Protein 8UH7 (pdb70)

Sequence (2124 aa):
SLFKDDIQLNEHQVAWYSKDWTAVQSAADSFKEKAENEFFEIIGAINNKTKCSIAQKDYSKFMVENALSQFPECMPAVYAMNLIGSGLSDEAHFNYLMAAVPRGKRYGKWAKLVEDSTEVLIIKLLAKRYQVNTNDAINYKSILTKNGKLPLVLKELKGLVTDDFLKEVTKNVKEQKQLKKLALEWMITVNEKEHILEQKYRPSTIDECILPAFDKETFKSITSKGKIPHIILHSPSPGTGKTTVAKALCHDVNADMMFVNGSDCKIDFVRGPLTNFASAASFDGRQKVIVIDEFDRSGLAESQRHLRSFMEAYSSNCSIIITANNIDGIIKPLQSRCRVITFGQPTDEDKIEMMKQMIRRLTEICKHEGIAIADMKVVAALVKKNFPDFRKTIGELDSYSSKGVLDAGILSLVTNDRGAIDDVLESLKNKDVKQLRALAPKYAADYSWFVGKLAEEIYSRVTPQSIIRMYEIVGENNQYHGIAANTELHLAYLFIQLACEMQWKSMITVNEKEHILEQKYRPSTIDECILPAFDKETFKSITSKGKIPHIILHSPSPGTGKTTVAKALCHDVNADMMFVNGSDCKIDFVRGPLTNFASAASFDGRQKVIVIDEFDRSGLAESQRHLRSFMEAYSSNCSIIITANNIDGIIKPLQSRCRVITFGQPTDEDKIEMMKQMIRRLTEICKHEGIAIADMKVVAALVKKNFPDFRKTIGELDSYSSKGVLDAGILSLVTNDRGAIDDVLESLKNKDVKQLRALAPKYAADYSWFVGKLAEEIYSRVTPQSIIRMYEIVGENNQYHGIAANTELHLAYLFIQLACEMQWKMITVNEKEHILEQKYRPSTIDECILPAFDKETFKSITSKGKIPHIILHSPSPGTGKTTVAKALCHDVNADMMFVNGSDCKIDFVRGPLTNFASAASFDGRQKVIVIDEFDRSGLAESQRHLRSFMEAYSSNCSIIITANNIDGIIKPLQSRCRVITFGQPTDEDKIEMMKQMIRRLTEICKHEGIAIADMKVVAALVKKNFPDFRKTIGELDSYSSKGVLDAGILSLVTNDRGAIDDVLESLKNKDVKQLRALAPKYAADYSWFVGKLAEEIYSRVTPQSIIRMYEIVGENNQYHGIAANTELHLAYLFIQLACEMQWKITVNEKEHILEQKYRPSTIDECILPAFDKETFKSITSKGKIPHIILHSPSPGTGKTTVAKALCHDVNADMMFVNGSDCKIDFVRGPLTNFASAASFDGRQKVIVIDEFDRSGLAESQRHLRSFMEAYSSNCSIIITANNIDGIIKPLQSRCRVITFGQPTDEDKIEMMKQMIRRLTEICKHEGIAIADMKVVAALVKKNFPDFRKTIGELDSYSSKGVLDAGILSLVGAIDDVLESLKNKDVKQLRALAPKYAADYSWFVGKLAEEIYSRVTPQSIIRMYEIVGENNQYHGIAANTELHLAYLFIQLACEMQWKKLSKDTTALLKNFATINSGILKSGQFITRAVNGTTYAEANISDVIDFDVAIYDLNGFLGILSLVNDDAEISQSEDGNIKIADARSTIFWPAADPSTVVAPNKPIPFPVASAVTEIKAEDLQQLLRVSRGLQIDTIAITVKEGKIVINGFNKVEDSALTRVKYSLTLGDYDGENTFNFIINANKQPGNYKLLLWAKGKQGAAKFEGEHANYVVALEADSTHDFKLSKDTTALLKNFATINSGILKSGQFITRAVNGTTYAEANISDVIDFDVAIYDLNGFLGILSLVNDDAEISQSEDGNIKIADARSTIFWPAADPSTVVAPNKPIPFPVASAVTEIKAEDLQQLLRVSRGLQIDTIAITVKEGKIVINGFNKVEDSALTRVKYSLTLGDYDGENTFNFIINANKQPGNYKLLLWAKGKQGAAKFEGEHANYVVALEADSTHDFKLSKDTTALLKNFATINSGILKSGQFITRAVNGTTYAEANISDVIDFDVAIYDLNGFLGILSLVNDDAEISQSEDGNIKIADARSTIFWPAADPSTVVAPNKPIPFPVASAVTEIKAEDLQQLLRVSRGLQIDTIAITVKEGKIVINGFNKVEDSALTRVKYSLTLGDYDGENTFNFIINANKQPGNYKLLLWAKGKQGAAKFEGEHANYVVALEADSTHDF

B-factor: mean 48.18, std 30.44, range [1.36, 237.7]

Foldseek 3Di:
DVPPDDPDDDQCCVCVVVVVVVSVVVVVCVPVDDDDDDAVVLLCCLAAVDDDDCPPPDADLVVSLQQQCQDVLQVVLSVVCVPPVPPPDRRVNSVSSSVPRDHDDDDDDHDDDDDDLLVLLQQVLQCVVVVHDSVVSVVVVVVCVVVVCSLVVLLVSLVVCDPVNLVVSDVPPCSVVVNVVSVPSD/DWAADVVDPQQLVGGQDQALVLALFFPVVSVVLVVCLVVLHHAAEEEEALDAAQQQVSSVNNSCRSSVAQEAEAALVPLAQVCCVPVVVVQLPDDDPPPHAHEYEHEANLAQVRAVSLVVVLVVCVPRVVRHYYYYYHYPVVSHDPSSPVRHHYHYGPPYDPVSLVSSLVSLLVVVVVSLVVVQQAEADSLLSSLLSVVPPPNSSVSSVLVVVLSPVRYHHVVSVCVSPDDPPDPVQLVVCLQVVPLVSLLVCLVVCLVVVVVVLVVVLVVLCVFFDPVLNVQLVVLSVVLVVCQVVDDDSSVSSSVSSNSSSVRTHTD/DQWAADPVDDQQCVGGQHQALVLALAAPVVSVVLVVQLVVLDHAAAEEEALAPQQQQVSSVNNSCVSSVAQEDEAALVPLAQVVCVPPVLVQLVDADPVRGAYEYEHEANQDLVRAVSLVVVLVVCVVRRVRYHYYYYHNDCVSHDVSSVVRHHYDYTQDHDPVSLVVSLVSLLVVVVVSLVVVQQAEQDSLLLSLLSVVRPPNSSSSRNVVVVLRPVSYCHVVSVCVSVVPPDDDVQLVVCLQVLVLVSQLVCLVVQLPVVVVVLVRVLVVQCVQFDPVQNVVLCVLSVVLVVCQVPDPDSSVSSSVSSNSSSVRTHRD/DFQADPVDDQLLVGGQDQALVLAQFFPVVSVVLVVCLVVLHDAAAEEEALDPQQQLVSSVNNSCVSSVAQEDEEALVPLALVVCVPVVCVQLPDDDPPPHAYEYEHEANQDQVRAVSLVSCLVVCVVSVVRYYYYYYHNDCVSRDPSSVVRHHYHYGQDYDPVSLVVSLVSLLVVVVVSLVVVQAAEQDSVQLSLLSVVSPPNSSVSSNVVVVLRPVSYHHVVCSVVSNVLVDADVQLVVCLQVVPLVVQLVCLVVCLPPVVSVLVRCLVPVVPWFDPVCNVVLCVLSVVLVVCVVVDPDRSVSSSVSSNSSSVRTHGD/DAADVVDDQQCVGDQDQALVLQLFAPVLSVVLVVQLVVLDHAAAEEEELDAQSALVSSVNNSCRSSVEAEDEAELVRLAQVCCVPPVLVQLVDADPVRHAHEYEYEANLFFPCVVVLVVVLVVCVVRVVRYHYYYYHNDCVSRDVSSPVRHHYDYGDPHDPVSVVVSLVSLLVVVVVSLVVLQAAEPDSVQSSVLVVVCPPNSVVSSNLCSVVPVVRYDDPSVDPDDDDCVQLVVCLQVVVLVSQLVCLVVCLGGCVVVLVVVLVVLCPFFDDVLNVVLCVLSVVLVVCVVVDDRSSVSSSVSSNVNSVRTHTD/DADPVRLVVLVQVCLQPQKFDDWAQKTFAHPVRQKDKIWRHDDTRHHDFIGNGSVVVSVVCVVADPPWDWDADPVGFIWTDHDPDIDTHGTDDPVNGDGDPDPDDDDDFPFKFKDFLVRVVVVVVVCVVVVFFKKKWWDDPFFIKIFTDHCVVPVPPDDGPDMGTGGGGDDDFIFIFMFGSHTDGGMWIWGKDDDPQWIKIWTDDPTMIMIGITDRPGDGRD/DAPPVNLVVLVLQCLQFQKFDAFAQKTFHHPVRFKDKIFGDDDTRHGDFIANGSPVVSVVCVVADVPWDWDQDPVGFIWTHGDPDIDTGGTDDPVNGDGDPDPDDDDDFPDKFKDALVNVVVVVVVCVVVVFFKWKFWADPFWTKIFTHRCVVPVVSPDTPDMDTTGGDPDDKTWIWMAGSHTDGAMWIWGWHDDPQDIWIWTDGPTMIMIGGTDRPIDIDD/DQAVVNLVVLVQVCLAFQWFDAFAQKTAHHPVRQKDKIFRHDDTDHHDFIDNHSVVVSVVVVPADRPWDWAADPVGFIWTDDVPDIDTDGTDDPVNGDHPPDDDDDDQFPFKFKDFLVRVVVVVVVCVVVVFFKWKWWADPQFTKIFTHNCVVPVPRDDGPDMDTTGGTPDDKTWIWMGGSRTDGGMWIWGWHDDDQATWIWTDGPTMIMIGGTDRPIDIDD

Organism: Enterobacteria phage T4 (NCBI:txid10665)

GO terms:
  GO:0039686 bidirectional double-stranded viral DNA replication (P, IDA)
  GO:0003689 DNA clamp loader activity (F, IDA)

Radius of gyration: 41.39 Å; Cα contacts (8 Å, |Δi|>4): 3850; chains: 8; bounding box: 94×118×109 Å

Solvent-accessible surface area: 88203 Å² total

Structure (mmCIF, N/CA/C/O backbone):
data_8UH7
#
_entry.id   8UH7
#
_cell.length_a   93.351
_cell.length_b   118.325
_cell.length_c   132.882
_cell.angle_alpha   90.00
_cell.angle_beta   102.05
_cell.angle_gamma   90.00
#
_symmetry.space_group_name_H-M   'P 1 21 1'
#
loop_
_entity.id
_entity.type
_entity.pdbx_description
1 polymer 'Sliding-clamp-loader small subunit'
2 polymer 'Sliding-clamp-loader large subunit'
3 polymer 'Sliding clamp'
4 polymer 'Template DNA strand'
5 polymer 'Primer DNA strand'
6 non-polymer [[[(2R,3S,4R,5R)-5-(6-aminopurin-9-yl)-3,4-bis(oxidanyl)oxolan-2-yl]methoxy-oxidanyl-phosphoryl]oxy-oxidanyl-phosphoryl]oxy-tris(fluoranyl)beryllium
7 non-polymer 'MAGNESIUM ION'
8 non-polymer "ADENOSINE-5'-DIPHOSPHATE"
9 water water
#
loop_
_atom_site.group_PDB
_atom_site.id
_atom_site.type_symbol
_atom_site.label_atom_id
_atom_site.label_alt_id
_atom_site.label_comp_id
_atom_site.label_asym_id
_atom_site.label_entity_id
_atom_site.label_seq_id
_atom_site.pdbx_PDB_ins_code
_atom_site.Cartn_x
_atom_site.Cartn_y
_atom_site.Cartn_z
_atom_site.occupancy
_atom_site.B_iso_or_equiv
_atom_site.auth_seq_id
_atom_site.auth_comp_id
_atom_site.auth_asym_id
_atom_site.auth_atom_id
_atom_site.pdbx_PDB_model_num
ATOM 1 N N . SER A 1 2 ? -18.627 -0.719 58.172 1.00 70.68 2 SER A N 1
ATOM 2 C CA . SER A 1 2 ? -19.286 0.228 57.279 1.00 62.01 2 SER A CA 1
ATOM 3 C C . SER A 1 2 ? -20.225 1.152 58.048 1.00 67.89 2 SER A C 1
ATOM 4 O O . SER A 1 2 ? -21.419 0.873 58.156 1.00 77.53 2 SER A O 1
ATOM 7 N N . LEU A 1 3 ? -19.676 2.251 58.577 1.00 72.34 3 LEU A N 1
ATOM 8 C CA . LEU A 1 3 ? -20.488 3.219 59.310 1.00 59.54 3 LEU A CA 1
ATOM 9 C C . LEU A 1 3 ? -21.669 3.694 58.473 1.00 75.09 3 LEU A C 1
ATOM 10 O O . LEU A 1 3 ? -22.799 3.791 58.962 1.00 95.33 3 LEU A O 1
ATOM 15 N N . PHE A 1 4 ? -21.419 3.984 57.202 1.00 85.34 4 PHE A N 1
ATOM 16 C CA . PHE A 1 4 ? -22.448 4.418 56.262 1.00 81.43 4 PHE A CA 1
ATOM 17 C C . PHE A 1 4 ? -23.310 3.216 55.904 1.00 89.43 4 PHE A C 1
ATOM 18 O O . PHE A 1 4 ? -22.935 2.392 55.068 1.00 76.28 4 PHE A O 1
ATOM 26 N N . LYS A 1 5 ? -24.477 3.108 56.538 1.00 109.56 5 LYS A N 1
ATOM 27 C CA . LYS A 1 5 ? -25.341 1.945 56.367 1.00 112.04 5 LYS A CA 1
ATOM 28 C C . LYS A 1 5 ? -26.135 1.972 55.066 1.00 102.25 5 LYS A C 1
ATOM 29 O O . LYS A 1 5 ? -27.014 1.124 54.879 1.00 96.00 5 LYS A O 1
ATOM 35 N N . ASP A 1 6 ? -25.852 2.925 54.178 1.00 88.56 6 ASP A N 1
ATOM 36 C CA . ASP A 1 6 ? -26.481 2.982 52.865 1.00 95.93 6 ASP A CA 1
ATOM 37 C C . ASP A 1 6 ? -25.612 2.236 51.858 1.00 103.47 6 ASP A C 1
ATOM 38 O O . ASP A 1 6 ? -25.264 1.069 52.081 1.00 97.10 6 ASP A O 1
ATOM 43 N N . ASP A 1 7 ? -25.268 2.908 50.751 1.00 103.09 7 ASP A N 1
ATOM 44 C CA . ASP A 1 7 ? -24.306 2.436 49.755 1.00 86.96 7 ASP A CA 1
ATOM 45 C C . ASP A 1 7 ? -24.839 1.261 48.942 1.00 95.74 7 ASP A C 1
ATOM 46 O O . ASP A 1 7 ? -25.350 0.284 49.498 1.00 96.65 7 ASP A O 1
ATOM 51 N N . ILE A 1 8 ? -24.740 1.362 47.613 1.00 99.96 8 ILE A N 1
ATOM 52 C CA . ILE A 1 8 ? -25.009 0.214 46.758 1.00 93.71 8 ILE A CA 1
ATOM 53 C C . ILE A 1 8 ? -23.917 -0.834 46.917 1.00 93.14 8 ILE A C 1
ATOM 54 O O . ILE A 1 8 ? -24.105 -1.989 46.515 1.00 73.62 8 ILE A O 1
ATOM 59 N N . GLN A 1 9 ? -22.779 -0.448 47.503 1.00 97.48 9 GLN A N 1
ATOM 60 C CA . GLN A 1 9 ? -21.647 -1.320 47.803 1.00 79.27 9 GLN A CA 1
ATOM 61 C C . GLN A 1 9 ? -20.942 -1.790 46.537 1.00 85.84 9 GLN A C 1
ATOM 62 O O . GLN A 1 9 ? -21.582 -2.207 45.566 1.00 86.75 9 GLN A O 1
ATOM 68 N N . LEU A 1 10 ? -19.616 -1.723 46.549 1.00 72.74 10 LEU A N 1
ATOM 69 C CA . LEU A 1 10 ? -18.792 -2.074 45.406 1.00 65.79 10 LEU A CA 1
ATOM 70 C C . LEU A 1 10 ? -18.350 -3.531 45.491 1.00 69.51 10 LEU A C 1
ATOM 71 O O . LEU A 1 10 ? -18.382 -4.156 46.553 1.00 79.19 10 LEU A O 1
ATOM 76 N N . ASN A 1 11 ? -17.932 -4.071 44.347 1.00 58.09 11 ASN A N 1
ATOM 77 C CA . ASN A 1 11 ? -17.338 -5.397 44.336 1.00 54.02 11 ASN A CA 1
ATOM 78 C C . ASN A 1 11 ? -15.924 -5.341 44.916 1.00 49.13 11 ASN A C 1
ATOM 79 O O . ASN A 1 11 ? -15.390 -4.271 45.224 1.00 50.04 11 ASN A O 1
ATOM 84 N N . GLU A 1 12 ? -15.315 -6.518 45.068 1.00 50.45 12 GLU A N 1
ATOM 85 C CA . GLU A 1 12 ? -13.996 -6.583 45.692 1.00 49.71 12 GLU A CA 1
ATOM 86 C C . GLU A 1 12 ? -12.937 -5.884 44.850 1.00 47.42 12 GLU A C 1
ATOM 87 O O . GLU A 1 12 ? -11.996 -5.300 45.402 1.00 46.32 12 GLU A O 1
ATOM 93 N N . HIS A 1 13 ? -13.079 -5.917 43.523 1.00 46.74 13 HIS A N 1
ATOM 94 C CA . HIS A 1 13 ? -12.101 -5.265 42.658 1.00 35.84 13 HIS A CA 1
ATOM 95 C C . HIS A 1 13 ? -12.121 -3.752 42.838 1.00 40.64 13 HIS A C 1
ATOM 96 O O . HIS A 1 13 ? -11.061 -3.117 42.910 1.00 50.81 13 HIS A O 1
ATOM 103 N N . GLN A 1 14 ? -13.314 -3.155 42.903 1.00 40.89 14 GLN A N 1
ATOM 104 C CA . GLN A 1 14 ? -13.408 -1.715 43.121 1.00 42.42 14 GLN A CA 1
ATOM 105 C C . GLN A 1 14 ? -12.830 -1.323 44.474 1.00 45.86 14 GLN A C 1
ATOM 106 O O . GLN A 1 14 ? -12.116 -0.320 44.586 1.00 42.18 14 GLN A O 1
ATOM 112 N N . VAL A 1 15 ? -13.133 -2.099 45.517 1.00 33.98 15 VAL A N 1
ATOM 113 C CA . VAL A 1 15 ? -12.600 -1.795 46.841 1.00 33.20 15 VAL A CA 1
ATOM 114 C C . VAL A 1 15 ? -11.082 -1.904 46.838 1.00 36.79 15 VAL A C 1
ATOM 115 O O . VAL A 1 15 ? -10.386 -1.104 47.474 1.00 47.13 15 VAL A O 1
ATOM 119 N N . ALA A 1 16 ? -10.543 -2.884 46.108 1.00 33.56 16 ALA A N 1
ATOM 120 C CA . ALA A 1 16 ? -9.095 -3.061 46.066 1.00 42.09 16 ALA A CA 1
ATOM 121 C C . ALA A 1 16 ? -8.417 -1.926 45.308 1.00 47.87 16 ALA A C 1
ATOM 122 O O . ALA A 1 16 ? -7.372 -1.422 45.738 1.00 36.54 16 ALA A O 1
ATOM 124 N N . TRP A 1 17 ? -8.996 -1.507 44.182 1.00 53.57 17 TRP A N 1
ATOM 125 C CA . TRP A 1 17 ? -8.344 -0.510 43.339 1.00 48.55 17 TRP A CA 1
ATOM 126 C C . TRP A 1 17 ? -8.510 0.901 43.895 1.00 42.01 17 TRP A C 1
ATOM 127 O O . TRP A 1 17 ? -7.533 1.649 44.002 1.00 48.51 17 TRP A O 1
ATOM 138 N N . TYR A 1 18 ? -9.738 1.284 44.253 1.00 48.32 18 TYR A N 1
ATOM 139 C CA . TYR A 1 18 ? -9.977 2.638 44.744 1.00 41.29 18 TYR A CA 1
ATOM 140 C C . TYR A 1 18 ? -9.201 2.907 46.028 1.00 46.38 18 TYR A C 1
ATOM 141 O O . TYR A 1 18 ? -8.726 4.027 46.251 1.00 50.76 18 TYR A O 1
ATOM 150 N N . SER A 1 19 ? -9.065 1.894 46.886 1.00 42.53 19 SER A N 1
ATOM 151 C CA . SER A 1 19 ? -8.255 2.032 48.090 1.00 46.90 19 SER A CA 1
ATOM 152 C C . SER A 1 19 ? -6.765 2.004 47.795 1.00 55.18 19 SER A C 1
ATOM 153 O O . SER A 1 19 ? -5.972 2.425 48.645 1.00 69.47 19 SER A O 1
ATOM 156 N N . LYS A 1 20 ? -6.375 1.520 46.615 1.00 40.93 20 LYS A N 1
ATOM 157 C CA . LYS A 1 20 ? -4.972 1.404 46.222 1.00 44.09 20 LYS A CA 1
ATOM 158 C C . LYS A 1 20 ? -4.181 0.538 47.198 1.00 40.56 20 LYS A C 1
ATOM 159 O O . LYS A 1 20 ? -2.981 0.744 47.399 1.00 50.36 20 LYS A O 1
ATOM 165 N N . ASP A 1 21 ? -4.849 -0.433 47.816 1.00 33.92 21 ASP A N 1
ATOM 166 C CA . ASP A 1 21 ? -4.178 -1.453 48.618 1.00 50.48 21 ASP A CA 1
ATOM 167 C C . ASP A 1 21 ? -3.747 -2.556 47.662 1.00 53.70 21 ASP A C 1
ATOM 168 O O . ASP A 1 21 ? -4.552 -3.403 47.267 1.00 50.93 21 ASP A O 1
ATOM 173 N N . TRP A 1 22 ? -2.467 -2.547 47.291 1.00 52.99 22 TRP A N 1
ATOM 174 C CA . TRP A 1 22 ? -2.015 -3.379 46.184 1.00 36.94 22 TRP A CA 1
ATOM 175 C C . TRP A 1 22 ? -1.949 -4.858 46.537 1.00 44.97 22 TRP A C 1
ATOM 176 O O . TRP A 1 22 ? -1.881 -5.688 45.627 1.00 53.47 22 TRP A O 1
ATOM 187 N N . THR A 1 23 ? -1.980 -5.215 47.822 1.00 42.25 23 THR A N 1
ATOM 188 C CA . THR A 1 23 ? -2.078 -6.629 48.176 1.00 41.14 23 THR A CA 1
ATOM 189 C C . THR A 1 23 ? -3.468 -7.173 47.863 1.00 53.28 23 THR A C 1
ATOM 190 O O . THR A 1 23 ? -3.608 -8.296 47.359 1.00 57.61 23 THR A O 1
ATOM 194 N N . ALA A 1 24 ? -4.509 -6.386 48.150 1.00 49.08 24 ALA A N 1
ATOM 195 C CA . ALA A 1 24 ? -5.857 -6.771 47.749 1.00 32.28 24 ALA A CA 1
ATOM 196 C C . ALA A 1 24 ? -5.978 -6.825 46.233 1.00 40.09 24 ALA A C 1
ATOM 197 O O . ALA A 1 24 ? -6.673 -7.689 45.688 1.00 45.19 24 ALA A O 1
ATOM 199 N N . VAL A 1 25 ? -5.293 -5.915 45.536 1.00 38.27 25 VAL A N 1
ATOM 200 C CA . VAL A 1 25 ? -5.276 -5.954 44.076 1.00 36.45 25 VAL A CA 1
ATOM 201 C C . VAL A 1 25 ? -4.594 -7.224 43.585 1.00 42.63 25 VAL A C 1
ATOM 202 O O . VAL A 1 25 ? -5.050 -7.863 42.629 1.00 41.49 25 VAL A O 1
ATOM 206 N N . GLN A 1 26 ? -3.495 -7.616 44.236 1.00 51.18 26 GLN A N 1
ATOM 207 C CA . GLN A 1 26 ? -2.800 -8.842 43.854 1.00 51.81 26 GLN A CA 1
ATOM 208 C C . GLN A 1 26 ? -3.682 -10.065 44.065 1.00 45.28 26 GLN A C 1
ATOM 209 O O . GLN A 1 26 ? -3.710 -10.972 43.225 1.00 57.68 26 GLN A O 1
ATOM 215 N N . SER A 1 27 ? -4.409 -10.110 45.183 1.00 35.49 27 SER A N 1
ATOM 216 C CA . SER A 1 27 ? -5.317 -11.231 45.412 1.00 37.18 27 SER A CA 1
ATOM 217 C C . SER A 1 27 ? -6.452 -11.242 44.389 1.00 41.47 27 SER A C 1
ATOM 218 O O . SER A 1 27 ? -6.823 -12.304 43.872 1.00 43.91 27 SER A O 1
ATOM 221 N N . ALA A 1 28 ? -7.001 -10.067 44.069 1.00 44.71 28 ALA A N 1
ATOM 222 C CA . ALA A 1 28 ? -8.063 -9.992 43.071 1.00 40.17 28 ALA A CA 1
ATOM 223 C C . ALA A 1 28 ? -7.572 -10.423 41.695 1.00 46.54 28 ALA A C 1
ATOM 224 O O . ALA A 1 28 ? -8.337 -11.004 40.917 1.00 49.03 28 ALA A O 1
ATOM 226 N N . ALA A 1 29 ? -6.309 -10.145 41.374 1.00 41.74 29 ALA A N 1
ATOM 227 C CA . ALA A 1 29 ? -5.759 -10.570 40.092 1.00 38.04 29 ALA A CA 1
ATOM 228 C C . ALA A 1 29 ? -5.473 -12.067 40.076 1.00 44.75 29 ALA A C 1
ATOM 229 O O . ALA A 1 29 ? -5.707 -12.735 39.063 1.00 43.68 29 ALA A O 1
ATOM 231 N N . ASP A 1 30 ? -4.964 -12.608 41.188 1.00 52.88 30 ASP A N 1
ATOM 232 C CA . ASP A 1 30 ? -4.782 -14.051 41.304 1.00 42.64 30 ASP A CA 1
ATOM 233 C C . ASP A 1 30 ? -6.110 -14.793 41.294 1.00 38.89 30 ASP A C 1
ATOM 234 O O . ASP A 1 30 ? -6.129 -16.002 41.048 1.00 30.00 30 ASP A O 1
ATOM 239 N N . SER A 1 31 ? -7.215 -14.099 41.578 1.00 41.71 31 SER A N 1
ATOM 240 C CA . SER A 1 31 ? -8.530 -14.704 41.389 1.00 33.41 31 SER A CA 1
ATOM 241 C C . SER A 1 31 ? -8.722 -15.206 39.963 1.00 36.90 31 SER A C 1
ATOM 242 O O . SER A 1 31 ? -9.469 -16.167 39.739 1.00 36.62 31 SER A O 1
ATOM 245 N N . PHE A 1 32 ? -8.063 -14.576 38.989 1.00 59.66 32 PHE A N 1
ATOM 246 C CA . PHE A 1 32 ? -8.164 -14.953 37.584 1.00 45.07 32 PHE A CA 1
ATOM 247 C C . PHE A 1 32 ? -7.014 -15.850 37.136 1.00 43.65 32 PHE A C 1
ATOM 248 O O . PHE A 1 32 ? -6.666 -15.865 35.951 1.00 54.56 32 PHE A O 1
ATOM 256 N N . LYS A 1 33 ? -6.415 -16.604 38.062 1.00 54.40 33 LYS A N 1
ATOM 257 C CA . LYS A 1 33 ? -5.228 -17.401 37.771 1.00 43.72 33 LYS A CA 1
ATOM 258 C C . LYS A 1 33 ? -5.564 -18.789 37.249 1.00 29.72 33 LYS A C 1
ATOM 259 O O . LYS A 1 33 ? -4.824 -19.744 37.519 1.00 69.97 33 LYS A O 1
ATOM 265 N N . GLU A 1 34 ? -6.675 -18.925 36.530 1.00 30.80 34 GLU A N 1
ATOM 266 C CA . GLU A 1 34 ? -6.961 -20.158 35.812 1.00 50.22 34 GLU A CA 1
ATOM 267 C C . GLU A 1 34 ? -5.833 -20.449 34.832 1.00 53.42 34 GLU A C 1
ATOM 268 O O . GLU A 1 34 ? -5.390 -19.562 34.095 1.00 76.50 34 GLU A O 1
ATOM 274 N N . LYS A 1 35 ? -5.345 -21.686 34.840 1.00 51.18 35 LYS A N 1
ATOM 275 C CA . LYS A 1 35 ? -4.146 -22.013 34.086 1.00 80.99 35 LYS A CA 1
ATOM 276 C C . LYS A 1 35 ? -4.278 -23.376 33.419 1.00 80.50 35 LYS A C 1
ATOM 277 O O . LYS A 1 35 ? -5.026 -24.245 33.880 1.00 49.56 35 LYS A O 1
ATOM 283 N N . ALA A 1 36 ? -3.527 -23.522 32.317 1.00 70.74 36 ALA A N 1
ATOM 284 C CA . ALA A 1 36 ? -3.369 -24.701 31.464 1.00 63.51 36 ALA A CA 1
ATOM 285 C C . ALA A 1 36 ? -4.386 -24.697 30.328 1.00 85.00 36 ALA A C 1
ATOM 286 O O . ALA A 1 36 ? -5.476 -25.265 30.452 1.00 73.45 36 ALA A O 1
ATOM 288 N N . GLU A 1 37 ? -4.031 -24.058 29.214 1.00 102.96 37 GLU A N 1
ATOM 289 C CA . GLU A 1 37 ? -4.863 -23.998 28.019 1.00 94.20 37 GLU A CA 1
ATOM 290 C C . GLU A 1 37 ? -4.143 -24.679 26.865 1.00 75.70 37 GLU A C 1
ATOM 291 O O . GLU A 1 37 ? -2.938 -24.487 26.672 1.00 88.52 37 GLU A O 1
ATOM 297 N N . ASN A 1 38 ? -4.883 -25.468 26.092 1.00 70.94 38 ASN A N 1
ATOM 298 C CA . ASN A 1 38 ? -4.257 -26.262 25.045 1.00 67.83 38 ASN A CA 1
ATOM 299 C C . ASN A 1 38 ? -5.300 -26.638 24.004 1.00 65.85 38 ASN A C 1
ATOM 300 O O . ASN A 1 38 ? -6.469 -26.860 24.328 1.00 87.32 38 ASN A O 1
ATOM 305 N N . GLU A 1 39 ? -4.863 -26.703 22.748 1.00 54.00 39 GLU A N 1
ATOM 306 C CA . GLU A 1 39 ? -5.682 -27.255 21.671 1.00 65.92 39 GLU A CA 1
ATOM 307 C C . GLU A 1 39 ? -4.834 -28.119 20.747 1.00 63.46 39 GLU A C 1
ATOM 308 O O . GLU A 1 39 ? -4.975 -28.074 19.519 1.00 47.57 39 GLU A O 1
ATOM 314 N N . PHE A 1 40 ? -3.949 -28.930 21.331 1.00 51.11 40 PHE A N 1
ATOM 315 C CA . PHE A 1 40 ? -3.141 -29.842 20.530 1.00 42.62 40 PHE A CA 1
ATOM 316 C C . PHE A 1 40 ? -3.989 -30.924 19.881 1.00 48.67 40 PHE A C 1
ATOM 317 O O . PHE A 1 40 ? -3.685 -31.361 18.764 1.00 49.24 40 PHE A O 1
ATOM 325 N N . PHE A 1 41 ? -5.054 -31.363 20.555 1.00 39.24 41 PHE A N 1
ATOM 326 C CA . PHE A 1 41 ? -5.866 -32.455 20.041 1.00 36.23 41 PHE A CA 1
ATOM 327 C C . PHE A 1 41 ? -6.731 -32.055 18.855 1.00 28.57 41 PHE A C 1
ATOM 328 O O . PHE A 1 41 ? -7.372 -32.930 18.263 1.00 43.18 41 PHE A O 1
ATOM 336 N N . GLU A 1 42 ? -6.778 -30.773 18.494 1.00 35.18 42 GLU A N 1
ATOM 337 C CA . GLU A 1 42 ? -7.364 -30.419 17.208 1.00 40.69 42 GLU A CA 1
ATOM 338 C C . GLU A 1 42 ? -6.425 -30.764 16.061 1.00 34.95 42 GLU A C 1
ATOM 339 O O . GLU A 1 42 ? -6.886 -31.031 14.945 1.00 29.43 42 GLU A O 1
ATOM 345 N N . ILE A 1 43 ? -5.116 -30.771 16.318 1.00 35.24 43 ILE A N 1
ATOM 346 C CA . ILE A 1 43 ? -4.158 -31.188 15.299 1.00 33.37 43 ILE A CA 1
ATOM 347 C C . ILE A 1 43 ? -4.184 -32.702 15.138 1.00 36.82 43 ILE A C 1
ATOM 348 O O . ILE A 1 43 ? -4.304 -33.223 14.022 1.00 41.56 43 ILE A O 1
ATOM 353 N N . ILE A 1 44 ? -4.085 -33.428 16.257 1.00 35.74 44 ILE A N 1
ATOM 354 C CA . ILE A 1 44 ? -4.055 -34.889 16.220 1.00 34.41 44 ILE A CA 1
ATOM 355 C C . ILE A 1 44 ? -5.287 -35.435 15.505 1.00 33.22 44 ILE A C 1
ATOM 356 O O . ILE A 1 44 ? -5.195 -36.389 14.721 1.00 36.54 44 ILE A O 1
ATOM 361 N N . GLY A 1 45 ? -6.453 -34.833 15.753 1.00 26.97 45 GLY A N 1
ATOM 362 C CA . GLY A 1 45 ? -7.654 -35.254 15.049 1.00 29.05 45 GLY A CA 1
ATOM 363 C C . GLY A 1 45 ? -7.500 -35.176 13.544 1.00 34.53 45 GLY A C 1
ATOM 364 O O . GLY A 1 45 ? -7.873 -36.106 12.823 1.00 36.92 45 GLY A O 1
ATOM 365 N N . ALA A 1 46 ? -6.931 -34.072 13.052 1.00 28.43 46 ALA A N 1
ATOM 366 C CA . ALA A 1 46 ? -6.634 -33.967 11.629 1.00 23.61 46 ALA A CA 1
ATOM 367 C C . ALA A 1 46 ? -5.753 -35.119 11.168 1.00 43.33 46 ALA A C 1
ATOM 368 O O . ALA A 1 46 ? -5.956 -35.667 10.079 1.00 41.92 46 ALA A O 1
ATOM 370 N N . ILE A 1 47 ? -4.769 -35.500 11.985 1.00 38.78 47 ILE A N 1
ATOM 371 C CA . ILE A 1 47 ? -3.926 -36.640 11.644 1.00 23.51 47 ILE A CA 1
ATOM 372 C C . ILE A 1 47 ? -4.735 -37.930 11.680 1.00 24.11 47 ILE A C 1
ATOM 373 O O . ILE A 1 47 ? -4.540 -38.824 10.847 1.00 23.30 47 ILE A O 1
ATOM 378 N N . ASN A 1 48 ? -5.671 -38.038 12.622 1.00 29.11 48 ASN A N 1
ATOM 379 C CA . ASN A 1 48 ? -6.449 -39.260 12.776 1.00 24.65 48 ASN A CA 1
ATOM 380 C C . ASN A 1 48 ? -7.652 -39.314 11.846 1.00 25.52 48 ASN A C 1
ATOM 381 O O . ASN A 1 48 ? -7.908 -40.353 11.229 1.00 30.32 48 ASN A O 1
ATOM 386 N N . ASN A 1 49 ? -8.395 -38.216 11.732 1.00 26.70 49 ASN A N 1
ATOM 387 C CA . ASN A 1 49 ? -9.636 -38.189 10.975 1.00 26.91 49 ASN A CA 1
ATOM 388 C C . ASN A 1 49 ? -9.468 -37.635 9.566 1.00 36.38 49 ASN A C 1
ATOM 389 O O . ASN A 1 49 ? -10.457 -37.551 8.830 1.00 52.77 49 ASN A O 1
ATOM 394 N N . LYS A 1 50 ? -8.248 -37.260 9.173 1.00 31.15 50 LYS A N 1
ATOM 395 C CA . LYS A 1 50 ? -7.965 -36.700 7.847 1.00 28.99 50 LYS A CA 1
ATOM 396 C C . LYS A 1 50 ? -8.758 -35.423 7.590 1.00 38.60 50 LYS A C 1
ATOM 397 O O . LYS A 1 50 ? -9.125 -35.116 6.452 1.00 31.58 50 LYS A O 1
ATOM 403 N N . THR A 1 51 ? -9.030 -34.677 8.656 1.00 46.26 51 THR A N 1
ATOM 404 C CA . THR A 1 51 ? -9.604 -33.350 8.534 1.00 32.75 51 THR A CA 1
ATOM 405 C C . THR A 1 51 ? -8.602 -32.412 7.863 1.00 44.45 51 THR A C 1
ATOM 406 O O . THR A 1 51 ? -7.388 -32.641 7.877 1.00 48.20 51 THR A O 1
ATOM 410 N N . LYS A 1 52 ? -9.124 -31.356 7.246 1.00 40.62 52 LYS A N 1
ATOM 411 C CA . LYS A 1 52 ? -8.264 -30.267 6.811 1.00 49.55 52 LYS A CA 1
ATOM 412 C C . LYS A 1 52 ? -7.843 -29.445 8.020 1.00 47.70 52 LYS A C 1
ATOM 413 O O . LYS A 1 52 ? -8.671 -29.093 8.867 1.00 53.86 52 LYS A O 1
ATOM 419 N N . CYS A 1 53 ? -6.548 -29.157 8.107 1.00 39.88 53 CYS A N 1
ATOM 420 C CA . CYS A 1 53 ? -6.005 -28.390 9.220 1.00 40.16 53 CYS A CA 1
ATOM 421 C C . CYS A 1 53 ? -4.653 -27.841 8.802 1.00 54.34 53 CYS A C 1
ATOM 422 O O . CYS A 1 53 ? -3.792 -28.598 8.341 1.00 62.56 53 CYS A O 1
ATOM 425 N N . SER A 1 54 ? -4.475 -26.535 8.956 1.00 57.96 54 SER A N 1
ATOM 426 C CA . SER A 1 54 ? -3.235 -25.859 8.604 1.00 50.98 54 SER A CA 1
ATOM 427 C C . SER A 1 54 ? -2.526 -25.445 9.886 1.00 69.51 54 SER A C 1
ATOM 428 O O . SER A 1 54 ? -3.108 -24.745 10.723 1.00 76.03 54 SER A O 1
ATOM 431 N N . ILE A 1 55 ? -1.278 -25.885 10.042 1.00 57.95 55 ILE A N 1
ATOM 432 C CA . ILE A 1 55 ? -0.473 -25.526 11.202 1.00 72.46 55 ILE A CA 1
ATOM 433 C C . ILE A 1 55 ? 0.422 -24.325 10.922 1.00 68.79 55 ILE A C 1
ATOM 434 O O . ILE A 1 55 ? 1.304 -24.011 11.728 1.00 61.12 55 ILE A O 1
ATOM 439 N N . ALA A 1 56 ? 0.217 -23.644 9.792 1.00 59.97 56 ALA A N 1
ATOM 440 C CA . ALA A 1 56 ? 0.971 -22.429 9.509 1.00 58.74 56 ALA A CA 1
ATOM 441 C C . ALA A 1 56 ? 0.667 -21.326 10.512 1.00 68.58 56 ALA A C 1
ATOM 442 O O . ALA A 1 56 ? 1.442 -20.369 10.621 1.00 58.96 56 ALA A O 1
ATOM 444 N N . GLN A 1 57 ? -0.439 -21.442 11.247 1.00 74.23 57 GLN A N 1
ATOM 445 C CA . GLN A 1 57 ? -0.818 -20.460 12.248 1.00 59.27 57 GLN A CA 1
ATOM 446 C C . GLN A 1 57 ? -1.051 -21.067 13.624 1.00 67.59 57 GLN A C 1
ATOM 447 O O . GLN A 1 57 ? -1.365 -20.326 14.562 1.00 72.83 57 GLN A O 1
ATOM 453 N N . LYS A 1 58 ? -0.908 -22.381 13.776 1.00 69.47 58 LYS A N 1
ATOM 454 C CA . LYS A 1 58 ? -1.105 -23.054 15.049 1.00 78.85 58 LYS A CA 1
ATOM 455 C C . LYS A 1 58 ? 0.235 -23.475 15.638 1.00 74.68 58 LYS A C 1
ATOM 456 O O . LYS A 1 58 ? 1.217 -23.673 14.917 1.00 57.68 58 LYS A O 1
ATOM 462 N N . ASP A 1 59 ? 0.263 -23.606 16.962 1.00 82.20 59 ASP A N 1
ATOM 463 C CA . ASP A 1 59 ? 1.456 -24.063 17.658 1.00 61.70 59 ASP A CA 1
ATOM 464 C C . ASP A 1 59 ? 1.549 -25.582 17.595 1.00 47.28 59 ASP A C 1
ATOM 465 O O . ASP A 1 59 ? 0.554 -26.289 17.778 1.00 38.28 59 ASP A O 1
ATOM 470 N N . TYR A 1 60 ? 2.755 -26.081 17.332 1.00 51.36 60 TYR A N 1
ATOM 471 C CA . TYR A 1 60 ? 2.989 -27.498 17.096 1.00 37.15 60 TYR A CA 1
ATOM 472 C C . TYR A 1 60 ? 3.974 -28.045 18.120 1.00 33.10 60 TYR A C 1
ATOM 473 O O . TYR A 1 60 ? 4.834 -27.320 18.630 1.00 56.82 60 TYR A O 1
ATOM 482 N N . SER A 1 61 ? 3.843 -29.338 18.415 1.00 21.69 61 SER A N 1
ATOM 483 C CA . SER A 1 61 ? 4.708 -30.011 19.382 1.00 28.80 61 SER A CA 1
ATOM 484 C C . SER A 1 61 ? 4.964 -31.430 18.899 1.00 24.97 61 SER A C 1
ATOM 485 O O . SER A 1 61 ? 4.071 -32.280 18.973 1.00 33.87 61 SER A O 1
ATOM 488 N N . LYS A 1 62 ? 6.180 -31.690 18.414 1.00 24.71 62 LYS A N 1
ATOM 489 C CA . LYS A 1 62 ? 6.521 -33.039 17.977 1.00 20.05 62 LYS A CA 1
ATOM 490 C C . LYS A 1 62 ? 6.366 -34.041 19.113 1.00 24.93 62 LYS A C 1
ATOM 491 O O . LYS A 1 62 ? 5.866 -35.153 18.906 1.00 24.21 62 LYS A O 1
ATOM 497 N N . PHE A 1 63 ? 6.771 -33.659 20.326 1.00 24.66 63 PHE A N 1
ATOM 498 C CA . PHE A 1 63 ? 6.670 -34.574 21.458 1.00 22.32 63 PHE A CA 1
ATOM 499 C C . PHE A 1 63 ? 5.217 -34.901 21.772 1.00 28.60 63 PHE A C 1
ATOM 500 O O . PHE A 1 63 ? 4.854 -36.072 21.926 1.00 33.92 63 PHE A O 1
ATOM 508 N N . MET A 1 64 ? 4.369 -33.876 21.874 1.00 29.83 64 MET A N 1
ATOM 509 C CA . MET A 1 64 ? 2.973 -34.117 22.224 1.00 30.16 64 MET A CA 1
ATOM 510 C C . MET A 1 64 ? 2.252 -34.892 21.129 1.00 29.22 64 MET A C 1
ATOM 511 O O . MET A 1 64 ? 1.508 -35.835 21.422 1.00 31.04 64 MET A O 1
ATOM 516 N N . VAL A 1 65 ? 2.476 -34.530 19.863 1.00 22.42 65 VAL A N 1
ATOM 517 C CA . VAL A 1 65 ? 1.812 -35.226 18.763 1.00 17.94 65 VAL A CA 1
ATOM 518 C C . VAL A 1 65 ? 2.251 -36.685 18.709 1.00 28.78 65 VAL A C 1
ATOM 519 O O . VAL A 1 65 ? 1.423 -37.599 18.584 1.00 33.72 65 VAL A O 1
ATOM 523 N N . GLU A 1 66 ? 3.561 -36.928 18.810 1.00 30.29 66 GLU A N 1
ATOM 524 C CA . GLU A 1 66 ? 4.059 -38.295 18.723 1.00 17.61 66 GLU A CA 1
ATOM 525 C C . GLU A 1 66 ? 3.621 -39.127 19.922 1.00 19.62 66 GLU A C 1
ATOM 526 O O . GLU A 1 66 ? 3.272 -40.301 19.766 1.00 30.17 66 GLU A O 1
ATOM 532 N N . ASN A 1 67 ? 3.602 -38.540 21.122 1.00 18.11 67 ASN A N 1
ATOM 533 C CA . ASN A 1 67 ? 3.180 -39.309 22.288 1.00 26.44 67 ASN A CA 1
ATOM 534 C C . ASN A 1 67 ? 1.679 -39.559 22.283 1.00 24.12 67 ASN A C 1
ATOM 535 O O . ASN A 1 67 ? 1.225 -40.591 22.792 1.00 29.86 67 ASN A O 1
ATOM 540 N N . ALA A 1 68 ? 0.894 -38.642 21.714 1.00 22.93 68 ALA A N 1
ATOM 541 C CA . ALA A 1 68 ? -0.534 -38.893 21.579 1.00 20.88 68 ALA A CA 1
ATOM 542 C C . ALA A 1 68 ? -0.797 -40.003 20.573 1.00 24.04 68 ALA A C 1
ATOM 543 O O . ALA A 1 68 ? -1.625 -40.887 20.818 1.00 32.71 68 ALA A O 1
ATOM 545 N N . LEU A 1 69 ? -0.093 -39.983 19.438 1.00 27.55 69 LEU A N 1
ATOM 546 C CA . LEU A 1 69 ? -0.282 -41.031 18.443 1.00 20.31 69 LEU A CA 1
ATOM 547 C C . LEU A 1 69 ? 0.311 -42.365 18.880 1.00 25.55 69 LEU A C 1
ATOM 548 O O . LEU A 1 69 ? -0.106 -43.408 18.366 1.00 34.95 69 LEU A O 1
ATOM 553 N N . SER A 1 70 ? 1.263 -42.359 19.814 1.00 27.82 70 SER A N 1
ATOM 554 C CA . SER A 1 70 ? 1.897 -43.587 20.276 1.00 21.24 70 SER A CA 1
ATOM 555 C C . SER A 1 70 ? 1.023 -44.394 21.223 1.00 18.32 70 SER A C 1
ATOM 556 O O . SER A 1 70 ? 1.452 -45.461 21.672 1.00 27.46 70 SER A O 1
ATOM 559 N N . GLN A 1 71 ? -0.179 -43.919 21.541 1.00 27.02 71 GLN A N 1
ATOM 560 C CA . GLN A 1 71 ? -1.069 -44.652 22.430 1.00 26.52 71 GLN A CA 1
ATOM 561 C C . GLN A 1 71 ? -1.815 -45.781 21.730 1.00 29.83 71 GLN A C 1
ATOM 562 O O . GLN A 1 71 ? -2.434 -46.605 22.412 1.00 33.93 71 GLN A O 1
ATOM 568 N N . PHE A 1 72 ? -1.765 -45.845 20.399 1.00 33.79 72 PHE A N 1
ATOM 569 C CA . PHE A 1 72 ? -2.505 -46.839 19.636 1.00 27.59 72 PHE A CA 1
ATOM 570 C C . PHE A 1 72 ? -1.558 -47.518 18.653 1.00 31.71 72 PHE A C 1
ATOM 571 O O . PHE A 1 72 ? -0.855 -46.829 17.892 1.00 36.82 72 PHE A O 1
ATOM 579 N N . PRO A 1 73 ? -1.511 -48.853 18.634 1.00 29.01 73 PRO A N 1
ATOM 580 C CA . PRO A 1 73 ? -0.507 -49.548 17.812 1.00 28.60 73 PRO A CA 1
ATOM 581 C C . PRO A 1 73 ? -0.620 -49.279 16.322 1.00 34.10 73 PRO A C 1
ATOM 582 O O . PRO A 1 73 ? 0.373 -49.455 15.604 1.00 30.21 73 PRO A O 1
ATOM 586 N N . GLU A 1 74 ? -1.790 -48.867 15.829 1.00 30.36 74 GLU A N 1
ATOM 587 C CA . GLU A 1 74 ? -1.937 -48.616 14.400 1.00 32.73 74 GLU A CA 1
ATOM 588 C C . GLU A 1 74 ? -1.069 -47.458 13.931 1.00 39.13 74 GLU A C 1
ATOM 589 O O . GLU A 1 74 ? -0.728 -47.393 12.745 1.00 39.70 74 GLU A O 1
ATOM 595 N N . CYS A 1 75 ? -0.702 -46.550 14.834 1.00 27.80 75 CYS A N 1
ATOM 596 C CA . CYS A 1 75 ? 0.116 -45.396 14.495 1.00 25.61 75 CYS A CA 1
ATOM 597 C C . CYS A 1 75 ? 1.576 -45.565 14.887 1.00 23.81 75 CYS A C 1
ATOM 598 O O . CYS A 1 75 ? 2.401 -44.726 14.509 1.00 21.30 75 CYS A O 1
ATOM 601 N N . MET A 1 76 ? 1.911 -46.621 15.627 1.00 21.22 76 MET A N 1
ATOM 602 C CA . MET A 1 76 ? 3.287 -46.800 16.075 1.00 22.18 76 MET A CA 1
ATOM 603 C C . MET A 1 76 ? 4.312 -46.902 14.947 1.00 27.70 76 MET A C 1
ATOM 604 O O . MET A 1 76 ? 5.445 -46.441 15.160 1.00 23.72 76 MET A O 1
ATOM 609 N N . PRO A 1 77 ? 4.023 -47.489 13.779 1.00 23.41 77 PRO A N 1
ATOM 610 C CA . PRO A 1 77 ? 5.000 -47.389 12.679 1.00 19.59 77 PRO A CA 1
ATOM 611 C C . PRO A 1 77 ? 5.362 -45.956 12.318 1.00 19.54 77 PRO A C 1
ATOM 612 O O . PRO A 1 77 ? 6.550 -45.631 12.199 1.00 29.44 77 PRO A O 1
ATOM 616 N N . ALA A 1 78 ? 4.365 -45.084 12.152 1.00 29.34 78 ALA A N 1
ATOM 617 C CA . ALA A 1 78 ? 4.645 -43.707 11.752 1.00 22.22 78 ALA A CA 1
ATOM 618 C C . ALA A 1 78 ? 5.374 -42.944 12.851 1.00 26.72 78 ALA A C 1
ATOM 619 O O . ALA A 1 78 ? 6.312 -42.184 12.571 1.00 31.72 78 ALA A O 1
ATOM 621 N N . VAL A 1 79 ? 4.952 -43.125 14.105 1.00 17.57 79 VAL A N 1
ATOM 622 C CA . VAL A 1 79 ? 5.625 -42.462 15.218 1.00 17.44 79 VAL A CA 1
ATOM 623 C C . VAL A 1 79 ? 7.059 -42.955 15.338 1.00 13.91 79 VAL A C 1
ATOM 624 O O . VAL A 1 79 ? 7.979 -42.175 15.596 1.00 25.77 79 VAL A O 1
ATOM 628 N N . TYR A 1 80 ? 7.273 -44.254 15.136 1.00 19.93 80 TYR A N 1
ATOM 629 C CA . TYR A 1 80 ? 8.620 -44.812 15.158 1.00 16.53 80 TYR A CA 1
ATOM 630 C C . TYR A 1 80 ? 9.484 -44.189 14.066 1.00 22.06 80 TYR A C 1
ATOM 631 O O . TYR A 1 80 ? 10.624 -43.775 14.316 1.00 39.65 80 TYR A O 1
ATOM 640 N N . ALA A 1 81 ? 8.942 -44.091 12.849 1.00 19.89 81 ALA A N 1
ATOM 641 C CA . ALA A 1 81 ? 9.704 -43.516 11.744 1.00 13.50 81 ALA A CA 1
ATOM 642 C C . ALA A 1 81 ? 10.061 -42.062 12.016 1.00 25.99 81 ALA A C 1
ATOM 643 O O . ALA A 1 81 ? 11.201 -41.642 11.783 1.00 35.55 81 ALA A O 1
ATOM 645 N N . MET A 1 82 ? 9.103 -41.276 12.513 1.00 30.04 82 MET A N 1
ATOM 646 C CA . MET A 1 82 ? 9.385 -39.876 12.811 1.00 15.74 82 MET A CA 1
ATOM 647 C C . MET A 1 82 ? 10.290 -39.712 14.022 1.00 20.82 82 MET A C 1
ATOM 648 O O . MET A 1 82 ? 10.961 -38.683 14.145 1.00 47.16 82 MET A O 1
ATOM 653 N N . ASN A 1 83 ? 10.318 -40.698 14.917 1.00 24.94 83 ASN A N 1
ATOM 654 C CA . ASN A 1 83 ? 11.216 -40.666 16.061 1.00 12.88 83 ASN A CA 1
ATOM 655 C C . ASN A 1 83 ? 12.640 -41.010 15.653 1.00 24.34 83 ASN A C 1
ATOM 656 O O . ASN A 1 83 ? 13.593 -40.537 16.281 1.00 29.01 83 ASN A O 1
ATOM 661 N N . LEU A 1 84 ? 12.803 -41.810 14.599 1.00 32.72 84 LEU A N 1
ATOM 662 C CA . LEU A 1 84 ? 14.144 -42.136 14.112 1.00 30.06 84 LEU A CA 1
ATOM 663 C C . LEU A 1 84 ? 14.691 -41.044 13.195 1.00 29.99 84 LEU A C 1
ATOM 664 O O . LEU A 1 84 ? 15.674 -40.374 13.524 1.00 42.21 84 LEU A O 1
ATOM 669 N N . ILE A 1 85 ? 14.058 -40.852 12.036 1.00 30.77 85 ILE A N 1
ATOM 670 C CA . ILE A 1 85 ? 14.607 -39.983 10.998 1.00 31.36 85 ILE A CA 1
ATOM 671 C C . ILE A 1 85 ? 13.942 -38.614 10.939 1.00 26.59 85 ILE A C 1
ATOM 672 O O . ILE A 1 85 ? 14.405 -37.750 10.177 1.00 19.85 85 ILE A O 1
ATOM 677 N N . GLY A 1 86 ? 12.879 -38.388 11.700 1.00 36.70 86 GLY A N 1
ATOM 678 C CA . GLY A 1 86 ? 12.155 -37.139 11.607 1.00 33.70 86 GLY A CA 1
ATOM 679 C C . GLY A 1 86 ? 12.578 -36.051 12.562 1.00 30.38 86 GLY A C 1
ATOM 680 O O . GLY A 1 86 ? 11.988 -34.965 12.539 1.00 28.38 86 GLY A O 1
ATOM 681 N N . SER A 1 87 ? 13.585 -36.300 13.404 1.00 28.58 87 SER A N 1
ATOM 682 C CA . SER A 1 87 ? 13.996 -35.298 14.383 1.00 31.96 87 SER A CA 1
ATOM 683 C C . SER A 1 87 ? 14.493 -34.020 13.716 1.00 29.70 87 SER A C 1
ATOM 684 O O . SER A 1 87 ? 14.266 -32.921 14.235 1.00 34.55 87 SER A O 1
ATOM 687 N N . GLY A 1 88 ? 15.152 -34.134 12.567 1.00 34.23 88 GLY A N 1
ATOM 688 C CA . GLY A 1 88 ? 15.653 -32.961 11.878 1.00 28.21 88 GLY A CA 1
ATOM 689 C C . GLY A 1 88 ? 14.708 -32.408 10.829 1.00 33.97 88 GLY A C 1
ATOM 690 O O . GLY A 1 88 ? 15.115 -31.603 9.986 1.00 33.68 88 GLY A O 1
ATOM 691 N N . LEU A 1 89 ? 13.448 -32.828 10.866 1.00 43.70 89 LEU A N 1
ATOM 692 C CA . LEU A 1 89 ? 12.454 -32.340 9.923 1.00 24.10 89 LEU A CA 1
ATOM 693 C C . LEU A 1 89 ? 11.757 -31.098 10.468 1.00 33.98 89 LEU A C 1
ATOM 694 O O . LEU A 1 89 ? 11.805 -30.794 11.662 1.00 30.22 89 LEU A O 1
ATOM 699 N N . SER A 1 90 ? 11.100 -30.379 9.564 1.00 38.54 90 SER A N 1
ATOM 700 C CA . SER A 1 90 ? 10.297 -29.233 9.955 1.00 23.38 90 SER A CA 1
ATOM 701 C C . SER A 1 90 ? 9.008 -29.690 10.628 1.00 31.56 90 SER A C 1
ATOM 702 O O . SER A 1 90 ? 8.516 -30.796 10.389 1.00 36.61 90 SER A O 1
ATOM 705 N N . ASP A 1 91 ? 8.460 -28.822 11.484 1.00 30.96 91 ASP A N 1
ATOM 706 C CA . ASP A 1 91 ? 7.167 -29.119 12.095 1.00 32.17 91 ASP A CA 1
ATOM 707 C C . ASP A 1 91 ? 6.093 -29.309 11.033 1.00 27.14 91 ASP A C 1
ATOM 708 O O . ASP A 1 91 ? 5.261 -30.219 11.135 1.00 32.09 91 ASP A O 1
ATOM 713 N N . GLU A 1 92 ? 6.103 -28.468 9.997 1.00 27.92 92 GLU A N 1
ATOM 714 C CA . GLU A 1 92 ? 5.173 -28.659 8.891 1.00 22.66 92 GLU A CA 1
ATOM 715 C C . GLU A 1 92 ? 5.425 -29.985 8.189 1.00 28.24 92 GLU A C 1
ATOM 716 O O . GLU A 1 92 ? 4.479 -30.698 7.839 1.00 33.18 92 GLU A O 1
ATOM 722 N N . ALA A 1 93 ? 6.696 -30.343 7.986 1.00 24.64 93 ALA A N 1
ATOM 723 C CA . ALA A 1 93 ? 7.005 -31.615 7.338 1.00 21.90 93 ALA A CA 1
ATOM 724 C C . ALA A 1 93 ? 6.615 -32.794 8.221 1.00 25.37 93 ALA A C 1
ATOM 725 O O . ALA A 1 93 ? 6.083 -33.795 7.730 1.00 31.65 93 ALA A O 1
ATOM 727 N N . HIS A 1 94 ? 6.890 -32.693 9.523 1.00 24.72 94 HIS A N 1
ATOM 728 C CA . HIS A 1 94 ? 6.464 -33.713 10.477 1.00 14.55 94 HIS A CA 1
ATOM 729 C C . HIS A 1 94 ? 4.957 -33.939 10.395 1.00 22.46 94 HIS A C 1
ATOM 730 O O . HIS A 1 94 ? 4.489 -35.078 10.261 1.00 32.67 94 HIS A O 1
ATOM 737 N N . PHE A 1 95 ? 4.185 -32.853 10.452 1.00 24.69 95 PHE A N 1
ATOM 738 C CA . PHE A 1 95 ? 2.730 -32.952 10.399 1.00 17.04 95 PHE A CA 1
ATOM 739 C C . PHE A 1 95 ? 2.256 -33.504 9.058 1.00 22.89 95 PHE A C 1
ATOM 740 O O . PHE A 1 95 ? 1.338 -34.332 9.011 1.00 28.43 95 PHE A O 1
ATOM 748 N N . ASN A 1 96 ? 2.877 -33.068 7.958 1.00 14.93 96 ASN A N 1
ATOM 749 C CA . ASN A 1 96 ? 2.493 -33.561 6.640 1.00 17.15 96 ASN A CA 1
ATOM 750 C C . ASN A 1 96 ? 2.725 -35.059 6.527 1.00 16.02 96 ASN A C 1
ATOM 751 O O . ASN A 1 96 ? 1.857 -35.802 6.048 1.00 26.19 96 ASN A O 1
ATOM 756 N N . TYR A 1 97 ? 3.900 -35.521 6.959 1.00 16.80 97 TYR A N 1
ATOM 757 C CA . TYR A 1 97 ? 4.180 -36.950 6.926 1.00 18.26 97 TYR A CA 1
ATOM 758 C C . TYR A 1 97 ? 3.194 -37.719 7.789 1.00 23.38 97 TYR A C 1
ATOM 759 O O . TYR A 1 97 ? 2.693 -38.771 7.379 1.00 28.03 97 TYR A O 1
ATOM 768 N N . LEU A 1 98 ? 2.920 -37.225 9.000 1.00 24.57 98 LEU A N 1
ATOM 769 C CA . LEU A 1 98 ? 2.009 -37.951 9.878 1.00 19.60 98 LEU A CA 1
ATOM 770 C C . LEU A 1 98 ? 0.594 -37.988 9.318 1.00 22.82 98 LEU A C 1
ATOM 771 O O . LEU A 1 98 ? -0.139 -38.954 9.558 1.00 19.97 98 LEU A O 1
ATOM 776 N N . MET A 1 99 ? 0.190 -36.964 8.563 1.00 22.06 99 MET A N 1
ATOM 777 C CA . MET A 1 99 ? -1.115 -37.033 7.915 1.00 27.41 99 MET A CA 1
ATOM 778 C C . MET A 1 99 ? -1.103 -38.025 6.761 1.00 23.72 99 MET A C 1
ATOM 779 O O . MET A 1 99 ? -2.078 -38.756 6.555 1.00 35.97 99 MET A O 1
ATOM 784 N N . ALA A 1 100 ? -0.008 -38.071 6.000 1.00 23.28 100 ALA A N 1
ATOM 785 C CA . ALA A 1 100 ? 0.023 -38.954 4.838 1.00 22.18 100 ALA A CA 1
ATOM 786 C C . ALA A 1 100 ? 0.157 -40.419 5.237 1.00 22.23 100 ALA A C 1
ATOM 787 O O . ALA A 1 100 ? -0.375 -41.297 4.549 1.00 34.33 100 ALA A O 1
ATOM 789 N N . ALA A 1 101 ? 0.840 -40.702 6.345 1.00 26.65 101 ALA A N 1
ATOM 790 C CA . ALA A 1 101 ? 1.201 -42.063 6.724 1.00 17.30 101 ALA A CA 1
ATOM 791 C C . ALA A 1 101 ? 0.228 -42.692 7.714 1.00 29.98 101 ALA A C 1
ATOM 792 O O . ALA A 1 101 ? -0.192 -43.837 7.518 1.00 45.21 101 ALA A O 1
ATOM 794 N N . VAL A 1 102 ? -0.131 -41.975 8.776 1.00 36.87 102 VAL A N 1
ATOM 795 C CA . VAL A 1 102 ? -0.998 -42.561 9.807 1.00 26.51 102 VAL A CA 1
ATOM 796 C C . VAL A 1 102 ? -2.339 -42.934 9.189 1.00 31.40 102 VAL A C 1
ATOM 797 O O . VAL A 1 102 ? -2.994 -42.077 8.564 1.00 31.47 102 VAL A O 1
ATOM 801 N N . PRO A 1 103 ? -2.791 -44.178 9.325 1.00 37.11 103 PRO A N 1
ATOM 802 C CA . PRO A 1 103 ? -4.056 -44.579 8.700 1.00 28.20 103 PRO A CA 1
ATOM 803 C C . PRO A 1 103 ? -5.252 -43.943 9.390 1.00 26.08 103 PRO A C 1
ATOM 804 O O . PRO A 1 103 ? -5.226 -43.646 10.587 1.00 33.08 103 PRO A O 1
ATOM 808 N N . ARG A 1 104 ? -6.313 -43.746 8.609 1.00 19.08 104 ARG A N 1
ATOM 809 C CA . ARG A 1 104 ? -7.504 -43.067 9.104 1.00 21.81 104 ARG A CA 1
ATOM 810 C C . ARG A 1 104 ? -8.143 -43.861 10.238 1.00 19.26 104 ARG A C 1
ATOM 811 O O . ARG A 1 104 ? -8.133 -45.094 10.236 1.00 21.06 104 ARG A O 1
ATOM 819 N N . GLY A 1 105 ? -8.693 -43.146 11.219 1.00 23.02 105 GLY A N 1
ATOM 820 C CA . GLY A 1 105 ? -9.339 -43.802 12.341 1.00 25.51 105 GLY A CA 1
ATOM 821 C C . GLY A 1 105 ? -9.728 -42.887 13.488 1.00 42.77 105 GLY A C 1
ATOM 822 O O . GLY A 1 105 ? -8.983 -41.968 13.841 1.00 45.15 105 GLY A O 1
ATOM 823 N N . LYS A 1 106 ? -10.901 -43.131 14.074 1.00 38.86 106 LYS A N 1
ATOM 824 C CA . LYS A 1 106 ? -11.356 -42.416 15.267 1.00 47.64 106 LYS A CA 1
ATOM 825 C C . LYS A 1 106 ? -10.887 -43.206 16.482 1.00 40.31 106 LYS A C 1
ATOM 826 O O . LYS A 1 106 ? -11.549 -44.150 16.917 1.00 56.13 106 LYS A O 1
ATOM 832 N N . ARG A 1 107 ? -9.744 -42.818 17.043 1.00 39.64 107 ARG A N 1
ATOM 833 C CA . ARG A 1 107 ? -9.094 -43.617 18.072 1.00 63.45 107 ARG A CA 1
ATOM 834 C C . ARG A 1 107 ? -8.949 -42.914 19.417 1.00 55.31 107 ARG A C 1
ATOM 835 O O . ARG A 1 107 ? -8.438 -43.530 20.358 1.00 66.11 107 ARG A O 1
ATOM 843 N N . TYR A 1 108 ? -9.405 -41.666 19.544 1.00 36.94 108 TYR A N 1
ATOM 844 C CA . TYR A 1 108 ? -9.194 -40.863 20.748 1.00 66.10 108 TYR A CA 1
ATOM 845 C C . TYR A 1 108 ? -9.507 -41.626 22.034 1.00 60.09 108 TYR A C 1
ATOM 846 O O . TYR A 1 108 ? -10.560 -42.255 22.160 1.00 68.96 108 TYR A O 1
ATOM 855 N N . GLY A 1 109 ? -8.583 -41.553 22.987 1.00 42.70 109 GLY A N 1
ATOM 856 C CA . GLY A 1 109 ? -8.749 -42.188 24.275 1.00 33.61 109 GLY A CA 1
ATOM 857 C C . GLY A 1 109 ? -7.837 -41.566 25.313 1.00 54.28 109 GLY A C 1
ATOM 858 O O . GLY A 1 109 ? -7.245 -40.506 25.093 1.00 46.91 109 GLY A O 1
ATOM 859 N N . LYS A 1 110 ? -7.725 -42.244 26.455 1.00 52.95 110 LYS A N 1
ATOM 860 C CA . LYS A 1 110 ? -6.907 -41.769 27.564 1.00 44.83 110 LYS A CA 1
ATOM 861 C C . LYS A 1 110 ? -5.512 -42.380 27.509 1.00 54.11 110 LYS A C 1
ATOM 862 O O . LYS A 1 110 ? -5.351 -43.564 27.197 1.00 59.49 110 LYS A O 1
ATOM 868 N N . TRP A 1 111 ? -4.505 -41.565 27.822 1.00 40.25 111 TRP A N 1
ATOM 869 C CA . TRP A 1 111 ? -3.122 -42.022 27.783 1.00 37.48 111 TRP A CA 1
ATOM 870 C C . TRP A 1 111 ? -2.849 -43.051 28.873 1.00 37.67 111 TRP A C 1
ATOM 871 O O . TRP A 1 111 ? -3.481 -43.055 29.932 1.00 59.64 111 TRP A O 1
ATOM 882 N N . ALA A 1 112 ? -1.879 -43.923 28.605 1.00 30.54 112 ALA A N 1
ATOM 883 C CA . ALA A 1 112 ? -1.472 -44.955 29.550 1.00 38.54 112 ALA A CA 1
ATOM 884 C C . ALA A 1 112 ? -0.399 -44.375 30.462 1.00 32.65 112 ALA A C 1
ATOM 885 O O . ALA A 1 112 ? 0.716 -44.089 30.015 1.00 37.84 112 ALA A O 1
ATOM 887 N N . LYS A 1 113 ? -0.732 -44.196 31.738 1.00 46.00 113 LYS A N 1
ATOM 888 C CA . LYS A 1 113 ? 0.176 -43.600 32.707 1.00 48.78 113 LYS A CA 1
ATOM 889 C C . LYS A 1 113 ? 0.391 -44.562 33.865 1.00 44.07 113 LYS A C 1
ATOM 890 O O . LYS A 1 113 ? -0.567 -45.147 34.381 1.00 45.77 113 LYS A O 1
ATOM 896 N N . LEU A 1 114 ? 1.647 -44.719 34.271 1.00 37.93 114 LEU A N 1
ATOM 897 C CA . LEU A 1 114 ? 1.979 -45.571 35.404 1.00 43.80 114 LEU A CA 1
ATOM 898 C C . LEU A 1 114 ? 1.635 -44.865 36.709 1.00 60.22 114 LEU A C 1
ATOM 899 O O . LEU A 1 114 ? 1.990 -43.699 36.909 1.00 61.04 114 LEU A O 1
ATOM 904 N N . VAL A 1 115 ? 0.947 -45.576 37.596 1.00 60.78 115 VAL A N 1
ATOM 905 C CA . VAL A 1 115 ? 0.598 -45.069 38.917 1.00 52.83 115 VAL A CA 1
ATOM 906 C C . VAL A 1 115 ? 1.621 -45.608 39.910 1.00 69.17 115 VAL A C 1
ATOM 907 O O . VAL A 1 115 ? 1.807 -46.826 40.026 1.00 69.85 115 VAL A O 1
ATOM 911 N N . GLU A 1 116 ? 2.293 -44.704 40.620 1.00 74.48 116 GLU A N 1
ATOM 912 C CA . GLU A 1 116 ? 3.456 -45.055 41.421 1.00 79.48 116 GLU A CA 1
ATOM 913 C C . GLU A 1 116 ? 3.156 -44.961 42.913 1.00 82.41 116 GLU A C 1
ATOM 914 O O . GLU A 1 116 ? 2.295 -44.191 43.355 1.00 82.77 116 GLU A O 1
ATOM 920 N N . ASP A 1 117 ? 3.879 -45.773 43.681 1.00 73.15 117 ASP A N 1
ATOM 921 C CA . ASP A 1 117 ? 3.893 -45.691 45.138 1.00 55.57 117 ASP A CA 1
ATOM 922 C C . ASP A 1 117 ? 4.860 -44.578 45.519 1.00 53.81 117 ASP A C 1
ATOM 923 O O . ASP A 1 117 ? 6.078 -44.763 45.490 1.00 53.22 117 ASP A O 1
ATOM 928 N N . SER A 1 118 ? 4.316 -43.404 45.858 1.00 51.32 118 SER A N 1
ATOM 929 C CA . SER A 1 118 ? 5.165 -42.271 46.219 1.00 38.61 118 SER A CA 1
ATOM 930 C C . SER A 1 118 ? 6.112 -42.636 47.354 1.00 55.47 118 SER A C 1
ATOM 931 O O . SER A 1 118 ? 7.271 -42.201 47.375 1.00 55.88 118 SER A O 1
ATOM 934 N N . THR A 1 119 ? 5.641 -43.456 48.296 1.00 61.67 119 THR A N 1
ATOM 935 C CA . THR A 1 119 ? 6.500 -43.910 49.383 1.00 54.08 119 THR A CA 1
ATOM 936 C C . THR A 1 119 ? 7.611 -44.817 48.867 1.00 49.44 119 THR A C 1
ATOM 937 O O . THR A 1 119 ? 8.763 -44.705 49.301 1.00 49.38 119 THR A O 1
ATOM 941 N N . GLU A 1 120 ? 7.289 -45.714 47.933 1.00 40.48 120 GLU A N 1
ATOM 942 C CA . GLU A 1 120 ? 8.313 -46.599 47.386 1.00 40.44 120 GLU A CA 1
ATOM 943 C C . GLU A 1 120 ? 9.303 -45.830 46.519 1.00 42.21 120 GLU A C 1
ATOM 944 O O . GLU A 1 120 ? 10.506 -46.121 46.533 1.00 43.87 120 GLU A O 1
ATOM 950 N N . VAL A 1 121 ? 8.818 -44.841 45.762 1.00 47.61 121 VAL A N 1
ATOM 951 C CA . VAL A 1 121 ? 9.715 -43.970 45.005 1.00 32.99 121 VAL A CA 1
ATOM 952 C C . VAL A 1 121 ? 10.661 -43.240 45.948 1.00 38.66 121 VAL A C 1
ATOM 953 O O . VAL A 1 121 ? 11.866 -43.130 45.686 1.00 46.22 121 VAL A O 1
ATOM 957 N N . LEU A 1 122 ? 10.126 -42.731 47.059 1.00 44.49 122 LEU A N 1
ATOM 958 C CA . LEU A 1 122 ? 10.956 -42.051 48.046 1.00 48.14 122 LEU A CA 1
ATOM 959 C C . LEU A 1 122 ? 11.994 -42.991 48.648 1.00 44.14 122 LEU A C 1
ATOM 960 O O . LEU A 1 122 ? 13.153 -42.605 48.840 1.00 56.46 122 LEU A O 1
ATOM 965 N N . ILE A 1 123 ? 11.596 -44.227 48.956 1.00 33.72 123 ILE A N 1
ATOM 966 C CA . ILE A 1 123 ? 12.529 -45.193 49.534 1.00 43.39 123 ILE A CA 1
ATOM 967 C C . ILE A 1 123 ? 13.650 -45.507 48.551 1.00 42.56 123 ILE A C 1
ATOM 968 O O . ILE A 1 123 ? 14.830 -45.575 48.925 1.00 39.83 123 ILE A O 1
ATOM 973 N N . ILE A 1 124 ? 13.302 -45.699 47.279 1.00 49.56 124 ILE A N 1
ATOM 974 C CA . ILE A 1 124 ? 14.312 -46.012 46.273 1.00 41.57 124 ILE A CA 1
ATOM 975 C C . ILE A 1 124 ? 15.256 -44.834 46.075 1.00 45.90 124 ILE A C 1
ATOM 976 O O . ILE A 1 124 ? 16.475 -45.012 45.957 1.00 43.07 124 ILE A O 1
ATOM 981 N N . LYS A 1 125 ? 14.718 -43.611 46.055 1.00 37.36 125 LYS A N 1
ATOM 982 C CA . LYS A 1 125 ? 15.572 -42.437 45.910 1.00 38.15 125 LYS A CA 1
ATOM 983 C C . LYS A 1 125 ? 16.491 -42.265 47.115 1.00 46.41 125 LYS A C 1
ATOM 984 O O . LYS A 1 125 ? 17.661 -41.891 46.962 1.00 46.27 125 LYS A O 1
ATOM 990 N N . LEU A 1 126 ? 15.989 -42.549 48.319 1.00 49.42 126 LEU A N 1
ATOM 991 C CA . LEU A 1 126 ? 16.831 -42.494 49.511 1.00 43.80 126 LEU A CA 1
ATOM 992 C C . LEU A 1 126 ? 17.963 -43.509 49.429 1.00 37.99 126 LEU A C 1
ATOM 993 O O . LEU A 1 126 ? 19.127 -43.182 49.691 1.00 36.76 126 LEU A O 1
ATOM 998 N N . LEU A 1 127 ? 17.635 -44.754 49.077 1.00 33.65 127 LEU A N 1
ATOM 999 C CA . LEU A 1 127 ? 18.663 -45.785 48.986 1.00 31.08 127 LEU A CA 1
ATOM 1000 C C . LEU A 1 127 ? 19.676 -45.474 47.893 1.00 39.93 127 LEU A C 1
ATOM 1001 O O . LEU A 1 127 ? 20.857 -45.812 48.029 1.00 37.85 127 LEU A O 1
ATOM 1006 N N . ALA A 1 128 ? 19.238 -44.831 46.808 1.00 40.63 128 ALA A N 1
ATOM 1007 C CA . ALA A 1 128 ? 20.173 -44.449 45.756 1.00 38.10 128 ALA A CA 1
ATOM 1008 C C . ALA A 1 128 ? 21.057 -43.288 46.187 1.00 37.18 128 ALA A C 1
ATOM 1009 O O . ALA A 1 128 ? 22.225 -43.219 45.789 1.00 41.23 128 ALA A O 1
ATOM 1011 N N . LYS A 1 129 ? 20.524 -42.369 46.994 1.00 39.70 129 LYS A N 1
ATOM 1012 C CA . LYS A 1 129 ? 21.330 -41.242 47.448 1.00 37.50 129 LYS A CA 1
ATOM 1013 C C . LYS A 1 129 ? 22.358 -41.680 48.484 1.00 42.00 129 LYS A C 1
ATOM 1014 O O . LYS A 1 129 ? 23.517 -41.252 48.433 1.00 44.06 129 LYS A O 1
ATOM 1020 N N . ARG A 1 130 ? 21.955 -42.536 49.426 1.00 40.84 130 ARG A N 1
ATOM 1021 C CA . ARG A 1 130 ? 22.862 -42.944 50.495 1.00 30.23 130 ARG A CA 1
ATOM 1022 C C . ARG A 1 130 ? 24.032 -43.755 49.952 1.00 34.92 130 ARG A C 1
ATOM 1023 O O . ARG A 1 130 ? 25.194 -43.466 50.260 1.00 34.26 130 ARG A O 1
ATOM 1031 N N . TYR A 1 131 ? 23.750 -44.770 49.140 1.00 37.90 131 TYR A N 1
ATOM 1032 C CA . TYR A 1 131 ? 24.782 -45.687 48.675 1.00 41.57 131 TYR A CA 1
ATOM 1033 C C . TYR A 1 131 ? 25.395 -45.286 47.339 1.00 39.16 131 TYR A C 1
ATOM 1034 O O . TYR A 1 131 ? 26.253 -46.015 46.830 1.00 37.95 131 TYR A O 1
ATOM 1043 N N . GLN A 1 132 ? 24.987 -44.151 46.770 1.00 43.49 132 GLN A N 1
ATOM 1044 C CA . GLN A 1 132 ? 25.552 -43.635 45.522 1.00 42.85 132 GLN A CA 1
ATOM 1045 C C . GLN A 1 132 ? 25.486 -44.678 44.408 1.00 40.43 132 GLN A C 1
ATOM 1046 O O . GLN A 1 132 ? 26.473 -44.971 43.730 1.00 33.69 132 GLN A O 1
ATOM 1052 N N . VAL A 1 133 ? 24.297 -45.246 44.225 1.00 30.52 133 VAL A N 1
ATOM 1053 C CA . VAL A 1 133 ? 24.061 -46.274 43.225 1.00 25.84 133 VAL A CA 1
ATOM 1054 C C . VAL A 1 133 ? 23.027 -45.757 42.231 1.00 45.41 133 VAL A C 1
ATOM 1055 O O . VAL A 1 133 ? 22.381 -44.731 42.444 1.00 44.62 133 VAL A O 1
ATOM 1059 N N . ASN A 1 134 ? 22.881 -46.489 41.128 1.00 54.55 134 ASN A N 1
ATOM 1060 C CA . ASN A 1 134 ? 21.856 -46.181 40.145 1.00 43.05 134 ASN A CA 1
ATOM 1061 C C . ASN A 1 134 ? 20.493 -46.639 40.661 1.00 49.28 134 ASN A C 1
ATOM 1062 O O . ASN A 1 134 ? 20.367 -47.195 41.756 1.00 56.73 134 ASN A O 1
ATOM 1067 N N . THR A 1 135 ? 19.451 -46.409 39.860 1.00 43.49 135 THR A N 1
ATOM 1068 C CA . THR A 1 135 ? 18.092 -46.667 40.328 1.00 35.64 135 THR A CA 1
ATOM 1069 C C . THR A 1 135 ? 17.834 -48.159 40.504 1.00 38.15 135 THR A C 1
ATOM 1070 O O . THR A 1 135 ? 17.270 -48.585 41.520 1.00 51.44 135 THR A O 1
ATOM 1074 N N . ASN A 1 136 ? 18.241 -48.975 39.530 1.00 32.18 136 ASN A N 1
ATOM 1075 C CA . ASN A 1 136 ? 17.970 -50.405 39.627 1.00 45.17 136 ASN A CA 1
ATOM 1076 C C . ASN A 1 136 ? 18.816 -51.069 40.706 1.00 51.54 136 ASN A C 1
ATOM 1077 O O . ASN A 1 136 ? 18.349 -52.003 41.370 1.00 55.04 136 ASN A O 1
ATOM 1082 N N . ASP A 1 137 ? 20.048 -50.597 40.907 1.00 52.95 137 ASP A N 1
ATOM 1083 C CA . ASP A 1 137 ? 20.819 -51.043 42.063 1.00 40.50 137 ASP A CA 1
ATOM 1084 C C . ASP A 1 137 ? 20.108 -50.687 43.363 1.00 53.43 137 ASP A C 1
ATOM 1085 O O . ASP A 1 137 ? 20.123 -51.468 44.321 1.00 56.74 137 ASP A O 1
ATOM 1090 N N . ALA A 1 138 ? 19.469 -49.514 43.411 1.00 47.34 138 ALA A N 1
ATOM 1091 C CA . ALA A 1 138 ? 18.722 -49.131 44.604 1.00 40.32 138 ALA A CA 1
ATOM 1092 C C . ALA A 1 138 ? 17.515 -50.036 44.814 1.00 42.80 138 ALA A C 1
ATOM 1093 O O . ALA A 1 138 ? 17.190 -50.391 45.952 1.00 56.77 138 ALA A O 1
ATOM 1095 N N . ILE A 1 139 ? 16.845 -50.427 43.729 1.00 37.94 139 ILE A N 1
ATOM 1096 C CA . ILE A 1 139 ? 15.709 -51.337 43.852 1.00 30.08 139 ILE A CA 1
ATOM 1097 C C . ILE A 1 139 ? 16.174 -52.707 44.334 1.00 43.39 139 ILE A C 1
ATOM 1098 O O . ILE A 1 139 ? 15.498 -53.364 45.138 1.00 44.84 139 ILE A O 1
ATOM 1103 N N . ASN A 1 140 ? 17.338 -53.157 43.861 1.00 43.22 140 ASN A N 1
ATOM 1104 C CA . ASN A 1 140 ? 17.880 -54.425 44.338 1.00 46.13 140 ASN A CA 1
ATOM 1105 C C . ASN A 1 140 ? 18.250 -54.344 45.816 1.00 42.95 140 ASN A C 1
ATOM 1106 O O . ASN A 1 140 ? 18.010 -55.291 46.579 1.00 54.48 140 ASN A O 1
ATOM 1111 N N . TYR A 1 141 ? 18.836 -53.218 46.238 1.00 40.92 141 TYR A N 1
ATOM 1112 C CA . TYR A 1 141 ? 19.101 -53.008 47.658 1.00 42.09 141 TYR A CA 1
ATOM 1113 C C . TYR A 1 141 ? 17.811 -53.043 48.465 1.00 41.79 141 TYR A C 1
ATOM 1114 O O . TYR A 1 141 ? 17.774 -53.604 49.567 1.00 46.75 141 TYR A O 1
ATOM 1123 N N . LYS A 1 142 ? 16.743 -52.442 47.935 1.00 32.49 142 LYS A N 1
ATOM 1124 C CA . LYS A 1 142 ? 15.467 -52.445 48.643 1.00 33.11 142 LYS A CA 1
ATOM 1125 C C . LYS A 1 142 ? 14.916 -53.858 48.774 1.00 45.69 142 LYS A C 1
ATOM 1126 O O . LYS A 1 142 ? 14.404 -54.234 49.832 1.00 55.24 142 LYS A O 1
ATOM 1132 N N . SER A 1 143 ? 15.023 -54.657 47.711 1.00 44.90 143 SER A N 1
ATOM 1133 C CA . SER A 1 143 ? 14.589 -56.050 47.783 1.00 39.36 143 SER A CA 1
ATOM 1134 C C . SER A 1 143 ? 15.365 -56.809 48.855 1.00 49.06 143 SER A C 1
ATOM 1135 O O . SER A 1 143 ? 14.778 -57.513 49.691 1.00 58.74 143 SER A O 1
ATOM 1138 N N . ILE A 1 144 ? 16.692 -56.662 48.849 1.00 45.31 144 ILE A N 1
ATOM 1139 C CA . ILE A 1 144 ? 17.530 -57.388 49.800 1.00 38.00 144 ILE A CA 1
ATOM 1140 C C . ILE A 1 144 ? 17.222 -56.956 51.229 1.00 53.10 144 ILE A C 1
ATOM 1141 O O . ILE A 1 144 ? 17.155 -57.787 52.143 1.00 64.43 144 ILE A O 1
ATOM 1146 N N . LEU A 1 145 ? 17.016 -55.655 51.447 1.00 49.59 145 LEU A N 1
ATOM 1147 C CA . LEU A 1 145 ? 16.746 -55.175 52.798 1.00 59.72 145 LEU A CA 1
ATOM 1148 C C . LEU A 1 145 ? 15.333 -55.520 53.251 1.00 57.67 145 LEU A C 1
ATOM 1149 O O . LEU A 1 145 ? 15.085 -55.636 54.457 1.00 63.96 145 LEU A O 1
ATOM 1154 N N . THR A 1 146 ? 14.398 -55.686 52.313 1.00 49.45 146 THR A N 1
ATOM 1155 C CA . THR A 1 146 ? 13.059 -56.126 52.686 1.00 50.82 146 THR A CA 1
ATOM 1156 C C . THR A 1 146 ? 13.069 -57.586 53.115 1.00 57.67 146 THR A C 1
ATOM 1157 O O . THR A 1 146 ? 12.550 -57.932 54.182 1.00 67.90 146 THR A O 1
ATOM 1161 N N . LYS A 1 147 ? 13.669 -58.460 52.304 1.00 62.68 147 LYS A N 1
ATOM 1162 C CA . LYS A 1 147 ? 13.693 -59.876 52.655 1.00 50.35 147 LYS A CA 1
ATOM 1163 C C . LYS A 1 147 ? 14.710 -60.203 53.745 1.00 57.20 147 LYS A C 1
ATOM 1164 O O . LYS A 1 147 ? 14.925 -61.384 54.039 1.00 70.51 147 LYS A O 1
ATOM 1170 N N . ASN A 1 148 ? 15.335 -59.189 54.348 1.00 66.93 148 ASN A N 1
ATOM 1171 C CA . ASN A 1 148 ? 16.212 -59.377 55.493 1.00 61.17 148 ASN A CA 1
ATOM 1172 C C . ASN A 1 148 ? 15.658 -58.803 56.784 1.00 69.68 148 ASN A C 1
ATOM 1173 O O . ASN A 1 148 ? 16.145 -59.165 57.859 1.00 80.06 148 ASN A O 1
ATOM 1178 N N . GLY A 1 149 ? 14.663 -57.925 56.708 1.00 70.58 149 GLY A N 1
ATOM 1179 C CA . GLY A 1 149 ? 14.188 -57.223 57.875 1.00 71.01 149 GLY A CA 1
ATOM 1180 C C . GLY A 1 149 ? 15.054 -56.064 58.312 1.00 76.69 149 GLY A C 1
ATOM 1181 O O . GLY A 1 149 ? 14.703 -55.386 59.285 1.00 84.05 149 GLY A O 1
ATOM 1182 N N . LYS A 1 150 ? 16.174 -55.814 57.631 1.00 57.17 150 LYS A N 1
ATOM 1183 C CA . LYS A 1 150 ? 17.012 -54.665 57.950 1.00 59.12 150 LYS A CA 1
ATOM 1184 C C . LYS A 1 150 ? 16.472 -53.360 57.377 1.00 65.04 150 LYS A C 1
ATOM 1185 O O . LYS A 1 150 ? 17.032 -52.300 57.677 1.00 73.88 150 LYS A O 1
ATOM 1191 N N . LEU A 1 151 ? 15.411 -53.410 56.569 1.00 51.45 151 LEU A N 1
ATOM 1192 C CA . LEU A 1 151 ? 14.885 -52.184 55.975 1.00 50.10 151 LEU A CA 1
ATOM 1193 C C . LEU A 1 151 ? 14.375 -51.183 57.004 1.00 57.82 151 LEU A C 1
ATOM 1194 O O . LEU A 1 151 ? 14.682 -49.987 56.853 1.00 66.39 151 LEU A O 1
ATOM 1199 N N . PRO A 1 152 ? 13.614 -51.566 58.041 1.00 53.95 152 PRO A N 1
ATOM 1200 C CA . PRO A 1 152 ? 13.275 -50.566 59.068 1.00 57.65 152 PRO A CA 1
ATOM 1201 C C . PRO A 1 152 ? 14.499 -49.946 59.719 1.00 63.26 152 PRO A C 1
ATOM 1202 O O . PRO A 1 152 ? 14.489 -48.754 60.046 1.00 60.44 152 PRO A O 1
ATOM 1206 N N . LEU A 1 153 ? 15.563 -50.729 59.899 1.00 49.68 153 LEU A N 1
ATOM 1207 C CA . LEU A 1 153 ? 16.802 -50.207 60.467 1.00 45.54 153 LEU A CA 1
ATOM 1208 C C . LEU A 1 153 ? 17.476 -49.229 59.511 1.00 55.67 153 LEU A C 1
ATOM 1209 O O . LEU A 1 153 ? 17.909 -48.141 59.913 1.00 58.52 153 LEU A O 1
ATOM 1214 N N . VAL A 1 154 ? 17.554 -49.594 58.231 1.00 53.74 154 VAL A N 1
ATOM 1215 C CA . VAL A 1 154 ? 18.172 -48.718 57.243 1.00 48.63 154 VAL A CA 1
ATOM 1216 C C . VAL A 1 154 ? 17.323 -47.469 57.024 1.00 60.18 154 VAL A C 1
ATOM 1217 O O . VAL A 1 154 ? 17.851 -46.352 56.945 1.00 71.56 154 VAL A O 1
ATOM 1221 N N . LEU A 1 155 ? 16.001 -47.631 56.918 1.00 53.23 155 LEU A N 1
ATOM 1222 C CA . LEU A 1 155 ? 15.129 -46.464 56.804 1.00 48.22 155 LEU A CA 1
ATOM 1223 C C . LEU A 1 155 ? 15.254 -45.565 58.027 1.00 54.07 155 LEU A C 1
ATOM 1224 O O . LEU A 1 155 ? 15.204 -44.335 57.911 1.00 59.55 155 LEU A O 1
ATOM 1229 N N . LYS A 1 156 ? 15.422 -46.159 59.209 1.00 63.87 156 LYS A N 1
ATOM 1230 C CA . LYS A 1 156 ? 15.636 -45.352 60.404 1.00 63.89 156 LYS A CA 1
ATOM 1231 C C . LYS A 1 156 ? 16.936 -44.566 60.306 1.00 49.54 156 LYS A C 1
ATOM 1232 O O . LYS A 1 156 ? 16.978 -43.377 60.642 1.00 42.87 156 LYS A O 1
ATOM 1238 N N . GLU A 1 157 ? 18.008 -45.209 59.839 1.00 48.17 157 GLU A N 1
ATOM 1239 C CA . GLU A 1 157 ? 19.275 -44.496 59.695 1.00 47.73 157 GLU A CA 1
ATOM 1240 C C . GLU A 1 157 ? 19.199 -43.406 58.631 1.00 55.81 157 GLU A C 1
ATOM 1241 O O . GLU A 1 157 ? 19.943 -42.421 58.703 1.00 50.71 157 GLU A O 1
ATOM 1247 N N . LEU A 1 158 ? 18.318 -43.557 57.643 1.00 56.98 158 LEU A N 1
ATOM 1248 C CA . LEU A 1 158 ? 18.234 -42.596 56.548 1.00 50.69 158 LEU A CA 1
ATOM 1249 C C . LEU A 1 158 ? 17.132 -41.557 56.719 1.00 52.68 158 LEU A C 1
ATOM 1250 O O . LEU A 1 158 ? 17.016 -40.666 55.871 1.00 55.58 158 LEU A O 1
ATOM 1255 N N . LYS A 1 159 ? 16.311 -41.661 57.768 1.00 61.16 159 LYS A N 1
ATOM 1256 C CA . LYS A 1 159 ? 15.190 -40.734 57.917 1.00 64.64 159 LYS A CA 1
ATOM 1257 C C . LYS A 1 159 ? 15.643 -39.278 57.968 1.00 54.51 159 LYS A C 1
ATOM 1258 O O . LYS A 1 159 ? 14.882 -38.383 57.582 1.00 60.81 159 LYS A O 1
ATOM 1264 N N . GLY A 1 160 ? 16.869 -39.014 58.425 1.00 49.74 160 GLY A N 1
ATOM 1265 C CA . GLY A 1 160 ? 17.348 -37.642 58.477 1.00 55.28 160 GLY A CA 1
ATOM 1266 C C . GLY A 1 160 ? 17.683 -37.054 57.122 1.00 51.23 160 GLY A C 1
ATOM 1267 O O . GLY A 1 160 ? 17.810 -35.831 57.001 1.00 47.16 160 GLY A O 1
ATOM 1268 N N . LEU A 1 161 ? 17.821 -37.898 56.101 1.00 57.05 161 LEU A N 1
ATOM 1269 C CA . LEU A 1 161 ? 18.223 -37.454 54.776 1.00 49.84 161 LEU A CA 1
ATOM 1270 C C . LEU A 1 161 ? 17.070 -36.860 53.975 1.00 54.77 161 LEU A C 1
ATOM 1271 O O . LEU A 1 161 ? 17.299 -36.288 52.910 1.00 59.41 161 LEU A O 1
ATOM 1276 N N . VAL A 1 162 ? 15.839 -36.962 54.460 1.00 57.72 162 VAL A N 1
ATOM 1277 C CA . VAL A 1 162 ? 14.675 -36.530 53.684 1.00 42.01 162 VAL A CA 1
ATOM 1278 C C . VAL A 1 162 ? 14.454 -35.056 54.004 1.00 42.55 162 VAL A C 1
ATOM 1279 O O . VAL A 1 162 ? 13.687 -34.676 54.889 1.00 37.85 162 VAL A O 1
ATOM 1283 N N . THR A 1 163 ? 15.158 -34.205 53.266 1.00 47.96 163 THR A N 1
ATOM 1284 C CA . THR A 1 163 ? 14.953 -32.780 53.371 1.00 42.43 163 THR A CA 1
ATOM 1285 C C . THR A 1 163 ? 13.753 -32.366 52.532 1.00 52.77 163 THR A C 1
ATOM 1286 O O . THR A 1 163 ? 13.270 -33.113 51.682 1.00 71.71 163 THR A O 1
ATOM 1290 N N . ASP A 1 164 ? 13.257 -31.153 52.797 1.00 59.86 164 ASP A N 1
ATOM 1291 C CA . ASP A 1 164 ? 12.053 -30.692 52.117 1.00 72.02 164 ASP A CA 1
ATOM 1292 C C . ASP A 1 164 ? 12.279 -30.438 50.631 1.00 76.22 164 ASP A C 1
ATOM 1293 O O . ASP A 1 164 ? 11.307 -30.406 49.867 1.00 70.32 164 ASP A O 1
ATOM 1298 N N . ASP A 1 165 ? 13.532 -30.255 50.207 1.00 73.69 165 ASP A N 1
ATOM 1299 C CA . ASP A 1 165 ? 13.823 -30.186 48.779 1.00 66.61 165 ASP A CA 1
ATOM 1300 C C . ASP A 1 165 ? 13.819 -31.566 48.137 1.00 73.62 165 ASP A C 1
ATOM 1301 O O . ASP A 1 165 ? 13.474 -31.696 46.957 1.00 87.60 165 ASP A O 1
ATOM 1306 N N . PHE A 1 166 ? 14.196 -32.596 48.898 1.00 82.73 166 PHE A N 1
ATOM 1307 C CA . PHE A 1 166 ? 14.185 -33.964 48.388 1.00 56.38 166 PHE A CA 1
ATOM 1308 C C . PHE A 1 166 ? 12.765 -34.429 48.080 1.00 62.48 166 PHE A C 1
ATOM 1309 O O . PHE A 1 166 ? 12.536 -35.160 47.105 1.00 73.21 166 PHE A O 1
ATOM 1317 N N . LEU A 1 167 ? 11.795 -34.012 48.898 1.00 58.59 167 LEU A N 1
ATOM 1318 C CA . LEU A 1 167 ? 10.407 -34.383 48.650 1.00 56.65 167 LEU A CA 1
ATOM 1319 C C . LEU A 1 167 ? 9.880 -33.760 47.363 1.00 61.77 167 LEU A C 1
ATOM 1320 O O . LEU A 1 167 ? 8.984 -34.326 46.726 1.00 88.36 167 LEU A O 1
ATOM 1325 N N . LYS A 1 168 ? 10.417 -32.602 46.965 1.00 71.40 168 LYS A N 1
ATOM 1326 C CA . LYS A 1 168 ? 10.065 -32.037 45.665 1.00 65.76 168 LYS A CA 1
ATOM 1327 C C . LYS A 1 168 ? 10.477 -32.975 44.538 1.00 62.37 168 LYS A C 1
ATOM 1328 O O . LYS A 1 168 ? 9.733 -33.159 43.567 1.00 59.93 168 LYS A O 1
ATOM 1334 N N . GLU A 1 169 ? 11.660 -33.582 44.656 1.00 60.46 169 GLU A N 1
ATOM 1335 C CA . GLU A 1 169 ? 12.086 -34.578 43.680 1.00 57.39 169 GLU A CA 1
ATOM 1336 C C . GLU A 1 169 ? 11.255 -35.851 43.777 1.00 51.87 169 GLU A C 1
ATOM 1337 O O . GLU A 1 169 ? 11.073 -36.548 42.772 1.00 53.55 169 GLU A O 1
ATOM 1343 N N . VAL A 1 170 ? 10.755 -36.177 44.970 1.00 62.66 170 VAL A N 1
ATOM 1344 C CA . VAL A 1 170 ? 9.947 -37.386 45.124 1.00 52.33 170 VAL A CA 1
ATOM 1345 C C . VAL A 1 170 ? 8.596 -37.223 44.432 1.00 56.45 170 VAL A C 1
ATOM 1346 O O . VAL A 1 170 ? 8.207 -38.051 43.600 1.00 61.66 170 VAL A O 1
ATOM 1350 N N . THR A 1 171 ? 7.862 -36.160 44.765 1.00 65.24 171 THR A N 1
ATOM 1351 C CA . THR A 1 171 ? 6.501 -35.979 44.275 1.00 80.29 171 THR A CA 1
ATOM 1352 C C . THR A 1 171 ? 6.094 -34.519 44.440 1.00 71.04 171 THR A C 1
ATOM 1353 O O . THR A 1 171 ? 6.346 -33.916 45.485 1.00 87.30 171 THR A O 1
ATOM 1357 N N . LYS A 1 172 ? 5.460 -33.960 43.403 1.00 65.12 172 LYS A N 1
ATOM 1358 C CA . LYS A 1 172 ? 5.056 -32.556 43.423 1.00 86.48 172 LYS A CA 1
ATOM 1359 C C . LYS A 1 172 ? 3.763 -32.312 44.195 1.00 92.37 172 LYS A C 1
ATOM 1360 O O . LYS A 1 172 ? 3.481 -31.161 44.549 1.00 83.76 172 LYS A O 1
ATOM 1366 N N . ASN A 1 173 ? 2.973 -33.355 44.448 1.00 88.97 173 ASN A N 1
ATOM 1367 C CA . ASN A 1 173 ? 1.769 -33.220 45.258 1.00 88.35 173 ASN A CA 1
ATOM 1368 C C . ASN A 1 173 ? 2.126 -32.694 46.643 1.00 95.59 173 ASN A C 1
ATOM 1369 O O . ASN A 1 173 ? 2.950 -33.282 47.348 1.00 104.04 173 ASN A O 1
ATOM 1374 N N . VAL A 1 174 ? 1.498 -31.581 47.033 1.00 93.23 174 VAL A N 1
ATOM 1375 C CA . VAL A 1 174 ? 1.771 -30.975 48.331 1.00 81.58 174 VAL A CA 1
ATOM 1376 C C . VAL A 1 174 ? 1.437 -31.923 49.478 1.00 89.08 174 VAL A C 1
ATOM 1377 O O . VAL A 1 174 ? 2.037 -31.832 50.554 1.00 96.98 174 VAL A O 1
ATOM 1381 N N . LYS A 1 175 ? 0.539 -32.882 49.257 1.00 86.49 175 LYS A N 1
ATOM 1382 C CA . LYS A 1 175 ? 0.304 -33.954 50.220 1.00 84.48 175 LYS A CA 1
ATOM 1383 C C . LYS A 1 175 ? 1.598 -34.700 50.540 1.00 93.86 175 LYS A C 1
ATOM 1384 O O . LYS A 1 175 ? 1.599 -35.621 51.362 1.00 90.95 175 LYS A O 1
ATOM 1390 N N . GLU A 1 176 ? 2.701 -34.317 49.884 1.00 92.61 176 GLU A N 1
ATOM 1391 C CA . GLU A 1 176 ? 4.027 -34.762 50.295 1.00 87.64 176 GLU A CA 1
ATOM 1392 C C . GLU A 1 176 ? 4.253 -34.553 51.786 1.00 85.92 176 GLU A C 1
ATOM 1393 O O . GLU A 1 176 ? 5.002 -35.317 52.408 1.00 90.38 176 GLU A O 1
ATOM 1399 N N . GLN A 1 177 ? 3.616 -33.533 52.376 1.00 80.01 177 GLN A N 1
ATOM 1400 C CA . GLN A 1 177 ? 3.712 -33.336 53.820 1.00 77.85 177 GLN A CA 1
ATOM 1401 C C . GLN A 1 177 ? 3.456 -34.637 54.569 1.00 78.26 177 GLN A C 1
ATOM 1402 O O . GLN A 1 177 ? 4.184 -34.974 55.510 1.00 90.62 177 GLN A O 1
ATOM 1408 N N . LYS A 1 178 ? 2.459 -35.407 54.126 1.00 79.59 178 LYS A N 1
ATOM 1409 C CA . LYS A 1 178 ? 2.146 -36.677 54.776 1.00 81.60 178 LYS A CA 1
ATOM 1410 C C . LYS A 1 178 ? 3.350 -37.613 54.768 1.00 80.29 178 LYS A C 1
ATOM 1411 O O . LYS A 1 178 ? 3.730 -38.156 55.813 1.00 79.99 178 LYS A O 1
ATOM 1417 N N . GLN A 1 179 ? 3.978 -37.801 53.602 1.00 86.41 179 GLN A N 1
ATOM 1418 C CA . GLN A 1 179 ? 5.191 -38.615 53.559 1.00 86.35 179 GLN A CA 1
ATOM 1419 C C . GLN A 1 179 ? 6.230 -38.082 54.530 1.00 86.59 179 GLN A C 1
ATOM 1420 O O . GLN A 1 179 ? 6.917 -38.860 55.203 1.00 98.47 179 GLN A O 1
ATOM 1426 N N . LEU A 1 180 ? 6.352 -36.754 54.619 1.00 74.94 180 LEU A N 1
ATOM 1427 C CA . LEU A 1 180 ? 7.245 -36.153 55.601 1.00 64.08 180 LEU A CA 1
ATOM 1428 C C . LEU A 1 180 ? 6.968 -36.722 56.985 1.00 81.04 180 LEU A C 1
ATOM 1429 O O . LEU A 1 180 ? 7.870 -37.259 57.640 1.00 85.36 180 LEU A O 1
ATOM 1434 N N . LYS A 1 181 ? 5.708 -36.664 57.426 1.00 87.45 181 LYS A N 1
ATOM 1435 C CA . LYS A 1 181 ? 5.369 -37.266 58.710 1.00 96.50 181 LYS A CA 1
ATOM 1436 C C . LYS A 1 181 ? 5.616 -38.769 58.673 1.00 100.85 181 LYS A C 1
ATOM 1437 O O . LYS A 1 181 ? 6.148 -39.341 59.633 1.00 103.95 181 LYS A O 1
ATOM 1443 N N . LYS A 1 182 ? 5.288 -39.414 57.546 1.00 100.09 182 LYS A N 1
ATOM 1444 C CA . LYS A 1 182 ? 5.613 -40.825 57.363 1.00 97.01 182 LYS A CA 1
ATOM 1445 C C . LYS A 1 182 ? 7.091 -41.086 57.613 1.00 91.12 182 LYS A C 1
ATOM 1446 O O . LYS A 1 182 ? 7.461 -42.108 58.202 1.00 73.44 182 LYS A O 1
ATOM 1452 N N . LEU A 1 183 ? 7.953 -40.164 57.181 1.00 90.34 183 LEU A N 1
ATOM 1453 C CA . LEU A 1 183 ? 9.382 -40.350 57.392 1.00 93.50 183 LEU A CA 1
ATOM 1454 C C . LEU A 1 183 ? 9.814 -39.904 58.778 1.00 100.05 183 LEU A C 1
ATOM 1455 O O . LEU A 1 183 ? 10.820 -40.400 59.298 1.00 106.64 183 LEU A O 1
ATOM 1460 N N . ALA A 1 184 ? 9.068 -38.981 59.392 1.00 108.66 184 ALA A N 1
ATOM 1461 C CA . ALA A 1 184 ? 9.398 -38.575 60.753 1.00 101.81 184 ALA A CA 1
ATOM 1462 C C . ALA A 1 184 ? 9.154 -39.715 61.731 1.00 94.02 184 ALA A C 1
ATOM 1463 O O . ALA A 1 184 ? 9.920 -39.904 62.684 1.00 68.09 184 ALA A O 1
ATOM 1465 N N . LEU A 1 185 ? 8.100 -40.492 61.501 1.00 87.80 185 LEU A N 1
ATOM 1466 C CA . LEU A 1 185 ? 7.760 -41.624 62.348 1.00 82.93 185 LEU A CA 1
ATOM 1467 C C . LEU A 1 185 ? 8.469 -42.907 61.943 1.00 92.29 185 LEU A C 1
ATOM 1468 O O . LEU A 1 185 ? 8.230 -43.948 62.563 1.00 102.38 185 LEU A O 1
ATOM 1473 N N . GLU A 1 186 ? 9.323 -42.866 60.924 1.00 98.25 186 GLU A N 1
ATOM 1474 C CA . GLU A 1 186 ? 10.059 -44.059 60.525 1.00 97.81 186 GLU A CA 1
ATOM 1475 C C . GLU A 1 186 ? 11.027 -44.451 61.638 1.00 87.70 186 GLU A C 1
ATOM 1476 O O . GLU A 1 186 ? 11.971 -43.713 61.944 1.00 78.46 186 GLU A O 1
ATOM 1482 N N . TRP A 1 187 ? 10.781 -45.603 62.252 1.00 98.93 187 TRP A N 1
ATOM 1483 C CA . TRP A 1 187 ? 11.572 -46.062 63.387 1.00 98.37 187 TRP A CA 1
ATOM 1484 C C . TRP A 1 187 ? 12.414 -47.282 63.027 1.00 90.51 187 TRP A C 1
ATOM 1485 O O . TRP A 1 187 ? 12.141 -48.392 63.485 1.00 84.13 187 TRP A O 1
ATOM 1496 N N . MET B 2 6 ? -10.331 10.929 0.370 1.00 48.46 1 MET B N 1
ATOM 1497 C CA . MET B 2 6 ? -10.735 9.539 0.211 1.00 61.35 1 MET B CA 1
ATOM 1498 C C . MET B 2 6 ? -9.661 8.606 0.755 1.00 71.67 1 MET B C 1
ATOM 1499 O O . MET B 2 6 ? -9.964 7.615 1.421 1.00 76.08 1 MET B O 1
ATOM 1504 N N . ILE B 2 7 ? -8.405 8.930 0.465 1.00 69.44 2 ILE B N 1
ATOM 1505 C CA . ILE B 2 7 ? -7.267 8.174 0.969 1.00 48.29 2 ILE B CA 1
ATOM 1506 C C . ILE B 2 7 ? -6.561 9.017 2.022 1.00 41.82 2 ILE B C 1
ATOM 1507 O O . ILE B 2 7 ? -6.570 10.253 1.970 1.00 63.56 2 ILE B O 1
ATOM 1512 N N . THR B 2 8 ? -5.966 8.340 2.999 1.00 33.24 3 THR B N 1
ATOM 1513 C CA . THR B 2 8 ? -5.303 9.000 4.116 1.00 27.99 3 THR B CA 1
ATOM 1514 C C . THR B 2 8 ? -3.801 9.011 3.866 1.00 28.63 3 THR B C 1
ATOM 1515 O O . THR B 2 8 ? -3.187 7.951 3.706 1.00 37.39 3 THR B O 1
ATOM 1519 N N . VAL B 2 9 ? -3.214 10.204 3.836 1.00 25.43 4 VAL B N 1
ATOM 1520 C CA . VAL B 2 9 ? -1.791 10.382 3.579 1.00 30.18 4 VAL B CA 1
ATOM 1521 C C . VAL B 2 9 ? -1.175 11.122 4.756 1.00 26.33 4 VAL B C 1
ATOM 1522 O O . VAL B 2 9 ? -1.637 12.209 5.122 1.00 36.00 4 VAL B O 1
ATOM 1526 N N . ASN B 2 10 ? -0.135 10.535 5.345 1.00 21.68 5 ASN B N 1
ATOM 1527 C CA . ASN B 2 10 ? 0.611 11.139 6.448 1.00 26.09 5 ASN B CA 1
ATOM 1528 C C . ASN B 2 10 ? 1.952 11.612 5.896 1.00 30.19 5 ASN B C 1
ATOM 1529 O O . ASN B 2 10 ? 2.868 10.808 5.704 1.00 40.99 5 ASN B O 1
ATOM 1534 N N . GLU B 2 11 ? 2.067 12.920 5.648 1.00 35.33 6 GLU B N 1
ATOM 1535 C CA . GLU B 2 11 ? 3.271 13.458 5.022 1.00 31.55 6 GLU B CA 1
ATOM 1536 C C . GLU B 2 11 ? 4.507 13.316 5.898 1.00 31.76 6 GLU B C 1
ATOM 1537 O O . GLU B 2 11 ? 5.626 13.418 5.386 1.00 30.00 6 GLU B O 1
ATOM 1543 N N . LYS B 2 12 ? 4.336 13.089 7.201 1.00 31.08 7 LYS B N 1
ATOM 1544 C CA . LYS B 2 12 ? 5.490 12.930 8.076 1.00 27.90 7 LYS B CA 1
ATOM 1545 C C . LYS B 2 12 ? 6.255 11.642 7.795 1.00 40.20 7 LYS B C 1
ATOM 1546 O O . LYS B 2 12 ? 7.444 11.558 8.122 1.00 48.94 7 LYS B O 1
ATOM 1552 N N . GLU B 2 13 ? 5.613 10.649 7.185 1.00 41.01 8 GLU B N 1
ATOM 1553 C CA . GLU B 2 13 ? 6.220 9.348 6.941 1.00 39.64 8 GLU B CA 1
ATOM 1554 C C . GLU B 2 13 ? 6.762 9.262 5.520 1.00 31.82 8 GLU B C 1
ATOM 1555 O O . GLU B 2 13 ? 6.123 9.724 4.569 1.00 33.52 8 GLU B O 1
ATOM 1561 N N . HIS B 2 14 ? 7.945 8.663 5.382 1.00 28.24 9 HIS B N 1
ATOM 1562 C CA . HIS B 2 14 ? 8.512 8.375 4.073 1.00 18.99 9 HIS B CA 1
ATOM 1563 C C . HIS B 2 14 ? 8.336 6.921 3.662 1.00 27.47 9 HIS B C 1
ATOM 1564 O O . HIS B 2 14 ? 8.373 6.623 2.464 1.00 42.58 9 HIS B O 1
ATOM 1571 N N . ILE B 2 15 ? 8.146 6.018 4.624 1.00 31.20 10 ILE B N 1
ATOM 1572 C CA . ILE B 2 15 ? 7.859 4.624 4.309 1.00 22.32 10 ILE B CA 1
ATOM 1573 C C . ILE B 2 15 ? 6.445 4.520 3.758 1.00 18.94 10 ILE B C 1
ATOM 1574 O O . ILE B 2 15 ? 5.494 5.055 4.342 1.00 29.95 10 ILE B O 1
ATOM 1579 N N . LEU B 2 16 ? 6.297 3.819 2.633 1.00 24.82 11 LEU B N 1
ATOM 1580 C CA . LEU B 2 16 ? 5.028 3.838 1.912 1.00 20.82 11 LEU B CA 1
ATOM 1581 C C . LEU B 2 16 ? 3.900 3.229 2.739 1.00 20.78 11 LEU B C 1
ATOM 1582 O O . LEU B 2 16 ? 2.808 3.804 2.823 1.00 22.73 11 LEU B O 1
ATOM 1587 N N . GLU B 2 17 ? 4.147 2.076 3.371 1.00 30.40 12 GLU B N 1
ATOM 1588 C CA . GLU B 2 17 ? 3.108 1.420 4.163 1.00 17.30 12 GLU B CA 1
ATOM 1589 C C . GLU B 2 17 ? 2.697 2.234 5.380 1.00 25.96 12 GLU B C 1
ATOM 1590 O O . GLU B 2 17 ? 1.570 2.076 5.861 1.00 31.46 12 GLU B O 1
ATOM 1596 N N . GLN B 2 18 ? 3.582 3.091 5.888 1.00 33.84 13 GLN B N 1
ATOM 1597 C CA . GLN B 2 18 ? 3.257 3.989 6.986 1.00 34.35 13 GLN B CA 1
ATOM 1598 C C . GLN B 2 18 ? 2.645 5.297 6.505 1.00 32.81 13 GLN B C 1
ATOM 1599 O O . GLN B 2 18 ? 1.979 5.984 7.289 1.00 19.31 13 GLN B O 1
ATOM 1605 N N . LYS B 2 19 ? 2.862 5.657 5.240 1.00 32.80 14 LYS B N 1
ATOM 1606 C CA . LYS B 2 19 ? 2.328 6.911 4.725 1.00 25.91 14 LYS B CA 1
ATOM 1607 C C . LYS B 2 19 ? 0.843 6.781 4.407 1.00 26.35 14 LYS B C 1
ATOM 1608 O O . LYS B 2 19 ? 0.078 7.735 4.588 1.00 33.93 14 LYS B O 1
ATOM 1614 N N . TYR B 2 20 ? 0.413 5.602 3.957 1.00 24.58 15 TYR B N 1
ATOM 1615 C CA . TYR B 2 20 ? -0.975 5.404 3.562 1.00 36.06 15 TYR B CA 1
ATOM 1616 C C . TYR B 2 20 ? -1.714 4.487 4.530 1.00 42.90 15 TYR B C 1
ATOM 1617 O O . TYR B 2 20 ? -2.324 3.497 4.115 1.00 45.46 15 TYR B O 1
ATOM 1626 N N . ARG B 2 21 ? -1.664 4.807 5.816 1.00 33.15 16 ARG B N 1
ATOM 1627 C CA . ARG B 2 21 ? -2.400 4.037 6.810 1.00 20.74 16 ARG B CA 1
ATOM 1628 C C . ARG B 2 21 ? -3.834 4.545 6.889 1.00 28.77 16 ARG B C 1
ATOM 1629 O O . ARG B 2 21 ? -4.042 5.726 7.188 1.00 48.72 16 ARG B O 1
ATOM 1637 N N . PRO B 2 22 ? -4.837 3.707 6.624 1.00 25.16 17 PRO B N 1
ATOM 1638 C CA . PRO B 2 22 ? -6.228 4.169 6.715 1.00 23.56 17 PRO B CA 1
ATOM 1639 C C . PRO B 2 22 ? -6.543 4.738 8.090 1.00 30.25 17 PRO B C 1
ATOM 1640 O O . PRO B 2 22 ? -6.033 4.271 9.110 1.00 38.64 17 PRO B O 1
ATOM 1644 N N . SER B 2 23 ? -7.389 5.770 8.105 1.00 43.32 18 SER B N 1
ATOM 1645 C CA . SER B 2 23 ? -7.762 6.458 9.332 1.00 39.39 18 SER B CA 1
ATOM 1646 C C . SER B 2 23 ? -9.222 6.269 9.715 1.00 42.45 18 SER B C 1
ATOM 1647 O O . SER B 2 23 ? -9.619 6.703 10.803 1.00 46.28 18 SER B O 1
ATOM 1650 N N . THR B 2 24 ? -10.028 5.646 8.859 1.00 34.55 19 THR B N 1
ATOM 1651 C CA . THR B 2 24 ? -11.434 5.406 9.139 1.00 27.31 19 THR B CA 1
ATOM 1652 C C . THR B 2 24 ? -11.758 3.942 8.884 1.00 32.19 19 THR B C 1
ATOM 1653 O O . THR B 2 24 ? -11.089 3.264 8.101 1.00 43.61 19 THR B O 1
ATOM 1657 N N . ILE B 2 25 ? -12.808 3.466 9.559 1.00 34.73 20 ILE B N 1
ATOM 1658 C CA . ILE B 2 25 ? -13.233 2.076 9.411 1.00 19.76 20 ILE B CA 1
ATOM 1659 C C . ILE B 2 25 ? -13.669 1.798 7.977 1.00 23.20 20 ILE B C 1
ATOM 1660 O O . ILE B 2 25 ? -13.439 0.706 7.440 1.00 30.69 20 ILE B O 1
ATOM 1665 N N . ASP B 2 26 ? -14.299 2.780 7.331 1.00 30.27 21 ASP B N 1
ATOM 1666 C CA . ASP B 2 26 ? -14.758 2.576 5.963 1.00 30.94 21 ASP B CA 1
ATOM 1667 C C . ASP B 2 26 ? -13.592 2.455 4.993 1.00 25.81 21 ASP B C 1
ATOM 1668 O O . ASP B 2 26 ? -13.716 1.786 3.961 1.00 36.92 21 ASP B O 1
ATOM 1673 N N . GLU B 2 27 ? -12.455 3.082 5.305 1.00 26.25 22 GLU B N 1
ATOM 1674 C CA . GLU B 2 27 ? -11.319 3.047 4.389 1.00 28.11 22 GLU B CA 1
ATOM 1675 C C . GLU B 2 27 ? -10.579 1.715 4.452 1.00 31.53 22 GLU B C 1
ATOM 1676 O O . GLU B 2 27 ? -9.921 1.328 3.478 1.00 34.05 22 GLU B O 1
ATOM 1682 N N . CYS B 2 28 ? -10.679 1.001 5.573 1.00 24.62 23 CYS B N 1
ATOM 1683 C CA . CYS B 2 28 ? -9.986 -0.270 5.724 1.00 20.09 23 CYS B CA 1
ATOM 1684 C C . CYS B 2 28 ? -10.622 -1.347 4.851 1.00 28.07 23 CYS B C 1
ATOM 1685 O O . CYS B 2 28 ? -11.835 -1.364 4.622 1.00 28.14 23 CYS B O 1
ATOM 1688 N N . ILE B 2 29 ? -9.785 -2.258 4.365 1.00 31.32 24 ILE B N 1
ATOM 1689 C CA . ILE B 2 29 ? -10.219 -3.362 3.516 1.00 26.90 24 ILE B CA 1
ATOM 1690 C C . ILE B 2 29 ? -10.376 -4.582 4.415 1.00 29.32 24 ILE B C 1
ATOM 1691 O O . ILE B 2 29 ? -9.405 -5.284 4.709 1.00 36.64 24 ILE B O 1
ATOM 1696 N N . LEU B 2 30 ? -11.606 -4.838 4.848 1.00 42.45 25 LEU B N 1
ATOM 1697 C CA . LEU B 2 30 ? -11.898 -5.895 5.807 1.00 32.41 25 LEU B CA 1
ATOM 1698 C C . LEU B 2 30 ? -12.915 -6.869 5.225 1.00 27.18 25 LEU B C 1
ATOM 1699 O O . LEU B 2 30 ? -13.530 -6.575 4.191 1.00 30.20 25 LEU B O 1
ATOM 1704 N N . PRO B 2 31 ? -13.107 -8.038 5.837 1.00 33.06 26 PRO B N 1
ATOM 1705 C CA . PRO B 2 31 ? -14.244 -8.882 5.458 1.00 42.49 26 PRO B CA 1
ATOM 1706 C C . PRO B 2 31 ? -15.560 -8.154 5.690 1.00 39.03 26 PRO B C 1
ATOM 1707 O O . PRO B 2 31 ? -15.659 -7.235 6.506 1.00 40.15 26 PRO B O 1
ATOM 1711 N N . ALA B 2 32 ? -16.585 -8.583 4.949 1.00 23.44 27 ALA B N 1
ATOM 1712 C CA . ALA B 2 32 ? -17.871 -7.895 4.993 1.00 23.74 27 ALA B CA 1
ATOM 1713 C C . ALA B 2 32 ? -18.447 -7.883 6.404 1.00 42.91 27 ALA B C 1
ATOM 1714 O O . ALA B 2 32 ? -18.872 -6.834 6.903 1.00 36.28 27 ALA B O 1
ATOM 1716 N N . PHE B 2 33 ? -18.453 -9.041 7.070 1.00 49.20 28 PHE B N 1
ATOM 1717 C CA . PHE B 2 33 ? -19.060 -9.132 8.395 1.00 40.05 28 PHE B CA 1
ATOM 1718 C C . PHE B 2 33 ? -18.260 -8.350 9.432 1.00 46.33 28 PHE B C 1
ATOM 1719 O O . PHE B 2 33 ? -18.840 -7.695 10.308 1.00 51.61 28 PHE B O 1
ATOM 1727 N N . ASP B 2 34 ? -16.929 -8.400 9.346 1.00 49.09 29 ASP B N 1
ATOM 1728 C CA . ASP B 2 34 ? -16.098 -7.635 10.271 1.00 36.22 29 ASP B CA 1
ATOM 1729 C C . ASP B 2 34 ? -16.321 -6.140 10.097 1.00 35.67 29 ASP B C 1
ATOM 1730 O O . ASP B 2 34 ? -16.461 -5.401 11.080 1.00 48.38 29 ASP B O 1
ATOM 1735 N N . LYS B 2 35 ? -16.349 -5.671 8.847 1.00 41.66 30 LYS B N 1
ATOM 1736 C CA . LYS B 2 35 ? -16.601 -4.255 8.607 1.00 34.36 30 LYS B CA 1
ATOM 1737 C C . LYS B 2 35 ? -17.993 -3.860 9.081 1.00 49.54 30 LYS B C 1
ATOM 1738 O O . LYS B 2 35 ? -18.181 -2.764 9.617 1.00 55.32 30 LYS B O 1
ATOM 1744 N N . GLU B 2 36 ? -18.979 -4.745 8.910 1.00 51.75 31 GLU B N 1
ATOM 1745 C CA . GLU B 2 36 ? -20.327 -4.450 9.391 1.00 49.73 31 GLU B CA 1
ATOM 1746 C C . GLU B 2 36 ? -20.346 -4.297 10.908 1.00 53.73 31 GLU B C 1
ATOM 1747 O O . GLU B 2 36 ? -20.943 -3.353 11.442 1.00 57.16 31 GLU B O 1
ATOM 1753 N N . THR B 2 37 ? -19.690 -5.217 11.622 1.00 37.03 32 THR B N 1
ATOM 1754 C CA . THR B 2 37 ? -19.652 -5.123 13.079 1.00 30.49 32 THR B CA 1
ATOM 1755 C C . THR B 2 37 ? -18.907 -3.872 13.533 1.00 29.49 32 THR B C 1
ATOM 1756 O O . THR B 2 37 ? -19.302 -3.223 14.509 1.00 38.90 32 THR B O 1
ATOM 1760 N N . PHE B 2 38 ? -17.837 -3.503 12.826 1.00 30.28 33 PHE B N 1
ATOM 1761 C CA . PHE B 2 38 ? -17.095 -2.303 13.204 1.00 37.08 33 PHE B CA 1
ATOM 1762 C C . PHE B 2 38 ? -17.908 -1.041 12.941 1.00 40.72 33 PHE B C 1
ATOM 1763 O O . PHE B 2 38 ? -17.879 -0.098 13.744 1.00 46.89 33 PHE B O 1
ATOM 1771 N N . LYS B 2 39 ? -18.639 -1.002 11.823 1.00 34.38 34 LYS B N 1
ATOM 1772 C CA . LYS B 2 39 ? -19.521 0.129 11.562 1.00 37.78 34 LYS B CA 1
ATOM 1773 C C . LYS B 2 39 ? -20.610 0.219 12.619 1.00 45.16 34 LYS B C 1
ATOM 1774 O O . LYS B 2 39 ? -20.973 1.316 13.055 1.00 48.19 34 LYS B O 1
ATOM 1780 N N . SER B 2 40 ? -21.138 -0.929 13.053 1.00 45.12 35 SER B N 1
ATOM 1781 C CA . SER B 2 40 ? -22.125 -0.925 14.128 1.00 30.43 35 SER B CA 1
ATOM 1782 C C . SER B 2 40 ? -21.533 -0.361 15.414 1.00 34.78 35 SER B C 1
ATOM 1783 O O . SER B 2 40 ? -22.170 0.454 16.094 1.00 53.17 35 SER B O 1
ATOM 1786 N N . ILE B 2 41 ? -20.315 -0.785 15.759 1.00 39.29 36 ILE B N 1
ATOM 1787 C CA . ILE B 2 41 ? -19.652 -0.272 16.957 1.00 42.33 36 ILE B CA 1
ATOM 1788 C C . ILE B 2 41 ? -19.501 1.242 16.873 1.00 51.18 36 ILE B C 1
ATOM 1789 O O . ILE B 2 41 ? -19.820 1.970 17.821 1.00 67.74 36 ILE B O 1
ATOM 1794 N N . THR B 2 42 ? -19.012 1.740 15.735 1.00 45.61 37 THR B N 1
ATOM 1795 C CA . THR B 2 42 ? -18.809 3.180 15.599 1.00 33.03 37 THR B CA 1
ATOM 1796 C C . THR B 2 42 ? -20.129 3.941 15.590 1.00 46.96 37 THR B C 1
ATOM 1797 O O . THR B 2 42 ? -20.183 5.087 16.047 1.00 67.43 37 THR B O 1
ATOM 1801 N N . SER B 2 43 ? -21.199 3.322 15.084 1.00 48.33 38 SER B N 1
ATOM 1802 C CA . SER B 2 43 ? -22.491 3.994 15.001 1.00 50.80 38 SER B CA 1
ATOM 1803 C C . SER B 2 43 ? -23.170 4.084 16.361 1.00 57.33 38 SER B C 1
ATOM 1804 O O . SER B 2 43 ? -23.813 5.095 16.669 1.00 40.52 38 SER B O 1
ATOM 1807 N N . LYS B 2 44 ? -23.047 3.039 17.183 1.00 55.54 39 LYS B N 1
ATOM 1808 C CA . LYS B 2 44 ? -23.693 3.054 18.490 1.00 47.42 39 LYS B CA 1
ATOM 1809 C C . LYS B 2 44 ? -23.025 4.012 19.469 1.00 57.01 39 LYS B C 1
ATOM 1810 O O . LYS B 2 44 ? -23.581 4.253 20.546 1.00 56.59 39 LYS B O 1
ATOM 1816 N N . GLY B 2 45 ? -21.855 4.555 19.131 1.00 60.37 40 GLY B N 1
ATOM 1817 C CA . GLY B 2 45 ? -21.250 5.636 19.876 1.00 48.09 40 GLY B CA 1
ATOM 1818 C C . GLY B 2 45 ? -20.254 5.222 20.941 1.00 51.59 40 GLY B C 1
ATOM 1819 O O . GLY B 2 45 ? -19.357 6.006 21.269 1.00 46.79 40 GLY B O 1
ATOM 1820 N N . LYS B 2 46 ? -20.388 4.021 21.497 1.00 69.51 41 LYS B N 1
ATOM 1821 C CA . LYS B 2 46 ? -19.531 3.564 22.581 1.00 56.64 41 LYS B CA 1
ATOM 1822 C C . LYS B 2 46 ? -18.757 2.325 22.154 1.00 48.61 41 LYS B C 1
ATOM 1823 O O . LYS B 2 46 ? -19.287 1.460 21.449 1.00 52.91 41 LYS B O 1
ATOM 1829 N N . ILE B 2 47 ? -17.508 2.248 22.588 1.00 52.93 42 ILE B N 1
ATOM 1830 C CA . ILE B 2 47 ? -16.595 1.172 22.211 1.00 41.20 42 ILE B CA 1
ATOM 1831 C C . ILE B 2 47 ? -16.546 0.159 23.349 1.00 54.34 42 ILE B C 1
ATOM 1832 O O . ILE B 2 47 ? -16.265 0.547 24.491 1.00 56.20 42 ILE B O 1
ATOM 1837 N N . PRO B 2 48 ? -16.803 -1.116 23.091 1.00 56.42 43 PRO B N 1
ATOM 1838 C CA . PRO B 2 48 ? -16.661 -2.138 24.129 1.00 37.30 43 PRO B CA 1
ATOM 1839 C C . PRO B 2 48 ? -15.201 -2.561 24.252 1.00 51.33 43 PRO B C 1
ATOM 1840 O O . PRO B 2 48 ? -14.322 -2.059 23.557 1.00 60.04 43 PRO B O 1
ATOM 1844 N N . HIS B 2 49 ? -14.953 -3.498 25.161 1.00 54.84 44 HIS B N 1
ATOM 1845 C CA . HIS B 2 49 ? -13.626 -4.085 25.298 1.00 28.04 44 HIS B CA 1
ATOM 1846 C C . HIS B 2 49 ? -13.411 -5.075 24.160 1.00 26.07 44 HIS B C 1
ATOM 1847 O O . HIS B 2 49 ? -14.149 -6.060 24.042 1.00 44.51 44 HIS B O 1
ATOM 1854 N N . ILE B 2 50 ? -12.417 -4.812 23.315 1.00 24.18 45 ILE B N 1
ATOM 1855 C CA . ILE B 2 50 ? -12.215 -5.586 22.097 1.00 29.88 45 ILE B CA 1
ATOM 1856 C C . ILE B 2 50 ? -10.800 -6.145 22.082 1.00 30.01 45 ILE B C 1
ATOM 1857 O O . ILE B 2 50 ? -9.862 -5.534 22.604 1.00 34.57 45 ILE B O 1
ATOM 1862 N N . ILE B 2 51 ? -10.653 -7.324 21.480 1.00 18.85 46 ILE B N 1
ATOM 1863 C CA . ILE B 2 51 ? -9.357 -7.955 21.257 1.00 21.08 46 ILE B CA 1
ATOM 1864 C C . ILE B 2 51 ? -9.282 -8.324 19.782 1.00 29.25 46 ILE B C 1
ATOM 1865 O O . ILE B 2 51 ? -9.934 -9.278 19.342 1.00 40.41 46 ILE B O 1
ATOM 1870 N N . LEU B 2 52 ? -8.502 -7.567 19.020 1.00 29.01 47 LEU B N 1
ATOM 1871 C CA . LEU B 2 52 ? -8.280 -7.836 17.606 1.00 29.56 47 LEU B CA 1
ATOM 1872 C C . LEU B 2 52 ? -7.033 -8.703 17.463 1.00 37.33 47 LEU B C 1
ATOM 1873 O O . LEU B 2 52 ? -5.932 -8.283 17.842 1.00 37.77 47 LEU B O 1
ATOM 1878 N N . HIS B 2 53 ? -7.200 -9.911 16.927 1.00 29.17 48 HIS B N 1
ATOM 1879 C CA . HIS B 2 53 ? -6.080 -10.835 16.847 1.00 22.58 48 HIS B CA 1
ATOM 1880 C C . HIS B 2 53 ? -6.034 -11.491 15.476 1.00 29.04 48 HIS B C 1
ATOM 1881 O O . HIS B 2 53 ? -7.065 -11.719 14.840 1.00 36.56 48 HIS B O 1
ATOM 1888 N N . SER B 2 54 ? -4.811 -11.780 15.028 1.00 30.76 49 SER B N 1
ATOM 1889 C CA . SER B 2 54 ? -4.527 -12.534 13.813 1.00 25.14 49 SER B CA 1
ATOM 1890 C C . SER B 2 54 ? -3.038 -12.847 13.770 1.00 24.90 49 SER B C 1
ATOM 1891 O O . SER B 2 54 ? -2.209 -11.931 13.837 1.00 39.57 49 SER B O 1
ATOM 1894 N N . PRO B 2 55 ? -2.656 -14.120 13.672 1.00 27.53 50 PRO B N 1
ATOM 1895 C CA . PRO B 2 55 ? -1.224 -14.438 13.585 1.00 20.00 50 PRO B CA 1
ATOM 1896 C C . PRO B 2 55 ? -0.570 -13.874 12.338 1.00 29.64 50 PRO B C 1
ATOM 1897 O O . PRO B 2 55 ? 0.623 -13.545 12.369 1.00 31.03 50 PRO B O 1
ATOM 1901 N N . SER B 2 56 ? -1.314 -13.743 11.247 1.00 29.63 51 SER B N 1
ATOM 1902 C CA . SER B 2 56 ? -0.773 -13.162 10.024 1.00 18.46 51 SER B CA 1
ATOM 1903 C C . SER B 2 56 ? -0.551 -11.667 10.213 1.00 23.79 51 SER B C 1
ATOM 1904 O O . SER B 2 56 ? -1.513 -10.936 10.481 1.00 30.36 51 SER B O 1
ATOM 1907 N N . PRO B 2 57 ? 0.676 -11.171 10.086 1.00 23.27 52 PRO B N 1
ATOM 1908 C CA . PRO B 2 57 ? 0.913 -9.741 10.294 1.00 21.80 52 PRO B CA 1
ATOM 1909 C C . PRO B 2 57 ? 0.331 -8.908 9.162 1.00 24.54 52 PRO B C 1
ATOM 1910 O O . PRO B 2 57 ? 0.046 -9.399 8.067 1.00 22.18 52 PRO B O 1
ATOM 1914 N N . GLY B 2 58 ? 0.139 -7.626 9.456 1.00 32.39 53 GLY B N 1
ATOM 1915 C CA . GLY B 2 58 ? -0.329 -6.670 8.464 1.00 27.72 53 GLY B CA 1
ATOM 1916 C C . GLY B 2 58 ? -1.708 -6.927 7.892 1.00 28.21 53 GLY B C 1
ATOM 1917 O O . GLY B 2 58 ? -1.902 -6.801 6.676 1.00 33.21 53 GLY B O 1
ATOM 1918 N N . THR B 2 59 ? -2.674 -7.287 8.735 1.00 24.06 54 THR B N 1
ATOM 1919 C CA . THR B 2 59 ? -4.057 -7.422 8.297 1.00 17.97 54 THR B CA 1
ATOM 1920 C C . THR B 2 59 ? -4.896 -6.193 8.609 1.00 26.25 54 THR B C 1
ATOM 1921 O O . THR B 2 59 ? -5.863 -5.920 7.890 1.00 31.91 54 THR B O 1
ATOM 1925 N N . GLY B 2 60 ? -4.550 -5.448 9.659 1.00 30.38 55 GLY B N 1
ATOM 1926 C CA . GLY B 2 60 ? -5.209 -4.188 9.945 1.00 29.70 55 GLY B CA 1
ATOM 1927 C C . GLY B 2 60 ? -5.640 -3.986 11.385 1.00 23.46 55 GLY B C 1
ATOM 1928 O O . GLY B 2 60 ? -6.490 -3.135 11.656 1.00 35.57 55 GLY B O 1
ATOM 1929 N N . LYS B 2 61 ? -5.051 -4.737 12.319 1.00 18.14 56 LYS B N 1
ATOM 1930 C CA . LYS B 2 61 ? -5.485 -4.674 13.713 1.00 18.73 56 LYS B CA 1
ATOM 1931 C C . LYS B 2 61 ? -5.221 -3.300 14.326 1.00 22.24 56 LYS B C 1
ATOM 1932 O O . LYS B 2 61 ? -6.134 -2.666 14.869 1.00 21.37 56 LYS B O 1
ATOM 1938 N N . THR B 2 62 ? -3.975 -2.826 14.258 1.00 26.33 57 THR B N 1
ATOM 1939 C CA . THR B 2 62 ? -3.656 -1.510 14.808 1.00 24.63 57 THR B CA 1
ATOM 1940 C C . THR B 2 62 ? -4.407 -0.411 14.065 1.00 30.59 57 THR B C 1
ATOM 1941 O O . THR B 2 62 ? -4.917 0.539 14.680 1.00 37.47 57 THR B O 1
ATOM 1945 N N . THR B 2 63 ? -4.482 -0.529 12.738 1.00 34.66 58 THR B N 1
ATOM 1946 C CA . THR B 2 63 ? -5.223 0.439 11.938 1.00 28.75 58 THR B CA 1
ATOM 1947 C C . THR B 2 63 ? -6.682 0.496 12.366 1.00 35.42 58 THR B C 1
ATOM 1948 O O . THR B 2 63 ? -7.241 1.581 12.550 1.00 35.96 58 THR B O 1
ATOM 1952 N N . VAL B 2 64 ? -7.311 -0.668 12.548 1.00 29.75 59 VAL B N 1
ATOM 1953 C CA . VAL B 2 64 ? -8.730 -0.695 12.890 1.00 23.99 59 VAL B CA 1
ATOM 1954 C C . VAL B 2 64 ? -8.958 -0.185 14.309 1.00 29.13 59 VAL B C 1
ATOM 1955 O O . VAL B 2 64 ? -9.956 0.489 14.581 1.00 43.67 59 VAL B O 1
ATOM 1959 N N . ALA B 2 65 ? -8.043 -0.484 15.233 1.00 31.24 60 ALA B N 1
ATOM 1960 C CA . ALA B 2 65 ? -8.162 0.069 16.581 1.00 24.02 60 ALA B CA 1
ATOM 1961 C C . ALA B 2 65 ? -8.133 1.593 16.550 1.00 24.90 60 ALA B C 1
ATOM 1962 O O . ALA B 2 65 ? -9.018 2.265 17.110 1.00 39.72 60 ALA B O 1
ATOM 1964 N N . LYS B 2 66 ? -7.122 2.162 15.885 1.00 36.02 61 LYS B N 1
ATOM 1965 C CA . LYS B 2 66 ? -7.046 3.616 15.797 1.00 33.69 61 LYS B CA 1
ATOM 1966 C C . LYS B 2 66 ? -8.235 4.194 15.038 1.00 23.89 61 LYS B C 1
ATOM 1967 O O . LYS B 2 66 ? -8.699 5.289 15.363 1.00 22.80 61 LYS B O 1
ATOM 1973 N N . ALA B 2 67 ? -8.766 3.463 14.055 1.00 32.74 62 ALA B N 1
ATOM 1974 C CA . ALA B 2 67 ? -9.891 3.972 13.277 1.00 30.07 62 ALA B CA 1
ATOM 1975 C C . ALA B 2 67 ? -11.181 3.956 14.088 1.00 40.37 62 ALA B C 1
ATOM 1976 O O . ALA B 2 67 ? -12.024 4.846 13.934 1.00 51.07 62 ALA B O 1
ATOM 1978 N N . LEU B 2 68 ? -11.361 2.952 14.948 1.00 35.65 63 LEU B N 1
ATOM 1979 C CA . LEU B 2 68 ? -12.486 2.971 15.877 1.00 31.31 63 LEU B CA 1
ATOM 1980 C C . LEU B 2 68 ? -12.383 4.166 16.815 1.00 37.94 63 LEU B C 1
ATOM 1981 O O . LEU B 2 68 ? -13.363 4.893 17.032 1.00 41.02 63 LEU B O 1
ATOM 1986 N N . CYS B 2 69 ? -11.186 4.396 17.368 1.00 34.35 64 CYS B N 1
ATOM 1987 C CA . CYS B 2 69 ? -11.004 5.560 18.235 1.00 36.12 64 CYS B CA 1
ATOM 1988 C C . CYS B 2 69 ? -11.220 6.872 17.484 1.00 36.95 64 CYS B C 1
ATOM 1989 O O . CYS B 2 69 ? -11.656 7.863 18.079 1.00 33.82 64 CYS B O 1
ATOM 1992 N N . HIS B 2 70 ? -10.918 6.898 16.186 1.00 37.45 65 HIS B N 1
ATOM 1993 C CA . HIS B 2 70 ? -11.071 8.110 15.389 1.00 28.92 65 HIS B CA 1
ATOM 1994 C C . HIS B 2 70 ? -12.528 8.353 15.009 1.00 33.45 65 HIS B C 1
ATOM 1995 O O . HIS B 2 70 ? -12.972 9.504 14.944 1.00 48.99 65 HIS B O 1
ATOM 2002 N N . ASP B 2 71 ? -13.282 7.282 14.755 1.00 31.85 66 ASP B N 1
ATOM 2003 C CA . ASP B 2 71 ? -14.688 7.428 14.396 1.00 27.15 66 ASP B CA 1
ATOM 2004 C C . ASP B 2 71 ? -15.530 7.797 15.608 1.00 29.89 66 ASP B C 1
ATOM 2005 O O . ASP B 2 71 ? -16.422 8.648 15.516 1.00 36.27 66 ASP B O 1
ATOM 2010 N N . VAL B 2 72 ? -15.267 7.163 16.753 1.00 48.87 67 VAL B N 1
ATOM 2011 C CA . VAL B 2 72 ? -15.987 7.515 17.971 1.00 31.89 67 VAL B CA 1
ATOM 2012 C C . VAL B 2 72 ? -15.536 8.869 18.513 1.00 29.75 67 VAL B C 1
ATOM 2013 O O . VAL B 2 72 ? -16.264 9.500 19.289 1.00 39.54 67 VAL B O 1
ATOM 2017 N N . ASN B 2 73 ? -14.376 9.359 18.072 1.00 38.43 68 ASN B N 1
ATOM 2018 C CA . ASN B 2 73 ? -13.722 10.532 18.653 1.00 39.60 68 ASN B CA 1
ATOM 2019 C C . ASN B 2 73 ? -13.499 10.317 20.150 1.00 36.61 68 ASN B C 1
ATOM 2020 O O . ASN B 2 73 ? -14.028 11.029 21.006 1.00 38.27 68 ASN B O 1
ATOM 2025 N N . ALA B 2 74 ? -12.699 9.302 20.445 1.00 34.39 69 ALA B N 1
ATOM 2026 C CA . ALA B 2 74 ? -12.414 8.876 21.803 1.00 36.96 69 ALA B CA 1
ATOM 2027 C C . ALA B 2 74 ? -11.110 9.488 22.298 1.00 38.70 69 ALA B C 1
ATOM 2028 O O . ALA B 2 74 ? -10.248 9.895 21.516 1.00 35.18 69 ALA B O 1
ATOM 2030 N N . ASP B 2 75 ? -10.982 9.554 23.621 1.00 49.17 70 ASP B N 1
ATOM 2031 C CA . ASP B 2 75 ? -9.730 9.952 24.260 1.00 50.92 70 ASP B CA 1
ATOM 2032 C C . ASP B 2 75 ? -8.836 8.719 24.295 1.00 44.17 70 ASP B C 1
ATOM 2033 O O . ASP B 2 75 ? -8.881 7.912 25.225 1.00 39.81 70 ASP B O 1
ATOM 2038 N N . MET B 2 76 ? -8.016 8.567 23.260 1.00 30.04 71 MET B N 1
ATOM 2039 C CA . MET B 2 76 ? -7.239 7.352 23.067 1.00 17.83 71 MET B CA 1
ATOM 2040 C C . MET B 2 76 ? -5.885 7.455 23.755 1.00 24.28 71 MET B C 1
ATOM 2041 O O . MET B 2 76 ? -5.175 8.454 23.599 1.00 36.38 71 MET B O 1
ATOM 2046 N N . MET B 2 77 ? -5.531 6.416 24.506 1.00 23.27 72 MET B N 1
ATOM 2047 C CA . MET B 2 77 ? -4.195 6.256 25.074 1.00 24.24 72 MET B CA 1
ATOM 2048 C C . MET B 2 77 ? -3.563 5.038 24.409 1.00 32.71 72 MET B C 1
ATOM 2049 O O . MET B 2 77 ? -3.790 3.899 24.829 1.00 37.40 72 MET B O 1
ATOM 2054 N N . PHE B 2 78 ? -2.783 5.282 23.360 1.00 32.40 73 PHE B N 1
ATOM 2055 C CA . PHE B 2 78 ? -2.077 4.214 22.666 1.00 22.79 73 PHE B CA 1
ATOM 2056 C C . PHE B 2 78 ? -0.852 3.804 23.473 1.00 22.79 73 PHE B C 1
ATOM 2057 O O . PHE B 2 78 ? -0.055 4.654 23.882 1.00 30.70 73 PHE B O 1
ATOM 2065 N N . VAL B 2 79 ? -0.704 2.502 23.703 1.00 30.31 74 VAL B N 1
ATOM 2066 C CA . VAL B 2 79 ? 0.354 1.973 24.557 1.00 27.55 74 VAL B CA 1
ATOM 2067 C C . VAL B 2 79 ? 0.987 0.772 23.871 1.00 26.26 74 VAL B C 1
ATOM 2068 O O . VAL B 2 79 ? 0.279 -0.114 23.381 1.00 30.80 74 VAL B O 1
ATOM 2072 N N . ASN B 2 80 ? 2.318 0.747 23.828 1.00 28.47 75 ASN B N 1
ATOM 2073 C CA . ASN B 2 80 ? 3.037 -0.457 23.428 1.00 31.26 75 ASN B CA 1
ATOM 2074 C C . ASN B 2 80 ? 2.777 -1.560 24.445 1.00 36.45 75 ASN B C 1
ATOM 2075 O O . ASN B 2 80 ? 3.118 -1.421 25.624 1.00 38.48 75 ASN B O 1
ATOM 2080 N N . GLY B 2 81 ? 2.168 -2.656 23.986 1.00 40.36 76 GLY B N 1
ATOM 2081 C CA . GLY B 2 81 ? 1.816 -3.733 24.898 1.00 30.02 76 GLY B CA 1
ATOM 2082 C C . GLY B 2 81 ? 3.006 -4.263 25.672 1.00 29.19 76 GLY B C 1
ATOM 2083 O O . GLY B 2 81 ? 2.888 -4.607 26.851 1.00 24.06 76 GLY B O 1
ATOM 2084 N N . SER B 2 82 ? 4.172 -4.324 25.026 1.00 32.01 77 SER B N 1
ATOM 2085 C CA . SER B 2 82 ? 5.372 -4.815 25.693 1.00 36.65 77 SER B CA 1
ATOM 2086 C C . SER B 2 82 ? 5.816 -3.905 26.831 1.00 31.67 77 SER B C 1
ATOM 2087 O O . SER B 2 82 ? 6.593 -4.338 27.688 1.00 29.35 77 SER B O 1
ATOM 2090 N N . ASP B 2 83 ? 5.350 -2.658 26.857 1.00 37.35 78 ASP B N 1
ATOM 2091 C CA . ASP B 2 83 ? 5.606 -1.762 27.974 1.00 32.31 78 ASP B CA 1
ATOM 2092 C C . ASP B 2 83 ? 4.486 -1.771 29.004 1.00 34.48 78 ASP B C 1
ATOM 2093 O O . ASP B 2 83 ? 4.631 -1.147 30.061 1.00 31.63 78 ASP B O 1
ATOM 2098 N N . CYS B 2 84 ? 3.382 -2.465 28.726 1.00 39.40 79 CYS B N 1
ATOM 2099 C CA . CYS B 2 84 ? 2.238 -2.513 29.634 1.00 35.12 79 CYS B CA 1
ATOM 2100 C C . CYS B 2 84 ? 2.467 -3.564 30.723 1.00 34.30 79 CYS B C 1
ATOM 2101 O O . CYS B 2 84 ? 1.769 -4.573 30.830 1.00 21.13 79 CYS B O 1
ATOM 2104 N N . LYS B 2 85 ? 3.485 -3.308 31.539 1.00 24.07 80 LYS B N 1
ATOM 2105 C CA . LYS B 2 85 ? 3.803 -4.181 32.655 1.00 31.02 80 LYS B CA 1
ATOM 2106 C C . LYS B 2 85 ? 2.900 -3.853 33.844 1.00 32.67 80 LYS B C 1
ATOM 2107 O O . LYS B 2 85 ? 2.036 -2.974 33.779 1.00 36.03 80 LYS B O 1
ATOM 2113 N N . ILE B 2 86 ? 3.100 -4.572 34.951 1.00 31.16 81 ILE B N 1
ATOM 2114 C CA . ILE B 2 86 ? 2.188 -4.457 36.085 1.00 33.11 81 ILE B CA 1
ATOM 2115 C C . ILE B 2 86 ? 2.216 -3.051 36.676 1.00 41.47 81 ILE B C 1
ATOM 2116 O O . ILE B 2 86 ? 1.178 -2.531 37.110 1.00 44.59 81 ILE B O 1
ATOM 2121 N N . ASP B 2 87 ? 3.383 -2.402 36.684 1.00 39.21 82 ASP B N 1
ATOM 2122 C CA . ASP B 2 87 ? 3.456 -1.036 37.193 1.00 34.50 82 ASP B CA 1
ATOM 2123 C C . ASP B 2 87 ? 2.756 -0.057 36.263 1.00 33.18 82 ASP B C 1
ATOM 2124 O O . ASP B 2 87 ? 2.265 0.984 36.716 1.00 32.79 82 ASP B O 1
ATOM 2129 N N . PHE B 2 88 ? 2.703 -0.366 34.967 1.00 24.95 83 PHE B N 1
ATOM 2130 C CA . PHE B 2 88 ? 1.967 0.483 34.040 1.00 24.35 83 PHE B CA 1
ATOM 2131 C C . PHE B 2 88 ? 0.471 0.422 34.318 1.00 41.99 83 PHE B C 1
ATOM 2132 O O . PHE B 2 88 ? -0.229 1.436 34.220 1.00 44.89 83 PHE B O 1
ATOM 2140 N N . VAL B 2 89 ? -0.038 -0.761 34.668 1.00 37.47 84 VAL B N 1
ATOM 2141 C CA . VAL B 2 89 ? -1.448 -0.881 35.021 1.00 38.06 84 VAL B CA 1
ATOM 2142 C C . VAL B 2 89 ? -1.718 -0.231 36.371 1.00 31.93 84 VAL B C 1
ATOM 2143 O O . VAL B 2 89 ? -2.740 0.438 36.559 1.00 29.65 84 VAL B O 1
ATOM 2147 N N . ARG B 2 90 ? -0.806 -0.403 37.330 1.00 32.57 85 ARG B N 1
ATOM 2148 C CA . ARG B 2 90 ? -0.997 0.219 38.635 1.00 31.90 85 ARG B CA 1
ATOM 2149 C C . ARG B 2 90 ? -0.882 1.736 38.565 1.00 33.85 85 ARG B C 1
ATOM 2150 O O . ARG B 2 90 ? -1.456 2.437 39.405 1.00 33.56 85 ARG B O 1
ATOM 2158 N N . GLY B 2 91 ? -0.152 2.260 37.584 1.00 40.88 86 GLY B N 1
ATOM 2159 C CA . GLY B 2 91 ? 0.118 3.677 37.520 1.00 34.53 86 GLY B CA 1
ATOM 2160 C C . GLY B 2 91 ? -0.601 4.389 36.393 1.00 27.59 86 GLY B C 1
ATOM 2161 O O . GLY B 2 91 ? -1.700 4.925 36.568 1.00 43.66 86 GLY B O 1
ATOM 2162 N N . PRO B 2 92 ? 0.025 4.425 35.213 1.00 23.33 87 PRO B N 1
ATOM 2163 C CA . PRO B 2 92 ? -0.560 5.189 34.096 1.00 26.33 87 PRO B CA 1
ATOM 2164 C C . PRO B 2 92 ? -1.981 4.789 33.734 1.00 25.58 87 PRO B C 1
ATOM 2165 O O . PRO B 2 92 ? -2.795 5.667 33.426 1.00 36.68 87 PRO B O 1
ATOM 2169 N N . LEU B 2 93 ? -2.317 3.496 33.764 1.00 32.92 88 LEU B N 1
ATOM 2170 C CA . LEU B 2 93 ? -3.679 3.099 33.416 1.00 30.93 88 LEU B CA 1
ATOM 2171 C C . LEU B 2 93 ? -4.683 3.588 34.453 1.00 29.09 88 LEU B C 1
ATOM 2172 O O . LEU B 2 93 ? -5.767 4.061 34.098 1.00 34.38 88 LEU B O 1
ATOM 2177 N N . THR B 2 94 ? -4.339 3.494 35.738 1.00 30.04 89 THR B N 1
ATOM 2178 C CA . THR B 2 94 ? -5.233 4.007 36.770 1.00 26.82 89 THR B CA 1
ATOM 2179 C C . THR B 2 94 ? -5.320 5.528 36.711 1.00 38.19 89 THR B C 1
ATOM 2180 O O . THR B 2 94 ? -6.401 6.100 36.890 1.00 56.48 89 THR B O 1
ATOM 2184 N N . ASN B 2 95 ? -4.192 6.196 36.452 1.00 35.79 90 ASN B N 1
ATOM 2185 C CA . ASN B 2 95 ? -4.200 7.649 36.307 1.00 36.04 90 ASN B CA 1
ATOM 2186 C C . ASN B 2 95 ? -5.101 8.085 35.158 1.00 35.73 90 ASN B C 1
ATOM 2187 O O . ASN B 2 95 ? -5.828 9.077 35.271 1.00 45.75 90 ASN B O 1
ATOM 2192 N N . PHE B 2 96 ? -5.068 7.354 34.044 1.00 39.69 91 PHE B N 1
ATOM 2193 C CA . PHE B 2 96 ? -5.888 7.713 32.895 1.00 32.58 91 PHE B CA 1
ATOM 2194 C C . PHE B 2 96 ? -7.354 7.345 33.099 1.00 45.07 91 PHE B C 1
ATOM 2195 O O . PHE B 2 96 ? -8.239 8.058 32.611 1.00 57.46 91 PHE B O 1
ATOM 2203 N N . ALA B 2 97 ? -7.635 6.253 33.815 1.00 43.73 92 ALA B N 1
ATOM 2204 C CA . ALA B 2 97 ? -9.021 5.856 34.036 1.00 47.28 92 ALA B CA 1
ATOM 2205 C C . ALA B 2 97 ? -9.709 6.771 35.040 1.00 53.73 92 ALA B C 1
ATOM 2206 O O . ALA B 2 97 ? -10.884 7.115 34.870 1.00 60.74 92 ALA B O 1
ATOM 2208 N N . SER B 2 98 ? -8.994 7.176 36.090 1.00 50.65 93 SER B N 1
ATOM 2209 C CA . SER B 2 98 ? -9.595 7.976 37.149 1.00 54.52 93 SER B CA 1
ATOM 2210 C C . SER B 2 98 ? -9.611 9.469 36.842 1.00 61.28 93 SER B C 1
ATOM 2211 O O . SER B 2 98 ? -10.197 10.234 37.617 1.00 54.25 93 SER B O 1
ATOM 2214 N N . ALA B 2 99 ? -8.996 9.901 35.745 1.00 57.35 94 ALA B N 1
ATOM 2215 C CA . ALA B 2 99 ? -8.984 11.318 35.410 1.00 35.45 94 ALA B CA 1
ATOM 2216 C C . ALA B 2 99 ? -10.354 11.759 34.913 1.00 52.55 94 ALA B C 1
ATOM 2217 O O . ALA B 2 99 ? -10.999 11.065 34.122 1.00 56.85 94 ALA B O 1
ATOM 2219 N N . ALA B 2 100 ? -10.797 12.922 35.386 1.00 57.60 95 ALA B N 1
ATOM 2220 C CA . ALA B 2 100 ? -12.106 13.434 35.008 1.00 54.72 95 ALA B CA 1
ATOM 2221 C C . ALA B 2 100 ? -12.091 13.941 33.573 1.00 47.97 95 ALA B C 1
ATOM 2222 O O . ALA B 2 100 ? -11.121 14.558 33.124 1.00 42.81 95 ALA B O 1
ATOM 2224 N N . SER B 2 101 ? -13.177 13.677 32.852 1.00 54.80 96 SER B N 1
ATOM 2225 C CA . SER B 2 101 ? -13.336 14.102 31.467 1.00 67.53 96 SER B CA 1
ATOM 2226 C C . SER B 2 101 ? -14.398 15.191 31.410 1.00 67.17 96 SER B C 1
ATOM 2227 O O . SER B 2 101 ? -15.553 14.954 31.778 1.00 76.29 96 SER B O 1
ATOM 2230 N N . PHE B 2 102 ? -14.007 16.379 30.947 1.00 64.58 97 PHE B N 1
ATOM 2231 C CA . PHE B 2 102 ? -14.903 17.525 30.859 1.00 72.68 97 PHE B CA 1
ATOM 2232 C C . PHE B 2 102 ? -15.313 17.827 29.420 1.00 79.18 97 PHE B C 1
ATOM 2233 O O . PHE B 2 102 ? -15.580 18.981 29.075 1.00 87.54 97 PHE B O 1
ATOM 2241 N N . ASP B 2 103 ? -15.371 16.802 28.568 1.00 66.41 98 ASP B N 1
ATOM 2242 C CA . ASP B 2 103 ? -15.743 17.003 27.174 1.00 50.35 98 ASP B CA 1
ATOM 2243 C C . ASP B 2 103 ? -16.599 15.885 26.596 1.00 52.75 98 ASP B C 1
ATOM 2244 O O . ASP B 2 103 ? -16.905 15.927 25.400 1.00 47.54 98 ASP B O 1
ATOM 2249 N N . GLY B 2 104 ? -16.996 14.895 27.393 1.00 58.25 99 GLY B N 1
ATOM 2250 C CA . GLY B 2 104 ? -17.854 13.837 26.902 1.00 54.82 99 GLY B CA 1
ATOM 2251 C C . GLY B 2 104 ? -17.185 12.814 26.014 1.00 61.87 99 GLY B C 1
ATOM 2252 O O . GLY B 2 104 ? -17.878 11.975 25.431 1.00 61.19 99 GLY B O 1
ATOM 2253 N N . ARG B 2 105 ? -15.861 12.851 25.890 1.00 64.74 100 ARG B N 1
ATOM 2254 C CA . ARG B 2 105 ? -15.153 11.897 25.048 1.00 47.13 100 ARG B CA 1
ATOM 2255 C C . ARG B 2 105 ? -14.934 10.594 25.803 1.00 49.78 100 ARG B C 1
ATOM 2256 O O . ARG B 2 105 ? -14.438 10.597 26.934 1.00 49.85 100 ARG B O 1
ATOM 2264 N N . GLN B 2 106 ? -15.304 9.482 25.173 1.00 53.37 101 GLN B N 1
ATOM 2265 C CA . GLN B 2 106 ? -15.091 8.170 25.768 1.00 52.38 101 GLN B CA 1
ATOM 2266 C C . GLN B 2 106 ? -13.600 7.869 25.853 1.00 36.40 101 GLN B C 1
ATOM 2267 O O . GLN B 2 106 ? -12.859 8.075 24.888 1.00 30.26 101 GLN B O 1
ATOM 2273 N N . LYS B 2 107 ? -13.154 7.391 27.009 1.00 37.54 102 LYS B N 1
ATOM 2274 C CA . LYS B 2 107 ? -11.755 7.038 27.199 1.00 46.35 102 LYS B CA 1
ATOM 2275 C C . LYS B 2 107 ? -11.513 5.612 26.715 1.00 49.10 102 LYS B C 1
ATOM 2276 O O . LYS B 2 107 ? -12.211 4.682 27.131 1.00 47.43 102 LYS B O 1
ATOM 2282 N N . VAL B 2 108 ? -10.541 5.449 25.818 1.00 37.97 103 VAL B N 1
ATOM 2283 C CA . VAL B 2 108 ? -10.206 4.155 25.233 1.00 32.21 103 VAL B CA 1
ATOM 2284 C C . VAL B 2 108 ? -8.698 3.965 25.302 1.00 32.83 103 VAL B C 1
ATOM 2285 O O . VAL B 2 108 ? -7.938 4.858 24.912 1.00 19.44 103 VAL B O 1
ATOM 2289 N N . ILE B 2 109 ? -8.271 2.801 25.788 1.00 38.99 104 ILE B N 1
ATOM 2290 C CA . ILE B 2 109 ? -6.862 2.450 25.941 1.00 23.17 104 ILE B CA 1
ATOM 2291 C C . ILE B 2 109 ? -6.525 1.383 24.909 1.00 30.48 104 ILE B C 1
ATOM 2292 O O . ILE B 2 109 ? -7.049 0.264 24.968 1.00 39.52 104 ILE B O 1
ATOM 2297 N N . VAL B 2 110 ? -5.649 1.722 23.970 1.00 24.01 105 VAL B N 1
ATOM 2298 C CA . VAL B 2 110 ? -5.209 0.797 22.931 1.00 26.02 105 VAL B CA 1
ATOM 2299 C C . VAL B 2 110 ? -3.889 0.187 23.386 1.00 27.50 105 VAL B C 1
ATOM 2300 O O . VAL B 2 110 ? -2.885 0.892 23.538 1.00 25.38 105 VAL B O 1
ATOM 2304 N N . ILE B 2 111 ? -3.896 -1.119 23.624 1.00 20.29 106 ILE B N 1
ATOM 2305 C CA . ILE B 2 111 ? -2.699 -1.844 24.048 1.00 22.35 106 ILE B CA 1
ATOM 2306 C C . ILE B 2 111 ? -2.253 -2.662 22.840 1.00 27.91 106 ILE B C 1
ATOM 2307 O O . ILE B 2 111 ? -2.709 -3.787 22.622 1.00 33.86 106 ILE B O 1
ATOM 2312 N N . ASP B 2 112 ? -1.358 -2.083 22.045 1.00 33.11 107 ASP B N 1
ATOM 2313 C CA . ASP B 2 112 ? -0.949 -2.689 20.792 1.00 35.20 107 ASP B CA 1
ATOM 2314 C C . ASP B 2 112 ? 0.074 -3.789 21.043 1.00 41.43 107 ASP B C 1
ATOM 2315 O O . ASP B 2 112 ? 1.068 -3.575 21.743 1.00 41.61 107 ASP B O 1
ATOM 2320 N N . GLU B 2 113 ? -0.184 -4.971 20.479 1.00 35.92 108 GLU B N 1
ATOM 2321 C CA . GLU B 2 113 ? 0.704 -6.131 20.570 1.00 31.92 108 GLU B CA 1
ATOM 2322 C C . GLU B 2 113 ? 1.000 -6.477 22.035 1.00 38.52 108 GLU B C 1
ATOM 2323 O O . GLU B 2 113 ? 2.086 -6.239 22.568 1.00 42.94 108 GLU B O 1
ATOM 2329 N N . PHE B 2 114 ? -0.018 -7.062 22.670 1.00 33.61 109 PHE B N 1
ATOM 2330 C CA . PHE B 2 114 ? -0.000 -7.394 24.090 1.00 28.30 109 PHE B CA 1
ATOM 2331 C C . PHE B 2 114 ? 0.146 -8.894 24.334 1.00 33.79 109 PHE B C 1
ATOM 2332 O O . PHE B 2 114 ? -0.183 -9.377 25.422 1.00 38.93 109 PHE B O 1
ATOM 2340 N N . ASP B 2 115 ? 0.640 -9.642 23.350 1.00 33.19 110 ASP B N 1
ATOM 2341 C CA . ASP B 2 115 ? 0.624 -11.103 23.390 1.00 28.89 110 ASP B CA 1
ATOM 2342 C C . ASP B 2 115 ? 1.947 -11.695 23.857 1.00 28.59 110 ASP B C 1
ATOM 2343 O O . ASP B 2 115 ? 2.414 -12.692 23.300 1.00 58.25 110 ASP B O 1
ATOM 2348 N N . ARG B 2 116 ? 2.571 -11.119 24.878 1.00 24.17 111 ARG B N 1
ATOM 2349 C CA . ARG B 2 116 ? 3.789 -11.673 25.453 1.00 28.09 111 ARG B CA 1
ATOM 2350 C C . ARG B 2 116 ? 3.437 -12.516 26.672 1.00 34.45 111 ARG B C 1
ATOM 2351 O O . ARG B 2 116 ? 2.687 -12.069 27.546 1.00 40.51 111 ARG B O 1
ATOM 2359 N N . SER B 2 117 ? 3.979 -13.735 26.722 1.00 34.21 112 SER B N 1
ATOM 2360 C CA . SER B 2 117 ? 3.671 -14.639 27.826 1.00 29.26 112 SER B CA 1
ATOM 2361 C C . SER B 2 117 ? 4.179 -14.089 29.152 1.00 31.09 112 SER B C 1
ATOM 2362 O O . SER B 2 117 ? 3.508 -14.215 30.185 1.00 33.91 112 SER B O 1
ATOM 2365 N N . GLY B 2 118 ? 5.350 -13.456 29.141 1.00 35.91 113 GLY B N 1
ATOM 2366 C CA . GLY B 2 118 ? 5.941 -12.908 30.346 1.00 35.90 113 GLY B CA 1
ATOM 2367 C C . GLY B 2 118 ? 5.157 -11.772 30.974 1.00 39.63 113 GLY B C 1
ATOM 2368 O O . GLY B 2 118 ? 5.555 -11.238 32.014 1.00 39.32 113 GLY B O 1
ATOM 2369 N N . LEU B 2 119 ? 4.043 -11.387 30.352 1.00 39.29 114 LEU B N 1
ATOM 2370 C CA . LEU B 2 119 ? 3.161 -10.359 30.886 1.00 35.28 114 LEU B CA 1
ATOM 2371 C C . LEU B 2 119 ? 1.877 -10.936 31.467 1.00 30.77 114 LEU B C 1
ATOM 2372 O O . LEU B 2 119 ? 0.992 -10.168 31.864 1.00 34.49 114 LEU B O 1
ATOM 2377 N N . ALA B 2 120 ? 1.763 -12.267 31.534 1.00 41.23 115 ALA B N 1
ATOM 2378 C CA . ALA B 2 120 ? 0.534 -12.903 32.007 1.00 25.72 115 ALA B CA 1
ATOM 2379 C C . ALA B 2 120 ? 0.063 -12.301 33.326 1.00 29.86 115 ALA B C 1
ATOM 2380 O O . ALA B 2 120 ? -1.099 -11.899 33.455 1.00 47.00 115 ALA B O 1
ATOM 2382 N N . GLU B 2 121 ? 0.964 -12.211 34.311 1.00 25.77 116 GLU B N 1
ATOM 2383 C CA . GLU B 2 121 ? 0.607 -11.624 35.600 1.00 24.74 116 GLU B CA 1
ATOM 2384 C C . GLU B 2 121 ? -0.010 -10.245 35.418 1.00 25.99 116 GLU B C 1
ATOM 2385 O O . GLU B 2 121 ? -1.110 -9.971 35.916 1.00 37.41 116 GLU B O 1
ATOM 2391 N N . SER B 2 122 ? 0.673 -9.371 34.674 1.00 37.94 117 SER B N 1
ATOM 2392 C CA . SER B 2 122 ? 0.124 -8.046 34.410 1.00 27.77 117 SER B CA 1
ATOM 2393 C C . SER B 2 122 ? -1.265 -8.149 33.796 1.00 24.88 117 SER B C 1
ATOM 2394 O O . SER B 2 122 ? -2.198 -7.462 34.232 1.00 26.63 117 SER B O 1
ATOM 2397 N N . GLN B 2 123 ? -1.433 -9.046 32.818 1.00 32.23 118 GLN B N 1
ATOM 2398 C CA . GLN B 2 123 ? -2.744 -9.244 32.207 1.00 35.72 118 GLN B CA 1
ATOM 2399 C C . GLN B 2 123 ? -3.798 -9.581 33.255 1.00 31.85 118 GLN B C 1
ATOM 2400 O O . GLN B 2 123 ? -4.909 -9.035 33.224 1.00 34.95 118 GLN B O 1
ATOM 2406 N N . ARG B 2 124 ? -3.462 -10.461 34.203 1.00 31.15 119 ARG B N 1
ATOM 2407 C CA . ARG B 2 124 ? -4.392 -10.759 35.287 1.00 29.89 119 ARG B CA 1
ATOM 2408 C C . ARG B 2 124 ? -4.790 -9.483 36.018 1.00 39.64 119 ARG B C 1
ATOM 2409 O O . ARG B 2 124 ? -5.983 -9.213 36.211 1.00 40.06 119 ARG B O 1
ATOM 2417 N N . HIS B 2 125 ? -3.800 -8.666 36.398 1.00 30.43 120 HIS B N 1
ATOM 2418 C CA . HIS B 2 125 ? -4.101 -7.369 36.997 1.00 30.91 120 HIS B CA 1
ATOM 2419 C C . HIS B 2 125 ? -5.048 -6.581 36.108 1.00 30.72 120 HIS B C 1
ATOM 2420 O O . HIS B 2 125 ? -6.059 -6.042 36.577 1.00 41.77 120 HIS B O 1
ATOM 2427 N N . LEU B 2 126 ? -4.755 -6.544 34.804 1.00 34.78 121 LEU B N 1
ATOM 2428 C CA . LEU B 2 126 ? -5.612 -5.824 33.872 1.00 33.36 121 LEU B CA 1
ATOM 2429 C C . LEU B 2 126 ? -7.054 -6.292 33.990 1.00 34.33 121 LEU B C 1
ATOM 2430 O O . LEU B 2 126 ? -7.978 -5.471 34.042 1.00 38.67 121 LEU B O 1
ATOM 2435 N N . ARG B 2 127 ? -7.262 -7.610 34.083 1.00 36.39 122 ARG B N 1
ATOM 2436 C CA . ARG B 2 127 ? -8.616 -8.133 34.229 1.00 30.58 122 ARG B CA 1
ATOM 2437 C C . ARG B 2 127 ? -9.300 -7.525 35.445 1.00 44.79 122 ARG B C 1
ATOM 2438 O O . ARG B 2 127 ? -10.426 -7.021 35.351 1.00 51.43 122 ARG B O 1
ATOM 2446 N N . SER B 2 128 ? -8.614 -7.533 36.594 1.00 39.08 123 SER B N 1
ATOM 2447 C CA . SER B 2 128 ? -9.171 -6.893 37.781 1.00 33.07 123 SER B CA 1
ATOM 2448 C C . SER B 2 128 ? -9.431 -5.417 37.522 1.00 36.07 123 SER B C 1
ATOM 2449 O O . SER B 2 128 ? -10.483 -4.886 37.901 1.00 46.30 123 SER B O 1
ATOM 2452 N N . PHE B 2 129 ? -8.489 -4.747 36.852 1.00 38.49 124 PHE B N 1
ATOM 2453 C CA . PHE B 2 129 ? -8.692 -3.361 36.448 1.00 33.54 124 PHE B CA 1
ATOM 2454 C C . PHE B 2 129 ? -10.009 -3.203 35.697 1.00 35.13 124 PHE B C 1
ATOM 2455 O O . PHE B 2 129 ? -10.782 -2.276 35.968 1.00 43.10 124 PHE B O 1
ATOM 2463 N N . MET B 2 130 ? -10.303 -4.132 34.782 1.00 34.43 125 MET B N 1
ATOM 2464 C CA . MET B 2 130 ? -11.515 -4.025 33.979 1.00 39.63 125 MET B CA 1
ATOM 2465 C C . MET B 2 130 ? -12.777 -4.107 34.824 1.00 52.56 125 MET B C 1
ATOM 2466 O O . MET B 2 130 ? -13.825 -3.611 34.401 1.00 43.28 125 MET B O 1
ATOM 2471 N N . GLU B 2 131 ? -12.707 -4.719 36.003 1.00 49.95 126 GLU B N 1
ATOM 2472 C CA . GLU B 2 131 ? -13.868 -4.811 36.875 1.00 50.48 126 GLU B CA 1
ATOM 2473 C C . GLU B 2 131 ? -14.032 -3.590 37.766 1.00 56.34 126 GLU B C 1
ATOM 2474 O O . GLU B 2 131 ? -15.030 -3.497 38.488 1.00 70.35 126 GLU B O 1
ATOM 2480 N N . ALA B 2 132 ? -13.087 -2.650 37.730 1.00 49.52 127 ALA B N 1
ATOM 2481 C CA . ALA B 2 132 ? -13.178 -1.442 38.537 1.00 32.94 127 ALA B CA 1
ATOM 2482 C C . ALA B 2 132 ? -13.363 -0.175 37.720 1.00 36.82 127 ALA B C 1
ATOM 2483 O O . ALA B 2 132 ? -14.028 0.751 38.187 1.00 57.95 127 ALA B O 1
ATOM 2485 N N . TYR B 2 133 ? -12.808 -0.114 36.511 1.00 39.84 128 TYR B N 1
ATOM 2486 C CA . TYR B 2 133 ? -12.852 1.092 35.694 1.00 45.55 128 TYR B CA 1
ATOM 2487 C C . TYR B 2 133 ? -13.515 0.838 34.344 1.00 45.89 128 TYR B C 1
ATOM 2488 O O . TYR B 2 133 ? -13.231 1.534 33.367 1.00 41.83 128 TYR B O 1
ATOM 2497 N N . SER B 2 134 ? -14.403 -0.158 34.275 1.00 40.58 129 SER B N 1
ATOM 2498 C CA . SER B 2 134 ? -15.123 -0.414 33.032 1.00 32.52 129 SER B CA 1
ATOM 2499 C C . SER B 2 134 ? -16.103 0.706 32.712 1.00 38.88 129 SER B C 1
ATOM 2500 O O . SER B 2 134 ? -16.311 1.031 31.537 1.00 39.93 129 SER B O 1
ATOM 2503 N N . SER B 2 135 ? -16.712 1.305 33.736 1.00 43.46 130 SER B N 1
ATOM 2504 C CA . SER B 2 135 ? -17.618 2.426 33.529 1.00 43.50 130 SER B CA 1
ATOM 2505 C C . SER B 2 135 ? -16.894 3.704 33.126 1.00 45.08 130 SER B C 1
ATOM 2506 O O . SER B 2 135 ? -17.554 4.661 32.709 1.00 53.21 130 SER B O 1
ATOM 2509 N N . ASN B 2 136 ? -15.565 3.742 33.232 1.00 39.55 131 ASN B N 1
ATOM 2510 C CA . ASN B 2 136 ? -14.789 4.928 32.890 1.00 37.21 131 ASN B CA 1
ATOM 2511 C C . ASN B 2 136 ? -14.078 4.824 31.549 1.00 59.56 131 ASN B C 1
ATOM 2512 O O . ASN B 2 136 ? -13.878 5.850 30.888 1.00 60.38 131 ASN B O 1
ATOM 2517 N N . CYS B 2 137 ? -13.692 3.622 31.129 1.00 61.62 132 CYS B N 1
ATOM 2518 C CA . CYS B 2 137 ? -12.916 3.474 29.907 1.00 40.74 132 CYS B CA 1
ATOM 2519 C C . CYS B 2 137 ? -13.050 2.052 29.386 1.00 40.24 132 CYS B C 1
ATOM 2520 O O . CYS B 2 137 ? -13.478 1.143 30.102 1.00 42.64 132 CYS B O 1
ATOM 2523 N N . SER B 2 138 ? -12.673 1.877 28.123 1.00 47.64 133 SER B N 1
ATOM 2524 C CA . SER B 2 138 ? -12.632 0.580 27.465 1.00 42.40 133 SER B CA 1
ATOM 2525 C C . SER B 2 138 ? -11.220 0.313 26.959 1.00 49.10 133 SER B C 1
ATOM 2526 O O . SER B 2 138 ? -10.372 1.208 26.908 1.00 46.71 133 SER B O 1
ATOM 2529 N N . ILE B 2 139 ? -10.969 -0.939 26.580 1.00 50.96 134 ILE B N 1
ATOM 2530 C CA . ILE B 2 139 ? -9.640 -1.392 26.187 1.00 27.81 134 ILE B CA 1
ATOM 2531 C C . ILE B 2 139 ? -9.736 -2.105 24.846 1.00 25.52 134 ILE B C 1
ATOM 2532 O O . ILE B 2 139 ? -10.609 -2.958 24.651 1.00 38.87 134 ILE B O 1
ATOM 2537 N N . ILE B 2 140 ? -8.839 -1.758 23.928 1.00 26.19 135 ILE B N 1
ATOM 2538 C CA . ILE B 2 140 ? -8.739 -2.411 22.628 1.00 25.94 135 ILE B CA 1
ATOM 2539 C C . ILE B 2 140 ? -7.345 -3.019 22.549 1.00 24.59 135 ILE B C 1
ATOM 2540 O O . ILE B 2 140 ? -6.365 -2.322 22.263 1.00 35.47 135 ILE B O 1
ATOM 2545 N N . ILE B 2 141 ? -7.250 -4.310 22.810 1.00 28.04 136 ILE B N 1
ATOM 2546 C CA . ILE B 2 141 ? -5.997 -5.046 22.702 1.00 21.30 136 ILE B CA 1
ATOM 2547 C C . ILE B 2 141 ? -5.846 -5.530 21.270 1.00 24.75 136 ILE B C 1
ATOM 2548 O O . ILE B 2 141 ? -6.828 -5.908 20.627 1.00 41.04 136 ILE B O 1
ATOM 2553 N N . THR B 2 142 ? -4.623 -5.494 20.752 1.00 23.47 137 THR B N 1
ATOM 2554 C CA . THR B 2 142 ? -4.296 -6.147 19.495 1.00 28.12 137 THR B CA 1
ATOM 2555 C C . THR B 2 142 ? -3.201 -7.171 19.750 1.00 33.48 137 THR B C 1
ATOM 2556 O O . THR B 2 142 ? -2.362 -6.994 20.639 1.00 28.96 137 THR B O 1
ATOM 2560 N N . ALA B 2 143 ? -3.224 -8.255 18.979 1.00 29.54 138 ALA B N 1
ATOM 2561 C CA . ALA B 2 143 ? -2.269 -9.327 19.223 1.00 24.98 138 ALA B CA 1
ATOM 2562 C C . ALA B 2 143 ? -2.108 -10.183 17.975 1.00 34.78 138 ALA B C 1
ATOM 2563 O O . ALA B 2 143 ? -2.977 -10.212 17.100 1.00 32.64 138 ALA B O 1
ATOM 2565 N N . ASN B 2 144 ? -0.970 -10.877 17.909 1.00 37.91 139 ASN B N 1
ATOM 2566 C CA . ASN B 2 144 ? -0.714 -11.909 16.909 1.00 26.89 139 ASN B CA 1
ATOM 2567 C C . ASN B 2 144 ? -0.993 -13.307 17.447 1.00 33.70 139 ASN B C 1
ATOM 2568 O O . ASN B 2 144 ? -1.760 -14.067 16.846 1.00 36.93 139 ASN B O 1
ATOM 2573 N N . ASN B 2 145 ? -0.378 -13.660 18.574 1.00 20.88 140 ASN B N 1
ATOM 2574 C CA . ASN B 2 145 ? -0.605 -14.948 19.226 1.00 35.91 140 ASN B CA 1
ATOM 2575 C C . ASN B 2 145 ? -1.722 -14.763 20.246 1.00 40.59 140 ASN B C 1
ATOM 2576 O O . ASN B 2 145 ? -1.493 -14.259 21.348 1.00 44.68 140 ASN B O 1
ATOM 2581 N N . ILE B 2 146 ? -2.939 -15.176 19.878 1.00 33.46 141 ILE B N 1
ATOM 2582 C CA . ILE B 2 146 ? -4.083 -15.027 20.776 1.00 31.43 141 ILE B CA 1
ATOM 2583 C C . ILE B 2 146 ? -3.862 -15.796 22.072 1.00 31.45 141 ILE B C 1
ATOM 2584 O O . ILE B 2 146 ? -4.366 -15.405 23.132 1.00 34.59 141 ILE B O 1
ATOM 2589 N N . ASP B 2 147 ? -3.093 -16.886 22.020 1.00 45.08 142 ASP B N 1
ATOM 2590 C CA . ASP B 2 147 ? -2.796 -17.642 23.229 1.00 46.41 142 ASP B CA 1
ATOM 2591 C C . ASP B 2 147 ? -1.908 -16.866 24.190 1.00 40.84 142 ASP B C 1
ATOM 2592 O O . ASP B 2 147 ? -1.807 -17.242 25.362 1.00 54.92 142 ASP B O 1
ATOM 2597 N N . GLY B 2 148 ? -1.263 -15.798 23.721 1.00 44.06 143 GLY B N 1
ATOM 2598 C CA . GLY B 2 148 ? -0.550 -14.903 24.611 1.00 35.25 143 GLY B CA 1
ATOM 2599 C C . GLY B 2 148 ? -1.447 -14.050 25.480 1.00 30.16 143 GLY B C 1
ATOM 2600 O O . GLY B 2 148 ? -0.948 -13.398 26.404 1.00 32.96 143 GLY B O 1
ATOM 2601 N N . ILE B 2 149 ? -2.750 -14.036 25.202 1.00 30.59 144 ILE B N 1
ATOM 2602 C CA . ILE B 2 149 ? -3.738 -13.337 26.015 1.00 31.03 144 ILE B CA 1
ATOM 2603 C C . ILE B 2 149 ? -4.425 -14.364 26.904 1.00 28.36 144 ILE B C 1
ATOM 2604 O O . ILE B 2 149 ? -4.878 -15.409 26.419 1.00 31.01 144 ILE B O 1
ATOM 2609 N N . ILE B 2 150 ? -4.505 -14.072 28.207 1.00 22.92 145 ILE B N 1
ATOM 2610 C CA . ILE B 2 150 ? -5.083 -15.037 29.137 1.00 27.27 145 ILE B CA 1
ATOM 2611 C C . ILE B 2 150 ? -6.562 -15.251 28.820 1.00 35.41 145 ILE B C 1
ATOM 2612 O O . ILE B 2 150 ? -7.221 -14.424 28.177 1.00 39.08 145 ILE B O 1
ATOM 2617 N N . LYS B 2 151 ? -7.084 -16.388 29.278 1.00 29.36 146 LYS B N 1
ATOM 2618 C CA . LYS B 2 151 ? -8.468 -16.739 28.971 1.00 27.38 146 LYS B CA 1
ATOM 2619 C C . LYS B 2 151 ? -9.490 -15.774 29.566 1.00 35.51 146 LYS B C 1
ATOM 2620 O O . LYS B 2 151 ? -10.490 -15.491 28.882 1.00 31.86 146 LYS B O 1
ATOM 2626 N N . PRO B 2 152 ? -9.337 -15.259 30.796 1.00 42.71 147 PRO B N 1
ATOM 2627 C CA . PRO B 2 152 ? -10.307 -14.255 31.275 1.00 38.30 147 PRO B CA 1
ATOM 2628 C C . PRO B 2 152 ? -10.377 -13.006 30.409 1.00 47.12 147 PRO B C 1
ATOM 2629 O O . PRO B 2 152 ? -11.474 -12.473 30.189 1.00 44.09 147 PRO B O 1
ATOM 2633 N N . LEU B 2 153 ? -9.237 -12.517 29.912 1.00 40.39 148 LEU B N 1
ATOM 2634 C CA . LEU B 2 153 ? -9.262 -11.373 29.005 1.00 24.49 148 LEU B CA 1
ATOM 2635 C C . LEU B 2 153 ? -10.007 -11.706 27.718 1.00 34.45 148 LEU B C 1
ATOM 2636 O O . LEU B 2 153 ? -10.806 -10.898 27.230 1.00 44.71 148 LEU B O 1
ATOM 2641 N N . GLN B 2 154 ? -9.760 -12.892 27.154 1.00 29.69 149 GLN B N 1
ATOM 2642 C CA . GLN B 2 154 ? -10.465 -13.296 25.941 1.00 24.48 149 GLN B CA 1
ATOM 2643 C C . GLN B 2 154 ? -11.965 -13.408 26.186 1.00 35.96 149 GLN B C 1
ATOM 2644 O O . GLN B 2 154 ? -12.773 -13.101 25.301 1.00 37.97 149 GLN B O 1
ATOM 2650 N N . SER B 2 155 ? -12.356 -13.848 27.383 1.00 33.45 150 SER B N 1
ATOM 2651 C CA . SER B 2 155 ? -13.772 -14.044 27.671 1.00 31.85 150 SER B CA 1
ATOM 2652 C C . SER B 2 155 ? -14.478 -12.722 27.937 1.00 30.07 150 SER B C 1
ATOM 2653 O O . SER B 2 155 ? -15.651 -12.559 27.583 1.00 44.54 150 SER B O 1
ATOM 2656 N N . ARG B 2 156 ? -13.783 -11.768 28.557 1.00 25.32 151 ARG B N 1
ATOM 2657 C CA . ARG B 2 156 ? -14.407 -10.494 28.894 1.00 39.85 151 ARG B CA 1
ATOM 2658 C C . ARG B 2 156 ? -14.560 -9.584 27.681 1.00 41.24 151 ARG B C 1
ATOM 2659 O O . ARG B 2 156 ? -15.406 -8.682 27.699 1.00 45.01 151 ARG B O 1
ATOM 2667 N N . CYS B 2 157 ? -13.786 -9.809 26.624 1.00 38.04 152 CYS B N 1
ATOM 2668 C CA . CYS B 2 157 ? -13.773 -8.936 25.461 1.00 32.43 152 CYS B CA 1
ATOM 2669 C C . CYS B 2 157 ? -14.440 -9.601 24.264 1.00 38.24 152 CYS B C 1
ATOM 2670 O O . CYS B 2 157 ? -14.627 -10.821 24.218 1.00 40.40 152 CYS B O 1
ATOM 2673 N N . ARG B 2 158 ? -14.798 -8.770 23.288 1.00 40.22 153 ARG B N 1
ATOM 2674 C CA . ARG B 2 158 ? -15.197 -9.248 21.969 1.00 36.60 153 ARG B CA 1
ATOM 2675 C C . ARG B 2 158 ? -13.930 -9.559 21.184 1.00 28.94 153 ARG B C 1
ATOM 2676 O O . ARG B 2 158 ? -13.151 -8.656 20.870 1.00 41.40 153 ARG B O 1
ATOM 2684 N N . VAL B 2 159 ? -13.705 -10.834 20.894 1.00 24.53 154 VAL B N 1
ATOM 2685 C CA . VAL B 2 159 ? -12.488 -11.285 20.231 1.00 24.87 154 VAL B CA 1
ATOM 2686 C C . VAL B 2 159 ? -12.780 -11.383 18.741 1.00 21.56 154 VAL B C 1
ATOM 2687 O O . VAL B 2 159 ? -13.580 -12.218 18.307 1.00 35.84 154 VAL B O 1
ATOM 2691 N N . ILE B 2 160 ? -12.129 -10.530 17.956 1.00 19.55 155 ILE B N 1
ATOM 2692 C CA . ILE B 2 160 ? -12.323 -10.469 16.513 1.00 17.14 155 ILE B CA 1
ATOM 2693 C C . ILE B 2 160 ? -11.067 -11.002 15.840 1.00 19.94 155 ILE B C 1
ATOM 2694 O O . ILE B 2 160 ? -9.964 -10.478 16.053 1.00 31.08 155 ILE B O 1
ATOM 2699 N N . THR B 2 161 ? -11.241 -12.039 15.018 1.00 16.82 156 THR B N 1
ATOM 2700 C CA . THR B 2 161 ? -10.139 -12.742 14.365 1.00 23.91 156 THR B CA 1
ATOM 2701 C C . THR B 2 161 ? -9.951 -12.173 12.964 1.00 31.51 156 THR B C 1
ATOM 2702 O O . THR B 2 161 ? -10.728 -12.470 12.052 1.00 29.52 156 THR B O 1
ATOM 2706 N N . PHE B 2 162 ? -8.911 -11.361 12.792 1.00 24.29 157 PHE B N 1
ATOM 2707 C CA . PHE B 2 162 ? -8.568 -10.857 11.474 1.00 19.79 157 PHE B CA 1
ATOM 2708 C C . PHE B 2 162 ? -7.937 -11.962 10.630 1.00 25.08 157 PHE B C 1
ATOM 2709 O O . PHE B 2 162 ? -7.546 -13.021 11.128 1.00 22.44 157 PHE B O 1
ATOM 2717 N N . GLY B 2 163 ? -7.841 -11.699 9.329 1.00 30.84 158 GLY B N 1
ATOM 2718 C CA . GLY B 2 163 ? -7.168 -12.618 8.428 1.00 25.42 158 GLY B CA 1
ATOM 2719 C C . GLY B 2 163 ? -7.802 -13.986 8.339 1.00 38.03 158 GLY B C 1
ATOM 2720 O O . GLY B 2 163 ? -7.100 -14.970 8.078 1.00 40.55 158 GLY B O 1
ATOM 2721 N N . GLN B 2 164 ? -9.113 -14.079 8.550 1.00 43.68 159 GLN B N 1
ATOM 2722 C CA . GLN B 2 164 ? -9.855 -15.333 8.415 1.00 47.95 159 GLN B CA 1
ATOM 2723 C C . GLN B 2 164 ? -11.084 -15.086 7.548 1.00 42.09 159 GLN B C 1
ATOM 2724 O O . GLN B 2 164 ? -12.221 -15.122 8.034 1.00 45.08 159 GLN B O 1
ATOM 2730 N N . PRO B 2 165 ? -10.898 -14.826 6.257 1.00 32.85 160 PRO B N 1
ATOM 2731 C CA . PRO B 2 165 ? -12.025 -14.461 5.402 1.00 30.04 160 PRO B CA 1
ATOM 2732 C C . PRO B 2 165 ? -12.585 -15.668 4.655 1.00 37.16 160 PRO B C 1
ATOM 2733 O O . PRO B 2 165 ? -12.010 -16.760 4.651 1.00 62.14 160 PRO B O 1
ATOM 2737 N N . THR B 2 166 ? -13.732 -15.449 4.021 1.00 31.17 161 THR B N 1
ATOM 2738 C CA . THR B 2 166 ? -14.303 -16.448 3.135 1.00 31.15 161 THR B CA 1
ATOM 2739 C C . THR B 2 166 ? -13.707 -16.283 1.738 1.00 38.04 161 THR B C 1
ATOM 2740 O O . THR B 2 166 ? -12.886 -15.399 1.486 1.00 50.09 161 THR B O 1
ATOM 2744 N N . ASP B 2 167 ? -14.123 -17.145 0.812 1.00 45.73 162 ASP B N 1
ATOM 2745 C CA . ASP B 2 167 ? -13.596 -17.070 -0.546 1.00 30.72 162 ASP B CA 1
ATOM 2746 C C . ASP B 2 167 ? -14.109 -15.829 -1.265 1.00 36.23 162 ASP B C 1
ATOM 2747 O O . ASP B 2 167 ? -13.338 -15.114 -1.916 1.00 54.50 162 ASP B O 1
ATOM 2752 N N . GLU B 2 168 ? -15.411 -15.551 -1.152 1.00 56.50 163 GLU B N 1
ATOM 2753 C CA . GLU B 2 168 ? -15.960 -14.327 -1.730 1.00 58.21 163 GLU B CA 1
ATOM 2754 C C . GLU B 2 168 ? -15.407 -13.096 -1.024 1.00 51.16 163 GLU B C 1
ATOM 2755 O O . GLU B 2 168 ? -15.123 -12.077 -1.667 1.00 62.37 163 GLU B O 1
ATOM 2761 N N . ASP B 2 169 ? -15.260 -13.172 0.303 1.00 46.65 164 ASP B N 1
ATOM 2762 C CA . ASP B 2 169 ? -14.580 -12.109 1.034 1.00 37.19 164 ASP B CA 1
ATOM 2763 C C . ASP B 2 169 ? -13.180 -11.884 0.487 1.00 34.22 164 ASP B C 1
ATOM 2764 O O . ASP B 2 169 ? -12.745 -10.739 0.337 1.00 40.36 164 ASP B O 1
ATOM 2769 N N . LYS B 2 170 ? -12.462 -12.965 0.172 1.00 29.54 165 LYS B N 1
ATOM 2770 C CA . LYS B 2 170 ? -11.108 -12.816 -0.348 1.00 21.65 165 LYS B CA 1
ATOM 2771 C C . LYS B 2 170 ? -11.113 -12.167 -1.725 1.00 31.50 165 LYS B C 1
ATOM 2772 O O . LYS B 2 170 ? -10.288 -11.291 -2.004 1.00 47.70 165 LYS B O 1
ATOM 2778 N N . ILE B 2 171 ? -12.036 -12.580 -2.597 1.00 29.40 166 ILE B N 1
ATOM 2779 C CA . ILE B 2 171 ? -12.130 -11.965 -3.920 1.00 30.44 166 ILE B CA 1
ATOM 2780 C C . ILE B 2 171 ? -12.390 -10.469 -3.791 1.00 30.51 166 ILE B C 1
ATOM 2781 O O . ILE B 2 171 ? -11.714 -9.642 -4.420 1.00 39.23 166 ILE B O 1
ATOM 2786 N N . GLU B 2 172 ? -13.369 -10.098 -2.960 1.00 31.48 167 GLU B N 1
ATOM 2787 C CA . GLU B 2 172 ? -13.717 -8.688 -2.809 1.00 28.83 167 GLU B CA 1
ATOM 2788 C C . GLU B 2 172 ? -12.572 -7.893 -2.192 1.00 34.18 167 GLU B C 1
ATOM 2789 O O . GLU B 2 172 ? -12.270 -6.779 -2.639 1.00 37.22 167 GLU B O 1
ATOM 2795 N N . MET B 2 173 ? -11.922 -8.447 -1.164 1.00 31.19 168 MET B N 1
ATOM 2796 C CA . MET B 2 173 ? -10.806 -7.753 -0.532 1.00 27.02 168 MET B CA 1
ATOM 2797 C C . MET B 2 173 ? -9.656 -7.560 -1.509 1.00 26.33 168 MET B C 1
ATOM 2798 O O . MET B 2 173 ? -9.006 -6.512 -1.508 1.00 32.31 168 MET B O 1
ATOM 2803 N N . MET B 2 174 ? -9.395 -8.554 -2.359 1.00 24.10 169 MET B N 1
ATOM 2804 C CA . MET B 2 174 ? -8.307 -8.413 -3.318 1.00 26.93 169 MET B CA 1
ATOM 2805 C C . MET B 2 174 ? -8.641 -7.381 -4.387 1.00 31.87 169 MET B C 1
ATOM 2806 O O . MET B 2 174 ? -7.764 -6.622 -4.815 1.00 41.41 169 MET B O 1
ATOM 2811 N N . LYS B 2 175 ? -9.900 -7.327 -4.829 1.00 33.33 170 LYS B N 1
ATOM 2812 C CA . LYS B 2 175 ? -10.276 -6.273 -5.769 1.00 31.88 170 LYS B CA 1
ATOM 2813 C C . LYS B 2 175 ? -10.119 -4.897 -5.130 1.00 25.72 170 LYS B C 1
ATOM 2814 O O . LYS B 2 175 ? -9.598 -3.963 -5.758 1.00 39.93 170 LYS B O 1
ATOM 2820 N N . GLN B 2 176 ? -10.544 -4.762 -3.871 1.00 31.92 171 GLN B N 1
ATOM 2821 C CA . GLN B 2 176 ? -10.401 -3.487 -3.176 1.00 30.28 171 GLN B CA 1
ATOM 2822 C C . GLN B 2 176 ? -8.933 -3.116 -2.996 1.00 26.84 171 GLN B C 1
ATOM 2823 O O . GLN B 2 176 ? -8.565 -1.941 -3.103 1.00 24.95 171 GLN B O 1
ATOM 2829 N N . MET B 2 177 ? -8.075 -4.107 -2.740 1.00 27.46 172 MET B N 1
ATOM 2830 C CA . MET B 2 177 ? -6.655 -3.822 -2.572 1.00 25.23 172 MET B CA 1
ATOM 2831 C C . MET B 2 177 ? -6.001 -3.449 -3.893 1.00 26.44 172 MET B C 1
ATOM 2832 O O . MET B 2 177 ? -5.096 -2.608 -3.916 1.00 27.28 172 MET B O 1
ATOM 2837 N N . ILE B 2 178 ? -6.442 -4.056 -4.998 1.00 25.33 173 ILE B N 1
ATOM 2838 C CA . ILE B 2 178 ? -5.961 -3.643 -6.314 1.00 16.57 173 ILE B CA 1
ATOM 2839 C C . ILE B 2 178 ? -6.326 -2.188 -6.571 1.00 22.88 173 ILE B C 1
ATOM 2840 O O . ILE B 2 178 ? -5.493 -1.384 -7.010 1.00 30.46 173 ILE B O 1
ATOM 2845 N N . ARG B 2 179 ? -7.583 -1.828 -6.295 1.00 32.16 174 ARG B N 1
ATOM 2846 C CA . ARG B 2 179 ? -8.011 -0.444 -6.484 1.00 27.25 174 ARG B CA 1
ATOM 2847 C C . ARG B 2 179 ? -7.215 0.508 -5.595 1.00 31.20 174 ARG B C 1
ATOM 2848 O O . ARG B 2 179 ? -6.816 1.598 -6.031 1.00 39.35 174 ARG B O 1
ATOM 2856 N N . ARG B 2 180 ? -6.957 0.105 -4.348 1.00 32.25 175 ARG B N 1
ATOM 2857 C CA . ARG B 2 180 ? -6.215 0.960 -3.430 1.00 18.02 175 ARG B CA 1
ATOM 2858 C C . ARG B 2 180 ? -4.775 1.147 -3.884 1.00 18.85 175 ARG B C 1
ATOM 2859 O O . ARG B 2 180 ? -4.239 2.258 -3.818 1.00 21.34 175 ARG B O 1
ATOM 2867 N N . LEU B 2 181 ? -4.128 0.074 -4.340 1.00 27.57 176 LEU B N 1
ATOM 2868 C CA . LEU B 2 181 ? -2.778 0.206 -4.872 1.00 33.54 176 LEU B CA 1
ATOM 2869 C C . LEU B 2 181 ? -2.754 1.068 -6.126 1.00 30.94 176 LEU B C 1
ATOM 2870 O O . LEU B 2 181 ? -1.789 1.805 -6.349 1.00 30.18 176 LEU B O 1
ATOM 2875 N N . THR B 2 182 ? -3.798 0.994 -6.955 1.00 22.57 177 THR B N 1
ATOM 2876 C CA . THR B 2 182 ? -3.856 1.866 -8.124 1.00 29.66 177 THR B CA 1
ATOM 2877 C C . THR B 2 182 ? -3.944 3.330 -7.709 1.00 31.34 177 THR B C 1
ATOM 2878 O O . THR B 2 182 ? -3.265 4.192 -8.282 1.00 30.38 177 THR B O 1
ATOM 2882 N N . GLU B 2 183 ? -4.772 3.625 -6.703 1.00 26.86 178 GLU B N 1
ATOM 2883 C CA . GLU B 2 183 ? -4.857 4.993 -6.196 1.00 22.30 178 GLU B CA 1
ATOM 2884 C C . GLU B 2 183 ? -3.531 5.441 -5.588 1.00 26.33 178 GLU B C 1
ATOM 2885 O O . GLU B 2 183 ? -3.129 6.601 -5.740 1.00 34.21 178 GLU B O 1
ATOM 2891 N N . ILE B 2 184 ? -2.837 4.535 -4.895 1.00 30.81 179 ILE B N 1
ATOM 2892 C CA . ILE B 2 184 ? -1.544 4.881 -4.311 1.00 22.52 179 ILE B CA 1
ATOM 2893 C C . ILE B 2 184 ? -0.531 5.184 -5.407 1.00 23.70 179 ILE B C 1
ATOM 2894 O O . ILE B 2 184 ? 0.244 6.141 -5.306 1.00 38.21 179 ILE B O 1
ATOM 2899 N N . CYS B 2 185 ? -0.521 4.376 -6.471 1.00 23.09 180 CYS B N 1
ATOM 2900 C CA . CYS B 2 185 ? 0.351 4.654 -7.607 1.00 23.28 180 CYS B CA 1
ATOM 2901 C C . CYS B 2 185 ? 0.044 6.017 -8.211 1.00 28.34 180 CYS B C 1
ATOM 2902 O O . CYS B 2 185 ? 0.960 6.796 -8.503 1.00 32.67 180 CYS B O 1
ATOM 2905 N N . LYS B 2 186 ? -1.241 6.326 -8.402 1.00 28.99 181 LYS B N 1
ATOM 2906 C CA . LYS B 2 186 ? -1.603 7.612 -8.992 1.00 30.57 181 LYS B CA 1
ATOM 2907 C C . LYS B 2 186 ? -1.158 8.770 -8.106 1.00 24.38 181 LYS B C 1
ATOM 2908 O O . LYS B 2 186 ? -0.666 9.788 -8.607 1.00 30.95 181 LYS B O 1
ATOM 2914 N N . HIS B 2 187 ? -1.307 8.628 -6.786 1.00 28.14 182 HIS B N 1
ATOM 2915 C CA . HIS B 2 187 ? -0.851 9.676 -5.874 1.00 26.30 182 HIS B CA 1
ATOM 2916 C C . HIS B 2 187 ? 0.666 9.815 -5.898 1.00 30.35 182 HIS B C 1
ATOM 2917 O O . HIS B 2 187 ? 1.194 10.930 -5.804 1.00 34.05 182 HIS B O 1
ATOM 2924 N N . GLU B 2 188 ? 1.382 8.699 -6.024 1.00 35.64 183 GLU B N 1
ATOM 2925 C CA . GLU B 2 188 ? 2.836 8.672 -5.932 1.00 27.17 183 GLU B CA 1
ATOM 2926 C C . GLU B 2 188 ? 3.533 8.941 -7.259 1.00 32.76 183 GLU B C 1
ATOM 2927 O O . GLU B 2 188 ? 4.768 8.954 -7.298 1.00 46.32 183 GLU B O 1
ATOM 2933 N N . GLY B 2 189 ? 2.787 9.151 -8.339 1.00 39.92 184 GLY B N 1
ATOM 2934 C CA . GLY B 2 189 ? 3.414 9.373 -9.628 1.00 34.46 184 GLY B CA 1
ATOM 2935 C C . GLY B 2 189 ? 3.986 8.127 -10.265 1.00 35.70 184 GLY B C 1
ATOM 2936 O O . GLY B 2 189 ? 4.924 8.222 -11.063 1.00 39.15 184 GLY B O 1
ATOM 2937 N N . ILE B 2 190 ? 3.445 6.959 -9.933 1.00 28.05 185 ILE B N 1
ATOM 2938 C CA . ILE B 2 190 ? 3.897 5.686 -10.480 1.00 23.69 185 ILE B CA 1
ATOM 2939 C C . ILE B 2 190 ? 2.971 5.322 -11.635 1.00 30.99 185 ILE B C 1
ATOM 2940 O O . ILE B 2 190 ? 1.783 5.050 -11.429 1.00 37.49 185 ILE B O 1
ATOM 2945 N N . ALA B 2 191 ? 3.511 5.310 -12.851 1.00 23.17 186 ALA B N 1
ATOM 2946 C CA . ALA B 2 191 ? 2.724 4.971 -14.030 1.00 19.40 186 ALA B CA 1
ATOM 2947 C C . ALA B 2 191 ? 2.472 3.470 -14.087 1.00 31.13 186 ALA B C 1
ATOM 2948 O O . ALA B 2 191 ? 3.406 2.669 -13.977 1.00 42.74 186 ALA B O 1
ATOM 2950 N N . ILE B 2 192 ? 1.210 3.092 -14.268 1.00 27.76 187 ILE B N 1
ATOM 2951 C CA . ILE B 2 192 ? 0.806 1.693 -14.367 1.00 26.24 187 ILE B CA 1
ATOM 2952 C C . ILE B 2 192 ? 0.605 1.381 -15.846 1.00 28.78 187 ILE B C 1
ATOM 2953 O O . ILE B 2 192 ? -0.413 1.746 -16.441 1.00 33.88 187 ILE B O 1
ATOM 2958 N N . ALA B 2 193 ? 1.579 0.699 -16.448 1.00 30.56 188 ALA B N 1
ATOM 2959 C CA . ALA B 2 193 ? 1.458 0.265 -17.833 1.00 21.14 188 ALA B CA 1
ATOM 2960 C C . ALA B 2 193 ? 0.788 -1.095 -17.972 1.00 31.70 188 ALA B C 1
ATOM 2961 O O . ALA B 2 193 ? 0.317 -1.427 -19.067 1.00 33.59 188 ALA B O 1
ATOM 2963 N N . ASP B 2 194 ? 0.730 -1.883 -16.897 1.00 44.41 189 ASP B N 1
ATOM 2964 C CA . ASP B 2 194 ? 0.086 -3.195 -16.928 1.00 28.57 189 ASP B CA 1
ATOM 2965 C C . ASP B 2 194 ? -0.460 -3.487 -15.537 1.00 32.08 189 ASP B C 1
ATOM 2966 O O . ASP B 2 194 ? 0.312 -3.735 -14.606 1.00 26.35 189 ASP B O 1
ATOM 2971 N N . MET B 2 195 ? -1.789 -3.472 -15.404 1.00 36.13 190 MET B N 1
ATOM 2972 C CA . MET B 2 195 ? -2.426 -3.714 -14.113 1.00 28.73 190 MET B CA 1
ATOM 2973 C C . MET B 2 195 ? -2.164 -5.125 -13.595 1.00 26.81 190 MET B C 1
ATOM 2974 O O . MET B 2 195 ? -2.335 -5.381 -12.393 1.00 43.74 190 MET B O 1
ATOM 2979 N N . LYS B 2 196 ? -1.744 -6.042 -14.471 1.00 28.02 191 LYS B N 1
ATOM 2980 C CA . LYS B 2 196 ? -1.418 -7.393 -14.031 1.00 26.32 191 LYS B CA 1
ATOM 2981 C C . LYS B 2 196 ? -0.326 -7.390 -12.969 1.00 33.61 191 LYS B C 1
ATOM 2982 O O . LYS B 2 196 ? -0.293 -8.283 -12.118 1.00 35.64 191 LYS B O 1
ATOM 2988 N N . VAL B 2 197 ? 0.555 -6.386 -12.983 1.00 29.66 192 VAL B N 1
ATOM 2989 C CA . VAL B 2 197 ? 1.568 -6.262 -11.936 1.00 25.09 192 VAL B CA 1
ATOM 2990 C C . VAL B 2 197 ? 0.906 -6.052 -10.578 1.00 34.45 192 VAL B C 1
ATOM 2991 O O . VAL B 2 197 ? 1.261 -6.699 -9.583 1.00 34.99 192 VAL B O 1
ATOM 2995 N N . VAL B 2 198 ? -0.062 -5.134 -10.516 1.00 28.10 193 VAL B N 1
ATOM 2996 C CA . VAL B 2 198 ? -0.754 -4.865 -9.258 1.00 26.84 193 VAL B CA 1
ATOM 2997 C C . VAL B 2 198 ? -1.542 -6.088 -8.815 1.00 30.32 193 VAL B C 1
ATOM 2998 O O . VAL B 2 198 ? -1.568 -6.435 -7.624 1.00 35.30 193 VAL B O 1
ATOM 3002 N N . ALA B 2 199 ? -2.197 -6.761 -9.765 1.00 29.81 194 ALA B N 1
ATOM 3003 C CA . ALA B 2 199 ? -2.934 -7.975 -9.428 1.00 25.36 194 ALA B CA 1
ATOM 3004 C C . ALA B 2 199 ? -2.007 -9.042 -8.858 1.00 31.17 194 ALA B C 1
ATOM 3005 O O . ALA B 2 199 ? -2.340 -9.702 -7.865 1.00 39.85 194 ALA B O 1
ATOM 3007 N N . ALA B 2 200 ? -0.833 -9.220 -9.470 1.00 37.94 195 ALA B N 1
ATOM 3008 C CA . ALA B 2 200 ? 0.113 -10.222 -8.997 1.00 25.60 195 ALA B CA 1
ATOM 3009 C C . ALA B 2 200 ? 0.639 -9.876 -7.612 1.00 29.61 195 ALA B C 1
ATOM 3010 O O . ALA B 2 200 ? 0.765 -10.759 -6.759 1.00 40.80 195 ALA B O 1
ATOM 3012 N N . LEU B 2 201 ? 0.949 -8.601 -7.366 1.00 26.84 196 LEU B N 1
ATOM 3013 C CA . LEU B 2 201 ? 1.388 -8.197 -6.031 1.00 27.24 196 LEU B CA 1
ATOM 3014 C C . LEU B 2 201 ? 0.321 -8.506 -4.988 1.00 31.98 196 LEU B C 1
ATOM 3015 O O . LEU B 2 201 ? 0.608 -9.104 -3.939 1.00 43.50 196 LEU B O 1
ATOM 3020 N N . VAL B 2 202 ? -0.926 -8.114 -5.271 1.00 36.46 197 VAL B N 1
ATOM 3021 C CA . VAL B 2 202 ? -2.015 -8.324 -4.320 1.00 27.24 197 VAL B CA 1
ATOM 3022 C C . VAL B 2 202 ? -2.201 -9.810 -4.033 1.00 27.86 197 VAL B C 1
ATOM 3023 O O . VAL B 2 202 ? -2.310 -10.225 -2.873 1.00 30.07 197 VAL B O 1
ATOM 3027 N N . LYS B 2 203 ? -2.237 -10.636 -5.084 1.00 33.36 198 LYS B N 1
ATOM 3028 C CA . LYS B 2 203 ? -2.473 -12.061 -4.873 1.00 19.85 198 LYS B CA 1
ATOM 3029 C C . LYS B 2 203 ? -1.281 -12.741 -4.215 1.00 23.17 198 LYS B C 1
ATOM 3030 O O . LYS B 2 203 ? -1.457 -13.713 -3.472 1.00 34.62 198 LYS B O 1
ATOM 3036 N N . LYS B 2 204 ? -0.068 -12.248 -4.463 1.00 34.02 199 LYS B N 1
ATOM 3037 C CA . LYS B 2 204 ? 1.116 -12.885 -3.906 1.00 22.99 199 LYS B CA 1
ATOM 3038 C C . LYS B 2 204 ? 1.251 -12.600 -2.418 1.00 29.52 199 LYS B C 1
ATOM 3039 O O . LYS B 2 204 ? 1.568 -13.504 -1.636 1.00 44.81 199 LYS B O 1
ATOM 3045 N N . ASN B 2 205 ? 1.000 -11.358 -1.999 1.00 25.49 200 ASN B N 1
ATOM 3046 C CA . ASN B 2 205 ? 1.248 -10.971 -0.616 1.00 25.03 200 ASN B CA 1
ATOM 3047 C C . ASN B 2 205 ? -0.021 -10.926 0.235 1.00 29.79 200 ASN B C 1
ATOM 3048 O O . ASN B 2 205 ? -0.037 -10.261 1.276 1.00 41.67 200 ASN B O 1
ATOM 3053 N N . PHE B 2 206 ? -1.074 -11.632 -0.169 1.00 24.82 201 PHE B N 1
ATOM 3054 C CA . PHE B 2 206 ? -2.299 -11.669 0.623 1.00 28.11 201 PHE B CA 1
ATOM 3055 C C . PHE B 2 206 ? -2.160 -12.689 1.753 1.00 28.34 201 PHE B C 1
ATOM 3056 O O . PHE B 2 206 ? -1.573 -13.756 1.553 1.00 34.60 201 PHE B O 1
ATOM 3064 N N . PRO B 2 207 ? -2.698 -12.402 2.955 1.00 25.20 202 PRO B N 1
ATOM 3065 C CA . PRO B 2 207 ? -3.444 -11.212 3.378 1.00 29.71 202 PRO B CA 1
ATOM 3066 C C . PRO B 2 207 ? -2.615 -10.170 4.120 1.00 31.65 202 PRO B C 1
ATOM 3067 O O . PRO B 2 207 ? -3.170 -9.437 4.939 1.00 37.95 202 PRO B O 1
ATOM 3071 N N . ASP B 2 208 ? -1.315 -10.110 3.852 1.00 31.06 203 ASP B N 1
ATOM 3072 C CA . ASP B 2 208 ? -0.433 -9.140 4.498 1.00 24.76 203 ASP B CA 1
ATOM 3073 C C . ASP B 2 208 ? -0.412 -7.885 3.633 1.00 34.45 203 ASP B C 1
ATOM 3074 O O . ASP B 2 208 ? 0.346 -7.796 2.664 1.00 37.06 203 ASP B O 1
ATOM 3079 N N . PHE B 2 209 ? -1.252 -6.907 3.985 1.00 31.06 204 PHE B N 1
ATOM 3080 C CA . PHE B 2 209 ? -1.361 -5.697 3.173 1.00 24.25 204 PHE B CA 1
ATOM 3081 C C . PHE B 2 209 ? -0.133 -4.809 3.327 1.00 22.75 204 PHE B C 1
ATOM 3082 O O . PHE B 2 209 ? 0.300 -4.163 2.362 1.00 35.76 204 PHE B O 1
ATOM 3090 N N . ARG B 2 210 ? 0.433 -4.752 4.535 1.00 19.88 205 ARG B N 1
ATOM 3091 C CA . ARG B 2 210 ? 1.674 -4.013 4.738 1.00 23.57 205 ARG B CA 1
ATOM 3092 C C . ARG B 2 210 ? 2.759 -4.511 3.793 1.00 22.95 205 ARG B C 1
ATOM 3093 O O . ARG B 2 210 ? 3.417 -3.719 3.106 1.00 31.19 205 ARG B O 1
ATOM 3101 N N . LYS B 2 211 ? 2.952 -5.830 3.738 1.00 26.46 206 LYS B N 1
ATOM 3102 C CA . LYS B 2 211 ? 3.937 -6.394 2.824 1.00 31.61 206 LYS B CA 1
ATOM 3103 C C . LYS B 2 211 ? 3.562 -6.135 1.371 1.00 32.14 206 LYS B C 1
ATOM 3104 O O . LYS B 2 211 ? 4.445 -6.017 0.517 1.00 33.80 206 LYS B O 1
ATOM 3110 N N . THR B 2 212 ? 2.266 -6.017 1.071 1.00 30.71 207 THR B N 1
ATOM 3111 C CA . THR B 2 212 ? 1.849 -5.717 -0.295 1.00 19.59 207 THR B CA 1
ATOM 3112 C C . THR B 2 212 ? 2.305 -4.324 -0.709 1.00 28.75 207 THR B C 1
ATOM 3113 O O . THR B 2 212 ? 2.882 -4.139 -1.789 1.00 29.99 207 THR B O 1
ATOM 3117 N N . ILE B 2 213 ? 2.057 -3.328 0.143 1.00 27.04 208 ILE B N 1
ATOM 3118 C CA . ILE B 2 213 ? 2.505 -1.974 -0.171 1.00 25.09 208 ILE B CA 1
ATOM 3119 C C . ILE B 2 213 ? 4.031 -1.898 -0.174 1.00 31.04 208 ILE B C 1
ATOM 3120 O O . ILE B 2 213 ? 4.623 -1.161 -0.975 1.00 40.41 208 ILE B O 1
ATOM 3125 N N . GLY B 2 214 ? 4.694 -2.663 0.694 1.00 25.26 209 GLY B N 1
ATOM 3126 C CA . GLY B 2 214 ? 6.146 -2.722 0.642 1.00 25.73 209 GLY B CA 1
ATOM 3127 C C . GLY B 2 214 ? 6.661 -3.273 -0.675 1.00 33.18 209 GLY B C 1
ATOM 3128 O O . GLY B 2 214 ? 7.612 -2.740 -1.253 1.00 42.34 209 GLY B O 1
ATOM 3129 N N . GLU B 2 215 ? 6.040 -4.349 -1.166 1.00 29.78 210 GLU B N 1
ATOM 3130 C CA . GLU B 2 215 ? 6.411 -4.902 -2.465 1.00 29.11 210 GLU B CA 1
ATOM 3131 C C . GLU B 2 215 ? 6.155 -3.898 -3.580 1.00 35.98 210 GLU B C 1
ATOM 3132 O O . GLU B 2 215 ? 6.932 -3.812 -4.539 1.00 35.89 210 GLU B O 1
ATOM 3138 N N . LEU B 2 216 ? 5.058 -3.143 -3.481 1.00 37.51 211 LEU B N 1
ATOM 3139 C CA . LEU B 2 216 ? 4.795 -2.092 -4.459 1.00 22.62 211 LEU B CA 1
ATOM 3140 C C . LEU B 2 216 ? 5.922 -1.067 -4.472 1.00 27.92 211 LEU B C 1
ATOM 3141 O O . LEU B 2 216 ? 6.443 -0.711 -5.536 1.00 34.43 211 LEU B O 1
ATOM 3146 N N . ASP B 2 217 ? 6.313 -0.584 -3.291 1.00 30.08 212 ASP B N 1
ATOM 3147 C CA . ASP B 2 217 ? 7.412 0.374 -3.206 1.00 24.46 212 ASP B CA 1
ATOM 3148 C C . ASP B 2 217 ? 8.702 -0.214 -3.766 1.00 20.09 212 ASP B C 1
ATOM 3149 O O . ASP B 2 217 ? 9.470 0.482 -4.439 1.00 39.02 212 ASP B O 1
ATOM 3154 N N . SER B 2 218 ? 8.953 -1.497 -3.504 1.00 25.60 213 SER B N 1
ATOM 3155 C CA . SER B 2 218 ? 10.203 -2.112 -3.939 1.00 27.71 213 SER B CA 1
ATOM 3156 C C . SER B 2 218 ? 10.251 -2.259 -5.456 1.00 36.63 213 SER B C 1
ATOM 3157 O O . SER B 2 218 ? 11.247 -1.898 -6.094 1.00 27.37 213 SER B O 1
ATOM 3160 N N . TYR B 2 219 ? 9.179 -2.784 -6.053 1.00 37.34 214 TYR B N 1
ATOM 3161 C CA . TYR B 2 219 ? 9.176 -3.058 -7.484 1.00 20.42 214 TYR B CA 1
ATOM 3162 C C . TYR B 2 219 ? 8.883 -1.827 -8.330 1.00 31.40 214 TYR B C 1
ATOM 3163 O O . TYR B 2 219 ? 9.162 -1.842 -9.533 1.00 43.12 214 TYR B O 1
ATOM 3172 N N . SER B 2 220 ? 8.338 -0.765 -7.741 1.00 28.78 215 SER B N 1
ATOM 3173 C CA . SER B 2 220 ? 8.081 0.470 -8.481 1.00 29.16 215 SER B CA 1
ATOM 3174 C C . SER B 2 220 ? 9.277 1.407 -8.465 1.00 35.94 215 SER B C 1
ATOM 3175 O O . SER B 2 220 ? 9.115 2.629 -8.401 1.00 32.92 215 SER B O 1
ATOM 3178 N N . SER B 2 221 ? 10.494 0.861 -8.529 1.00 47.91 216 SER B N 1
ATOM 3179 C CA . SER B 2 221 ? 11.687 1.692 -8.405 1.00 32.01 216 SER B CA 1
ATOM 3180 C C . SER B 2 221 ? 11.868 2.597 -9.617 1.00 25.13 216 SER B C 1
ATOM 3181 O O . SER B 2 221 ? 12.182 3.782 -9.468 1.00 32.44 216 SER B O 1
ATOM 3184 N N . LYS B 2 222 ? 11.672 2.065 -10.821 1.00 38.32 217 LYS B N 1
ATOM 3185 C CA . LYS B 2 222 ? 11.849 2.842 -12.040 1.00 31.15 217 LYS B CA 1
ATOM 3186 C C . LYS B 2 222 ? 10.607 3.640 -12.421 1.00 36.17 217 LYS B C 1
ATOM 3187 O O . LYS B 2 222 ? 10.554 4.189 -13.525 1.00 42.93 217 LYS B O 1
ATOM 3193 N N . GLY B 2 223 ? 9.611 3.714 -11.541 1.00 37.03 218 GLY B N 1
ATOM 3194 C CA . GLY B 2 223 ? 8.463 4.568 -11.758 1.00 36.87 218 GLY B CA 1
ATOM 3195 C C . GLY B 2 223 ? 7.430 4.055 -12.738 1.00 45.25 218 GLY B C 1
ATOM 3196 O O . GLY B 2 223 ? 6.389 4.704 -12.905 1.00 35.28 218 GLY B O 1
ATOM 3197 N N . VAL B 2 224 ? 7.673 2.922 -13.394 1.00 32.18 219 VAL B N 1
ATOM 3198 C CA . VAL B 2 224 ? 6.727 2.351 -14.344 1.00 28.48 219 VAL B CA 1
ATOM 3199 C C . VAL B 2 224 ? 6.479 0.895 -13.976 1.00 38.47 219 VAL B C 1
ATOM 3200 O O . VAL B 2 224 ? 7.418 0.156 -13.656 1.00 41.19 219 VAL B O 1
ATOM 3204 N N . LEU B 2 225 ? 5.215 0.486 -14.022 1.00 32.68 220 LEU B N 1
ATOM 3205 C CA . LEU B 2 225 ? 4.803 -0.895 -13.775 1.00 29.14 220 LEU B CA 1
ATOM 3206 C C . LEU B 2 225 ? 4.410 -1.513 -15.117 1.00 31.93 220 LEU B C 1
ATOM 3207 O O . LEU B 2 225 ? 3.243 -1.496 -15.509 1.00 35.09 220 LEU B O 1
ATOM 3212 N N . ASP B 2 226 ? 5.397 -2.069 -15.817 1.00 32.96 221 ASP B N 1
ATOM 3213 C CA . ASP B 2 226 ? 5.204 -2.625 -17.144 1.00 26.37 221 ASP B CA 1
ATOM 3214 C C . ASP B 2 226 ? 5.386 -4.145 -17.115 1.00 40.44 221 ASP B C 1
ATOM 3215 O O . ASP B 2 226 ? 5.315 -4.773 -16.048 1.00 34.40 221 ASP B O 1
ATOM 3220 N N . ALA B 2 227 ? 5.629 -4.734 -18.290 1.00 39.34 222 ALA B N 1
ATOM 3221 C CA . ALA B 2 227 ? 5.768 -6.184 -18.380 1.00 28.32 222 ALA B CA 1
ATOM 3222 C C . ALA B 2 227 ? 7.043 -6.675 -17.708 1.00 33.04 222 ALA B C 1
ATOM 3223 O O . ALA B 2 227 ? 7.085 -7.812 -17.222 1.00 39.47 222 ALA B O 1
ATOM 3225 N N . GLY B 2 228 ? 8.087 -5.845 -17.672 1.00 27.65 223 GLY B N 1
ATOM 3226 C CA . GLY B 2 228 ? 9.313 -6.249 -17.001 1.00 24.13 223 GLY B CA 1
ATOM 3227 C C . GLY B 2 228 ? 9.113 -6.437 -15.509 1.00 41.05 223 GLY B C 1
ATOM 3228 O O . GLY B 2 228 ? 9.554 -7.436 -14.929 1.00 55.52 223 GLY B O 1
ATOM 3229 N N . ILE B 2 229 ? 8.432 -5.485 -14.868 1.00 28.62 224 ILE B N 1
ATOM 3230 C CA . ILE B 2 229 ? 8.132 -5.634 -13.448 1.00 25.56 224 ILE B CA 1
ATOM 3231 C C . ILE B 2 229 ? 7.194 -6.812 -13.222 1.00 33.04 224 ILE B C 1
ATOM 3232 O O . ILE B 2 229 ? 7.263 -7.480 -12.184 1.00 31.66 224 ILE B O 1
ATOM 3237 N N . LEU B 2 230 ? 6.316 -7.102 -14.187 1.00 32.07 225 LEU B N 1
ATOM 3238 C CA . LEU B 2 230 ? 5.447 -8.269 -14.062 1.00 28.73 225 LEU B CA 1
ATOM 3239 C C . LEU B 2 230 ? 6.261 -9.553 -14.055 1.00 28.91 225 LEU B C 1
ATOM 3240 O O . LEU B 2 230 ? 6.027 -10.445 -13.234 1.00 43.16 225 LEU B O 1
ATOM 3245 N N . SER B 2 231 ? 7.218 -9.669 -14.977 1.00 40.95 226 SER B N 1
ATOM 3246 C CA . SER B 2 231 ? 8.073 -10.851 -15.003 1.00 38.09 226 SER B CA 1
ATOM 3247 C C . SER B 2 231 ? 8.946 -10.938 -13.758 1.00 32.32 226 SER B C 1
ATOM 3248 O O . SER B 2 231 ? 9.273 -12.042 -13.310 1.00 43.73 226 SER B O 1
ATOM 3251 N N . LEU B 2 232 ? 9.329 -9.793 -13.186 1.00 32.24 227 LEU B N 1
ATOM 3252 C CA . LEU B 2 232 ? 10.107 -9.818 -11.950 1.00 27.50 227 LEU B CA 1
ATOM 3253 C C . LEU B 2 232 ? 9.258 -10.266 -10.764 1.00 37.93 227 LEU B C 1
ATOM 3254 O O . LEU B 2 232 ? 9.744 -10.983 -9.882 1.00 40.81 227 LEU B O 1
ATOM 3259 N N . VAL B 2 233 ? 7.992 -9.850 -10.724 1.00 50.42 228 VAL B N 1
ATOM 3260 C CA . VAL B 2 233 ? 7.123 -10.207 -9.605 1.00 43.21 228 VAL B CA 1
ATOM 3261 C C . VAL B 2 233 ? 6.703 -11.668 -9.700 1.00 39.44 228 VAL B C 1
ATOM 3262 O O . VAL B 2 233 ? 6.746 -12.408 -8.710 1.00 60.50 228 VAL B O 1
ATOM 3266 N N . THR B 2 234 ? 6.295 -12.110 -10.892 1.00 39.83 229 THR B N 1
ATOM 3267 C CA . THR B 2 234 ? 5.857 -13.488 -11.089 1.00 47.22 229 THR B CA 1
ATOM 3268 C C . THR B 2 234 ? 7.002 -14.488 -11.010 1.00 50.72 229 THR B C 1
ATOM 3269 O O . THR B 2 234 ? 6.761 -15.693 -11.145 1.00 64.25 229 THR B O 1
ATOM 3273 N N . ASN B 2 235 ? 8.229 -14.025 -10.792 1.00 47.20 230 ASN B N 1
ATOM 3274 C CA . ASN B 2 235 ? 9.380 -14.903 -10.701 1.00 45.14 230 ASN B CA 1
ATOM 3275 C C . ASN B 2 235 ? 9.546 -15.428 -9.276 1.00 51.37 230 ASN B C 1
ATOM 3276 O O . ASN B 2 235 ? 8.890 -14.979 -8.333 1.00 57.27 230 ASN B O 1
ATOM 3281 N N . ASP B 2 236 ? 10.436 -16.407 -9.129 1.00 67.48 231 ASP B N 1
ATOM 3282 C CA . ASP B 2 236 ? 10.886 -16.889 -7.826 1.00 42.43 231 ASP B CA 1
ATOM 3283 C C . ASP B 2 236 ? 12.407 -16.895 -7.859 1.00 46.48 231 ASP B C 1
ATOM 3284 O O . ASP B 2 236 ? 13.013 -17.695 -8.580 1.00 59.99 231 ASP B O 1
ATOM 3289 N N . ARG B 2 237 ? 13.018 -15.988 -7.093 1.00 55.79 232 ARG B N 1
ATOM 3290 C CA . ARG B 2 237 ? 14.464 -15.815 -7.140 1.00 32.49 232 ARG B CA 1
ATOM 3291 C C . ARG B 2 237 ? 15.209 -16.982 -6.504 1.00 44.67 232 ARG B C 1
ATOM 3292 O O . ARG B 2 237 ? 16.386 -17.194 -6.815 1.00 58.94 232 ARG B O 1
ATOM 3300 N N . GLY B 2 238 ? 14.551 -17.747 -5.636 1.00 42.00 233 GLY B N 1
ATOM 3301 C CA . GLY B 2 238 ? 15.171 -18.909 -5.033 1.00 61.41 233 GLY B CA 1
ATOM 3302 C C . GLY B 2 238 ? 14.587 -20.207 -5.549 1.00 55.55 233 GLY B C 1
ATOM 3303 O O . GLY B 2 238 ? 14.660 -21.242 -4.878 1.00 36.45 233 GLY B O 1
ATOM 3304 N N . ALA B 2 239 ? 14.005 -20.161 -6.746 1.00 45.02 234 ALA B N 1
ATOM 3305 C CA . ALA B 2 239 ? 13.366 -21.338 -7.311 1.00 20.84 234 ALA B CA 1
ATOM 3306 C C . ALA B 2 239 ? 14.382 -22.453 -7.517 1.00 39.78 234 ALA B C 1
ATOM 3307 O O . ALA B 2 239 ? 15.538 -22.212 -7.880 1.00 45.12 234 ALA B O 1
ATOM 3309 N N . ILE B 2 240 ? 13.938 -23.684 -7.266 1.00 39.40 235 ILE B N 1
ATOM 3310 C CA . ILE B 2 240 ? 14.789 -24.864 -7.338 1.00 33.68 235 ILE B CA 1
ATOM 3311 C C . ILE B 2 240 ? 14.530 -25.673 -8.602 1.00 38.85 235 ILE B C 1
ATOM 3312 O O . ILE B 2 240 ? 15.212 -26.678 -8.846 1.00 42.84 235 ILE B O 1
ATOM 3317 N N . ASP B 2 241 ? 13.626 -25.191 -9.461 1.00 44.26 236 ASP B N 1
ATOM 3318 C CA . ASP B 2 241 ? 13.117 -25.852 -10.659 1.00 27.71 236 ASP B CA 1
ATOM 3319 C C . ASP B 2 241 ? 14.102 -26.749 -11.402 1.00 35.69 236 ASP B C 1
ATOM 3320 O O . ASP B 2 241 ? 13.692 -27.777 -11.943 1.00 46.17 236 ASP B O 1
ATOM 3325 N N . ASP B 2 242 ? 15.388 -26.390 -11.459 1.00 35.50 237 ASP B N 1
ATOM 3326 C CA . ASP B 2 242 ? 16.334 -27.245 -12.175 1.00 34.97 237 ASP B CA 1
ATOM 3327 C C . ASP B 2 242 ? 16.449 -28.614 -11.510 1.00 34.79 237 ASP B C 1
ATOM 3328 O O . ASP B 2 242 ? 16.381 -29.649 -12.185 1.00 38.58 237 ASP B O 1
ATOM 3333 N N . VAL B 2 243 ? 16.586 -28.640 -10.180 1.00 35.06 238 VAL B N 1
ATOM 3334 C CA . VAL B 2 243 ? 16.651 -29.910 -9.459 1.00 29.91 238 VAL B CA 1
ATOM 3335 C C . VAL B 2 243 ? 15.343 -30.676 -9.600 1.00 36.50 238 VAL B C 1
ATOM 3336 O O . VAL B 2 243 ? 15.342 -31.899 -9.791 1.00 42.64 238 VAL B O 1
ATOM 3340 N N . LEU B 2 244 ? 14.209 -29.974 -9.514 1.00 27.65 239 LEU B N 1
ATOM 3341 C CA . LEU B 2 244 ? 12.916 -30.645 -9.622 1.00 24.74 239 LEU B CA 1
ATOM 3342 C C . LEU B 2 244 ? 12.733 -31.283 -10.995 1.00 37.90 239 LEU B C 1
ATOM 3343 O O . LEU B 2 244 ? 12.279 -32.429 -11.099 1.00 43.86 239 LEU B O 1
ATOM 3348 N N . GLU B 2 245 ? 13.088 -30.563 -12.060 1.00 28.55 240 GLU B N 1
ATOM 3349 C CA . GLU B 2 245 ? 12.958 -31.120 -13.401 1.00 33.23 240 GLU B CA 1
ATOM 3350 C C . GLU B 2 245 ? 13.953 -32.247 -13.634 1.00 33.62 240 GLU B C 1
ATOM 3351 O O . GLU B 2 245 ? 13.632 -33.217 -14.328 1.00 38.61 240 GLU B O 1
ATOM 3357 N N . SER B 2 246 ? 15.156 -32.151 -13.061 1.00 36.34 241 SER B N 1
ATOM 3358 C CA . SER B 2 246 ? 16.112 -33.246 -13.195 1.00 38.67 241 SER B CA 1
ATOM 3359 C C . SER B 2 246 ? 15.615 -34.499 -12.484 1.00 30.52 241 SER B C 1
ATOM 3360 O O . SER B 2 246 ? 15.784 -35.615 -12.989 1.00 29.04 241 SER B O 1
ATOM 3363 N N . LEU B 2 247 ? 14.996 -34.334 -11.312 1.00 26.42 242 LEU B N 1
ATOM 3364 C CA . LEU B 2 247 ? 14.406 -35.475 -10.620 1.00 24.95 242 LEU B CA 1
ATOM 3365 C C . LEU B 2 247 ? 13.241 -36.059 -11.410 1.00 29.67 242 LEU B C 1
ATOM 3366 O O . LEU B 2 247 ? 13.107 -37.284 -11.510 1.00 37.17 242 LEU B O 1
ATOM 3371 N N . LYS B 2 248 ? 12.387 -35.200 -11.974 1.00 31.79 243 LYS B N 1
ATOM 3372 C CA . LYS B 2 248 ? 11.257 -35.697 -12.753 1.00 29.95 243 LYS B CA 1
ATOM 3373 C C . LYS B 2 248 ? 11.719 -36.497 -13.962 1.00 30.05 243 LYS B C 1
ATOM 3374 O O . LYS B 2 248 ? 11.055 -37.462 -14.356 1.00 43.50 243 LYS B O 1
ATOM 3380 N N . ASN B 2 249 ? 12.850 -36.123 -14.556 1.00 33.02 244 ASN B N 1
ATOM 3381 C CA . ASN B 2 249 ? 13.379 -36.810 -15.726 1.00 26.36 244 ASN B CA 1
ATOM 3382 C C . ASN B 2 249 ? 14.332 -37.941 -15.370 1.00 24.34 244 ASN B C 1
ATOM 3383 O O . ASN B 2 249 ? 14.802 -38.635 -16.276 1.00 37.68 244 ASN B O 1
ATOM 3388 N N . LYS B 2 250 ? 14.626 -38.138 -14.083 1.00 28.07 245 LYS B N 1
ATOM 3389 C CA . LYS B 2 250 ? 15.611 -39.127 -13.637 1.00 20.62 245 LYS B CA 1
ATOM 3390 C C . LYS B 2 250 ? 16.961 -38.897 -14.313 1.00 26.61 245 LYS B C 1
ATOM 3391 O O . LYS B 2 250 ? 17.680 -39.840 -14.648 1.00 23.50 245 LYS B O 1
ATOM 3397 N N . ASP B 2 251 ? 17.304 -37.625 -14.513 1.00 31.22 246 ASP B N 1
ATOM 3398 C CA . ASP B 2 251 ? 18.549 -37.230 -15.168 1.00 25.86 246 ASP B CA 1
ATOM 3399 C C . ASP B 2 251 ? 19.681 -37.332 -14.155 1.00 38.25 246 ASP B C 1
ATOM 3400 O O . ASP B 2 251 ? 19.837 -36.468 -13.290 1.00 35.16 246 ASP B O 1
ATOM 3405 N N . VAL B 2 252 ? 20.489 -38.390 -14.265 1.00 41.55 247 VAL B N 1
ATOM 3406 C CA . VAL B 2 252 ? 21.573 -38.582 -13.307 1.00 28.71 247 VAL B CA 1
ATOM 3407 C C . VAL B 2 252 ? 22.721 -37.621 -13.581 1.00 24.33 247 VAL B C 1
ATOM 3408 O O . VAL B 2 252 ? 23.392 -37.165 -12.648 1.00 34.12 247 VAL B O 1
ATOM 3412 N N . LYS B 2 253 ? 22.963 -37.287 -14.849 1.00 32.58 248 LYS B N 1
ATOM 3413 C CA . LYS B 2 253 ? 24.043 -36.361 -15.180 1.00 33.58 248 LYS B CA 1
ATOM 3414 C C . LYS B 2 253 ? 23.784 -34.984 -14.586 1.00 32.06 248 LYS B C 1
ATOM 3415 O O . LYS B 2 253 ? 24.659 -34.393 -13.938 1.00 37.74 248 LYS B O 1
ATOM 3421 N N . GLN B 2 254 ? 22.573 -34.459 -14.783 1.00 37.69 249 GLN B N 1
ATOM 3422 C CA . GLN B 2 254 ? 22.272 -33.115 -14.307 1.00 26.07 249 GLN B CA 1
ATOM 3423 C C . GLN B 2 254 ? 22.182 -33.071 -12.785 1.00 31.13 249 GLN B C 1
ATOM 3424 O O . GLN B 2 254 ? 22.578 -32.080 -12.169 1.00 37.97 249 GLN B O 1
ATOM 3430 N N . LEU B 2 255 ? 21.672 -34.135 -12.158 1.00 32.73 250 LEU B N 1
ATOM 3431 C CA . LEU B 2 255 ? 21.663 -34.193 -10.698 1.00 26.22 250 LEU B CA 1
ATOM 3432 C C . LEU B 2 255 ? 23.081 -34.245 -10.142 1.00 28.62 250 LEU B C 1
ATOM 3433 O O . LEU B 2 255 ? 23.391 -33.583 -9.142 1.00 37.99 250 LEU B O 1
ATOM 3438 N N . ARG B 2 256 ? 23.946 -35.040 -10.773 1.00 30.93 251 ARG B N 1
ATOM 3439 C CA . ARG B 2 256 ? 25.355 -35.080 -10.402 1.00 20.49 251 ARG B CA 1
ATOM 3440 C C . ARG B 2 256 ? 25.994 -33.704 -10.530 1.00 30.28 251 ARG B C 1
ATOM 3441 O O . ARG B 2 256 ? 26.831 -33.319 -9.705 1.00 41.52 251 ARG B O 1
ATOM 3449 N N . ALA B 2 257 ? 25.605 -32.943 -11.556 1.00 32.50 252 ALA B N 1
ATOM 3450 C CA . ALA B 2 257 ? 26.159 -31.602 -11.725 1.00 29.92 252 ALA B CA 1
ATOM 3451 C C . ALA B 2 257 ? 25.587 -30.615 -10.714 1.00 25.16 252 ALA B C 1
ATOM 3452 O O . ALA B 2 257 ? 26.288 -29.692 -10.287 1.00 34.22 252 ALA B O 1
ATOM 3454 N N . LEU B 2 258 ? 24.323 -30.788 -10.328 1.00 35.01 253 LEU B N 1
ATOM 3455 C CA . LEU B 2 258 ? 23.646 -29.848 -9.444 1.00 27.58 253 LEU B CA 1
ATOM 3456 C C . LEU B 2 258 ? 23.967 -30.070 -7.974 1.00 23.52 253 LEU B C 1
ATOM 3457 O O . LEU B 2 258 ? 23.782 -29.149 -7.173 1.00 31.55 253 LEU B O 1
ATOM 3462 N N . ALA B 2 259 ? 24.413 -31.269 -7.601 1.00 27.31 254 ALA B N 1
ATOM 3463 C CA . ALA B 2 259 ? 24.761 -31.536 -6.205 1.00 22.36 254 ALA B CA 1
ATOM 3464 C C . ALA B 2 259 ? 25.704 -30.501 -5.595 1.00 32.39 254 ALA B C 1
ATOM 3465 O O . ALA B 2 259 ? 25.394 -29.992 -4.505 1.00 33.20 254 ALA B O 1
ATOM 3467 N N . PRO B 2 260 ? 26.835 -30.133 -6.216 1.00 35.60 255 PRO B N 1
ATOM 3468 C CA . PRO B 2 260 ? 27.713 -29.137 -5.577 1.00 34.59 255 PRO B CA 1
ATOM 3469 C C . PRO B 2 260 ? 27.139 -27.731 -5.561 1.00 32.98 255 PRO B C 1
ATOM 3470 O O . PRO B 2 260 ? 27.530 -26.933 -4.699 1.00 37.13 255 PRO B O 1
ATOM 3474 N N . LYS B 2 261 ? 26.235 -27.398 -6.485 1.00 31.88 256 LYS B N 1
ATOM 3475 C CA . LYS B 2 261 ? 25.656 -26.058 -6.501 1.00 27.13 256 LYS B CA 1
ATOM 3476 C C . LYS B 2 261 ? 24.867 -25.784 -5.228 1.00 28.86 256 LYS B C 1
ATOM 3477 O O . LYS B 2 261 ? 24.978 -24.702 -4.639 1.00 38.04 256 LYS B O 1
ATOM 3483 N N . TYR B 2 262 ? 24.074 -26.754 -4.781 1.00 27.00 257 TYR B N 1
ATOM 3484 C CA . TYR B 2 262 ? 23.253 -26.598 -3.589 1.00 25.84 257 TYR B CA 1
ATOM 3485 C C . TYR B 2 262 ? 23.858 -27.249 -2.352 1.00 27.14 257 TYR B C 1
ATOM 3486 O O . TYR B 2 262 ? 23.269 -27.151 -1.272 1.00 27.99 257 TYR B O 1
ATOM 3495 N N . ALA B 2 263 ? 25.015 -27.906 -2.477 1.00 31.30 258 ALA B N 1
ATOM 3496 C CA . ALA B 2 263 ? 25.600 -28.585 -1.326 1.00 23.29 258 ALA B CA 1
ATOM 3497 C C . ALA B 2 263 ? 26.049 -27.621 -0.237 1.00 25.35 258 ALA B C 1
ATOM 3498 O O . ALA B 2 263 ? 26.202 -28.042 0.914 1.00 28.01 258 ALA B O 1
ATOM 3500 N N . ALA B 2 264 ? 26.257 -26.344 -0.569 1.00 27.29 259 ALA B N 1
ATOM 3501 C CA . ALA B 2 264 ? 26.746 -25.387 0.421 1.00 27.83 259 ALA B CA 1
ATOM 3502 C C . ALA B 2 264 ? 25.709 -25.134 1.511 1.00 44.06 259 ALA B C 1
ATOM 3503 O O . ALA B 2 264 ? 26.017 -25.213 2.706 1.00 39.69 259 ALA B O 1
ATOM 3505 N N . ASP B 2 265 ? 24.477 -24.819 1.117 1.00 41.92 260 ASP B N 1
ATOM 3506 C CA . ASP B 2 265 ? 23.400 -24.558 2.070 1.00 35.60 260 ASP B CA 1
ATOM 3507 C C . ASP B 2 265 ? 22.498 -25.788 2.159 1.00 34.69 260 ASP B C 1
ATOM 3508 O O . ASP B 2 265 ? 21.354 -25.801 1.702 1.00 41.40 260 ASP B O 1
ATOM 3513 N N . TYR B 2 266 ? 23.053 -26.838 2.772 1.00 39.48 261 TYR B N 1
ATOM 3514 C CA . TYR B 2 266 ? 22.392 -28.140 2.773 1.00 30.49 261 TYR B CA 1
ATOM 3515 C C . TYR B 2 266 ? 21.049 -28.089 3.490 1.00 31.38 261 TYR B C 1
ATOM 3516 O O . TYR B 2 266 ? 20.043 -28.580 2.970 1.00 40.44 261 TYR B O 1
ATOM 3525 N N . SER B 2 267 ? 21.019 -27.533 4.703 1.00 32.22 262 SER B N 1
ATOM 3526 C CA . SER B 2 267 ? 19.787 -27.549 5.488 1.00 28.37 262 SER B CA 1
ATOM 3527 C C . SER B 2 267 ? 18.672 -26.791 4.779 1.00 30.80 262 SER B C 1
ATOM 3528 O O . SER B 2 267 ? 17.557 -27.308 4.615 1.00 51.29 262 SER B O 1
ATOM 3531 N N . TRP B 2 268 ? 18.956 -25.560 4.345 1.00 27.57 263 TRP B N 1
ATOM 3532 C CA . TRP B 2 268 ? 17.937 -24.774 3.658 1.00 38.38 263 TRP B CA 1
ATOM 3533 C C . TRP B 2 268 ? 17.497 -25.446 2.365 1.00 36.32 263 TRP B C 1
ATOM 3534 O O . TRP B 2 268 ? 16.300 -25.471 2.047 1.00 38.57 263 TRP B O 1
ATOM 3545 N N . PHE B 2 269 ? 18.447 -25.991 1.597 1.00 37.14 264 PHE B N 1
ATOM 3546 C CA . PHE B 2 269 ? 18.080 -26.608 0.330 1.00 35.74 264 PHE B CA 1
ATOM 3547 C C . PHE B 2 269 ? 17.231 -27.847 0.548 1.00 32.36 264 PHE B C 1
ATOM 3548 O O . PHE B 2 269 ? 16.275 -28.083 -0.193 1.00 37.53 264 PHE B O 1
ATOM 3556 N N . VAL B 2 270 ? 17.560 -28.646 1.562 1.00 26.76 265 VAL B N 1
ATOM 3557 C CA . VAL B 2 270 ? 16.783 -29.843 1.858 1.00 24.88 265 VAL B CA 1
ATOM 3558 C C . VAL B 2 270 ? 15.371 -29.467 2.288 1.00 29.46 265 VAL B C 1
ATOM 3559 O O . VAL B 2 270 ? 14.384 -30.074 1.845 1.00 32.09 265 VAL B O 1
ATOM 3563 N N . GLY B 2 271 ? 15.249 -28.447 3.141 1.00 31.10 266 GLY B N 1
ATOM 3564 C CA . GLY B 2 271 ? 13.926 -27.987 3.534 1.00 20.67 266 GLY B CA 1
ATOM 3565 C C . GLY B 2 271 ? 13.097 -27.530 2.348 1.00 21.98 266 GLY B C 1
ATOM 3566 O O . GLY B 2 271 ? 11.952 -27.957 2.171 1.00 38.46 266 GLY B O 1
ATOM 3567 N N . LYS B 2 272 ? 13.672 -26.660 1.512 1.00 33.12 267 LYS B N 1
ATOM 3568 C CA . LYS B 2 272 ? 12.936 -26.151 0.359 1.00 32.02 267 LYS B CA 1
ATOM 3569 C C . LYS B 2 272 ? 12.621 -27.256 -0.641 1.00 34.65 267 LYS B C 1
ATOM 3570 O O . LYS B 2 272 ? 11.559 -27.233 -1.271 1.00 38.15 267 LYS B O 1
ATOM 3576 N N . LEU B 2 273 ? 13.515 -28.237 -0.787 1.00 28.20 268 LEU B N 1
ATOM 3577 C CA . LEU B 2 273 ? 13.281 -29.328 -1.724 1.00 29.37 268 LEU B CA 1
ATOM 3578 C C . LEU B 2 273 ? 12.135 -30.213 -1.260 1.00 32.03 268 LEU B C 1
ATOM 3579 O O . LEU B 2 273 ? 11.293 -30.619 -2.068 1.00 27.57 268 LEU B O 1
ATOM 3584 N N . ALA B 2 274 ? 12.090 -30.527 0.038 1.00 25.14 269 ALA B N 1
ATOM 3585 C CA . ALA B 2 274 ? 10.936 -31.244 0.567 1.00 18.47 269 ALA B CA 1
ATOM 3586 C C . ALA B 2 274 ? 9.658 -30.435 0.373 1.00 33.43 269 ALA B C 1
ATOM 3587 O O . ALA B 2 274 ? 8.629 -30.973 -0.060 1.00 35.69 269 ALA B O 1
ATOM 3589 N N . GLU B 2 275 ? 9.715 -29.131 0.670 1.00 36.16 270 GLU B N 1
ATOM 3590 C CA . GLU B 2 275 ? 8.543 -28.271 0.536 1.00 25.10 270 GLU B CA 1
ATOM 3591 C C . GLU B 2 275 ? 8.028 -28.248 -0.900 1.00 29.94 270 GLU B C 1
ATOM 3592 O O . GLU B 2 275 ? 6.814 -28.221 -1.133 1.00 30.83 270 GLU B O 1
ATOM 3598 N N . GLU B 2 276 ? 8.937 -28.261 -1.875 1.00 32.19 271 GLU B N 1
ATOM 3599 C CA . GLU B 2 276 ? 8.532 -28.222 -3.276 1.00 34.49 271 GLU B CA 1
ATOM 3600 C C . GLU B 2 276 ? 8.050 -29.582 -3.771 1.00 39.00 271 GLU B C 1
ATOM 3601 O O . GLU B 2 276 ? 7.076 -29.656 -4.528 1.00 42.29 271 GLU B O 1
ATOM 3607 N N . ILE B 2 277 ? 8.712 -30.667 -3.358 1.00 30.54 272 ILE B N 1
ATOM 3608 C CA . ILE B 2 277 ? 8.306 -31.991 -3.817 1.00 30.58 272 ILE B CA 1
ATOM 3609 C C . ILE B 2 277 ? 6.952 -32.373 -3.235 1.00 34.64 272 ILE B C 1
ATOM 3610 O O . ILE B 2 277 ? 6.170 -33.077 -3.885 1.00 32.68 272 ILE B O 1
ATOM 3615 N N . TYR B 2 278 ? 6.638 -31.893 -2.024 1.00 40.10 273 TYR B N 1
ATOM 3616 C CA . TYR B 2 278 ? 5.387 -32.262 -1.363 1.00 30.19 273 TYR B CA 1
ATOM 3617 C C . TYR B 2 278 ? 4.173 -32.049 -2.260 1.00 34.60 273 TYR B C 1
ATOM 3618 O O . TYR B 2 278 ? 3.278 -32.900 -2.317 1.00 51.52 273 TYR B O 1
ATOM 3627 N N . SER B 2 279 ? 4.125 -30.927 -2.971 1.00 41.95 274 SER B N 1
ATOM 3628 C CA . SER B 2 279 ? 2.945 -30.573 -3.749 1.00 39.47 274 SER B CA 1
ATOM 3629 C C . SER B 2 279 ? 2.900 -31.231 -5.122 1.00 36.63 274 SER B C 1
ATOM 3630 O O . SER B 2 279 ? 1.908 -31.053 -5.837 1.00 44.78 274 SER B O 1
ATOM 3633 N N . ARG B 2 280 ? 3.926 -31.990 -5.509 1.00 34.48 275 ARG B N 1
ATOM 3634 C CA . ARG B 2 280 ? 4.027 -32.505 -6.870 1.00 36.70 275 ARG B CA 1
ATOM 3635 C C . ARG B 2 280 ? 4.052 -34.026 -6.944 1.00 41.07 275 ARG B C 1
ATOM 3636 O O . ARG B 2 280 ? 4.388 -34.571 -8.003 1.00 51.76 275 ARG B O 1
ATOM 3644 N N . VAL B 2 281 ? 3.711 -34.735 -5.866 1.00 32.55 276 VAL B N 1
ATOM 3645 C CA . VAL B 2 281 ? 3.856 -36.185 -5.822 1.00 29.19 276 VAL B CA 1
ATOM 3646 C C . VAL B 2 281 ? 2.631 -36.820 -5.173 1.00 29.43 276 VAL B C 1
ATOM 3647 O O . VAL B 2 281 ? 1.797 -36.152 -4.559 1.00 29.94 276 VAL B O 1
ATOM 3651 N N . THR B 2 282 ? 2.554 -38.142 -5.316 1.00 38.41 277 THR B N 1
ATOM 3652 C CA . THR B 2 282 ? 1.483 -38.953 -4.758 1.00 29.69 277 THR B CA 1
ATOM 3653 C C . THR B 2 282 ? 1.546 -38.949 -3.228 1.00 44.55 277 THR B C 1
ATOM 3654 O O . THR B 2 282 ? 2.613 -38.734 -2.647 1.00 57.05 277 THR B O 1
ATOM 3658 N N . PRO B 2 283 ? 0.408 -39.154 -2.549 1.00 46.02 278 PRO B N 1
ATOM 3659 C CA . PRO B 2 283 ? 0.451 -39.294 -1.079 1.00 44.93 278 PRO B CA 1
ATOM 3660 C C . PRO B 2 283 ? 1.470 -40.305 -0.570 1.00 41.71 278 PRO B C 1
ATOM 3661 O O . PRO B 2 283 ? 2.244 -39.997 0.350 1.00 45.57 278 PRO B O 1
ATOM 3665 N N . GLN B 2 284 ? 1.486 -41.516 -1.132 1.00 37.42 279 GLN B N 1
ATOM 3666 C CA . GLN B 2 284 ? 2.517 -42.473 -0.745 1.00 42.70 279 GLN B CA 1
ATOM 3667 C C . GLN B 2 284 ? 3.901 -41.974 -1.138 1.00 36.88 279 GLN B C 1
ATOM 3668 O O . GLN B 2 284 ? 4.884 -42.228 -0.426 1.00 38.63 279 GLN B O 1
ATOM 3674 N N . SER B 2 285 ? 3.997 -41.242 -2.250 1.00 23.46 280 SER B N 1
ATOM 3675 C CA . SER B 2 285 ? 5.253 -40.578 -2.572 1.00 25.06 280 SER B CA 1
ATOM 3676 C C . SER B 2 285 ? 5.597 -39.516 -1.539 1.00 32.35 280 SER B C 1
ATOM 3677 O O . SER B 2 285 ? 6.775 -39.287 -1.263 1.00 35.19 280 SER B O 1
ATOM 3680 N N . ILE B 2 286 ? 4.592 -38.870 -0.945 1.00 36.46 281 ILE B N 1
ATOM 3681 C CA . ILE B 2 286 ? 4.856 -37.922 0.137 1.00 30.16 281 ILE B CA 1
ATOM 3682 C C . ILE B 2 286 ? 5.455 -38.647 1.338 1.00 21.44 281 ILE B C 1
ATOM 3683 O O . ILE B 2 286 ? 6.441 -38.193 1.935 1.00 29.70 281 ILE B O 1
ATOM 3688 N N . ILE B 2 287 ? 4.866 -39.790 1.705 1.00 21.90 282 ILE B N 1
ATOM 3689 C CA . ILE B 2 287 ? 5.405 -40.605 2.797 1.00 22.01 282 ILE B CA 1
ATOM 3690 C C . ILE B 2 287 ? 6.865 -40.950 2.531 1.00 28.42 282 ILE B C 1
ATOM 3691 O O . ILE B 2 287 ? 7.749 -40.735 3.376 1.00 25.17 282 ILE B O 1
ATOM 3696 N N . ARG B 2 288 ? 7.131 -41.500 1.344 1.00 36.18 283 ARG B N 1
ATOM 3697 C CA . ARG B 2 288 ? 8.477 -41.954 1.015 1.00 21.26 283 ARG B CA 1
ATOM 3698 C C . ARG B 2 288 ? 9.459 -40.790 0.961 1.00 25.67 283 ARG B C 1
ATOM 3699 O O . ARG B 2 288 ? 10.595 -40.906 1.432 1.00 29.31 283 ARG B O 1
ATOM 3707 N N . MET B 2 289 ? 9.039 -39.660 0.387 1.00 23.63 284 MET B N 1
ATOM 3708 C CA . MET B 2 289 ? 9.914 -38.499 0.287 1.00 21.01 284 MET B CA 1
ATOM 3709 C C . MET B 2 289 ? 10.286 -37.975 1.662 1.00 21.35 284 MET B C 1
ATOM 3710 O O . MET B 2 289 ? 11.450 -37.647 1.913 1.00 25.28 284 MET B O 1
ATOM 3715 N N . TYR B 2 290 ? 9.311 -37.875 2.565 1.00 28.74 285 TYR B N 1
ATOM 3716 C CA . TYR B 2 290 ? 9.631 -37.377 3.896 1.00 22.65 285 TYR B CA 1
ATOM 3717 C C . TYR B 2 290 ? 10.537 -38.347 4.640 1.00 22.41 285 TYR B C 1
ATOM 3718 O O . TYR B 2 290 ? 11.459 -37.918 5.338 1.00 21.23 285 TYR B O 1
ATOM 3727 N N . GLU B 2 291 ? 10.329 -39.655 4.470 1.00 29.82 286 GLU B N 1
ATOM 3728 C CA . GLU B 2 291 ? 11.225 -40.615 5.113 1.00 19.70 286 GLU B CA 1
ATOM 3729 C C . GLU B 2 291 ? 12.649 -40.488 4.575 1.00 27.75 286 GLU B C 1
ATOM 3730 O O . GLU B 2 291 ? 13.618 -40.430 5.348 1.00 25.56 286 GLU B O 1
ATOM 3736 N N . ILE B 2 292 ? 12.789 -40.421 3.247 1.00 27.94 287 ILE B N 1
ATOM 3737 C CA . ILE B 2 292 ? 14.106 -40.335 2.616 1.00 19.44 287 ILE B CA 1
ATOM 3738 C C . ILE B 2 292 ? 14.824 -39.064 3.048 1.00 28.35 287 ILE B C 1
ATOM 3739 O O . ILE B 2 292 ? 16.003 -39.089 3.430 1.00 30.66 287 ILE B O 1
ATOM 3744 N N . VAL B 2 293 ? 14.124 -37.930 2.977 1.00 32.80 288 VAL B N 1
ATOM 3745 C CA . VAL B 2 293 ? 14.724 -36.647 3.320 1.00 14.38 288 VAL B CA 1
ATOM 3746 C C . VAL B 2 293 ? 15.080 -36.600 4.799 1.00 17.79 288 VAL B C 1
ATOM 3747 O O . VAL B 2 293 ? 16.151 -36.109 5.174 1.00 23.55 288 VAL B O 1
ATOM 3751 N N . GLY B 2 294 ? 14.198 -37.109 5.662 1.00 24.04 289 GLY B N 1
ATOM 3752 C CA . GLY B 2 294 ? 14.502 -37.136 7.078 1.00 25.33 289 GLY B CA 1
ATOM 3753 C C . GLY B 2 294 ? 15.742 -37.948 7.386 1.00 30.94 289 GLY B C 1
ATOM 3754 O O . GLY B 2 294 ? 16.593 -37.518 8.166 1.00 38.43 289 GLY B O 1
ATOM 3755 N N . GLU B 2 295 ? 15.874 -39.123 6.766 1.00 25.40 290 GLU B N 1
ATOM 3756 C CA . GLU B 2 295 ? 17.066 -39.936 6.995 1.00 25.41 290 GLU B CA 1
ATOM 3757 C C . GLU B 2 295 ? 18.320 -39.221 6.498 1.00 24.17 290 GLU B C 1
ATOM 3758 O O . GLU B 2 295 ? 19.329 -39.130 7.215 1.00 25.80 290 GLU B O 1
ATOM 3764 N N . ASN B 2 296 ? 18.265 -38.694 5.271 1.00 21.87 291 ASN B N 1
ATOM 3765 C CA . ASN B 2 296 ? 19.435 -38.048 4.685 1.00 15.79 291 ASN B CA 1
ATOM 3766 C C . ASN B 2 296 ? 19.872 -36.842 5.509 1.00 20.63 291 ASN B C 1
ATOM 3767 O O . ASN B 2 296 ? 21.071 -36.590 5.666 1.00 20.53 291 ASN B O 1
ATOM 3772 N N . ASN B 2 297 ? 18.915 -36.093 6.058 1.00 30.35 292 ASN B N 1
ATOM 3773 C CA . ASN B 2 297 ? 19.264 -34.956 6.899 1.00 19.44 292 ASN B CA 1
ATOM 3774 C C . ASN B 2 297 ? 19.732 -35.397 8.281 1.00 19.54 292 ASN B C 1
ATOM 3775 O O . ASN B 2 297 ? 20.591 -34.739 8.877 1.00 34.13 292 ASN B O 1
ATOM 3780 N N . GLN B 2 298 ? 19.191 -36.503 8.799 1.00 19.10 293 GLN B N 1
ATOM 3781 C CA . GLN B 2 298 ? 19.628 -37.011 10.093 1.00 22.60 293 GLN B CA 1
ATOM 3782 C C . GLN B 2 298 ? 21.084 -37.447 10.045 1.00 25.78 293 GLN B C 1
ATOM 3783 O O . GLN B 2 298 ? 21.822 -37.292 11.026 1.00 36.29 293 GLN B O 1
ATOM 3789 N N . TYR B 2 299 ? 21.523 -37.995 8.912 1.00 23.14 294 TYR B N 1
ATOM 3790 C CA . TYR B 2 299 ? 22.924 -38.362 8.753 1.00 17.83 294 TYR B CA 1
ATOM 3791 C C . TYR B 2 299 ? 23.748 -37.271 8.082 1.00 22.67 294 TYR B C 1
ATOM 3792 O O . TYR B 2 299 ? 24.693 -37.581 7.345 1.00 35.77 294 TYR B O 1
ATOM 3801 N N . HIS B 2 300 ? 23.426 -35.998 8.318 1.00 28.45 295 HIS B N 1
ATOM 3802 C CA . HIS B 2 300 ? 24.160 -34.923 7.658 1.00 24.22 295 HIS B CA 1
ATOM 3803 C C . HIS B 2 300 ? 25.569 -34.792 8.222 1.00 35.96 295 HIS B C 1
ATOM 3804 O O . HIS B 2 300 ? 26.560 -34.953 7.500 1.00 47.88 295 HIS B O 1
ATOM 3811 N N . GLY B 2 301 ? 25.680 -34.493 9.516 1.00 31.61 296 GLY B N 1
ATOM 3812 C CA . GLY B 2 301 ? 26.987 -34.367 10.137 1.00 29.25 296 GLY B CA 1
ATOM 3813 C C . GLY B 2 301 ? 27.750 -35.667 10.269 1.00 25.62 296 GLY B C 1
ATOM 3814 O O . GLY B 2 301 ? 28.916 -35.640 10.678 1.00 35.12 296 GLY B O 1
ATOM 3815 N N . ILE B 2 302 ? 27.129 -36.793 9.933 1.00 22.81 297 ILE B N 1
ATOM 3816 C CA . ILE B 2 302 ? 27.770 -38.096 10.073 1.00 19.06 297 ILE B CA 1
ATOM 3817 C C . ILE B 2 302 ? 28.522 -38.485 8.808 1.00 20.78 297 ILE B C 1
ATOM 3818 O O . ILE B 2 302 ? 29.627 -39.033 8.879 1.00 14.51 297 ILE B O 1
ATOM 3823 N N . ALA B 2 303 ? 27.946 -38.197 7.644 1.00 11.99 298 ALA B N 1
ATOM 3824 C CA . ALA B 2 303 ? 28.580 -38.558 6.384 1.00 18.64 298 ALA B CA 1
ATOM 3825 C C . ALA B 2 303 ? 29.888 -37.798 6.199 1.00 17.73 298 ALA B C 1
ATOM 3826 O O . ALA B 2 303 ? 30.103 -36.732 6.781 1.00 43.35 298 ALA B O 1
ATOM 3828 N N . ALA B 2 304 ? 30.773 -38.364 5.381 1.00 20.87 299 ALA B N 1
ATOM 3829 C CA . ALA B 2 304 ? 32.084 -37.765 5.156 1.00 23.57 299 ALA B CA 1
ATOM 3830 C C . ALA B 2 304 ? 32.043 -36.749 4.019 1.00 15.56 299 ALA B C 1
ATOM 3831 O O . ALA B 2 304 ? 32.425 -35.588 4.196 1.00 27.05 299 ALA B O 1
ATOM 3833 N N . ASN B 2 305 ? 31.584 -37.175 2.849 1.00 19.76 300 ASN B N 1
ATOM 3834 C CA . ASN B 2 305 ? 31.525 -36.328 1.665 1.00 21.58 300 ASN B CA 1
ATOM 3835 C C . ASN B 2 305 ? 30.103 -35.790 1.537 1.00 27.95 300 ASN B C 1
ATOM 3836 O O . ASN B 2 305 ? 29.166 -36.548 1.263 1.00 41.60 300 ASN B O 1
ATOM 3841 N N . THR B 2 306 ? 29.944 -34.480 1.736 1.00 21.25 301 THR B N 1
ATOM 3842 C CA . THR B 2 306 ? 28.612 -33.884 1.773 1.00 18.82 301 THR B CA 1
ATOM 3843 C C . THR B 2 306 ? 28.005 -33.761 0.380 1.00 20.91 301 THR B C 1
ATOM 3844 O O . THR B 2 306 ? 26.812 -34.032 0.196 1.00 31.68 301 THR B O 1
ATOM 3848 N N . GLU B 2 307 ? 28.800 -33.341 -0.606 1.00 14.12 302 GLU B N 1
ATOM 3849 C CA . GLU B 2 307 ? 28.317 -33.310 -1.983 1.00 15.13 302 GLU B CA 1
ATOM 3850 C C . GLU B 2 307 ? 27.854 -34.691 -2.428 1.00 19.61 302 GLU B C 1
ATOM 3851 O O . GLU B 2 307 ? 26.804 -34.831 -3.070 1.00 30.70 302 GLU B O 1
ATOM 3857 N N . LEU B 2 308 ? 28.621 -35.727 -2.084 1.00 12.62 303 LEU B N 1
ATOM 3858 C CA . LEU B 2 308 ? 28.200 -37.088 -2.391 1.00 15.25 303 LEU B CA 1
ATOM 3859 C C . LEU B 2 308 ? 26.910 -37.438 -1.661 1.00 26.00 303 LEU B C 1
ATOM 3860 O O . LEU B 2 308 ? 26.055 -38.144 -2.205 1.00 20.16 303 LEU B O 1
ATOM 3865 N N . HIS B 2 309 ? 26.746 -36.939 -0.432 1.00 28.16 304 HIS B N 1
ATOM 3866 C CA . HIS B 2 309 ? 25.524 -37.200 0.326 1.00 17.51 304 HIS B CA 1
ATOM 3867 C C . HIS B 2 309 ? 24.310 -36.581 -0.356 1.00 15.22 304 HIS B C 1
ATOM 3868 O O . HIS B 2 309 ? 23.241 -37.201 -0.433 1.00 21.83 304 HIS B O 1
ATOM 3875 N N . LEU B 2 310 ? 24.461 -35.359 -0.870 1.00 19.80 305 LEU B N 1
ATOM 3876 C CA . LEU B 2 310 ? 23.352 -34.714 -1.565 1.00 19.05 305 LEU B CA 1
ATOM 3877 C C . LEU B 2 310 ? 23.059 -35.405 -2.894 1.00 36.30 305 LEU B C 1
ATOM 3878 O O . LEU B 2 310 ? 21.895 -35.530 -3.292 1.00 38.70 305 LEU B O 1
ATOM 3883 N N . ALA B 2 311 ? 24.097 -35.873 -3.593 1.00 26.82 306 ALA B N 1
ATOM 3884 C CA . ALA B 2 311 ? 23.859 -36.636 -4.817 1.00 20.65 306 ALA B CA 1
ATOM 3885 C C . ALA B 2 311 ? 23.157 -37.957 -4.511 1.00 31.64 306 ALA B C 1
ATOM 3886 O O . ALA B 2 311 ? 22.323 -38.428 -5.296 1.00 21.00 306 ALA B O 1
ATOM 3888 N N . TYR B 2 312 ? 23.489 -38.566 -3.370 1.00 24.51 307 TYR B N 1
ATOM 3889 C CA . TYR B 2 312 ? 22.806 -39.776 -2.923 1.00 12.77 307 TYR B CA 1
ATOM 3890 C C . TYR B 2 312 ? 21.330 -39.502 -2.669 1.00 15.96 307 TYR B C 1
ATOM 3891 O O . TYR B 2 312 ? 20.459 -40.283 -3.081 1.00 20.55 307 TYR B O 1
ATOM 3900 N N . LEU B 2 313 ? 21.034 -38.388 -1.995 1.00 15.07 308 LEU B N 1
ATOM 3901 C CA . LEU B 2 313 ? 19.647 -37.973 -1.808 1.00 9.08 308 LEU B CA 1
ATOM 3902 C C . LEU B 2 313 ? 18.947 -37.769 -3.146 1.00 11.67 308 LEU B C 1
ATOM 3903 O O . LEU B 2 313 ? 17.782 -38.156 -3.315 1.00 23.94 308 LEU B O 1
ATOM 3908 N N . PHE B 2 314 ? 19.642 -37.159 -4.109 1.00 17.86 309 PHE B N 1
ATOM 3909 C CA . PHE B 2 314 ? 19.052 -36.937 -5.427 1.00 22.13 309 PHE B CA 1
ATOM 3910 C C . PHE B 2 314 ? 18.715 -38.256 -6.111 1.00 23.12 309 PHE B C 1
ATOM 3911 O O . PHE B 2 314 ? 17.641 -38.397 -6.704 1.00 26.10 309 PHE B O 1
ATOM 3919 N N . ILE B 2 315 ? 19.629 -39.227 -6.051 1.00 19.31 310 ILE B N 1
ATOM 3920 C CA . ILE B 2 315 ? 19.377 -40.526 -6.671 1.00 15.73 310 ILE B CA 1
ATOM 3921 C C . ILE B 2 315 ? 18.178 -41.202 -6.016 1.00 26.14 310 ILE B C 1
ATOM 3922 O O . ILE B 2 315 ? 17.292 -41.734 -6.699 1.00 34.41 310 ILE B O 1
ATOM 3927 N N . GLN B 2 316 ? 18.133 -41.189 -4.679 1.00 24.13 311 GLN B N 1
ATOM 3928 C CA . GLN B 2 316 ? 17.002 -41.784 -3.971 1.00 17.46 311 GLN B CA 1
ATOM 3929 C C . GLN B 2 316 ? 15.684 -41.160 -4.414 1.00 23.51 311 GLN B C 1
ATOM 3930 O O . GLN B 2 316 ? 14.731 -41.870 -4.764 1.00 32.41 311 GLN B O 1
ATOM 3936 N N . LEU B 2 317 ? 15.611 -39.826 -4.400 1.00 21.73 312 LEU B N 1
ATOM 3937 C CA . LEU B 2 317 ? 14.368 -39.156 -4.768 1.00 17.26 312 LEU B CA 1
ATOM 3938 C C . LEU B 2 317 ? 13.995 -39.440 -6.216 1.00 23.10 312 LEU B C 1
ATOM 3939 O O . LEU B 2 317 ? 12.832 -39.728 -6.517 1.00 27.69 312 LEU B O 1
ATOM 3944 N N . ALA B 2 318 ? 14.970 -39.382 -7.127 1.00 22.78 313 ALA B N 1
ATOM 3945 C CA . ALA B 2 318 ? 14.674 -39.614 -8.536 1.00 17.50 313 ALA B CA 1
ATOM 3946 C C . ALA B 2 318 ? 14.173 -41.028 -8.776 1.00 27.83 313 ALA B C 1
ATOM 3947 O O . ALA B 2 318 ? 13.346 -41.250 -9.668 1.00 45.69 313 ALA B O 1
ATOM 3949 N N . CYS B 2 319 ? 14.649 -41.996 -7.991 1.00 36.83 314 CYS B N 1
ATOM 3950 C CA . CYS B 2 319 ? 14.184 -43.365 -8.178 1.00 34.27 314 CYS B CA 1
ATOM 3951 C C . CYS B 2 319 ? 12.804 -43.589 -7.569 1.00 28.99 314 CYS B C 1
ATOM 3952 O O . CYS B 2 319 ? 11.949 -44.228 -8.191 1.00 37.25 314 CYS B O 1
ATOM 3955 N N . GLU B 2 320 ? 12.559 -43.068 -6.367 1.00 24.41 315 GLU B N 1
ATOM 3956 C CA . GLU B 2 320 ? 11.376 -43.463 -5.614 1.00 17.72 315 GLU B CA 1
ATOM 3957 C C . GLU B 2 320 ? 10.178 -42.534 -5.786 1.00 37.12 315 GLU B C 1
ATOM 3958 O O . GLU B 2 320 ? 9.078 -42.894 -5.354 1.00 41.07 315 GLU B O 1
ATOM 3964 N N . MET B 2 321 ? 10.344 -41.364 -6.398 1.00 35.22 316 MET B N 1
ATOM 3965 C CA . MET B 2 321 ? 9.237 -40.419 -6.496 1.00 24.36 316 MET B CA 1
ATOM 3966 C C . MET B 2 321 ? 8.289 -40.792 -7.629 1.00 33.19 316 MET B C 1
ATOM 3967 O O . MET B 2 321 ? 8.716 -41.213 -8.707 1.00 30.49 316 MET B O 1
ATOM 3972 N N . GLN B 2 322 ? 6.991 -40.637 -7.368 1.00 34.02 317 GLN B N 1
ATOM 3973 C CA . GLN B 2 322 ? 5.930 -40.834 -8.355 1.00 35.07 317 GLN B CA 1
ATOM 3974 C C . GLN B 2 322 ? 5.251 -39.484 -8.557 1.00 43.92 317 GLN B C 1
ATOM 3975 O O . GLN B 2 322 ? 4.340 -39.117 -7.811 1.00 46.30 317 GLN B O 1
ATOM 3981 N N . TRP B 2 323 ? 5.699 -38.746 -9.569 1.00 46.84 318 TRP B N 1
ATOM 3982 C CA . TRP B 2 323 ? 5.189 -37.401 -9.795 1.00 40.20 318 TRP B CA 1
ATOM 3983 C C . TRP B 2 323 ? 3.777 -37.452 -10.361 1.00 40.73 318 TRP B C 1
ATOM 3984 O O . TRP B 2 323 ? 3.504 -38.183 -11.318 1.00 51.45 318 TRP B O 1
ATOM 3995 N N . LYS B 2 324 ? 2.879 -36.677 -9.764 1.00 45.33 319 LYS B N 1
ATOM 3996 C CA . LYS B 2 324 ? 1.526 -36.536 -10.281 1.00 51.41 319 LYS B CA 1
ATOM 3997 C C . LYS B 2 324 ? 1.552 -35.693 -11.552 1.00 61.45 319 LYS B C 1
ATOM 3998 O O . LYS B 2 324 ? 0.738 -35.873 -12.458 1.00 80.58 319 LYS B O 1
ATOM 4005 N N . SER C 2 5 ? 42.721 3.314 -5.905 1.00 94.28 0 SER C N 1
ATOM 4006 C CA . SER C 2 5 ? 42.566 2.041 -6.600 1.00 96.50 0 SER C CA 1
ATOM 4007 C C . SER C 2 5 ? 41.129 1.532 -6.500 1.00 100.38 0 SER C C 1
ATOM 4008 O O . SER C 2 5 ? 40.818 0.433 -6.967 1.00 75.90 0 SER C O 1
ATOM 4011 N N . MET C 2 6 ? 40.264 2.348 -5.889 1.00 89.38 1 MET C N 1
ATOM 4012 C CA . MET C 2 6 ? 38.840 2.037 -5.725 1.00 75.00 1 MET C CA 1
ATOM 4013 C C . MET C 2 6 ? 38.627 0.739 -4.948 1.00 79.72 1 MET C C 1
ATOM 4014 O O . MET C 2 6 ? 37.718 -0.041 -5.242 1.00 60.85 1 MET C O 1
ATOM 4019 N N . ILE C 2 7 ? 39.471 0.507 -3.943 1.00 68.45 2 ILE C N 1
ATOM 4020 C CA . ILE C 2 7 ? 39.322 -0.616 -3.022 1.00 31.87 2 ILE C CA 1
ATOM 4021 C C . ILE C 2 7 ? 39.591 -0.098 -1.616 1.00 43.29 2 ILE C C 1
ATOM 4022 O O . ILE C 2 7 ? 40.708 0.340 -1.317 1.00 56.46 2 ILE C O 1
ATOM 4027 N N . THR C 2 8 ? 38.574 -0.138 -0.759 1.00 24.56 3 THR C N 1
ATOM 4028 C CA . THR C 2 8 ? 38.727 0.352 0.603 1.00 23.27 3 THR C CA 1
ATOM 4029 C C . THR C 2 8 ? 39.697 -0.533 1.378 1.00 24.77 3 THR C C 1
ATOM 4030 O O . THR C 2 8 ? 39.728 -1.753 1.201 1.00 31.00 3 THR C O 1
ATOM 4034 N N . VAL C 2 9 ? 40.501 0.092 2.237 1.00 29.62 4 VAL C N 1
ATOM 4035 C CA . VAL C 2 9 ? 41.498 -0.611 3.038 1.00 27.90 4 VAL C CA 1
ATOM 4036 C C . VAL C 2 9 ? 41.432 -0.064 4.458 1.00 27.83 4 VAL C C 1
ATOM 4037 O O . VAL C 2 9 ? 41.780 1.098 4.694 1.00 40.21 4 VAL C O 1
ATOM 4041 N N . ASN C 2 10 ? 40.982 -0.890 5.400 1.00 32.05 5 ASN C N 1
ATOM 4042 C CA . ASN C 2 10 ? 41.028 -0.535 6.818 1.00 28.42 5 ASN C CA 1
ATOM 4043 C C . ASN C 2 10 ? 42.457 -0.725 7.299 1.00 27.47 5 ASN C C 1
ATOM 4044 O O . ASN C 2 10 ? 42.886 -1.845 7.586 1.00 36.83 5 ASN C O 1
ATOM 4049 N N . GLU C 2 11 ? 43.203 0.376 7.386 1.00 31.11 6 GLU C N 1
ATOM 4050 C CA . GLU C 2 11 ? 44.593 0.307 7.815 1.00 29.11 6 GLU C CA 1
ATOM 4051 C C . GLU C 2 11 ? 44.735 -0.218 9.239 1.00 23.86 6 GLU C C 1
ATOM 4052 O O . GLU C 2 11 ? 45.822 -0.668 9.615 1.00 31.75 6 GLU C O 1
ATOM 4058 N N . LYS C 2 12 ? 43.667 -0.186 10.031 1.00 16.96 7 LYS C N 1
ATOM 4059 C CA . LYS C 2 12 ? 43.709 -0.634 11.416 1.00 19.73 7 LYS C CA 1
ATOM 4060 C C . LYS C 2 12 ? 43.517 -2.139 11.567 1.00 26.81 7 LYS C C 1
ATOM 4061 O O . LYS C 2 12 ? 43.622 -2.652 12.685 1.00 36.95 7 LYS C O 1
ATOM 4067 N N . GLU C 2 13 ? 43.246 -2.856 10.480 1.00 30.41 8 GLU C N 1
ATOM 4068 C CA . GLU C 2 13 ? 42.966 -4.284 10.518 1.00 23.04 8 GLU C CA 1
ATOM 4069 C C . GLU C 2 13 ? 44.090 -5.060 9.848 1.00 23.11 8 GLU C C 1
ATOM 4070 O O . GLU C 2 13 ? 44.647 -4.617 8.839 1.00 28.16 8 GLU C O 1
ATOM 4076 N N . HIS C 2 14 ? 44.417 -6.224 10.405 1.00 17.66 9 HIS C N 1
ATOM 4077 C CA . HIS C 2 14 ? 45.418 -7.094 9.804 1.00 23.78 9 HIS C CA 1
ATOM 4078 C C . HIS C 2 14 ? 44.829 -8.335 9.155 1.00 23.09 9 HIS C C 1
ATOM 4079 O O . HIS C 2 14 ? 45.409 -8.844 8.194 1.00 24.02 9 HIS C O 1
ATOM 4086 N N . ILE C 2 15 ? 43.694 -8.828 9.652 1.00 30.32 10 ILE C N 1
ATOM 4087 C CA . ILE C 2 15 ? 43.015 -9.948 9.015 1.00 14.28 10 ILE C CA 1
ATOM 4088 C C . ILE C 2 15 ? 42.516 -9.513 7.645 1.00 12.88 10 ILE C C 1
ATOM 4089 O O . ILE C 2 15 ? 41.874 -8.465 7.505 1.00 21.81 10 ILE C O 1
ATOM 4094 N N . LEU C 2 16 ? 42.806 -10.325 6.626 1.00 19.16 11 LEU C N 1
ATOM 4095 C CA . LEU C 2 16 ? 42.578 -9.910 5.245 1.00 19.49 11 LEU C CA 1
ATOM 4096 C C . LEU C 2 16 ? 41.121 -9.535 4.998 1.00 20.60 11 LEU C C 1
ATOM 4097 O O . LEU C 2 16 ? 40.832 -8.468 4.447 1.00 25.17 11 LEU C O 1
ATOM 4102 N N . GLU C 2 17 ? 40.184 -10.403 5.395 1.00 27.19 12 GLU C N 1
ATOM 4103 C CA . GLU C 2 17 ? 38.775 -10.128 5.127 1.00 24.27 12 GLU C CA 1
ATOM 4104 C C . GLU C 2 17 ? 38.266 -8.906 5.879 1.00 24.38 12 GLU C C 1
ATOM 4105 O O . GLU C 2 17 ? 37.275 -8.305 5.453 1.00 29.53 12 GLU C O 1
ATOM 4111 N N . GLN C 2 18 ? 38.917 -8.524 6.980 1.00 23.62 13 GLN C N 1
ATOM 4112 C CA . GLN C 2 18 ? 38.562 -7.285 7.662 1.00 27.60 13 GLN C CA 1
ATOM 4113 C C . GLN C 2 18 ? 39.247 -6.077 7.041 1.00 25.32 13 GLN C C 1
ATOM 4114 O O . GLN C 2 18 ? 38.690 -4.975 7.061 1.00 38.18 13 GLN C O 1
ATOM 4120 N N . LYS C 2 19 ? 40.448 -6.267 6.493 1.00 27.72 14 LYS C N 1
ATOM 4121 C CA . LYS C 2 19 ? 41.191 -5.153 5.916 1.00 20.74 14 LYS C CA 1
ATOM 4122 C C . LYS C 2 19 ? 40.550 -4.673 4.619 1.00 20.11 14 LYS C C 1
ATOM 4123 O O . LYS C 2 19 ? 40.466 -3.464 4.372 1.00 37.05 14 LYS C O 1
ATOM 4129 N N . TYR C 2 20 ? 40.083 -5.598 3.787 1.00 17.26 15 TYR C N 1
ATOM 4130 C CA . TYR C 2 20 ? 39.522 -5.273 2.480 1.00 23.12 15 TYR C CA 1
ATOM 4131 C C . TYR C 2 20 ? 38.005 -5.429 2.521 1.00 26.98 15 TYR C C 1
ATOM 4132 O O . TYR C 2 20 ? 37.422 -6.299 1.870 1.00 21.71 15 TYR C O 1
ATOM 4141 N N . ARG C 2 21 ? 37.362 -4.562 3.303 1.00 24.55 16 ARG C N 1
ATOM 4142 C CA . ARG C 2 21 ? 35.910 -4.541 3.395 1.00 24.13 16 ARG C CA 1
ATOM 4143 C C . ARG C 2 21 ? 35.374 -3.409 2.540 1.00 16.31 16 ARG C C 1
ATOM 4144 O O . ARG C 2 21 ? 35.796 -2.258 2.727 1.00 31.98 16 ARG C O 1
ATOM 4152 N N . PRO C 2 22 ? 34.471 -3.674 1.597 1.00 15.77 17 PRO C N 1
ATOM 4153 C CA . PRO C 2 22 ? 33.929 -2.590 0.769 1.00 16.77 17 PRO C CA 1
ATOM 4154 C C . PRO C 2 22 ? 33.190 -1.562 1.611 1.00 22.62 17 PRO C C 1
ATOM 4155 O O . PRO C 2 22 ? 32.483 -1.900 2.563 1.00 16.03 17 PRO C O 1
ATOM 4159 N N . SER C 2 23 ? 33.367 -0.291 1.251 1.00 26.29 18 SER C N 1
ATOM 4160 C CA . SER C 2 23 ? 32.752 0.812 1.973 1.00 27.11 18 SER C CA 1
ATOM 4161 C C . SER C 2 23 ? 31.588 1.446 1.228 1.00 30.27 18 SER C C 1
ATOM 4162 O O . SER C 2 23 ? 30.885 2.277 1.813 1.00 33.52 18 SER C O 1
ATOM 4165 N N . THR C 2 24 ? 31.369 1.087 -0.035 1.00 21.80 19 THR C N 1
ATOM 4166 C CA . THR C 2 24 ? 30.257 1.603 -0.817 1.00 26.94 19 THR C CA 1
ATOM 4167 C C . THR C 2 24 ? 29.562 0.456 -1.537 1.00 34.75 19 THR C C 1
ATOM 4168 O O . THR C 2 24 ? 30.105 -0.643 -1.672 1.00 47.02 19 THR C O 1
ATOM 4172 N N . ILE C 2 25 ? 28.347 0.736 -2.013 1.00 36.55 20 ILE C N 1
ATOM 4173 C CA . ILE C 2 25 ? 27.551 -0.290 -2.680 1.00 22.37 20 ILE C CA 1
ATOM 4174 C C . ILE C 2 25 ? 28.201 -0.708 -3.994 1.00 32.56 20 ILE C C 1
ATOM 4175 O O . ILE C 2 25 ? 28.228 -1.897 -4.335 1.00 45.20 20 ILE C O 1
ATOM 4180 N N . ASP C 2 26 ? 28.740 0.253 -4.749 1.00 43.38 21 ASP C N 1
ATOM 4181 C CA . ASP C 2 26 ? 29.342 -0.073 -6.039 1.00 45.46 21 ASP C CA 1
ATOM 4182 C C . ASP C 2 26 ? 30.527 -1.016 -5.890 1.00 42.05 21 ASP C C 1
ATOM 4183 O O . ASP C 2 26 ? 30.794 -1.825 -6.786 1.00 42.41 21 ASP C O 1
ATOM 4188 N N . GLU C 2 27 ? 31.248 -0.931 -4.772 1.00 33.04 22 GLU C N 1
ATOM 4189 C CA . GLU C 2 27 ? 32.372 -1.830 -4.550 1.00 27.63 22 GLU C CA 1
ATOM 4190 C C . GLU C 2 27 ? 31.915 -3.238 -4.194 1.00 37.37 22 GLU C C 1
ATOM 4191 O O . GLU C 2 27 ? 32.658 -4.198 -4.433 1.00 29.03 22 GLU C O 1
ATOM 4197 N N . CYS C 2 28 ? 30.710 -3.383 -3.646 1.00 31.93 23 CYS C N 1
ATOM 4198 C CA . CYS C 2 28 ? 30.220 -4.692 -3.235 1.00 23.17 23 CYS C CA 1
ATOM 4199 C C . CYS C 2 28 ? 29.894 -5.559 -4.443 1.00 20.13 23 CYS C C 1
ATOM 4200 O O . CYS C 2 28 ? 29.272 -5.105 -5.407 1.00 21.05 23 CYS C O 1
ATOM 4203 N N . ILE C 2 29 ? 30.312 -6.821 -4.382 1.00 25.26 24 ILE C N 1
ATOM 4204 C CA . ILE C 2 29 ? 30.014 -7.799 -5.422 1.00 15.70 24 ILE C CA 1
ATOM 4205 C C . ILE C 2 29 ? 28.663 -8.418 -5.077 1.00 21.89 24 ILE C C 1
ATOM 4206 O O . ILE C 2 29 ? 28.560 -9.269 -4.193 1.00 26.41 24 ILE C O 1
ATOM 4211 N N . LEU C 2 30 ? 27.625 -7.986 -5.776 1.00 25.33 25 LEU C N 1
ATOM 4212 C CA . LEU C 2 30 ? 26.252 -8.373 -5.505 1.00 17.76 25 LEU C CA 1
ATOM 4213 C C . LEU C 2 30 ? 25.573 -8.823 -6.790 1.00 30.24 25 LEU C C 1
ATOM 4214 O O . LEU C 2 30 ? 25.984 -8.433 -7.887 1.00 40.69 25 LEU C O 1
ATOM 4219 N N . PRO C 2 31 ? 24.535 -9.654 -6.682 1.00 35.15 26 PRO C N 1
ATOM 4220 C CA . PRO C 2 31 ? 23.708 -9.949 -7.856 1.00 33.69 26 PRO C CA 1
ATOM 4221 C C . PRO C 2 31 ? 23.135 -8.675 -8.459 1.00 42.57 26 PRO C C 1
ATOM 4222 O O . PRO C 2 31 ? 23.041 -7.632 -7.807 1.00 43.92 26 PRO C O 1
ATOM 4226 N N . ALA C 2 32 ? 22.748 -8.777 -9.732 1.00 44.32 27 ALA C N 1
ATOM 4227 C CA . ALA C 2 32 ? 22.291 -7.602 -10.469 1.00 38.26 27 ALA C CA 1
ATOM 4228 C C . ALA C 2 32 ? 21.088 -6.956 -9.793 1.00 34.33 27 ALA C C 1
ATOM 4229 O O . ALA C 2 32 ? 21.095 -5.753 -9.503 1.00 41.97 27 ALA C O 1
ATOM 4231 N N . PHE C 2 33 ? 20.046 -7.746 -9.525 1.00 32.57 28 PHE C N 1
ATOM 4232 C CA . PHE C 2 33 ? 18.818 -7.197 -8.961 1.00 27.68 28 PHE C CA 1
ATOM 4233 C C . PHE C 2 33 ? 19.057 -6.606 -7.576 1.00 41.15 28 PHE C C 1
ATOM 4234 O O . PHE C 2 33 ? 18.518 -5.543 -7.245 1.00 45.92 28 PHE C O 1
ATOM 4242 N N . ASP C 2 34 ? 19.875 -7.271 -6.757 1.00 37.91 29 ASP C N 1
ATOM 4243 C CA . ASP C 2 34 ? 20.112 -6.791 -5.399 1.00 29.07 29 ASP C CA 1
ATOM 4244 C C . ASP C 2 34 ? 20.888 -5.479 -5.406 1.00 27.87 29 ASP C C 1
ATOM 4245 O O . ASP C 2 34 ? 20.521 -4.525 -4.707 1.00 32.21 29 ASP C O 1
ATOM 4250 N N . LYS C 2 35 ? 21.967 -5.409 -6.189 1.00 32.31 30 LYS C N 1
ATOM 4251 C CA . LYS C 2 35 ? 22.712 -4.158 -6.271 1.00 39.49 30 LYS C CA 1
ATOM 4252 C C . LYS C 2 35 ? 21.861 -3.049 -6.872 1.00 28.58 30 LYS C C 1
ATOM 4253 O O . LYS C 2 35 ? 21.979 -1.888 -6.467 1.00 24.89 30 LYS C O 1
ATOM 4259 N N . GLU C 2 36 ? 20.987 -3.385 -7.822 1.00 30.78 31 GLU C N 1
ATOM 4260 C CA . GLU C 2 36 ? 20.103 -2.372 -8.386 1.00 27.36 31 GLU C CA 1
ATOM 4261 C C . GLU C 2 36 ? 19.139 -1.837 -7.335 1.00 24.19 31 GLU C C 1
ATOM 4262 O O . GLU C 2 36 ? 18.933 -0.622 -7.238 1.00 29.59 31 GLU C O 1
ATOM 4268 N N . THR C 2 37 ? 18.546 -2.722 -6.532 1.00 28.50 32 THR C N 1
ATOM 4269 C CA . THR C 2 37 ? 17.646 -2.259 -5.479 1.00 40.86 32 THR C CA 1
ATOM 4270 C C . THR C 2 37 ? 18.391 -1.420 -4.446 1.00 31.23 32 THR C C 1
ATOM 4271 O O . THR C 2 37 ? 17.849 -0.438 -3.927 1.00 38.92 32 THR C O 1
ATOM 4275 N N . PHE C 2 38 ? 19.644 -1.778 -4.147 1.00 28.63 33 PHE C N 1
ATOM 4276 C CA . PHE C 2 38 ? 20.410 -1.004 -3.171 1.00 28.55 33 PHE C CA 1
ATOM 4277 C C . PHE C 2 38 ? 20.775 0.375 -3.713 1.00 30.05 33 PHE C C 1
ATOM 4278 O O . PHE C 2 38 ? 20.729 1.371 -2.977 1.00 29.32 33 PHE C O 1
ATOM 4286 N N . LYS C 2 39 ? 21.133 0.458 -4.998 1.00 31.40 34 LYS C N 1
ATOM 4287 C CA . LYS C 2 39 ? 21.362 1.762 -5.612 1.00 18.76 34 LYS C CA 1
ATOM 4288 C C . LYS C 2 39 ? 20.080 2.583 -5.640 1.00 21.97 34 LYS C C 1
ATOM 4289 O O . LYS C 2 39 ? 20.110 3.800 -5.430 1.00 26.36 34 LYS C O 1
ATOM 4295 N N . SER C 2 40 ? 18.938 1.934 -5.882 1.00 23.88 35 SER C N 1
ATOM 4296 C CA . SER C 2 40 ? 17.665 2.648 -5.856 1.00 35.35 35 SER C CA 1
ATOM 4297 C C . SER C 2 40 ? 17.377 3.208 -4.469 1.00 27.27 35 SER C C 1
ATOM 4298 O O . SER C 2 40 ? 16.934 4.356 -4.332 1.00 19.32 35 SER C O 1
ATOM 4301 N N . ILE C 2 41 ? 17.623 2.411 -3.427 1.00 42.92 36 ILE C N 1
ATOM 4302 C CA . ILE C 2 41 ? 17.409 2.877 -2.059 1.00 39.10 36 ILE C CA 1
ATOM 4303 C C . ILE C 2 41 ? 18.310 4.068 -1.757 1.00 27.74 36 ILE C C 1
ATOM 4304 O O . ILE C 2 41 ? 17.849 5.106 -1.267 1.00 32.42 36 ILE C O 1
ATOM 4309 N N . THR C 2 42 ? 19.610 3.942 -2.052 1.00 33.99 37 THR C N 1
ATOM 4310 C CA . THR C 2 42 ? 20.524 5.055 -1.801 1.00 25.02 37 THR C CA 1
ATOM 4311 C C . THR C 2 42 ? 20.154 6.283 -2.624 1.00 31.63 37 THR C C 1
ATOM 4312 O O . THR C 2 42 ? 20.419 7.414 -2.202 1.00 38.04 37 THR C O 1
ATOM 4316 N N . SER C 2 43 ? 19.536 6.082 -3.790 1.00 54.08 38 SER C N 1
ATOM 4317 C CA . SER C 2 43 ? 19.105 7.208 -4.612 1.00 39.59 38 SER C CA 1
ATOM 4318 C C . SER C 2 43 ? 17.882 7.897 -4.017 1.00 35.81 38 SER C C 1
ATOM 4319 O O . SER C 2 43 ? 17.751 9.123 -4.107 1.00 33.57 38 SER C O 1
ATOM 4322 N N . LYS C 2 44 ? 16.975 7.131 -3.405 1.00 44.04 39 LYS C N 1
ATOM 4323 C CA . LYS C 2 44 ? 15.784 7.739 -2.820 1.00 30.65 39 LYS C CA 1
ATOM 4324 C C . LYS C 2 44 ? 16.089 8.572 -1.582 1.00 40.40 39 LYS C C 1
ATOM 4325 O O . LYS C 2 44 ? 15.180 9.233 -1.068 1.00 56.10 39 LYS C O 1
ATOM 4331 N N . GLY C 2 45 ? 17.326 8.556 -1.090 1.00 27.40 40 GLY C N 1
ATOM 4332 C CA . GLY C 2 45 ? 17.724 9.441 -0.011 1.00 33.59 40 GLY C CA 1
ATOM 4333 C C . GLY C 2 45 ? 17.319 8.981 1.375 1.00 43.09 40 GLY C C 1
ATOM 4334 O O . GLY C 2 45 ? 17.982 9.309 2.364 1.00 32.25 40 GLY C O 1
ATOM 4335 N N . LYS C 2 46 ? 16.228 8.232 1.467 1.00 38.14 41 LYS C N 1
ATOM 4336 C CA . LYS C 2 46 ? 15.756 7.692 2.730 1.00 30.62 41 LYS C CA 1
ATOM 4337 C C . LYS C 2 46 ? 15.850 6.172 2.708 1.00 38.07 41 LYS C C 1
ATOM 4338 O O . LYS C 2 46 ? 15.674 5.537 1.665 1.00 36.14 41 LYS C O 1
ATOM 4344 N N . ILE C 2 47 ? 16.134 5.598 3.869 1.00 37.07 42 ILE C N 1
ATOM 4345 C CA . ILE C 2 47 ? 16.296 4.158 4.036 1.00 28.97 42 ILE C CA 1
ATOM 4346 C C . ILE C 2 47 ? 15.077 3.630 4.785 1.00 33.00 42 ILE C C 1
ATOM 4347 O O . ILE C 2 47 ? 14.787 4.106 5.890 1.00 42.22 42 ILE C O 1
ATOM 4352 N N . PRO C 2 48 ? 14.341 2.672 4.235 1.00 22.08 43 PRO C N 1
ATOM 4353 C CA . PRO C 2 48 ? 13.271 2.014 4.988 1.00 21.56 43 PRO C CA 1
ATOM 4354 C C . PRO C 2 48 ? 13.849 0.925 5.888 1.00 33.84 43 PRO C C 1
ATOM 4355 O O . PRO C 2 48 ? 15.058 0.724 5.964 1.00 36.02 43 PRO C O 1
ATOM 4359 N N . HIS C 2 49 ? 12.955 0.218 6.576 1.00 24.81 44 HIS C N 1
ATOM 4360 C CA . HIS C 2 49 ? 13.373 -0.920 7.384 1.00 20.40 44 HIS C CA 1
ATOM 4361 C C . HIS C 2 49 ? 13.790 -2.067 6.472 1.00 19.46 44 HIS C C 1
ATOM 4362 O O . HIS C 2 49 ? 13.036 -2.467 5.581 1.00 33.09 44 HIS C O 1
ATOM 4369 N N . ILE C 2 50 ? 14.997 -2.592 6.682 1.00 20.79 45 ILE C N 1
ATOM 4370 C CA . ILE C 2 50 ? 15.546 -3.614 5.798 1.00 20.93 45 ILE C CA 1
ATOM 4371 C C . ILE C 2 50 ? 15.980 -4.816 6.623 1.00 23.73 45 ILE C C 1
ATOM 4372 O O . ILE C 2 50 ? 16.382 -4.685 7.782 1.00 25.77 45 ILE C O 1
ATOM 4377 N N . ILE C 2 51 ? 15.892 -5.998 6.016 1.00 18.57 46 ILE C N 1
ATOM 4378 C CA . ILE C 2 51 ? 16.417 -7.234 6.587 1.00 12.26 46 ILE C CA 1
ATOM 4379 C C . ILE C 2 51 ? 17.264 -7.894 5.511 1.00 12.93 46 ILE C C 1
ATOM 4380 O O . ILE C 2 51 ? 16.730 -8.383 4.510 1.00 12.96 46 ILE C O 1
ATOM 4385 N N . LEU C 2 52 ? 18.573 -7.915 5.717 1.00 13.30 47 LEU C N 1
ATOM 4386 C CA . LEU C 2 52 ? 19.502 -8.603 4.833 1.00 9.34 47 LEU C CA 1
ATOM 4387 C C . LEU C 2 52 ? 19.790 -9.970 5.440 1.00 13.01 47 LEU C C 1
ATOM 4388 O O . LEU C 2 52 ? 20.345 -10.057 6.543 1.00 21.40 47 LEU C O 1
ATOM 4393 N N . HIS C 2 53 ? 19.405 -11.036 4.739 1.00 16.49 48 HIS C N 1
ATOM 4394 C CA . HIS C 2 53 ? 19.560 -12.366 5.311 1.00 10.40 48 HIS C CA 1
ATOM 4395 C C . HIS C 2 53 ? 20.082 -13.342 4.270 1.00 10.84 48 HIS C C 1
ATOM 4396 O O . HIS C 2 53 ? 19.871 -13.167 3.067 1.00 18.85 48 HIS C O 1
ATOM 4403 N N . SER C 2 54 ? 20.768 -14.379 4.755 1.00 14.26 49 SER C N 1
ATOM 4404 C CA . SER C 2 54 ? 21.197 -15.515 3.945 1.00 18.58 49 SER C CA 1
ATOM 4405 C C . SER C 2 54 ? 21.711 -16.625 4.852 1.00 15.54 49 SER C C 1
ATOM 4406 O O . SER C 2 54 ? 22.473 -16.359 5.791 1.00 17.35 49 SER C O 1
ATOM 4409 N N . PRO C 2 55 ? 21.309 -17.876 4.621 1.00 15.19 50 PRO C N 1
ATOM 4410 C CA . PRO C 2 55 ? 21.930 -18.982 5.364 1.00 10.59 50 PRO C CA 1
ATOM 4411 C C . PRO C 2 55 ? 23.432 -19.053 5.168 1.00 22.15 50 PRO C C 1
ATOM 4412 O O . PRO C 2 55 ? 24.150 -19.486 6.077 1.00 29.52 50 PRO C O 1
ATOM 4416 N N . SER C 2 56 ? 23.930 -18.629 4.013 1.00 34.93 51 SER C N 1
ATOM 4417 C CA . SER C 2 56 ? 25.363 -18.643 3.751 1.00 24.06 51 SER C CA 1
ATOM 4418 C C . SER C 2 56 ? 26.034 -17.459 4.435 1.00 14.42 51 SER C C 1
ATOM 4419 O O . SER C 2 56 ? 25.549 -16.330 4.320 1.00 26.26 51 SER C O 1
ATOM 4422 N N . PRO C 2 57 ? 27.134 -17.671 5.148 1.00 10.56 52 PRO C N 1
ATOM 4423 C CA . PRO C 2 57 ? 27.893 -16.544 5.691 1.00 12.50 52 PRO C CA 1
ATOM 4424 C C . PRO C 2 57 ? 28.752 -15.886 4.623 1.00 12.72 52 PRO C C 1
ATOM 4425 O O . PRO C 2 57 ? 28.986 -16.435 3.544 1.00 17.29 52 PRO C O 1
ATOM 4429 N N . GLY C 2 58 ? 29.216 -14.682 4.947 1.00 18.78 53 GLY C N 1
ATOM 4430 C CA . GLY C 2 58 ? 30.172 -13.980 4.108 1.00 17.13 53 GLY C CA 1
ATOM 4431 C C . GLY C 2 58 ? 29.668 -13.557 2.746 1.00 16.01 53 GLY C C 1
ATOM 4432 O O . GLY C 2 58 ? 30.455 -13.490 1.795 1.00 13.75 53 GLY C O 1
ATOM 4433 N N . THR C 2 59 ? 28.379 -13.259 2.618 1.00 12.93 54 THR C N 1
ATOM 4434 C CA . THR C 2 59 ? 27.842 -12.816 1.339 1.00 9.96 54 THR C CA 1
ATOM 4435 C C . THR C 2 59 ? 27.803 -11.301 1.198 1.00 14.14 54 THR C C 1
ATOM 4436 O O . THR C 2 59 ? 27.587 -10.807 0.085 1.00 20.80 54 THR C O 1
ATOM 4440 N N . GLY C 2 60 ? 28.018 -10.562 2.279 1.00 18.92 55 GLY C N 1
ATOM 4441 C CA . GLY C 2 60 ? 27.996 -9.117 2.262 1.00 11.17 55 GLY C CA 1
ATOM 4442 C C . GLY C 2 60 ?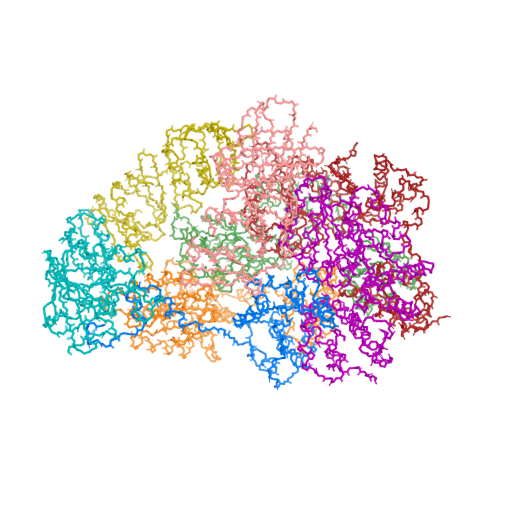 26.838 -8.435 2.983 1.00 20.57 55 GLY C C 1
ATOM 4443 O O . GLY C 2 60 ? 26.559 -7.270 2.683 1.00 24.06 55 GLY C O 1
ATOM 4444 N N . LYS C 2 61 ? 26.159 -9.118 3.908 1.00 22.24 56 LYS C N 1
ATOM 4445 C CA . LYS C 2 61 ? 25.008 -8.508 4.573 1.00 14.95 56 LYS C CA 1
ATOM 4446 C C . LYS C 2 61 ? 25.436 -7.359 5.481 1.00 21.84 56 LYS C C 1
ATOM 4447 O O . LYS C 2 61 ? 24.883 -6.256 5.404 1.00 29.62 56 LYS C O 1
ATOM 4453 N N . THR C 2 62 ? 26.421 -7.595 6.350 1.00 17.68 57 THR C N 1
ATOM 4454 C CA . THR C 2 62 ? 26.910 -6.521 7.210 1.00 13.86 57 THR C CA 1
ATOM 4455 C C . THR C 2 62 ? 27.617 -5.444 6.396 1.00 18.62 57 THR C C 1
ATOM 4456 O O . THR C 2 62 ? 27.483 -4.246 6.683 1.00 27.10 57 THR C O 1
ATOM 4460 N N . THR C 2 63 ? 28.370 -5.853 5.374 1.00 20.82 58 THR C N 1
ATOM 4461 C CA . THR C 2 63 ? 29.052 -4.885 4.524 1.00 13.95 58 THR C CA 1
ATOM 4462 C C . THR C 2 63 ? 28.054 -3.959 3.845 1.00 19.48 58 THR C C 1
ATOM 4463 O O . THR C 2 63 ? 28.229 -2.736 3.845 1.00 24.46 58 THR C O 1
ATOM 4467 N N . VAL C 2 64 ? 26.987 -4.523 3.274 1.00 19.38 59 VAL C N 1
ATOM 4468 C CA . VAL C 2 64 ? 25.987 -3.688 2.614 1.00 17.22 59 VAL C CA 1
ATOM 4469 C C . VAL C 2 64 ? 25.204 -2.870 3.634 1.00 16.07 59 VAL C C 1
ATOM 4470 O O . VAL C 2 64 ? 24.825 -1.726 3.359 1.00 23.23 59 VAL C O 1
ATOM 4474 N N . ALA C 2 65 ? 24.961 -3.420 4.826 1.00 21.76 60 ALA C N 1
ATOM 4475 C CA . ALA C 2 65 ? 24.263 -2.656 5.857 1.00 18.25 60 ALA C CA 1
ATOM 4476 C C . ALA C 2 65 ? 25.050 -1.410 6.250 1.00 23.03 60 ALA C C 1
ATOM 4477 O O . ALA C 2 65 ? 24.466 -0.344 6.472 1.00 32.37 60 ALA C O 1
ATOM 4479 N N . LYS C 2 66 ? 26.378 -1.521 6.336 1.00 23.46 61 LYS C N 1
ATOM 4480 C CA . LYS C 2 66 ? 27.198 -0.341 6.604 1.00 10.12 61 LYS C CA 1
ATOM 4481 C C . LYS C 2 66 ? 27.320 0.564 5.379 1.00 28.33 61 LYS C C 1
ATOM 4482 O O . LYS C 2 66 ? 27.351 1.794 5.518 1.00 30.69 61 LYS C O 1
ATOM 4488 N N . ALA C 2 67 ? 27.370 -0.015 4.176 1.00 24.79 62 ALA C N 1
ATOM 4489 C CA . ALA C 2 67 ? 27.543 0.791 2.973 1.00 13.23 62 ALA C CA 1
ATOM 4490 C C . ALA C 2 67 ? 26.306 1.619 2.656 1.00 22.99 62 ALA C C 1
ATOM 4491 O O . ALA C 2 67 ? 26.431 2.723 2.120 1.00 30.86 62 ALA C O 1
ATOM 4493 N N . LEU C 2 68 ? 25.112 1.102 2.951 1.00 26.81 63 LEU C N 1
ATOM 4494 C CA . LEU C 2 68 ? 23.899 1.896 2.774 1.00 17.26 63 LEU C CA 1
ATOM 4495 C C . LEU C 2 68 ? 23.940 3.139 3.651 1.00 19.32 63 LEU C C 1
ATOM 4496 O O . LEU C 2 68 ? 23.686 4.256 3.184 1.00 28.24 63 LEU C O 1
ATOM 4501 N N . CYS C 2 69 ? 24.267 2.960 4.934 1.00 16.42 64 CYS C N 1
ATOM 4502 C CA . CYS C 2 69 ? 24.418 4.101 5.828 1.00 24.90 64 CYS C CA 1
ATOM 4503 C C . CYS C 2 69 ? 25.492 5.055 5.324 1.00 29.56 64 CYS C C 1
ATOM 4504 O O . CYS C 2 69 ? 25.352 6.277 5.444 1.00 37.80 64 CYS C O 1
ATOM 4507 N N . HIS C 2 70 ? 26.573 4.517 4.755 1.00 25.27 65 HIS C N 1
ATOM 4508 C CA . HIS C 2 70 ? 27.644 5.380 4.265 1.00 23.07 65 HIS C CA 1
ATOM 4509 C C . HIS C 2 70 ? 27.178 6.220 3.082 1.00 23.44 65 HIS C C 1
ATOM 4510 O O . HIS C 2 70 ? 27.345 7.446 3.074 1.00 27.47 65 HIS C O 1
ATOM 4517 N N . ASP C 2 71 ? 26.588 5.575 2.073 1.00 22.83 66 ASP C N 1
ATOM 4518 C CA . ASP C 2 71 ? 26.162 6.283 0.869 1.00 18.08 66 ASP C CA 1
ATOM 4519 C C . ASP C 2 71 ? 25.080 7.307 1.188 1.00 21.45 66 ASP C C 1
ATOM 4520 O O . ASP C 2 71 ? 25.145 8.457 0.738 1.00 39.42 66 ASP C O 1
ATOM 4525 N N . VAL C 2 72 ? 24.072 6.910 1.969 1.00 33.63 67 VAL C N 1
ATOM 4526 C CA . VAL C 2 72 ? 23.027 7.845 2.368 1.00 18.76 67 VAL C CA 1
ATOM 4527 C C . VAL C 2 72 ? 23.534 8.884 3.358 1.00 23.54 67 VAL C C 1
ATOM 4528 O O . VAL C 2 72 ? 22.882 9.917 3.552 1.00 26.52 67 VAL C O 1
ATOM 4532 N N . ASN C 2 73 ? 24.707 8.656 3.951 1.00 36.02 68 ASN C N 1
ATOM 4533 C CA . ASN C 2 73 ? 25.270 9.528 4.983 1.00 34.52 68 ASN C CA 1
ATOM 4534 C C . ASN C 2 73 ? 24.311 9.630 6.169 1.00 33.18 68 ASN C C 1
ATOM 4535 O O . ASN C 2 73 ? 23.871 10.709 6.569 1.00 43.17 68 ASN C O 1
ATOM 4540 N N . ALA C 2 74 ? 23.992 8.465 6.724 1.00 30.82 69 ALA C N 1
ATOM 4541 C CA . ALA C 2 74 ? 23.009 8.339 7.786 1.00 24.06 69 ALA C CA 1
ATOM 4542 C C . ALA C 2 74 ? 23.697 8.235 9.138 1.00 24.56 69 ALA C C 1
ATOM 4543 O O . ALA C 2 74 ? 24.734 7.578 9.269 1.00 37.21 69 ALA C O 1
ATOM 4545 N N . ASP C 2 75 ? 23.117 8.893 10.141 1.00 18.76 70 ASP C N 1
ATOM 4546 C CA . ASP C 2 75 ? 23.594 8.759 11.512 1.00 23.76 70 ASP C CA 1
ATOM 4547 C C . ASP C 2 75 ? 23.321 7.345 12.014 1.00 31.40 70 ASP C C 1
ATOM 4548 O O . ASP C 2 75 ? 22.224 7.050 12.499 1.00 37.92 70 ASP C O 1
ATOM 4553 N N . MET C 2 76 ? 24.311 6.465 11.902 1.00 19.78 71 MET C N 1
ATOM 4554 C CA . MET C 2 76 ? 24.133 5.043 12.161 1.00 13.82 71 MET C CA 1
ATOM 4555 C C . MET C 2 76 ? 24.597 4.679 13.566 1.00 21.73 71 MET C C 1
ATOM 4556 O O . MET C 2 76 ? 25.589 5.218 14.064 1.00 31.71 71 MET C O 1
ATOM 4561 N N . MET C 2 77 ? 23.872 3.758 14.198 1.00 22.90 72 MET C N 1
ATOM 4562 C CA . MET C 2 77 ? 24.274 3.157 15.467 1.00 19.09 72 MET C CA 1
ATOM 4563 C C . MET C 2 77 ? 24.386 1.655 15.239 1.00 18.74 72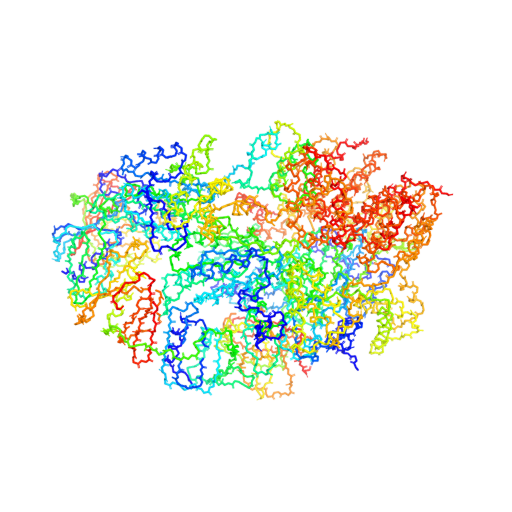 MET C C 1
ATOM 4564 O O . MET C 2 77 ? 23.371 0.959 15.149 1.00 26.71 72 MET C O 1
ATOM 4569 N N . PHE C 2 78 ? 25.618 1.162 15.147 1.00 25.67 73 PHE C N 1
ATOM 4570 C CA . PHE C 2 78 ? 25.878 -0.240 14.846 1.00 15.68 73 PHE C CA 1
ATOM 4571 C C . PHE C 2 78 ? 25.877 -1.044 16.141 1.00 27.52 73 PHE C C 1
ATOM 4572 O O . PHE C 2 78 ? 26.753 -0.858 16.994 1.00 24.96 73 PHE C O 1
ATOM 4580 N N . VAL C 2 79 ? 24.904 -1.942 16.279 1.00 33.25 74 VAL C N 1
ATOM 4581 C CA . VAL C 2 79 ? 24.638 -2.652 17.524 1.00 19.77 74 VAL C CA 1
ATOM 4582 C C . VAL C 2 79 ? 24.799 -4.147 17.287 1.00 22.64 74 VAL C C 1
ATOM 4583 O O . VAL C 2 79 ? 24.280 -4.683 16.301 1.00 29.13 74 VAL C O 1
ATOM 4587 N N . ASN C 2 80 ? 25.520 -4.816 18.190 1.00 17.68 75 ASN C N 1
ATOM 4588 C CA . ASN C 2 80 ? 25.544 -6.274 18.204 1.00 19.30 75 ASN C CA 1
ATOM 4589 C C . ASN C 2 80 ? 24.155 -6.800 18.535 1.00 16.07 75 ASN C C 1
ATOM 4590 O O . ASN C 2 80 ? 23.642 -6.569 19.633 1.00 20.33 75 ASN C O 1
ATOM 4595 N N . GLY C 2 81 ? 23.551 -7.514 17.584 1.00 15.74 76 GLY C N 1
ATOM 4596 C CA . GLY C 2 81 ? 22.191 -7.988 17.771 1.00 17.48 76 GLY C CA 1
ATOM 4597 C C . GLY C 2 81 ? 22.009 -8.839 19.010 1.00 20.43 76 GLY C C 1
ATOM 4598 O O . GLY C 2 81 ? 20.935 -8.833 19.617 1.00 30.07 76 GLY C O 1
ATOM 4599 N N . SER C 2 82 ? 23.048 -9.570 19.411 1.00 19.24 77 SER C N 1
ATOM 4600 C CA . SER C 2 82 ? 22.956 -10.447 20.570 1.00 13.77 77 SER C CA 1
ATOM 4601 C C . SER C 2 82 ? 23.003 -9.691 21.893 1.00 21.56 77 SER C C 1
ATOM 4602 O O . SER C 2 82 ? 22.688 -10.278 22.934 1.00 22.96 77 SER C O 1
ATOM 4605 N N . ASP C 2 83 ? 23.391 -8.417 21.881 1.00 23.03 78 ASP C N 1
ATOM 4606 C CA . ASP C 2 83 ? 23.297 -7.551 23.049 1.00 16.59 78 ASP C CA 1
ATOM 4607 C C . ASP C 2 83 ? 22.035 -6.702 23.043 1.00 19.90 78 ASP C C 1
ATOM 4608 O O . ASP C 2 83 ? 21.808 -5.943 23.990 1.00 27.51 78 ASP C O 1
ATOM 4613 N N . CYS C 2 84 ? 21.211 -6.816 22.005 1.00 25.58 79 CYS C N 1
ATOM 4614 C CA . CYS C 2 84 ? 20.048 -5.950 21.826 1.00 21.50 79 CYS C CA 1
ATOM 4615 C C . CYS C 2 84 ? 18.838 -6.510 22.579 1.00 29.43 79 CYS C C 1
ATOM 4616 O O . CYS C 2 84 ? 17.778 -6.784 22.014 1.00 28.78 79 CYS C O 1
ATOM 4619 N N . LYS C 2 85 ? 19.019 -6.674 23.888 1.00 27.95 80 LYS C N 1
ATOM 4620 C CA . LYS C 2 85 ? 17.949 -7.157 24.748 1.00 22.30 80 LYS C CA 1
ATOM 4621 C C . LYS C 2 85 ? 16.836 -6.113 24.844 1.00 24.22 80 LYS C C 1
ATOM 4622 O O . LYS C 2 85 ? 16.934 -5.002 24.315 1.00 33.27 80 LYS C O 1
ATOM 4628 N N . ILE C 2 86 ? 15.760 -6.478 25.544 1.00 25.27 81 ILE C N 1
ATOM 4629 C CA . ILE C 2 86 ? 14.577 -5.625 25.566 1.00 15.03 81 ILE C CA 1
ATOM 4630 C C . ILE C 2 86 ? 14.842 -4.346 26.347 1.00 22.16 81 ILE C C 1
ATOM 4631 O O . ILE C 2 86 ? 14.325 -3.280 25.993 1.00 38.29 81 ILE C O 1
ATOM 4636 N N . ASP C 2 87 ? 15.659 -4.413 27.399 1.00 24.84 82 ASP C N 1
ATOM 4637 C CA . ASP C 2 87 ? 15.959 -3.201 28.153 1.00 32.40 82 ASP C CA 1
ATOM 4638 C C . ASP C 2 87 ? 16.879 -2.275 27.372 1.00 19.17 82 ASP C C 1
ATOM 4639 O O . ASP C 2 87 ? 16.827 -1.053 27.554 1.00 24.35 82 ASP C O 1
ATOM 4644 N N . PHE C 2 88 ? 17.719 -2.832 26.498 1.00 23.42 83 PHE C N 1
ATOM 4645 C CA . PHE C 2 88 ? 18.527 -1.993 25.619 1.00 30.56 83 PHE C CA 1
ATOM 4646 C C . PHE C 2 88 ? 17.653 -1.270 24.602 1.00 29.77 83 PHE C C 1
ATOM 4647 O O . PHE C 2 88 ? 17.897 -0.101 24.285 1.00 28.21 83 PHE C O 1
ATOM 4655 N N . VAL C 2 89 ? 16.628 -1.950 24.082 1.00 31.24 84 VAL C N 1
ATOM 4656 C CA . VAL C 2 89 ? 15.698 -1.297 23.167 1.00 19.23 84 VAL C CA 1
ATOM 4657 C C . VAL C 2 89 ? 14.911 -0.217 23.893 1.00 15.19 84 VAL C C 1
ATOM 4658 O O . VAL C 2 89 ? 14.733 0.892 23.379 1.00 31.79 84 VAL C O 1
ATOM 4662 N N . ARG C 2 90 ? 14.431 -0.520 25.101 1.00 23.69 85 ARG C N 1
ATOM 4663 C CA . ARG C 2 90 ? 13.686 0.465 25.875 1.00 16.71 85 ARG C CA 1
ATOM 4664 C C . ARG C 2 90 ? 14.539 1.665 26.259 1.00 17.79 85 ARG C C 1
ATOM 4665 O O . ARG C 2 90 ? 13.988 2.727 26.568 1.00 27.19 85 ARG C O 1
ATOM 4673 N N . GLY C 2 91 ? 15.863 1.527 26.243 1.00 23.12 86 GLY C N 1
ATOM 4674 C CA . GLY C 2 91 ? 16.744 2.578 26.691 1.00 18.34 86 GLY C CA 1
ATOM 4675 C C . GLY C 2 91 ? 17.372 3.372 25.564 1.00 17.70 86 GLY C C 1
ATOM 4676 O O . GLY C 2 91 ? 16.751 4.264 24.978 1.00 25.38 86 GLY C O 1
ATOM 4677 N N . PRO C 2 92 ? 18.634 3.067 25.249 1.00 19.80 87 PRO C N 1
ATOM 4678 C CA . PRO C 2 92 ? 19.350 3.875 24.245 1.00 24.62 87 PRO C CA 1
ATOM 4679 C C . PRO C 2 92 ? 18.690 3.896 22.878 1.00 24.90 87 PRO C C 1
ATOM 4680 O O . PRO C 2 92 ? 18.727 4.930 22.200 1.00 31.45 87 PRO C O 1
ATOM 4684 N N . LEU C 2 93 ? 18.082 2.788 22.450 1.00 21.37 88 LEU C N 1
ATOM 4685 C CA . LEU C 2 93 ? 17.512 2.741 21.106 1.00 27.46 88 LEU C CA 1
ATOM 4686 C C . LEU C 2 93 ? 16.305 3.663 20.975 1.00 25.73 88 LEU C C 1
ATOM 4687 O O . LEU C 2 93 ? 16.170 4.373 19.973 1.00 26.20 88 LEU C O 1
ATOM 4692 N N . THR C 2 94 ? 15.414 3.663 21.971 1.00 29.93 89 THR C N 1
ATOM 4693 C CA . THR C 2 94 ? 14.270 4.569 21.926 1.00 37.04 89 THR C CA 1
ATOM 4694 C C . THR C 2 94 ? 14.720 6.026 21.951 1.00 32.30 89 THR C C 1
ATOM 4695 O O . THR C 2 94 ? 14.218 6.850 21.176 1.00 39.45 89 THR C O 1
ATOM 4699 N N . ASN C 2 95 ? 15.669 6.363 22.830 1.00 22.47 90 ASN C N 1
ATOM 4700 C CA . ASN C 2 95 ? 16.180 7.730 22.879 1.00 30.93 90 ASN C CA 1
ATOM 4701 C C . ASN C 2 95 ? 16.796 8.136 21.548 1.00 29.39 90 ASN C C 1
ATOM 4702 O O . ASN C 2 95 ? 16.609 9.268 21.087 1.00 37.92 90 ASN C O 1
ATOM 4707 N N . PHE C 2 96 ? 17.534 7.224 20.918 1.00 23.27 91 PHE C N 1
ATOM 4708 C CA . PHE C 2 96 ? 18.146 7.529 19.632 1.00 23.79 91 PHE C CA 1
ATOM 4709 C C . PHE C 2 96 ? 17.090 7.731 18.553 1.00 26.02 91 PHE C C 1
ATOM 4710 O O . PHE C 2 96 ? 17.190 8.665 17.750 1.00 33.64 91 PHE C O 1
ATOM 4718 N N . ALA C 2 97 ? 16.060 6.881 18.531 1.00 29.32 92 ALA C N 1
ATOM 4719 C CA . ALA C 2 97 ? 15.052 6.968 17.480 1.00 22.64 92 ALA C CA 1
ATOM 4720 C C . ALA C 2 97 ? 14.162 8.194 17.640 1.00 25.62 92 ALA C C 1
ATOM 4721 O O . ALA C 2 97 ? 13.737 8.781 16.638 1.00 26.97 92 ALA C O 1
ATOM 4723 N N . SER C 2 98 ? 13.867 8.596 18.879 1.00 23.99 93 SER C N 1
ATOM 4724 C CA . SER C 2 98 ? 12.973 9.729 19.093 1.00 21.56 93 SER C CA 1
ATOM 4725 C C . SER C 2 98 ? 13.693 11.063 18.956 1.00 23.31 93 SER C C 1
ATOM 4726 O O . SER C 2 98 ? 13.077 12.054 18.545 1.00 28.91 93 SER C O 1
ATOM 4729 N N . ALA C 2 99 ? 14.979 11.112 19.290 1.00 26.45 94 ALA C N 1
ATOM 4730 C CA . ALA C 2 99 ? 15.744 12.343 19.196 1.00 25.59 94 ALA C CA 1
ATOM 4731 C C . ALA C 2 99 ? 16.145 12.623 17.751 1.00 29.48 94 ALA C C 1
ATOM 4732 O O . ALA C 2 99 ? 16.154 11.735 16.894 1.00 29.59 94 ALA C O 1
ATOM 4734 N N . ALA C 2 100 ? 16.480 13.881 17.490 1.00 39.46 95 ALA C N 1
ATOM 4735 C CA . ALA C 2 100 ? 16.921 14.319 16.176 1.00 34.93 95 ALA C CA 1
ATOM 4736 C C . ALA C 2 100 ? 18.442 14.391 16.122 1.00 38.84 95 ALA C C 1
ATOM 4737 O O . ALA C 2 100 ? 19.121 14.525 17.143 1.00 50.71 95 ALA C O 1
ATOM 4739 N N . SER C 2 101 ? 18.973 14.287 14.909 1.00 25.74 96 SER C N 1
ATOM 4740 C CA . SER C 2 101 ? 20.406 14.416 14.705 1.00 32.62 96 SER C CA 1
ATOM 4741 C C . SER C 2 101 ? 20.793 15.889 14.689 1.00 39.33 96 SER C C 1
ATOM 4742 O O . SER C 2 101 ? 20.040 16.737 14.203 1.00 41.80 96 SER C O 1
ATOM 4745 N N . PHE C 2 102 ? 21.976 16.189 15.230 1.00 45.67 97 PHE C N 1
ATOM 4746 C CA . PHE C 2 102 ? 22.428 17.573 15.311 1.00 34.30 97 PHE C CA 1
ATOM 4747 C C . PHE C 2 102 ? 22.634 18.201 13.938 1.00 32.14 97 PHE C C 1
ATOM 4748 O O . PHE C 2 102 ? 22.659 19.431 13.833 1.00 40.97 97 PHE C O 1
ATOM 4756 N N . ASP C 2 103 ? 22.787 17.393 12.888 1.00 33.15 98 ASP C N 1
ATOM 4757 C CA . ASP C 2 103 ? 23.069 17.902 11.550 1.00 36.11 98 ASP C CA 1
ATOM 4758 C C . ASP C 2 103 ? 21.987 17.524 10.545 1.00 42.84 98 ASP C C 1
ATOM 4759 O O . ASP C 2 103 ? 22.212 17.619 9.334 1.00 49.74 98 ASP C O 1
ATOM 4764 N N . GLY C 2 104 ? 20.820 17.095 11.019 1.00 46.59 99 GLY C N 1
ATOM 4765 C CA . GLY C 2 104 ? 19.714 16.822 10.124 1.00 49.10 99 GLY C CA 1
ATOM 4766 C C . GLY C 2 104 ? 19.871 15.598 9.255 1.00 45.55 99 GLY C C 1
ATOM 4767 O O . GLY C 2 104 ? 19.245 15.521 8.195 1.00 42.31 99 GLY C O 1
ATOM 4768 N N . ARG C 2 105 ? 20.694 14.640 9.665 1.00 41.35 100 ARG C N 1
ATOM 4769 C CA . ARG C 2 105 ? 20.840 13.391 8.936 1.00 25.41 100 ARG C CA 1
ATOM 4770 C C . ARG C 2 105 ? 19.789 12.388 9.399 1.00 35.94 100 ARG C C 1
ATOM 4771 O O . ARG C 2 105 ? 19.270 12.467 10.515 1.00 46.39 100 ARG C O 1
ATOM 4779 N N . GLN C 2 106 ? 19.478 11.438 8.520 1.00 36.74 101 GLN C N 1
ATOM 4780 C CA . GLN C 2 106 ? 18.565 10.362 8.881 1.00 23.32 101 GLN C CA 1
ATOM 4781 C C . GLN C 2 106 ? 19.251 9.393 9.834 1.00 24.19 101 GLN C C 1
ATOM 4782 O O . GLN C 2 106 ? 20.382 8.962 9.594 1.00 26.54 101 GLN C O 1
ATOM 4788 N N . LYS C 2 107 ? 18.566 9.051 10.918 1.00 20.26 102 LYS C N 1
ATOM 4789 C CA . LYS C 2 107 ? 19.083 8.087 11.875 1.00 18.28 102 LYS C CA 1
ATOM 4790 C C . LYS C 2 107 ? 18.710 6.674 11.446 1.00 25.84 102 LYS C C 1
ATOM 4791 O O . LYS C 2 107 ? 17.574 6.413 11.037 1.00 22.51 102 LYS C O 1
ATOM 4797 N N . VAL C 2 108 ? 19.683 5.769 11.526 1.00 29.85 103 VAL C N 1
ATOM 4798 C CA . VAL C 2 108 ? 19.506 4.369 11.160 1.00 21.32 103 VAL C CA 1
ATOM 4799 C C . VAL C 2 108 ? 20.103 3.506 12.263 1.00 20.94 103 VAL C C 1
ATOM 4800 O O . VAL C 2 108 ? 21.189 3.803 12.774 1.00 26.41 103 VAL C O 1
ATOM 4804 N N . ILE C 2 109 ? 19.390 2.447 12.639 1.00 22.48 104 ILE C N 1
ATOM 4805 C CA . ILE C 2 109 ? 19.878 1.467 13.604 1.00 21.57 104 ILE C CA 1
ATOM 4806 C C . ILE C 2 109 ? 20.201 0.188 12.849 1.00 20.42 104 ILE C C 1
ATOM 4807 O O . ILE C 2 109 ? 19.331 -0.380 12.176 1.00 26.45 104 ILE C O 1
ATOM 4812 N N . VAL C 2 110 ? 21.445 -0.269 12.959 1.00 11.74 105 VAL C N 1
ATOM 4813 C CA . VAL C 2 110 ? 21.888 -1.501 12.321 1.00 10.77 105 VAL C CA 1
ATOM 4814 C C . VAL C 2 110 ? 22.059 -2.546 13.413 1.00 20.21 105 VAL C C 1
ATOM 4815 O O . VAL C 2 110 ? 22.976 -2.455 14.238 1.00 30.61 105 VAL C O 1
ATOM 4819 N N . ILE C 2 111 ? 21.174 -3.536 13.421 1.00 20.62 106 ILE C N 1
ATOM 4820 C CA . ILE C 2 111 ? 21.192 -4.613 14.402 1.00 11.80 106 ILE C CA 1
ATOM 4821 C C . ILE C 2 111 ? 21.822 -5.819 13.716 1.00 13.39 106 ILE C C 1
ATOM 4822 O O . ILE C 2 111 ? 21.152 -6.555 12.988 1.00 16.56 106 ILE C O 1
ATOM 4827 N N . ASP C 2 112 ? 23.117 -6.021 13.948 1.00 25.68 107 ASP C N 1
ATOM 4828 C CA . ASP C 2 112 ? 23.875 -7.043 13.240 1.00 23.40 107 ASP C CA 1
ATOM 4829 C C . ASP C 2 112 ? 23.709 -8.395 13.923 1.00 25.60 107 ASP C C 1
ATOM 4830 O O . ASP C 2 112 ? 23.908 -8.515 15.136 1.00 32.43 107 ASP C O 1
ATOM 4835 N N . GLU C 2 113 ? 23.350 -9.412 13.137 1.00 21.18 108 GLU C N 1
ATOM 4836 C CA . GLU C 2 113 ? 23.099 -10.761 13.636 1.00 16.33 108 GLU C CA 1
ATOM 4837 C C . GLU C 2 113 ? 22.012 -10.746 14.706 1.00 18.04 108 GLU C C 1
ATOM 4838 O O . GLU C 2 113 ? 22.302 -10.839 15.902 1.00 21.99 108 GLU C O 1
ATOM 4844 N N . PHE C 2 114 ? 20.755 -10.633 14.275 1.00 16.72 109 PHE C N 1
ATOM 4845 C CA . PHE C 2 114 ? 19.609 -10.507 15.166 1.00 12.26 109 PHE C CA 1
ATOM 4846 C C . PHE C 2 114 ? 18.749 -11.765 15.179 1.00 15.34 109 PHE C C 1
ATOM 4847 O O . PHE C 2 114 ? 17.570 -11.698 15.536 1.00 27.40 109 PHE C O 1
ATOM 4855 N N . ASP C 2 115 ? 19.314 -12.911 14.798 1.00 21.19 110 ASP C N 1
ATOM 4856 C CA . ASP C 2 115 ? 18.507 -14.105 14.572 1.00 17.19 110 ASP C CA 1
ATOM 4857 C C . ASP C 2 115 ? 18.698 -15.159 15.656 1.00 18.89 110 ASP C C 1
ATOM 4858 O O . ASP C 2 115 ? 18.869 -16.345 15.353 1.00 32.41 110 ASP C O 1
ATOM 4863 N N . ARG C 2 116 ? 18.668 -14.749 16.917 1.00 21.08 111 ARG C N 1
ATOM 4864 C CA . ARG C 2 116 ? 18.668 -15.686 18.030 1.00 15.11 111 ARG C CA 1
ATOM 4865 C C . ARG C 2 116 ? 17.256 -15.821 18.581 1.00 21.79 111 ARG C C 1
ATOM 4866 O O . ARG C 2 116 ? 16.490 -14.853 18.598 1.00 37.68 111 ARG C O 1
ATOM 4874 N N . SER C 2 117 ? 16.916 -17.030 19.027 1.00 21.06 112 SER C N 1
ATOM 4875 C CA . SER C 2 117 ? 15.602 -17.247 19.622 1.00 26.49 112 SER C CA 1
ATOM 4876 C C . SER C 2 117 ? 15.461 -16.488 20.935 1.00 24.23 112 SER C C 1
ATOM 4877 O O . SER C 2 117 ? 14.380 -15.976 21.251 1.00 28.06 112 SER C O 1
ATOM 4880 N N . GLY C 2 118 ? 16.546 -16.391 21.705 1.00 28.75 113 GLY C N 1
ATOM 4881 C CA . GLY C 2 118 ? 16.518 -15.698 22.982 1.00 24.53 113 GLY C CA 1
ATOM 4882 C C . GLY C 2 118 ? 16.180 -14.225 22.890 1.00 26.66 113 GLY C C 1
ATOM 4883 O O . GLY C 2 118 ? 15.881 -13.613 23.921 1.00 39.35 113 GLY C O 1
ATOM 4884 N N . LEU C 2 119 ? 16.221 -13.642 21.696 1.00 30.89 114 LEU C N 1
ATOM 4885 C CA . LEU C 2 119 ? 15.864 -12.246 21.496 1.00 24.22 114 LEU C CA 1
ATOM 4886 C C . LEU C 2 119 ? 14.450 -12.069 20.962 1.00 23.36 114 LEU C C 1
ATOM 4887 O O . LEU C 2 119 ? 14.032 -10.930 20.727 1.00 26.33 114 LEU C O 1
ATOM 4892 N N . ALA C 2 120 ? 13.702 -13.163 20.782 1.00 23.55 115 ALA C N 1
ATOM 4893 C CA . ALA C 2 120 ? 12.370 -13.069 20.190 1.00 17.90 115 ALA C CA 1
ATOM 4894 C C . ALA C 2 120 ? 11.495 -12.082 20.951 1.00 20.82 115 ALA C C 1
ATOM 4895 O O . ALA C 2 120 ? 10.898 -11.178 20.356 1.00 33.07 115 ALA C O 1
ATOM 4897 N N . GLU C 2 121 ? 11.429 -12.227 22.277 1.00 20.78 116 GLU C N 1
ATOM 4898 C CA . GLU C 2 121 ? 10.655 -11.294 23.090 1.00 28.58 116 GLU C CA 1
ATOM 4899 C C . GLU C 2 121 ? 11.088 -9.855 22.833 1.00 37.69 116 GLU C C 1
ATOM 4900 O O . GLU C 2 121 ? 10.249 -8.967 22.640 1.00 36.91 116 GLU C O 1
ATOM 4906 N N . SER C 2 122 ? 12.402 -9.611 22.799 1.00 34.82 117 SER C N 1
ATOM 4907 C CA . SER C 2 122 ? 12.886 -8.279 22.452 1.00 21.42 117 SER C CA 1
ATOM 4908 C C . SER C 2 122 ? 12.353 -7.856 21.090 1.00 26.46 117 SER C C 1
ATOM 4909 O O . SER C 2 122 ? 11.787 -6.766 20.944 1.00 27.02 117 SER C O 1
ATOM 4912 N N . GLN C 2 123 ? 12.492 -8.732 20.087 1.00 28.42 118 GLN C N 1
ATOM 4913 C CA . GLN C 2 123 ? 11.940 -8.452 18.765 1.00 24.10 118 GLN C CA 1
ATOM 4914 C C . GLN C 2 123 ? 10.460 -8.120 18.848 1.00 23.03 118 GLN C C 1
ATOM 4915 O O . GLN C 2 123 ? 9.964 -7.262 18.108 1.00 22.46 118 GLN C O 1
ATOM 4921 N N . ARG C 2 124 ? 9.737 -8.788 19.750 1.00 22.71 119 ARG C N 1
ATOM 4922 C CA . ARG C 2 124 ? 8.326 -8.476 19.937 1.00 24.98 119 ARG C CA 1
ATOM 4923 C C . ARG C 2 124 ? 8.146 -7.019 20.344 1.00 21.38 119 ARG C C 1
ATOM 4924 O O . ARG C 2 124 ? 7.382 -6.278 19.714 1.00 20.06 119 ARG C O 1
ATOM 4932 N N . HIS C 2 125 ? 8.883 -6.573 21.367 1.00 29.96 120 HIS C N 1
ATOM 4933 C CA . HIS C 2 125 ? 8.827 -5.168 21.756 1.00 16.61 120 HIS C CA 1
ATOM 4934 C C . HIS C 2 125 ? 9.150 -4.250 20.591 1.00 17.69 120 HIS C C 1
ATOM 4935 O O . HIS C 2 125 ? 8.716 -3.093 20.579 1.00 39.12 120 HIS C O 1
ATOM 4942 N N . LEU C 2 126 ? 9.881 -4.752 19.597 1.00 26.62 121 LEU C N 1
ATOM 4943 C CA . LEU C 2 126 ? 10.273 -3.921 18.470 1.00 23.58 121 LEU C CA 1
ATOM 4944 C C . LEU C 2 126 ? 9.103 -3.625 17.540 1.00 18.58 121 LEU C C 1
ATOM 4945 O O . LEU C 2 126 ? 9.076 -2.559 16.916 1.00 27.59 121 LEU C O 1
ATOM 4950 N N . ARG C 2 127 ? 8.122 -4.530 17.437 1.00 22.94 122 ARG C N 1
ATOM 4951 C CA . ARG C 2 127 ? 7.164 -4.391 16.341 1.00 27.15 122 ARG C CA 1
ATOM 4952 C C . ARG C 2 127 ? 6.258 -3.173 16.493 1.00 25.22 122 ARG C C 1
ATOM 4953 O O . ARG C 2 127 ? 5.724 -2.695 15.486 1.00 23.67 122 ARG C O 1
ATOM 4961 N N . SER C 2 128 ? 6.088 -2.646 17.705 1.00 32.90 123 SER C N 1
ATOM 4962 C CA . SER C 2 128 ? 5.469 -1.333 17.852 1.00 24.28 123 SER C CA 1
ATOM 4963 C C . SER C 2 128 ? 6.489 -0.215 17.691 1.00 24.88 123 SER C C 1
ATOM 4964 O O . SER C 2 128 ? 6.207 0.798 17.038 1.00 43.52 123 SER C O 1
ATOM 4967 N N . PHE C 2 129 ? 7.674 -0.400 18.278 1.00 24.94 124 PHE C N 1
ATOM 4968 C CA . PHE C 2 129 ? 8.764 0.563 18.153 1.00 18.06 124 PHE C CA 1
ATOM 4969 C C . PHE C 2 129 ? 8.963 0.988 16.703 1.00 23.72 124 PHE C C 1
ATOM 4970 O O . PHE C 2 129 ? 8.985 2.184 16.390 1.00 24.63 124 PHE C O 1
ATOM 4978 N N . MET C 2 130 ? 9.084 0.011 15.799 1.00 27.76 125 MET C N 1
ATOM 4979 C CA . MET C 2 130 ? 9.397 0.312 14.406 1.00 23.47 125 MET C CA 1
ATOM 4980 C C . MET C 2 130 ? 8.310 1.148 13.743 1.00 21.73 125 MET C C 1
ATOM 4981 O O . MET C 2 130 ? 8.588 1.872 12.780 1.00 37.10 125 MET C O 1
ATOM 4986 N N . GLU C 2 131 ? 7.075 1.065 14.231 1.00 18.90 126 GLU C N 1
ATOM 4987 C CA . GLU C 2 131 ? 6.016 1.904 13.689 1.00 15.24 126 GLU C CA 1
ATOM 4988 C C . GLU C 2 131 ? 5.919 3.253 14.385 1.00 27.07 126 GLU C C 1
ATOM 4989 O O . GLU C 2 131 ? 5.390 4.203 13.795 1.00 27.07 126 GLU C O 1
ATOM 4995 N N . ALA C 2 132 ? 6.431 3.368 15.613 1.00 26.89 127 ALA C N 1
ATOM 4996 C CA . ALA C 2 132 ? 6.308 4.620 16.348 1.00 18.71 127 ALA C CA 1
ATOM 4997 C C . ALA C 2 132 ? 7.337 5.653 15.913 1.00 20.95 127 ALA C C 1
ATOM 4998 O O . ALA C 2 132 ? 7.062 6.856 15.981 1.00 41.15 127 ALA C O 1
ATOM 5000 N N . TYR C 2 133 ? 8.514 5.219 15.465 1.00 18.77 128 TYR C N 1
ATOM 5001 C CA . TYR C 2 133 ? 9.595 6.132 15.118 1.00 15.55 128 TYR C CA 1
ATOM 5002 C C . TYR C 2 133 ? 10.015 5.992 13.658 1.00 19.94 128 TYR C C 1
ATOM 5003 O O . TYR C 2 133 ? 11.146 6.321 13.298 1.00 28.21 128 TYR C O 1
ATOM 5012 N N . SER C 2 134 ? 9.110 5.514 12.802 1.00 16.50 129 SER C N 1
ATOM 5013 C CA . SER C 2 134 ? 9.457 5.309 11.402 1.00 10.42 129 SER C CA 1
ATOM 5014 C C . SER C 2 134 ? 9.643 6.618 10.648 1.00 23.78 129 SER C C 1
ATOM 5015 O O . SER C 2 134 ? 10.249 6.616 9.571 1.00 42.92 129 SER C O 1
ATOM 5018 N N . SER C 2 135 ? 9.141 7.734 11.182 1.00 36.61 130 SER C N 1
ATOM 5019 C CA . SER C 2 135 ? 9.309 9.011 10.494 1.00 42.68 130 SER C CA 1
ATOM 5020 C C . SER C 2 135 ? 10.737 9.528 10.601 1.00 33.37 130 SER C C 1
ATOM 5021 O O . SER C 2 135 ? 11.227 10.186 9.676 1.00 35.50 130 SER C O 1
ATOM 5024 N N . ASN C 2 136 ? 11.418 9.239 11.708 1.00 34.75 131 ASN C N 1
ATOM 5025 C CA . ASN C 2 136 ? 12.755 9.754 11.979 1.00 27.01 131 ASN C CA 1
ATOM 5026 C C . ASN C 2 136 ? 13.850 8.709 11.849 1.00 33.23 131 ASN C C 1
ATOM 5027 O O . ASN C 2 136 ? 14.931 9.021 11.345 1.00 31.63 131 ASN C O 1
ATOM 5032 N N . CYS C 2 137 ? 13.600 7.474 12.281 1.00 37.35 132 CYS C N 1
ATOM 5033 C CA . CYS C 2 137 ? 14.635 6.455 12.369 1.00 28.35 132 CYS C CA 1
ATOM 5034 C C . CYS C 2 137 ? 14.180 5.168 11.697 1.00 19.82 132 CYS C C 1
ATOM 5035 O O . CYS C 2 137 ? 12.998 4.821 11.718 1.00 24.34 132 CYS C O 1
ATOM 5038 N N . SER C 2 138 ? 15.139 4.457 11.110 1.00 18.32 133 SER C N 1
ATOM 5039 C CA . SER C 2 138 ? 14.897 3.182 10.451 1.00 20.55 133 SER C CA 1
ATOM 5040 C C . SER C 2 138 ? 15.767 2.098 11.077 1.00 20.51 133 SER C C 1
ATOM 5041 O O . SER C 2 138 ? 16.703 2.376 11.831 1.00 25.73 133 SER C O 1
ATOM 5044 N N . ILE C 2 139 ? 15.451 0.845 10.754 1.00 15.77 134 ILE C N 1
ATOM 5045 C CA . ILE C 2 139 ? 16.155 -0.304 11.311 1.00 21.77 134 ILE C CA 1
ATOM 5046 C C . ILE C 2 139 ? 16.612 -1.214 10.179 1.00 21.25 134 ILE C C 1
ATOM 5047 O O . ILE C 2 139 ? 15.804 -1.624 9.336 1.00 26.67 134 ILE C O 1
ATOM 5052 N N . ILE C 2 140 ? 17.906 -1.525 10.166 1.00 15.06 135 ILE C N 1
ATOM 5053 C CA . ILE C 2 140 ? 18.499 -2.464 9.222 1.00 21.89 135 ILE C CA 1
ATOM 5054 C C . ILE C 2 140 ? 19.016 -3.656 10.015 1.00 20.72 135 ILE C C 1
ATOM 5055 O O . ILE C 2 140 ? 19.900 -3.503 10.867 1.00 22.36 135 ILE C O 1
ATOM 5060 N N . ILE C 2 141 ? 18.472 -4.835 9.729 1.00 22.01 136 ILE C N 1
ATOM 5061 C CA . ILE C 2 141 ? 18.775 -6.062 10.455 1.00 14.24 136 ILE C CA 1
ATOM 5062 C C . ILE C 2 141 ? 19.604 -6.973 9.560 1.00 15.84 136 ILE C C 1
ATOM 5063 O O . ILE C 2 141 ? 19.377 -7.047 8.347 1.00 13.38 136 ILE C O 1
ATOM 5068 N N . THR C 2 142 ? 20.588 -7.638 10.157 1.00 19.13 137 THR C N 1
ATOM 5069 C CA . THR C 2 142 ? 21.373 -8.677 9.509 1.00 11.02 137 THR C CA 1
ATOM 5070 C C . THR C 2 142 ? 20.979 -10.022 10.104 1.00 16.48 137 THR C C 1
ATOM 5071 O O . THR C 2 142 ? 20.770 -10.135 11.316 1.00 17.04 137 THR C O 1
ATOM 5075 N N . ALA C 2 143 ? 20.857 -11.042 9.258 1.00 16.83 138 ALA C N 1
ATOM 5076 C CA . ALA C 2 143 ? 20.458 -12.345 9.765 1.00 16.15 138 ALA C CA 1
ATOM 5077 C C . ALA C 2 143 ? 21.089 -13.451 8.935 1.00 19.06 138 ALA C C 1
ATOM 5078 O O . ALA C 2 143 ? 21.321 -13.293 7.733 1.00 25.26 138 ALA C O 1
ATOM 5080 N N . ASN C 2 144 ? 21.376 -14.572 9.597 1.00 12.12 139 ASN C N 1
ATOM 5081 C CA . ASN C 2 144 ? 21.729 -15.809 8.912 1.00 11.71 139 ASN C CA 1
ATOM 5082 C C . ASN C 2 144 ? 20.505 -16.694 8.727 1.00 18.18 139 ASN C C 1
ATOM 5083 O O . ASN C 2 144 ? 20.240 -17.180 7.623 1.00 19.04 139 ASN C O 1
ATOM 5088 N N . ASN C 2 145 ? 19.759 -16.911 9.806 1.00 20.67 140 ASN C N 1
ATOM 5089 C CA . ASN C 2 145 ? 18.535 -17.699 9.791 1.00 16.14 140 ASN C CA 1
ATOM 5090 C C . ASN C 2 145 ? 17.363 -16.729 9.847 1.00 18.99 140 ASN C C 1
ATOM 5091 O O . ASN C 2 145 ? 17.130 -16.091 10.878 1.00 18.89 140 ASN C O 1
ATOM 5096 N N . ILE C 2 146 ? 16.636 -16.609 8.734 1.00 16.19 141 ILE C N 1
ATOM 5097 C CA . ILE C 2 146 ? 15.512 -15.678 8.681 1.00 12.81 141 ILE C CA 1
ATOM 5098 C C . ILE C 2 146 ? 14.448 -16.054 9.704 1.00 17.75 141 ILE C C 1
ATOM 5099 O O . ILE C 2 146 ? 13.766 -15.179 10.253 1.00 13.43 141 ILE C O 1
ATOM 5104 N N . ASP C 2 147 ? 14.305 -17.349 10.001 1.00 18.99 142 ASP C N 1
ATOM 5105 C CA . ASP C 2 147 ? 13.315 -17.799 10.971 1.00 13.24 142 ASP C CA 1
ATOM 5106 C C . ASP C 2 147 ? 13.626 -17.340 12.388 1.00 25.95 142 ASP C C 1
ATOM 5107 O O . ASP C 2 147 ? 12.759 -17.457 13.260 1.00 27.57 142 ASP C O 1
ATOM 5112 N N . GLY C 2 148 ? 14.833 -16.833 12.638 1.00 32.22 143 GLY C N 1
ATOM 5113 C CA . GLY C 2 148 ? 15.122 -16.180 13.901 1.00 18.40 143 GLY C CA 1
ATOM 5114 C C . GLY C 2 148 ? 14.499 -14.811 14.040 1.00 22.08 143 GLY C C 1
ATOM 5115 O O . GLY C 2 148 ? 14.543 -14.237 15.134 1.00 36.52 143 GLY C O 1
ATOM 5116 N N . ILE C 2 149 ? 13.933 -14.275 12.961 1.00 19.72 144 ILE C N 1
ATOM 5117 C CA . ILE C 2 149 ? 13.197 -13.016 12.982 1.00 21.64 144 ILE C CA 1
ATOM 5118 C C . ILE C 2 149 ? 11.712 -13.343 12.940 1.00 19.16 144 ILE C C 1
ATOM 5119 O O . ILE C 2 149 ? 11.255 -14.063 12.043 1.00 27.42 144 ILE C O 1
ATOM 5124 N N . ILE C 2 150 ? 10.955 -12.824 13.910 1.00 13.95 145 ILE C N 1
ATOM 5125 C CA . ILE C 2 150 ? 9.528 -13.108 13.947 1.00 15.48 145 ILE C CA 1
ATOM 5126 C C . ILE C 2 150 ? 8.861 -12.547 12.692 1.00 28.68 145 ILE C C 1
ATOM 5127 O O . ILE C 2 150 ? 9.317 -11.560 12.100 1.00 27.64 145 ILE C O 1
ATOM 5132 N N . LYS C 2 151 ? 7.774 -13.197 12.276 1.00 21.75 146 LYS C N 1
ATOM 5133 C CA . LYS C 2 151 ? 7.104 -12.808 11.038 1.00 14.84 146 LYS C CA 1
ATOM 5134 C C . LYS C 2 151 ? 6.607 -11.364 11.025 1.00 14.55 146 LYS C C 1
ATOM 5135 O O . LYS C 2 151 ? 6.633 -10.750 9.944 1.00 26.05 146 LYS C O 1
ATOM 5141 N N . PRO C 2 152 ? 6.130 -10.772 12.131 1.00 15.97 147 PRO C N 1
ATOM 5142 C CA . PRO C 2 152 ? 5.786 -9.339 12.075 1.00 17.70 147 PRO C CA 1
ATOM 5143 C C . PRO C 2 152 ? 6.950 -8.455 11.668 1.00 28.35 147 PRO C C 1
ATOM 5144 O O . PRO C 2 152 ? 6.771 -7.515 10.879 1.00 36.20 147 PRO C O 1
ATOM 5148 N N . LEU C 2 153 ? 8.148 -8.732 12.189 1.00 22.71 148 LEU C N 1
ATOM 5149 C CA . LEU C 2 153 ? 9.312 -7.935 11.818 1.00 19.53 148 LEU C CA 1
ATOM 5150 C C . LEU C 2 153 ? 9.676 -8.123 10.352 1.00 17.45 148 LEU C C 1
ATOM 5151 O O . LEU C 2 153 ? 10.127 -7.174 9.700 1.00 20.83 148 LEU C O 1
ATOM 5156 N N . GLN C 2 154 ? 9.492 -9.330 9.814 1.00 17.49 149 GLN C N 1
ATOM 5157 C CA . GLN C 2 154 ? 9.680 -9.522 8.381 1.00 16.05 149 GLN C CA 1
ATOM 5158 C C . GLN C 2 154 ? 8.665 -8.708 7.592 1.00 17.29 149 GLN C C 1
ATOM 5159 O O . GLN C 2 154 ? 9.004 -8.088 6.579 1.00 18.25 149 GLN C O 1
ATOM 5165 N N . SER C 2 155 ? 7.413 -8.689 8.054 1.00 29.58 150 SER C N 1
ATOM 5166 C CA . SER C 2 155 ? 6.386 -7.889 7.395 1.00 19.20 150 SER C CA 1
ATOM 5167 C C . SER C 2 155 ? 6.736 -6.409 7.404 1.00 17.96 150 SER C C 1
ATOM 5168 O O . SER C 2 155 ? 6.438 -5.696 6.440 1.00 25.61 150 SER C O 1
ATOM 5171 N N . ARG C 2 156 ? 7.373 -5.932 8.472 1.00 25.74 151 ARG C N 1
ATOM 5172 C CA . ARG C 2 156 ? 7.714 -4.519 8.590 1.00 13.38 151 ARG C CA 1
ATOM 5173 C C . ARG C 2 156 ? 8.921 -4.109 7.755 1.00 12.34 151 ARG C C 1
ATOM 5174 O O . ARG C 2 156 ? 9.136 -2.907 7.568 1.00 19.99 151 ARG C O 1
ATOM 5182 N N . CYS C 2 157 ? 9.708 -5.054 7.253 1.00 9.74 152 CYS C N 1
ATOM 5183 C CA . CYS C 2 157 ? 10.953 -4.729 6.577 1.00 18.70 152 CYS C CA 1
ATOM 5184 C C . CYS C 2 157 ? 10.939 -5.210 5.134 1.00 24.60 152 CYS C C 1
ATOM 5185 O O . CYS C 2 157 ? 10.193 -6.120 4.761 1.00 30.19 152 CYS C O 1
ATOM 5188 N N . ARG C 2 158 ? 11.786 -4.581 4.322 1.00 23.35 153 ARG C N 1
ATOM 5189 C CA . ARG C 2 158 ? 12.116 -5.109 3.005 1.00 26.08 153 ARG C CA 1
ATOM 5190 C C . ARG C 2 158 ? 13.131 -6.228 3.194 1.00 28.36 153 ARG C C 1
ATOM 5191 O O . ARG C 2 158 ? 14.257 -5.985 3.639 1.00 31.00 153 ARG C O 1
ATOM 5199 N N . VAL C 2 159 ? 12.727 -7.454 2.885 1.00 20.13 154 VAL C N 1
ATOM 5200 C CA . VAL C 2 159 ? 13.579 -8.624 3.056 1.00 15.41 154 VAL C CA 1
ATOM 5201 C C . VAL C 2 159 ? 14.372 -8.845 1.775 1.00 17.80 154 VAL C C 1
ATOM 5202 O O . VAL C 2 159 ? 13.793 -8.933 0.685 1.00 14.50 154 VAL C O 1
ATOM 5206 N N . ILE C 2 160 ? 15.697 -8.925 1.904 1.00 12.07 155 ILE C N 1
ATOM 5207 C CA . ILE C 2 160 ? 16.601 -9.144 0.778 1.00 14.46 155 ILE C CA 1
ATOM 5208 C C . ILE C 2 160 ? 17.465 -10.358 1.087 1.00 14.67 155 ILE C C 1
ATOM 5209 O O . ILE C 2 160 ? 18.206 -10.370 2.082 1.00 20.13 155 ILE C O 1
ATOM 5214 N N . THR C 2 161 ? 17.379 -11.367 0.221 1.00 12.39 156 THR C N 1
ATOM 5215 C CA . THR C 2 161 ? 18.025 -12.658 0.425 1.00 17.95 156 THR C CA 1
ATOM 5216 C C . THR C 2 161 ? 19.337 -12.682 -0.349 1.00 22.11 156 THR C C 1
ATOM 5217 O O . THR C 2 161 ? 19.340 -12.687 -1.585 1.00 23.20 156 THR C O 1
ATOM 5221 N N . PHE C 2 162 ? 20.445 -12.710 0.382 1.00 17.46 157 PHE C N 1
ATOM 5222 C CA . PHE C 2 162 ? 21.758 -12.777 -0.231 1.00 14.85 157 PHE C CA 1
ATOM 5223 C C . PHE C 2 162 ? 22.063 -14.204 -0.676 1.00 20.96 157 PHE C C 1
ATOM 5224 O O . PHE C 2 162 ? 21.412 -15.168 -0.263 1.00 25.03 157 PHE C O 1
ATOM 5232 N N . GLY C 2 163 ? 23.069 -14.327 -1.539 1.00 27.74 158 GLY C N 1
ATOM 5233 C CA . GLY C 2 163 ? 23.488 -15.630 -2.018 1.00 11.64 158 GLY C CA 1
ATOM 5234 C C . GLY C 2 163 ? 22.503 -16.306 -2.943 1.00 21.32 158 GLY C C 1
ATOM 5235 O O . GLY C 2 163 ? 22.457 -17.538 -2.992 1.00 23.83 158 GLY C O 1
ATOM 5236 N N . GLN C 2 164 ? 21.712 -15.532 -3.683 1.00 30.33 159 GLN C N 1
ATOM 5237 C CA . GLN C 2 164 ? 20.733 -16.062 -4.633 1.00 23.18 159 GLN C CA 1
ATOM 5238 C C . GLN C 2 164 ? 20.957 -15.433 -6.002 1.00 40.30 159 GLN C C 1
ATOM 5239 O O . GLN C 2 164 ? 20.136 -14.639 -6.476 1.00 56.11 159 GLN C O 1
ATOM 5245 N N . PRO C 2 165 ? 22.060 -15.763 -6.669 1.00 38.65 160 PRO C N 1
ATOM 5246 C CA . PRO C 2 165 ? 22.329 -15.182 -7.983 1.00 35.44 160 PRO C CA 1
ATOM 5247 C C . PRO C 2 165 ? 21.835 -16.074 -9.113 1.00 38.71 160 PRO C C 1
ATOM 5248 O O . PRO C 2 165 ? 21.637 -17.281 -8.956 1.00 49.40 160 PRO C O 1
ATOM 5252 N N . THR C 2 166 ? 21.638 -15.451 -10.272 1.00 38.50 161 THR C N 1
ATOM 5253 C CA . THR C 2 166 ? 21.356 -16.212 -11.478 1.00 47.48 161 THR C CA 1
ATOM 5254 C C . THR C 2 166 ? 22.635 -16.900 -11.956 1.00 52.42 161 THR C C 1
ATOM 5255 O O . THR C 2 166 ? 23.712 -16.747 -11.374 1.00 61.81 161 THR C O 1
ATOM 5259 N N . ASP C 2 167 ? 22.517 -17.679 -13.033 1.00 53.70 162 ASP C N 1
ATOM 5260 C CA . ASP C 2 167 ? 23.694 -18.337 -13.591 1.00 46.86 162 ASP C CA 1
ATOM 5261 C C . ASP C 2 167 ? 24.662 -17.315 -14.179 1.00 51.04 162 ASP C C 1
ATOM 5262 O O . ASP C 2 167 ? 25.865 -17.336 -13.882 1.00 53.71 162 ASP C O 1
ATOM 5267 N N . GLU C 2 168 ? 24.149 -16.400 -15.007 1.00 45.19 163 GLU C N 1
ATOM 5268 C CA . GLU C 2 168 ? 24.983 -15.317 -15.519 1.00 48.08 163 GLU C CA 1
ATOM 5269 C C . GLU C 2 168 ? 25.440 -14.401 -14.390 1.00 53.65 163 GLU C C 1
ATOM 5270 O O . GLU C 2 168 ? 26.579 -13.914 -14.396 1.00 47.57 163 GLU C O 1
ATOM 5276 N N . ASP C 2 169 ? 24.563 -14.153 -13.412 1.00 55.84 164 ASP C N 1
ATOM 5277 C CA . ASP C 2 169 ? 24.963 -13.376 -12.244 1.00 44.51 164 ASP C CA 1
ATOM 5278 C C . ASP C 2 169 ? 26.110 -14.050 -11.506 1.00 41.84 164 ASP C C 1
ATOM 5279 O O . ASP C 2 169 ? 27.054 -13.382 -11.077 1.00 46.04 164 ASP C O 1
ATOM 5284 N N . LYS C 2 170 ? 26.053 -15.377 -11.359 1.00 41.83 165 LYS C N 1
ATOM 5285 C CA . LYS C 2 170 ? 27.128 -16.084 -10.670 1.00 40.97 165 LYS C CA 1
ATOM 5286 C C . LYS C 2 170 ? 28.427 -16.022 -11.463 1.00 35.57 165 LYS C C 1
ATOM 5287 O O . LYS C 2 170 ? 29.505 -15.842 -10.882 1.00 37.99 165 LYS C O 1
ATOM 5293 N N . ILE C 2 171 ? 28.348 -16.161 -12.789 1.00 35.49 166 ILE C N 1
ATOM 5294 C CA . ILE C 2 171 ? 29.549 -16.058 -13.617 1.00 29.70 166 ILE C CA 1
ATOM 5295 C C . ILE C 2 171 ? 30.184 -14.680 -13.461 1.00 40.48 166 ILE C C 1
ATOM 5296 O O . ILE C 2 171 ? 31.402 -14.551 -13.264 1.00 49.78 166 ILE C O 1
ATOM 5301 N N . GLU C 2 172 ? 29.365 -13.628 -13.536 1.00 39.42 167 GLU C N 1
ATOM 5302 C CA . GLU C 2 172 ? 29.894 -12.273 -13.420 1.00 29.23 167 GLU C CA 1
ATOM 5303 C C . GLU C 2 172 ? 30.459 -12.014 -12.028 1.00 30.32 167 GLU C C 1
ATOM 5304 O O . GLU C 2 172 ? 31.509 -11.374 -11.887 1.00 41.52 167 GLU C O 1
ATOM 5310 N N . MET C 2 173 ? 29.779 -12.504 -10.987 1.00 37.11 168 MET C N 1
ATOM 5311 C CA . MET C 2 173 ? 30.266 -12.312 -9.626 1.00 21.33 168 MET C CA 1
ATOM 5312 C C . MET C 2 173 ? 31.593 -13.025 -9.411 1.00 24.33 168 MET C C 1
ATOM 5313 O O . MET C 2 173 ? 32.481 -12.500 -8.731 1.00 34.13 168 MET C O 1
ATOM 5318 N N . MET C 2 174 ? 31.755 -14.216 -9.993 1.00 24.90 169 MET C N 1
ATOM 5319 C CA . MET C 2 174 ? 33.033 -14.910 -9.874 1.00 20.16 169 MET C CA 1
ATOM 5320 C C . MET C 2 174 ? 34.135 -14.176 -10.630 1.00 28.14 169 MET C C 1
ATOM 5321 O O . MET C 2 174 ? 35.267 -14.079 -10.142 1.00 21.13 169 MET C O 1
ATOM 5326 N N . LYS C 2 175 ? 33.828 -13.644 -11.817 1.00 31.86 170 LYS C N 1
ATOM 5327 C CA . LYS C 2 175 ? 34.812 -12.829 -12.530 1.00 25.97 170 LYS C CA 1
ATOM 5328 C C . LYS C 2 175 ? 35.250 -11.638 -11.683 1.00 25.16 170 LYS C C 1
ATOM 5329 O O . LYS C 2 175 ? 36.449 -11.344 -11.564 1.00 39.64 170 LYS C O 1
ATOM 5335 N N . GLN C 2 176 ? 34.284 -10.937 -11.088 1.00 22.12 171 GLN C N 1
ATOM 5336 C CA . GLN C 2 176 ? 34.613 -9.761 -10.291 1.00 21.97 171 GLN C CA 1
ATOM 5337 C C . GLN C 2 176 ? 35.412 -10.139 -9.051 1.00 26.37 171 GLN C C 1
ATOM 5338 O O . GLN C 2 176 ? 36.354 -9.432 -8.676 1.00 31.79 171 GLN C O 1
ATOM 5344 N N . MET C 2 177 ? 35.066 -11.256 -8.406 1.00 26.87 172 MET C N 1
ATOM 5345 C CA . MET C 2 177 ? 35.827 -11.683 -7.238 1.00 16.96 172 MET C CA 1
ATOM 5346 C C . MET C 2 177 ? 37.240 -12.092 -7.619 1.00 26.95 172 MET C C 1
ATOM 5347 O O . MET C 2 177 ? 38.175 -11.860 -6.848 1.00 29.31 172 MET C O 1
ATOM 5352 N N . ILE C 2 178 ? 37.417 -12.687 -8.800 1.00 32.93 173 ILE C N 1
ATOM 5353 C CA . ILE C 2 178 ? 38.758 -13.024 -9.271 1.00 19.10 173 ILE C CA 1
ATOM 5354 C C . ILE C 2 178 ? 39.578 -11.757 -9.482 1.00 28.70 173 ILE C C 1
ATOM 5355 O O . ILE C 2 178 ? 40.742 -11.674 -9.071 1.00 34.98 173 ILE C O 1
ATOM 5360 N N . ARG C 2 179 ? 38.981 -10.747 -10.121 1.00 24.22 174 ARG C N 1
ATOM 5361 C CA . ARG C 2 179 ? 39.696 -9.487 -10.311 1.00 21.25 174 ARG C CA 1
ATOM 5362 C C . ARG C 2 179 ? 40.045 -8.845 -8.972 1.00 22.87 174 ARG C C 1
ATOM 5363 O O . ARG C 2 179 ? 41.157 -8.328 -8.788 1.00 42.42 174 ARG C O 1
ATOM 5371 N N . ARG C 2 180 ? 39.114 -8.887 -8.017 1.00 18.31 175 ARG C N 1
ATOM 5372 C CA . ARG C 2 180 ? 39.360 -8.284 -6.711 1.00 27.34 175 ARG C CA 1
ATOM 5373 C C . ARG C 2 180 ? 40.462 -9.023 -5.959 1.00 31.32 175 ARG C C 1
ATOM 5374 O O . ARG C 2 180 ? 41.309 -8.395 -5.315 1.00 39.90 175 ARG C O 1
ATOM 5382 N N . LEU C 2 181 ? 40.474 -10.355 -6.037 1.00 27.20 176 LEU C N 1
ATOM 5383 C CA . LEU C 2 181 ? 41.530 -11.120 -5.386 1.00 23.09 176 LEU C CA 1
ATOM 5384 C C . LEU C 2 181 ? 42.879 -10.886 -6.048 1.00 27.52 176 LEU C C 1
ATOM 5385 O O . LEU C 2 181 ? 43.907 -10.876 -5.363 1.00 29.26 176 LEU C O 1
ATOM 5390 N N . THR C 2 182 ? 42.902 -10.689 -7.369 1.00 27.45 177 THR C N 1
ATOM 5391 C CA . THR C 2 182 ? 44.165 -10.367 -8.026 1.00 34.52 177 THR C CA 1
ATOM 5392 C C . THR C 2 182 ? 44.686 -9.008 -7.574 1.00 32.18 177 THR C C 1
ATOM 5393 O O . THR C 2 182 ? 45.884 -8.856 -7.299 1.00 42.86 177 THR C O 1
ATOM 5397 N N . GLU C 2 183 ? 43.799 -8.014 -7.468 1.00 23.61 178 GLU C N 1
ATOM 5398 C CA . GLU C 2 183 ? 44.229 -6.703 -6.984 1.00 26.53 178 GLU C CA 1
ATOM 5399 C C . GLU C 2 183 ? 44.694 -6.772 -5.531 1.00 27.80 178 GLU C C 1
ATOM 5400 O O . GLU C 2 183 ? 45.661 -6.102 -5.144 1.00 31.16 178 GLU C O 1
ATOM 5406 N N . ILE C 2 184 ? 44.029 -7.594 -4.714 1.00 28.11 179 ILE C N 1
ATOM 5407 C CA . ILE C 2 184 ? 44.422 -7.735 -3.314 1.00 20.47 179 ILE C CA 1
ATOM 5408 C C . ILE C 2 184 ? 45.779 -8.424 -3.199 1.00 27.70 179 ILE C C 1
ATOM 5409 O O . ILE C 2 184 ? 46.610 -8.045 -2.367 1.00 29.46 179 ILE C O 1
ATOM 5414 N N . CYS C 2 185 ? 46.027 -9.445 -4.024 1.00 27.39 180 CYS C N 1
ATOM 5415 C CA . CYS C 2 185 ? 47.345 -10.072 -4.036 1.00 21.51 180 CYS C CA 1
ATOM 5416 C C . CYS C 2 185 ? 48.417 -9.083 -4.475 1.00 31.18 180 CYS C C 1
ATOM 5417 O O . CYS C 2 185 ? 49.521 -9.065 -3.918 1.00 32.05 180 CYS C O 1
ATOM 5420 N N . LYS C 2 186 ? 48.110 -8.259 -5.480 1.00 26.69 181 LYS C N 1
ATOM 5421 C CA . LYS C 2 186 ? 49.041 -7.215 -5.893 1.00 25.57 181 LYS C CA 1
ATOM 5422 C C . LYS C 2 186 ? 49.383 -6.299 -4.724 1.00 25.73 181 LYS C C 1
ATOM 5423 O O . LYS C 2 186 ? 50.556 -5.996 -4.477 1.00 26.49 181 LYS C O 1
ATOM 5429 N N . HIS C 2 187 ? 48.363 -5.857 -3.985 1.00 35.84 182 HIS C N 1
ATOM 5430 C CA . HIS C 2 187 ? 48.602 -4.977 -2.843 1.00 25.43 182 HIS C CA 1
ATOM 5431 C C . HIS C 2 187 ? 49.409 -5.675 -1.754 1.00 23.58 182 HIS C C 1
ATOM 5432 O O . HIS C 2 187 ? 50.289 -5.061 -1.138 1.00 24.24 182 HIS C O 1
ATOM 5439 N N . GLU C 2 188 ? 49.126 -6.955 -1.501 1.00 29.57 183 GLU C N 1
ATOM 5440 C CA . GLU C 2 188 ? 49.677 -7.651 -0.341 1.00 25.48 183 GLU C CA 1
ATOM 5441 C C . GLU C 2 188 ? 51.052 -8.247 -0.587 1.00 23.52 183 GLU C C 1
ATOM 5442 O O . GLU C 2 188 ? 51.765 -8.537 0.380 1.00 22.91 183 GLU C O 1
ATOM 5448 N N . GLY C 2 189 ? 51.432 -8.449 -1.839 1.00 29.10 184 GLY C N 1
ATOM 5449 C CA . GLY C 2 189 ? 52.694 -9.067 -2.165 1.00 21.31 184 GLY C CA 1
ATOM 5450 C C . GLY C 2 189 ? 52.644 -10.560 -2.403 1.00 23.42 184 GLY C C 1
ATOM 5451 O O . GLY C 2 189 ? 53.654 -11.237 -2.178 1.00 30.96 184 GLY C O 1
ATOM 5452 N N . ILE C 2 190 ? 51.511 -11.096 -2.847 1.00 25.91 185 ILE C N 1
ATOM 5453 C CA . ILE C 2 190 ? 51.368 -12.523 -3.109 1.00 27.16 185 ILE C CA 1
ATOM 5454 C C . ILE C 2 190 ? 51.539 -12.734 -4.607 1.00 23.68 185 ILE C C 1
ATOM 5455 O O . ILE C 2 190 ? 50.706 -12.291 -5.404 1.00 28.49 185 ILE C O 1
ATOM 5460 N N . ALA C 2 191 ? 52.621 -13.402 -4.996 1.00 30.29 186 ALA C N 1
ATOM 5461 C CA . ALA C 2 191 ? 52.854 -13.679 -6.406 1.00 25.37 186 ALA C CA 1
ATOM 5462 C C . ALA C 2 191 ? 51.858 -14.719 -6.898 1.00 25.54 186 ALA C C 1
ATOM 5463 O O . ALA C 2 191 ? 51.678 -15.767 -6.271 1.00 37.71 186 ALA C O 1
ATOM 5465 N N . ILE C 2 192 ? 51.202 -14.424 -8.014 1.00 26.82 187 ILE C N 1
ATOM 5466 C CA . ILE C 2 192 ? 50.229 -15.333 -8.613 1.00 22.40 187 ILE C CA 1
ATOM 5467 C C . ILE C 2 192 ? 50.924 -15.976 -9.808 1.00 38.27 187 ILE C C 1
ATOM 5468 O O . ILE C 2 192 ? 50.891 -15.468 -10.932 1.00 44.47 187 ILE C O 1
ATOM 5473 N N . ALA C 2 193 ? 51.578 -17.112 -9.554 1.00 35.50 188 ALA C N 1
ATOM 5474 C CA . ALA C 2 193 ? 52.238 -17.879 -10.600 1.00 32.34 188 ALA C CA 1
ATOM 5475 C C . ALA C 2 193 ? 51.266 -18.700 -11.437 1.00 50.02 188 ALA C C 1
ATOM 5476 O O . ALA C 2 193 ? 51.669 -19.232 -12.477 1.00 56.12 188 ALA C O 1
ATOM 5478 N N . ASP C 2 194 ? 50.006 -18.814 -11.014 1.00 39.87 189 ASP C N 1
ATOM 5479 C CA . ASP C 2 194 ? 49.010 -19.576 -11.764 1.00 33.34 189 ASP C CA 1
ATOM 5480 C C . ASP C 2 194 ? 47.634 -19.036 -11.396 1.00 41.72 189 ASP C C 1
ATOM 5481 O O . ASP C 2 194 ? 47.191 -19.207 -10.256 1.00 54.46 189 ASP C O 1
ATOM 5486 N N . MET C 2 195 ? 46.964 -18.393 -12.357 1.00 24.00 190 MET C N 1
ATOM 5487 C CA . MET C 2 195 ? 45.643 -17.826 -12.100 1.00 31.15 190 MET C CA 1
ATOM 5488 C C . MET C 2 195 ? 44.600 -18.898 -11.805 1.00 45.08 190 MET C C 1
ATOM 5489 O O . MET C 2 195 ? 43.575 -18.599 -11.172 1.00 51.38 190 MET C O 1
ATOM 5494 N N . LYS C 2 196 ? 44.841 -20.137 -12.248 1.00 42.84 191 LYS C N 1
ATOM 5495 C CA . LYS C 2 196 ? 43.936 -21.235 -11.929 1.00 34.85 191 LYS C CA 1
ATOM 5496 C C . LYS C 2 196 ? 43.734 -21.375 -10.427 1.00 41.44 191 LYS C C 1
ATOM 5497 O O . LYS C 2 196 ? 42.658 -21.790 -9.986 1.00 48.18 191 LYS C O 1
ATOM 5503 N N . VAL C 2 197 ? 44.744 -21.020 -9.627 1.00 41.34 192 VAL C N 1
ATOM 5504 C CA . VAL C 2 197 ? 44.607 -21.091 -8.174 1.00 34.52 192 VAL C CA 1
ATOM 5505 C C . VAL C 2 197 ? 43.526 -20.129 -7.693 1.00 36.80 192 VAL C C 1
ATOM 5506 O O . VAL C 2 197 ? 42.650 -20.496 -6.902 1.00 29.53 192 VAL C O 1
ATOM 5510 N N . VAL C 2 198 ? 43.575 -18.880 -8.163 1.00 39.57 193 VAL C N 1
ATOM 5511 C CA . VAL C 2 198 ? 42.579 -17.895 -7.752 1.00 25.60 193 VAL C CA 1
ATOM 5512 C C . VAL C 2 198 ? 41.197 -18.291 -8.255 1.00 28.19 193 VAL C C 1
ATOM 5513 O O . VAL C 2 198 ? 40.195 -18.151 -7.538 1.00 33.63 193 VAL C O 1
ATOM 5517 N N . ALA C 2 199 ? 41.116 -18.795 -9.490 1.00 30.15 194 ALA C N 1
ATOM 5518 C CA . ALA C 2 199 ? 39.821 -19.221 -10.016 1.00 18.67 194 ALA C CA 1
ATOM 5519 C C . ALA C 2 199 ? 39.241 -20.368 -9.197 1.00 28.70 194 ALA C C 1
ATOM 5520 O O . ALA C 2 199 ? 38.042 -20.379 -8.888 1.00 36.56 194 ALA C O 1
ATOM 5522 N N . ALA C 2 200 ? 40.078 -21.339 -8.823 1.00 28.92 195 ALA C N 1
ATOM 5523 C CA . ALA C 2 200 ? 39.603 -22.461 -8.024 1.00 28.25 195 ALA C CA 1
ATOM 5524 C C . ALA C 2 200 ? 39.210 -22.013 -6.625 1.00 24.18 195 ALA C C 1
ATOM 5525 O O . ALA C 2 200 ? 38.240 -22.523 -6.058 1.00 31.00 195 ALA C O 1
ATOM 5527 N N . LEU C 2 201 ? 39.952 -21.066 -6.048 1.00 24.78 196 LEU C N 1
ATOM 5528 C CA . LEU C 2 201 ? 39.586 -20.549 -4.733 1.00 22.59 196 LEU C CA 1
ATOM 5529 C C . LEU C 2 201 ? 38.233 -19.856 -4.777 1.00 21.78 196 LEU C C 1
ATOM 5530 O O . LEU C 2 201 ? 37.411 -20.025 -3.868 1.00 18.89 196 LEU C O 1
ATOM 5535 N N . VAL C 2 202 ? 37.979 -19.076 -5.830 1.00 26.99 197 VAL C N 1
ATOM 5536 C CA . VAL C 2 202 ? 36.699 -18.382 -5.939 1.00 21.45 197 VAL C CA 1
ATOM 5537 C C . VAL C 2 202 ? 35.566 -19.380 -6.152 1.00 27.74 197 VAL C C 1
ATOM 5538 O O . VAL C 2 202 ? 34.512 -19.291 -5.511 1.00 32.09 197 VAL C O 1
ATOM 5542 N N . LYS C 2 203 ? 35.768 -20.350 -7.049 1.00 22.05 198 LYS C N 1
ATOM 5543 C CA . LYS C 2 203 ? 34.717 -21.326 -7.324 1.00 25.64 198 LYS C CA 1
ATOM 5544 C C . LYS C 2 203 ? 34.462 -22.236 -6.127 1.00 27.15 198 LYS C C 1
ATOM 5545 O O . LYS C 2 203 ? 33.332 -22.694 -5.923 1.00 24.71 198 LYS C O 1
ATOM 5551 N N . LYS C 2 204 ? 35.488 -22.486 -5.315 1.00 31.37 199 LYS C N 1
ATOM 5552 C CA . LYS C 2 204 ? 35.379 -23.467 -4.242 1.00 19.70 199 LYS C CA 1
ATOM 5553 C C . LYS C 2 204 ? 34.515 -22.954 -3.096 1.00 22.06 199 LYS C C 1
ATOM 5554 O O . LYS C 2 204 ? 33.695 -23.700 -2.549 1.00 39.50 199 LYS C O 1
ATOM 5560 N N . ASN C 2 205 ? 34.675 -21.687 -2.721 1.00 21.52 200 ASN C N 1
ATOM 5561 C CA . ASN C 2 205 ? 34.023 -21.143 -1.539 1.00 18.11 200 ASN C CA 1
ATOM 5562 C C . ASN C 2 205 ? 32.830 -20.252 -1.867 1.00 24.08 200 ASN C C 1
ATOM 5563 O O . ASN C 2 205 ? 32.331 -19.554 -0.977 1.00 24.62 200 ASN C O 1
ATOM 5568 N N . PHE C 2 206 ? 32.362 -20.256 -3.110 1.00 17.75 201 PHE C N 1
ATOM 5569 C CA . PHE C 2 206 ? 31.219 -19.430 -3.467 1.00 14.19 201 PHE C CA 1
ATOM 5570 C C . PHE C 2 206 ? 29.976 -19.909 -2.717 1.00 14.11 201 PHE C C 1
ATOM 5571 O O . PHE C 2 206 ? 29.773 -21.116 -2.564 1.00 22.91 201 PHE C O 1
ATOM 5579 N N . PRO C 2 207 ? 29.130 -18.989 -2.222 1.00 23.72 202 PRO C N 1
ATOM 5580 C CA . PRO C 2 207 ? 29.266 -17.534 -2.309 1.00 18.18 202 PRO C CA 1
ATOM 5581 C C . PRO C 2 207 ? 29.818 -16.890 -1.041 1.00 21.41 202 PRO C C 1
ATOM 5582 O O . PRO C 2 207 ? 29.426 -15.770 -0.715 1.00 36.74 202 PRO C O 1
ATOM 5586 N N . ASP C 2 208 ? 30.712 -17.583 -0.338 1.00 16.30 203 ASP C N 1
ATOM 5587 C CA . ASP C 2 208 ? 31.331 -17.046 0.872 1.00 12.85 203 ASP C CA 1
ATOM 5588 C C . ASP C 2 208 ? 32.598 -16.305 0.465 1.00 16.81 203 ASP C C 1
ATOM 5589 O O . ASP C 2 208 ? 33.663 -16.908 0.320 1.00 24.54 203 ASP C O 1
ATOM 5594 N N . PHE C 2 209 ? 32.484 -14.988 0.285 1.00 14.06 204 PHE C N 1
ATOM 5595 C CA . PHE C 2 209 ? 33.654 -14.192 -0.068 1.00 23.68 204 PHE C CA 1
ATOM 5596 C C . PHE C 2 209 ? 34.616 -14.050 1.108 1.00 23.86 204 PHE C C 1
ATOM 5597 O O . PHE C 2 209 ? 35.832 -13.935 0.903 1.00 33.83 204 PHE C O 1
ATOM 5605 N N . ARG C 2 210 ? 34.100 -14.067 2.341 1.00 12.91 205 ARG C N 1
ATOM 5606 C CA . ARG C 2 210 ? 34.983 -14.017 3.502 1.00 17.09 205 ARG C CA 1
ATOM 5607 C C . ARG C 2 210 ? 35.857 -15.261 3.569 1.00 23.48 205 ARG C C 1
ATOM 5608 O O . ARG C 2 210 ? 37.076 -15.170 3.759 1.00 46.41 205 ARG C O 1
ATOM 5616 N N . LYS C 2 211 ? 35.247 -16.437 3.417 1.00 19.70 206 LYS C N 1
ATOM 5617 C CA . LYS C 2 211 ? 36.028 -17.666 3.358 1.00 23.43 206 LYS C CA 1
ATOM 5618 C C . LYS C 2 211 ? 36.954 -17.676 2.149 1.00 27.63 206 LYS C C 1
ATOM 5619 O O . LYS C 2 211 ? 38.059 -18.220 2.222 1.00 36.63 206 LYS C O 1
ATOM 5625 N N . THR C 2 212 ? 36.528 -17.073 1.036 1.00 23.00 207 THR C N 1
ATOM 5626 C CA . THR C 2 212 ? 37.398 -16.972 -0.132 1.00 17.78 207 THR C CA 1
ATOM 5627 C C . THR C 2 212 ? 38.688 -16.237 0.213 1.00 33.28 207 THR C C 1
ATOM 5628 O O . THR C 2 212 ? 39.792 -16.741 -0.033 1.00 34.58 207 THR C O 1
ATOM 5632 N N . ILE C 2 213 ? 38.565 -15.041 0.798 1.00 36.90 208 ILE C N 1
ATOM 5633 C CA . ILE C 2 213 ? 39.751 -14.269 1.157 1.00 25.18 208 ILE C CA 1
ATOM 5634 C C . ILE C 2 213 ? 40.561 -14.993 2.228 1.00 26.32 208 ILE C C 1
ATOM 5635 O O . ILE C 2 213 ? 41.799 -14.998 2.193 1.00 34.02 208 ILE C O 1
ATOM 5640 N N . GLY C 2 214 ? 39.882 -15.627 3.188 1.00 19.66 209 GLY C N 1
ATOM 5641 C CA . GLY C 2 214 ? 40.594 -16.320 4.248 1.00 23.90 209 GLY C CA 1
ATOM 5642 C C . GLY C 2 214 ? 41.415 -17.488 3.737 1.00 34.27 209 GLY C C 1
ATOM 5643 O O . GLY C 2 214 ? 42.534 -17.723 4.199 1.00 35.53 209 GLY C O 1
ATOM 5644 N N . GLU C 2 215 ? 40.874 -18.237 2.775 1.00 30.95 210 GLU C N 1
ATOM 5645 C CA . GLU C 2 215 ? 41.624 -19.346 2.205 1.00 26.44 210 GLU C CA 1
ATOM 5646 C C . GLU C 2 215 ? 42.700 -18.859 1.249 1.00 25.94 210 GLU C C 1
ATOM 5647 O O . GLU C 2 215 ? 43.731 -19.524 1.099 1.00 36.30 210 GLU C O 1
ATOM 5653 N N . LEU C 2 216 ? 42.490 -17.709 0.603 1.00 27.41 211 LEU C N 1
ATOM 5654 C CA . LEU C 2 216 ? 43.588 -17.082 -0.124 1.00 26.63 211 LEU C CA 1
ATOM 5655 C C . LEU C 2 216 ? 44.752 -16.786 0.811 1.00 24.21 211 LEU C C 1
ATOM 5656 O O . LEU C 2 216 ? 45.912 -17.056 0.478 1.00 24.96 211 LEU C O 1
ATOM 5661 N N . ASP C 2 217 ? 44.458 -16.238 1.994 1.00 27.84 212 ASP C N 1
ATOM 5662 C CA . ASP C 2 217 ? 45.511 -15.990 2.973 1.00 21.93 212 ASP C CA 1
ATOM 5663 C C . ASP C 2 217 ? 46.124 -17.288 3.482 1.00 28.96 212 ASP C C 1
ATOM 5664 O O . ASP C 2 217 ? 47.308 -17.315 3.835 1.00 36.80 212 ASP C O 1
ATOM 5669 N N . SER C 2 218 ? 45.344 -18.369 3.526 1.00 33.85 213 SER C N 1
ATOM 5670 C CA . SER C 2 218 ? 45.869 -19.635 4.025 1.00 23.82 213 SER C CA 1
ATOM 5671 C C . SER C 2 218 ? 46.857 -20.245 3.041 1.00 31.66 213 SER C C 1
ATOM 5672 O O . SER C 2 218 ? 47.992 -20.576 3.407 1.00 34.63 213 SER C O 1
ATOM 5675 N N . TYR C 2 219 ? 46.447 -20.394 1.783 1.00 24.21 214 TYR C N 1
ATOM 5676 C CA . TYR C 2 219 ? 47.279 -21.047 0.782 1.00 24.97 214 TYR C CA 1
ATOM 5677 C C . TYR C 2 219 ? 48.409 -20.163 0.265 1.00 33.69 214 TYR C C 1
ATOM 5678 O O . TYR C 2 219 ? 49.143 -20.590 -0.633 1.00 43.28 214 TYR C O 1
ATOM 5687 N N . SER C 2 220 ? 48.573 -18.953 0.801 1.00 33.37 215 SER C N 1
ATOM 5688 C CA . SER C 2 220 ? 49.659 -18.064 0.407 1.00 40.19 215 SER C CA 1
ATOM 5689 C C . SER C 2 220 ? 50.763 -17.999 1.458 1.00 31.54 215 SER C C 1
ATOM 5690 O O . SER C 2 220 ? 51.444 -16.975 1.581 1.00 26.43 215 SER C O 1
ATOM 5693 N N . SER C 2 221 ? 50.955 -19.078 2.221 1.00 36.67 216 SER C N 1
ATOM 5694 C CA . SER C 2 221 ? 51.980 -19.075 3.260 1.00 24.24 216 SER C CA 1
ATOM 5695 C C . SER C 2 221 ? 53.382 -19.018 2.668 1.00 31.98 216 SER C C 1
ATOM 5696 O O . SER C 2 221 ? 54.300 -18.495 3.309 1.00 35.45 216 SER C O 1
ATOM 5699 N N . LYS C 2 222 ? 53.566 -19.542 1.459 1.00 39.51 217 LYS C N 1
ATOM 5700 C CA . LYS C 2 222 ? 54.858 -19.521 0.788 1.00 33.93 217 LYS C CA 1
ATOM 5701 C C . LYS C 2 222 ? 55.051 -18.284 -0.080 1.00 35.18 217 LYS C C 1
ATOM 5702 O O . LYS C 2 222 ? 56.039 -18.208 -0.817 1.00 49.79 217 LYS C O 1
ATOM 5708 N N . GLY C 2 223 ? 54.132 -17.318 -0.015 1.00 37.13 218 GLY C N 1
ATOM 5709 C CA . GLY C 2 223 ? 54.225 -16.103 -0.798 1.00 23.02 218 GLY C CA 1
ATOM 5710 C C . GLY C 2 223 ? 53.902 -16.241 -2.269 1.00 35.58 218 GLY C C 1
ATOM 5711 O O . GLY C 2 223 ? 53.819 -15.219 -2.962 1.00 37.09 218 GLY C O 1
ATOM 5712 N N . VAL C 2 224 ? 53.724 -17.460 -2.777 1.00 35.92 219 VAL C N 1
ATOM 5713 C CA . VAL C 2 224 ? 53.419 -17.696 -4.181 1.00 20.80 219 VAL C CA 1
ATOM 5714 C C . VAL C 2 224 ? 52.200 -18.603 -4.271 1.00 30.63 219 VAL C C 1
ATOM 5715 O O . VAL C 2 224 ? 51.932 -19.408 -3.373 1.00 27.57 219 VAL C O 1
ATOM 5719 N N . LEU C 2 225 ? 51.457 -18.464 -5.365 1.00 33.62 220 LEU C N 1
ATOM 5720 C CA . LEU C 2 225 ? 50.369 -19.373 -5.713 1.00 32.36 220 LEU C CA 1
ATOM 5721 C C . LEU C 2 225 ? 50.811 -20.143 -6.956 1.00 41.69 220 LEU C C 1
ATOM 5722 O O . LEU C 2 225 ? 50.465 -19.796 -8.086 1.00 46.31 220 LEU C O 1
ATOM 5727 N N . ASP C 2 226 ? 51.595 -21.194 -6.738 1.00 41.31 221 ASP C N 1
ATOM 5728 C CA . ASP C 2 226 ? 52.109 -22.017 -7.819 1.00 37.44 221 ASP C CA 1
ATOM 5729 C C . ASP C 2 226 ? 51.208 -23.237 -8.016 1.00 37.61 221 ASP C C 1
ATOM 5730 O O . ASP C 2 226 ? 50.097 -23.311 -7.481 1.00 45.71 221 ASP C O 1
ATOM 5735 N N . ALA C 2 227 ? 51.689 -24.211 -8.792 1.00 37.83 222 ALA C N 1
ATOM 5736 C CA . ALA C 2 227 ? 50.862 -25.368 -9.121 1.00 24.44 222 ALA C CA 1
ATOM 5737 C C . ALA C 2 227 ? 50.621 -26.264 -7.911 1.00 35.18 222 ALA C C 1
ATOM 5738 O O . ALA C 2 227 ? 49.574 -26.917 -7.829 1.00 51.51 222 ALA C O 1
ATOM 5740 N N . GLY C 2 228 ? 51.571 -26.323 -6.976 1.00 27.54 223 GLY C N 1
ATOM 5741 C CA . GLY C 2 228 ? 51.347 -27.101 -5.768 1.00 25.82 223 GLY C CA 1
ATOM 5742 C C . GLY C 2 228 ? 50.177 -26.577 -4.959 1.00 36.58 223 GLY C C 1
ATOM 5743 O O . GLY C 2 228 ? 49.379 -27.350 -4.422 1.00 42.52 223 GLY C O 1
ATOM 5744 N N . ILE C 2 229 ? 50.051 -25.253 -4.875 1.00 39.81 224 ILE C N 1
ATOM 5745 C CA . ILE C 2 229 ? 48.902 -24.658 -4.203 1.00 34.52 224 ILE C CA 1
ATOM 5746 C C . ILE C 2 229 ? 47.613 -25.032 -4.925 1.00 37.10 224 ILE C C 1
ATOM 5747 O O . ILE C 2 229 ? 46.569 -25.238 -4.295 1.00 39.12 224 ILE C O 1
ATOM 5752 N N . LEU C 2 230 ? 47.667 -25.144 -6.255 1.00 33.14 225 LEU C N 1
ATOM 5753 C CA . LEU C 2 230 ? 46.488 -25.564 -7.007 1.00 28.82 225 LEU C CA 1
ATOM 5754 C C . LEU C 2 230 ? 46.116 -27.007 -6.691 1.00 37.69 225 LEU C C 1
ATOM 5755 O O . LEU C 2 230 ? 44.934 -27.325 -6.517 1.00 38.12 225 LEU C O 1
ATOM 5760 N N . SER C 2 231 ? 47.113 -27.894 -6.617 1.00 42.90 226 SER C N 1
ATOM 5761 C CA . SER C 2 231 ? 46.842 -29.281 -6.249 1.00 35.59 226 SER C CA 1
ATOM 5762 C C . SER C 2 231 ? 46.285 -29.385 -4.836 1.00 42.40 226 SER C C 1
ATOM 5763 O O . SER C 2 231 ? 45.462 -30.263 -4.556 1.00 44.86 226 SER C O 1
ATOM 5766 N N . LEU C 2 232 ? 46.723 -28.504 -3.935 1.00 36.09 227 LEU C N 1
ATOM 5767 C CA . LEU C 2 232 ? 46.201 -28.524 -2.571 1.00 30.00 227 LEU C CA 1
ATOM 5768 C C . LEU C 2 232 ? 44.771 -27.996 -2.511 1.00 48.33 227 LEU C C 1
ATOM 5769 O O . LEU C 2 232 ? 43.937 -28.533 -1.773 1.00 54.28 227 LEU C O 1
ATOM 5774 N N . VAL C 2 233 ? 44.472 -26.942 -3.274 1.00 42.59 228 VAL C N 1
ATOM 5775 C CA . VAL C 2 233 ? 43.155 -26.314 -3.208 1.00 31.64 228 VAL C CA 1
ATOM 5776 C C . VAL C 2 233 ? 42.088 -27.247 -3.764 1.00 39.78 228 VAL C C 1
ATOM 5777 O O . VAL C 2 233 ? 41.043 -27.464 -3.140 1.00 47.32 228 VAL C O 1
ATOM 5781 N N . THR C 2 234 ? 42.331 -27.806 -4.947 1.00 37.29 229 THR C N 1
ATOM 5782 C CA . THR C 2 234 ? 41.391 -28.727 -5.570 1.00 40.55 229 THR C CA 1
ATOM 5783 C C . THR C 2 234 ? 41.442 -30.125 -4.969 1.00 52.07 229 THR C C 1
ATOM 5784 O O . THR C 2 234 ? 40.683 -30.995 -5.411 1.00 48.42 229 THR C O 1
ATOM 5788 N N . ASN C 2 235 ? 42.310 -30.352 -3.981 1.00 50.71 230 ASN C N 1
ATOM 5789 C CA . ASN C 2 235 ? 42.487 -31.656 -3.349 1.00 51.45 230 ASN C CA 1
ATOM 5790 C C . ASN C 2 235 ? 42.804 -32.724 -4.388 1.00 58.28 230 ASN C C 1
ATOM 5791 O O . ASN C 2 235 ? 41.925 -33.495 -4.789 1.00 46.50 230 ASN C O 1
ATOM 5796 N N . ASP C 2 236 ? 44.056 -32.774 -4.824 1.00 60.07 231 ASP C N 1
ATOM 5797 C CA . ASP C 2 236 ? 44.528 -33.752 -5.797 1.00 52.98 231 ASP C CA 1
ATOM 5798 C C . ASP C 2 236 ? 45.491 -34.679 -5.060 1.00 43.77 231 ASP C C 1
ATOM 5799 O O . ASP C 2 236 ? 46.700 -34.450 -5.033 1.00 44.48 231 ASP C O 1
ATOM 5804 N N . ARG C 2 237 ? 44.940 -35.727 -4.449 1.00 42.09 232 ARG C N 1
ATOM 5805 C CA . ARG C 2 237 ? 45.723 -36.673 -3.669 1.00 36.62 232 ARG C CA 1
ATOM 5806 C C . ARG C 2 237 ? 46.101 -37.921 -4.460 1.00 43.85 232 ARG C C 1
ATOM 5807 O O . ARG C 2 237 ? 46.364 -38.970 -3.861 1.00 44.81 232 ARG C O 1
ATOM 5815 N N . GLY C 2 238 ? 46.131 -37.836 -5.788 1.00 22.85 233 GLY C N 1
ATOM 5816 C CA . GLY C 2 238 ? 46.633 -38.938 -6.586 1.00 33.59 233 GLY C CA 1
ATOM 5817 C C . GLY C 2 238 ? 45.582 -39.668 -7.395 1.00 38.77 233 GLY C C 1
ATOM 5818 O O . GLY C 2 238 ? 44.542 -39.096 -7.734 1.00 42.10 233 GLY C O 1
ATOM 5819 N N . ALA C 2 239 ? 45.844 -40.935 -7.710 1.00 29.57 234 ALA C N 1
ATOM 5820 C CA . ALA C 2 239 ? 44.968 -41.744 -8.543 1.00 24.58 234 ALA C CA 1
ATOM 5821 C C . ALA C 2 239 ? 44.440 -42.937 -7.756 1.00 43.15 234 ALA C C 1
ATOM 5822 O O . ALA C 2 239 ? 44.919 -43.262 -6.666 1.00 38.68 234 ALA C O 1
ATOM 5824 N N . ILE C 2 240 ? 43.430 -43.591 -8.333 1.00 40.58 235 ILE C N 1
ATOM 5825 C CA . ILE C 2 240 ? 42.805 -44.764 -7.732 1.00 32.91 235 ILE C CA 1
ATOM 5826 C C . ILE C 2 240 ? 42.830 -45.898 -8.749 1.00 37.69 235 ILE C C 1
ATOM 5827 O O . ILE C 2 240 ? 41.801 -46.522 -9.032 1.00 44.00 235 ILE C O 1
ATOM 5832 N N . ASP C 2 241 ? 44.005 -46.171 -9.314 1.00 38.48 236 ASP C N 1
ATOM 5833 C CA . ASP C 2 241 ? 44.088 -47.182 -10.363 1.00 36.72 236 ASP C CA 1
ATOM 5834 C C . ASP C 2 241 ? 43.980 -48.588 -9.790 1.00 26.04 236 ASP C C 1
ATOM 5835 O O . ASP C 2 241 ? 43.281 -49.440 -10.354 1.00 35.44 236 ASP C O 1
ATOM 5840 N N . ASP C 2 242 ? 44.664 -48.851 -8.675 1.00 20.50 237 ASP C N 1
ATOM 5841 C CA . ASP C 2 242 ? 44.637 -50.183 -8.079 1.00 21.87 237 ASP C CA 1
ATOM 5842 C C . ASP C 2 242 ? 43.215 -50.598 -7.720 1.00 27.51 237 ASP C C 1
ATOM 5843 O O . ASP C 2 242 ? 42.770 -51.699 -8.068 1.00 33.94 237 ASP C O 1
ATOM 5848 N N . VAL C 2 243 ? 42.480 -49.718 -7.035 1.00 32.94 238 VAL C N 1
ATOM 5849 C CA . VAL C 2 243 ? 41.125 -50.051 -6.603 1.00 21.67 238 VAL C CA 1
ATOM 5850 C C . VAL C 2 243 ? 40.221 -50.284 -7.803 1.00 14.95 238 VAL C C 1
ATOM 5851 O O . VAL C 2 243 ? 39.437 -51.237 -7.827 1.00 24.56 238 VAL C O 1
ATOM 5855 N N . LEU C 2 244 ? 40.314 -49.423 -8.817 1.00 17.33 239 LEU C N 1
ATOM 5856 C CA . LEU C 2 244 ? 39.441 -49.558 -9.980 1.00 24.38 239 LEU C CA 1
ATOM 5857 C C . LEU C 2 244 ? 39.723 -50.852 -10.736 1.00 27.75 239 LEU C C 1
ATOM 5858 O O . LEU C 2 244 ? 38.797 -51.597 -11.084 1.00 28.51 239 LEU C O 1
ATOM 5863 N N . GLU C 2 245 ? 41.001 -51.142 -10.987 1.00 35.86 240 GLU C N 1
ATOM 5864 C CA . GLU C 2 245 ? 41.346 -52.373 -11.689 1.00 31.35 240 GLU C CA 1
ATOM 5865 C C . GLU C 2 245 ? 40.966 -53.609 -10.879 1.00 26.61 240 GLU C C 1
ATOM 5866 O O . GLU C 2 245 ? 40.544 -54.617 -11.457 1.00 25.79 240 GLU C O 1
ATOM 5872 N N . SER C 2 246 ? 41.072 -53.548 -9.549 1.00 28.21 241 SER C N 1
ATOM 5873 C CA . SER C 2 246 ? 40.703 -54.697 -8.732 1.00 25.69 241 SER C CA 1
ATOM 5874 C C . SER C 2 246 ? 39.194 -54.873 -8.655 1.00 28.97 241 SER C C 1
ATOM 5875 O O . SER C 2 246 ? 38.710 -56.004 -8.534 1.00 41.52 241 SER C O 1
ATOM 5878 N N . LEU C 2 247 ? 38.444 -53.773 -8.716 1.00 27.62 242 LEU C N 1
ATOM 5879 C CA . LEU C 2 247 ? 36.990 -53.865 -8.782 1.00 24.23 242 LEU C CA 1
ATOM 5880 C C . LEU C 2 247 ? 36.540 -54.462 -10.108 1.00 35.04 242 LEU C C 1
ATOM 5881 O O . LEU C 2 247 ? 35.622 -55.291 -10.141 1.00 35.67 242 LEU C O 1
ATOM 5886 N N . LYS C 2 248 ? 37.171 -54.055 -11.214 1.00 28.43 243 LYS C N 1
ATOM 5887 C CA . LYS C 2 248 ? 36.764 -54.581 -12.514 1.00 16.88 243 LYS C CA 1
ATOM 5888 C C . LYS C 2 248 ? 37.056 -56.073 -12.622 1.00 21.55 243 LYS C C 1
ATOM 5889 O O . LYS C 2 248 ? 36.260 -56.826 -13.194 1.00 26.62 243 LYS C O 1
ATOM 5895 N N . ASN C 2 249 ? 38.185 -56.521 -12.071 1.00 26.84 244 ASN C N 1
ATOM 5896 C CA . ASN C 2 249 ? 38.532 -57.936 -12.098 1.00 22.48 244 ASN C CA 1
ATOM 5897 C C . ASN C 2 249 ? 37.796 -58.751 -11.045 1.00 27.28 244 ASN C C 1
ATOM 5898 O O . ASN C 2 249 ? 37.940 -59.979 -11.033 1.00 50.75 244 ASN C O 1
ATOM 5903 N N . LYS C 2 250 ? 37.023 -58.107 -10.170 1.00 27.18 245 LYS C N 1
ATOM 5904 C CA . LYS C 2 250 ? 36.392 -58.776 -9.031 1.00 28.77 245 LYS C CA 1
ATOM 5905 C C . LYS C 2 250 ? 37.436 -59.465 -8.154 1.00 30.18 245 LYS C C 1
ATOM 5906 O O . LYS C 2 250 ? 37.219 -60.569 -7.649 1.00 32.06 245 LYS C O 1
ATOM 5912 N N . ASP C 2 251 ? 38.583 -58.811 -7.975 1.00 15.07 246 ASP C N 1
ATOM 5913 C CA . ASP C 2 251 ? 39.664 -59.345 -7.145 1.00 19.95 246 ASP C CA 1
ATOM 5914 C C . ASP C 2 251 ? 39.354 -59.020 -5.689 1.00 20.99 246 ASP C C 1
ATOM 5915 O O . ASP C 2 251 ? 39.811 -58.016 -5.140 1.00 33.94 246 ASP C O 1
ATOM 5920 N N . VAL C 2 252 ? 38.571 -59.893 -5.052 1.00 20.45 247 VAL C N 1
ATOM 5921 C CA . VAL C 2 252 ? 38.120 -59.645 -3.684 1.00 19.04 247 VAL C CA 1
ATOM 5922 C C . VAL C 2 252 ? 39.305 -59.522 -2.734 1.00 17.66 247 VAL C C 1
ATOM 5923 O O . VAL C 2 252 ? 39.352 -58.615 -1.895 1.00 29.41 247 VAL C O 1
ATOM 5927 N N . LYS C 2 253 ? 40.283 -60.423 -2.856 1.00 12.37 248 LYS C N 1
ATOM 5928 C CA . LYS C 2 253 ? 41.424 -60.401 -1.946 1.00 18.38 248 LYS C CA 1
ATOM 5929 C C . LYS C 2 253 ? 42.228 -59.114 -2.093 1.00 26.13 248 LYS C C 1
ATOM 5930 O O . LYS C 2 253 ? 42.660 -58.521 -1.094 1.00 21.25 248 LYS C O 1
ATOM 5936 N N . GLN C 2 254 ? 42.432 -58.659 -3.333 1.00 23.20 249 GLN C N 1
ATOM 5937 C CA . GLN C 2 254 ? 43.157 -57.411 -3.547 1.00 15.35 249 GLN C CA 1
ATOM 5938 C C . GLN C 2 254 ? 42.416 -56.236 -2.926 1.00 26.36 249 GLN C C 1
ATOM 5939 O O . GLN C 2 254 ? 43.038 -55.330 -2.366 1.00 33.95 249 GLN C O 1
ATOM 5945 N N . LEU C 2 255 ? 41.083 -56.238 -3.005 1.00 27.19 250 LEU C N 1
ATOM 5946 C CA . LEU C 2 255 ? 40.311 -55.156 -2.400 1.00 19.64 250 LEU C CA 1
ATOM 5947 C C . LEU C 2 255 ? 40.409 -55.193 -0.880 1.00 18.32 250 LEU C C 1
ATOM 5948 O O . LEU C 2 255 ? 40.505 -54.141 -0.227 1.00 24.92 250 LEU C O 1
ATOM 5953 N N . ARG C 2 256 ? 40.381 -56.395 -0.299 1.00 13.69 251 ARG C N 1
ATOM 5954 C CA . ARG C 2 256 ? 40.594 -56.518 1.138 1.00 16.33 251 ARG C CA 1
ATOM 5955 C C . ARG C 2 256 ? 41.961 -55.978 1.531 1.00 22.89 251 ARG C C 1
ATOM 5956 O O . ARG C 2 256 ? 42.119 -55.384 2.604 1.00 34.58 251 ARG C O 1
ATOM 5964 N N . ALA C 2 257 ? 42.962 -56.174 0.670 1.00 14.72 252 ALA C N 1
ATOM 5965 C CA . ALA C 2 257 ? 44.287 -55.627 0.951 1.00 15.06 252 ALA C CA 1
ATOM 5966 C C . ALA C 2 257 ? 44.334 -54.117 0.748 1.00 22.61 252 ALA C C 1
ATOM 5967 O O . ALA C 2 257 ? 45.114 -53.426 1.411 1.00 24.90 252 ALA C O 1
ATOM 5969 N N . LEU C 2 258 ? 43.518 -53.591 -0.163 1.00 15.54 253 LEU C N 1
ATOM 5970 C CA . LEU C 2 258 ? 43.590 -52.184 -0.531 1.00 17.00 253 LEU C CA 1
ATOM 5971 C C . LEU C 2 258 ? 42.788 -51.278 0.389 1.00 24.26 253 LEU C C 1
ATOM 5972 O O . LEU C 2 258 ? 43.048 -50.070 0.412 1.00 33.24 253 LEU C O 1
ATOM 5977 N N . ALA C 2 259 ? 41.812 -51.820 1.116 1.00 24.28 254 ALA C N 1
ATOM 5978 C CA . ALA C 2 259 ? 41.010 -50.999 2.028 1.00 27.70 254 ALA C CA 1
ATOM 5979 C C . ALA C 2 259 ? 41.838 -50.135 2.981 1.00 23.96 254 ALA C C 1
ATOM 5980 O O . ALA C 2 259 ? 41.580 -48.919 3.056 1.00 33.36 254 ALA C O 1
ATOM 5982 N N . PRO C 2 260 ? 42.826 -50.664 3.716 1.00 20.48 255 PRO C N 1
ATOM 5983 C CA . PRO C 2 260 ? 43.571 -49.804 4.652 1.00 20.66 255 PRO C CA 1
ATOM 5984 C C . PRO C 2 260 ? 44.369 -48.704 3.980 1.00 26.23 255 PRO C C 1
ATOM 5985 O O . PRO C 2 260 ? 44.650 -47.686 4.626 1.00 39.22 255 PRO C O 1
ATOM 5989 N N . LYS C 2 261 ? 44.750 -48.870 2.712 1.00 27.52 256 LYS C N 1
ATOM 5990 C CA . LYS C 2 261 ? 45.513 -47.830 2.030 1.00 35.47 256 LYS C CA 1
ATOM 5991 C C . LYS C 2 261 ? 44.732 -46.524 1.976 1.00 29.78 256 LYS C C 1
ATOM 5992 O O . LYS C 2 261 ? 45.251 -45.460 2.334 1.00 37.86 256 LYS C O 1
ATOM 5998 N N . TYR C 2 262 ? 43.476 -46.587 1.541 1.00 33.66 257 TYR C N 1
ATOM 5999 C CA . TYR C 2 262 ? 42.647 -45.403 1.374 1.00 34.11 257 TYR C CA 1
ATOM 6000 C C . TYR C 2 262 ? 41.703 -45.162 2.545 1.00 35.45 257 TYR C C 1
ATOM 6001 O O . TYR C 2 262 ? 40.888 -44.237 2.480 1.00 39.28 257 TYR C O 1
ATOM 6010 N N . ALA C 2 263 ? 41.786 -45.969 3.608 1.00 36.31 258 ALA C N 1
ATOM 6011 C CA . ALA C 2 263 ? 40.951 -45.717 4.781 1.00 24.00 258 ALA C CA 1
ATOM 6012 C C . ALA C 2 263 ? 41.223 -44.353 5.408 1.00 28.50 258 ALA C C 1
ATOM 6013 O O . ALA C 2 263 ? 40.327 -43.772 6.030 1.00 45.58 258 ALA C O 1
ATOM 6015 N N . ALA C 2 264 ? 42.437 -43.821 5.250 1.00 46.66 259 ALA C N 1
ATOM 6016 C CA . ALA C 2 264 ? 42.839 -42.625 5.990 1.00 45.33 259 ALA C CA 1
ATOM 6017 C C . ALA C 2 264 ? 42.051 -41.394 5.552 1.00 50.63 259 ALA C C 1
ATOM 6018 O O . ALA C 2 264 ? 41.386 -40.745 6.369 1.00 66.41 259 ALA C O 1
ATOM 6020 N N . ASP C 2 265 ? 42.128 -41.042 4.270 1.00 53.48 260 ASP C N 1
ATOM 6021 C CA . ASP C 2 265 ? 41.435 -39.864 3.745 1.00 56.03 260 ASP C CA 1
ATOM 6022 C C . ASP C 2 265 ? 40.148 -40.298 3.042 1.00 47.86 260 ASP C C 1
ATOM 6023 O O . ASP C 2 265 ? 40.011 -40.263 1.811 1.00 49.19 260 ASP C O 1
ATOM 6028 N N . TYR C 2 266 ? 39.185 -40.697 3.878 1.00 45.43 261 TYR C N 1
ATOM 6029 C CA . TYR C 2 266 ? 37.998 -41.386 3.386 1.00 23.96 261 TYR C CA 1
ATOM 6030 C C . TYR C 2 266 ? 37.147 -40.493 2.494 1.00 25.43 261 TYR C C 1
ATOM 6031 O O . TYR C 2 266 ? 36.636 -40.954 1.470 1.00 31.19 261 TYR C O 1
ATOM 6040 N N . SER C 2 267 ? 36.947 -39.230 2.878 1.00 29.70 262 SER C N 1
ATOM 6041 C CA . SER C 2 267 ? 36.051 -38.367 2.111 1.00 20.68 262 SER C CA 1
ATOM 6042 C C . SER C 2 267 ? 36.587 -38.130 0.706 1.00 27.43 262 SER C C 1
ATOM 6043 O O . SER C 2 267 ? 35.856 -38.271 -0.287 1.00 29.00 262 SER C O 1
ATOM 6046 N N . TRP C 2 268 ? 37.868 -37.763 0.604 1.00 30.50 263 TRP C N 1
ATOM 6047 C CA . TRP C 2 268 ? 38.479 -37.611 -0.709 1.00 20.15 263 TRP C CA 1
ATOM 6048 C C . TRP C 2 268 ? 38.405 -38.907 -1.495 1.00 31.27 263 TRP C C 1
ATOM 6049 O O . TRP C 2 268 ? 38.086 -38.895 -2.692 1.00 31.69 263 TRP C O 1
ATOM 6060 N N . PHE C 2 269 ? 38.715 -40.037 -0.848 1.00 45.57 264 PHE C N 1
ATOM 6061 C CA . PHE C 2 269 ? 38.721 -41.295 -1.585 1.00 37.39 264 PHE C CA 1
ATOM 6062 C C . PHE C 2 269 ? 37.343 -41.612 -2.134 1.00 22.15 264 PHE C C 1
ATOM 6063 O O . PHE C 2 269 ? 37.212 -42.017 -3.290 1.00 22.27 264 PHE C O 1
ATOM 6071 N N . VAL C 2 270 ? 36.303 -41.426 -1.324 1.00 25.05 265 VAL C N 1
ATOM 6072 C CA . VAL C 2 270 ? 34.965 -41.817 -1.746 1.00 21.07 265 VAL C CA 1
ATOM 6073 C C . VAL C 2 270 ? 34.463 -40.886 -2.845 1.00 24.88 265 VAL C C 1
ATOM 6074 O O . VAL C 2 270 ? 33.829 -41.334 -3.812 1.00 23.11 265 VAL C O 1
ATOM 6078 N N . GLY C 2 271 ? 34.790 -39.592 -2.755 1.00 22.93 266 GLY C N 1
ATOM 6079 C CA . GLY C 2 271 ? 34.415 -38.682 -3.826 1.00 21.50 266 GLY C CA 1
ATOM 6080 C C . GLY C 2 271 ? 35.110 -39.015 -5.133 1.00 29.14 266 GLY C C 1
ATOM 6081 O O . GLY C 2 271 ? 34.474 -39.096 -6.192 1.00 38.78 266 GLY C O 1
ATOM 6082 N N . LYS C 2 272 ? 36.429 -39.222 -5.074 1.00 22.77 267 LYS C N 1
ATOM 6083 C CA . LYS C 2 272 ? 37.172 -39.580 -6.275 1.00 20.39 267 LYS C CA 1
ATOM 6084 C C . LYS C 2 272 ? 36.684 -40.904 -6.847 1.00 28.29 267 LYS C C 1
ATOM 6085 O O . LYS C 2 272 ? 36.579 -41.058 -8.067 1.00 43.20 267 LYS C O 1
ATOM 6091 N N . LEU C 2 273 ? 36.368 -41.867 -5.981 1.00 26.09 268 LEU C N 1
ATOM 6092 C CA . LEU C 2 273 ? 35.914 -43.170 -6.449 1.00 19.26 268 LEU C CA 1
ATOM 6093 C C . LEU C 2 273 ? 34.580 -43.057 -7.166 1.00 23.79 268 LEU C C 1
ATOM 6094 O O . LEU C 2 273 ? 34.386 -43.672 -8.221 1.00 31.49 268 LEU C O 1
ATOM 6099 N N . ALA C 2 274 ? 33.645 -42.281 -6.612 1.00 21.63 269 ALA C N 1
ATOM 6100 C CA . ALA C 2 274 ? 32.385 -42.054 -7.313 1.00 24.19 269 ALA C CA 1
ATOM 6101 C C . ALA C 2 274 ? 32.634 -41.405 -8.668 1.00 27.96 269 ALA C C 1
ATOM 6102 O O . ALA C 2 274 ? 32.101 -41.851 -9.695 1.00 40.45 269 ALA C O 1
ATOM 6104 N N . GLU C 2 275 ? 33.476 -40.366 -8.691 1.00 36.48 270 GLU C N 1
ATOM 6105 C CA . GLU C 2 275 ? 33.747 -39.648 -9.934 1.00 40.77 270 GLU C CA 1
ATOM 6106 C C . GLU C 2 275 ? 34.360 -40.560 -10.992 1.00 42.38 270 GLU C C 1
ATOM 6107 O O . GLU C 2 275 ? 34.042 -40.443 -12.182 1.00 38.99 270 GLU C O 1
ATOM 6113 N N . GLU C 2 276 ? 35.238 -41.477 -10.579 1.00 48.68 271 GLU C N 1
ATOM 6114 C CA . GLU C 2 276 ? 35.916 -42.352 -11.533 1.00 41.36 271 GLU C CA 1
ATOM 6115 C C . GLU C 2 276 ? 35.005 -43.480 -12.008 1.00 38.83 271 GLU C C 1
ATOM 6116 O O . GLU C 2 276 ? 34.948 -43.776 -13.208 1.00 27.60 271 GLU C O 1
ATOM 6122 N N . ILE C 2 277 ? 34.292 -44.130 -11.084 1.00 22.86 272 ILE C N 1
ATOM 6123 C CA . ILE C 2 277 ? 33.419 -45.229 -11.477 1.00 15.16 272 ILE C CA 1
ATOM 6124 C C . ILE C 2 277 ? 32.281 -44.727 -12.356 1.00 26.40 272 ILE C C 1
ATOM 6125 O O . ILE C 2 277 ? 31.790 -45.468 -13.217 1.00 42.13 272 ILE C O 1
ATOM 6130 N N . TYR C 2 278 ? 31.857 -43.467 -12.181 1.00 36.33 273 TYR C N 1
ATOM 6131 C CA . TYR C 2 278 ? 30.736 -42.949 -12.965 1.00 47.25 273 TYR C CA 1
ATOM 6132 C C . TYR C 2 278 ? 30.942 -43.148 -14.462 1.00 33.82 273 TYR C C 1
ATOM 6133 O O . TYR C 2 278 ? 29.994 -43.465 -15.189 1.00 43.17 273 TYR C O 1
ATOM 6142 N N . SER C 2 279 ? 32.172 -42.977 -14.940 1.00 30.28 274 SER C N 1
ATOM 6143 C CA . SER C 2 279 ? 32.436 -43.013 -16.372 1.00 31.00 274 SER C CA 1
ATOM 6144 C C . SER C 2 279 ? 32.733 -44.408 -16.906 1.00 35.59 274 SER C C 1
ATOM 6145 O O . SER C 2 279 ? 32.545 -44.645 -18.105 1.00 44.09 274 SER C O 1
ATOM 6148 N N . ARG C 2 280 ? 33.179 -45.336 -16.058 1.00 37.93 275 ARG C N 1
ATOM 6149 C CA . ARG C 2 280 ? 33.654 -46.642 -16.504 1.00 24.50 275 ARG C CA 1
ATOM 6150 C C . ARG C 2 280 ? 32.649 -47.756 -16.242 1.00 26.30 275 ARG C C 1
ATOM 6151 O O . ARG C 2 280 ? 33.047 -48.900 -16.004 1.00 47.23 275 ARG C O 1
ATOM 6159 N N . VAL C 2 281 ? 31.350 -47.461 -16.291 1.00 23.81 276 VAL C N 1
ATOM 6160 C CA . VAL C 2 281 ? 30.334 -48.431 -15.907 1.00 19.50 276 VAL C CA 1
ATOM 6161 C C . VAL C 2 281 ? 29.056 -48.144 -16.686 1.00 22.33 276 VAL C C 1
ATOM 6162 O O . VAL C 2 281 ? 28.847 -47.040 -17.192 1.00 29.00 276 VAL C O 1
ATOM 6166 N N . THR C 2 282 ? 28.203 -49.160 -16.795 1.00 30.93 277 THR C N 1
ATOM 6167 C CA . THR C 2 282 ? 26.983 -49.030 -17.578 1.00 35.54 277 THR C CA 1
ATOM 6168 C C . THR C 2 282 ? 25.968 -48.144 -16.855 1.00 35.84 277 THR C C 1
ATOM 6169 O O . THR C 2 282 ? 26.000 -48.025 -15.627 1.00 42.04 277 THR C O 1
ATOM 6173 N N . PRO C 2 283 ? 25.059 -47.503 -17.601 1.00 31.97 278 PRO C N 1
ATOM 6174 C CA . PRO C 2 283 ? 24.063 -46.632 -16.950 1.00 31.68 278 PRO C CA 1
ATOM 6175 C C . PRO C 2 283 ? 23.247 -47.328 -15.876 1.00 38.06 278 PRO C C 1
ATOM 6176 O O . PRO C 2 283 ? 22.941 -46.711 -14.847 1.00 40.15 278 PRO C O 1
ATOM 6180 N N . GLN C 2 284 ? 22.876 -48.594 -16.087 1.00 37.27 279 GLN C N 1
ATOM 6181 C CA . GLN C 2 284 ? 22.192 -49.341 -15.036 1.00 42.51 279 GLN C CA 1
ATOM 6182 C C . GLN C 2 284 ? 23.048 -49.423 -13.781 1.00 43.55 279 GLN C C 1
ATOM 6183 O O . GLN C 2 284 ? 22.533 -49.360 -12.658 1.00 30.03 279 GLN C O 1
ATOM 6189 N N . SER C 2 285 ? 24.362 -49.550 -13.953 1.00 38.96 280 SER C N 1
ATOM 6190 C CA . SER C 2 285 ? 25.255 -49.640 -12.811 1.00 40.11 280 SER C CA 1
ATOM 6191 C C . SER C 2 285 ? 25.504 -48.293 -12.147 1.00 31.20 280 SER C C 1
ATOM 6192 O O . SER C 2 285 ? 25.945 -48.269 -10.998 1.00 34.47 280 SER C O 1
ATOM 6195 N N . ILE C 2 286 ? 25.221 -47.179 -12.827 1.00 23.78 281 ILE C N 1
ATOM 6196 C CA . ILE C 2 286 ? 25.491 -45.865 -12.244 1.00 32.92 281 ILE C CA 1
ATOM 6197 C C . ILE C 2 286 ? 24.582 -45.611 -11.045 1.00 34.22 281 ILE C C 1
ATOM 6198 O O . ILE C 2 286 ? 25.031 -45.144 -9.989 1.00 35.53 281 ILE C O 1
ATOM 6203 N N . ILE C 2 287 ? 23.289 -45.907 -11.193 1.00 25.34 282 ILE C N 1
ATOM 6204 C CA . ILE C 2 287 ? 22.345 -45.721 -10.094 1.00 15.73 282 ILE C CA 1
ATOM 6205 C C . ILE C 2 287 ? 22.739 -46.586 -8.903 1.00 21.47 282 ILE C C 1
ATOM 6206 O O . ILE C 2 287 ? 22.765 -46.122 -7.756 1.00 24.78 282 ILE C O 1
ATOM 6211 N N . ARG C 2 288 ? 23.045 -47.860 -9.155 1.00 26.89 283 ARG C N 1
ATOM 6212 C CA . ARG C 2 288 ? 23.420 -48.750 -8.062 1.00 22.61 283 ARG C CA 1
ATOM 6213 C C . ARG C 2 288 ? 24.736 -48.331 -7.426 1.00 22.43 283 ARG C C 1
ATOM 6214 O O . ARG C 2 288 ? 24.910 -48.478 -6.212 1.00 30.91 283 ARG C O 1
ATOM 6222 N N . MET C 2 289 ? 25.669 -47.805 -8.222 1.00 19.07 284 MET C N 1
ATOM 6223 C CA . MET C 2 289 ? 26.916 -47.303 -7.665 1.00 22.44 284 MET C CA 1
ATOM 6224 C C . MET C 2 289 ? 26.655 -46.131 -6.739 1.00 33.79 284 MET C C 1
ATOM 6225 O O . MET C 2 289 ? 27.228 -46.054 -5.645 1.00 30.56 284 MET C O 1
ATOM 6230 N N . TYR C 2 290 ? 25.794 -45.202 -7.163 1.00 40.30 285 TYR C N 1
ATOM 6231 C CA . TYR C 2 290 ? 25.466 -44.075 -6.300 1.00 21.60 285 TYR C CA 1
ATOM 6232 C C . TYR C 2 290 ? 24.768 -44.543 -5.032 1.00 22.22 285 TYR C C 1
ATOM 6233 O O . TYR C 2 290 ? 25.068 -44.050 -3.945 1.00 32.10 285 TYR C O 1
ATOM 6242 N N . GLU C 2 291 ? 23.879 -45.533 -5.138 1.00 24.98 286 GLU C N 1
ATOM 6243 C CA . GLU C 2 291 ? 23.222 -46.066 -3.944 1.00 25.65 286 GLU C CA 1
ATOM 6244 C C . GLU C 2 291 ? 24.234 -46.660 -2.968 1.00 23.20 286 GLU C C 1
ATOM 6245 O O . GLU C 2 291 ? 24.256 -46.304 -1.781 1.00 40.01 286 GLU C O 1
ATOM 6251 N N . ILE C 2 292 ? 25.084 -47.569 -3.455 1.00 19.74 287 ILE C N 1
ATOM 6252 C CA . ILE C 2 292 ? 26.055 -48.240 -2.591 1.00 19.76 287 ILE C CA 1
ATOM 6253 C C . ILE C 2 292 ? 26.998 -47.228 -1.956 1.00 20.27 287 ILE C C 1
ATOM 6254 O O . ILE C 2 292 ? 27.180 -47.200 -0.730 1.00 30.20 287 ILE C O 1
ATOM 6259 N N . VAL C 2 293 ? 27.624 -46.391 -2.785 1.00 20.63 288 VAL C N 1
ATOM 6260 C CA . VAL C 2 293 ? 28.625 -45.459 -2.288 1.00 17.16 288 VAL C CA 1
ATOM 6261 C C . VAL C 2 293 ? 27.985 -44.415 -1.381 1.00 22.22 288 VAL C C 1
ATOM 6262 O O . VAL C 2 293 ? 28.583 -43.996 -0.384 1.00 27.40 288 VAL C O 1
ATOM 6266 N N . GLY C 2 294 ? 26.755 -43.997 -1.689 1.00 18.32 289 GLY C N 1
ATOM 6267 C CA . GLY C 2 294 ? 26.074 -43.049 -0.833 1.00 16.45 289 GLY C CA 1
ATOM 6268 C C . GLY C 2 294 ? 25.778 -43.619 0.536 1.00 20.32 289 GLY C C 1
ATOM 6269 O O . GLY C 2 294 ? 25.989 -42.948 1.545 1.00 25.64 289 GLY C O 1
ATOM 6270 N N . GLU C 2 295 ? 25.297 -44.866 0.596 1.00 21.67 290 GLU C N 1
ATOM 6271 C CA . GLU C 2 295 ? 25.071 -45.491 1.896 1.00 17.01 290 GLU C CA 1
ATOM 6272 C C . GLU C 2 295 ? 26.374 -45.600 2.676 1.00 20.95 290 GLU C C 1
ATOM 6273 O O . GLU C 2 295 ? 26.437 -45.255 3.867 1.00 27.13 290 GLU C O 1
ATOM 6279 N N . ASN C 2 296 ? 27.435 -46.059 2.007 1.00 23.19 291 ASN C N 1
ATOM 6280 C CA 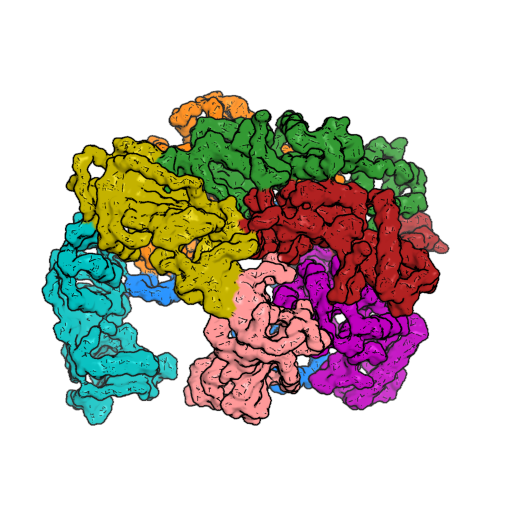. ASN C 2 296 ? 28.712 -46.250 2.688 1.00 20.43 291 ASN C CA 1
ATOM 6281 C C . ASN C 2 296 ? 29.242 -44.932 3.240 1.00 26.42 291 ASN C C 1
ATOM 6282 O O . ASN C 2 296 ? 29.671 -44.858 4.397 1.00 34.30 291 ASN C O 1
ATOM 6287 N N . ASN C 2 297 ? 29.203 -43.872 2.427 1.00 23.64 292 ASN C N 1
ATOM 6288 C CA . ASN C 2 297 ? 29.670 -42.564 2.877 1.00 24.80 292 ASN C CA 1
ATOM 6289 C C . ASN C 2 297 ? 28.756 -41.973 3.943 1.00 25.98 292 ASN C C 1
ATOM 6290 O O . ASN C 2 297 ? 29.225 -41.255 4.832 1.00 22.68 292 ASN C O 1
ATOM 6295 N N . GLN C 2 298 ? 27.457 -42.269 3.876 1.00 32.49 293 GLN C N 1
ATOM 6296 C CA . GLN C 2 298 ? 26.525 -41.769 4.875 1.00 21.09 293 GLN C CA 1
ATOM 6297 C C . GLN C 2 298 ? 26.833 -42.345 6.247 1.00 17.81 293 GLN C C 1
ATOM 6298 O O . GLN C 2 298 ? 26.787 -41.628 7.253 1.00 22.47 293 GLN C O 1
ATOM 6304 N N . TYR C 2 299 ? 27.160 -43.632 6.311 1.00 30.94 294 TYR C N 1
ATOM 6305 C CA . TYR C 2 299 ? 27.407 -44.269 7.595 1.00 19.33 294 TYR C CA 1
ATOM 6306 C C . TYR C 2 299 ? 28.865 -44.178 8.035 1.00 15.78 294 TYR C C 1
ATOM 6307 O O . TYR C 2 299 ? 29.280 -44.926 8.925 1.00 25.61 294 TYR C O 1
ATOM 6316 N N . HIS C 2 300 ? 29.646 -43.267 7.454 1.00 15.77 295 HIS C N 1
ATOM 6317 C CA . HIS C 2 300 ? 31.073 -43.221 7.760 1.00 15.38 295 HIS C CA 1
ATOM 6318 C C . HIS C 2 300 ? 31.318 -42.921 9.234 1.00 11.42 295 HIS C C 1
ATOM 6319 O O . HIS C 2 300 ? 31.856 -43.754 9.968 1.00 17.44 295 HIS C O 1
ATOM 6326 N N . GLY C 2 301 ? 30.920 -41.733 9.688 1.00 16.04 296 GLY C N 1
ATOM 6327 C CA . GLY C 2 301 ? 31.186 -41.301 11.051 1.00 14.24 296 GLY C CA 1
ATOM 6328 C C . GLY C 2 301 ? 30.628 -42.202 12.136 1.00 18.20 296 GLY C C 1
ATOM 6329 O O . GLY C 2 301 ? 30.827 -41.948 13.327 1.00 16.08 296 GLY C O 1
ATOM 6330 N N . ILE C 2 302 ? 29.926 -43.259 11.730 1.00 17.78 297 ILE C N 1
ATOM 6331 C CA . ILE C 2 302 ? 29.381 -44.231 12.659 1.00 12.59 297 ILE C CA 1
ATOM 6332 C C . ILE C 2 302 ? 30.135 -45.558 12.622 1.00 15.85 297 ILE C C 1
ATOM 6333 O O . ILE C 2 302 ? 30.286 -46.200 13.669 1.00 23.39 297 ILE C O 1
ATOM 6338 N N . ALA C 2 303 ? 30.625 -45.976 11.455 1.00 10.85 298 ALA C N 1
ATOM 6339 C CA . ALA C 2 303 ? 31.292 -47.265 11.315 1.00 10.83 298 ALA C CA 1
ATOM 6340 C C . ALA C 2 303 ? 32.498 -47.360 12.241 1.00 15.38 298 ALA C C 1
ATOM 6341 O O . ALA C 2 303 ? 33.416 -46.536 12.170 1.00 12.59 298 ALA C O 1
ATOM 6343 N N . ALA C 2 304 ? 32.493 -48.381 13.102 1.00 17.65 299 ALA C N 1
ATOM 6344 C CA . ALA C 2 304 ? 33.541 -48.522 14.108 1.00 22.99 299 ALA C CA 1
ATOM 6345 C C . ALA C 2 304 ? 34.890 -48.848 13.478 1.00 24.66 299 ALA C C 1
ATOM 6346 O O . ALA C 2 304 ? 35.933 -48.406 13.974 1.00 23.76 299 ALA C O 1
ATOM 6348 N N . ASN C 2 305 ? 34.895 -49.620 12.394 1.00 16.39 300 ASN C N 1
ATOM 6349 C CA . ASN C 2 305 ? 36.128 -50.034 11.727 1.00 8.96 300 ASN C CA 1
ATOM 6350 C C . ASN C 2 305 ? 36.078 -49.529 10.288 1.00 16.00 300 ASN C C 1
ATOM 6351 O O . ASN C 2 305 ? 35.456 -50.156 9.423 1.00 19.51 300 ASN C O 1
ATOM 6356 N N . THR C 2 306 ? 36.742 -48.396 10.035 1.00 22.55 301 THR C N 1
ATOM 6357 C CA . THR C 2 306 ? 36.665 -47.760 8.723 1.00 14.41 301 THR C CA 1
ATOM 6358 C C . THR C 2 306 ? 37.280 -48.628 7.635 1.00 20.97 301 THR C C 1
ATOM 6359 O O . THR C 2 306 ? 36.809 -48.616 6.493 1.00 30.25 301 THR C O 1
ATOM 6363 N N . GLU C 2 307 ? 38.328 -49.383 7.967 1.00 25.51 302 GLU C N 1
ATOM 6364 C CA . GLU C 2 307 ? 38.930 -50.286 6.993 1.00 17.22 302 GLU C CA 1
ATOM 6365 C C . GLU C 2 307 ? 37.947 -51.377 6.583 1.00 22.46 302 GLU C C 1
ATOM 6366 O O . GLU C 2 307 ? 37.792 -51.679 5.393 1.00 38.95 302 GLU C O 1
ATOM 6372 N N . LEU C 2 308 ? 37.270 -51.980 7.563 1.00 19.97 303 LEU C N 1
ATOM 6373 C CA . LEU C 2 308 ? 36.220 -52.943 7.251 1.00 13.95 303 LEU C CA 1
ATOM 6374 C C . LEU C 2 308 ? 35.080 -52.289 6.484 1.00 19.29 303 LEU C C 1
ATOM 6375 O O . LEU C 2 308 ? 34.461 -52.929 5.627 1.00 20.24 303 LEU C O 1
ATOM 6380 N N . HIS C 2 309 ? 34.800 -51.014 6.766 1.00 13.13 304 HIS C N 1
ATOM 6381 C CA . HIS C 2 309 ? 33.775 -50.288 6.023 1.00 11.58 304 HIS C CA 1
ATOM 6382 C C . HIS C 2 309 ? 34.145 -50.184 4.547 1.00 16.46 304 HIS C C 1
ATOM 6383 O O . HIS C 2 309 ? 33.315 -50.425 3.659 1.00 30.25 304 HIS C O 1
ATOM 6390 N N . LEU C 2 310 ? 35.404 -49.837 4.266 1.00 22.66 305 LEU C N 1
ATOM 6391 C CA . LEU C 2 310 ? 35.856 -49.754 2.882 1.00 18.38 305 LEU C CA 1
ATOM 6392 C C . LEU C 2 310 ? 35.895 -51.123 2.221 1.00 20.87 305 LEU C C 1
ATOM 6393 O O . LEU C 2 310 ? 35.620 -51.234 1.023 1.00 26.51 305 LEU C O 1
ATOM 6398 N N . ALA C 2 311 ? 36.234 -52.169 2.974 1.00 19.12 306 ALA C N 1
ATOM 6399 C CA . ALA C 2 311 ? 36.162 -53.518 2.423 1.00 11.09 306 ALA C CA 1
ATOM 6400 C C . ALA C 2 311 ? 34.731 -53.874 2.036 1.00 20.28 306 ALA C C 1
ATOM 6401 O O . ALA C 2 311 ? 34.494 -54.474 0.981 1.00 24.67 306 ALA C O 1
ATOM 6403 N N . TYR C 2 312 ? 33.766 -53.513 2.886 1.00 20.78 307 TYR C N 1
ATOM 6404 C CA . TYR C 2 312 ? 32.357 -53.761 2.589 1.00 14.02 307 TYR C CA 1
ATOM 6405 C C . TYR C 2 312 ? 31.938 -53.033 1.317 1.00 14.42 307 TYR C C 1
ATOM 6406 O O . TYR C 2 312 ? 31.271 -53.607 0.441 1.00 20.95 307 TYR C O 1
ATOM 6415 N N . LEU C 2 313 ? 32.349 -51.769 1.191 1.00 14.68 308 LEU C N 1
ATOM 6416 C CA . LEU C 2 313 ? 32.065 -51.002 -0.021 1.00 15.29 308 LEU C CA 1
ATOM 6417 C C . LEU C 2 313 ? 32.678 -51.664 -1.252 1.00 20.58 308 LEU C C 1
ATOM 6418 O O . LEU C 2 313 ? 32.027 -51.786 -2.299 1.00 24.48 308 LEU C O 1
ATOM 6423 N N . PHE C 2 314 ? 33.939 -52.094 -1.142 1.00 22.54 309 PHE C N 1
ATOM 6424 C CA . PHE C 2 314 ? 34.622 -52.720 -2.270 1.00 13.92 309 PHE C CA 1
ATOM 6425 C C . PHE C 2 314 ? 33.928 -54.003 -2.695 1.00 15.28 309 PHE C C 1
ATOM 6426 O O . PHE C 2 314 ? 33.794 -54.271 -3.891 1.00 21.06 309 PHE C O 1
ATOM 6434 N N . ILE C 2 315 ? 33.497 -54.819 -1.731 1.00 16.41 310 ILE C N 1
ATOM 6435 C CA . ILE C 2 315 ? 32.835 -56.076 -2.071 1.00 14.89 310 ILE C CA 1
ATOM 6436 C C . ILE C 2 315 ? 31.510 -55.808 -2.771 1.00 18.71 310 ILE C C 1
ATOM 6437 O O . ILE C 2 315 ? 31.192 -56.433 -3.792 1.00 22.67 310 ILE C O 1
ATOM 6442 N N . GLN C 2 316 ? 30.716 -54.878 -2.230 1.00 15.16 311 GLN C N 1
ATOM 6443 C CA . GLN C 2 316 ? 29.461 -54.521 -2.884 1.00 12.90 311 GLN C CA 1
ATOM 6444 C C . GLN C 2 316 ? 29.701 -54.073 -4.321 1.00 13.59 311 GLN C C 1
ATOM 6445 O O . GLN C 2 316 ? 29.032 -54.541 -5.253 1.00 18.05 311 GLN C O 1
ATOM 6451 N N . LEU C 2 317 ? 30.670 -53.175 -4.524 1.00 13.02 312 LEU C N 1
ATOM 6452 C CA . LEU C 2 317 ? 30.912 -52.660 -5.868 1.00 10.72 312 LEU C CA 1
ATOM 6453 C C . LEU C 2 317 ? 31.426 -53.752 -6.800 1.00 15.77 312 LEU C C 1
ATOM 6454 O O . LEU C 2 317 ? 30.955 -53.874 -7.936 1.00 21.83 312 LEU C O 1
ATOM 6459 N N . ALA C 2 318 ? 32.373 -54.569 -6.333 1.00 21.33 313 ALA C N 1
ATOM 6460 C CA . ALA C 2 318 ? 32.930 -55.626 -7.170 1.00 23.26 313 ALA C CA 1
ATOM 6461 C C . ALA C 2 318 ? 31.879 -56.657 -7.555 1.00 22.24 313 ALA C C 1
ATOM 6462 O O . ALA C 2 318 ? 31.973 -57.265 -8.627 1.00 25.73 313 ALA C O 1
ATOM 6464 N N . CYS C 2 319 ? 30.872 -56.868 -6.704 1.00 22.86 314 CYS C N 1
ATOM 6465 C CA . CYS C 2 319 ? 29.839 -57.841 -7.035 1.00 11.73 314 CYS C CA 1
ATOM 6466 C C . CYS C 2 319 ? 28.748 -57.264 -7.927 1.00 25.65 314 CYS C C 1
ATOM 6467 O O . CYS C 2 319 ? 28.212 -57.985 -8.775 1.00 34.55 314 CYS C O 1
ATOM 6470 N N . GLU C 2 320 ? 28.400 -55.985 -7.767 1.00 25.02 315 GLU C N 1
ATOM 6471 C CA . GLU C 2 320 ? 27.203 -55.454 -8.408 1.00 16.78 315 GLU C CA 1
ATOM 6472 C C . GLU C 2 320 ? 27.470 -54.544 -9.603 1.00 25.73 315 GLU C C 1
ATOM 6473 O O . GLU C 2 320 ? 26.513 -54.136 -10.269 1.00 39.07 315 GLU C O 1
ATOM 6479 N N . MET C 2 321 ? 28.723 -54.218 -9.906 1.00 27.82 316 MET C N 1
ATOM 6480 C CA . MET C 2 321 ? 29.013 -53.325 -11.021 1.00 33.25 316 MET C CA 1
ATOM 6481 C C . MET C 2 321 ? 29.137 -54.102 -12.326 1.00 29.64 316 MET C C 1
ATOM 6482 O O . MET C 2 321 ? 29.608 -55.242 -12.353 1.00 46.85 316 MET C O 1
ATOM 6487 N N . GLN C 2 322 ? 28.707 -53.467 -13.416 1.00 28.95 317 GLN C N 1
ATOM 6488 C CA . GLN C 2 322 ? 28.822 -54.013 -14.767 1.00 36.48 317 GLN C CA 1
ATOM 6489 C C . GLN C 2 322 ? 29.709 -53.063 -15.565 1.00 34.49 317 GLN C C 1
ATOM 6490 O O . GLN C 2 322 ? 29.249 -52.018 -16.037 1.00 23.85 317 GLN C O 1
ATOM 6496 N N . TRP C 2 323 ? 30.973 -53.445 -15.738 1.00 28.05 318 TRP C N 1
ATOM 6497 C CA . TRP C 2 323 ? 32.032 -52.522 -16.144 1.00 28.18 318 TRP C CA 1
ATOM 6498 C C . TRP C 2 323 ? 32.079 -52.224 -17.637 1.00 34.20 318 TRP C C 1
ATOM 6499 O O . TRP C 2 323 ? 33.169 -52.069 -18.191 1.00 43.91 318 TRP C O 1
ATOM 6510 N N . LYS C 2 324 ? 30.927 -52.131 -18.297 1.00 35.88 319 LYS C N 1
ATOM 6511 C CA . LYS C 2 324 ? 30.820 -51.588 -19.657 1.00 64.95 319 LYS C CA 1
ATOM 6512 C C . LYS C 2 324 ? 31.888 -52.101 -20.627 1.00 75.00 319 LYS C C 1
ATOM 6513 O O . LYS C 2 324 ? 31.722 -53.145 -21.258 1.00 97.70 319 LYS C O 1
ATOM 6520 N N . MET D 2 6 ? 66.671 -29.360 24.156 1.00 54.76 1 MET D N 1
ATOM 6521 C CA . MET D 2 6 ? 65.656 -28.832 23.250 1.00 74.35 1 MET D CA 1
ATOM 6522 C C . MET D 2 6 ? 64.245 -29.210 23.695 1.00 66.69 1 MET D C 1
ATOM 6523 O O . MET D 2 6 ? 63.328 -28.390 23.626 1.00 59.86 1 MET D O 1
ATOM 6528 N N . ILE D 2 7 ? 64.081 -30.455 24.154 1.00 46.24 2 ILE D N 1
ATOM 6529 C CA . ILE D 2 7 ? 62.761 -30.938 24.542 1.00 33.87 2 ILE D CA 1
ATOM 6530 C C . ILE D 2 7 ? 62.232 -30.132 25.721 1.00 41.15 2 ILE D C 1
ATOM 6531 O O . ILE D 2 7 ? 62.960 -29.824 26.674 1.00 54.03 2 ILE D O 1
ATOM 6536 N N . THR D 2 8 ? 60.952 -29.769 25.648 1.00 34.19 3 THR D N 1
ATOM 6537 C CA . THR D 2 8 ? 60.310 -29.007 26.709 1.00 31.35 3 THR D CA 1
ATOM 6538 C C . THR D 2 8 ? 59.818 -29.956 27.794 1.00 27.66 3 THR D C 1
ATOM 6539 O O . THR D 2 8 ? 59.218 -30.993 27.497 1.00 38.17 3 THR D O 1
ATOM 6543 N N . VAL D 2 9 ? 60.082 -29.607 29.051 1.00 31.36 4 VAL D N 1
ATOM 6544 C CA . VAL D 2 9 ? 59.717 -30.434 30.195 1.00 27.50 4 VAL D CA 1
ATOM 6545 C C . VAL D 2 9 ? 59.010 -29.562 31.223 1.00 39.36 4 VAL D C 1
ATOM 6546 O O . VAL D 2 9 ? 59.552 -28.536 31.651 1.00 44.38 4 VAL D O 1
ATOM 6550 N N . ASN D 2 10 ? 57.807 -29.969 31.618 1.00 39.97 5 ASN D N 1
ATOM 6551 C CA . ASN D 2 10 ? 57.062 -29.309 32.690 1.00 48.10 5 ASN D CA 1
ATOM 6552 C C . ASN D 2 10 ? 57.211 -30.172 33.937 1.00 50.98 5 ASN D C 1
ATOM 6553 O O . ASN D 2 10 ? 56.474 -31.144 34.125 1.00 57.32 5 ASN D O 1
ATOM 6558 N N . GLU D 2 11 ? 58.172 -29.812 34.792 1.00 51.82 6 GLU D N 1
ATOM 6559 C CA . GLU D 2 11 ? 58.503 -30.649 35.941 1.00 53.91 6 GLU D CA 1
ATOM 6560 C C . GLU D 2 11 ? 57.354 -30.771 36.932 1.00 45.18 6 GLU D C 1
ATOM 6561 O O . GLU D 2 11 ? 57.358 -31.691 37.756 1.00 48.12 6 GLU D O 1
ATOM 6567 N N . LYS D 2 12 ? 56.370 -29.874 36.872 1.00 40.34 7 LYS D N 1
ATOM 6568 C CA . LYS D 2 12 ? 55.218 -29.977 37.758 1.00 51.71 7 LYS D CA 1
ATOM 6569 C C . LYS D 2 12 ? 54.278 -31.112 37.369 1.00 47.79 7 LYS D C 1
ATOM 6570 O O . LYS D 2 12 ? 53.395 -31.462 38.161 1.00 32.12 7 LYS D O 1
ATOM 6576 N N . GLU D 2 13 ? 54.449 -31.697 36.185 1.00 37.44 8 GLU D N 1
ATOM 6577 C CA . GLU D 2 13 ? 53.571 -32.746 35.685 1.00 32.61 8 GLU D CA 1
ATOM 6578 C C . GLU D 2 13 ? 54.241 -34.104 35.849 1.00 32.70 8 GLU D C 1
ATOM 6579 O O . GLU D 2 13 ? 55.409 -34.273 35.485 1.00 38.76 8 GLU D O 1
ATOM 6585 N N . HIS D 2 14 ? 53.501 -35.066 36.397 1.00 16.56 9 HIS D N 1
ATOM 6586 C CA . HIS D 2 14 ? 54.012 -36.423 36.541 1.00 21.38 9 HIS D CA 1
ATOM 6587 C C . HIS D 2 14 ? 53.522 -37.356 35.446 1.00 36.21 9 HIS D C 1
ATOM 6588 O O . HIS D 2 14 ? 54.228 -38.309 35.096 1.00 31.75 9 HIS D O 1
ATOM 6595 N N . ILE D 2 15 ? 52.335 -37.101 34.896 1.00 37.10 10 ILE D N 1
ATOM 6596 C CA . ILE D 2 15 ? 51.857 -37.856 33.746 1.00 18.48 10 ILE D CA 1
ATOM 6597 C C . ILE D 2 15 ? 52.752 -37.555 32.552 1.00 35.36 10 ILE D C 1
ATOM 6598 O O . ILE D 2 15 ? 53.015 -36.388 32.233 1.00 42.83 10 ILE D O 1
ATOM 6603 N N . LEU D 2 16 ? 53.223 -38.610 31.883 1.00 52.40 11 LEU D N 1
ATOM 6604 C CA . LEU D 2 16 ? 54.247 -38.439 30.854 1.00 34.02 11 LEU D CA 1
ATOM 6605 C C . LEU D 2 16 ? 53.731 -37.642 29.662 1.00 31.93 11 LEU D C 1
ATOM 6606 O O . LEU D 2 16 ? 54.474 -36.841 29.084 1.00 33.19 11 LEU D O 1
ATOM 6611 N N . GLU D 2 17 ? 52.468 -37.841 29.275 1.00 47.84 12 GLU D N 1
ATOM 6612 C CA . GLU D 2 17 ? 51.937 -37.116 28.125 1.00 38.70 12 GLU D CA 1
ATOM 6613 C C . GLU D 2 17 ? 51.716 -35.639 28.421 1.00 32.03 12 GLU D C 1
ATOM 6614 O O . GLU D 2 17 ? 51.622 -34.840 27.485 1.00 35.23 12 GLU D O 1
ATOM 6620 N N . GLN D 2 18 ? 51.630 -35.260 29.694 1.00 41.84 13 GLN D N 1
ATOM 6621 C CA . GLN D 2 18 ? 51.515 -33.859 30.073 1.00 32.33 13 GLN D CA 1
ATOM 6622 C C . GLN D 2 18 ? 52.857 -33.229 30.417 1.00 31.59 13 GLN D C 1
ATOM 6623 O O . GLN D 2 18 ? 52.990 -32.004 30.336 1.00 31.55 13 GLN D O 1
ATOM 6629 N N . LYS D 2 19 ? 53.850 -34.042 30.782 1.00 47.51 14 LYS D N 1
ATOM 6630 C CA . LYS D 2 19 ? 55.158 -33.516 31.159 1.00 33.35 14 LYS D CA 1
ATOM 6631 C C . LYS D 2 19 ? 55.893 -32.932 29.958 1.00 30.81 14 LYS D C 1
ATOM 6632 O O . LYS D 2 19 ? 56.468 -31.842 30.048 1.00 34.37 14 LYS D O 1
ATOM 6638 N N . TYR D 2 20 ? 55.877 -33.632 28.828 1.00 27.36 15 TYR D N 1
ATOM 6639 C CA . TYR D 2 20 ? 56.660 -33.253 27.649 1.00 29.75 15 TYR D CA 1
ATOM 6640 C C . TYR D 2 20 ? 55.792 -32.613 26.569 1.00 39.51 15 TYR D C 1
ATOM 6641 O O . TYR D 2 20 ? 55.849 -32.989 25.398 1.00 38.31 15 TYR D O 1
ATOM 6650 N N . ARG D 2 21 ? 54.982 -31.633 26.941 1.00 38.09 16 ARG D N 1
ATOM 6651 C CA . ARG D 2 21 ? 54.172 -30.934 25.951 1.00 25.13 16 ARG D CA 1
ATOM 6652 C C . ARG D 2 21 ? 55.041 -29.951 25.174 1.00 19.63 16 ARG D C 1
ATOM 6653 O O . ARG D 2 21 ? 55.733 -29.131 25.784 1.00 31.94 16 ARG D O 1
ATOM 6661 N N . PRO D 2 22 ? 55.039 -30.009 23.842 1.00 22.37 17 PRO D N 1
ATOM 6662 C CA . PRO D 2 22 ? 55.821 -29.044 23.060 1.00 21.39 17 PRO D CA 1
ATOM 6663 C C . PRO D 2 22 ? 55.358 -27.616 23.306 1.00 25.90 17 PRO D C 1
ATOM 6664 O O . PRO D 2 22 ? 54.161 -27.336 23.390 1.00 33.45 17 PRO D O 1
ATOM 6668 N N . SER D 2 23 ? 56.329 -26.707 23.415 1.00 24.96 18 SER D N 1
ATOM 6669 C CA . SER D 2 23 ? 56.054 -25.304 23.687 1.00 21.06 18 SER D CA 1
ATOM 6670 C C . SER D 2 23 ? 56.303 -24.390 22.495 1.00 29.96 18 SER D C 1
ATOM 6671 O O . SER D 2 23 ? 55.966 -23.203 22.569 1.00 34.45 18 SER D O 1
ATOM 6674 N N . THR D 2 24 ? 56.886 -24.899 21.413 1.00 20.89 19 THR D N 1
ATOM 6675 C CA . THR D 2 24 ? 57.102 -24.123 20.201 1.00 26.26 19 THR D CA 1
ATOM 6676 C C . THR D 2 24 ? 56.549 -24.893 19.010 1.00 27.54 19 THR D C 1
ATOM 6677 O O . THR D 2 24 ? 56.304 -26.099 19.084 1.00 25.40 19 THR D O 1
ATOM 6681 N N . ILE D 2 25 ? 56.352 -24.177 17.902 1.00 30.20 20 ILE D N 1
ATOM 6682 C CA . ILE D 2 25 ? 55.816 -24.810 16.702 1.00 17.70 20 ILE D CA 1
ATOM 6683 C C . ILE D 2 25 ? 56.808 -25.823 16.142 1.00 31.25 20 ILE D C 1
ATOM 6684 O O . ILE D 2 25 ? 56.418 -26.901 15.680 1.00 48.40 20 ILE D O 1
ATOM 6689 N N . ASP D 2 26 ? 58.105 -25.501 16.184 1.00 35.96 21 ASP D N 1
ATOM 6690 C CA . ASP D 2 26 ? 59.111 -26.424 15.664 1.00 33.62 21 ASP D CA 1
ATOM 6691 C C . ASP D 2 26 ? 59.145 -27.723 16.458 1.00 40.93 21 ASP D C 1
ATOM 6692 O O . ASP D 2 26 ? 59.392 -28.793 15.889 1.00 47.23 21 ASP D O 1
ATOM 6697 N N . GLU D 2 27 ? 58.896 -27.655 17.767 1.00 38.32 22 GLU D N 1
ATOM 6698 C CA . GLU D 2 27 ? 58.855 -28.864 18.579 1.00 38.47 22 GLU D CA 1
ATOM 6699 C C . GLU D 2 27 ? 57.652 -29.740 18.248 1.00 33.99 22 GLU D C 1
ATOM 6700 O O . GLU D 2 27 ? 57.681 -30.944 18.524 1.00 46.50 22 GLU D O 1
ATOM 6706 N N . CYS D 2 28 ? 56.604 -29.168 17.662 1.00 46.90 23 CYS D N 1
ATOM 6707 C CA . CYS D 2 28 ? 55.437 -29.947 17.276 1.00 34.59 23 CYS D CA 1
ATOM 6708 C C . CYS D 2 28 ? 55.766 -30.872 16.110 1.00 45.49 23 CYS D C 1
ATOM 6709 O O . CYS D 2 28 ? 56.657 -30.600 15.300 1.00 56.73 23 CYS D O 1
ATOM 6712 N N . ILE D 2 29 ? 55.030 -31.973 16.029 1.00 27.07 24 ILE D N 1
ATOM 6713 C CA . ILE D 2 29 ? 55.136 -32.914 14.923 1.00 31.03 24 ILE D CA 1
ATOM 6714 C C . ILE D 2 29 ? 53.877 -32.737 14.083 1.00 38.83 24 ILE D C 1
ATOM 6715 O O . ILE D 2 29 ? 52.807 -33.253 14.425 1.00 35.22 24 ILE D O 1
ATOM 6720 N N . LEU D 2 30 ? 53.997 -31.997 12.991 1.00 30.43 25 LEU D N 1
ATOM 6721 C CA . LEU D 2 30 ? 52.875 -31.599 12.159 1.00 27.57 25 LEU D CA 1
ATOM 6722 C C . LEU D 2 30 ? 53.162 -31.928 10.704 1.00 33.71 25 LEU D C 1
ATOM 6723 O O . LEU D 2 30 ? 54.322 -32.110 10.317 1.00 32.01 25 LEU D O 1
ATOM 6728 N N . PRO D 2 31 ? 52.125 -32.018 9.870 1.00 32.02 26 PRO D N 1
ATOM 6729 C CA . PRO D 2 31 ? 52.353 -32.122 8.427 1.00 30.84 26 PRO D CA 1
ATOM 6730 C C . PRO D 2 31 ? 53.167 -30.942 7.918 1.00 39.50 26 PRO D C 1
ATOM 6731 O O . PRO D 2 31 ? 53.239 -29.883 8.546 1.00 38.51 26 PRO D O 1
ATOM 6735 N N . ALA D 2 32 ? 53.788 -31.143 6.754 1.00 41.26 27 ALA D N 1
ATOM 6736 C CA . ALA D 2 32 ? 54.701 -30.141 6.212 1.00 28.48 27 ALA D CA 1
ATOM 6737 C C . ALA D 2 32 ? 53.994 -28.812 5.976 1.00 35.72 27 ALA D C 1
ATOM 6738 O O . ALA D 2 32 ? 54.447 -27.760 6.445 1.00 37.98 27 ALA D O 1
ATOM 6740 N N . PHE D 2 33 ? 52.870 -28.841 5.256 1.00 32.20 28 PHE D N 1
ATOM 6741 C CA . PHE D 2 33 ? 52.215 -27.595 4.873 1.00 29.71 28 PHE D CA 1
ATOM 6742 C C . PHE D 2 33 ? 51.598 -26.893 6.076 1.00 33.46 28 PHE D C 1
ATOM 6743 O O . PHE D 2 33 ? 51.607 -25.661 6.151 1.00 47.06 28 PHE D O 1
ATOM 6751 N N . ASP D 2 34 ? 51.072 -27.654 7.037 1.00 32.57 29 ASP D N 1
ATOM 6752 C CA . ASP D 2 34 ? 50.475 -27.030 8.214 1.00 29.06 29 ASP D CA 1
ATOM 6753 C C . ASP D 2 34 ? 51.537 -26.378 9.095 1.00 32.48 29 ASP D C 1
ATOM 6754 O O . ASP D 2 34 ? 51.348 -25.255 9.583 1.00 32.85 29 ASP D O 1
ATOM 6759 N N . LYS D 2 35 ? 52.661 -27.066 9.313 1.00 27.65 30 LYS D N 1
ATOM 6760 C CA . LYS D 2 35 ? 53.755 -26.457 10.061 1.00 32.25 30 LYS D CA 1
ATOM 6761 C C . LYS D 2 35 ? 54.289 -25.228 9.337 1.00 31.23 30 LYS D C 1
ATOM 6762 O O . LYS D 2 35 ? 54.634 -24.224 9.971 1.00 30.66 30 LYS D O 1
ATOM 6768 N N . GLU D 2 36 ? 54.352 -25.285 8.005 1.00 32.32 31 GLU D N 1
ATOM 6769 C CA . GLU D 2 36 ? 54.776 -24.123 7.230 1.00 31.26 31 GLU D CA 1
ATOM 6770 C C . GLU D 2 36 ? 53.807 -22.960 7.407 1.00 28.79 31 GLU D C 1
ATOM 6771 O O . GLU D 2 36 ? 54.227 -21.804 7.530 1.00 32.72 31 GLU D O 1
ATOM 6777 N N . THR D 2 37 ? 52.505 -23.251 7.431 1.00 33.52 32 THR D N 1
ATOM 6778 C CA . THR D 2 37 ? 51.502 -22.214 7.661 1.00 29.79 32 THR D CA 1
ATOM 6779 C C . THR D 2 37 ? 51.662 -21.584 9.039 1.00 25.63 32 THR D C 1
ATOM 6780 O O . THR D 2 37 ? 51.569 -20.359 9.189 1.00 29.88 32 THR D O 1
ATOM 6784 N N . PHE D 2 38 ? 51.899 -22.407 10.060 1.00 23.87 33 PHE D N 1
ATOM 6785 C CA . PHE D 2 38 ? 52.091 -21.865 11.403 1.00 23.56 33 PHE D CA 1
ATOM 6786 C C . PHE D 2 38 ? 53.358 -21.021 11.482 1.00 25.45 33 PHE D C 1
ATOM 6787 O O . PHE D 2 38 ? 53.371 -19.963 12.125 1.00 21.85 33 PHE D O 1
ATOM 6795 N N . LYS D 2 39 ? 54.432 -21.467 10.828 1.00 27.95 34 LYS D N 1
ATOM 6796 C CA . LYS D 2 39 ? 55.659 -20.680 10.819 1.00 22.57 34 LYS D CA 1
ATOM 6797 C C . LYS D 2 39 ? 55.455 -19.359 10.092 1.00 27.37 34 LYS D C 1
ATOM 6798 O O . LYS D 2 39 ? 55.993 -18.328 10.503 1.00 38.39 34 LYS D O 1
ATOM 6804 N N . SER D 2 40 ? 54.669 -19.367 9.014 1.00 28.21 35 SER D N 1
ATOM 6805 C CA . SER D 2 40 ? 54.358 -18.122 8.319 1.00 18.51 35 SER D CA 1
ATOM 6806 C C . SER D 2 40 ? 53.557 -17.183 9.209 1.00 17.10 35 SER D C 1
ATOM 6807 O O . SER D 2 40 ? 53.830 -15.977 9.257 1.00 28.81 35 SER D O 1
ATOM 6810 N N . ILE D 2 41 ? 52.563 -17.719 9.922 1.00 26.35 36 ILE D N 1
ATOM 6811 C CA . ILE D 2 41 ? 51.756 -16.896 10.821 1.00 25.98 36 ILE D CA 1
ATOM 6812 C C . ILE D 2 41 ? 52.627 -16.280 11.908 1.00 23.47 36 ILE D C 1
ATOM 6813 O O . ILE D 2 41 ? 52.465 -15.107 12.263 1.00 33.96 36 ILE D O 1
ATOM 6818 N N . THR D 2 42 ? 53.568 -17.058 12.450 1.00 32.79 37 THR D N 1
ATOM 6819 C CA . THR D 2 42 ? 54.455 -16.522 13.478 1.00 24.71 37 THR D CA 1
ATOM 6820 C C . THR D 2 42 ? 55.417 -15.489 12.900 1.00 29.05 37 THR D C 1
ATOM 6821 O O . THR D 2 42 ? 55.702 -14.471 13.542 1.00 39.14 37 THR D O 1
ATOM 6825 N N . SER D 2 43 ? 55.919 -15.726 11.686 1.00 33.42 38 SER D N 1
ATOM 6826 C CA . SER D 2 43 ? 56.843 -14.786 11.062 1.00 33.87 38 SER D CA 1
ATOM 6827 C C . SER D 2 43 ? 56.168 -13.462 10.734 1.00 35.33 38 SER D C 1
ATOM 6828 O O . SER D 2 43 ? 56.820 -12.413 10.769 1.00 35.13 38 SER D O 1
ATOM 6831 N N . LYS D 2 44 ? 54.874 -13.487 10.403 1.00 41.63 39 LYS D N 1
ATOM 6832 C CA . LYS D 2 44 ? 54.158 -12.234 10.186 1.00 25.18 39 LYS D CA 1
ATOM 6833 C C . LYS D 2 44 ? 53.945 -11.480 11.492 1.00 31.46 39 LYS D C 1
ATOM 6834 O O . LYS D 2 44 ? 53.870 -10.247 11.487 1.00 70.42 39 LYS D O 1
ATOM 6840 N N . GLY D 2 45 ? 53.849 -12.195 12.613 1.00 27.08 40 GLY D N 1
ATOM 6841 C CA . GLY D 2 45 ? 53.701 -11.574 13.910 1.00 44.97 40 GLY D CA 1
ATOM 6842 C C . GLY D 2 45 ? 52.275 -11.373 14.379 1.00 39.44 40 GLY D C 1
ATOM 6843 O O . GLY D 2 45 ? 52.071 -11.001 15.541 1.00 28.74 40 GLY D O 1
ATOM 6844 N N . LYS D 2 46 ? 51.284 -11.603 13.520 1.00 44.58 41 LYS D N 1
ATOM 6845 C CA . LYS D 2 46 ? 49.878 -11.442 13.868 1.00 29.66 41 LYS D CA 1
ATOM 6846 C C . LYS D 2 46 ? 49.140 -12.750 13.617 1.00 28.15 41 LYS D C 1
ATOM 6847 O O . LYS D 2 46 ? 49.286 -13.356 12.550 1.00 37.06 41 LYS D O 1
ATOM 6853 N N . ILE D 2 47 ? 48.350 -13.174 14.592 1.00 27.16 42 ILE D N 1
ATOM 6854 C CA . ILE D 2 47 ? 47.599 -14.426 14.525 1.00 25.84 42 ILE D CA 1
ATOM 6855 C C . ILE D 2 47 ? 46.169 -14.110 14.100 1.00 26.71 42 ILE D C 1
ATOM 6856 O O . ILE D 2 47 ? 45.536 -13.236 14.708 1.00 31.26 42 ILE D O 1
ATOM 6861 N N . PRO D 2 48 ? 45.631 -14.778 13.087 1.00 16.71 43 PRO D N 1
ATOM 6862 C CA . PRO D 2 48 ? 44.224 -14.594 12.724 1.00 19.29 43 PRO D CA 1
ATOM 6863 C C . PRO D 2 48 ? 43.331 -15.480 13.587 1.00 25.42 43 PRO D C 1
ATOM 6864 O O . PRO D 2 48 ? 43.788 -16.180 14.487 1.00 36.72 43 PRO D O 1
ATOM 6868 N N . HIS D 2 49 ? 42.034 -15.437 13.296 1.00 26.18 44 HIS D N 1
ATOM 6869 C CA . HIS D 2 49 ? 41.099 -16.368 13.916 1.00 12.69 44 HIS D CA 1
ATOM 6870 C C . HIS D 2 49 ? 41.314 -17.755 13.324 1.00 18.25 44 HIS D C 1
ATOM 6871 O O . HIS D 2 49 ? 41.241 -17.931 12.104 1.00 29.28 44 HIS D O 1
ATOM 6878 N N . ILE D 2 50 ? 41.587 -18.740 14.178 1.00 15.10 45 ILE D N 1
ATOM 6879 C CA . ILE D 2 50 ? 41.907 -20.085 13.717 1.00 11.61 45 ILE D CA 1
ATOM 6880 C C . ILE D 2 50 ? 40.963 -21.080 14.373 1.00 12.71 45 ILE D C 1
ATOM 6881 O O . ILE D 2 50 ? 40.504 -20.876 15.500 1.00 19.44 45 ILE D O 1
ATOM 6886 N N . ILE D 2 51 ? 40.667 -22.163 13.653 1.00 11.33 46 ILE D N 1
ATOM 6887 C CA . ILE D 2 51 ? 39.932 -23.308 14.184 1.00 9.36 46 ILE D CA 1
ATOM 6888 C C . ILE D 2 51 ? 40.782 -24.534 13.892 1.00 9.58 46 ILE D C 1
ATOM 6889 O O . ILE D 2 51 ? 40.837 -25.002 12.751 1.00 16.88 46 ILE D O 1
ATOM 6894 N N . LEU D 2 52 ? 41.448 -25.052 14.913 1.00 10.08 47 LEU D N 1
ATOM 6895 C CA . LEU D 2 52 ? 42.197 -26.294 14.812 1.00 13.72 47 LEU D CA 1
ATOM 6896 C C . LEU D 2 52 ? 41.262 -27.431 15.197 1.00 24.89 47 LEU D C 1
ATOM 6897 O O . LEU D 2 52 ? 40.730 -27.448 16.314 1.00 21.48 47 LEU D O 1
ATOM 6902 N N . HIS D 2 53 ? 41.044 -28.370 14.279 1.00 25.77 48 HIS D N 1
ATOM 6903 C CA . HIS D 2 53 ? 40.084 -29.428 14.554 1.00 17.95 48 HIS D CA 1
ATOM 6904 C C . HIS D 2 53 ? 40.559 -30.746 13.968 1.00 22.80 48 HIS D C 1
ATOM 6905 O O . HIS D 2 53 ? 41.320 -30.778 12.998 1.00 31.10 48 HIS D O 1
ATOM 6912 N N . SER D 2 54 ? 40.097 -31.835 14.586 1.00 25.77 49 SER D N 1
ATOM 6913 C CA . SER D 2 54 ? 40.277 -33.203 14.118 1.00 21.41 49 SER D CA 1
ATOM 6914 C C . SER D 2 54 ? 39.435 -34.124 14.991 1.00 21.14 49 SER D C 1
ATOM 6915 O O . SER D 2 54 ? 39.448 -33.994 16.222 1.00 24.07 49 SER D O 1
ATOM 6918 N N . PRO D 2 55 ? 38.680 -35.052 14.401 1.00 19.33 50 PRO D N 1
ATOM 6919 C CA . PRO D 2 55 ? 37.947 -36.022 15.227 1.00 15.16 50 PRO D CA 1
ATOM 6920 C C . PRO D 2 55 ? 38.860 -36.943 16.011 1.00 19.76 50 PRO D C 1
ATOM 6921 O O . PRO D 2 55 ? 38.447 -37.460 17.057 1.00 21.24 50 PRO D O 1
ATOM 6925 N N . SER D 2 56 ? 40.086 -37.159 15.546 1.00 21.08 51 SER D N 1
ATOM 6926 C CA . SER D 2 56 ? 41.051 -37.958 16.289 1.00 14.81 51 SER D CA 1
ATOM 6927 C C . SER D 2 56 ? 41.665 -37.121 17.403 1.00 20.83 51 SER D C 1
ATOM 6928 O O . SER D 2 56 ? 42.296 -36.097 17.117 1.00 27.34 51 SER D O 1
ATOM 6931 N N . PRO D 2 57 ? 41.512 -37.508 18.666 1.00 10.62 52 PRO D N 1
ATOM 6932 C CA . PRO D 2 57 ? 42.127 -36.737 19.749 1.00 14.57 52 PRO D CA 1
ATOM 6933 C C . PRO D 2 57 ? 43.638 -36.900 19.755 1.00 19.06 52 PRO D C 1
ATOM 6934 O O . PRO D 2 57 ? 44.199 -37.811 19.143 1.00 35.94 52 PRO D O 1
ATOM 6938 N N . GLY D 2 58 ? 44.299 -35.981 20.454 1.00 18.48 53 GLY D N 1
ATOM 6939 C CA . GLY D 2 58 ? 45.736 -36.069 20.635 1.00 15.49 53 GLY D CA 1
ATOM 6940 C C . GLY D 2 58 ? 46.564 -35.810 19.396 1.00 15.82 53 GLY D C 1
ATOM 6941 O O . GLY D 2 58 ? 47.653 -36.374 19.263 1.00 25.39 53 GLY D O 1
ATOM 6942 N N . THR D 2 59 ? 46.080 -34.969 18.482 1.00 16.28 54 THR D N 1
ATOM 6943 C CA . THR D 2 59 ? 46.855 -34.597 17.305 1.00 9.50 54 THR D CA 1
ATOM 6944 C C . THR D 2 59 ? 47.657 -33.316 17.500 1.00 20.50 54 THR D C 1
ATOM 6945 O O . THR D 2 59 ? 48.566 -33.043 16.706 1.00 14.79 54 THR D O 1
ATOM 6949 N N . GLY D 2 60 ? 47.340 -32.522 18.521 1.00 25.72 55 GLY D N 1
ATOM 6950 C CA . GLY D 2 60 ? 48.161 -31.380 18.876 1.00 16.14 55 GLY D CA 1
ATOM 6951 C C . GLY D 2 60 ? 47.503 -30.022 18.735 1.00 22.09 55 GLY D C 1
ATOM 6952 O O . GLY D 2 60 ? 48.198 -29.004 18.693 1.00 20.63 55 GLY D O 1
ATOM 6953 N N . LYS D 2 61 ? 46.171 -29.985 18.672 1.00 25.01 56 LYS D N 1
ATOM 6954 C CA . LYS D 2 61 ? 45.474 -28.714 18.487 1.00 15.42 56 LYS D CA 1
ATOM 6955 C C . LYS D 2 61 ? 45.741 -27.764 19.649 1.00 16.79 56 LYS D C 1
ATOM 6956 O O . LYS D 2 61 ? 46.109 -26.602 19.445 1.00 33.80 56 LYS D O 1
ATOM 6962 N N . THR D 2 62 ? 45.539 -28.237 20.882 1.00 11.46 57 THR D N 1
ATOM 6963 C CA . THR D 2 62 ? 45.816 -27.403 22.047 1.00 14.62 57 THR D CA 1
ATOM 6964 C C . THR D 2 62 ? 47.293 -27.036 22.116 1.00 21.72 57 THR D C 1
ATOM 6965 O O . THR D 2 62 ? 47.650 -25.883 22.409 1.00 22.02 57 THR D O 1
ATOM 6969 N N . THR D 2 63 ? 48.164 -28.011 21.850 1.00 19.02 58 THR D N 1
ATOM 6970 C CA . THR D 2 63 ? 49.597 -27.754 21.825 1.00 19.70 58 THR D CA 1
ATOM 6971 C C . THR D 2 63 ? 49.936 -26.657 20.827 1.00 17.61 58 THR D C 1
ATOM 6972 O O . THR D 2 63 ? 50.687 -25.730 21.143 1.00 23.87 58 THR D O 1
ATOM 6976 N N . VAL D 2 64 ? 49.373 -26.736 19.618 1.00 18.10 59 VAL D N 1
ATOM 6977 C CA . VAL D 2 64 ? 49.706 -25.754 18.590 1.00 15.32 59 VAL D CA 1
ATOM 6978 C C . VAL D 2 64 ? 49.102 -24.395 18.919 1.00 19.03 59 VAL D C 1
ATOM 6979 O O . VAL D 2 64 ? 49.700 -23.358 18.616 1.00 30.29 59 VAL D O 1
ATOM 6983 N N . ALA D 2 65 ? 47.934 -24.360 19.561 1.00 13.20 60 ALA D N 1
ATOM 6984 C CA . ALA D 2 65 ? 47.382 -23.079 19.994 1.00 23.18 60 ALA D CA 1
ATOM 6985 C C . ALA D 2 65 ? 48.321 -22.388 20.977 1.00 25.39 60 ALA D C 1
ATOM 6986 O O . ALA D 2 65 ? 48.694 -21.217 20.793 1.00 33.05 60 ALA D O 1
ATOM 6988 N N . LYS D 2 66 ? 48.730 -23.109 22.025 1.00 21.19 61 LYS D N 1
ATOM 6989 C CA . LYS D 2 66 ? 49.632 -22.511 23.005 1.00 15.55 61 LYS D CA 1
ATOM 6990 C C . LYS D 2 66 ? 50.991 -22.180 22.391 1.00 23.60 61 LYS D C 1
ATOM 6991 O O . LYS D 2 66 ? 51.607 -21.172 22.756 1.00 12.52 61 LYS D O 1
ATOM 6997 N N . ALA D 2 67 ? 51.455 -22.987 21.432 1.00 23.87 62 ALA D N 1
ATOM 6998 C CA . ALA D 2 67 ? 52.745 -22.730 20.801 1.00 15.98 62 ALA D CA 1
ATOM 6999 C C . ALA D 2 67 ? 52.691 -21.504 19.898 1.00 28.18 62 ALA D C 1
ATOM 7000 O O . ALA D 2 67 ? 53.665 -20.750 19.814 1.00 47.55 62 ALA D O 1
ATOM 7002 N N . LEU D 2 68 ? 51.572 -21.294 19.203 1.00 25.08 63 LEU D N 1
ATOM 7003 C CA . LEU D 2 68 ? 51.398 -20.068 18.434 1.00 21.95 63 LEU D CA 1
ATOM 7004 C C . LEU D 2 68 ? 51.408 -18.855 19.350 1.00 27.69 63 LEU D C 1
ATOM 7005 O O . LEU D 2 68 ? 52.117 -17.873 19.095 1.00 37.03 63 LEU D O 1
ATOM 7010 N N . CYS D 2 69 ? 50.627 -18.910 20.436 1.00 32.20 64 CYS D N 1
ATOM 7011 C CA . CYS D 2 69 ? 50.618 -17.789 21.373 1.00 18.95 64 CYS D CA 1
ATOM 7012 C C . CYS D 2 69 ? 52.000 -17.539 21.964 1.00 28.23 64 CYS D C 1
ATOM 7013 O O . CYS D 2 69 ? 52.358 -16.388 22.237 1.00 32.67 64 CYS D O 1
ATOM 7016 N N . HIS D 2 70 ? 52.790 -18.598 22.159 1.00 23.19 65 HIS D N 1
ATOM 7017 C CA . HIS D 2 70 ? 54.132 -18.433 22.708 1.00 21.40 65 HIS D CA 1
ATOM 7018 C C . HIS D 2 70 ? 55.079 -17.809 21.687 1.00 29.29 65 HIS D C 1
ATOM 7019 O O . HIS D 2 70 ? 55.767 -16.827 21.987 1.00 35.21 65 HIS D O 1
ATOM 7026 N N . ASP D 2 71 ? 55.125 -18.367 20.473 1.00 24.26 66 ASP D N 1
ATOM 7027 C CA . ASP D 2 71 ? 56.047 -17.872 19.455 1.00 28.72 66 ASP D CA 1
ATOM 7028 C C . ASP D 2 71 ? 55.728 -16.442 19.045 1.00 34.65 66 ASP D C 1
ATOM 7029 O O . ASP D 2 71 ? 56.638 -15.675 18.714 1.00 44.64 66 ASP D O 1
ATOM 7034 N N . VAL D 2 72 ? 54.446 -16.066 19.046 1.00 42.15 67 VAL D N 1
ATOM 7035 C CA . VAL D 2 72 ? 54.083 -14.685 18.737 1.00 31.04 67 VAL D CA 1
ATOM 7036 C C . VAL D 2 72 ? 54.247 -13.771 19.942 1.00 30.71 67 VAL D C 1
ATOM 7037 O O . VAL D 2 72 ? 54.241 -12.542 19.786 1.00 34.84 67 VAL D O 1
ATOM 7041 N N . ASN D 2 73 ? 54.453 -14.335 21.133 1.00 31.23 68 ASN D N 1
ATOM 7042 C CA . ASN D 2 73 ? 54.516 -13.568 22.375 1.00 26.56 68 ASN D CA 1
ATOM 7043 C C . ASN D 2 73 ? 53.233 -12.754 22.548 1.00 32.60 68 ASN D C 1
ATOM 7044 O O . ASN D 2 73 ? 53.232 -11.523 22.577 1.00 42.17 68 ASN D O 1
ATOM 7049 N N . ALA D 2 74 ? 52.126 -13.479 22.646 1.00 31.04 69 ALA D N 1
ATOM 7050 C CA . ALA D 2 74 ? 50.804 -12.883 22.708 1.00 28.46 69 ALA D CA 1
ATOM 7051 C C . ALA D 2 74 ? 50.275 -12.902 24.136 1.00 26.52 69 ALA D C 1
ATOM 7052 O O . ALA D 2 74 ? 50.604 -13.787 24.930 1.00 30.35 69 ALA D O 1
ATOM 7054 N N . ASP D 2 75 ? 49.459 -11.903 24.458 1.00 26.42 70 ASP D N 1
ATOM 7055 C CA . ASP D 2 75 ? 48.732 -11.879 25.723 1.00 22.47 70 ASP D CA 1
ATOM 7056 C C . ASP D 2 75 ? 47.586 -12.873 25.593 1.00 30.67 70 ASP D C 1
ATOM 7057 O O . ASP D 2 75 ? 46.537 -12.563 25.023 1.00 38.62 70 ASP D O 1
ATOM 7062 N N . MET D 2 76 ? 47.791 -14.081 26.103 1.00 32.18 71 MET D N 1
ATOM 7063 C CA . MET D 2 76 ? 46.872 -15.187 25.887 1.00 24.79 71 MET D CA 1
ATOM 7064 C C . MET D 2 76 ? 45.929 -15.343 27.070 1.00 25.19 71 MET D C 1
ATOM 7065 O O . MET D 2 76 ? 46.335 -15.197 28.227 1.00 33.35 71 MET D O 1
ATOM 7070 N N . MET D 2 77 ? 44.667 -15.635 26.772 1.00 23.33 72 MET D N 1
ATOM 7071 C CA . MET D 2 77 ? 43.695 -16.049 27.779 1.00 29.53 72 MET D CA 1
ATOM 7072 C C . MET D 2 77 ? 43.186 -17.427 27.377 1.00 29.48 72 MET D C 1
ATOM 7073 O O . MET D 2 77 ? 42.393 -17.553 26.439 1.00 31.51 72 MET D O 1
ATOM 7078 N N . PHE D 2 78 ? 43.643 -18.454 28.084 1.00 27.04 73 PHE D N 1
ATOM 7079 C CA . PHE D 2 78 ? 43.169 -19.807 27.847 1.00 22.24 73 PHE D CA 1
ATOM 7080 C C . PHE D 2 78 ? 41.840 -20.016 28.559 1.00 22.95 73 PHE D C 1
ATOM 7081 O O . PHE D 2 78 ? 41.667 -19.610 29.712 1.00 36.14 73 PHE D O 1
ATOM 7089 N N . VAL D 2 79 ? 40.894 -20.642 27.863 1.00 16.02 74 VAL D N 1
ATOM 7090 C CA . VAL D 2 79 ? 39.536 -20.810 28.368 1.00 15.14 74 VAL D CA 1
ATOM 7091 C C . VAL D 2 79 ? 39.024 -22.185 27.967 1.00 15.24 74 VAL D C 1
ATOM 7092 O O . VAL D 2 79 ? 39.130 -22.576 26.800 1.00 29.11 74 VAL D O 1
ATOM 7096 N N . ASN D 2 80 ? 38.474 -22.921 28.929 1.00 23.20 75 ASN D N 1
ATOM 7097 C CA . ASN D 2 80 ? 37.738 -24.138 28.612 1.00 18.04 75 ASN D CA 1
ATOM 7098 C C . ASN D 2 80 ? 36.465 -23.758 27.865 1.00 16.90 75 ASN D C 1
ATOM 7099 O O . ASN D 2 80 ? 35.621 -23.025 28.394 1.00 15.10 75 ASN D O 1
ATOM 7104 N N . GLY D 2 81 ? 36.341 -24.239 26.626 1.00 21.75 76 GLY D N 1
ATOM 7105 C CA . GLY D 2 81 ? 35.205 -23.863 25.803 1.00 20.49 76 GLY D CA 1
ATOM 7106 C C . GLY D 2 81 ? 33.872 -24.235 26.415 1.00 16.82 76 GLY D C 1
ATOM 7107 O O . GLY D 2 81 ? 32.872 -23.549 26.196 1.00 18.69 76 GLY D O 1
ATOM 7108 N N . SER D 2 82 ? 33.840 -25.312 27.200 1.00 16.19 77 SER D N 1
ATOM 7109 C CA . SER D 2 82 ? 32.615 -25.732 27.865 1.00 11.15 77 SER D CA 1
ATOM 7110 C C . SER D 2 82 ? 32.141 -24.732 28.912 1.00 16.37 77 SER D C 1
ATOM 7111 O O . SER D 2 82 ? 31.001 -24.845 29.375 1.00 19.43 77 SER D O 1
ATOM 7114 N N . ASP D 2 83 ? 32.979 -23.767 29.297 1.00 15.60 78 ASP D N 1
ATOM 7115 C CA . ASP D 2 83 ? 32.589 -22.703 30.212 1.00 9.71 78 ASP D CA 1
ATOM 7116 C C . ASP D 2 83 ? 32.316 -21.382 29.511 1.00 16.89 78 ASP D C 1
ATOM 7117 O O . ASP D 2 83 ? 31.787 -20.461 30.144 1.00 20.69 78 ASP D O 1
ATOM 7122 N N . CYS D 2 84 ? 32.658 -21.266 28.228 1.00 23.71 79 CYS D N 1
ATOM 7123 C CA . CYS D 2 84 ? 32.512 -20.012 27.492 1.00 16.11 79 CYS D CA 1
ATOM 7124 C C . CYS D 2 84 ? 31.045 -19.821 27.098 1.00 22.35 79 CYS D C 1
ATOM 7125 O O . CYS D 2 84 ? 30.653 -19.910 25.932 1.00 23.66 79 CYS D O 1
ATOM 7128 N N . LYS D 2 85 ? 30.224 -19.557 28.112 1.00 14.94 80 LYS D N 1
ATOM 7129 C CA . LYS D 2 85 ? 28.826 -19.232 27.888 1.00 11.60 80 LYS D CA 1
ATOM 7130 C C . LYS D 2 85 ? 28.708 -17.793 27.390 1.00 18.20 80 LYS D C 1
ATOM 7131 O O . LYS D 2 85 ? 29.696 -17.063 27.279 1.00 31.40 80 LYS D O 1
ATOM 7137 N N . ILE D 2 86 ? 27.479 -17.367 27.089 1.00 17.24 81 ILE D N 1
ATOM 7138 C CA . ILE D 2 86 ? 27.306 -16.050 26.486 1.00 12.72 81 ILE D CA 1
ATOM 7139 C C . ILE D 2 86 ? 27.622 -14.942 27.489 1.00 17.35 81 ILE D C 1
ATOM 7140 O O . ILE D 2 86 ? 28.159 -13.890 27.113 1.00 19.44 81 ILE D O 1
ATOM 7145 N N . ASP D 2 87 ? 27.326 -15.159 28.774 1.00 15.27 82 ASP D N 1
ATOM 7146 C CA . ASP D 2 87 ? 27.717 -14.189 29.793 1.00 9.47 82 ASP D CA 1
ATOM 7147 C C . ASP D 2 87 ? 29.223 -14.191 30.016 1.00 21.21 82 ASP D C 1
ATOM 7148 O O . ASP D 2 87 ? 29.795 -13.163 30.399 1.00 19.74 82 ASP D O 1
ATOM 7153 N N . PHE D 2 88 ? 29.879 -15.331 29.787 1.00 19.78 83 PHE D N 1
ATOM 7154 C CA . PHE D 2 88 ? 31.334 -15.376 29.863 1.00 17.28 83 PHE D CA 1
ATOM 7155 C C . PHE D 2 88 ? 31.972 -14.553 28.750 1.00 25.03 83 PHE D C 1
ATOM 7156 O O . PHE D 2 88 ? 33.087 -14.045 28.917 1.00 32.85 83 PHE D O 1
ATOM 7164 N N . VAL D 2 89 ? 31.290 -14.410 27.614 1.00 18.15 84 VAL D N 1
ATOM 7165 C CA . VAL D 2 89 ? 31.800 -13.545 26.558 1.00 14.88 84 VAL D CA 1
ATOM 7166 C C . VAL D 2 89 ? 31.462 -12.092 26.849 1.00 18.49 84 VAL D C 1
ATOM 7167 O O . VAL D 2 89 ? 32.286 -11.197 26.630 1.00 29.75 84 VAL D O 1
ATOM 7171 N N . ARG D 2 90 ? 30.247 -11.830 27.341 1.00 24.11 85 ARG D N 1
ATOM 7172 C CA . ARG D 2 90 ? 29.882 -10.461 27.692 1.00 14.37 85 ARG D CA 1
ATOM 7173 C C . ARG D 2 90 ? 30.789 -9.915 28.788 1.00 15.92 85 ARG D C 1
ATOM 7174 O O . ARG D 2 90 ? 31.143 -8.730 28.778 1.00 19.54 85 ARG D O 1
ATOM 7182 N N . GLY D 2 91 ? 31.183 -10.762 29.736 1.00 17.46 86 GLY D N 1
ATOM 7183 C CA . GLY D 2 91 ? 32.020 -10.342 30.833 1.00 12.33 86 GLY D CA 1
ATOM 7184 C C . GLY D 2 91 ? 33.502 -10.516 30.561 1.00 19.53 86 GLY D C 1
ATOM 7185 O O . GLY D 2 91 ? 34.150 -9.653 29.961 1.00 17.97 86 GLY D O 1
ATOM 7186 N N . PRO D 2 92 ? 34.064 -11.648 31.000 1.00 21.16 87 PRO D N 1
ATOM 7187 C CA . PRO D 2 92 ? 35.526 -11.835 30.925 1.00 16.05 87 PRO D CA 1
ATOM 7188 C C . PRO D 2 92 ? 36.138 -11.607 29.552 1.00 19.69 87 PRO D C 1
ATOM 7189 O O . PRO D 2 92 ? 37.178 -10.944 29.454 1.00 34.37 87 PRO D O 1
ATOM 7193 N N . LEU D 2 93 ? 35.532 -12.138 28.488 1.00 23.53 88 LEU D N 1
ATOM 7194 C CA . LEU D 2 93 ? 36.129 -11.985 27.163 1.00 27.30 88 LEU D CA 1
ATOM 7195 C C . LEU D 2 93 ? 36.125 -10.529 26.712 1.00 21.92 88 LEU D C 1
ATOM 7196 O O . LEU D 2 93 ? 37.116 -10.048 26.154 1.00 20.22 88 LEU D O 1
ATOM 7201 N N . THR D 2 94 ? 35.023 -9.811 26.944 1.00 20.09 89 THR D N 1
ATOM 7202 C CA . THR D 2 94 ? 34.963 -8.414 26.528 1.00 20.05 89 THR D CA 1
ATOM 7203 C C . THR D 2 94 ? 35.908 -7.551 27.356 1.00 20.92 89 THR D C 1
ATOM 7204 O O . THR D 2 94 ? 36.537 -6.628 26.828 1.00 31.68 89 THR D O 1
ATOM 7208 N N . ASN D 2 95 ? 36.028 -7.841 28.654 1.00 25.37 90 ASN D N 1
ATOM 7209 C CA . ASN D 2 95 ? 37.004 -7.135 29.478 1.00 19.01 90 ASN D CA 1
ATOM 7210 C C . ASN D 2 95 ? 38.423 -7.377 28.977 1.00 25.92 90 ASN D C 1
ATOM 7211 O O . ASN D 2 95 ? 39.231 -6.445 28.900 1.00 43.71 90 ASN D O 1
ATOM 7216 N N . PHE D 2 96 ? 38.743 -8.624 28.628 1.00 24.48 91 PHE D N 1
ATOM 7217 C CA . PHE D 2 96 ? 40.085 -8.931 28.148 1.00 17.22 91 PHE D CA 1
ATOM 7218 C C . PHE D 2 96 ? 40.360 -8.262 26.807 1.00 28.93 91 PHE D C 1
ATOM 7219 O O . PHE D 2 96 ? 41.443 -7.707 26.595 1.00 42.84 91 PHE D O 1
ATOM 7227 N N . ALA D 2 97 ? 39.387 -8.294 25.895 1.00 30.00 92 ALA D N 1
ATOM 7228 C CA . ALA D 2 97 ? 39.595 -7.770 24.551 1.00 22.45 92 ALA D CA 1
ATOM 7229 C C . ALA D 2 97 ? 39.613 -6.248 24.516 1.00 33.72 92 ALA D C 1
ATOM 7230 O O . ALA D 2 97 ? 40.350 -5.662 23.716 1.00 47.12 92 ALA D O 1
ATOM 7232 N N . SER D 2 98 ? 38.817 -5.592 25.362 1.00 31.98 93 SER D N 1
ATOM 7233 C CA . SER D 2 98 ? 38.780 -4.136 25.374 1.00 24.85 93 SER D CA 1
ATOM 7234 C C . SER D 2 98 ? 39.957 -3.529 26.123 1.00 31.11 93 SER D C 1
ATOM 7235 O O . SER D 2 98 ? 40.242 -2.342 25.938 1.00 41.37 93 SER D O 1
ATOM 7238 N N . ALA D 2 99 ? 40.638 -4.308 26.960 1.00 28.91 94 ALA D N 1
ATOM 7239 C CA . ALA D 2 99 ? 41.840 -3.820 27.622 1.00 29.76 94 ALA D CA 1
ATOM 7240 C C . ALA D 2 99 ? 42.920 -3.518 26.592 1.00 33.54 94 ALA D C 1
ATOM 7241 O O . ALA D 2 99 ? 43.053 -4.214 25.583 1.00 32.85 94 ALA D O 1
ATOM 7243 N N . ALA D 2 100 ? 43.693 -2.468 26.851 1.00 58.14 95 ALA D N 1
ATOM 7244 C CA . ALA D 2 100 ? 44.689 -2.015 25.895 1.00 54.69 95 ALA D CA 1
ATOM 7245 C C . ALA D 2 100 ? 45.934 -2.895 25.947 1.00 42.52 95 ALA D C 1
ATOM 7246 O O . ALA D 2 100 ? 46.130 -3.700 26.861 1.00 48.48 95 ALA D O 1
ATOM 7248 N N . SER D 2 101 ? 46.783 -2.727 24.937 1.00 49.30 96 SER D N 1
ATOM 7249 C CA . SER D 2 101 ? 48.055 -3.434 24.817 1.00 65.96 96 SER D CA 1
ATOM 7250 C C . SER D 2 101 ? 49.160 -2.386 24.910 1.00 77.83 96 SER D C 1
ATOM 7251 O O . SER D 2 101 ? 49.625 -1.865 23.893 1.00 62.59 96 SER D O 1
ATOM 7254 N N . PHE D 2 102 ? 49.575 -2.078 26.141 1.00 85.72 97 PHE D N 1
ATOM 7255 C CA . PHE D 2 102 ? 50.584 -1.048 26.357 1.00 87.70 97 PHE D CA 1
ATOM 7256 C C . PHE D 2 102 ? 51.961 -1.472 25.863 1.00 90.46 97 PHE D C 1
ATOM 7257 O O . PHE D 2 102 ? 52.832 -0.614 25.682 1.00 91.80 97 PHE D O 1
ATOM 7265 N N . ASP D 2 103 ? 52.174 -2.766 25.629 1.00 86.66 98 ASP D N 1
ATOM 7266 C CA . ASP D 2 103 ? 53.475 -3.291 25.239 1.00 76.60 98 ASP D CA 1
ATOM 7267 C C . ASP D 2 103 ? 53.497 -3.828 23.814 1.00 55.47 98 ASP D C 1
ATOM 7268 O O . ASP D 2 103 ? 54.466 -4.491 23.428 1.00 54.14 98 ASP D O 1
ATOM 7273 N N . GLY D 2 104 ? 52.460 -3.560 23.023 1.00 71.44 99 GLY D N 1
ATOM 7274 C CA . GLY D 2 104 ? 52.434 -3.986 21.640 1.00 64.52 99 GLY D CA 1
ATOM 7275 C C . GLY D 2 104 ? 52.166 -5.457 21.418 1.00 56.05 99 GLY D C 1
ATOM 7276 O O . GLY D 2 104 ? 52.277 -5.924 20.279 1.00 54.40 99 GLY D O 1
ATOM 7277 N N . ARG D 2 105 ? 51.819 -6.202 22.462 1.00 63.90 100 ARG D N 1
ATOM 7278 C CA . ARG D 2 105 ? 51.516 -7.618 22.315 1.00 38.39 100 ARG D CA 1
ATOM 7279 C C . ARG D 2 105 ? 50.093 -7.811 21.809 1.00 41.95 100 ARG D C 1
ATOM 7280 O O . ARG D 2 105 ? 49.184 -7.048 22.148 1.00 40.33 100 ARG D O 1
ATOM 7288 N N . GLN D 2 106 ? 49.906 -8.840 20.990 1.00 31.85 101 GLN D N 1
ATOM 7289 C CA . GLN D 2 106 ? 48.580 -9.175 20.495 1.00 23.24 101 GLN D CA 1
ATOM 7290 C C . GLN D 2 106 ? 47.814 -9.966 21.544 1.00 28.26 101 GLN D C 1
ATOM 7291 O O . GLN D 2 106 ? 48.370 -10.845 22.207 1.00 38.23 101 GLN D O 1
ATOM 7297 N N . LYS D 2 107 ? 46.534 -9.647 21.698 1.00 27.33 102 LYS D N 1
ATOM 7298 C CA . LYS D 2 107 ? 45.670 -10.385 22.606 1.00 27.43 102 LYS D CA 1
ATOM 7299 C C . LYS D 2 107 ? 45.014 -11.534 21.853 1.00 33.83 102 LYS D C 1
ATOM 7300 O O . LYS D 2 107 ? 44.415 -11.327 20.794 1.00 50.17 102 LYS D O 1
ATOM 7306 N N . VAL D 2 108 ? 45.146 -12.746 22.390 1.00 31.94 103 VAL D N 1
ATOM 7307 C CA . VAL D 2 108 ? 44.582 -13.943 21.778 1.00 27.89 103 VAL D CA 1
ATOM 7308 C C . VAL D 2 108 ? 43.792 -14.702 22.833 1.00 25.05 103 VAL D C 1
ATOM 7309 O O . VAL D 2 108 ? 44.288 -14.932 23.942 1.00 25.25 103 VAL D O 1
ATOM 7313 N N . ILE D 2 109 ? 42.565 -15.081 22.489 1.00 20.67 104 ILE D N 1
ATOM 7314 C CA . ILE D 2 109 ? 41.709 -15.885 23.350 1.00 12.78 104 ILE D CA 1
ATOM 7315 C C . ILE D 2 109 ? 41.685 -17.298 22.790 1.00 17.16 104 ILE D C 1
ATOM 7316 O O . ILE D 2 109 ? 41.255 -17.513 21.652 1.00 27.12 104 ILE D O 1
ATOM 7321 N N . VAL D 2 110 ? 42.150 -18.258 23.578 1.00 18.75 105 VAL D N 1
ATOM 7322 C CA . VAL D 2 110 ? 42.145 -19.662 23.190 1.00 13.25 105 VAL D CA 1
ATOM 7323 C C . VAL D 2 110 ? 40.918 -20.307 23.819 1.00 16.11 105 VAL D C 1
ATOM 7324 O O . VAL D 2 110 ? 40.824 -20.427 25.045 1.00 23.11 105 VAL D O 1
ATOM 7328 N N . ILE D 2 111 ? 39.967 -20.710 22.989 1.00 13.77 106 ILE D N 1
ATOM 7329 C CA . ILE D 2 111 ? 38.759 -21.379 23.451 1.00 10.77 106 ILE D CA 1
ATOM 7330 C C . ILE D 2 111 ? 38.940 -22.858 23.135 1.00 10.88 106 ILE D C 1
ATOM 7331 O O . ILE D 2 111 ? 38.678 -23.304 22.015 1.00 18.18 106 ILE D O 1
ATOM 7336 N N . ASP D 2 112 ? 39.399 -23.621 24.125 1.00 12.77 107 ASP D N 1
ATOM 7337 C CA . ASP D 2 112 ? 39.754 -25.019 23.928 1.00 12.59 107 ASP D CA 1
ATOM 7338 C C . ASP D 2 112 ? 38.523 -25.896 24.108 1.00 16.52 107 ASP D C 1
ATOM 7339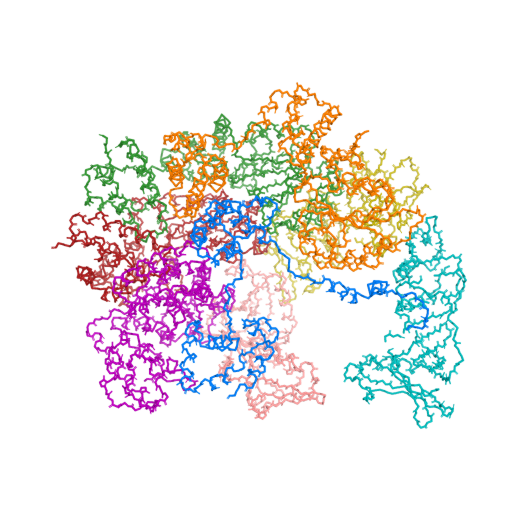 O O . ASP D 2 112 ? 37.784 -25.746 25.086 1.00 32.01 107 ASP D O 1
ATOM 7344 N N . GLU D 2 113 ? 38.310 -26.812 23.159 1.00 15.60 108 GLU D N 1
ATOM 7345 C CA . GLU D 2 113 ? 37.158 -27.716 23.141 1.00 19.74 108 GLU D CA 1
ATOM 7346 C C . GLU D 2 113 ? 35.846 -26.924 23.209 1.00 21.07 108 GLU D C 1
ATOM 7347 O O . GLU D 2 113 ? 35.153 -26.876 24.226 1.00 19.06 108 GLU D O 1
ATOM 7353 N N . PHE D 2 114 ? 35.522 -26.306 22.073 1.00 17.47 109 PHE D N 1
ATOM 7354 C CA . PHE D 2 114 ? 34.396 -25.385 21.938 1.00 14.84 109 PHE D CA 1
ATOM 7355 C C . PHE D 2 114 ? 33.302 -25.957 21.040 1.00 20.70 109 PHE D C 1
ATOM 7356 O O . PHE D 2 114 ? 32.666 -25.229 20.278 1.00 21.70 109 PHE D O 1
ATOM 7364 N N . ASP D 2 115 ? 33.058 -27.267 21.120 1.00 21.67 110 ASP D N 1
ATOM 7365 C CA . ASP D 2 115 ? 32.178 -27.941 20.171 1.00 21.12 110 ASP D CA 1
ATOM 7366 C C . ASP D 2 115 ? 30.955 -28.562 20.842 1.00 26.31 110 ASP D C 1
ATOM 7367 O O . ASP D 2 115 ? 30.398 -29.542 20.342 1.00 32.70 110 ASP D O 1
ATOM 7372 N N . ARG D 2 116 ? 30.519 -28.005 21.967 1.00 28.24 111 ARG D N 1
ATOM 7373 C CA . ARG D 2 116 ? 29.272 -28.440 22.579 1.00 24.15 111 ARG D CA 1
ATOM 7374 C C . ARG D 2 116 ? 28.094 -27.735 21.921 1.00 25.35 111 ARG D C 1
ATOM 7375 O O . ARG D 2 116 ? 28.168 -26.549 21.591 1.00 28.90 111 ARG D O 1
ATOM 7383 N N . SER D 2 117 ? 27.000 -28.477 21.732 1.00 25.94 112 SER D N 1
ATOM 7384 C CA . SER D 2 117 ? 25.821 -27.897 21.095 1.00 23.29 112 SER D CA 1
ATOM 7385 C C . SER D 2 117 ? 25.209 -26.796 21.955 1.00 20.20 112 SER D C 1
ATOM 7386 O O . SER D 2 117 ? 24.774 -25.762 21.433 1.00 21.46 112 SER D O 1
ATOM 7389 N N . GLY D 2 118 ? 25.185 -26.986 23.275 1.00 23.93 113 GLY D N 1
ATOM 7390 C CA . GLY D 2 118 ? 24.606 -25.998 24.170 1.00 15.26 113 GLY D CA 1
ATOM 7391 C C . GLY D 2 118 ? 25.304 -24.652 24.159 1.00 17.74 113 GLY D C 1
ATOM 7392 O O . GLY D 2 118 ? 24.801 -23.707 24.778 1.00 24.63 113 GLY D O 1
ATO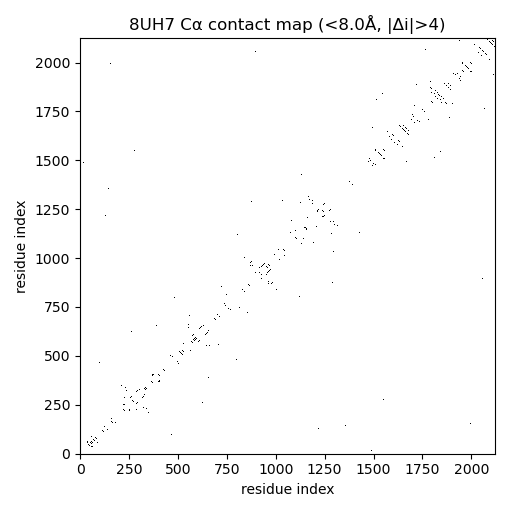M 7393 N N . LEU D 2 119 ? 26.441 -24.540 23.481 1.00 14.14 114 LEU D N 1
ATOM 7394 C CA . LEU D 2 119 ? 27.153 -23.278 23.363 1.00 16.18 114 LEU D CA 1
ATOM 7395 C C . LEU D 2 119 ? 26.824 -22.535 22.077 1.00 28.96 114 LEU D C 1
ATOM 7396 O O . LEU D 2 119 ? 27.383 -21.456 21.844 1.00 27.31 114 LEU D O 1
ATOM 7401 N N . ALA D 2 120 ? 25.932 -23.083 21.246 1.00 21.87 115 ALA D N 1
ATOM 7402 C CA . ALA D 2 120 ? 25.644 -22.483 19.947 1.00 15.01 115 ALA D CA 1
ATOM 7403 C C . ALA D 2 120 ? 25.284 -21.009 20.083 1.00 19.70 115 ALA D C 1
ATOM 7404 O O . ALA D 2 120 ? 25.863 -20.152 19.403 1.00 30.02 115 ALA D O 1
ATOM 7406 N N . GLU D 2 121 ? 24.340 -20.693 20.975 1.00 16.00 116 GLU D N 1
ATOM 7407 C CA . GLU D 2 121 ? 23.958 -19.300 21.188 1.00 22.51 116 GLU D CA 1
ATOM 7408 C C . GLU D 2 121 ? 25.177 -18.447 21.512 1.00 17.78 116 GLU D C 1
ATOM 7409 O O . GLU D 2 121 ? 25.378 -17.378 20.921 1.00 19.34 116 GLU D O 1
ATOM 7415 N N . SER D 2 122 ? 26.022 -18.925 22.427 1.00 16.95 117 SER D N 1
ATOM 7416 C CA . SER D 2 122 ? 27.258 -18.213 22.732 1.00 9.47 117 SER D CA 1
ATOM 7417 C C . SER D 2 122 ? 28.081 -18.006 21.468 1.00 11.30 117 SER D C 1
ATOM 7418 O O . SER D 2 122 ? 28.500 -16.882 21.164 1.00 12.66 117 SER D O 1
ATOM 7421 N N . GLN D 2 123 ? 28.276 -19.076 20.688 1.00 13.94 118 GLN D N 1
ATOM 7422 C CA . GLN D 2 123 ? 28.988 -18.952 19.420 1.00 13.79 118 GLN D CA 1
ATOM 7423 C C . GLN D 2 123 ? 28.345 -17.901 18.527 1.00 21.32 118 GLN D C 1
ATOM 7424 O O . GLN D 2 123 ? 29.043 -17.118 17.871 1.00 23.72 118 GLN D O 1
ATOM 7430 N N . ARG D 2 124 ? 27.011 -17.855 18.502 1.00 19.43 119 ARG D N 1
ATOM 7431 C CA . ARG D 2 124 ? 26.336 -16.834 17.711 1.00 10.06 119 ARG D CA 1
ATOM 7432 C C . ARG D 2 124 ? 26.701 -15.442 18.207 1.00 14.49 119 ARG D C 1
ATOM 7433 O O . ARG D 2 124 ? 27.074 -14.568 17.415 1.00 23.81 119 ARG D O 1
ATOM 7441 N N . HIS D 2 125 ? 26.657 -15.232 19.527 1.00 14.61 120 HIS D N 1
ATOM 7442 C CA . HIS D 2 125 ? 27.051 -13.937 20.069 1.00 17.87 120 HIS D CA 1
ATOM 7443 C C . HIS D 2 125 ? 28.477 -13.574 19.681 1.00 16.16 120 HIS D C 1
ATOM 7444 O O . HIS D 2 125 ? 28.838 -12.393 19.705 1.00 16.42 120 HIS D O 1
ATOM 7451 N N . LEU D 2 126 ? 29.283 -14.563 19.292 1.00 18.34 121 LEU D N 1
ATOM 7452 C CA . LEU D 2 126 ? 30.667 -14.302 18.932 1.00 14.08 121 LEU D CA 1
ATOM 7453 C C . LEU D 2 126 ? 30.805 -13.702 17.538 1.00 17.88 121 LEU D C 1
ATOM 7454 O O . LEU D 2 126 ? 31.760 -12.956 17.292 1.00 31.12 121 LEU D O 1
ATOM 7459 N N . ARG D 2 127 ? 29.872 -13.983 16.619 1.00 21.13 122 ARG D N 1
ATOM 7460 C CA . ARG D 2 127 ? 30.141 -13.632 15.225 1.00 22.00 122 ARG D CA 1
ATOM 7461 C C . ARG D 2 127 ? 30.152 -12.128 14.981 1.00 21.35 122 ARG D C 1
ATOM 7462 O O . ARG D 2 127 ? 30.762 -11.684 14.003 1.00 28.64 122 ARG D O 1
ATOM 7470 N N . SER D 2 128 ? 29.516 -11.334 15.842 1.00 24.68 123 SER D N 1
ATOM 7471 C CA . SER D 2 128 ? 29.743 -9.892 15.809 1.00 23.36 123 SER D CA 1
ATOM 7472 C C . SER D 2 128 ? 30.960 -9.497 16.636 1.00 16.13 123 SER D C 1
ATOM 7473 O O . SER D 2 128 ? 31.731 -8.622 16.227 1.00 23.22 123 SER D O 1
ATOM 7476 N N . PHE D 2 129 ? 31.142 -10.143 17.791 1.00 23.06 124 PHE D N 1
ATOM 7477 C CA . PHE D 2 129 ? 32.299 -9.884 18.643 1.00 19.28 124 PHE D CA 1
ATOM 7478 C C . PHE D 2 129 ? 33.596 -9.982 17.850 1.00 16.24 124 PHE D C 1
ATOM 7479 O O . PHE D 2 129 ? 34.404 -9.047 17.834 1.00 20.35 124 PHE D O 1
ATOM 7487 N N . MET D 2 130 ? 33.791 -11.102 17.154 1.00 18.16 125 MET D N 1
ATOM 7488 C CA . MET D 2 130 ? 35.025 -11.316 16.409 1.00 31.20 125 MET D CA 1
ATOM 7489 C C . MET D 2 130 ? 35.249 -10.267 15.331 1.00 19.35 125 MET D C 1
ATOM 7490 O O . MET D 2 130 ? 36.369 -10.151 14.824 1.00 28.20 125 MET D O 1
ATOM 7495 N N . GLU D 2 131 ? 34.220 -9.505 14.964 1.00 19.01 126 GLU D N 1
ATOM 7496 C CA . GLU D 2 131 ? 34.396 -8.442 13.988 1.00 17.49 126 GLU D CA 1
ATOM 7497 C C . GLU D 2 131 ? 34.558 -7.070 14.623 1.00 27.26 126 GLU D C 1
ATOM 7498 O O . GLU D 2 131 ? 35.106 -6.168 13.980 1.00 32.59 126 GLU D O 1
ATOM 7504 N N . ALA D 2 132 ? 34.110 -6.892 15.867 1.00 20.06 127 ALA D N 1
ATOM 7505 C CA . ALA D 2 132 ? 34.310 -5.612 16.536 1.00 15.36 127 ALA D CA 1
ATOM 7506 C C . ALA D 2 132 ? 35.738 -5.471 17.047 1.00 20.37 127 ALA D C 1
ATOM 7507 O O . ALA D 2 132 ? 36.352 -4.407 16.902 1.00 26.98 127 ALA D O 1
ATOM 7509 N N . TYR D 2 133 ? 36.286 -6.539 17.627 1.00 19.17 128 TYR D N 1
ATOM 7510 C CA . TYR D 2 133 ? 37.606 -6.524 18.244 1.00 12.93 128 TYR D CA 1
ATOM 7511 C C . TYR D 2 133 ? 38.657 -7.220 17.388 1.00 17.22 128 TYR D C 1
ATOM 7512 O O . TYR D 2 133 ? 39.649 -7.728 17.919 1.00 28.52 128 TYR D O 1
ATOM 7521 N N . SER D 2 134 ? 38.463 -7.254 16.068 1.00 23.86 129 SER D N 1
ATOM 7522 C CA . SER D 2 134 ? 39.390 -7.968 15.197 1.00 21.36 129 SER D CA 1
ATOM 7523 C C . SER D 2 134 ? 40.718 -7.248 15.024 1.00 21.32 129 SER D C 1
ATOM 7524 O O . SER D 2 134 ? 41.669 -7.856 14.522 1.00 29.44 129 SER D O 1
ATOM 7527 N N . SER D 2 135 ? 40.807 -5.979 15.418 1.00 38.58 130 SER D N 1
ATOM 7528 C CA . SER D 2 135 ? 42.043 -5.234 15.212 1.00 27.47 130 SER D CA 1
ATOM 7529 C C . SER D 2 135 ? 43.133 -5.691 16.171 1.00 24.86 130 SER D C 1
ATOM 7530 O O . SER D 2 135 ? 44.299 -5.817 15.779 1.00 33.83 130 SER D O 1
ATOM 7533 N N . ASN D 2 136 ? 42.775 -5.956 17.429 1.00 27.99 131 ASN D N 1
ATOM 7534 C CA . ASN D 2 136 ? 43.752 -6.292 18.454 1.00 34.96 131 ASN D CA 1
ATOM 7535 C C . ASN D 2 136 ? 43.586 -7.682 19.049 1.00 32.43 131 ASN D C 1
ATOM 7536 O O . ASN D 2 136 ? 44.540 -8.192 19.646 1.00 33.90 131 ASN D O 1
ATOM 7541 N N . CYS D 2 137 ? 42.423 -8.310 18.903 1.00 39.54 132 CYS D N 1
ATOM 7542 C CA . CYS D 2 137 ? 42.137 -9.583 19.549 1.00 24.64 132 CYS D CA 1
ATOM 7543 C C . CYS D 2 137 ? 41.756 -10.624 18.507 1.00 17.03 132 CYS D C 1
ATOM 7544 O O . CYS D 2 137 ? 40.924 -10.359 17.634 1.00 29.65 132 CYS D O 1
ATOM 7547 N N . SER D 2 138 ? 42.363 -11.804 18.607 1.00 23.23 133 SER D N 1
ATOM 7548 C CA . SER D 2 138 ? 42.056 -12.938 17.748 1.00 20.05 133 SER D CA 1
ATOM 7549 C C . SER D 2 138 ? 41.703 -14.149 18.601 1.00 24.36 133 SER D C 1
ATOM 7550 O O . SER D 2 138 ? 42.095 -14.249 19.767 1.00 25.91 133 SER D O 1
ATOM 7553 N N . ILE D 2 139 ? 40.966 -15.080 18.001 1.00 30.53 134 ILE D N 1
ATOM 7554 C CA . ILE D 2 139 ? 40.437 -16.242 18.703 1.00 12.39 134 ILE D CA 1
ATOM 7555 C C . ILE D 2 139 ? 40.971 -17.509 18.052 1.00 17.78 134 ILE D C 1
ATOM 7556 O O . ILE D 2 139 ? 41.002 -17.626 16.821 1.00 30.96 134 ILE D O 1
ATOM 7561 N N . ILE D 2 140 ? 41.398 -18.450 18.887 1.00 15.71 135 ILE D N 1
ATOM 7562 C CA . ILE D 2 140 ? 41.873 -19.756 18.447 1.00 10.77 135 ILE D CA 1
ATOM 7563 C C . ILE D 2 140 ? 40.961 -20.792 19.090 1.00 15.59 135 ILE D C 1
ATOM 7564 O O . ILE D 2 140 ? 41.047 -21.046 20.298 1.00 20.83 135 ILE D O 1
ATOM 7569 N N . ILE D 2 141 ? 40.079 -21.377 18.294 1.00 17.85 136 ILE D N 1
ATOM 7570 C CA . ILE D 2 141 ? 39.194 -22.446 18.734 1.00 12.65 136 ILE D CA 1
ATOM 7571 C C . ILE D 2 141 ? 39.852 -23.772 18.399 1.00 18.15 136 ILE D C 1
ATOM 7572 O O . ILE D 2 141 ? 40.460 -23.918 17.336 1.00 26.44 136 ILE D O 1
ATOM 7577 N N . THR D 2 142 ? 39.756 -24.737 19.308 1.00 14.19 137 THR D N 1
ATOM 7578 C CA . THR D 2 142 ? 40.181 -26.105 19.041 1.00 15.84 137 THR D CA 1
ATOM 7579 C C . THR D 2 142 ? 39.005 -27.026 19.317 1.00 19.14 137 THR D C 1
ATOM 7580 O O . THR D 2 142 ? 38.360 -26.915 20.364 1.00 19.50 137 THR D O 1
ATOM 7584 N N . ALA D 2 143 ? 38.725 -27.925 18.378 1.00 20.01 138 ALA D N 1
ATOM 7585 C CA . ALA D 2 143 ? 37.535 -28.758 18.460 1.00 15.59 138 ALA D CA 1
ATOM 7586 C C . ALA D 2 143 ? 37.837 -30.163 17.964 1.00 20.79 138 ALA D C 1
ATOM 7587 O O . ALA D 2 143 ? 38.793 -30.392 17.221 1.00 30.05 138 ALA D O 1
ATOM 7589 N N . ASN D 2 144 ? 37.004 -31.109 18.398 1.00 22.58 139 ASN D N 1
ATOM 7590 C CA . ASN D 2 144 ? 37.001 -32.472 17.877 1.00 19.31 139 ASN D CA 1
ATOM 7591 C C . ASN D 2 144 ? 35.969 -32.673 16.779 1.00 13.99 139 ASN D C 1
ATOM 7592 O O . ASN D 2 144 ? 36.233 -33.387 15.809 1.00 21.95 139 ASN D O 1
ATOM 7597 N N . ASN D 2 145 ? 34.797 -32.067 16.917 1.00 5.97 140 ASN D N 1
ATOM 7598 C CA . ASN D 2 145 ? 33.736 -32.153 15.923 1.00 6.34 140 ASN D CA 1
ATOM 7599 C C . ASN D 2 145 ? 33.529 -30.763 15.341 1.00 16.67 140 ASN D C 1
ATOM 7600 O O . ASN D 2 145 ? 33.036 -29.862 16.028 1.00 17.42 140 ASN D O 1
ATOM 7605 N N . ILE D 2 146 ? 33.917 -30.586 14.076 1.00 23.33 141 ILE D N 1
ATOM 7606 C CA . ILE D 2 146 ? 33.752 -29.296 13.419 1.00 10.86 141 ILE D CA 1
ATOM 7607 C C . ILE D 2 146 ? 32.283 -28.921 13.293 1.00 15.10 141 ILE D C 1
ATOM 7608 O O . ILE D 2 146 ? 31.951 -27.733 13.225 1.00 24.42 141 ILE D O 1
ATOM 7613 N N . ASP D 2 147 ? 31.384 -29.907 13.280 1.00 17.08 142 ASP D N 1
ATOM 7614 C CA . ASP D 2 147 ? 29.956 -29.618 13.224 1.00 19.21 142 ASP D CA 1
ATOM 7615 C C . ASP D 2 147 ? 29.440 -28.944 14.488 1.00 17.23 142 ASP D C 1
ATOM 7616 O O . ASP D 2 147 ? 28.319 -28.428 14.475 1.00 23.24 142 ASP D O 1
ATOM 7621 N N . GLY D 2 148 ? 30.217 -28.943 15.575 1.00 17.71 143 GLY D N 1
ATOM 7622 C CA . GLY D 2 148 ? 29.832 -28.202 16.763 1.00 15.81 143 GLY D CA 1
ATOM 7623 C C . GLY D 2 148 ? 30.080 -26.714 16.669 1.00 22.45 143 GLY D C 1
ATOM 7624 O O . GLY D 2 148 ? 29.551 -25.955 17.488 1.00 41.80 143 GLY D O 1
ATOM 7625 N N . ILE D 2 149 ? 30.876 -26.286 15.697 1.00 12.76 144 ILE D N 1
ATOM 7626 C CA . ILE D 2 149 ? 31.101 -24.872 15.429 1.00 10.68 144 ILE D CA 1
ATOM 7627 C C . ILE D 2 149 ? 30.095 -24.422 14.379 1.00 13.71 144 ILE D C 1
ATOM 7628 O O . ILE D 2 149 ? 29.969 -25.049 13.320 1.00 32.11 144 ILE D O 1
ATOM 7633 N N . ILE D 2 150 ? 29.371 -23.337 14.667 1.00 9.24 145 ILE D N 1
ATOM 7634 C CA . ILE D 2 150 ? 28.383 -22.842 13.709 1.00 12.98 145 ILE D CA 1
ATOM 7635 C C . ILE D 2 150 ? 29.081 -22.341 12.446 1.00 18.75 145 ILE D C 1
ATOM 7636 O O . ILE D 2 150 ? 30.262 -21.968 12.452 1.00 22.70 145 ILE D O 1
ATOM 7641 N N . LYS D 2 151 ? 28.332 -22.336 11.341 1.00 10.85 146 LYS D N 1
ATOM 7642 C CA . LYS D 2 151 ? 28.916 -21.952 10.057 1.00 9.36 146 LYS D CA 1
ATOM 7643 C C . LYS D 2 151 ? 29.485 -20.538 10.023 1.00 12.86 146 LYS D C 1
ATOM 7644 O O . LYS D 2 151 ? 30.537 -20.352 9.387 1.00 20.94 146 LYS D O 1
ATOM 7650 N N . PRO D 2 152 ? 28.867 -19.512 10.624 1.00 18.05 147 PRO D N 1
ATOM 7651 C CA . PRO D 2 152 ? 29.509 -18.184 10.593 1.00 17.01 147 PRO D CA 1
ATOM 7652 C C . PRO D 2 152 ? 30.873 -18.152 11.268 1.00 17.56 147 PRO D C 1
ATOM 7653 O O . PRO D 2 152 ? 31.793 -17.489 10.767 1.00 20.87 147 PRO D O 1
ATOM 7657 N N . LEU D 2 153 ? 31.034 -18.857 12.393 1.00 15.15 148 LEU D N 1
ATOM 7658 C CA . LEU D 2 153 ? 32.342 -18.913 13.039 1.00 20.25 148 LEU D CA 1
ATOM 7659 C C . LEU D 2 153 ? 33.362 -19.616 12.154 1.00 17.31 148 LEU D C 1
ATOM 7660 O O . LEU D 2 153 ? 34.523 -19.197 12.081 1.00 18.73 148 LEU D O 1
ATOM 7665 N N . GLN D 2 154 ? 32.951 -20.697 11.486 1.00 16.05 149 GLN D N 1
ATOM 7666 C CA . GLN D 2 154 ? 33.849 -21.357 10.544 1.00 21.33 149 GLN D CA 1
ATOM 7667 C C . GLN D 2 154 ? 34.209 -20.437 9.386 1.00 25.27 149 GLN D C 1
ATOM 7668 O O . GLN D 2 154 ? 35.323 -20.509 8.855 1.00 24.75 149 GLN D O 1
ATOM 7674 N N . SER D 2 155 ? 33.280 -19.568 8.983 1.00 19.66 150 SER D N 1
ATOM 7675 C CA . SER D 2 155 ? 33.569 -18.607 7.929 1.00 15.70 150 SER D CA 1
ATOM 7676 C C . SER D 2 155 ? 34.563 -17.555 8.394 1.00 19.06 150 SER D C 1
ATOM 7677 O O . SER D 2 155 ? 35.391 -17.091 7.602 1.00 31.89 150 SER D O 1
ATOM 7680 N N . ARG D 2 156 ? 34.504 -17.175 9.666 1.00 16.06 151 ARG D N 1
ATOM 7681 C CA . ARG D 2 156 ? 35.370 -16.127 10.193 1.00 17.03 151 ARG D CA 1
ATOM 7682 C C . ARG D 2 156 ? 36.766 -16.618 10.563 1.00 15.46 151 ARG D C 1
ATOM 7683 O O . ARG D 2 156 ? 37.571 -15.817 11.050 1.00 23.52 151 ARG D O 1
ATOM 7691 N N . CYS D 2 157 ? 37.082 -17.892 10.335 1.00 15.90 152 CYS D N 1
ATOM 7692 C CA . CYS D 2 157 ? 38.307 -18.487 10.847 1.00 12.99 152 CYS D CA 1
ATOM 7693 C C . CYS D 2 157 ? 39.063 -19.224 9.754 1.00 19.48 152 CYS D C 1
ATOM 7694 O O . CYS D 2 157 ? 38.501 -19.621 8.730 1.00 28.31 152 CYS D O 1
ATOM 7697 N N . ARG D 2 158 ? 40.356 -19.414 10.004 1.00 17.19 153 ARG D N 1
ATOM 7698 C CA . ARG D 2 158 ? 41.185 -20.315 9.212 1.00 17.57 153 ARG D CA 1
ATOM 7699 C C . ARG D 2 158 ? 41.002 -21.723 9.761 1.00 18.06 153 ARG D C 1
ATOM 7700 O O . ARG D 2 158 ? 41.439 -22.020 10.876 1.00 25.38 153 ARG D O 1
ATOM 7708 N N . VAL D 2 159 ? 40.341 -22.588 9.001 1.00 23.14 154 VAL D N 1
ATOM 7709 C CA . VAL D 2 159 ? 40.060 -23.948 9.448 1.00 12.18 154 VAL D CA 1
ATOM 7710 C C . VAL D 2 159 ? 41.246 -24.830 9.086 1.00 9.28 154 VAL D C 1
ATOM 7711 O O . VAL D 2 159 ? 41.662 -24.880 7.924 1.00 22.63 154 VAL D O 1
ATOM 7715 N N . ILE D 2 160 ? 41.795 -25.525 10.080 1.00 13.62 155 ILE D N 1
ATOM 7716 C CA . ILE D 2 160 ? 42.963 -26.381 9.905 1.00 9.99 155 ILE D CA 1
ATOM 7717 C C . ILE D 2 160 ? 42.620 -27.754 10.467 1.00 23.20 155 ILE D C 1
ATOM 7718 O O . ILE D 2 160 ? 42.416 -27.906 11.682 1.00 20.79 155 ILE D O 1
ATOM 7723 N N . THR D 2 161 ? 42.561 -28.751 9.588 1.00 16.52 156 THR D N 1
ATOM 7724 C CA . THR D 2 161 ? 42.171 -30.101 9.964 1.00 12.71 156 THR D CA 1
ATOM 7725 C C . THR D 2 161 ? 43.417 -30.929 10.251 1.00 22.39 156 THR D C 1
ATOM 7726 O O . THR D 2 161 ? 44.264 -31.121 9.370 1.00 21.56 156 THR D O 1
ATOM 7730 N N . PHE D 2 162 ? 43.523 -31.418 11.479 1.00 17.71 157 PHE D N 1
ATOM 7731 C CA . PHE D 2 162 ? 44.647 -32.236 11.891 1.00 19.53 157 PHE D CA 1
ATOM 7732 C C . PHE D 2 162 ? 44.369 -33.706 11.593 1.00 26.59 157 PHE D C 1
ATOM 7733 O O . PHE D 2 162 ? 43.255 -34.098 11.233 1.00 27.40 157 PHE D O 1
ATOM 7741 N N . GLY D 2 163 ? 45.412 -34.523 11.732 1.00 24.80 158 GLY D N 1
ATOM 7742 C CA . GLY D 2 163 ? 45.272 -35.962 11.627 1.00 25.44 158 GLY D CA 1
ATOM 7743 C C . GLY D 2 163 ? 44.943 -36.468 10.238 1.00 38.95 158 GLY D C 1
ATOM 7744 O O . GLY D 2 163 ? 44.583 -37.636 10.069 1.00 38.69 158 GLY D O 1
ATOM 7745 N N . GLN D 2 164 ? 45.072 -35.600 9.232 1.00 52.31 159 GLN D N 1
ATOM 7746 C CA . GLN D 2 164 ? 44.808 -35.946 7.837 1.00 41.27 159 GLN D CA 1
ATOM 7747 C C . GLN D 2 164 ? 46.042 -35.629 6.998 1.00 38.21 159 GLN D C 1
ATOM 7748 O O . GLN D 2 164 ? 46.029 -34.698 6.181 1.00 47.29 159 GLN D O 1
ATOM 7754 N N . PRO D 2 165 ? 47.123 -36.382 7.173 1.00 46.55 160 PRO D N 1
ATOM 7755 C CA . PRO D 2 165 ? 48.354 -36.104 6.433 1.00 48.38 160 PRO D CA 1
ATOM 7756 C C . PRO D 2 165 ? 48.449 -36.937 5.160 1.00 47.09 160 PRO D C 1
ATOM 7757 O O . PRO D 2 165 ? 47.668 -37.861 4.922 1.00 50.97 160 PRO D O 1
ATOM 7761 N N . THR D 2 166 ? 49.432 -36.585 4.341 1.00 48.13 161 THR D N 1
ATOM 7762 C CA . THR D 2 166 ? 49.773 -37.393 3.185 1.00 46.14 161 THR D CA 1
ATOM 7763 C C . THR D 2 166 ? 50.679 -38.547 3.607 1.00 43.27 161 THR D C 1
ATOM 7764 O O . THR D 2 166 ? 51.112 -38.644 4.759 1.00 53.50 161 THR D O 1
ATOM 7768 N N . ASP D 2 167 ? 50.966 -39.437 2.655 1.00 41.54 162 ASP D N 1
ATOM 7769 C CA . ASP D 2 167 ? 51.800 -40.596 2.960 1.00 41.94 162 ASP D CA 1
ATOM 7770 C C . ASP D 2 167 ? 53.211 -40.173 3.347 1.00 35.23 162 ASP D C 1
ATOM 7771 O O . ASP D 2 167 ? 53.778 -40.690 4.319 1.00 40.65 162 ASP D O 1
ATOM 7776 N N . GLU D 2 168 ? 53.793 -39.231 2.601 1.00 27.43 163 GLU D N 1
ATOM 7777 C CA . GLU D 2 168 ? 55.117 -38.723 2.950 1.00 51.33 163 GLU D CA 1
ATOM 7778 C C . GLU D 2 168 ? 55.083 -37.981 4.279 1.00 50.82 163 GLU D C 1
ATOM 7779 O O . GLU D 2 168 ? 56.000 -38.118 5.102 1.00 48.90 163 GLU D O 1
ATOM 7785 N N . ASP D 2 169 ? 54.032 -37.185 4.499 1.00 39.04 164 ASP D N 1
ATOM 7786 C CA . ASP D 2 169 ? 53.840 -36.550 5.797 1.00 38.06 164 ASP D CA 1
ATOM 7787 C C . ASP D 2 169 ? 53.772 -37.588 6.907 1.00 39.66 164 ASP D C 1
ATOM 7788 O O . ASP D 2 169 ? 54.370 -37.405 7.972 1.00 31.86 164 ASP D O 1
ATOM 7793 N N . LYS D 2 170 ? 53.050 -38.686 6.676 1.00 39.14 165 LYS D N 1
ATOM 7794 C CA . LYS D 2 170 ? 52.930 -39.718 7.700 1.00 34.97 165 LYS D CA 1
ATOM 7795 C C . LYS D 2 170 ? 54.281 -40.357 7.997 1.00 32.92 165 LYS D C 1
ATOM 7796 O O . LYS D 2 170 ? 54.634 -40.564 9.164 1.00 29.80 165 LYS D O 1
ATOM 7802 N N . ILE D 2 171 ? 55.053 -40.666 6.953 1.00 35.81 166 ILE D N 1
ATOM 7803 C CA . ILE D 2 171 ? 56.379 -41.252 7.148 1.00 40.10 166 ILE D CA 1
ATOM 7804 C C . ILE D 2 171 ? 57.258 -40.320 7.976 1.00 47.75 166 ILE D C 1
ATOM 7805 O O . ILE D 2 171 ? 57.903 -40.739 8.949 1.00 43.48 166 ILE D O 1
ATOM 7810 N N . GLU D 2 172 ? 57.287 -39.036 7.604 1.00 45.10 167 GLU D N 1
ATOM 7811 C CA . GLU D 2 172 ? 58.142 -38.087 8.311 1.00 35.77 167 GLU D CA 1
ATOM 7812 C C . GLU D 2 172 ? 57.688 -37.894 9.754 1.00 44.17 167 GLU D C 1
ATOM 7813 O O . GLU D 2 172 ? 58.519 -37.821 10.670 1.00 39.19 167 GLU D O 1
ATOM 7819 N N . MET D 2 173 ? 56.375 -37.807 9.976 1.00 42.34 168 MET D N 1
ATOM 7820 C CA . MET D 2 173 ? 55.863 -37.627 11.328 1.00 34.41 168 MET D CA 1
ATOM 7821 C C . MET D 2 173 ? 56.173 -38.836 12.197 1.00 32.91 168 MET D C 1
ATOM 7822 O O . MET D 2 173 ? 56.496 -38.685 13.378 1.00 36.36 168 MET D O 1
ATOM 7827 N N . MET D 2 174 ? 56.103 -40.043 11.631 1.00 32.63 169 MET D N 1
ATOM 7828 C CA . MET D 2 174 ? 56.439 -41.225 12.419 1.00 27.19 169 MET D CA 1
ATOM 7829 C C . MET D 2 174 ? 57.927 -41.270 12.740 1.00 35.93 169 MET D C 1
ATOM 7830 O O . MET D 2 174 ? 58.314 -41.666 13.846 1.00 40.79 169 MET D O 1
ATOM 7835 N N . LYS D 2 175 ? 58.779 -40.864 11.792 1.00 44.53 170 LYS D N 1
ATOM 7836 C CA . LYS D 2 175 ? 60.206 -40.752 12.094 1.00 30.96 170 LYS D CA 1
ATOM 7837 C C . LYS D 2 175 ? 60.443 -39.792 13.255 1.00 35.06 170 LYS D C 1
ATOM 7838 O O . LYS D 2 175 ? 61.139 -40.123 14.230 1.00 47.90 170 LYS D O 1
ATOM 7844 N N . GLN D 2 176 ? 59.866 -38.591 13.162 1.00 39.57 171 GLN D N 1
ATOM 7845 C CA . GLN D 2 176 ? 60.051 -37.593 14.210 1.00 29.38 171 GLN D CA 1
ATOM 7846 C C . GLN D 2 176 ? 59.497 -38.084 15.541 1.00 35.45 171 GLN D C 1
ATOM 7847 O O . GLN D 2 176 ? 60.073 -37.811 16.598 1.00 42.29 171 GLN D O 1
ATOM 7853 N N . MET D 2 177 ? 58.389 -38.826 15.508 1.00 32.78 172 MET D N 1
ATOM 7854 C CA . MET D 2 177 ? 57.793 -39.310 16.746 1.00 31.48 172 MET D CA 1
ATOM 7855 C C . MET D 2 177 ? 58.653 -40.391 17.384 1.00 37.69 172 MET D C 1
ATOM 7856 O O . MET D 2 177 ? 58.783 -40.440 18.611 1.00 47.56 172 MET D O 1
ATOM 7861 N N . ILE D 2 178 ? 59.251 -41.262 16.569 1.00 35.24 173 ILE D N 1
ATOM 7862 C CA . ILE D 2 178 ? 60.177 -42.253 17.110 1.00 35.44 173 ILE D CA 1
ATOM 7863 C C . ILE D 2 178 ? 61.356 -41.560 17.778 1.00 40.03 173 ILE D C 1
ATOM 7864 O O . ILE D 2 178 ? 61.765 -41.927 18.889 1.00 43.16 173 ILE D O 1
ATOM 7869 N N . ARG D 2 179 ? 61.912 -40.537 17.122 1.00 42.77 174 ARG D N 1
ATOM 7870 C CA . ARG D 2 179 ? 63.051 -39.837 17.715 1.00 40.46 174 ARG D CA 1
ATOM 7871 C C . ARG D 2 179 ? 62.653 -39.103 18.996 1.00 43.10 174 ARG D C 1
ATOM 7872 O O . ARG D 2 179 ? 63.415 -39.086 19.974 1.00 54.17 174 ARG D O 1
ATOM 7880 N N . ARG D 2 180 ? 61.455 -38.517 19.023 1.00 51.20 175 ARG D N 1
ATOM 7881 C CA . ARG D 2 180 ? 60.998 -37.838 20.231 1.00 41.70 175 ARG D CA 1
ATOM 7882 C C . ARG D 2 180 ? 60.769 -38.826 21.369 1.00 45.52 175 ARG D C 1
ATOM 7883 O O . ARG D 2 180 ? 61.061 -38.521 22.530 1.00 39.68 175 ARG D O 1
ATOM 7891 N N . LEU D 2 181 ? 60.247 -40.015 21.059 1.00 45.45 176 LEU D N 1
ATOM 7892 C CA . LEU D 2 181 ? 60.064 -41.027 22.092 1.00 36.32 176 LEU D CA 1
ATOM 7893 C C . LEU D 2 181 ? 61.403 -41.515 22.626 1.00 46.77 176 LEU D C 1
ATOM 7894 O O . LEU D 2 181 ? 61.535 -41.792 23.823 1.00 44.24 176 LEU D O 1
ATOM 7899 N N . THR D 2 182 ? 62.407 -41.632 21.754 1.00 56.09 177 THR D N 1
ATOM 7900 C CA . THR D 2 182 ? 63.741 -41.983 22.235 1.00 42.27 177 THR D CA 1
ATOM 7901 C C . THR D 2 182 ? 64.286 -40.907 23.169 1.00 43.42 177 THR D C 1
ATOM 7902 O O . THR D 2 182 ? 64.864 -41.220 24.216 1.00 58.33 177 THR D O 1
ATOM 7906 N N . GLU D 2 183 ? 64.092 -39.631 22.819 1.00 51.46 178 GLU D N 1
ATOM 7907 C CA . GLU D 2 183 ? 64.532 -38.552 23.704 1.00 52.04 178 GLU D CA 1
ATOM 7908 C C . GLU D 2 183 ? 63.790 -38.588 25.040 1.00 48.91 178 GLU D C 1
ATOM 7909 O O . GLU D 2 183 ? 64.383 -38.348 26.101 1.00 37.96 178 GLU D O 1
ATOM 7915 N N . ILE D 2 184 ? 62.490 -38.889 25.006 1.00 56.47 179 ILE D N 1
ATOM 7916 C CA . ILE D 2 184 ? 61.697 -38.932 26.231 1.00 57.07 179 ILE D CA 1
ATOM 7917 C C . ILE D 2 184 ? 62.132 -40.095 27.115 1.00 50.06 179 ILE D C 1
ATOM 7918 O O . ILE D 2 184 ? 62.202 -39.966 28.342 1.00 47.53 179 ILE D O 1
ATOM 7923 N N . CYS D 2 185 ? 62.430 -41.247 26.513 1.00 44.79 180 CYS D N 1
ATOM 7924 C CA . CYS D 2 185 ? 62.929 -42.372 27.295 1.00 39.97 180 CYS D CA 1
ATOM 7925 C C . CYS D 2 185 ? 64.324 -42.097 27.838 1.00 49.32 180 CYS D C 1
ATOM 7926 O O . CYS D 2 185 ? 64.677 -42.597 28.913 1.00 56.74 180 CYS D O 1
ATOM 7929 N N . LYS D 2 186 ? 65.128 -41.317 27.114 1.00 56.32 181 LYS D N 1
ATOM 7930 C CA . LYS D 2 186 ? 66.419 -40.894 27.649 1.00 47.10 181 LYS D CA 1
ATOM 7931 C C . LYS D 2 186 ? 66.230 -40.026 28.885 1.00 55.21 181 LYS D C 1
ATOM 7932 O O . LYS D 2 186 ? 66.855 -40.259 29.926 1.00 53.50 181 LYS D O 1
ATOM 7938 N N . HIS D 2 187 ? 65.357 -39.021 28.788 1.00 69.43 182 HIS D N 1
ATOM 7939 C CA . HIS D 2 187 ? 65.139 -38.118 29.915 1.00 52.56 182 HIS D CA 1
ATOM 7940 C C . HIS D 2 187 ? 64.513 -38.841 31.102 1.00 46.92 182 HIS D C 1
ATOM 7941 O O . HIS D 2 187 ? 64.857 -38.560 32.256 1.00 69.33 182 HIS D O 1
ATOM 7948 N N . GLU D 2 188 ? 63.602 -39.778 30.845 1.00 48.94 183 GLU D N 1
ATOM 7949 C CA . GLU D 2 188 ? 62.807 -40.363 31.916 1.00 53.83 183 GLU D CA 1
ATOM 7950 C C . GLU D 2 188 ? 63.499 -41.538 32.594 1.00 54.64 183 GLU D C 1
ATOM 7951 O O . GLU D 2 188 ? 63.080 -41.944 33.685 1.00 49.58 183 GLU D O 1
ATOM 7957 N N . GLY D 2 189 ? 64.548 -42.085 31.986 1.00 59.05 184 GLY D N 1
ATOM 7958 C CA . GLY D 2 189 ? 65.233 -43.224 32.558 1.00 54.70 184 GLY D CA 1
ATOM 7959 C C . GLY D 2 189 ? 64.684 -44.566 32.141 1.00 39.93 184 GLY D C 1
ATOM 7960 O O . GLY D 2 189 ? 64.739 -45.517 32.929 1.00 47.23 184 GLY D O 1
ATOM 7961 N N . ILE D 2 190 ? 64.147 -44.675 30.930 1.00 42.09 185 ILE D N 1
ATOM 7962 C CA . ILE D 2 190 ? 63.602 -45.925 30.415 1.00 50.88 185 ILE D CA 1
ATOM 7963 C C . ILE D 2 190 ? 64.592 -46.505 29.416 1.00 54.25 185 ILE D C 1
ATOM 7964 O O . ILE D 2 190 ? 65.026 -45.813 28.486 1.00 64.63 185 ILE D O 1
ATOM 7969 N N . ALA D 2 191 ? 64.954 -47.770 29.607 1.00 41.14 186 ALA D N 1
ATOM 7970 C CA . ALA D 2 191 ? 65.907 -48.441 28.735 1.00 46.43 186 ALA D CA 1
ATOM 7971 C C . ALA D 2 191 ? 65.185 -49.031 27.531 1.00 66.23 186 ALA D C 1
ATOM 7972 O O . ALA D 2 191 ? 64.207 -49.769 27.686 1.00 74.00 186 ALA D O 1
ATOM 7974 N N . ILE D 2 192 ? 65.668 -48.703 26.336 1.00 51.31 187 ILE D N 1
ATOM 7975 C CA . ILE D 2 192 ? 65.109 -49.212 25.089 1.00 62.37 187 ILE D CA 1
ATOM 7976 C C . ILE D 2 192 ? 66.027 -50.331 24.612 1.00 73.15 187 ILE D C 1
ATOM 7977 O O . ILE D 2 192 ? 67.084 -50.080 24.024 1.00 67.37 187 ILE D O 1
ATOM 7982 N N . ALA D 2 193 ? 65.625 -51.574 24.868 1.00 77.73 188 ALA D N 1
ATOM 7983 C CA . ALA D 2 193 ? 66.383 -52.736 24.428 1.00 69.00 188 ALA D CA 1
ATOM 7984 C C . ALA D 2 193 ? 66.057 -53.153 23.001 1.00 79.11 188 ALA D C 1
ATOM 7985 O O . ALA D 2 193 ? 66.720 -54.050 22.468 1.00 82.64 188 ALA D O 1
ATOM 7987 N N . ASP D 2 194 ? 65.060 -52.529 22.374 1.00 77.70 189 ASP D N 1
ATOM 7988 C CA . ASP D 2 194 ? 64.715 -52.843 20.989 1.00 80.63 189 ASP D CA 1
ATOM 7989 C C . ASP D 2 194 ? 63.928 -51.665 20.429 1.00 76.71 189 ASP D C 1
ATOM 7990 O O . ASP D 2 194 ? 62.815 -51.393 20.890 1.00 63.78 189 ASP D O 1
ATOM 7995 N N . MET D 2 195 ? 64.505 -50.973 19.442 1.00 72.66 190 MET D N 1
ATOM 7996 C CA . MET D 2 195 ? 63.839 -49.822 18.841 1.00 59.85 190 MET D CA 1
ATOM 7997 C C . MET D 2 195 ? 62.567 -50.212 18.098 1.00 64.34 190 MET D C 1
ATOM 7998 O O . MET D 2 195 ? 61.708 -49.350 17.861 1.00 71.79 190 MET D O 1
ATOM 8003 N N . LYS D 2 196 ? 62.433 -51.488 17.724 1.00 55.48 191 LYS D N 1
ATOM 8004 C CA . LYS D 2 196 ? 61.211 -51.943 17.073 1.00 50.95 191 LYS D CA 1
ATOM 8005 C C . LYS D 2 196 ? 60.001 -51.779 17.980 1.00 56.33 191 LYS D C 1
ATOM 8006 O O . LYS D 2 196 ? 58.884 -51.602 17.490 1.00 59.83 191 LYS D O 1
ATOM 8012 N N . VAL D 2 197 ? 60.203 -51.793 19.299 1.00 53.67 192 VAL D N 1
ATOM 8013 C CA . VAL D 2 197 ? 59.101 -51.538 20.223 1.00 46.27 192 VAL D CA 1
ATOM 8014 C C . VAL D 2 197 ? 58.607 -50.102 20.080 1.00 56.88 192 VAL D C 1
ATOM 8015 O O . VAL D 2 197 ? 57.397 -49.844 20.021 1.00 61.88 192 VAL D O 1
ATOM 8019 N N . VAL D 2 198 ? 59.537 -49.145 20.029 1.00 54.29 193 VAL D N 1
ATOM 8020 C CA . VAL D 2 198 ? 59.163 -47.741 19.874 1.00 39.81 193 VAL D CA 1
ATOM 8021 C C . VAL D 2 198 ? 58.484 -47.518 18.531 1.00 42.91 193 VAL D C 1
ATOM 8022 O O . VAL D 2 198 ? 57.460 -46.824 18.438 1.00 54.99 193 VAL D O 1
ATOM 8026 N N . ALA D 2 199 ? 59.048 -48.095 17.466 1.00 36.55 194 ALA D N 1
ATOM 8027 C CA . ALA D 2 199 ? 58.418 -47.981 16.154 1.00 36.52 194 ALA D CA 1
ATOM 8028 C C . ALA D 2 199 ? 57.025 -48.601 16.157 1.00 36.62 194 ALA D C 1
ATOM 8029 O O . ALA D 2 199 ? 56.105 -48.078 15.517 1.00 35.20 194 ALA D O 1
ATOM 8031 N N . ALA D 2 200 ? 56.843 -49.705 16.887 1.00 49.76 195 ALA D N 1
ATOM 8032 C CA . ALA D 2 200 ? 55.532 -50.336 16.973 1.00 56.14 195 ALA D CA 1
ATOM 8033 C C . ALA D 2 200 ? 54.534 -49.435 17.681 1.00 47.70 195 ALA D C 1
ATOM 8034 O O . ALA D 2 200 ? 53.396 -49.284 17.224 1.00 37.61 195 ALA D O 1
ATOM 8036 N N . LEU D 2 201 ? 54.939 -48.835 18.803 1.00 38.69 196 LEU D N 1
ATOM 8037 C CA . LEU D 2 201 ? 54.062 -47.894 19.495 1.00 37.45 196 LEU D CA 1
ATOM 8038 C C . LEU D 2 201 ? 53.644 -46.757 18.571 1.00 39.49 196 LEU D C 1
ATOM 8039 O O . LEU D 2 201 ? 52.452 -46.431 18.458 1.00 41.29 196 LEU D O 1
ATOM 8044 N N . VAL D 2 202 ? 54.620 -46.154 17.884 1.00 39.12 197 VAL D N 1
ATOM 8045 C CA . VAL D 2 202 ? 54.329 -45.005 17.030 1.00 22.90 197 VAL D CA 1
ATOM 8046 C C . VAL D 2 202 ? 53.402 -45.400 15.888 1.00 29.23 197 VAL D C 1
ATOM 8047 O O . VAL D 2 202 ? 52.438 -44.688 15.581 1.00 44.61 197 VAL D O 1
ATOM 8051 N N . LYS D 2 203 ? 53.668 -46.539 15.243 1.00 31.47 198 LYS D N 1
ATOM 8052 C CA . LYS D 2 203 ? 52.849 -46.938 14.103 1.00 44.32 198 LYS D CA 1
ATOM 8053 C C . LYS D 2 203 ? 51.467 -47.406 14.540 1.00 41.78 198 LYS D C 1
ATOM 8054 O O . LYS D 2 203 ? 50.502 -47.280 13.777 1.00 48.43 198 LYS D O 1
ATOM 8060 N N . LYS D 2 204 ? 51.343 -47.931 15.759 1.00 42.99 199 LYS D N 1
ATOM 8061 C CA . LYS D 2 204 ? 50.050 -48.402 16.235 1.00 28.26 199 LYS D CA 1
ATOM 8062 C C . LYS D 2 204 ? 49.145 -47.241 16.619 1.00 32.56 199 LYS D C 1
ATOM 8063 O O . LYS D 2 204 ? 48.003 -47.158 16.154 1.00 43.58 199 LYS D O 1
ATOM 8069 N N . ASN D 2 205 ? 49.637 -46.327 17.455 1.00 32.46 200 ASN D N 1
ATOM 8070 C CA . ASN D 2 205 ? 48.782 -45.290 18.018 1.00 19.35 200 ASN D CA 1
ATOM 8071 C C . ASN D 2 205 ? 48.688 -44.038 17.150 1.00 26.44 200 ASN D C 1
ATOM 8072 O O . ASN D 2 205 ? 48.177 -43.016 17.620 1.00 33.22 200 ASN D O 1
ATOM 8077 N N . PHE D 2 206 ? 49.146 -44.093 15.904 1.00 15.19 201 PHE D N 1
ATOM 8078 C CA . PHE D 2 206 ? 49.096 -42.917 15.046 1.00 15.88 201 PHE D CA 1
ATOM 8079 C C . PHE D 2 206 ? 47.648 -42.616 14.659 1.00 19.03 201 PHE D C 1
ATOM 8080 O O . PHE D 2 206 ? 46.875 -43.540 14.390 1.00 25.71 201 PHE D O 1
ATOM 8088 N N . PRO D 2 207 ? 47.244 -41.331 14.620 1.00 24.85 202 PRO D N 1
ATOM 8089 C CA . PRO D 2 207 ? 48.027 -40.119 14.876 1.00 27.77 202 PRO D CA 1
ATOM 8090 C C . PRO D 2 207 ? 47.837 -39.529 16.272 1.00 22.36 202 PRO D C 1
ATOM 8091 O O . PRO D 2 207 ? 48.230 -38.388 16.507 1.00 25.37 202 PRO D O 1
ATOM 8095 N N . ASP D 2 208 ? 47.237 -40.291 17.180 1.00 21.24 203 ASP D N 1
ATOM 8096 C CA . ASP D 2 208 ? 47.076 -39.857 18.566 1.00 15.54 203 ASP D CA 1
ATOM 8097 C C . ASP D 2 208 ? 48.428 -39.984 19.257 1.00 24.78 203 ASP D C 1
ATOM 8098 O O . ASP D 2 208 ? 48.799 -41.045 19.761 1.00 39.17 203 ASP D O 1
ATOM 8103 N N . PHE D 2 209 ? 49.182 -38.884 19.280 1.00 22.31 204 PHE D N 1
ATOM 8104 C CA . PHE D 2 209 ? 50.483 -38.905 19.942 1.00 29.28 204 PHE D CA 1
ATOM 8105 C C . PHE D 2 209 ? 50.339 -38.935 21.460 1.00 31.00 204 PHE D C 1
ATOM 8106 O O . PHE D 2 209 ? 51.204 -39.490 22.154 1.00 35.83 204 PHE D O 1
ATOM 8114 N N . ARG D 2 210 ? 49.261 -38.349 21.989 1.00 32.86 205 ARG D N 1
ATOM 8115 C CA . ARG D 2 210 ? 49.000 -38.442 23.422 1.00 28.59 205 ARG D CA 1
ATOM 8116 C C . ARG D 2 210 ? 48.912 -39.898 23.858 1.00 29.83 205 ARG D C 1
ATOM 8117 O O . ARG D 2 210 ? 49.550 -40.307 24.835 1.00 36.49 205 ARG D O 1
ATOM 8125 N N . LYS D 2 211 ? 48.134 -40.703 23.128 1.00 33.01 206 LYS D N 1
ATOM 8126 C CA . LYS D 2 211 ? 48.030 -42.121 23.455 1.00 20.59 206 LYS D CA 1
ATOM 8127 C C . LYS D 2 211 ? 49.339 -42.853 23.200 1.00 26.68 206 LYS D C 1
ATOM 8128 O O . LYS D 2 211 ? 49.635 -43.836 23.884 1.00 41.83 206 LYS D O 1
ATOM 8134 N N . THR D 2 212 ? 50.132 -42.394 22.230 1.00 26.06 207 THR D N 1
ATOM 8135 C CA . THR D 2 212 ? 51.456 -42.973 22.022 1.00 21.77 207 THR D CA 1
ATOM 8136 C C . THR D 2 212 ? 52.307 -42.846 23.280 1.00 22.72 207 THR D C 1
ATOM 8137 O O . THR D 2 212 ? 52.871 -43.833 23.771 1.00 25.98 207 THR D O 1
ATOM 8141 N N . ILE D 2 213 ? 52.388 -41.633 23.833 1.00 22.50 208 ILE D N 1
ATOM 8142 C CA . ILE D 2 213 ? 53.171 -41.435 25.051 1.00 24.57 208 ILE D CA 1
ATOM 8143 C C . ILE D 2 213 ? 52.526 -42.144 26.240 1.00 36.59 208 ILE D C 1
ATOM 8144 O O . ILE D 2 213 ? 53.227 -42.655 27.125 1.00 51.57 208 ILE D O 1
ATOM 8149 N N . GLY D 2 214 ? 51.194 -42.208 26.279 1.00 32.92 209 GLY D N 1
ATOM 8150 C CA . GLY D 2 214 ? 50.534 -42.920 27.362 1.00 27.24 209 GLY D CA 1
ATOM 8151 C C . GLY D 2 214 ? 50.854 -44.403 27.368 1.00 30.15 209 GLY D C 1
ATOM 8152 O O . GLY D 2 214 ? 51.136 -44.985 28.417 1.00 39.86 209 GLY D O 1
ATOM 8153 N N . GLU D 2 215 ? 50.827 -45.035 26.194 1.00 29.92 210 GLU D N 1
ATOM 8154 C CA . GLU D 2 215 ? 51.167 -46.450 26.115 1.00 29.78 210 GLU D CA 1
ATOM 8155 C C . GLU D 2 215 ? 52.655 -46.677 26.339 1.00 34.14 210 GLU D C 1
ATOM 8156 O O . GLU D 2 215 ? 53.048 -47.736 26.846 1.00 42.25 210 GLU D O 1
ATOM 8162 N N . LEU D 2 216 ? 53.497 -45.707 25.974 1.00 36.57 211 LEU D N 1
ATOM 8163 C CA . LEU D 2 216 ? 54.902 -45.783 26.361 1.00 39.12 211 LEU D CA 1
ATOM 8164 C C . LEU D 2 216 ? 55.041 -45.838 27.878 1.00 45.98 211 LEU D C 1
ATOM 8165 O O . LEU D 2 216 ? 55.782 -46.668 28.417 1.00 48.47 211 LEU D O 1
ATOM 8170 N N . ASP D 2 217 ? 54.328 -44.955 28.582 1.00 44.41 212 ASP D N 1
ATOM 8171 C CA . ASP D 2 217 ? 54.316 -45.003 30.042 1.00 39.47 212 ASP D CA 1
ATOM 8172 C C . ASP D 2 217 ? 53.786 -46.342 30.546 1.00 48.27 212 ASP D C 1
ATOM 8173 O O . ASP D 2 217 ? 54.287 -46.886 31.537 1.00 60.48 212 ASP D O 1
ATOM 8178 N N . SER D 2 218 ? 52.770 -46.885 29.874 1.00 55.33 213 SER D N 1
ATOM 8179 C CA . SER D 2 218 ? 52.132 -48.115 30.335 1.00 40.67 213 SER D CA 1
ATOM 8180 C C . SER D 2 218 ? 53.083 -49.303 30.242 1.00 47.65 213 SER D C 1
ATOM 8181 O O . SER D 2 218 ? 53.332 -49.996 31.235 1.00 60.04 213 SER D O 1
ATOM 8184 N N . TYR D 2 219 ? 53.623 -49.559 29.049 1.00 52.98 214 TYR D N 1
ATOM 8185 C CA . TYR D 2 219 ? 54.422 -50.762 28.844 1.00 47.35 214 TYR D CA 1
ATOM 8186 C C . TYR D 2 219 ? 55.813 -50.661 29.456 1.00 49.81 214 TYR D C 1
ATOM 8187 O O . TYR D 2 219 ? 56.488 -51.688 29.595 1.00 74.37 214 TYR D O 1
ATOM 8196 N N . SER D 2 220 ? 56.261 -49.463 29.822 1.00 40.98 215 SER D N 1
ATOM 8197 C CA . SER D 2 220 ? 57.565 -49.292 30.463 1.00 51.73 215 SER D CA 1
ATOM 8198 C C . SER D 2 220 ? 57.474 -49.375 31.978 1.00 66.69 215 SER D C 1
ATOM 8199 O O . SER D 2 220 ? 58.194 -48.670 32.692 1.00 64.38 215 SER D O 1
ATOM 8202 N N . SER D 2 221 ? 56.586 -50.229 32.495 1.00 85.01 216 SER D N 1
ATOM 8203 C CA . SER D 2 221 ? 56.439 -50.364 33.941 1.00 87.00 216 SER D CA 1
ATOM 8204 C C . SER D 2 221 ? 57.687 -50.959 34.581 1.00 70.63 216 SER D C 1
ATOM 8205 O O . SER D 2 221 ? 58.036 -50.596 35.710 1.00 57.81 216 SER D O 1
ATOM 8208 N N . LYS D 2 222 ? 58.373 -51.859 33.879 1.00 79.05 217 LYS D N 1
ATOM 8209 C CA . LYS D 2 222 ? 59.599 -52.464 34.382 1.00 92.83 217 LYS D CA 1
ATOM 8210 C C . LYS D 2 222 ? 60.827 -51.591 34.163 1.00 86.21 217 LYS D C 1
ATOM 8211 O O . LYS D 2 222 ? 61.918 -51.963 34.609 1.00 91.76 217 LYS D O 1
ATOM 8217 N N . GLY D 2 223 ? 60.682 -50.446 33.495 1.00 94.69 218 GLY D N 1
ATOM 8218 C CA . GLY D 2 223 ? 61.804 -49.584 33.196 1.00 72.43 218 GLY D CA 1
ATOM 8219 C C . GLY D 2 223 ? 62.591 -49.959 31.962 1.00 73.02 218 GLY D C 1
ATOM 8220 O O . GLY D 2 223 ? 63.467 -49.187 31.550 1.00 71.04 218 GLY D O 1
ATOM 8221 N N . VAL D 2 224 ? 62.319 -51.117 31.358 1.00 84.59 219 VAL D N 1
ATOM 8222 C CA . VAL D 2 224 ? 63.021 -51.577 30.168 1.00 87.35 219 VAL D CA 1
ATOM 8223 C C . VAL D 2 224 ? 61.993 -51.945 29.107 1.00 90.03 219 VAL D C 1
ATOM 8224 O O . VAL D 2 224 ? 60.849 -52.294 29.417 1.00 81.33 219 VAL D O 1
ATOM 8228 N N . LEU D 2 225 ? 62.409 -51.864 27.844 1.00 83.28 220 LEU D N 1
ATOM 8229 C CA . LEU D 2 225 ? 61.571 -52.199 26.692 1.00 90.58 220 LEU D CA 1
ATOM 8230 C C . LEU D 2 225 ? 62.243 -53.337 25.929 1.00 94.37 220 LEU D C 1
ATOM 8231 O O . LEU D 2 225 ? 62.941 -53.112 24.937 1.00 85.54 220 LEU D O 1
ATOM 8236 N N . ASP D 2 226 ? 62.024 -54.564 26.394 1.00 108.14 221 ASP D N 1
ATOM 8237 C CA . ASP D 2 226 ? 62.600 -55.734 25.750 1.00 117.76 221 ASP D CA 1
ATOM 8238 C C . ASP D 2 226 ? 61.715 -56.190 24.590 1.00 102.82 221 ASP D C 1
ATOM 8239 O O . ASP D 2 226 ? 60.664 -55.608 24.304 1.00 92.76 221 ASP D O 1
ATOM 8244 N N . ALA D 2 227 ? 62.150 -57.250 23.905 1.00 88.40 222 ALA D N 1
ATOM 8245 C CA . ALA D 2 227 ? 61.381 -57.780 22.785 1.00 95.30 222 ALA D CA 1
ATOM 8246 C C . ALA D 2 227 ? 60.102 -58.471 23.235 1.00 111.38 222 ALA D C 1
ATOM 8247 O O . ALA D 2 227 ? 59.216 -58.705 22.406 1.00 110.15 222 ALA D O 1
ATOM 8249 N N . GLY D 2 228 ? 59.987 -58.810 24.522 1.00 100.81 223 GLY D N 1
ATOM 8250 C CA . GLY D 2 228 ? 58.754 -59.396 25.014 1.00 86.36 223 GLY D CA 1
ATOM 8251 C C . GLY D 2 228 ? 57.600 -58.416 25.033 1.00 93.77 223 GLY D C 1
ATOM 8252 O O . GLY D 2 228 ? 56.440 -58.814 24.895 1.00 88.79 223 GLY D O 1
ATOM 8253 N N . ILE D 2 229 ? 57.896 -57.125 25.201 1.00 104.24 224 ILE D N 1
ATOM 8254 C CA . ILE D 2 229 ? 56.840 -56.119 25.163 1.00 85.92 224 ILE D CA 1
ATOM 8255 C C . ILE D 2 229 ? 56.302 -55.961 23.746 1.00 82.49 224 ILE D C 1
ATOM 8256 O O . ILE D 2 229 ? 55.147 -55.565 23.556 1.00 81.92 224 ILE D O 1
ATOM 8261 N N . LEU D 2 230 ? 57.109 -56.298 22.735 1.00 79.77 225 LEU D N 1
ATOM 8262 C CA . LEU D 2 230 ? 56.703 -56.078 21.349 1.00 72.94 225 LEU D CA 1
ATOM 8263 C C . LEU D 2 230 ? 55.475 -56.908 20.986 1.00 76.88 225 LEU D C 1
ATOM 8264 O O . LEU D 2 230 ? 54.540 -56.399 20.357 1.00 81.42 225 LEU D O 1
ATOM 8269 N N . SER D 2 231 ? 55.461 -58.188 21.364 1.00 76.62 226 SER D N 1
ATOM 8270 C CA . SER D 2 231 ? 54.283 -59.017 21.131 1.00 88.56 226 SER D CA 1
ATOM 8271 C C . SER D 2 231 ? 53.061 -58.496 21.874 1.00 98.34 226 SER D C 1
ATOM 8272 O O . SER D 2 231 ? 51.928 -58.788 21.472 1.00 76.18 226 SER D O 1
ATOM 8275 N N . LEU D 2 232 ? 53.270 -57.730 22.945 1.00 89.93 227 LEU D N 1
ATOM 8276 C CA . LEU D 2 232 ? 52.166 -57.136 23.688 1.00 79.91 227 LEU D CA 1
ATOM 8277 C C . LEU D 2 232 ? 51.696 -55.830 23.055 1.00 82.61 227 LEU D C 1
ATOM 8278 O O . LEU D 2 232 ? 50.534 -55.446 23.226 1.00 64.85 227 LEU D O 1
ATOM 8283 N N . VAL D 2 233 ? 52.578 -55.152 22.321 1.00 82.69 228 VAL D N 1
ATOM 8284 C CA . VAL D 2 233 ? 52.266 -53.862 21.711 1.00 69.58 228 VAL D CA 1
ATOM 8285 C C . VAL D 2 233 ? 51.557 -54.032 20.372 1.00 81.10 228 VAL D C 1
ATOM 8286 O O . VAL D 2 233 ? 50.667 -53.248 20.032 1.00 79.09 228 VAL D O 1
ATOM 8290 N N . THR D 2 234 ? 51.924 -55.058 19.599 1.00 101.34 229 THR D N 1
ATOM 8291 C CA . THR D 2 234 ? 51.303 -55.284 18.297 1.00 106.41 229 THR D CA 1
ATOM 8292 C C . THR D 2 234 ? 49.795 -55.496 18.386 1.00 102.23 229 THR D C 1
ATOM 8293 O O . THR D 2 234 ? 49.138 -55.570 17.342 1.00 112.15 229 THR D O 1
ATOM 8297 N N . ASN D 2 235 ? 49.242 -55.609 19.596 1.00 103.03 230 ASN D N 1
ATOM 8298 C CA . ASN D 2 235 ? 47.805 -55.551 19.878 1.00 100.95 230 ASN D CA 1
ATOM 8299 C C . ASN D 2 235 ? 47.009 -56.655 19.176 1.00 94.55 230 ASN D C 1
ATOM 8300 O O . ASN D 2 235 ? 45.783 -56.557 19.046 1.00 84.21 230 ASN D O 1
ATOM 8305 N N . ASP D 2 236 ? 47.673 -57.743 18.775 1.00 88.62 231 ASP D N 1
ATOM 8306 C CA . ASP D 2 236 ? 46.980 -58.831 18.090 1.00 92.14 231 ASP D CA 1
ATOM 8307 C C . ASP D 2 236 ? 45.892 -59.465 18.950 1.00 86.17 231 ASP D C 1
ATOM 8308 O O . ASP D 2 236 ? 44.949 -60.044 18.401 1.00 89.55 231 ASP D O 1
ATOM 8313 N N . ARG D 2 237 ? 45.998 -59.368 20.279 1.00 70.23 232 ARG D N 1
ATOM 8314 C CA . ARG D 2 237 ? 44.928 -59.765 21.204 1.00 63.59 232 ARG D CA 1
ATOM 8315 C C . ARG D 2 237 ? 44.518 -61.225 21.028 1.00 70.13 232 ARG D C 1
ATOM 8316 O O . ARG D 2 237 ? 43.369 -61.597 21.288 1.00 64.96 232 ARG D O 1
ATOM 8324 N N . GLY D 2 238 ? 45.452 -62.062 20.586 1.00 57.88 233 GLY D N 1
ATOM 8325 C CA . GLY D 2 238 ? 45.172 -63.462 20.375 1.00 58.03 233 GLY D CA 1
ATOM 8326 C C . GLY D 2 238 ? 44.277 -63.728 19.176 1.00 47.71 233 GLY D C 1
ATOM 8327 O O . GLY D 2 238 ? 44.101 -62.899 18.279 1.00 54.87 233 GLY D O 1
ATOM 8328 N N . ALA D 2 239 ? 43.696 -64.925 19.175 1.00 42.92 234 ALA D N 1
ATOM 8329 C CA . ALA D 2 239 ? 42.886 -65.401 18.066 1.00 41.75 234 ALA D CA 1
ATOM 8330 C C . ALA D 2 239 ? 41.405 -65.375 18.437 1.00 42.07 234 ALA D C 1
ATOM 8331 O O . ALA D 2 239 ? 41.009 -64.869 19.493 1.00 47.54 234 ALA D O 1
ATOM 8333 N N . ILE D 2 240 ? 40.577 -65.922 17.548 1.00 39.62 235 ILE D N 1
ATOM 8334 C CA . ILE D 2 240 ? 39.130 -65.926 17.728 1.00 28.44 235 ILE D CA 1
ATOM 8335 C C . ILE D 2 240 ? 38.573 -67.286 17.327 1.00 33.04 235 ILE D C 1
ATOM 8336 O O . ILE D 2 240 ? 37.531 -67.375 16.668 1.00 36.92 235 ILE D O 1
ATOM 8341 N N . ASP D 2 241 ? 39.261 -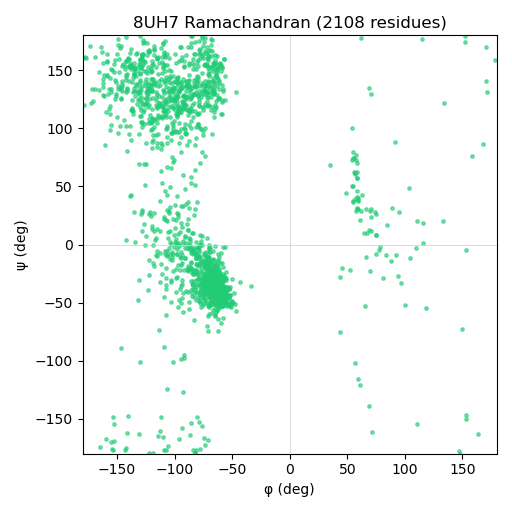68.359 17.722 1.00 29.01 236 ASP D N 1
ATOM 8342 C CA . ASP D 2 241 ? 38.812 -69.693 17.339 1.00 21.76 236 ASP D CA 1
ATOM 8343 C C . ASP D 2 241 ? 37.537 -70.096 18.070 1.00 31.36 236 ASP D C 1
ATOM 8344 O O . ASP D 2 241 ? 36.715 -70.830 17.510 1.00 35.81 236 ASP D O 1
ATOM 8349 N N . ASP D 2 242 ? 37.351 -69.628 19.307 1.00 29.50 237 ASP D N 1
ATOM 8350 C CA . ASP D 2 242 ? 36.183 -70.028 20.089 1.00 29.73 237 ASP D CA 1
ATOM 8351 C C . ASP D 2 242 ? 34.891 -69.519 19.462 1.00 28.17 237 ASP D C 1
ATOM 8352 O O . ASP D 2 242 ? 33.906 -70.260 19.354 1.00 33.52 237 ASP D O 1
ATOM 8357 N N . VAL D 2 243 ? 34.876 -68.253 19.041 1.00 33.78 238 VAL D N 1
ATOM 8358 C CA . VAL D 2 243 ? 33.664 -67.692 18.458 1.00 34.49 238 VAL D CA 1
ATOM 8359 C C . VAL D 2 243 ? 33.379 -68.326 17.102 1.00 29.69 238 VAL D C 1
ATOM 8360 O O . VAL D 2 243 ? 32.222 -68.601 16.768 1.00 36.73 238 VAL D O 1
ATOM 8364 N N . LEU D 2 244 ? 34.422 -68.599 16.311 1.00 27.46 239 LEU D N 1
ATOM 8365 C CA . LEU D 2 244 ? 34.207 -69.231 15.011 1.00 24.08 239 LEU D CA 1
ATOM 8366 C C . LEU D 2 244 ? 33.625 -70.633 15.164 1.00 34.22 239 LEU D C 1
ATOM 8367 O O . LEU D 2 244 ? 32.699 -71.012 14.434 1.00 37.67 239 LEU D O 1
ATOM 8372 N N . GLU D 2 245 ? 34.142 -71.414 16.116 1.00 33.06 240 GLU D N 1
ATOM 8373 C CA . GLU D 2 245 ? 33.606 -72.755 16.327 1.00 24.80 240 GLU D CA 1
ATOM 8374 C C . GLU D 2 245 ? 32.190 -72.702 16.889 1.00 22.11 240 GLU D C 1
ATOM 8375 O O . GLU D 2 245 ? 31.337 -73.511 16.507 1.00 29.34 240 GLU D O 1
ATOM 8381 N N . SER D 2 246 ? 31.919 -71.757 17.796 1.00 31.89 241 SER D N 1
ATOM 8382 C CA . SER D 2 246 ? 30.564 -71.611 18.319 1.00 25.95 241 SER D CA 1
ATOM 8383 C C . SER D 2 246 ? 29.586 -71.178 17.233 1.00 39.83 241 SER D C 1
ATOM 8384 O O . SER D 2 246 ? 28.405 -71.543 17.282 1.00 35.17 241 SER D O 1
ATOM 8387 N N . LEU D 2 247 ? 30.054 -70.401 16.253 1.00 34.53 242 LEU D N 1
ATOM 8388 C CA . LEU D 2 247 ? 29.201 -70.018 15.135 1.00 22.91 242 LEU D CA 1
ATOM 8389 C C . LEU D 2 247 ? 28.948 -71.199 14.208 1.00 34.15 242 LEU D C 1
ATOM 8390 O O . LEU D 2 247 ? 27.825 -71.386 13.726 1.00 44.63 242 LEU D O 1
ATOM 8395 N N . LYS D 2 248 ? 29.981 -72.005 13.946 1.00 39.03 243 LYS D N 1
ATOM 8396 C CA . LYS D 2 248 ? 29.802 -73.173 13.087 1.00 34.64 243 LYS D CA 1
ATOM 8397 C C . LYS D 2 248 ? 28.832 -74.171 13.708 1.00 40.02 243 LYS D C 1
ATOM 8398 O O . LYS D 2 248 ? 28.040 -74.803 12.998 1.00 32.25 243 LYS D O 1
ATOM 8404 N N . ASN D 2 249 ? 28.872 -74.318 15.031 1.00 37.91 244 ASN D N 1
ATOM 8405 C CA . ASN D 2 249 ? 28.022 -75.262 15.745 1.00 28.19 244 ASN D CA 1
ATOM 8406 C C . ASN D 2 249 ? 26.658 -74.687 16.107 1.00 30.68 244 ASN D C 1
ATOM 8407 O O . ASN D 2 249 ? 25.832 -75.412 16.671 1.00 40.72 244 ASN D O 1
ATOM 8412 N N . LYS D 2 250 ? 26.405 -73.413 15.799 1.00 33.16 245 LYS D N 1
ATOM 8413 C CA . LYS D 2 250 ? 25.132 -72.757 16.112 1.00 34.64 245 LYS D CA 1
ATOM 8414 C C . LYS D 2 250 ? 24.801 -72.872 17.598 1.00 20.34 245 LYS D C 1
ATOM 8415 O O . LYS D 2 250 ? 23.643 -73.039 17.984 1.00 29.19 245 LYS D O 1
ATOM 8421 N N . ASP D 2 251 ? 25.827 -72.776 18.440 1.00 23.63 246 ASP D N 1
ATOM 8422 C CA . ASP D 2 251 ? 25.669 -72.910 19.887 1.00 32.10 246 ASP D CA 1
ATOM 8423 C C . ASP D 2 251 ? 25.410 -71.527 20.471 1.00 33.93 246 ASP D C 1
ATOM 8424 O O . ASP D 2 251 ? 26.339 -70.745 20.687 1.00 41.76 246 ASP D O 1
ATOM 8429 N N . VAL D 2 252 ? 24.137 -71.231 20.742 1.00 31.30 247 VAL D N 1
ATOM 8430 C CA . VAL D 2 252 ? 23.744 -69.874 21.112 1.00 27.10 247 VAL D CA 1
ATOM 8431 C C . VAL D 2 252 ? 24.268 -69.509 22.496 1.00 29.61 247 VAL D C 1
ATOM 8432 O O . VAL D 2 252 ? 24.649 -68.358 22.745 1.00 36.68 247 VAL D O 1
ATOM 8436 N N . LYS D 2 253 ? 24.296 -70.473 23.418 1.00 35.36 248 LYS D N 1
ATOM 8437 C CA . LYS D 2 253 ? 24.695 -70.170 24.789 1.00 29.05 248 LYS D CA 1
ATOM 8438 C C . LYS D 2 253 ? 26.146 -69.705 24.848 1.00 42.41 248 LYS D C 1
ATOM 8439 O O . LYS D 2 253 ? 26.470 -68.710 25.510 1.00 44.78 248 LYS D O 1
ATOM 8445 N N . GLN D 2 254 ? 27.036 -70.404 24.140 1.00 35.27 249 GLN D N 1
ATOM 8446 C CA . GLN D 2 254 ? 28.431 -69.980 24.116 1.00 35.79 249 GLN D CA 1
ATOM 8447 C C . GLN D 2 254 ? 28.600 -68.657 23.380 1.00 35.77 249 GLN D C 1
ATOM 8448 O O . GLN D 2 254 ? 29.497 -67.879 23.714 1.00 37.13 249 GLN D O 1
ATOM 8454 N N . LEU D 2 255 ? 27.747 -68.372 22.392 1.00 32.44 250 LEU D N 1
ATOM 8455 C CA . LEU D 2 255 ? 27.821 -67.076 21.724 1.00 31.34 250 LEU D CA 1
ATOM 8456 C C . LEU D 2 255 ? 27.432 -65.947 22.674 1.00 31.94 250 LEU D C 1
ATOM 8457 O O . LEU D 2 255 ? 28.073 -64.887 22.688 1.00 29.18 250 LEU D O 1
ATOM 8462 N N . ARG D 2 256 ? 26.386 -66.158 23.477 1.00 26.64 251 ARG D N 1
ATOM 8463 C CA . ARG D 2 256 ? 26.029 -65.172 24.492 1.00 19.77 251 ARG D CA 1
ATOM 8464 C C . ARG D 2 256 ? 27.147 -65.017 25.511 1.00 16.12 251 ARG D C 1
ATOM 8465 O O . ARG D 2 256 ? 27.400 -63.912 26.005 1.00 23.26 251 ARG D O 1
ATOM 8473 N N . ALA D 2 257 ? 27.831 -66.116 25.837 1.00 27.37 252 ALA D N 1
ATOM 8474 C CA . ALA D 2 257 ? 28.932 -66.040 26.793 1.00 29.23 252 ALA D CA 1
ATOM 8475 C C . ALA D 2 257 ? 30.133 -65.295 26.221 1.00 22.68 252 ALA D C 1
ATOM 8476 O O . ALA D 2 257 ? 30.834 -64.596 26.961 1.00 23.80 252 ALA D O 1
ATOM 8478 N N . LEU D 2 258 ? 30.386 -65.433 24.919 1.00 31.08 253 LEU D N 1
ATOM 8479 C CA . LEU D 2 258 ? 31.540 -64.812 24.279 1.00 23.67 253 LEU D CA 1
ATOM 8480 C C . LEU D 2 258 ? 31.287 -63.380 23.827 1.00 24.79 253 LEU D C 1
ATOM 8481 O O . LEU D 2 258 ? 32.250 -62.664 23.532 1.00 24.57 253 LEU D O 1
ATOM 8486 N N . ALA D 2 259 ? 30.027 -62.952 23.743 1.00 31.67 254 ALA D N 1
ATOM 8487 C CA . ALA D 2 259 ? 29.739 -61.554 23.421 1.00 16.62 254 ALA D CA 1
ATOM 8488 C C . ALA D 2 259 ? 30.431 -60.562 24.354 1.00 18.63 254 ALA D C 1
ATOM 8489 O O . ALA D 2 259 ? 31.120 -59.659 23.849 1.00 26.62 254 ALA D O 1
ATOM 8491 N N . PRO D 2 260 ? 30.313 -60.658 25.686 1.00 22.99 255 PRO D N 1
ATOM 8492 C CA . PRO D 2 260 ? 31.007 -59.673 26.531 1.00 21.26 255 PRO D CA 1
ATOM 8493 C C . PRO D 2 260 ? 32.517 -59.778 26.449 1.00 14.99 255 PRO D C 1
ATOM 8494 O O . PRO D 2 260 ? 33.209 -58.780 26.684 1.00 27.55 255 PRO D O 1
ATOM 8498 N N . LYS D 2 261 ? 33.050 -60.957 26.132 1.00 13.55 256 LYS D N 1
ATOM 8499 C CA . LYS D 2 261 ? 34.489 -61.093 25.947 1.00 15.00 256 LYS D CA 1
ATOM 8500 C C . LYS D 2 261 ? 34.982 -60.148 24.862 1.00 14.36 256 LYS D C 1
ATOM 8501 O O . LYS D 2 261 ? 35.765 -59.228 25.125 1.00 30.17 256 LYS D O 1
ATOM 8507 N N . TYR D 2 262 ? 34.510 -60.346 23.634 1.00 16.22 257 TYR D N 1
ATOM 8508 C CA . TYR D 2 262 ? 34.943 -59.533 22.507 1.00 15.74 257 TYR D CA 1
ATOM 8509 C C . TYR D 2 262 ? 34.278 -58.164 22.466 1.00 19.79 257 TYR D C 1
ATOM 8510 O O . TYR D 2 262 ? 34.567 -57.385 21.552 1.00 24.18 257 TYR D O 1
ATOM 8519 N N . ALA D 2 263 ? 33.406 -57.844 23.425 1.00 21.24 258 ALA D N 1
ATOM 8520 C CA . ALA D 2 263 ? 32.945 -56.466 23.551 1.00 10.68 258 ALA D CA 1
ATOM 8521 C C . ALA D 2 263 ? 34.033 -55.526 24.050 1.00 19.98 258 ALA D C 1
ATOM 8522 O O . ALA D 2 263 ? 33.783 -54.319 24.142 1.00 26.12 258 ALA D O 1
ATOM 8524 N N . ALA D 2 264 ? 35.221 -56.044 24.371 1.00 21.63 259 ALA D N 1
ATOM 8525 C CA . ALA D 2 264 ? 36.306 -55.199 24.858 1.00 16.90 259 ALA D CA 1
ATOM 8526 C C . ALA D 2 264 ? 36.754 -54.208 23.790 1.00 22.00 259 ALA D C 1
ATOM 8527 O O . ALA D 2 264 ? 36.717 -52.991 23.999 1.00 42.30 259 ALA D O 1
ATOM 8529 N N . ASP D 2 265 ? 37.184 -54.713 22.633 1.00 27.35 260 ASP D N 1
ATOM 8530 C CA . ASP D 2 265 ? 37.605 -53.886 21.500 1.00 20.01 260 ASP D CA 1
ATOM 8531 C C . ASP D 2 265 ? 36.784 -54.315 20.286 1.00 20.90 260 ASP D C 1
ATOM 8532 O O . ASP D 2 265 ? 37.205 -55.174 19.505 1.00 26.70 260 ASP D O 1
ATOM 8537 N N . TYR D 2 266 ? 35.608 -53.700 20.132 1.00 18.55 261 TYR D N 1
ATOM 8538 C CA . TYR D 2 266 ? 34.676 -54.115 19.088 1.00 18.39 261 TYR D CA 1
ATOM 8539 C C . TYR D 2 266 ? 35.251 -53.888 17.694 1.00 26.58 261 TYR D C 1
ATOM 8540 O O . TYR D 2 266 ? 35.027 -54.697 16.785 1.00 31.82 261 TYR D O 1
ATOM 8549 N N . SER D 2 267 ? 35.970 -52.779 17.495 1.00 22.75 262 SER D N 1
ATOM 8550 C CA . SER D 2 267 ? 36.520 -52.477 16.176 1.00 20.47 262 SER D CA 1
ATOM 8551 C C . SER D 2 267 ? 37.539 -53.529 15.756 1.00 19.39 262 SER D C 1
ATOM 8552 O O . SER D 2 267 ? 37.453 -54.103 14.656 1.00 22.94 262 SER D O 1
ATOM 8555 N N . TRP D 2 268 ? 38.517 -53.794 16.626 1.00 20.64 263 TRP D N 1
ATOM 8556 C CA . TRP D 2 268 ? 39.469 -54.863 16.356 1.00 27.52 263 TRP D CA 1
ATOM 8557 C C . TRP D 2 268 ? 38.756 -56.191 16.153 1.00 20.23 263 TRP D C 1
ATOM 8558 O O . TRP D 2 268 ? 39.161 -56.992 15.302 1.00 34.45 263 TRP D O 1
ATOM 8569 N N . PHE D 2 269 ? 37.690 -56.446 16.918 1.00 18.52 264 PHE D N 1
ATOM 8570 C CA . PHE D 2 269 ? 37.045 -57.746 16.803 1.00 14.62 264 PHE D CA 1
ATOM 8571 C C . PHE D 2 269 ? 36.355 -57.915 15.459 1.00 18.74 264 PHE D C 1
ATOM 8572 O O . PHE D 2 269 ? 36.452 -58.980 14.851 1.00 31.58 264 PHE D O 1
ATOM 8580 N N . VAL D 2 270 ? 35.630 -56.900 14.987 1.00 13.15 265 VAL D N 1
ATOM 8581 C CA . VAL D 2 270 ? 34.962 -57.060 13.697 1.00 16.96 265 VAL D CA 1
ATOM 8582 C C . VAL D 2 270 ? 35.991 -57.146 12.577 1.00 20.95 265 VAL D C 1
ATOM 8583 O O . VAL D 2 270 ? 35.815 -57.907 11.613 1.00 25.17 265 VAL D O 1
ATOM 8587 N N . GLY D 2 271 ? 37.095 -56.401 12.697 1.00 24.91 266 GLY D N 1
ATOM 8588 C CA . GLY D 2 271 ? 38.160 -56.545 11.716 1.00 20.41 266 GLY D CA 1
ATOM 8589 C C . GLY D 2 271 ? 38.703 -57.960 11.659 1.00 23.00 266 GLY D C 1
ATOM 8590 O O . GLY D 2 271 ? 38.758 -58.578 10.587 1.00 30.79 266 GLY D O 1
ATOM 8591 N N . LYS D 2 272 ? 39.100 -58.496 12.820 1.00 19.48 267 LYS D N 1
ATOM 8592 C CA . LYS D 2 272 ? 39.626 -59.856 12.887 1.00 18.52 267 LYS D CA 1
ATOM 8593 C C . LYS D 2 272 ? 38.587 -60.874 12.440 1.00 26.39 267 LYS D C 1
ATOM 8594 O O . LYS D 2 272 ? 38.925 -61.883 11.811 1.00 30.02 267 LYS D O 1
ATOM 8600 N N . LEU D 2 273 ? 37.314 -60.621 12.749 1.00 26.43 268 LEU D N 1
ATOM 8601 C CA . LEU D 2 273 ? 36.258 -61.556 12.395 1.00 19.12 268 LEU D CA 1
ATOM 8602 C C . LEU D 2 273 ? 36.107 -61.658 10.888 1.00 22.57 268 LEU D C 1
ATOM 8603 O O . LEU D 2 273 ? 36.063 -62.761 10.338 1.00 44.83 268 LEU D O 1
ATOM 8608 N N . ALA D 2 274 ? 36.016 -60.520 10.198 1.00 19.86 269 ALA D N 1
ATOM 8609 C CA . ALA D 2 274 ? 35.983 -60.571 8.738 1.00 22.76 269 ALA D CA 1
ATOM 8610 C C . ALA D 2 274 ? 37.231 -61.261 8.201 1.00 32.27 269 ALA D C 1
ATOM 8611 O O . ALA D 2 274 ? 37.141 -62.222 7.419 1.00 42.11 269 ALA D O 1
ATOM 8613 N N . GLU D 2 275 ? 38.405 -60.811 8.667 1.00 40.42 270 GLU D N 1
ATOM 8614 C CA . GLU D 2 275 ? 39.684 -61.319 8.178 1.00 25.85 270 GLU D CA 1
ATOM 8615 C C . GLU D 2 275 ? 39.782 -62.836 8.295 1.00 32.41 270 GLU D C 1
ATOM 8616 O O . GLU D 2 275 ? 40.306 -63.502 7.394 1.00 38.46 270 GLU D O 1
ATOM 8622 N N . GLU D 2 276 ? 39.274 -63.402 9.390 1.00 32.83 271 GLU D N 1
ATOM 8623 C CA . GLU D 2 276 ? 39.395 -64.835 9.631 1.00 31.03 271 GLU D CA 1
ATOM 8624 C C . GLU D 2 276 ? 38.257 -65.632 9.002 1.00 19.54 271 GLU D C 1
ATOM 8625 O O . GLU D 2 276 ? 38.504 -66.624 8.310 1.00 29.09 271 GLU D O 1
ATOM 8631 N N . ILE D 2 277 ? 37.007 -65.219 9.228 1.00 17.09 272 ILE D N 1
ATOM 8632 C CA . ILE D 2 277 ? 35.859 -65.969 8.737 1.00 18.49 272 ILE D CA 1
ATOM 8633 C C . ILE D 2 277 ? 35.713 -65.914 7.226 1.00 19.66 272 ILE D C 1
ATOM 8634 O O . ILE D 2 277 ? 34.904 -66.666 6.670 1.00 22.53 272 ILE D O 1
ATOM 8639 N N . TYR D 2 278 ? 36.468 -65.053 6.534 1.00 27.63 273 TYR D N 1
ATOM 8640 C CA . TYR D 2 278 ? 36.496 -65.158 5.077 1.00 15.62 273 TYR D CA 1
ATOM 8641 C C . TYR D 2 278 ? 36.920 -66.549 4.619 1.00 19.06 273 TYR D C 1
ATOM 8642 O O . TYR D 2 278 ? 36.508 -67.001 3.546 1.00 27.42 273 TYR D O 1
ATOM 8651 N N . SER D 2 279 ? 37.728 -67.245 5.419 1.00 21.03 274 SER D N 1
ATOM 8652 C CA . SER D 2 279 ? 38.290 -68.530 5.025 1.00 19.18 274 SER D CA 1
ATOM 8653 C C . SER D 2 279 ? 37.475 -69.727 5.492 1.00 34.99 274 SER D C 1
ATOM 8654 O O . SER D 2 279 ? 37.661 -70.825 4.957 1.00 44.67 274 SER D O 1
ATOM 8657 N N . ARG D 2 280 ? 36.587 -69.554 6.465 1.00 29.21 275 ARG D N 1
ATOM 8658 C CA . ARG D 2 280 ? 35.915 -70.681 7.093 1.00 24.89 275 ARG D CA 1
ATOM 8659 C C . ARG D 2 280 ? 34.469 -70.853 6.651 1.00 37.07 275 ARG D C 1
ATOM 8660 O O . ARG D 2 280 ? 33.821 -71.818 7.068 1.00 45.90 275 ARG D O 1
ATOM 8668 N N . VAL D 2 281 ? 33.950 -69.959 5.817 1.00 24.62 276 VAL D N 1
ATOM 8669 C CA . VAL D 2 281 ? 32.603 -70.091 5.279 1.00 18.12 276 VAL D CA 1
ATOM 8670 C C . VAL D 2 281 ? 32.704 -70.410 3.796 1.00 23.93 276 VAL D C 1
ATOM 8671 O O . VAL D 2 281 ? 33.701 -70.093 3.136 1.00 28.71 276 VAL D O 1
ATOM 8675 N N . THR D 2 282 ? 31.663 -71.054 3.273 1.00 39.75 277 THR D N 1
ATOM 8676 C CA . THR D 2 282 ? 31.647 -71.429 1.869 1.00 30.88 277 THR D CA 1
ATOM 8677 C C . THR D 2 282 ? 31.614 -70.180 0.989 1.00 28.46 277 THR D C 1
ATOM 8678 O O . THR D 2 282 ? 31.095 -69.139 1.399 1.00 37.40 277 THR D O 1
ATOM 8682 N N . PRO D 2 283 ? 32.168 -70.260 -0.225 1.00 19.84 278 PRO D N 1
ATOM 8683 C CA . PRO D 2 283 ? 32.205 -69.071 -1.094 1.00 22.56 278 PRO D CA 1
ATOM 8684 C C . PRO D 2 283 ? 30.839 -68.468 -1.365 1.00 27.60 278 PRO D C 1
ATOM 8685 O O . PRO D 2 283 ? 30.741 -67.261 -1.621 1.00 37.82 278 PRO D O 1
ATOM 8689 N N . GLN D 2 284 ? 29.778 -69.271 -1.309 1.00 31.19 279 GLN D N 1
ATOM 8690 C CA . GLN D 2 284 ? 28.431 -68.767 -1.533 1.00 33.02 279 GLN D CA 1
ATOM 8691 C C . GLN D 2 284 ? 27.946 -67.868 -0.406 1.00 32.64 279 GLN D C 1
ATOM 8692 O O . GLN D 2 284 ? 26.944 -67.169 -0.586 1.00 59.85 279 GLN D O 1
ATOM 8698 N N . SER D 2 285 ? 28.631 -67.859 0.734 1.00 26.26 280 SER D N 1
ATOM 8699 C CA . SER D 2 285 ? 28.209 -67.089 1.894 1.00 26.19 280 SER D CA 1
ATOM 8700 C C . SER D 2 285 ? 29.014 -65.813 2.096 1.00 27.97 280 SER D C 1
ATOM 8701 O O . SER D 2 285 ? 28.750 -65.084 3.055 1.00 39.42 280 SER D O 1
ATOM 8704 N N . ILE D 2 286 ? 29.981 -65.522 1.223 1.00 29.28 281 ILE D N 1
ATOM 8705 C CA . ILE D 2 286 ? 30.867 -64.385 1.459 1.00 16.14 281 ILE D CA 1
ATOM 8706 C C . ILE D 2 286 ? 30.105 -63.070 1.343 1.00 16.96 281 ILE D C 1
ATOM 8707 O O . ILE D 2 286 ? 30.267 -62.174 2.178 1.00 25.99 281 ILE D O 1
ATOM 8712 N N . ILE D 2 287 ? 29.264 -62.928 0.317 1.00 18.95 282 ILE D N 1
ATOM 8713 C CA . ILE D 2 287 ? 28.553 -61.666 0.127 1.00 11.23 282 ILE D CA 1
ATOM 8714 C C . ILE D 2 287 ? 27.592 -61.417 1.283 1.00 15.39 282 ILE D C 1
ATOM 8715 O O . ILE D 2 287 ? 27.505 -60.300 1.806 1.00 22.17 282 ILE D O 1
ATOM 8720 N N . ARG D 2 288 ? 26.871 -62.454 1.713 1.00 21.88 283 ARG D N 1
ATOM 8721 C CA . ARG D 2 288 ? 25.940 -62.286 2.825 1.00 17.32 283 ARG D CA 1
ATOM 8722 C C . ARG D 2 288 ? 26.677 -62.014 4.129 1.00 16.62 283 ARG D C 1
ATOM 8723 O O . ARG D 2 288 ? 26.221 -61.207 4.949 1.00 22.20 283 ARG D O 1
ATOM 8731 N N . MET D 2 289 ? 27.821 -62.669 4.342 1.00 13.98 284 MET D N 1
ATOM 8732 C CA . MET D 2 289 ? 28.577 -62.421 5.562 1.00 17.10 284 MET D CA 1
ATOM 8733 C C . MET D 2 289 ? 29.163 -61.019 5.571 1.00 16.62 284 MET D C 1
ATOM 8734 O O . MET D 2 289 ? 29.241 -60.391 6.633 1.00 25.76 284 MET D O 1
ATOM 8739 N N . TYR D 2 290 ? 29.547 -60.497 4.402 1.00 14.00 285 TYR D N 1
ATOM 8740 C CA . TYR D 2 290 ? 30.009 -59.117 4.351 1.00 11.90 285 TYR D CA 1
ATOM 8741 C C . TYR D 2 290 ? 28.857 -58.157 4.582 1.00 15.56 285 TYR D C 1
ATOM 8742 O O . TYR D 2 290 ? 29.026 -57.146 5.260 1.00 17.38 285 TYR D O 1
ATOM 8751 N N . GLU D 2 291 ? 27.671 -58.468 4.056 1.00 17.88 286 GLU D N 1
ATOM 8752 C CA . GLU D 2 291 ? 26.503 -57.651 4.369 1.00 15.85 286 GLU D CA 1
ATOM 8753 C C . GLU D 2 291 ? 26.273 -57.592 5.874 1.00 12.28 286 GLU D C 1
ATOM 8754 O O . GLU D 2 291 ? 26.149 -56.507 6.455 1.00 20.90 286 GLU D O 1
ATOM 8760 N N . ILE D 2 292 ? 26.258 -58.756 6.526 1.00 11.56 287 ILE D N 1
ATOM 8761 C CA . ILE D 2 292 ? 25.972 -58.815 7.958 1.00 9.92 287 ILE D CA 1
ATOM 8762 C C . ILE D 2 292 ? 27.026 -58.052 8.752 1.00 15.67 287 ILE D C 1
ATOM 8763 O O . ILE D 2 292 ? 26.702 -57.190 9.581 1.00 35.79 287 ILE D O 1
ATOM 8768 N N . VAL D 2 293 ? 28.304 -58.358 8.514 1.00 14.03 288 VAL D N 1
ATOM 8769 C CA . VAL D 2 293 ? 29.374 -57.747 9.295 1.00 9.44 288 VAL D CA 1
ATOM 8770 C C . VAL D 2 293 ? 29.481 -56.254 8.998 1.00 13.86 288 VAL D C 1
ATOM 8771 O O . VAL D 2 293 ? 29.660 -55.441 9.911 1.00 20.32 288 VAL D O 1
ATOM 8775 N N . GLY D 2 294 ? 29.364 -55.864 7.727 1.00 11.19 289 GLY D N 1
ATOM 8776 C CA . GLY D 2 294 ? 29.450 -54.459 7.381 1.00 10.93 289 GLY D CA 1
ATOM 8777 C C . GLY D 2 294 ? 28.320 -53.644 7.971 1.00 18.51 289 GLY D C 1
ATOM 8778 O O . GLY D 2 294 ? 28.529 -52.513 8.411 1.00 35.75 289 GLY D O 1
ATOM 8779 N N . GLU D 2 295 ? 27.111 -54.210 8.011 1.00 10.75 290 GLU D N 1
ATOM 8780 C CA . GLU D 2 295 ? 26.006 -53.504 8.648 1.00 15.13 290 GLU D CA 1
ATOM 8781 C C . GLU D 2 295 ? 26.224 -53.392 10.151 1.00 14.35 290 GLU D C 1
ATOM 8782 O O . GLU D 2 295 ? 26.078 -52.307 10.733 1.00 23.02 290 GLU D O 1
ATOM 8788 N N . ASN D 2 296 ? 26.590 -54.503 10.798 1.00 18.01 291 ASN D N 1
ATOM 8789 C CA . ASN D 2 296 ? 26.835 -54.466 12.236 1.00 24.13 291 ASN D CA 1
ATOM 8790 C C . ASN D 2 296 ? 27.940 -53.478 12.589 1.00 21.72 291 ASN D C 1
ATOM 8791 O O . ASN D 2 296 ? 27.915 -52.877 13.668 1.00 26.01 291 ASN D O 1
ATOM 8796 N N . ASN D 2 297 ? 28.903 -53.281 11.687 1.00 23.19 292 ASN D N 1
ATOM 8797 C CA . ASN D 2 297 ? 29.998 -52.358 11.957 1.00 19.64 292 ASN D CA 1
ATOM 8798 C C . ASN D 2 297 ? 29.610 -50.913 11.661 1.00 19.01 292 ASN D C 1
ATOM 8799 O O . ASN D 2 297 ? 29.996 -50.004 12.404 1.00 31.23 292 ASN D O 1
ATOM 8804 N N . GLN D 2 298 ? 28.846 -50.677 10.590 1.00 27.96 293 GLN D N 1
ATOM 8805 C CA . GLN D 2 298 ? 28.453 -49.325 10.212 1.00 20.97 293 GLN D CA 1
ATOM 8806 C C . GLN D 2 298 ? 27.298 -48.785 11.042 1.00 15.57 293 GLN D C 1
ATOM 8807 O O . GLN D 2 298 ? 26.978 -47.598 10.927 1.00 19.36 293 GLN D O 1
ATOM 8813 N N . TYR D 2 299 ? 26.654 -49.618 11.853 1.00 18.17 294 TYR D N 1
ATOM 8814 C CA . TYR D 2 299 ? 25.625 -49.144 12.768 1.00 13.42 294 TYR D CA 1
ATOM 8815 C C . TYR D 2 299 ? 26.100 -49.115 14.216 1.00 16.44 294 TYR D C 1
ATOM 8816 O O . TYR D 2 299 ? 25.284 -48.916 15.121 1.00 20.08 294 TYR D O 1
ATOM 8825 N N . HIS D 2 300 ? 27.400 -49.295 14.456 1.00 14.79 295 HIS D N 1
ATOM 8826 C CA . HIS D 2 300 ? 27.880 -49.454 15.825 1.00 16.60 295 HIS D CA 1
ATOM 8827 C C . HIS D 2 300 ? 27.818 -48.144 16.599 1.00 17.33 295 HIS D C 1
ATOM 8828 O O . HIS D 2 300 ? 27.445 -48.132 17.777 1.00 23.71 295 HIS D O 1
ATOM 8835 N N . GLY D 2 301 ? 28.178 -47.032 15.956 1.00 15.23 296 GLY D N 1
ATOM 8836 C CA . GLY D 2 301 ? 28.187 -45.735 16.614 1.00 22.05 296 GLY D CA 1
ATOM 8837 C C . GLY D 2 301 ? 26.835 -45.273 17.124 1.00 18.99 296 GLY D C 1
ATOM 8838 O O . GLY D 2 301 ? 26.778 -44.282 17.862 1.00 20.97 296 GLY D O 1
ATOM 8839 N N . ILE D 2 302 ? 25.752 -45.953 16.752 1.00 15.26 297 ILE D N 1
ATOM 8840 C CA . ILE D 2 302 ? 24.424 -45.647 17.261 1.00 11.91 297 ILE D CA 1
ATOM 8841 C C . ILE D 2 302 ? 23.830 -46.813 18.038 1.00 21.55 297 ILE D C 1
ATOM 8842 O O . ILE D 2 302 ? 22.642 -46.796 18.362 1.00 28.91 297 ILE D O 1
ATOM 8847 N N . ALA D 2 303 ? 24.635 -47.825 18.350 1.00 19.44 298 ALA D N 1
ATOM 8848 C CA . ALA D 2 303 ? 24.182 -48.964 19.137 1.00 18.63 298 ALA D CA 1
ATOM 8849 C C . ALA D 2 303 ? 24.415 -48.671 20.615 1.00 17.93 298 ALA D C 1
ATOM 8850 O O . ALA D 2 303 ? 25.556 -48.452 21.038 1.00 23.33 298 ALA D O 1
ATOM 8852 N N . ALA D 2 304 ? 23.334 -48.664 21.395 1.00 17.16 299 ALA D N 1
ATOM 8853 C CA . ALA D 2 304 ? 23.446 -48.343 22.813 1.00 18.85 299 ALA D CA 1
ATOM 8854 C C . ALA D 2 304 ? 24.252 -49.400 23.557 1.00 21.98 299 ALA D C 1
ATOM 8855 O O . ALA D 2 304 ? 25.158 -49.073 24.332 1.00 28.06 299 ALA D O 1
ATOM 8857 N N . ASN D 2 305 ? 23.936 -50.670 23.331 1.00 25.44 300 ASN D N 1
ATOM 8858 C CA . ASN D 2 305 ? 24.550 -51.784 24.040 1.00 14.27 300 ASN D CA 1
ATOM 8859 C C . ASN D 2 305 ? 25.486 -52.512 23.086 1.00 19.43 300 ASN D C 1
ATOM 8860 O O . ASN D 2 305 ? 25.037 -53.087 22.089 1.00 18.94 300 ASN D O 1
ATOM 8865 N N . THR D 2 306 ? 26.784 -52.492 23.398 1.00 27.13 301 THR D N 1
ATOM 8866 C CA . THR D 2 306 ? 27.766 -53.132 22.530 1.00 18.84 301 THR D CA 1
ATOM 8867 C C . THR D 2 306 ? 27.725 -54.651 22.660 1.00 18.50 301 THR D C 1
ATOM 8868 O O . THR D 2 306 ? 27.789 -55.362 21.651 1.00 26.62 301 THR D O 1
ATOM 8872 N N . GLU D 2 307 ? 27.611 -55.164 23.888 1.00 16.86 302 GLU D N 1
ATOM 8873 C CA . GLU D 2 307 ? 27.523 -56.610 24.078 1.00 9.70 302 GLU D CA 1
ATOM 8874 C C . GLU D 2 307 ? 26.308 -57.187 23.363 1.00 14.63 302 GLU D C 1
ATOM 8875 O O . GLU D 2 307 ? 26.400 -58.230 22.703 1.00 19.43 302 GLU D O 1
ATOM 8881 N N . LEU D 2 308 ? 25.158 -56.518 23.481 1.00 22.63 303 LEU D N 1
ATOM 8882 C CA . LEU D 2 308 ? 23.972 -56.953 22.751 1.00 17.51 303 LEU D CA 1
ATOM 8883 C C . LEU D 2 308 ? 24.183 -56.846 21.247 1.00 23.08 303 LEU D C 1
ATOM 8884 O O . LEU D 2 308 ? 23.679 -57.683 20.489 1.00 24.76 303 LEU D O 1
ATOM 8889 N N . HIS D 2 309 ? 24.933 -55.835 20.798 1.00 15.85 304 HIS D N 1
ATOM 8890 C CA . HIS D 2 309 ? 25.210 -55.696 19.373 1.00 10.58 304 HIS D CA 1
ATOM 8891 C C . HIS D 2 309 ? 26.030 -56.872 18.861 1.00 14.87 304 HIS D C 1
ATOM 8892 O O . HIS D 2 309 ? 25.756 -57.417 17.782 1.00 21.64 304 HIS D O 1
ATOM 8899 N N . LEU D 2 310 ? 27.024 -57.300 19.641 1.00 13.06 305 LEU D N 1
ATOM 8900 C CA . LEU D 2 310 ? 27.826 -58.453 19.248 1.00 8.60 305 LEU D CA 1
ATOM 8901 C C . LEU D 2 310 ? 27.016 -59.742 19.309 1.00 12.25 305 LEU D C 1
ATOM 8902 O O . LEU D 2 310 ? 27.193 -60.628 18.466 1.00 29.14 305 LEU D O 1
ATOM 8907 N N . ALA D 2 311 ? 26.130 -59.874 20.299 1.00 11.55 306 ALA D N 1
ATOM 8908 C CA . ALA D 2 311 ? 25.250 -61.039 20.337 1.00 7.38 306 ALA D CA 1
ATOM 8909 C C . ALA D 2 311 ? 24.364 -61.094 19.099 1.00 10.13 306 ALA D C 1
ATOM 8910 O O . ALA D 2 311 ? 24.172 -62.162 18.505 1.00 13.01 306 ALA D O 1
ATOM 8912 N N . TYR D 2 312 ? 23.813 -59.947 18.702 1.00 14.50 307 TYR D N 1
ATOM 8913 C CA . TYR D 2 312 ? 22.994 -59.868 17.497 1.00 14.24 307 TYR D CA 1
ATOM 8914 C C . TYR D 2 312 ? 23.797 -60.272 16.264 1.00 15.90 307 TYR D C 1
ATOM 8915 O O . TYR D 2 312 ? 23.309 -61.029 15.410 1.00 15.86 307 TYR D O 1
ATOM 8924 N N . LEU D 2 313 ? 25.041 -59.795 16.170 1.00 17.85 308 LEU D N 1
ATOM 8925 C CA . LEU D 2 313 ? 25.920 -60.194 15.072 1.00 17.31 308 LEU D CA 1
ATOM 8926 C C . LEU D 2 313 ? 26.146 -61.702 15.061 1.00 25.45 308 LEU D C 1
ATOM 8927 O O . LEU D 2 313 ? 26.083 -62.349 14.005 1.00 19.65 308 LEU D O 1
ATOM 8932 N N . PHE D 2 314 ? 26.423 -62.277 16.236 1.00 25.69 309 PHE D N 1
ATOM 8933 C CA . PHE D 2 314 ? 26.676 -63.711 16.328 1.00 15.54 309 PHE D CA 1
ATOM 8934 C C . PHE D 2 314 ? 25.452 -64.514 15.916 1.00 16.55 309 PHE D C 1
ATOM 8935 O O . PHE D 2 314 ? 25.575 -65.535 15.232 1.00 17.42 309 PHE D O 1
ATOM 8943 N N . ILE D 2 315 ? 24.263 -64.073 16.327 1.00 12.62 310 ILE D N 1
ATOM 8944 C CA . ILE D 2 315 ? 23.049 -64.798 15.968 1.00 10.62 310 ILE D CA 1
ATOM 8945 C C . ILE D 2 315 ? 22.817 -64.738 14.463 1.00 17.94 310 ILE D C 1
ATOM 8946 O O . ILE D 2 315 ? 22.506 -65.757 13.831 1.00 26.27 310 ILE D O 1
ATOM 8951 N N . GLN D 2 316 ? 22.982 -63.554 13.861 1.00 21.64 311 GLN D N 1
ATOM 8952 C CA . GLN D 2 316 ? 22.833 -63.437 12.410 1.00 13.63 311 GLN D CA 1
ATOM 8953 C C . GLN D 2 316 ? 23.794 -64.370 11.681 1.00 14.60 311 GLN D C 1
ATOM 8954 O O . GLN D 2 316 ? 23.393 -65.118 10.776 1.00 22.94 311 GLN D O 1
ATOM 8960 N N . LEU D 2 317 ? 25.072 -64.347 12.073 1.00 19.64 312 LEU D N 1
ATOM 8961 C CA . LEU D 2 317 ? 26.066 -65.183 11.405 1.00 20.92 312 LEU D CA 1
ATOM 8962 C C . LEU D 2 317 ? 25.756 -66.665 11.586 1.00 17.16 312 LEU D C 1
ATOM 8963 O O . LEU D 2 317 ? 25.749 -67.430 10.615 1.00 15.12 312 LEU D O 1
ATOM 8968 N N . ALA D 2 318 ? 25.487 -67.090 12.824 1.00 16.30 313 ALA D N 1
ATOM 8969 C CA . ALA D 2 318 ? 25.206 -68.499 13.076 1.00 20.02 313 ALA D CA 1
ATOM 8970 C C . ALA D 2 318 ? 23.976 -68.972 12.316 1.00 22.31 313 ALA D C 1
ATOM 8971 O O . ALA D 2 318 ? 23.918 -70.133 11.897 1.00 35.37 313 ALA D O 1
ATOM 8973 N N . CYS D 2 319 ? 22.994 -68.093 12.112 1.00 20.14 314 CYS D N 1
ATOM 8974 C CA . CYS D 2 319 ? 21.785 -68.513 11.418 1.00 14.13 314 CYS D CA 1
ATOM 8975 C C . CYS D 2 319 ? 21.956 -68.552 9.904 1.00 19.61 314 CYS D C 1
ATOM 8976 O O . CYS D 2 319 ? 21.363 -69.415 9.248 1.00 30.65 314 CYS D O 1
ATOM 8979 N N . GLU D 2 320 ? 22.755 -67.652 9.322 1.00 26.13 315 GLU D N 1
ATOM 8980 C CA . GLU D 2 320 ? 22.785 -67.528 7.868 1.00 21.92 315 GLU D CA 1
ATOM 8981 C C . GLU D 2 320 ? 24.011 -68.128 7.189 1.00 18.74 315 GLU D C 1
ATOM 8982 O O . GLU D 2 320 ? 23.997 -68.277 5.963 1.00 25.33 315 GLU D O 1
ATOM 8988 N N . MET D 2 321 ? 25.059 -68.479 7.925 1.00 26.88 316 MET D N 1
ATOM 8989 C CA . MET D 2 321 ? 26.308 -68.902 7.301 1.00 22.25 316 MET D CA 1
ATOM 8990 C C . MET D 2 321 ? 26.324 -70.401 7.024 1.00 25.64 316 MET D C 1
ATOM 8991 O O . MET D 2 321 ? 25.888 -71.208 7.851 1.00 21.05 316 MET D O 1
ATOM 8996 N N . GLN D 2 322 ? 26.839 -70.764 5.852 1.00 33.68 317 GLN D N 1
ATOM 8997 C CA . GLN D 2 322 ? 27.162 -72.145 5.518 1.00 37.61 317 GLN D CA 1
ATOM 8998 C C . GLN D 2 322 ? 28.670 -72.331 5.621 1.00 30.51 317 GLN D C 1
ATOM 8999 O O . GLN D 2 322 ? 29.437 -71.510 5.108 1.00 35.03 317 GLN D O 1
ATOM 9005 N N . TRP D 2 323 ? 29.088 -73.405 6.278 1.00 21.58 318 TRP D N 1
ATOM 9006 C CA . TRP D 2 323 ? 30.478 -73.587 6.662 1.00 24.50 318 TRP D CA 1
ATOM 9007 C C . TRP D 2 323 ? 31.129 -74.705 5.858 1.00 36.62 318 TRP D C 1
ATOM 9008 O O . TRP D 2 323 ? 30.465 -75.638 5.400 1.00 39.67 318 TRP D O 1
ATOM 9019 N N . LYS D 2 324 ? 32.443 -74.591 5.690 1.00 44.97 319 LYS D N 1
ATOM 9020 C CA . LYS D 2 324 ? 33.231 -75.602 4.998 1.00 34.94 319 LYS D CA 1
ATOM 9021 C C . LYS D 2 324 ? 33.952 -76.485 6.012 1.00 55.65 319 LYS D C 1
ATOM 9022 O O . LYS D 2 324 ? 34.358 -77.609 5.713 1.00 61.13 319 LYS D O 1
ATOM 9029 N N . ILE E 2 7 ? 40.735 -60.009 55.630 1.00 32.98 2 ILE E N 1
ATOM 9030 C CA . ILE E 2 7 ? 39.465 -59.619 55.029 1.00 38.34 2 ILE E CA 1
ATOM 9031 C C . ILE E 2 7 ? 38.964 -58.308 55.633 1.00 44.33 2 ILE E C 1
ATOM 9032 O O . ILE E 2 7 ? 38.979 -58.127 56.850 1.00 54.73 2 ILE E O 1
ATOM 9037 N N . THR E 2 8 ? 38.528 -57.392 54.771 1.00 45.24 3 THR E N 1
ATOM 9038 C CA . THR E 2 8 ? 38.053 -56.084 55.199 1.00 48.76 3 THR E CA 1
ATOM 9039 C C . THR E 2 8 ? 36.567 -56.143 55.532 1.00 48.20 3 THR E C 1
ATOM 9040 O O . THR E 2 8 ? 35.779 -56.759 54.808 1.00 49.74 3 THR E O 1
ATOM 9044 N N . VAL E 2 9 ? 36.191 -55.500 56.637 1.00 45.70 4 VAL E N 1
ATOM 9045 C CA . VAL E 2 9 ? 34.811 -55.484 57.105 1.00 55.37 4 VAL E CA 1
ATOM 9046 C C . VAL E 2 9 ? 34.442 -54.068 57.523 1.00 58.29 4 VAL E C 1
ATOM 9047 O O . VAL E 2 9 ? 35.274 -53.312 58.034 1.00 45.99 4 VAL E O 1
ATOM 9051 N N . ASN E 2 10 ? 33.177 -53.712 57.296 1.00 51.40 5 ASN E N 1
ATOM 9052 C CA . ASN E 2 10 ? 32.629 -52.405 57.659 1.00 34.85 5 ASN E CA 1
ATOM 9053 C C . ASN E 2 10 ? 31.326 -52.648 58.415 1.00 55.10 5 ASN E C 1
ATOM 9054 O O . ASN E 2 10 ? 30.267 -52.802 57.799 1.00 65.21 5 ASN E O 1
ATOM 9059 N N . GLU E 2 11 ? 31.403 -52.672 59.749 1.00 52.89 6 GLU E N 1
ATOM 9060 C CA . GLU E 2 11 ? 30.247 -53.026 60.568 1.00 54.96 6 GLU E CA 1
ATOM 9061 C C . GLU E 2 11 ? 29.107 -52.022 60.455 1.00 54.25 6 GLU E C 1
ATOM 9062 O O . GLU E 2 11 ? 27.962 -52.370 60.765 1.00 61.09 6 GLU E O 1
ATOM 9068 N N . LYS E 2 12 ? 29.387 -50.793 60.023 1.00 42.47 7 LYS E N 1
ATOM 9069 C CA . LYS E 2 12 ? 28.340 -49.788 59.897 1.00 38.04 7 LYS E CA 1
ATOM 9070 C C . LYS E 2 12 ? 27.400 -50.055 58.729 1.00 56.89 7 LYS E C 1
ATOM 9071 O O . LYS E 2 12 ? 26.352 -49.405 58.642 1.00 60.57 7 LYS E O 1
ATOM 9077 N N . GLU E 2 13 ? 27.738 -50.986 57.840 1.00 52.64 8 GLU E N 1
ATOM 9078 C CA . GLU E 2 13 ? 26.955 -51.245 56.640 1.00 58.86 8 GLU E CA 1
ATOM 9079 C C . GLU E 2 13 ? 26.012 -52.421 56.860 1.00 54.49 8 GLU E C 1
ATOM 9080 O O . GLU E 2 13 ? 26.355 -53.391 57.543 1.00 53.21 8 GLU E O 1
ATOM 9086 N N . HIS E 2 14 ? 24.820 -52.328 56.269 1.00 53.77 9 HIS E N 1
ATOM 9087 C CA . HIS E 2 14 ? 23.798 -53.353 56.406 1.00 34.18 9 HIS E CA 1
ATOM 9088 C C . HIS E 2 14 ? 23.610 -54.188 55.150 1.00 42.62 9 HIS E C 1
ATOM 9089 O O . HIS E 2 14 ? 22.905 -55.202 55.200 1.00 46.05 9 HIS E O 1
ATOM 9096 N N . ILE E 2 15 ? 24.212 -53.792 54.033 1.00 53.21 10 ILE E N 1
ATOM 9097 C CA . ILE E 2 15 ? 24.238 -54.592 52.815 1.00 45.85 10 ILE E CA 1
ATOM 9098 C C . ILE E 2 15 ? 25.558 -55.347 52.779 1.00 36.87 10 ILE E C 1
ATOM 9099 O O . ILE E 2 15 ? 26.622 -54.756 53.001 1.00 43.64 10 ILE E O 1
ATOM 9104 N N . LEU E 2 16 ? 25.492 -56.653 52.509 1.00 31.20 11 LEU E N 1
ATOM 9105 C CA . LEU E 2 16 ? 26.701 -57.472 52.535 1.00 45.33 11 LEU E CA 1
ATOM 9106 C C . LEU E 2 16 ? 27.713 -57.012 51.493 1.00 55.75 11 LEU E C 1
ATOM 9107 O O . LEU E 2 16 ? 28.920 -56.983 51.762 1.00 49.30 11 LEU E O 1
ATOM 9112 N N . GLU E 2 17 ? 27.245 -56.647 50.296 1.00 56.49 12 GLU E N 1
ATOM 9113 C CA . GLU E 2 17 ? 28.164 -56.192 49.260 1.00 37.76 12 GLU E CA 1
ATOM 9114 C C . GLU E 2 17 ? 28.769 -54.833 49.588 1.00 43.70 12 GLU E C 1
ATOM 9115 O O . GLU E 2 17 ? 29.811 -54.480 49.026 1.00 54.04 12 GLU E O 1
ATOM 9121 N N . GLN E 2 18 ? 28.140 -54.064 50.477 1.00 46.81 13 GLN E N 1
ATOM 9122 C CA . GLN E 2 18 ? 28.746 -52.849 51.002 1.00 39.04 13 GLN E CA 1
ATOM 9123 C C . GLN E 2 18 ? 29.528 -53.102 52.283 1.00 43.92 13 GLN E C 1
ATOM 9124 O O . GLN E 2 18 ? 30.421 -52.316 52.619 1.00 45.71 13 GLN E O 1
ATOM 9130 N N . LYS E 2 19 ? 29.217 -54.188 52.992 1.00 47.63 14 LYS E N 1
ATOM 9131 C CA . LYS E 2 19 ? 29.882 -54.507 54.250 1.00 41.19 14 LYS E CA 1
ATOM 9132 C C . LYS E 2 19 ? 31.219 -55.197 54.015 1.00 46.64 14 LYS E C 1
ATOM 9133 O O . LYS E 2 19 ? 32.204 -54.895 54.698 1.00 52.30 14 LYS E O 1
ATOM 9139 N N . TYR E 2 20 ? 31.274 -56.121 53.056 1.00 46.41 15 TYR E N 1
ATOM 9140 C CA . TYR E 2 20 ? 32.485 -56.892 52.807 1.00 45.69 15 TYR E CA 1
ATOM 9141 C C . TYR E 2 20 ? 33.106 -56.523 51.466 1.00 47.92 15 TYR E C 1
ATOM 9142 O O . TYR E 2 20 ? 33.205 -57.365 50.568 1.00 60.25 15 TYR E O 1
ATOM 9151 N N . ARG E 2 21 ? 33.529 -55.268 51.323 1.00 42.33 16 ARG E N 1
ATOM 9152 C CA . ARG E 2 21 ? 34.159 -54.809 50.091 1.00 45.55 16 ARG E CA 1
ATOM 9153 C C . ARG E 2 21 ? 35.669 -54.804 50.255 1.00 41.36 16 ARG E C 1
ATOM 9154 O O . ARG E 2 21 ? 36.175 -54.214 51.220 1.00 50.97 16 ARG E O 1
ATOM 9162 N N . PRO E 2 22 ? 36.413 -55.452 49.357 1.00 39.38 17 PRO E N 1
ATOM 9163 C CA . PRO E 2 22 ? 37.877 -55.471 49.483 1.00 35.88 17 PRO E CA 1
ATOM 9164 C C . PRO E 2 22 ? 38.466 -54.068 49.460 1.00 35.22 17 PRO E C 1
ATOM 9165 O O . PRO E 2 22 ? 38.069 -53.219 48.659 1.00 62.95 17 PRO E O 1
ATOM 9169 N N . SER E 2 23 ? 39.428 -53.832 50.352 1.00 30.99 18 SER E N 1
ATOM 9170 C CA . SER E 2 23 ? 40.035 -52.518 50.510 1.00 42.96 18 SER E CA 1
ATOM 9171 C C . SER E 2 23 ? 41.409 -52.406 49.865 1.00 33.95 18 SER E C 1
ATOM 9172 O O . SER E 2 23 ? 41.920 -51.290 49.729 1.00 48.08 18 SER E O 1
ATOM 9175 N N . THR E 2 24 ? 42.018 -53.522 49.477 1.00 31.66 19 THR E N 1
ATOM 9176 C CA . THR E 2 24 ? 43.316 -53.518 48.821 1.00 43.64 19 THR E CA 1
ATOM 9177 C C . THR E 2 24 ? 43.239 -54.336 47.541 1.00 47.27 19 THR E C 1
ATOM 9178 O O . THR E 2 24 ? 42.304 -55.113 47.330 1.00 49.37 19 THR E O 1
ATOM 9182 N N . ILE E 2 25 ? 44.243 -54.150 46.683 1.00 40.52 20 ILE E N 1
ATOM 9183 C CA . ILE E 2 25 ? 44.305 -54.914 45.440 1.00 46.38 20 ILE E CA 1
ATOM 9184 C C . ILE E 2 25 ? 44.472 -56.398 45.735 1.00 46.40 20 ILE E C 1
ATOM 9185 O O . ILE E 2 25 ? 43.886 -57.252 45.057 1.00 42.35 20 ILE E O 1
ATOM 9190 N N . ASP E 2 26 ? 45.255 -56.729 46.765 1.00 51.20 21 ASP E N 1
ATOM 9191 C CA . ASP E 2 26 ? 45.485 -58.130 47.101 1.00 39.96 21 ASP E CA 1
ATOM 9192 C C . ASP E 2 26 ? 44.196 -58.817 47.536 1.00 33.00 21 ASP E C 1
ATOM 9193 O O . ASP E 2 26 ? 43.963 -59.983 47.198 1.00 33.69 21 ASP E O 1
ATOM 9198 N N . GLU E 2 27 ? 43.341 -58.111 48.278 1.00 29.86 22 GLU E N 1
ATOM 9199 C CA . GLU E 2 27 ? 42.101 -58.726 48.736 1.00 36.61 22 GLU E CA 1
ATOM 9200 C C . GLU E 2 27 ? 41.141 -58.987 47.582 1.00 41.07 22 GLU E C 1
ATOM 9201 O O . GLU E 2 27 ? 40.298 -59.888 47.670 1.00 45.64 22 GLU E O 1
ATOM 9207 N N . CYS E 2 28 ? 41.254 -58.224 46.498 1.00 39.84 23 CYS E N 1
ATOM 9208 C CA . CYS E 2 28 ? 40.398 -58.442 45.341 1.00 37.37 23 CYS E CA 1
ATOM 9209 C C . CYS E 2 28 ? 40.724 -59.773 44.675 1.00 38.60 23 CYS E C 1
ATOM 9210 O O . CYS E 2 28 ? 41.889 -60.167 44.567 1.00 33.51 23 CYS E O 1
ATOM 9213 N N . ILE E 2 29 ? 39.679 -60.470 44.234 1.00 32.20 24 ILE E N 1
ATOM 9214 C CA . ILE E 2 29 ? 39.827 -61.755 43.548 1.00 34.40 24 ILE E CA 1
ATOM 9215 C C . ILE E 2 29 ? 39.832 -61.441 42.055 1.00 37.77 24 ILE E C 1
ATOM 9216 O O . ILE E 2 29 ? 38.789 -61.373 41.404 1.00 35.50 24 ILE E O 1
ATOM 9221 N N . LEU E 2 30 ? 41.029 -61.245 41.508 1.00 35.99 25 LEU E N 1
ATOM 9222 C CA . LEU E 2 30 ? 41.205 -60.833 40.121 1.00 31.08 25 LEU E CA 1
ATOM 9223 C C . LEU E 2 30 ? 42.058 -61.850 39.371 1.00 37.36 25 LEU E C 1
ATOM 9224 O O . LEU E 2 30 ? 42.687 -62.710 40.000 1.00 46.65 25 LEU E O 1
ATOM 9229 N N . PRO E 2 31 ? 42.098 -61.800 38.039 1.00 34.00 26 PRO E N 1
ATOM 9230 C CA . PRO E 2 31 ? 43.067 -62.620 37.306 1.00 33.71 26 PRO E CA 1
ATOM 9231 C C . PRO E 2 31 ? 44.494 -62.212 37.642 1.00 30.61 26 PRO E C 1
ATOM 9232 O O . PRO E 2 31 ? 44.756 -61.124 38.159 1.00 41.11 26 PRO E O 1
ATOM 9236 N N . ALA E 2 32 ? 45.429 -63.114 37.336 1.00 34.47 27 ALA E N 1
ATOM 9237 C CA . ALA E 2 32 ? 46.824 -62.888 37.701 1.00 41.02 27 ALA E CA 1
ATOM 9238 C C . ALA E 2 32 ? 47.386 -61.655 37.005 1.00 48.93 27 ALA E C 1
ATOM 9239 O O . ALA E 2 32 ? 47.954 -60.768 37.653 1.00 59.30 27 ALA E O 1
ATOM 9241 N N . PHE E 2 33 ? 47.235 -61.584 35.680 1.00 49.88 28 PHE E N 1
ATOM 9242 C CA . PHE 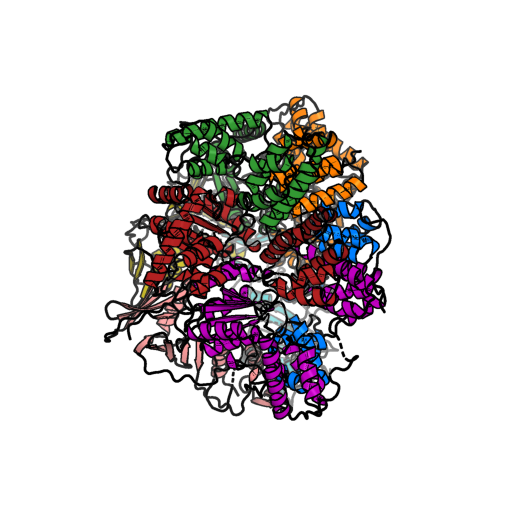E 2 33 ? 47.804 -60.472 34.924 1.00 43.69 28 PHE E CA 1
ATOM 9243 C C . PHE E 2 33 ? 47.207 -59.140 35.362 1.00 45.46 28 PHE E C 1
ATOM 9244 O O . PHE E 2 33 ? 47.930 -58.146 35.515 1.00 51.93 28 PHE E O 1
ATOM 9252 N N . ASP E 2 34 ? 45.890 -59.105 35.577 1.00 54.40 29 ASP E N 1
ATOM 9253 C CA . ASP E 2 34 ? 45.231 -57.864 35.967 1.00 48.73 29 ASP E CA 1
ATOM 9254 C C . ASP E 2 34 ? 45.703 -57.396 37.338 1.00 41.88 29 ASP E C 1
ATOM 9255 O O . ASP E 2 34 ? 46.007 -56.212 37.531 1.00 46.83 29 ASP E O 1
ATOM 9260 N N . LYS E 2 35 ? 45.774 -58.314 38.306 1.00 32.05 30 LYS E N 1
ATOM 9261 C CA . LYS E 2 35 ? 46.241 -57.940 39.637 1.00 39.43 30 LYS E CA 1
ATOM 9262 C C . LYS E 2 35 ? 47.700 -57.499 39.605 1.00 49.72 30 LYS E C 1
ATOM 9263 O O . LYS E 2 35 ? 48.087 -56.562 40.316 1.00 42.33 30 LYS E O 1
ATOM 9269 N N . GLU E 2 36 ? 48.522 -58.148 38.775 1.00 39.02 31 GLU E N 1
ATOM 9270 C CA . GLU E 2 36 ? 49.920 -57.744 38.654 1.00 33.56 31 GLU E CA 1
ATOM 9271 C C . GLU E 2 36 ? 50.042 -56.336 38.082 1.00 42.90 31 GLU E C 1
ATOM 9272 O O . GLU E 2 36 ? 50.829 -55.521 38.580 1.00 46.15 31 GLU E O 1
ATOM 9278 N N . THR E 2 37 ? 49.268 -56.029 37.037 1.00 40.95 32 THR E N 1
ATOM 9279 C CA . THR E 2 37 ? 49.313 -54.683 36.471 1.00 47.23 32 THR E CA 1
ATOM 9280 C C . THR E 2 37 ? 48.799 -53.645 37.464 1.00 44.61 32 THR E C 1
ATOM 9281 O O . THR E 2 37 ? 49.357 -52.546 37.560 1.00 46.49 32 THR E O 1
ATOM 9285 N N . PHE E 2 38 ? 47.746 -53.976 38.218 1.00 37.93 33 PHE E N 1
ATOM 9286 C CA . PHE E 2 38 ? 47.243 -53.043 39.224 1.00 30.89 33 PHE E CA 1
ATOM 9287 C C . PHE E 2 38 ? 48.288 -52.777 40.301 1.00 31.36 33 PHE E C 1
ATOM 9288 O O . PHE E 2 38 ? 48.497 -51.626 40.708 1.00 47.04 33 PHE E O 1
ATOM 9296 N N . LYS E 2 39 ? 48.958 -53.828 40.776 1.00 34.10 34 LYS E N 1
ATOM 9297 C CA . LYS E 2 39 ? 49.980 -53.633 41.796 1.00 39.08 34 LYS E CA 1
ATOM 9298 C C . LYS E 2 39 ? 51.177 -52.865 41.252 1.00 40.66 34 LYS E C 1
ATOM 9299 O O . LYS E 2 39 ? 51.778 -52.069 41.981 1.00 42.99 34 LYS E O 1
ATOM 9305 N N . SER E 2 40 ? 51.524 -53.059 39.977 1.00 39.62 35 SER E N 1
ATOM 9306 C CA . SER E 2 40 ? 52.587 -52.253 39.381 1.00 32.17 35 SER E CA 1
ATOM 9307 C C . SER E 2 40 ? 52.186 -50.784 39.302 1.00 35.46 35 SER E C 1
ATOM 9308 O O . SER E 2 40 ? 53.001 -49.894 39.583 1.00 45.55 35 SER E O 1
ATOM 9311 N N . ILE E 2 41 ? 50.934 -50.514 38.922 1.00 36.40 36 ILE E N 1
ATOM 9312 C CA . ILE E 2 41 ? 50.444 -49.139 38.869 1.00 34.58 36 ILE E CA 1
ATOM 9313 C C . ILE E 2 41 ? 50.521 -48.492 40.246 1.00 35.32 36 ILE E C 1
ATOM 9314 O O . ILE E 2 41 ? 50.971 -47.348 40.388 1.00 32.47 36 ILE E O 1
ATOM 9319 N N . THR E 2 42 ? 50.083 -49.215 41.282 1.00 35.53 37 THR E N 1
ATOM 9320 C CA . THR E 2 42 ? 50.167 -48.680 42.638 1.00 21.15 37 THR E CA 1
ATOM 9321 C C . THR E 2 42 ? 51.613 -48.493 43.079 1.00 38.08 37 THR E C 1
ATOM 9322 O O . THR E 2 42 ? 51.918 -47.548 43.816 1.00 46.59 37 THR E O 1
ATOM 9326 N N . SER E 2 43 ? 52.512 -49.379 42.642 1.00 41.99 38 SER E N 1
ATOM 9327 C CA . SER E 2 43 ? 53.927 -49.239 42.962 1.00 33.30 38 SER E CA 1
ATOM 9328 C C . SER E 2 43 ? 54.544 -48.023 42.287 1.00 39.05 38 SER E C 1
ATOM 9329 O O . SER E 2 43 ? 55.519 -47.461 42.799 1.00 52.27 38 SER E O 1
ATOM 9332 N N . LYS E 2 44 ? 53.998 -47.607 41.142 1.00 37.53 39 LYS E N 1
ATOM 9333 C CA . LYS E 2 44 ? 54.553 -46.467 40.418 1.00 31.98 39 LYS E CA 1
ATOM 9334 C C . LYS E 2 44 ? 54.559 -45.186 41.249 1.00 40.48 39 LYS E C 1
ATOM 9335 O O . LYS E 2 44 ? 55.263 -44.235 40.892 1.00 21.20 39 LYS E O 1
ATOM 9341 N N . GLY E 2 45 ? 53.799 -45.137 42.343 1.00 39.22 40 GLY E N 1
ATOM 9342 C CA . GLY E 2 45 ? 53.811 -43.985 43.224 1.00 25.88 40 GLY E CA 1
ATOM 9343 C C . GLY E 2 45 ? 52.651 -43.034 43.013 1.00 44.33 40 GLY E C 1
ATOM 9344 O O . GLY E 2 45 ? 51.955 -42.668 43.965 1.00 42.06 40 GLY E O 1
ATOM 9345 N N . LYS E 2 46 ? 52.440 -42.614 41.770 1.00 43.39 41 LYS E N 1
ATOM 9346 C CA . LYS E 2 46 ? 51.333 -41.746 41.400 1.00 28.72 41 LYS E CA 1
ATOM 9347 C C . LYS E 2 46 ? 50.324 -42.520 40.560 1.00 34.82 41 LYS E C 1
ATOM 9348 O O . LYS E 2 46 ? 50.550 -43.670 40.173 1.00 38.95 41 LYS E O 1
ATOM 9354 N N . ILE E 2 47 ? 49.199 -41.864 40.271 1.00 43.04 42 ILE E N 1
ATOM 9355 C CA . ILE E 2 47 ? 48.105 -42.465 39.529 1.00 31.87 42 ILE E CA 1
ATOM 9356 C C . ILE E 2 47 ? 47.781 -41.593 38.317 1.00 36.70 42 ILE E C 1
ATOM 9357 O O . ILE E 2 47 ? 47.473 -40.409 38.485 1.00 49.71 42 ILE E O 1
ATOM 9362 N N . PRO E 2 48 ? 47.850 -42.112 37.101 1.00 22.79 43 PRO E N 1
ATOM 9363 C CA . PRO E 2 48 ? 47.356 -41.370 35.941 1.00 30.40 43 PRO E CA 1
ATOM 9364 C C . PRO E 2 48 ? 45.861 -41.608 35.747 1.00 40.62 43 PRO E C 1
ATOM 9365 O O . PRO E 2 48 ? 45.239 -42.426 36.426 1.00 42.28 43 PRO E O 1
ATOM 9369 N N . HIS E 2 49 ? 45.291 -40.863 34.804 1.00 39.68 44 HIS E N 1
ATOM 9370 C CA . HIS E 2 49 ? 43.888 -41.051 34.463 1.00 17.73 44 HIS E CA 1
ATOM 9371 C C . HIS E 2 49 ? 43.673 -42.464 33.944 1.00 16.38 44 HIS E C 1
ATOM 9372 O O . HIS E 2 49 ? 44.354 -42.903 33.014 1.00 27.16 44 HIS E O 1
ATOM 9379 N N . ILE E 2 50 ? 42.734 -43.184 34.552 1.00 19.17 45 ILE E N 1
ATOM 9380 C CA . ILE E 2 50 ? 42.534 -44.599 34.261 1.00 21.76 45 ILE E CA 1
ATOM 9381 C C . ILE E 2 50 ? 41.053 -44.864 34.030 1.00 27.29 45 ILE E C 1
ATOM 9382 O O . ILE E 2 50 ? 40.200 -44.342 34.754 1.00 20.95 45 ILE E O 1
ATOM 9387 N N . ILE E 2 51 ? 40.753 -45.675 33.019 1.00 34.83 46 ILE E N 1
ATOM 9388 C CA . ILE E 2 51 ? 39.401 -46.140 32.734 1.00 23.51 46 ILE E CA 1
ATOM 9389 C C . ILE E 2 51 ? 39.380 -47.643 32.965 1.00 21.01 46 ILE E C 1
ATOM 9390 O O . ILE E 2 51 ? 39.991 -48.404 32.208 1.00 24.23 46 ILE E O 1
ATOM 9395 N N . LEU E 2 52 ? 38.673 -48.072 34.006 1.00 23.28 47 LEU E N 1
ATOM 9396 C CA . LEU E 2 52 ? 38.451 -49.488 34.275 1.00 18.25 47 LEU E CA 1
ATOM 9397 C C . LEU E 2 52 ? 37.208 -49.926 33.510 1.00 17.76 47 LEU E C 1
ATOM 9398 O O . LEU E 2 52 ? 36.099 -49.449 33.781 1.00 17.96 47 LEU E O 1
ATOM 9403 N N . HIS E 2 53 ? 37.390 -50.833 32.554 1.00 15.63 48 HIS E N 1
ATOM 9404 C CA . HIS E 2 53 ? 36.318 -51.295 31.687 1.00 19.86 48 HIS E CA 1
ATOM 9405 C C . HIS E 2 53 ? 36.089 -52.777 31.927 1.00 28.46 48 HIS E C 1
ATOM 9406 O O . HIS E 2 53 ? 37.042 -53.562 31.940 1.00 38.93 48 HIS E O 1
ATOM 9413 N N . SER E 2 54 ? 34.832 -53.156 32.119 1.00 22.92 49 SER E N 1
ATOM 9414 C CA . SER E 2 54 ? 34.469 -54.555 32.334 1.00 24.75 49 SER E CA 1
ATOM 9415 C C . SER E 2 54 ? 33.093 -54.786 31.735 1.00 36.20 49 SER E C 1
ATOM 9416 O O . SER E 2 54 ? 32.072 -54.401 32.328 1.00 43.80 49 SER E O 1
ATOM 9419 N N . PRO E 2 55 ? 33.017 -55.401 30.552 1.00 36.25 50 PRO E N 1
ATOM 9420 C CA . PRO E 2 55 ? 31.694 -55.716 29.988 1.00 35.41 50 PRO E CA 1
ATOM 9421 C C . PRO E 2 55 ? 30.912 -56.701 30.837 1.00 49.03 50 PRO E C 1
ATOM 9422 O O . PRO E 2 55 ? 29.685 -56.579 30.952 1.00 58.15 50 PRO E O 1
ATOM 9426 N N . SER E 2 56 ? 31.588 -57.675 31.439 1.00 44.52 51 SER E N 1
ATOM 9427 C CA . SER E 2 56 ? 30.916 -58.617 32.329 1.00 49.88 51 SER E CA 1
ATOM 9428 C C . SER E 2 56 ? 30.716 -57.977 33.699 1.00 42.65 51 SER E C 1
ATOM 9429 O O . SER E 2 56 ? 31.677 -57.470 34.284 1.00 42.93 51 SER E O 1
ATOM 9432 N N . PRO E 2 57 ? 29.498 -57.972 34.235 1.00 48.52 52 PRO E N 1
ATOM 9433 C CA . PRO E 2 57 ? 29.236 -57.235 35.478 1.00 41.47 52 PRO E CA 1
ATOM 9434 C C . PRO E 2 57 ? 29.785 -57.965 36.696 1.00 45.25 52 PRO E C 1
ATOM 9435 O O . PRO E 2 57 ? 30.240 -59.108 36.633 1.00 51.84 52 PRO E O 1
ATOM 9439 N N . GLY E 2 58 ? 29.744 -57.264 37.829 1.00 37.56 53 GLY E N 1
ATOM 9440 C CA . GLY E 2 58 ? 30.100 -57.841 39.110 1.00 29.88 53 GLY E CA 1
ATOM 9441 C C . GLY E 2 58 ? 31.537 -58.276 39.275 1.00 29.31 53 GLY E C 1
ATOM 9442 O O . GLY E 2 58 ? 31.849 -58.943 40.266 1.00 36.95 53 GLY E O 1
ATOM 9443 N N . THR E 2 59 ? 32.428 -57.928 38.347 1.00 22.88 54 THR E N 1
ATOM 9444 C CA . THR E 2 59 ? 33.835 -58.276 38.508 1.00 26.81 54 THR E CA 1
ATOM 9445 C C . THR E 2 59 ? 34.572 -57.316 39.435 1.00 32.12 54 THR E C 1
ATOM 9446 O O . THR E 2 59 ? 35.671 -57.644 39.895 1.00 31.85 54 THR E O 1
ATOM 9450 N N . GLY E 2 60 ? 34.005 -56.141 39.701 1.00 37.65 55 GLY E N 1
ATOM 9451 C CA . GLY E 2 60 ? 34.518 -55.267 40.738 1.00 36.76 55 GLY E CA 1
ATOM 9452 C C . GLY E 2 60 ? 35.321 -54.074 40.264 1.00 37.47 55 GLY E C 1
ATOM 9453 O O . GLY E 2 60 ? 36.405 -53.812 40.793 1.00 25.02 55 GLY E O 1
ATOM 9454 N N . LYS E 2 61 ? 34.804 -53.330 39.283 1.00 40.36 56 LYS E N 1
ATOM 9455 C CA . LYS E 2 61 ? 35.529 -52.156 38.803 1.00 35.19 56 LYS E CA 1
ATOM 9456 C C . LYS E 2 61 ? 35.469 -51.016 39.815 1.00 30.51 56 LYS E C 1
ATOM 9457 O O . LYS E 2 61 ? 36.459 -50.298 40.010 1.00 34.11 56 LYS E O 1
ATOM 9463 N N . THR E 2 62 ? 34.321 -50.840 40.473 1.00 26.02 57 THR E N 1
ATOM 9464 C CA . THR E 2 62 ? 34.229 -49.871 41.562 1.00 22.71 57 THR E CA 1
ATOM 9465 C C . THR E 2 62 ? 35.173 -50.245 42.698 1.00 26.28 57 THR E C 1
ATOM 9466 O O . THR E 2 62 ? 35.897 -49.395 43.239 1.00 29.29 57 THR E O 1
ATOM 9470 N N . THR E 2 63 ? 35.177 -51.529 43.066 1.00 32.64 58 THR E N 1
ATOM 9471 C CA . THR E 2 63 ? 36.052 -52.003 44.131 1.00 36.83 58 THR E CA 1
ATOM 9472 C C . THR E 2 63 ? 37.518 -51.815 43.766 1.00 30.68 58 THR E C 1
ATOM 9473 O O . THR E 2 63 ? 38.325 -51.408 44.608 1.00 28.82 58 THR E O 1
ATOM 9477 N N . VAL E 2 64 ? 37.882 -52.096 42.513 1.00 32.30 59 VAL E N 1
ATOM 9478 C CA . VAL E 2 64 ? 39.275 -51.954 42.102 1.00 28.72 59 VAL E CA 1
ATOM 9479 C C . VAL E 2 64 ? 39.682 -50.486 42.081 1.00 25.79 59 VAL E C 1
ATOM 9480 O O . VAL E 2 64 ? 40.817 -50.142 42.425 1.00 25.37 59 VAL E O 1
ATOM 9484 N N . ALA E 2 65 ? 38.766 -49.595 41.696 1.00 27.32 60 ALA E N 1
ATOM 9485 C CA . ALA E 2 65 ? 39.081 -48.169 41.716 1.00 17.46 60 ALA E CA 1
ATOM 9486 C C . ALA E 2 65 ? 39.339 -47.687 43.139 1.00 35.12 60 ALA E C 1
ATOM 9487 O O . ALA E 2 65 ? 40.342 -47.009 43.413 1.00 43.58 60 ALA E O 1
ATOM 9489 N N . LYS E 2 66 ? 38.438 -48.032 44.064 1.00 36.19 61 LYS E N 1
ATOM 9490 C CA . LYS E 2 66 ? 38.644 -47.642 45.456 1.00 17.65 61 LYS E CA 1
ATOM 9491 C C . LYS E 2 66 ? 39.911 -48.274 46.024 1.00 26.30 61 LYS E C 1
ATOM 9492 O O . LYS E 2 66 ? 40.637 -47.639 46.797 1.00 36.60 61 LYS E O 1
ATOM 9498 N N . ALA E 2 67 ? 40.207 -49.516 45.635 1.00 24.76 62 ALA E N 1
ATOM 9499 C CA . ALA E 2 67 ? 41.411 -50.180 46.121 1.00 37.58 62 ALA E CA 1
ATOM 9500 C C . ALA E 2 67 ? 42.668 -49.511 45.584 1.00 36.29 62 ALA E C 1
ATOM 9501 O O . ALA E 2 67 ? 43.673 -49.416 46.294 1.00 40.93 62 ALA E O 1
ATOM 9503 N N . LEU E 2 68 ? 42.640 -49.060 44.329 1.00 31.02 63 LEU E N 1
ATOM 9504 C CA . LEU E 2 68 ? 43.755 -48.288 43.792 1.00 27.45 63 LEU E CA 1
ATOM 9505 C C . LEU E 2 68 ? 43.958 -47.014 44.598 1.00 40.11 63 LEU E C 1
ATOM 9506 O O . LEU E 2 68 ? 45.084 -46.682 44.992 1.00 46.34 63 LEU E O 1
ATOM 9511 N N . CYS E 2 69 ? 42.865 -46.291 44.860 1.00 54.19 64 CYS E N 1
ATOM 9512 C CA . CYS E 2 69 ? 42.970 -45.069 45.656 1.00 43.20 64 CYS E CA 1
ATOM 9513 C C . CYS E 2 69 ? 43.525 -45.359 47.045 1.00 47.23 64 CYS E C 1
ATOM 9514 O O . CYS E 2 69 ? 44.275 -44.549 47.603 1.00 56.61 64 CYS E O 1
ATOM 9517 N N . HIS E 2 70 ? 43.173 -46.511 47.617 1.00 45.64 65 HIS E N 1
ATOM 9518 C CA . HIS E 2 70 ? 43.629 -46.843 48.963 1.00 52.27 65 HIS E CA 1
ATOM 9519 C C . HIS E 2 70 ? 45.091 -47.276 48.980 1.00 40.80 65 HIS E C 1
ATOM 9520 O O . HIS E 2 70 ? 45.830 -46.930 49.908 1.00 43.09 65 HIS E O 1
ATOM 9527 N N . ASP E 2 71 ? 45.524 -48.035 47.973 1.00 46.76 66 ASP E N 1
ATOM 9528 C CA . ASP E 2 71 ? 46.897 -48.526 47.939 1.00 41.44 66 ASP E CA 1
ATOM 9529 C C . ASP E 2 71 ? 47.885 -47.436 47.547 1.00 33.20 66 ASP E C 1
ATOM 9530 O O . ASP E 2 71 ? 49.042 -47.475 47.981 1.00 50.38 66 ASP E O 1
ATOM 9535 N N . VAL E 2 72 ? 47.464 -46.466 46.729 1.00 46.10 67 VAL E N 1
ATOM 9536 C CA . VAL E 2 72 ? 48.334 -45.335 46.413 1.00 40.33 67 VAL E CA 1
ATOM 9537 C C . VAL E 2 72 ? 48.231 -44.238 47.465 1.00 38.48 67 VAL E C 1
ATOM 9538 O O . VAL E 2 72 ? 49.028 -43.286 47.442 1.00 34.35 67 VAL E O 1
ATOM 9542 N N . ASN E 2 73 ? 47.301 -44.364 48.415 1.00 43.78 68 ASN E N 1
ATOM 9543 C CA . ASN E 2 73 ? 47.086 -43.385 49.480 1.00 50.03 68 ASN E CA 1
ATOM 9544 C C . ASN E 2 73 ? 46.786 -42.008 48.882 1.00 58.57 68 ASN E C 1
ATOM 9545 O O . ASN E 2 73 ? 47.599 -41.081 48.905 1.00 61.94 68 ASN E O 1
ATOM 9550 N N . ALA E 2 74 ? 45.579 -41.910 48.335 1.00 38.51 69 ALA E N 1
ATOM 9551 C CA . ALA E 2 74 ? 45.118 -40.712 47.658 1.00 39.96 69 ALA E CA 1
ATOM 9552 C C . ALA E 2 74 ? 43.886 -40.157 48.357 1.00 42.41 69 ALA E C 1
ATOM 9553 O O . ALA E 2 74 ? 43.099 -40.900 48.952 1.00 46.24 69 ALA E O 1
ATOM 9555 N N . ASP E 2 75 ? 43.734 -38.837 48.292 1.00 36.34 70 ASP E N 1
ATOM 9556 C CA . ASP E 2 75 ? 42.513 -38.176 48.746 1.00 29.27 70 ASP E CA 1
ATOM 9557 C C . ASP E 2 75 ? 41.473 -38.377 47.653 1.00 28.21 70 ASP E C 1
ATOM 9558 O O . ASP E 2 75 ? 41.488 -37.691 46.629 1.00 42.34 70 ASP E O 1
ATOM 9563 N N . MET E 2 76 ? 40.579 -39.337 47.855 1.00 26.51 71 MET E N 1
ATOM 9564 C CA . MET E 2 76 ? 39.639 -39.757 46.825 1.00 27.78 71 MET E CA 1
ATOM 9565 C C . MET E 2 76 ? 38.273 -39.136 47.066 1.00 23.10 71 MET E C 1
ATOM 9566 O O . MET E 2 76 ? 37.773 -39.139 48.196 1.00 40.88 71 MET E O 1
ATOM 9571 N N . MET E 2 77 ? 37.672 -38.614 46.003 1.00 23.15 72 MET E N 1
ATOM 9572 C CA . MET E 2 77 ? 36.270 -38.225 46.003 1.00 22.72 72 MET E CA 1
ATOM 9573 C C . MET E 2 77 ? 35.516 -39.191 45.104 1.00 31.79 72 MET E C 1
ATOM 9574 O O . MET E 2 77 ? 35.800 -39.278 43.904 1.00 35.92 72 MET E O 1
ATOM 9579 N N . PHE E 2 78 ? 34.570 -39.921 45.683 1.00 34.04 73 PHE E N 1
ATOM 9580 C CA . PHE E 2 78 ? 33.783 -40.892 44.937 1.00 25.13 73 PHE E CA 1
ATOM 9581 C C . PHE E 2 78 ? 32.515 -40.222 44.426 1.00 30.53 73 PHE E C 1
ATOM 9582 O O . PHE E 2 78 ? 31.697 -39.744 45.218 1.00 35.12 73 PHE E O 1
ATOM 9590 N N . VAL E 2 79 ? 32.357 -40.189 43.107 1.00 34.20 74 VAL E N 1
ATOM 9591 C CA . VAL E 2 79 ? 31.195 -39.593 42.460 1.00 31.89 74 VAL E CA 1
ATOM 9592 C C . VAL E 2 79 ? 30.488 -40.670 41.655 1.00 30.71 74 VAL E C 1
ATOM 9593 O O . VAL E 2 79 ? 31.114 -41.346 40.830 1.00 25.62 74 VAL E O 1
ATOM 9597 N N . ASN E 2 80 ? 29.191 -40.836 41.900 1.00 26.94 75 ASN E N 1
ATOM 9598 C CA . ASN E 2 80 ? 28.372 -41.652 41.017 1.00 26.32 75 ASN E CA 1
ATOM 9599 C C . ASN E 2 80 ? 28.211 -40.934 39.682 1.00 33.69 75 ASN E C 1
ATOM 9600 O O . ASN E 2 80 ? 27.950 -39.727 39.644 1.00 32.57 75 ASN E O 1
ATOM 9605 N N . GLY E 2 81 ? 28.383 -41.676 38.586 1.00 29.70 76 GLY E N 1
ATOM 9606 C CA . GLY E 2 81 ? 28.346 -41.058 37.269 1.00 16.70 76 GLY E CA 1
ATOM 9607 C C . GLY E 2 81 ? 27.060 -40.302 37.006 1.00 25.30 76 GLY E C 1
ATOM 9608 O O . GLY E 2 81 ? 27.077 -39.180 36.496 1.00 24.85 76 GLY E O 1
ATOM 9609 N N . SER E 2 82 ? 25.922 -40.902 37.365 1.00 43.42 77 SER E N 1
ATOM 9610 C CA . SER E 2 82 ? 24.636 -40.247 37.141 1.00 24.01 77 SER E CA 1
ATOM 9611 C C . SER E 2 82 ? 24.518 -38.947 37.929 1.00 35.17 77 SER E C 1
ATOM 9612 O O . SER E 2 82 ? 23.795 -38.035 37.513 1.00 41.01 77 SER E O 1
ATOM 9615 N N . ASP E 2 83 ? 25.213 -38.843 39.062 1.00 37.35 78 ASP E N 1
ATOM 9616 C CA . ASP E 2 83 ? 25.220 -37.613 39.845 1.00 27.92 78 ASP E CA 1
ATOM 9617 C C . ASP E 2 83 ? 26.234 -36.597 39.343 1.00 27.98 78 ASP E C 1
ATOM 9618 O O . ASP E 2 83 ? 26.236 -35.460 39.825 1.00 41.72 78 ASP E O 1
ATOM 9623 N N . CYS E 2 84 ? 27.085 -36.972 38.394 1.00 38.30 79 CYS E N 1
ATOM 9624 C CA . CYS E 2 84 ? 28.182 -36.115 37.943 1.00 31.83 79 CYS E CA 1
ATOM 9625 C C . CYS E 2 84 ? 27.734 -35.140 36.858 1.00 26.82 79 CYS E C 1
ATOM 9626 O O . CYS E 2 84 ? 28.332 -35.055 35.786 1.00 14.02 79 CYS E O 1
ATOM 9629 N N . LYS E 2 85 ? 26.671 -34.389 37.138 1.00 34.15 80 LYS E N 1
ATOM 9630 C CA . LYS E 2 85 ? 26.181 -33.395 36.197 1.00 21.92 80 LYS E CA 1
ATOM 9631 C C . LYS E 2 85 ? 27.196 -32.260 36.050 1.00 33.81 80 LYS E C 1
ATOM 9632 O O . LYS E 2 85 ? 28.139 -32.122 36.835 1.00 33.91 80 LYS E O 1
ATOM 9638 N N . ILE E 2 86 ? 26.991 -31.433 35.022 1.00 28.19 81 ILE E N 1
ATOM 9639 C CA . ILE E 2 86 ? 28.037 -30.499 34.617 1.00 28.95 81 ILE E CA 1
ATOM 9640 C C . ILE E 2 86 ? 28.246 -29.406 35.662 1.00 30.48 81 ILE E C 1
ATOM 9641 O O . ILE E 2 86 ? 29.379 -28.952 35.874 1.00 32.17 81 ILE E O 1
ATOM 9646 N N . ASP E 2 87 ? 27.182 -28.976 36.344 1.00 28.65 82 ASP E N 1
ATOM 9647 C CA . ASP E 2 87 ? 27.340 -27.951 37.368 1.00 28.09 82 ASP E CA 1
ATOM 9648 C C . ASP E 2 87 ? 27.999 -28.495 38.627 1.00 25.99 82 ASP E C 1
ATOM 9649 O O . ASP E 2 87 ? 28.514 -27.711 39.430 1.00 26.91 82 ASP E O 1
ATOM 9654 N N . PHE E 2 88 ? 27.997 -29.816 38.814 1.00 24.37 83 PHE E N 1
ATOM 9655 C CA . PHE E 2 88 ? 28.775 -30.415 39.892 1.00 28.19 83 PHE E CA 1
ATOM 9656 C C . PHE E 2 88 ? 30.255 -30.471 39.529 1.00 25.98 83 PHE E C 1
ATOM 9657 O O . PHE E 2 88 ? 31.117 -30.255 40.388 1.00 24.96 83 PHE E O 1
ATOM 9665 N N . VAL E 2 89 ? 30.564 -30.750 38.261 1.00 22.15 84 VAL E N 1
ATOM 9666 C CA . VAL E 2 89 ? 31.951 -30.723 37.810 1.00 13.76 84 VAL E CA 1
ATOM 9667 C C . VAL E 2 89 ? 32.511 -29.312 37.907 1.00 26.17 84 VAL E C 1
ATOM 9668 O O . VAL E 2 89 ? 33.649 -29.109 38.348 1.00 28.58 84 VAL E O 1
ATOM 9672 N N . ARG E 2 90 ? 31.723 -28.313 37.500 1.00 34.42 85 ARG E N 1
ATOM 9673 C CA . ARG E 2 90 ? 32.181 -26.930 37.588 1.00 22.06 85 ARG E CA 1
ATOM 9674 C C . ARG E 2 90 ? 32.381 -26.489 39.032 1.00 18.73 85 ARG E C 1
ATOM 9675 O O . ARG E 2 90 ? 33.246 -25.650 39.306 1.00 23.32 85 ARG E O 1
ATOM 9683 N N . GLY E 2 91 ? 31.604 -27.038 39.962 1.00 22.65 86 GLY E N 1
ATOM 9684 C CA . GLY E 2 91 ? 31.614 -26.581 41.331 1.00 23.28 86 GLY E CA 1
ATOM 9685 C C . GLY E 2 91 ? 32.546 -27.365 42.232 1.00 22.51 86 GLY E C 1
ATOM 9686 O O . GLY E 2 91 ? 33.754 -27.117 42.282 1.00 34.97 86 GLY E O 1
ATOM 9687 N N . PRO E 2 92 ? 31.990 -28.323 42.979 1.00 20.73 87 PRO E N 1
ATOM 9688 C CA . PRO E 2 92 ? 32.812 -29.057 43.957 1.00 19.43 87 PRO E CA 1
ATOM 9689 C C . PRO E 2 92 ? 34.004 -29.783 43.356 1.00 19.84 87 PRO E C 1
ATOM 9690 O O . PRO E 2 92 ? 35.070 -29.818 43.982 1.00 28.80 87 PRO E O 1
ATOM 9694 N N . LEU E 2 93 ? 33.864 -30.367 42.162 1.00 19.00 88 LEU E N 1
ATOM 9695 C CA . LEU E 2 93 ? 34.979 -31.110 41.578 1.00 17.97 88 LEU E CA 1
ATOM 9696 C C . LEU E 2 93 ? 36.135 -30.187 41.211 1.00 29.17 88 LEU E C 1
ATOM 9697 O O . LEU E 2 93 ? 37.303 -30.534 41.422 1.00 32.82 88 LEU E O 1
ATOM 9702 N N . THR E 2 94 ? 35.835 -29.010 40.658 1.00 27.21 89 THR E N 1
ATOM 9703 C CA . THR E 2 94 ? 36.894 -28.052 40.360 1.00 19.12 89 THR E CA 1
ATOM 9704 C C . THR E 2 94 ? 37.575 -27.579 41.636 1.00 27.15 89 THR E C 1
ATOM 9705 O O . THR E 2 94 ? 38.807 -27.486 41.696 1.00 38.41 89 THR E O 1
ATOM 9709 N N . ASN E 2 95 ? 36.782 -27.277 42.669 1.00 33.73 90 ASN E N 1
ATOM 9710 C CA . ASN E 2 95 ? 37.338 -26.861 43.953 1.00 37.59 90 ASN E CA 1
ATOM 9711 C C . ASN E 2 95 ? 38.257 -27.931 44.524 1.00 32.99 90 ASN E C 1
ATOM 9712 O O . ASN E 2 95 ? 39.312 -27.622 45.090 1.00 38.84 90 ASN E O 1
ATOM 9717 N N . PHE E 2 96 ? 37.875 -29.198 44.374 1.00 32.05 91 PHE E N 1
ATOM 9718 C CA . PHE E 2 96 ? 38.699 -30.287 44.882 1.00 24.94 91 PHE E CA 1
ATOM 9719 C C . PHE E 2 96 ? 39.981 -30.437 44.073 1.00 38.04 91 PHE E C 1
ATOM 9720 O O . PHE E 2 96 ? 41.067 -30.582 44.646 1.00 49.75 91 PHE E O 1
ATOM 9728 N N . ALA E 2 97 ? 39.879 -30.387 42.742 1.00 33.59 92 ALA E N 1
ATOM 9729 C CA . ALA E 2 97 ? 41.027 -30.662 41.884 1.00 21.77 92 ALA E CA 1
ATOM 9730 C C . ALA E 2 97 ? 42.044 -29.527 41.875 1.00 29.23 92 ALA E C 1
ATOM 9731 O O . ALA E 2 97 ? 43.244 -29.783 41.724 1.00 18.08 92 ALA E O 1
ATOM 9733 N N . SER E 2 98 ? 41.599 -28.278 42.023 1.00 38.14 93 SER E N 1
ATOM 9734 C CA . SER E 2 98 ? 42.534 -27.161 41.983 1.00 31.32 93 SER E CA 1
ATOM 9735 C C . SER E 2 98 ? 43.235 -26.930 43.316 1.00 49.04 93 SER E C 1
ATOM 9736 O O . SER E 2 98 ? 44.319 -26.334 43.333 1.00 46.51 93 SER E O 1
ATOM 9739 N N . ALA E 2 99 ? 42.655 -27.391 44.421 1.00 43.39 94 ALA E N 1
ATOM 9740 C CA . ALA E 2 99 ? 43.205 -27.168 45.751 1.00 46.60 94 ALA E CA 1
ATOM 9741 C C . ALA E 2 99 ? 44.022 -28.373 46.199 1.00 39.44 94 ALA E C 1
ATOM 9742 O O . ALA E 2 99 ? 43.611 -29.522 46.009 1.00 46.94 94 ALA E O 1
ATOM 9744 N N . ALA E 2 100 ? 45.178 -28.103 46.800 1.00 40.96 95 ALA E N 1
ATOM 9745 C CA . ALA E 2 100 ? 46.052 -29.164 47.274 1.00 39.88 95 ALA E CA 1
ATOM 9746 C C . ALA E 2 100 ? 45.506 -29.780 48.558 1.00 54.52 95 ALA E C 1
ATOM 9747 O O . ALA E 2 100 ? 44.678 -29.194 49.259 1.00 54.87 95 ALA E O 1
ATOM 9749 N N . SER E 2 101 ? 45.980 -30.984 48.858 1.00 47.66 96 SER E N 1
ATOM 9750 C CA . SER E 2 101 ? 45.556 -31.677 50.063 1.00 49.72 96 SER E CA 1
ATOM 9751 C C . SER E 2 101 ? 46.385 -31.221 51.256 1.00 48.63 96 SER E C 1
ATOM 9752 O O . SER E 2 101 ? 47.543 -30.817 51.116 1.00 39.41 96 SER E O 1
ATOM 9755 N N . PHE E 2 102 ? 45.772 -31.285 52.443 1.00 49.97 97 PHE E N 1
ATOM 9756 C CA . PHE E 2 102 ? 46.456 -30.841 53.653 1.00 39.26 97 PHE E CA 1
ATOM 9757 C C . PHE E 2 102 ? 47.704 -31.668 53.932 1.00 52.72 97 PHE E C 1
ATOM 9758 O O . PHE E 2 102 ? 48.702 -31.134 54.430 1.00 57.65 97 PHE E O 1
ATOM 9766 N N . ASP E 2 103 ? 47.672 -32.965 53.622 1.00 51.88 98 ASP E N 1
ATOM 9767 C CA . ASP E 2 103 ? 48.774 -33.871 53.917 1.00 44.30 98 ASP E CA 1
ATOM 9768 C C . ASP E 2 103 ? 49.550 -34.279 52.668 1.00 37.92 98 ASP E C 1
ATOM 9769 O O . ASP E 2 103 ? 50.224 -35.313 52.673 1.00 24.37 98 ASP E O 1
ATOM 9774 N N . GLY E 2 104 ? 49.462 -33.492 51.597 1.00 50.68 99 GLY E N 1
ATOM 9775 C CA . GLY E 2 104 ? 50.298 -33.695 50.429 1.00 49.77 99 GLY E CA 1
ATOM 9776 C C . GLY E 2 104 ? 50.000 -34.920 49.595 1.00 43.00 99 GLY E C 1
ATOM 9777 O O . GLY E 2 104 ? 50.809 -35.266 48.728 1.00 33.81 99 GLY E O 1
ATOM 9778 N N . ARG E 2 105 ? 48.875 -35.592 49.823 1.00 42.62 100 ARG E N 1
ATOM 9779 C CA . ARG E 2 105 ? 48.522 -36.739 49.003 1.00 37.74 100 ARG E CA 1
ATOM 9780 C C . ARG E 2 105 ? 48.053 -36.288 47.622 1.00 45.38 100 ARG E C 1
ATOM 9781 O O . ARG E 2 105 ? 47.574 -35.166 47.431 1.00 58.74 100 ARG E O 1
ATOM 9789 N N . GLN E 2 106 ? 48.194 -37.186 46.651 1.00 52.77 101 GLN E N 1
ATOM 9790 C CA . GLN E 2 106 ? 47.612 -36.953 45.338 1.00 48.13 101 GLN E CA 1
ATOM 9791 C C . GLN E 2 106 ? 46.096 -37.058 45.425 1.00 45.94 101 GLN E C 1
ATOM 9792 O O . GLN E 2 106 ? 45.558 -37.950 46.086 1.00 42.12 101 GLN E O 1
ATOM 9798 N N . LYS E 2 107 ? 45.404 -36.133 44.769 1.00 33.67 102 LYS E N 1
ATOM 9799 C CA . LYS E 2 107 ? 43.949 -36.150 44.746 1.00 35.10 102 LYS E CA 1
ATOM 9800 C C . LYS E 2 107 ? 43.455 -36.918 43.526 1.00 38.90 102 LYS E C 1
ATOM 9801 O O . LYS E 2 107 ? 44.059 -36.854 42.451 1.00 44.42 102 LYS E O 1
ATOM 9807 N N . VAL E 2 108 ? 42.366 -37.665 43.706 1.00 24.46 103 VAL E N 1
ATOM 9808 C CA . VAL E 2 108 ? 41.819 -38.530 42.664 1.00 24.58 103 VAL E CA 1
ATOM 9809 C C . VAL E 2 108 ? 40.299 -38.455 42.715 1.00 31.39 103 VAL E C 1
ATOM 9810 O O . VAL E 2 108 ? 39.703 -38.537 43.795 1.00 31.52 103 VAL E O 1
ATOM 9814 N N . ILE E 2 109 ? 39.673 -38.301 41.550 1.00 42.12 104 ILE E N 1
ATOM 9815 C CA . ILE E 2 109 ? 38.222 -38.333 41.408 1.00 26.20 104 ILE E CA 1
ATOM 9816 C C . ILE E 2 109 ? 37.834 -39.663 40.776 1.00 23.53 104 ILE E C 1
ATOM 9817 O O . ILE E 2 109 ? 38.358 -40.030 39.716 1.00 28.54 104 ILE E O 1
ATOM 9822 N N . VAL E 2 110 ? 36.922 -40.382 41.421 1.00 18.31 105 VAL E N 1
ATOM 9823 C CA . VAL E 2 110 ? 36.425 -41.661 40.927 1.00 18.26 105 VAL E CA 1
ATOM 9824 C C . VAL E 2 110 ? 34.993 -41.454 40.454 1.00 20.95 105 VAL E C 1
ATOM 9825 O O . VAL E 2 110 ? 34.111 -41.107 41.250 1.00 22.31 105 VAL E O 1
ATOM 9829 N N . ILE E 2 111 ? 34.765 -41.656 39.161 1.00 19.91 106 ILE E N 1
ATOM 9830 C CA . ILE E 2 111 ? 33.456 -41.473 38.547 1.00 20.74 106 ILE E CA 1
ATOM 9831 C C . ILE E 2 111 ? 32.948 -42.853 38.154 1.00 24.44 106 ILE E C 1
ATOM 9832 O O . ILE E 2 111 ? 33.468 -43.474 37.217 1.00 28.97 106 ILE E O 1
ATOM 9837 N N . ASP E 2 112 ? 31.934 -43.334 38.867 1.00 23.28 107 ASP E N 1
ATOM 9838 C CA . ASP E 2 112 ? 31.473 -44.709 38.729 1.00 31.21 107 ASP E CA 1
ATOM 9839 C C . ASP E 2 112 ? 30.360 -44.798 37.691 1.00 29.30 107 ASP E C 1
ATOM 9840 O O . ASP E 2 112 ? 29.373 -44.059 37.765 1.00 36.08 107 ASP E O 1
ATOM 9845 N N . GLU E 2 113 ? 30.529 -45.706 36.728 1.00 24.16 108 GLU E N 1
ATOM 9846 C CA . GLU E 2 113 ? 29.541 -45.971 35.681 1.00 16.76 108 GLU E CA 1
ATOM 9847 C C . GLU E 2 113 ? 29.212 -44.695 34.902 1.00 21.12 108 GLU E C 1
ATOM 9848 O O . GLU E 2 113 ? 28.071 -44.233 34.860 1.00 32.06 108 GLU E O 1
ATOM 9854 N N . PHE E 2 114 ? 30.250 -44.133 34.274 1.00 15.76 109 PHE E N 1
ATOM 9855 C CA . PHE E 2 114 ? 30.143 -42.867 33.558 1.00 12.32 109 PHE E CA 1
ATOM 9856 C C . PHE E 2 114 ? 29.410 -42.997 32.232 1.00 25.52 109 PHE E C 1
ATOM 9857 O O . PHE E 2 114 ? 29.136 -41.977 31.591 1.00 45.96 109 PHE E O 1
ATOM 9865 N N . ASP E 2 115 ? 29.095 -44.218 31.807 1.00 25.61 110 ASP E N 1
ATOM 9866 C CA . ASP E 2 115 ? 28.406 -44.474 30.552 1.00 27.20 110 ASP E CA 1
ATOM 9867 C C . ASP E 2 115 ? 26.904 -44.658 30.731 1.00 36.32 110 ASP E C 1
ATOM 9868 O O . ASP E 2 115 ? 26.220 -45.043 29.777 1.00 31.00 110 ASP E O 1
ATOM 9873 N N . ARG E 2 116 ? 26.373 -44.381 31.924 1.00 49.54 111 ARG E N 1
ATOM 9874 C CA . ARG E 2 116 ? 25.027 -44.836 32.253 1.00 56.07 111 ARG E CA 1
ATOM 9875 C C . ARG E 2 116 ? 23.950 -43.948 31.644 1.00 78.08 111 ARG E C 1
ATOM 9876 O O . ARG E 2 116 ? 22.973 -44.455 31.080 1.00 94.81 111 ARG E O 1
ATOM 9884 N N . SER E 2 117 ? 24.104 -42.632 31.738 1.00 64.50 112 SER E N 1
ATOM 9885 C CA . SER E 2 117 ? 23.020 -41.710 31.420 1.00 78.36 112 SER E CA 1
ATOM 9886 C C . SER E 2 117 ? 23.516 -40.621 30.471 1.00 64.98 112 SER E C 1
ATOM 9887 O O . SER E 2 117 ? 24.560 -40.745 29.817 1.00 73.21 112 SER E O 1
ATOM 9890 N N . GLY E 2 118 ? 22.745 -39.538 30.377 1.00 60.79 113 GLY E N 1
ATOM 9891 C CA . GLY E 2 118 ? 23.118 -38.376 29.594 1.00 51.08 113 GLY E CA 1
ATOM 9892 C C . GLY E 2 118 ? 24.219 -37.573 30.254 1.00 40.48 113 GLY E C 1
ATOM 9893 O O . GLY E 2 118 ? 23.974 -36.518 30.846 1.00 58.94 113 GLY E O 1
ATOM 9894 N N . LEU E 2 119 ? 25.443 -38.082 30.162 1.00 30.13 114 LEU E N 1
ATOM 9895 C CA . LEU E 2 119 ? 26.617 -37.452 30.745 1.00 17.04 114 LEU E CA 1
ATOM 9896 C C . LEU E 2 119 ? 27.610 -37.006 29.684 1.00 28.30 114 LEU E C 1
ATOM 9897 O O . LEU E 2 119 ? 28.759 -36.697 30.015 1.00 50.18 114 LEU E O 1
ATOM 9902 N N . ALA E 2 120 ? 27.193 -36.978 28.418 1.00 17.38 115 ALA E N 1
ATOM 9903 C CA . ALA E 2 120 ? 28.119 -36.654 27.341 1.00 14.97 115 ALA E CA 1
ATOM 9904 C C . ALA E 2 120 ? 28.648 -35.235 27.483 1.00 24.57 115 ALA E C 1
ATOM 9905 O O . ALA E 2 120 ? 29.833 -34.977 27.230 1.00 26.64 115 ALA E O 1
ATOM 9907 N N . GLU E 2 121 ? 27.791 -34.302 27.898 1.00 20.04 116 GLU E N 1
ATOM 9908 C CA . GLU E 2 121 ? 28.254 -32.934 28.086 1.00 24.67 116 GLU E CA 1
ATOM 9909 C C . GLU E 2 121 ? 29.235 -32.843 29.249 1.00 26.82 116 GLU E C 1
ATOM 9910 O O . GLU E 2 121 ? 30.208 -32.085 29.186 1.00 29.33 116 GLU E O 1
ATOM 9916 N N . SER E 2 122 ? 29.021 -33.635 30.303 1.00 27.60 117 SER E N 1
ATOM 9917 C CA . SER E 2 122 ? 29.990 -33.680 31.393 1.00 21.79 117 SER E CA 1
ATOM 9918 C C . SER E 2 122 ? 31.328 -34.239 30.926 1.00 27.14 117 SER E C 1
ATOM 9919 O O . SER E 2 122 ? 32.383 -33.774 31.364 1.00 26.60 117 SER E O 1
ATOM 9922 N N . GLN E 2 123 ? 31.310 -35.224 30.025 1.00 14.18 118 GLN E N 1
ATOM 9923 C CA . GLN E 2 123 ? 32.563 -35.767 29.509 1.00 13.99 118 GLN E CA 1
ATOM 9924 C C . GLN E 2 123 ? 33.286 -34.750 28.631 1.00 21.35 118 GLN E C 1
ATOM 9925 O O . GLN E 2 123 ? 34.511 -34.576 28.739 1.00 34.38 118 GLN E O 1
ATOM 9931 N N . ARG E 2 124 ? 32.544 -34.065 27.757 1.00 21.06 119 ARG E N 1
ATOM 9932 C CA . ARG E 2 124 ? 33.155 -33.036 26.921 1.00 21.62 119 ARG E CA 1
ATOM 9933 C C . ARG E 2 124 ? 33.674 -31.877 27.760 1.00 20.50 119 ARG E C 1
ATOM 9934 O O . ARG E 2 124 ? 34.652 -31.225 27.375 1.00 35.13 119 ARG E O 1
ATOM 9942 N N . HIS E 2 125 ? 33.043 -31.612 28.905 1.00 15.14 120 HIS E N 1
ATOM 9943 C CA . HIS E 2 125 ? 33.597 -30.648 29.845 1.00 13.23 120 HIS E CA 1
ATOM 9944 C C . HIS E 2 125 ? 34.864 -31.185 30.494 1.00 17.83 120 HIS E C 1
ATOM 9945 O O . HIS E 2 125 ? 35.842 -30.450 30.666 1.00 27.15 120 HIS E O 1
ATOM 9952 N N . LEU E 2 126 ? 34.858 -32.466 30.861 1.00 29.10 121 LEU E N 1
ATOM 9953 C CA . LEU E 2 126 ? 36.007 -33.073 31.517 1.00 17.75 121 LEU E CA 1
ATOM 9954 C C . LEU E 2 126 ? 37.226 -33.078 30.611 1.00 20.09 121 LEU E C 1
ATOM 9955 O O . LEU E 2 126 ? 38.358 -33.183 31.098 1.00 24.06 121 LEU E O 1
ATOM 9960 N N . ARG E 2 127 ? 37.009 -33.004 29.295 1.00 21.35 122 ARG E N 1
ATOM 9961 C CA . ARG E 2 127 ? 38.118 -32.983 28.339 1.00 22.96 122 ARG E CA 1
ATOM 9962 C C . ARG E 2 127 ? 39.210 -31.999 28.758 1.00 21.31 122 ARG E C 1
ATOM 9963 O O . ARG E 2 127 ? 40.374 -32.377 28.919 1.00 16.45 122 ARG E O 1
ATOM 9971 N N . SER E 2 128 ? 38.854 -30.724 28.943 1.00 22.70 123 SER E N 1
ATOM 9972 C CA . SER E 2 128 ? 39.853 -29.742 29.360 1.00 27.85 123 SER E CA 1
ATOM 9973 C C . SER E 2 128 ? 40.130 -29.799 30.853 1.00 28.85 123 SER E C 1
ATOM 9974 O O . SER E 2 128 ? 41.240 -29.471 31.287 1.00 27.66 123 SER E O 1
ATOM 9977 N N . PHE E 2 129 ? 39.132 -30.186 31.645 1.00 31.85 124 PHE E N 1
ATOM 9978 C CA . PHE E 2 129 ? 39.312 -30.305 33.085 1.00 23.61 124 PHE E CA 1
ATOM 9979 C C . PHE E 2 129 ? 40.481 -31.219 33.421 1.00 25.30 124 PHE E C 1
ATOM 9980 O O . PHE E 2 129 ? 41.221 -30.969 34.377 1.00 38.87 124 PHE E O 1
ATOM 9988 N N . MET E 2 130 ? 40.658 -32.292 32.649 1.00 25.54 125 MET E N 1
ATOM 9989 C CA . MET E 2 130 ? 41.655 -33.292 33.019 1.00 30.35 125 MET E CA 1
ATOM 9990 C C . MET E 2 130 ? 43.072 -32.811 32.743 1.00 23.25 125 MET E C 1
ATOM 9991 O O . MET E 2 130 ? 44.004 -33.191 33.462 1.00 23.84 125 MET E O 1
ATOM 9996 N N . GLU E 2 131 ? 43.256 -31.974 31.724 1.00 26.27 126 GLU E N 1
ATOM 9997 C CA . GLU E 2 131 ? 44.561 -31.390 31.459 1.00 23.21 126 GLU E CA 1
ATOM 9998 C C . GLU E 2 131 ? 44.823 -30.136 32.279 1.00 29.29 126 GLU E C 1
ATOM 9999 O O . GLU E 2 131 ? 45.988 -29.808 32.528 1.00 35.64 126 GLU E O 1
ATOM 10005 N N . ALA E 2 132 ? 43.771 -29.436 32.715 1.00 32.11 127 ALA E N 1
ATOM 10006 C CA . ALA E 2 132 ? 43.967 -28.223 33.502 1.00 24.41 127 ALA E CA 1
ATOM 10007 C C . ALA E 2 132 ? 44.486 -28.528 34.901 1.00 23.01 127 ALA E C 1
ATOM 10008 O O . ALA E 2 132 ? 45.177 -27.695 35.496 1.00 42.13 127 ALA E O 1
ATOM 10010 N N . TYR E 2 133 ? 44.170 -29.706 35.445 1.00 25.99 128 TYR E N 1
ATOM 10011 C CA . TYR E 2 133 ? 44.536 -30.037 36.817 1.00 18.83 128 TYR E CA 1
ATOM 10012 C C . TYR E 2 133 ? 45.267 -31.375 36.900 1.00 20.38 128 TYR E C 1
ATOM 10013 O O . TYR E 2 133 ? 45.218 -32.050 37.930 1.00 24.09 128 TYR E O 1
ATOM 10022 N N . SER E 2 134 ? 45.965 -31.766 35.830 1.00 27.53 129 SER E N 1
ATOM 10023 C CA . SER E 2 134 ? 46.636 -33.062 35.810 1.00 21.76 129 SER E CA 1
ATOM 10024 C C . SER E 2 134 ? 47.807 -33.138 36.782 1.00 32.16 129 SER E C 1
ATOM 10025 O O . SER E 2 134 ? 48.172 -34.240 37.205 1.00 50.12 129 SER E O 1
ATOM 10028 N N . SER E 2 135 ? 48.407 -32.000 37.142 1.00 49.90 130 SER E N 1
ATOM 10029 C CA . SER E 2 135 ? 49.554 -32.017 38.042 1.00 28.84 130 SER E CA 1
ATOM 10030 C C . SER E 2 135 ? 49.168 -32.359 39.473 1.00 30.91 130 SER E C 1
ATOM 10031 O O . SER E 2 135 ? 50.033 -32.774 40.252 1.00 39.06 130 SER E O 1
ATOM 10034 N N . ASN E 2 136 ? 47.898 -32.201 39.834 1.00 36.26 131 ASN E N 1
ATOM 10035 C CA . ASN E 2 136 ? 47.440 -32.436 41.195 1.00 34.09 131 ASN E CA 1
ATOM 10036 C C . ASN E 2 136 ? 46.334 -33.475 41.302 1.00 38.10 131 ASN E C 1
ATOM 10037 O O . ASN E 2 136 ? 46.207 -34.111 42.351 1.00 42.99 131 ASN E O 1
ATOM 10042 N N . CYS E 2 137 ? 45.542 -33.677 40.252 1.00 38.14 132 CYS E N 1
ATOM 10043 C CA . CYS E 2 137 ? 44.354 -34.514 40.341 1.00 23.96 132 CYS E CA 1
ATOM 10044 C C . CYS E 2 137 ? 44.253 -35.419 39.124 1.00 31.73 132 CYS E C 1
ATOM 10045 O O . CYS E 2 137 ? 44.376 -34.952 37.988 1.00 50.86 132 CYS E O 1
ATOM 10048 N N . SER E 2 138 ? 44.027 -36.706 39.366 1.00 29.78 133 SER E N 1
ATOM 10049 C CA . SER E 2 138 ? 43.774 -37.682 38.317 1.00 25.55 133 SER E CA 1
ATOM 10050 C C . SER E 2 138 ? 42.357 -38.220 38.449 1.00 26.15 133 SER E C 1
ATOM 10051 O O . SER E 2 138 ? 41.727 -38.117 39.503 1.00 35.02 133 SER E O 1
ATOM 10054 N N . ILE E 2 139 ? 41.855 -38.800 37.363 1.00 27.74 134 ILE E N 1
ATOM 10055 C CA . ILE E 2 139 ? 40.476 -39.266 37.296 1.00 21.64 134 ILE E CA 1
ATOM 10056 C C . ILE E 2 139 ? 40.470 -40.754 36.981 1.00 24.60 134 ILE E C 1
ATOM 10057 O O . ILE E 2 139 ? 41.199 -41.215 36.092 1.00 30.96 134 ILE E O 1
ATOM 10062 N N . ILE E 2 140 ? 39.657 -41.502 37.722 1.00 18.44 135 ILE E N 1
ATOM 10063 C CA . ILE E 2 140 ? 39.455 -42.926 37.501 1.00 21.01 135 ILE E CA 1
ATOM 10064 C C . ILE E 2 140 ? 37.988 -43.125 37.147 1.00 30.65 135 ILE E C 1
ATOM 10065 O O . ILE E 2 140 ? 37.106 -43.004 38.009 1.00 27.36 135 ILE E O 1
ATOM 10070 N N . ILE E 2 141 ? 37.729 -43.422 35.879 1.00 29.43 136 ILE E N 1
ATOM 10071 C CA . ILE E 2 141 ? 36.387 -43.638 35.355 1.00 21.53 136 ILE E CA 1
ATOM 10072 C C . ILE E 2 141 ? 36.168 -45.135 35.217 1.00 27.06 136 ILE E C 1
ATOM 10073 O O . ILE E 2 141 ? 37.029 -45.842 34.683 1.00 32.22 136 ILE E O 1
ATOM 10078 N N . THR E 2 142 ? 35.027 -45.626 35.693 1.00 19.02 137 THR E N 1
ATOM 10079 C CA . THR E 2 142 ? 34.639 -47.015 35.491 1.00 18.07 137 THR E CA 1
ATOM 10080 C C . THR E 2 142 ? 33.496 -47.071 34.489 1.00 17.91 137 THR E C 1
ATOM 10081 O O . THR E 2 142 ? 32.614 -46.207 34.493 1.00 20.31 137 THR E O 1
ATOM 10085 N N . ALA E 2 143 ? 33.520 -48.084 33.626 1.00 16.57 138 ALA E N 1
ATOM 10086 C CA . ALA E 2 143 ? 32.516 -48.201 32.578 1.00 13.07 138 ALA E CA 1
ATOM 10087 C C . ALA E 2 143 ? 32.304 -49.664 32.228 1.00 21.24 138 ALA E C 1
ATOM 10088 O O . ALA E 2 143 ? 33.263 -50.438 32.167 1.00 33.86 138 ALA E O 1
ATOM 10090 N N . ASN E 2 144 ? 31.041 -50.036 32.003 1.00 16.08 139 ASN E N 1
ATOM 10091 C CA . ASN E 2 144 ? 30.713 -51.369 31.512 1.00 23.15 139 ASN E CA 1
ATOM 10092 C C . ASN E 2 144 ? 30.824 -51.451 29.996 1.00 27.13 139 ASN E C 1
ATOM 10093 O O . ASN E 2 144 ? 31.272 -52.468 29.458 1.00 38.72 139 ASN E O 1
ATOM 10098 N N . ASN E 2 145 ? 30.417 -50.394 29.299 1.00 28.31 140 ASN E N 1
ATOM 10099 C CA . ASN E 2 145 ? 30.507 -50.298 27.846 1.00 19.67 140 ASN E CA 1
ATOM 10100 C C . ASN E 2 145 ? 31.472 -49.168 27.512 1.00 24.61 140 ASN E C 1
ATOM 10101 O O . ASN E 2 145 ? 31.119 -47.989 27.629 1.00 28.02 140 ASN E O 1
ATOM 10106 N N . ILE E 2 146 ? 32.690 -49.531 27.097 1.00 28.22 141 ILE E N 1
ATOM 10107 C CA . ILE E 2 146 ? 33.729 -48.535 26.840 1.00 19.37 141 ILE E CA 1
ATOM 10108 C C . ILE E 2 146 ? 33.292 -47.557 25.757 1.00 24.34 141 ILE E C 1
ATOM 10109 O O . ILE E 2 146 ? 33.711 -46.392 25.753 1.00 24.62 141 ILE E O 1
ATOM 10114 N N . ASP E 2 147 ? 32.430 -47.997 24.838 1.00 26.24 142 ASP E N 1
ATOM 10115 C CA . ASP E 2 147 ? 31.940 -47.116 23.786 1.00 17.21 142 ASP E CA 1
ATOM 10116 C C . ASP E 2 147 ? 31.113 -45.962 24.338 1.00 19.79 142 ASP E C 1
ATOM 10117 O O . ASP E 2 147 ? 30.917 -44.964 23.636 1.00 19.87 142 ASP E O 1
ATOM 10122 N N . GLY E 2 148 ? 30.627 -46.071 25.576 1.00 19.32 143 GLY E N 1
ATOM 10123 C CA . GLY E 2 148 ? 29.917 -44.967 26.197 1.00 16.16 143 GLY E CA 1
ATOM 10124 C C . GLY E 2 148 ? 30.805 -43.797 26.565 1.00 18.04 143 GLY E C 1
ATOM 10125 O O . GLY E 2 148 ? 30.304 -42.681 26.735 1.00 31.04 143 GLY E O 1
ATOM 10126 N N . ILE E 2 149 ? 32.107 -44.026 26.689 1.00 32.74 144 ILE E N 1
ATOM 10127 C CA . ILE E 2 149 ? 33.064 -42.968 26.991 1.00 19.21 144 ILE E CA 1
ATOM 10128 C C . ILE E 2 149 ? 33.520 -42.339 25.682 1.00 18.81 144 ILE E C 1
ATOM 10129 O O . ILE E 2 149 ? 33.942 -43.045 24.758 1.00 24.64 144 ILE E O 1
ATOM 10134 N N . ILE E 2 150 ? 33.438 -41.009 25.601 1.00 17.14 145 ILE E N 1
ATOM 10135 C CA . ILE E 2 150 ? 33.835 -40.323 24.379 1.00 18.71 145 ILE E CA 1
ATOM 10136 C C . ILE E 2 150 ? 35.320 -40.561 24.113 1.00 20.71 145 ILE E C 1
ATOM 10137 O O . ILE E 2 150 ? 36.112 -40.807 25.031 1.00 27.61 145 ILE E O 1
ATOM 10142 N N . LYS E 2 151 ? 35.695 -40.499 22.837 1.00 13.36 146 LYS E N 1
ATOM 10143 C CA . LYS E 2 151 ? 37.065 -40.836 22.457 1.00 17.62 146 LYS E CA 1
ATOM 10144 C C . LYS E 2 151 ? 38.130 -39.919 23.054 1.00 12.57 146 LYS E C 1
ATOM 10145 O O . LYS E 2 151 ? 39.227 -40.422 23.360 1.00 13.73 146 LYS E O 1
ATOM 10151 N N . PRO E 2 152 ? 37.912 -38.608 23.231 1.00 10.76 147 PRO E N 1
ATOM 10152 C CA . PRO E 2 152 ? 38.955 -37.793 23.883 1.00 15.29 147 PRO E CA 1
ATOM 10153 C C . PRO E 2 152 ? 39.299 -38.248 25.291 1.00 22.59 147 PRO E C 1
ATOM 10154 O O . PRO E 2 152 ? 40.471 -38.185 25.690 1.00 26.48 147 PRO E O 1
ATOM 10158 N N . LEU E 2 153 ? 38.309 -38.709 26.060 1.00 16.37 148 LEU E N 1
ATOM 10159 C CA . LEU E 2 153 ? 38.604 -39.225 27.393 1.00 14.01 148 LEU E CA 1
ATOM 10160 C C . LEU E 2 153 ? 39.416 -40.512 27.319 1.00 18.69 148 LEU E C 1
ATOM 10161 O O . LEU E 2 153 ? 40.337 -40.716 28.117 1.00 24.60 148 LEU E O 1
ATOM 10166 N N . GLN E 2 154 ? 39.091 -41.393 26.369 1.00 15.21 149 GLN E N 1
ATOM 10167 C CA . GLN E 2 154 ? 39.887 -42.601 26.188 1.00 12.38 149 GLN E CA 1
ATOM 10168 C C . GLN E 2 154 ? 41.318 -42.258 25.804 1.00 14.40 149 GLN E C 1
ATOM 10169 O O . GLN E 2 154 ? 42.261 -42.949 26.205 1.00 23.60 149 GLN E O 1
ATOM 10175 N N . SER E 2 155 ? 41.500 -41.196 25.021 1.00 16.53 150 SER E N 1
ATOM 10176 C CA . SER E 2 155 ? 42.853 -40.752 24.704 1.00 19.14 150 SER E CA 1
ATOM 10177 C C . SER E 2 155 ? 43.568 -40.249 25.950 1.00 19.58 150 SER E C 1
ATOM 10178 O O . SER E 2 155 ? 44.748 -40.551 26.162 1.00 20.93 150 SER E O 1
ATOM 10181 N N . ARG E 2 156 ? 42.867 -39.490 26.791 1.00 21.03 151 ARG E N 1
ATOM 10182 C CA . ARG E 2 156 ? 43.474 -38.922 27.988 1.00 22.40 151 ARG E CA 1
ATOM 10183 C C . ARG E 2 156 ? 43.685 -39.939 29.102 1.00 18.49 151 ARG E C 1
ATOM 10184 O O . ARG E 2 156 ? 44.437 -39.652 30.039 1.00 20.10 151 ARG E O 1
ATOM 10192 N N . CYS E 2 157 ? 43.054 -41.107 29.029 1.00 24.08 152 CYS E N 1
ATOM 10193 C CA . CYS E 2 157 ? 43.121 -42.096 30.092 1.00 17.10 152 CYS E CA 1
ATOM 10194 C C . CYS E 2 157 ? 43.815 -43.365 29.614 1.00 20.59 152 CYS E C 1
ATOM 10195 O O . CYS E 2 157 ? 43.925 -43.632 28.415 1.00 28.72 152 CYS E O 1
ATOM 10198 N N . ARG E 2 158 ? 44.276 -44.150 30.582 1.00 21.76 153 ARG E N 1
ATOM 10199 C CA . ARG E 2 158 ? 44.799 -45.484 30.328 1.00 20.34 153 ARG E CA 1
ATOM 10200 C C . ARG E 2 158 ? 43.659 -46.480 30.498 1.00 22.42 153 ARG E C 1
ATOM 10201 O O . ARG E 2 158 ? 43.083 -46.590 31.585 1.00 19.80 153 ARG E O 1
ATOM 10209 N N . VAL E 2 159 ? 43.309 -47.174 29.419 1.00 24.27 154 VAL E N 1
ATOM 10210 C CA . VAL E 2 159 ? 42.152 -48.063 29.413 1.00 17.57 154 VAL E CA 1
ATOM 10211 C C . VAL E 2 159 ? 42.599 -49.454 29.839 1.00 22.11 154 VAL E C 1
ATOM 10212 O O . VAL E 2 159 ? 43.408 -50.093 29.158 1.00 24.11 154 VAL E O 1
ATOM 10216 N N . ILE E 2 160 ? 42.072 -49.918 30.967 1.00 24.11 155 ILE E N 1
ATOM 10217 C CA . ILE E 2 160 ? 42.356 -51.238 31.512 1.00 23.62 155 ILE E CA 1
ATOM 10218 C C . ILE E 2 160 ? 41.084 -52.063 31.378 1.00 26.88 155 ILE E C 1
ATOM 10219 O O . ILE E 2 160 ? 40.087 -51.798 32.062 1.00 17.52 155 ILE E O 1
ATOM 10224 N N . THR E 2 161 ? 41.111 -53.055 30.492 1.00 26.65 156 THR E N 1
ATOM 10225 C CA . THR E 2 161 ? 39.987 -53.961 30.316 1.00 33.08 156 THR E CA 1
ATOM 10226 C C . THR E 2 161 ? 40.140 -55.156 31.248 1.00 35.81 156 THR E C 1
ATOM 10227 O O . THR E 2 161 ? 41.226 -55.727 31.376 1.00 42.91 156 THR E O 1
ATOM 10231 N N . PHE E 2 162 ? 39.040 -55.530 31.892 1.00 37.58 157 PHE E N 1
ATOM 10232 C CA . PHE E 2 162 ? 39.070 -56.468 33.001 1.00 36.66 157 PHE E CA 1
ATOM 10233 C C . PHE E 2 162 ? 39.053 -57.917 32.531 1.00 59.48 157 PHE E C 1
ATOM 10234 O O . PHE E 2 162 ? 38.607 -58.245 31.428 1.00 63.77 157 PHE E O 1
ATOM 10242 N N . GLY E 2 163 ? 39.562 -58.784 33.402 1.00 73.57 158 GLY E N 1
ATOM 10243 C CA . GLY E 2 163 ? 39.187 -60.186 33.378 1.00 58.67 158 GLY E CA 1
ATOM 10244 C C . GLY E 2 163 ? 39.692 -60.951 32.171 1.00 60.90 158 GLY E C 1
ATOM 10245 O O . GLY E 2 163 ? 40.827 -60.781 31.709 1.00 46.01 158 GLY E O 1
ATOM 10246 N N . GLN E 2 164 ? 38.812 -61.804 31.650 1.00 77.51 159 GLN E N 1
ATOM 10247 C CA . GLN E 2 164 ? 39.133 -62.901 30.748 1.00 63.31 159 GLN E CA 1
ATOM 10248 C C . GLN E 2 164 ? 40.205 -63.770 31.392 1.00 56.34 159 GLN E C 1
ATOM 10249 O O . GLN E 2 164 ? 41.368 -63.746 30.969 1.00 43.94 159 GLN E O 1
ATOM 10255 N N . PRO E 2 165 ? 39.853 -64.540 32.417 1.00 57.15 160 PRO E N 1
ATOM 10256 C CA . PRO E 2 165 ? 40.854 -65.340 33.123 1.00 46.65 160 PRO E CA 1
ATOM 10257 C C . PRO E 2 165 ? 41.177 -66.624 32.376 1.00 51.22 160 PRO E C 1
ATOM 10258 O O . PRO E 2 165 ? 40.395 -67.127 31.567 1.00 37.69 160 PRO E O 1
ATOM 10262 N N . THR E 2 166 ? 42.360 -67.153 32.671 1.00 58.53 161 THR E N 1
ATOM 10263 C CA . THR E 2 166 ? 42.772 -68.440 32.138 1.00 51.71 161 THR E CA 1
ATOM 10264 C C . THR E 2 166 ? 42.085 -69.564 32.912 1.00 62.61 161 THR E C 1
ATOM 10265 O O . THR E 2 166 ? 41.249 -69.333 33.790 1.00 62.15 161 THR E O 1
ATOM 10269 N N . ASP E 2 167 ? 42.442 -70.806 32.582 1.00 69.05 162 ASP E N 1
ATOM 10270 C CA . ASP E 2 167 ? 41.880 -71.948 33.297 1.00 62.92 162 ASP E CA 1
ATOM 10271 C C . ASP E 2 167 ? 42.394 -71.995 34.732 1.00 66.97 162 ASP E C 1
ATOM 10272 O O . ASP E 2 167 ? 41.608 -72.095 35.686 1.00 58.36 162 ASP E O 1
ATOM 10277 N N . GLU E 2 168 ? 43.718 -71.924 34.902 1.00 63.82 163 GLU E N 1
ATOM 10278 C CA . GLU E 2 168 ? 44.293 -71.847 36.240 1.00 51.67 163 GLU E CA 1
ATOM 10279 C C . GLU E 2 168 ? 43.791 -70.614 36.978 1.00 59.86 163 GLU E C 1
ATOM 10280 O O . GLU E 2 168 ? 43.485 -70.677 38.175 1.00 64.24 163 GLU E O 1
ATOM 10286 N N . ASP E 2 169 ? 43.698 -69.481 36.276 1.00 59.35 164 ASP E N 1
ATOM 10287 C CA . ASP E 2 169 ? 43.134 -68.282 36.883 1.00 51.48 164 ASP E CA 1
ATOM 10288 C C . ASP E 2 169 ? 41.709 -68.527 37.353 1.00 41.90 164 ASP E C 1
ATOM 10289 O O . ASP E 2 169 ? 41.333 -68.111 38.453 1.00 38.22 164 ASP E O 1
ATOM 10294 N N . LYS E 2 170 ? 40.904 -69.213 36.539 1.00 36.32 165 LYS E N 1
ATOM 10295 C CA . LYS E 2 170 ? 39.514 -69.451 36.911 1.00 37.36 165 LYS E CA 1
ATOM 10296 C C . LYS E 2 170 ? 39.420 -70.331 38.152 1.00 48.52 165 LYS E C 1
ATOM 10297 O O . LYS E 2 170 ? 38.662 -70.030 39.083 1.00 58.23 165 LYS E O 1
ATOM 10303 N N . ILE E 2 171 ? 40.192 -71.421 38.191 1.00 55.25 166 ILE E N 1
ATOM 10304 C CA . ILE E 2 171 ? 40.096 -72.325 39.334 1.00 50.35 166 ILE E CA 1
ATOM 10305 C C . ILE E 2 171 ? 40.624 -71.652 40.599 1.00 47.79 166 ILE E C 1
ATOM 10306 O O . ILE E 2 171 ? 40.054 -71.814 41.686 1.00 57.11 166 ILE E O 1
ATOM 10311 N N . GLU E 2 172 ? 41.689 -70.850 40.477 1.00 46.98 167 GLU E N 1
ATOM 10312 C CA . GLU E 2 172 ? 42.227 -70.170 41.653 1.00 56.12 167 GLU E CA 1
ATOM 10313 C C . GLU E 2 172 ? 41.278 -69.084 42.150 1.00 52.27 167 GLU E C 1
ATOM 10314 O O . GLU E 2 172 ? 41.118 -68.898 43.362 1.00 53.01 167 GLU E O 1
ATOM 10320 N N . MET E 2 173 ? 40.635 -68.359 41.232 1.00 47.61 168 MET E N 1
ATOM 10321 C CA . MET E 2 173 ? 39.668 -67.349 41.641 1.00 38.05 168 MET E CA 1
ATOM 10322 C C . MET E 2 173 ? 38.453 -67.989 42.295 1.00 40.95 168 MET E C 1
ATOM 10323 O O . MET E 2 173 ? 37.898 -67.440 43.252 1.00 51.17 168 MET E O 1
ATOM 10328 N N . MET E 2 174 ? 38.026 -69.154 41.801 1.00 37.41 169 MET E N 1
ATOM 10329 C CA . MET E 2 174 ? 36.914 -69.845 42.446 1.00 47.40 169 MET E CA 1
ATOM 10330 C C . MET E 2 174 ? 37.305 -70.330 43.836 1.00 57.73 169 MET E C 1
ATOM 10331 O O . MET E 2 174 ? 36.500 -70.257 44.772 1.00 52.90 169 MET E O 1
ATOM 10336 N N . LYS E 2 175 ? 38.540 -70.812 43.993 1.00 46.55 170 LYS E N 1
ATOM 10337 C CA . LYS E 2 175 ? 39.039 -71.158 45.321 1.00 43.78 170 LYS E CA 1
ATOM 10338 C C . LYS E 2 175 ? 38.993 -69.951 46.254 1.00 50.88 170 LYS E C 1
ATOM 10339 O O . LYS E 2 175 ? 38.505 -70.041 47.390 1.00 51.59 170 LYS E O 1
ATOM 10345 N N . GLN E 2 176 ? 39.506 -68.808 45.786 1.00 49.59 171 GLN E N 1
ATOM 10346 C CA . GLN E 2 176 ? 39.546 -67.610 46.620 1.00 40.36 171 GLN E CA 1
ATOM 10347 C C . GLN E 2 176 ? 38.143 -67.135 46.975 1.00 39.78 171 GLN E C 1
ATOM 10348 O O . GLN E 2 176 ? 37.900 -66.683 48.099 1.00 50.41 171 GLN E O 1
ATOM 10354 N N . MET E 2 177 ? 37.200 -67.242 46.037 1.00 46.74 172 MET E N 1
ATOM 10355 C CA . MET E 2 177 ? 35.836 -66.806 46.319 1.00 50.33 172 MET E CA 1
ATOM 10356 C C . MET E 2 177 ? 35.144 -67.757 47.288 1.00 52.49 172 MET E C 1
ATOM 10357 O O . MET E 2 177 ? 34.353 -67.321 48.131 1.00 39.28 172 MET E O 1
ATOM 10362 N N . ILE E 2 178 ? 35.432 -69.057 47.194 1.00 53.91 173 ILE E N 1
ATOM 10363 C CA . ILE E 2 178 ? 34.877 -69.999 48.162 1.00 54.84 173 ILE E CA 1
ATOM 10364 C C . ILE E 2 178 ? 35.418 -69.705 49.555 1.00 60.06 173 ILE E C 1
ATOM 10365 O O . ILE E 2 178 ? 34.672 -69.713 50.543 1.00 52.40 173 ILE E O 1
ATOM 10370 N N . ARG E 2 179 ? 36.721 -69.423 49.654 1.00 55.35 174 ARG E N 1
ATOM 10371 C CA . ARG E 2 179 ? 37.302 -69.078 50.949 1.00 43.02 174 ARG E CA 1
ATOM 10372 C C . ARG E 2 179 ? 36.701 -67.787 51.499 1.00 42.58 174 ARG E C 1
ATOM 10373 O O . ARG E 2 179 ? 36.401 -67.690 52.696 1.00 66.36 174 ARG E O 1
ATOM 10381 N N . ARG E 2 180 ? 36.512 -66.786 50.635 1.00 52.10 175 ARG E N 1
ATOM 10382 C CA . ARG E 2 180 ? 35.928 -65.522 51.074 1.00 38.70 175 ARG E CA 1
ATOM 10383 C C . ARG E 2 180 ? 34.485 -65.706 51.529 1.00 44.42 175 ARG E C 1
ATOM 10384 O O . ARG E 2 180 ? 34.063 -65.107 52.524 1.00 49.42 175 ARG E O 1
ATOM 10392 N N . LEU E 2 181 ? 33.715 -66.534 50.819 1.00 43.24 176 LEU E N 1
ATOM 10393 C CA . LEU E 2 181 ? 32.346 -66.811 51.239 1.00 47.66 176 LEU E CA 1
ATOM 10394 C C . LEU E 2 181 ? 32.316 -67.552 52.568 1.00 58.19 176 LEU E C 1
ATOM 10395 O O . LEU E 2 181 ? 31.459 -67.280 53.415 1.00 60.29 176 LEU E O 1
ATOM 10400 N N . THR E 2 182 ? 33.243 -68.492 52.769 1.00 55.48 177 THR E N 1
ATOM 10401 C CA . THR E 2 182 ? 33.318 -69.189 54.049 1.00 64.96 177 THR E CA 1
ATOM 10402 C C . THR E 2 182 ? 33.622 -68.217 55.183 1.00 49.90 177 THR E C 1
ATOM 10403 O O . THR E 2 182 ? 33.004 -68.283 56.254 1.00 70.88 177 THR E O 1
ATOM 10407 N N . GLU E 2 183 ? 34.559 -67.294 54.959 1.00 33.45 178 GLU E N 1
ATOM 10408 C CA . GLU E 2 183 ? 34.891 -66.321 55.996 1.00 51.15 178 GLU E CA 1
ATOM 10409 C C . GLU E 2 183 ? 33.721 -65.383 56.274 1.00 50.25 178 GLU E C 1
ATOM 10410 O O . GLU E 2 183 ? 33.440 -65.060 57.434 1.00 58.63 178 GLU E O 1
ATOM 10416 N N . ILE E 2 184 ? 33.017 -64.946 55.227 1.00 56.64 179 ILE E N 1
ATOM 10417 C CA . ILE E 2 184 ? 31.873 -64.057 55.416 1.00 56.22 179 ILE E CA 1
ATOM 10418 C C . ILE E 2 184 ? 30.747 -64.777 56.153 1.00 53.91 179 ILE E C 1
ATOM 10419 O O . ILE E 2 184 ? 30.048 -64.180 56.981 1.00 43.07 179 ILE E O 1
ATOM 10424 N N . CYS E 2 185 ? 30.558 -66.070 55.875 1.00 53.03 180 CYS E N 1
ATOM 10425 C CA . CYS E 2 185 ? 29.540 -66.834 56.590 1.00 53.73 180 CYS E CA 1
ATOM 10426 C C . CYS E 2 185 ? 29.919 -67.027 58.052 1.00 57.95 180 CYS E C 1
ATOM 10427 O O . CYS E 2 185 ? 29.057 -66.965 58.937 1.00 45.16 180 CYS E O 1
ATOM 10430 N N . LYS E 2 186 ? 31.201 -67.272 58.324 1.00 68.07 181 LYS E N 1
ATOM 10431 C CA . LYS E 2 186 ? 31.651 -67.368 59.708 1.00 58.89 181 LYS E CA 1
ATOM 10432 C C . LYS E 2 186 ? 31.466 -66.041 60.434 1.00 57.35 181 LYS E C 1
ATOM 10433 O O . LYS E 2 186 ? 31.121 -66.015 61.621 1.00 67.34 181 LYS E O 1
ATOM 10439 N N . HIS E 2 187 ? 31.672 -64.927 59.730 1.00 62.83 182 HIS E N 1
ATOM 10440 C CA . HIS E 2 187 ? 31.584 -63.614 60.360 1.00 52.62 182 HIS E CA 1
ATOM 10441 C C . HIS E 2 187 ? 30.138 -63.199 60.611 1.00 55.40 182 HIS E C 1
ATOM 10442 O O . HIS E 2 187 ? 29.832 -62.614 61.655 1.00 62.07 182 HIS E O 1
ATOM 10449 N N . GLU E 2 188 ? 29.241 -63.482 59.666 1.00 60.67 183 GLU E N 1
ATOM 10450 C CA . GLU E 2 188 ? 27.838 -63.117 59.809 1.00 48.33 183 GLU E CA 1
ATOM 10451 C C . GLU E 2 188 ? 27.047 -64.111 60.646 1.00 52.74 183 GLU E C 1
ATOM 10452 O O . GLU E 2 188 ? 25.887 -63.835 60.971 1.00 68.95 183 GLU E O 1
ATOM 10458 N N . GLY E 2 189 ? 27.635 -65.252 60.998 1.00 57.91 184 GLY E N 1
ATOM 10459 C CA . GLY E 2 189 ? 26.924 -66.242 61.779 1.00 62.64 184 GLY E CA 1
ATOM 10460 C C . GLY E 2 189 ? 26.059 -67.184 60.978 1.00 64.50 184 GLY E C 1
ATOM 10461 O O . GLY E 2 189 ? 25.184 -67.842 61.550 1.00 66.82 184 GLY E O 1
ATOM 10462 N N . ILE E 2 190 ? 26.272 -67.270 59.674 1.00 67.60 185 ILE E N 1
ATOM 10463 C CA . ILE E 2 190 ? 25.504 -68.159 58.813 1.00 55.34 185 ILE E CA 1
ATOM 10464 C C . ILE E 2 190 ? 26.180 -69.522 58.783 1.00 58.11 185 ILE E C 1
ATOM 10465 O O . ILE E 2 190 ? 27.407 -69.624 58.667 1.00 48.64 185 ILE E O 1
ATOM 10470 N N . ALA E 2 191 ? 25.376 -70.574 58.893 1.00 54.11 186 ALA E N 1
ATOM 10471 C CA . ALA E 2 191 ? 25.885 -71.937 58.906 1.00 57.41 186 ALA E CA 1
ATOM 10472 C C . ALA E 2 191 ? 25.962 -72.488 57.490 1.00 61.30 186 ALA E C 1
ATOM 10473 O O . ALA E 2 191 ? 25.052 -72.286 56.681 1.00 68.85 186 ALA E O 1
ATOM 10475 N N . ILE E 2 192 ? 27.056 -73.182 57.195 1.00 59.92 187 ILE E N 1
ATOM 10476 C CA . ILE E 2 192 ? 27.267 -73.805 55.895 1.00 68.46 187 ILE E CA 1
ATOM 10477 C C . ILE E 2 192 ? 26.950 -75.288 56.035 1.00 76.11 187 ILE E C 1
ATOM 10478 O O . ILE E 2 192 ? 27.721 -76.047 56.635 1.00 67.16 187 ILE E O 1
ATOM 10483 N N . ALA E 2 193 ? 25.809 -75.704 55.481 1.00 69.83 188 ALA E N 1
ATOM 10484 C CA . ALA E 2 193 ? 25.419 -77.107 55.558 1.00 65.67 188 ALA E CA 1
ATOM 10485 C C . ALA E 2 193 ? 26.261 -77.977 54.634 1.00 68.11 188 ALA E C 1
ATOM 10486 O O . ALA E 2 193 ? 26.503 -79.151 54.941 1.00 78.56 188 ALA E O 1
ATOM 10488 N N . ASP E 2 194 ? 26.719 -77.427 53.512 1.00 66.41 189 ASP E N 1
ATOM 10489 C CA . ASP E 2 194 ? 27.485 -78.193 52.535 1.00 63.49 189 ASP E CA 1
ATOM 10490 C C . ASP E 2 194 ? 28.422 -77.245 51.804 1.00 59.37 189 ASP E C 1
ATOM 10491 O O . ASP E 2 194 ? 27.973 -76.236 51.252 1.00 52.84 189 ASP E O 1
ATOM 10496 N N . MET E 2 195 ? 29.719 -77.564 51.806 1.00 55.89 190 MET E N 1
ATOM 10497 C CA . MET E 2 195 ? 30.681 -76.736 51.083 1.00 62.30 190 MET E CA 1
ATOM 10498 C C . MET E 2 195 ? 30.538 -76.908 49.576 1.00 72.39 190 MET E C 1
ATOM 10499 O O . MET E 2 195 ? 30.875 -75.994 48.808 1.00 68.88 190 MET E O 1
ATOM 10504 N N . LYS E 2 196 ? 30.042 -78.069 49.137 1.00 60.24 191 LYS E N 1
ATOM 10505 C CA . LYS E 2 196 ? 29.731 -78.254 47.725 1.00 62.11 191 LYS E CA 1
ATOM 10506 C C . LYS E 2 196 ? 28.702 -77.239 47.247 1.00 55.61 191 LYS E C 1
ATOM 10507 O O . LYS E 2 196 ? 28.753 -76.808 46.092 1.00 61.16 191 LYS E O 1
ATOM 10513 N N . VAL E 2 197 ? 27.780 -76.826 48.120 1.00 36.42 192 VAL E N 1
ATOM 10514 C CA . VAL E 2 197 ? 26.785 -75.827 47.736 1.00 43.66 192 VAL E CA 1
ATOM 10515 C C . VAL E 2 197 ? 27.440 -74.467 47.520 1.00 54.63 192 VAL E C 1
ATOM 10516 O O . VAL E 2 197 ? 27.103 -73.745 46.575 1.00 61.11 192 VAL E O 1
ATOM 10520 N N . VAL E 2 198 ? 28.381 -74.092 48.390 1.00 56.65 193 VAL E N 1
ATOM 10521 C CA . VAL E 2 198 ? 29.115 -72.843 48.197 1.00 59.70 193 VAL E CA 1
ATOM 10522 C C . VAL E 2 198 ? 29.898 -72.884 46.891 1.00 54.86 193 VAL E C 1
ATOM 10523 O O . VAL E 2 198 ? 29.898 -71.916 46.114 1.00 56.03 193 VAL E O 1
ATOM 10527 N N . ALA E 2 199 ? 30.579 -74.005 46.632 1.00 52.00 194 ALA E N 1
ATOM 10528 C CA . ALA E 2 199 ? 31.312 -74.149 45.378 1.00 57.49 194 ALA E CA 1
ATOM 10529 C C . ALA E 2 199 ? 30.378 -74.040 44.178 1.00 54.17 194 ALA E C 1
ATOM 10530 O O . ALA E 2 199 ? 30.711 -73.389 43.180 1.00 46.48 194 ALA E O 1
ATOM 10532 N N . ALA E 2 200 ? 29.196 -74.655 44.265 1.00 53.53 195 ALA E N 1
ATOM 10533 C CA . ALA E 2 200 ? 28.246 -74.618 43.159 1.00 37.39 195 ALA E CA 1
ATOM 10534 C C . ALA E 2 200 ? 27.700 -73.214 42.943 1.00 43.80 195 ALA E C 1
ATOM 10535 O O . ALA E 2 200 ? 27.464 -72.808 41.803 1.00 51.43 195 ALA E O 1
ATOM 10537 N N . LEU E 2 201 ? 27.496 -72.457 44.022 1.00 41.04 196 LEU E N 1
ATOM 10538 C CA . LEU E 2 201 ? 27.040 -71.077 43.881 1.00 34.59 196 LEU E CA 1
ATOM 10539 C C . LEU E 2 201 ? 28.098 -70.222 43.193 1.00 42.70 196 LEU E C 1
ATOM 10540 O O . LEU E 2 201 ? 27.801 -69.485 42.239 1.00 51.62 196 LEU E O 1
ATOM 10545 N N . VAL E 2 202 ? 29.346 -70.316 43.665 1.00 39.13 197 VAL E N 1
ATOM 10546 C CA . VAL E 2 202 ? 30.442 -69.582 43.037 1.00 25.66 197 VAL E CA 1
ATOM 10547 C C . VAL E 2 202 ? 30.558 -69.949 41.561 1.00 37.51 197 VAL E C 1
ATOM 10548 O O . VAL E 2 202 ? 30.764 -69.081 40.705 1.00 43.49 197 VAL E O 1
ATOM 10552 N N . LYS E 2 203 ? 30.415 -71.237 41.240 1.00 53.76 198 LYS E N 1
ATOM 10553 C CA . LYS E 2 203 ? 30.488 -71.674 39.848 1.00 39.36 198 LYS E CA 1
ATOM 10554 C C . LYS E 2 203 ? 29.331 -71.113 39.030 1.00 41.07 198 LYS E C 1
ATOM 10555 O O . LYS E 2 203 ? 29.533 -70.616 37.916 1.00 55.10 198 LYS E O 1
ATOM 10561 N N . LYS E 2 204 ? 28.112 -71.181 39.571 1.00 34.85 199 LYS E N 1
ATOM 10562 C CA . LYS E 2 204 ? 26.934 -70.728 38.843 1.00 36.02 199 LYS E CA 1
ATOM 10563 C C . LYS E 2 204 ? 27.021 -69.246 38.513 1.00 42.85 199 LYS E C 1
ATOM 10564 O O . LYS E 2 204 ? 26.662 -68.827 37.407 1.00 48.03 199 LYS E O 1
ATOM 10570 N N . ASN E 2 205 ? 27.504 -68.434 39.451 1.00 49.79 200 ASN E N 1
ATOM 10571 C CA . ASN E 2 205 ? 27.516 -66.992 39.252 1.00 38.49 200 ASN E CA 1
ATOM 10572 C C . ASN E 2 205 ? 28.879 -66.453 38.830 1.00 34.09 200 ASN E C 1
ATOM 10573 O O . ASN E 2 205 ? 29.052 -65.233 38.761 1.00 39.26 200 ASN E O 1
ATOM 10578 N N . PHE E 2 206 ? 29.839 -67.320 38.535 1.00 30.91 201 PHE E N 1
ATOM 10579 C CA . PHE E 2 206 ? 31.157 -66.846 38.140 1.00 36.75 201 PHE E CA 1
ATOM 10580 C C . PHE E 2 206 ? 31.077 -66.149 36.783 1.00 49.85 201 PHE E C 1
ATOM 10581 O O . PHE E 2 206 ? 30.410 -66.645 35.869 1.00 55.33 201 PHE E O 1
ATOM 10589 N N . PRO E 2 207 ? 31.740 -64.991 36.616 1.00 54.83 202 PRO E N 1
ATOM 10590 C CA . PRO E 2 207 ? 32.553 -64.298 37.617 1.00 46.68 202 PRO E CA 1
ATOM 10591 C C . PRO E 2 207 ? 31.822 -63.149 38.307 1.00 43.93 202 PRO E C 1
ATOM 10592 O O . PRO E 2 207 ? 32.472 -62.254 38.850 1.00 40.22 202 PRO E O 1
ATOM 10596 N N . ASP E 2 208 ? 30.489 -63.174 38.281 1.00 35.82 203 ASP E N 1
ATOM 10597 C CA . ASP E 2 208 ? 29.673 -62.123 38.890 1.00 29.37 203 ASP E CA 1
ATOM 10598 C C . ASP E 2 208 ? 29.682 -62.331 40.403 1.00 41.27 203 ASP E C 1
ATOM 10599 O O . ASP E 2 208 ? 28.747 -62.870 41.001 1.00 46.72 203 ASP E O 1
ATOM 10604 N N . PHE E 2 209 ? 30.780 -61.895 41.031 1.00 41.08 204 PHE E N 1
ATOM 10605 C CA . PHE E 2 209 ? 30.923 -62.045 42.478 1.00 33.97 204 PHE E CA 1
ATOM 10606 C C . PHE E 2 209 ? 29.885 -61.218 43.226 1.00 32.16 204 PHE E C 1
ATOM 10607 O O . PHE E 2 209 ? 29.380 -61.637 44.278 1.00 50.03 204 PHE E O 1
ATOM 10615 N N . ARG E 2 210 ? 29.558 -60.036 42.701 1.00 32.40 205 ARG E N 1
ATOM 10616 C CA . ARG E 2 210 ? 28.565 -59.195 43.357 1.00 32.85 205 ARG E CA 1
ATOM 10617 C C . ARG E 2 210 ? 27.206 -59.880 43.391 1.00 28.44 205 ARG E C 1
ATOM 10618 O O . ARG E 2 210 ? 26.485 -59.784 44.388 1.00 44.28 205 ARG E O 1
ATOM 10626 N N . LYS E 2 211 ? 26.845 -60.591 42.320 1.00 19.96 206 LYS E N 1
ATOM 10627 C CA . LYS E 2 211 ? 25.577 -61.315 42.324 1.00 28.59 206 LYS E CA 1
ATOM 10628 C C . LYS E 2 211 ? 25.600 -62.453 43.337 1.00 42.86 206 LYS E C 1
ATOM 10629 O O . LYS E 2 211 ? 24.582 -62.743 43.977 1.00 42.77 206 LYS E O 1
ATOM 10635 N N . THR E 2 212 ? 26.757 -63.098 43.503 1.00 41.32 207 THR E N 1
ATOM 10636 C CA . THR E 2 212 ? 26.896 -64.139 44.517 1.00 30.43 207 THR E CA 1
ATOM 10637 C C . THR E 2 212 ? 26.647 -63.580 45.911 1.00 39.68 207 THR E C 1
ATOM 10638 O O . THR E 2 212 ? 25.853 -64.132 46.687 1.00 41.31 207 THR E O 1
ATOM 10642 N N . ILE E 2 213 ? 27.323 -62.478 46.247 1.00 40.33 208 ILE E N 1
ATOM 10643 C CA . ILE E 2 213 ? 27.141 -61.883 47.567 1.00 28.26 208 ILE E CA 1
ATOM 10644 C C . ILE E 2 213 ? 25.723 -61.345 47.728 1.00 32.79 208 ILE E C 1
ATOM 10645 O O . ILE E 2 213 ? 25.163 -61.376 48.829 1.00 49.89 208 ILE E O 1
ATOM 10650 N N . GLY E 2 214 ? 25.101 -60.887 46.640 1.00 26.65 209 GLY E N 1
ATOM 10651 C CA . GLY E 2 214 ? 23.725 -60.426 46.729 1.00 35.41 209 GLY E CA 1
ATOM 10652 C C . GLY E 2 214 ? 22.746 -61.550 47.010 1.00 32.29 209 GLY E C 1
ATOM 10653 O O . GLY E 2 214 ? 21.825 -61.394 47.815 1.00 31.23 209 GLY E O 1
ATOM 10654 N N . GLU E 2 215 ? 22.931 -62.698 46.356 1.00 35.09 210 GLU E N 1
ATOM 10655 C CA . GLU E 2 215 ? 22.080 -63.850 46.644 1.00 49.03 210 GLU E CA 1
ATOM 10656 C C . GLU E 2 215 ? 22.302 -64.353 48.065 1.00 50.89 210 GLU E C 1
ATOM 10657 O O . GLU E 2 215 ? 21.348 -64.752 48.748 1.00 51.85 210 GLU E O 1
ATOM 10663 N N . LEU E 2 216 ? 23.554 -64.333 48.534 1.00 42.31 211 LEU E N 1
ATOM 10664 C CA . LEU E 2 216 ? 23.814 -64.693 49.925 1.00 36.98 211 LEU E CA 1
ATOM 10665 C C . LEU E 2 216 ? 23.102 -63.743 50.880 1.00 42.09 211 LEU E C 1
ATOM 10666 O O . LEU E 2 216 ? 22.509 -64.179 51.874 1.00 63.68 211 LEU E O 1
ATOM 10671 N N . ASP E 2 217 ? 23.145 -62.440 50.593 1.00 51.38 212 ASP E N 1
ATOM 10672 C CA . ASP E 2 217 ? 22.461 -61.472 51.443 1.00 50.79 212 ASP E CA 1
ATOM 10673 C C . ASP E 2 217 ? 20.950 -61.653 51.389 1.00 45.24 212 ASP E C 1
ATOM 10674 O O . ASP E 2 217 ? 20.264 -61.418 52.388 1.00 67.89 212 ASP E O 1
ATOM 10679 N N . SER E 2 218 ? 20.418 -62.071 50.239 1.00 46.34 213 SER E N 1
ATOM 10680 C CA . SER E 2 218 ? 18.990 -62.363 50.142 1.00 59.03 213 SER E CA 1
ATOM 10681 C C . SER E 2 218 ? 18.616 -63.576 50.984 1.00 64.54 213 SER E C 1
ATOM 10682 O O . SER E 2 218 ? 17.544 -63.605 51.601 1.00 59.63 213 SER E O 1
ATOM 10685 N N . TYR E 2 219 ? 19.486 -64.587 51.018 1.00 66.55 214 TYR E N 1
ATOM 10686 C CA . TYR E 2 219 ? 19.225 -65.784 51.810 1.00 71.45 214 TYR E CA 1
ATOM 10687 C C . TYR E 2 219 ? 19.507 -65.591 53.297 1.00 73.99 214 TYR E C 1
ATOM 10688 O O . TYR E 2 219 ? 19.058 -66.410 54.107 1.00 67.36 214 TYR E O 1
ATOM 10697 N N . SER E 2 220 ? 20.247 -64.540 53.659 1.00 68.13 215 SER E N 1
ATOM 10698 C CA . SER E 2 220 ? 20.712 -64.279 55.022 1.00 57.45 215 SER E CA 1
ATOM 10699 C C . SER E 2 220 ? 19.688 -64.510 56.130 1.00 63.24 215 SER E C 1
ATOM 10700 O O . SER E 2 220 ? 20.062 -64.901 57.241 1.00 63.75 215 SER E O 1
ATOM 10703 N N . SER E 2 221 ? 18.404 -64.270 55.850 1.00 67.85 216 SER E N 1
ATOM 10704 C CA . SER E 2 221 ? 17.401 -64.292 56.912 1.00 59.87 216 SER E CA 1
ATOM 10705 C C . SER E 2 221 ? 17.284 -65.664 57.568 1.00 73.17 216 SER E C 1
ATOM 10706 O O . SER E 2 221 ? 16.902 -65.757 58.741 1.00 84.10 216 SER E O 1
ATOM 10709 N N . LYS E 2 222 ? 17.612 -66.734 56.842 1.00 79.42 217 LYS E N 1
ATOM 10710 C CA . LYS E 2 222 ? 17.462 -68.077 57.394 1.00 71.81 217 LYS E CA 1
ATOM 10711 C C . LYS E 2 222 ? 18.539 -68.378 58.429 1.00 67.98 217 LYS E C 1
ATOM 10712 O O . LYS E 2 222 ? 18.243 -68.869 59.524 1.00 59.11 217 LYS E O 1
ATOM 10718 N N . GLY E 2 223 ? 19.797 -68.097 58.097 1.00 69.94 218 GLY E N 1
ATOM 10719 C CA . GLY E 2 223 ? 20.917 -68.424 58.951 1.00 50.17 218 GLY E CA 1
ATOM 10720 C C . GLY E 2 223 ? 21.725 -69.617 58.492 1.00 56.16 218 GLY E C 1
ATOM 10721 O O . GLY E 2 223 ? 22.817 -69.846 59.025 1.00 55.69 218 GLY E O 1
ATOM 10722 N N . VAL E 2 224 ? 21.219 -70.384 57.523 1.00 75.09 219 VAL E N 1
ATOM 10723 C CA . VAL E 2 224 ? 21.911 -71.540 56.969 1.00 82.07 219 VAL E CA 1
ATOM 10724 C C . VAL E 2 224 ? 21.957 -71.393 55.451 1.00 77.49 219 VAL E C 1
ATOM 10725 O O . VAL E 2 224 ? 21.357 -70.486 54.873 1.00 71.38 219 VAL E O 1
ATOM 10729 N N . LEU E 2 225 ? 22.687 -72.302 54.807 1.00 85.03 220 LEU E N 1
ATOM 10730 C CA . LEU E 2 225 ? 22.771 -72.375 53.353 1.00 66.85 220 LEU E CA 1
ATOM 10731 C C . LEU E 2 225 ? 22.334 -73.765 52.912 1.00 81.74 220 LEU E C 1
ATOM 10732 O O . LEU E 2 225 ? 22.960 -74.764 53.286 1.00 108.19 220 LEU E O 1
ATOM 10737 N N . ASP E 2 226 ? 21.264 -73.828 52.119 1.00 61.13 221 ASP E N 1
ATOM 10738 C CA . ASP E 2 226 ? 20.731 -75.091 51.650 1.00 80.06 221 ASP E CA 1
ATOM 10739 C C . ASP E 2 226 ? 20.553 -74.967 50.142 1.00 78.91 221 ASP E C 1
ATOM 10740 O O . ASP E 2 226 ? 21.537 -75.080 49.393 1.00 48.72 221 ASP E O 1
ATOM 10745 N N . ALA E 2 227 ? 19.335 -74.737 49.652 1.00 86.02 222 ALA E N 1
ATOM 10746 C CA . ALA E 2 227 ? 19.129 -74.571 48.223 1.00 59.29 222 ALA E CA 1
ATOM 10747 C C . ALA E 2 227 ? 18.946 -73.109 47.829 1.00 66.85 222 ALA E C 1
ATOM 10748 O O . ALA E 2 227 ? 17.872 -72.710 47.360 1.00 65.60 222 ALA E O 1
ATOM 10750 N N . GLY E 2 228 ? 19.992 -72.302 47.999 1.00 57.40 223 GLY E N 1
ATOM 10751 C CA . GLY E 2 228 ? 19.977 -70.957 47.453 1.00 53.64 223 GLY E CA 1
ATOM 10752 C C . GLY E 2 228 ? 20.056 -70.913 45.946 1.00 58.54 223 GLY E C 1
ATOM 10753 O O . GLY E 2 228 ? 20.003 -69.823 45.367 1.00 72.66 223 GLY E O 1
ATOM 10754 N N . ILE E 2 229 ? 20.197 -72.073 45.306 1.00 54.02 224 ILE E N 1
ATOM 10755 C CA . ILE E 2 229 ? 20.186 -72.153 43.853 1.00 63.49 224 ILE E CA 1
ATOM 10756 C C . ILE E 2 229 ? 18.753 -72.122 43.330 1.00 81.64 224 ILE E C 1
ATOM 10757 O O . ILE E 2 229 ? 18.512 -71.708 42.190 1.00 84.85 224 ILE E O 1
ATOM 10762 N N . LEU E 2 230 ? 17.790 -72.543 44.154 1.00 75.84 225 LEU E N 1
ATOM 10763 C CA . LEU E 2 230 ? 16.358 -72.285 43.963 1.00 74.51 225 LEU E CA 1
ATOM 10764 C C . LEU E 2 230 ? 15.900 -72.900 42.646 1.00 92.33 225 LEU E C 1
ATOM 10765 O O . LEU E 2 230 ? 16.080 -74.117 42.463 1.00 98.56 225 LEU E O 1
ATOM 10770 N N . SER E 2 231 ? 15.371 -72.109 41.709 1.00 97.67 226 SER E N 1
ATOM 10771 C CA . SER E 2 231 ? 14.606 -72.476 40.520 1.00 102.61 226 SER E CA 1
ATOM 10772 C C . SER E 2 231 ? 13.654 -71.319 40.265 1.00 97.97 226 SER E C 1
ATOM 10773 O O . SER E 2 231 ? 13.838 -70.532 39.332 1.00 68.57 226 SER E O 1
ATOM 10776 N N . LEU E 2 232 ? 12.636 -71.220 41.114 1.00 102.94 227 LEU E N 1
ATOM 10777 C CA . LEU E 2 232 ? 11.780 -70.053 41.241 1.00 98.67 227 LEU E CA 1
ATOM 10778 C C . LEU E 2 232 ? 12.110 -69.359 42.559 1.00 98.63 227 LEU E C 1
ATOM 10779 O O . LEU E 2 232 ? 12.587 -69.995 43.503 1.00 86.34 227 LEU E O 1
ATOM 10784 N N . VAL E 2 233 ? 11.844 -68.053 42.615 1.00 102.43 228 VAL E N 1
ATOM 10785 C CA . VAL E 2 233 ? 12.340 -67.159 43.671 1.00 93.16 228 VAL E CA 1
ATOM 10786 C C . VAL E 2 233 ? 13.857 -67.286 43.768 1.00 72.62 228 VAL E C 1
ATOM 10787 O O . VAL E 2 233 ? 14.580 -66.978 42.820 1.00 63.33 228 VAL E O 1
ATOM 10791 N N . GLY E 2 238 ? 12.203 -60.965 39.802 1.00 50.99 233 GLY E N 1
ATOM 10792 C CA . GLY E 2 238 ? 13.161 -60.295 38.941 1.00 29.11 233 GLY E CA 1
ATOM 10793 C C . GLY E 2 238 ? 12.947 -58.796 38.850 1.00 37.30 233 GLY E C 1
ATOM 10794 O O . GLY E 2 238 ? 12.001 -58.261 39.426 1.00 62.86 233 GLY E O 1
ATOM 10795 N N . ALA E 2 239 ? 13.831 -58.115 38.121 1.00 31.04 234 ALA E N 1
ATOM 10796 C CA . ALA E 2 239 ? 13.749 -56.671 37.947 1.00 17.41 234 ALA E CA 1
ATOM 10797 C C . ALA E 2 239 ? 12.935 -56.261 36.729 1.00 29.30 234 ALA E C 1
ATOM 10798 O O . ALA E 2 239 ? 12.617 -55.076 36.588 1.00 39.78 234 ALA E O 1
ATOM 10800 N N . ILE E 2 240 ? 12.602 -57.203 35.848 1.00 45.05 235 ILE E N 1
ATOM 10801 C CA . ILE E 2 240 ? 11.833 -56.918 34.641 1.00 26.64 235 ILE E CA 1
ATOM 10802 C C . ILE E 2 240 ? 10.564 -57.762 34.670 1.00 45.39 235 ILE E C 1
ATOM 10803 O O . ILE E 2 240 ? 10.012 -58.113 33.622 1.00 61.18 235 ILE E O 1
ATOM 10808 N N . ASP E 2 241 ? 10.095 -58.099 35.874 1.00 37.74 236 ASP E N 1
ATOM 10809 C CA . ASP E 2 241 ? 8.930 -58.973 35.988 1.00 31.75 236 ASP E CA 1
ATOM 10810 C C . ASP E 2 241 ? 7.687 -58.321 35.396 1.00 23.42 236 ASP E C 1
ATOM 10811 O O . ASP E 2 241 ? 6.865 -58.996 34.766 1.00 24.99 236 ASP E O 1
ATOM 10816 N N . ASP E 2 242 ? 7.535 -57.009 35.580 1.00 19.14 237 ASP E N 1
ATOM 10817 C CA . ASP E 2 242 ? 6.368 -56.320 35.039 1.00 20.58 237 ASP E CA 1
ATOM 10818 C C . ASP E 2 242 ? 6.353 -56.380 33.517 1.00 26.84 237 ASP E C 1
ATOM 10819 O O . ASP E 2 242 ? 5.340 -56.747 32.907 1.00 47.50 237 ASP E O 1
ATOM 10824 N N . VAL E 2 243 ? 7.479 -56.038 32.886 1.00 21.82 238 VAL E N 1
ATOM 10825 C CA . VAL E 2 243 ? 7.557 -56.070 31.428 1.00 21.83 238 VAL E CA 1
ATOM 10826 C C . VAL E 2 243 ? 7.366 -57.490 30.906 1.00 33.96 238 VAL E C 1
ATOM 10827 O O . VAL E 2 243 ? 6.632 -57.712 29.937 1.00 37.71 238 VAL E O 1
ATOM 10831 N N . LEU E 2 244 ? 8.016 -58.474 31.537 1.00 27.64 239 LEU E N 1
ATOM 10832 C CA . LEU E 2 244 ? 7.894 -59.854 31.072 1.00 24.41 239 LEU E CA 1
ATOM 10833 C C . LEU E 2 244 ? 6.455 -60.351 31.178 1.00 32.08 239 LEU E C 1
ATOM 10834 O O . LEU E 2 244 ? 5.930 -60.977 30.245 1.00 41.03 239 LEU E O 1
ATOM 10839 N N . GLU E 2 245 ? 5.798 -60.076 32.306 1.00 34.31 240 GLU E N 1
ATOM 10840 C CA . GLU E 2 245 ? 4.420 -60.515 32.482 1.00 26.02 240 GLU E CA 1
ATOM 10841 C C . GLU E 2 245 ? 3.497 -59.829 31.484 1.00 28.72 240 GLU E C 1
ATOM 10842 O O . GLU E 2 245 ? 2.621 -60.476 30.897 1.00 21.35 240 GLU E O 1
ATOM 10848 N N . SER E 2 246 ? 3.689 -58.524 31.259 1.00 23.30 241 SER E N 1
ATOM 10849 C CA . SER E 2 246 ? 2.832 -57.812 30.318 1.00 20.28 241 SER E CA 1
ATOM 10850 C C . SER E 2 246 ? 3.091 -58.246 28.881 1.00 32.81 241 SER E C 1
ATOM 10851 O O . SER E 2 246 ? 2.192 -58.153 28.037 1.00 36.63 241 SER E O 1
ATOM 10854 N N . LEU E 2 247 ? 4.304 -58.716 28.582 1.00 37.63 242 LEU E N 1
ATOM 10855 C CA . LEU E 2 247 ? 4.565 -59.296 27.269 1.00 31.04 242 LEU E CA 1
ATOM 10856 C C . LEU E 2 247 ? 3.851 -60.632 27.112 1.00 29.84 242 LEU E C 1
ATOM 10857 O O . LEU E 2 247 ? 3.252 -60.902 26.064 1.00 27.73 242 LEU E O 1
ATOM 10862 N N . LYS E 2 248 ? 3.911 -61.483 28.141 1.00 27.28 243 LYS E N 1
ATOM 10863 C CA . LYS E 2 248 ? 3.227 -62.771 28.067 1.00 25.08 243 LYS E CA 1
ATOM 10864 C C . LYS E 2 248 ? 1.724 -62.589 27.891 1.00 28.82 243 LYS E C 1
ATOM 10865 O O . LYS E 2 248 ? 1.086 -63.331 27.137 1.00 33.61 243 LYS E O 1
ATOM 10871 N N . ASN E 2 249 ? 1.143 -61.605 28.577 1.00 34.54 244 ASN E N 1
ATOM 10872 C CA . ASN E 2 249 ? -0.291 -61.364 28.495 1.00 29.30 244 ASN E CA 1
ATOM 10873 C C . ASN E 2 249 ? -0.693 -60.565 27.265 1.00 30.56 244 ASN E C 1
ATOM 10874 O O . ASN E 2 249 ? -1.895 -60.418 27.014 1.00 37.65 244 ASN E O 1
ATOM 10879 N N . LYS E 2 250 ? 0.274 -60.051 26.503 1.00 30.70 245 LYS E N 1
ATOM 10880 C CA . LYS E 2 250 ? 0.006 -59.174 25.362 1.00 28.01 245 LYS E CA 1
ATOM 10881 C C . LYS E 2 250 ? -0.834 -57.972 25.791 1.00 23.44 245 LYS E C 1
ATOM 10882 O O . LYS E 2 250 ? -1.865 -57.649 25.197 1.00 22.30 245 LYS E O 1
ATOM 10888 N N . ASP E 2 251 ? -0.374 -57.312 26.852 1.00 31.48 246 ASP E N 1
ATOM 10889 C CA . ASP E 2 251 ? -1.024 -56.136 27.426 1.00 25.19 246 ASP E CA 1
ATOM 10890 C C . ASP E 2 251 ? -0.336 -54.908 26.835 1.00 52.59 246 ASP E C 1
ATOM 10891 O O . ASP E 2 251 ? 0.617 -54.376 27.405 1.00 62.56 246 ASP E O 1
ATOM 10896 N N . VAL E 2 252 ? -0.826 -54.453 25.679 1.00 42.04 247 VAL E N 1
ATOM 10897 C CA . VAL E 2 252 ? -0.154 -53.362 24.974 1.00 36.25 247 VAL E CA 1
ATOM 10898 C C . VAL E 2 252 ? -0.197 -52.078 25.794 1.00 38.55 247 VAL E C 1
ATOM 10899 O O . VAL E 2 252 ? 0.759 -51.293 25.793 1.00 42.99 247 VAL E O 1
ATOM 10903 N N . LYS E 2 253 ? -1.298 -51.845 26.512 1.00 32.67 248 LYS E N 1
ATOM 10904 C CA . LYS E 2 253 ? -1.429 -50.599 27.262 1.00 29.26 248 LYS E CA 1
ATOM 10905 C C . LYS E 2 253 ? -0.459 -50.555 28.436 1.00 31.37 248 LYS E C 1
ATOM 10906 O O . LYS E 2 253 ? 0.182 -49.526 28.684 1.00 51.82 248 LYS E O 1
ATOM 10912 N N . GLN E 2 254 ? -0.324 -51.666 29.162 1.00 37.61 249 GLN E N 1
ATOM 10913 C CA . GLN E 2 254 ? 0.622 -51.695 30.270 1.00 42.81 249 GLN E CA 1
ATOM 10914 C C . GLN E 2 254 ? 2.062 -51.615 29.777 1.00 38.97 249 GLN E C 1
ATOM 10915 O O . GLN E 2 254 ? 2.903 -50.997 30.434 1.00 38.98 249 GLN E O 1
ATOM 10921 N N . LEU E 2 255 ? 2.364 -52.213 28.622 1.00 34.61 250 LEU E N 1
ATOM 10922 C CA . LEU E 2 255 ? 3.699 -52.060 28.049 1.00 29.52 250 LEU E CA 1
ATOM 10923 C C . LEU E 2 255 ? 3.968 -50.607 27.673 1.00 30.66 250 LEU E C 1
ATOM 10924 O O . LEU E 2 255 ? 5.071 -50.088 27.900 1.00 43.72 250 LEU E O 1
ATOM 10929 N N . ARG E 2 256 ? 2.971 -49.938 27.088 1.00 20.63 251 ARG E N 1
ATOM 10930 C CA . ARG E 2 256 ? 3.117 -48.523 26.768 1.00 20.88 251 ARG E CA 1
ATOM 10931 C C . ARG E 2 256 ? 3.367 -47.704 28.027 1.00 29.34 251 ARG E C 1
ATOM 10932 O O . ARG E 2 256 ? 4.178 -46.771 28.021 1.00 33.38 251 ARG E O 1
ATOM 10940 N N . ALA E 2 257 ? 2.686 -48.049 29.122 1.00 22.15 252 ALA E N 1
ATOM 10941 C CA . ALA E 2 257 ? 2.901 -47.332 30.376 1.00 18.58 252 ALA E CA 1
ATOM 10942 C C . ALA E 2 257 ? 4.257 -47.658 30.993 1.00 28.45 252 ALA E C 1
ATOM 10943 O O . ALA E 2 257 ? 4.828 -46.822 31.702 1.00 40.12 252 ALA E O 1
ATOM 10945 N N . LEU E 2 258 ? 4.782 -48.859 30.744 1.00 28.12 253 LEU E N 1
ATOM 10946 C CA . LEU E 2 258 ? 6.059 -49.273 31.314 1.00 29.10 253 LEU E CA 1
ATOM 10947 C C . LEU E 2 258 ? 7.260 -48.739 30.546 1.00 36.71 253 LEU E C 1
ATOM 10948 O O . LEU E 2 258 ? 8.355 -48.664 31.115 1.00 30.30 253 LEU E O 1
ATOM 10953 N N . ALA E 2 259 ? 7.086 -48.402 29.268 1.00 25.92 254 ALA E N 1
ATOM 10954 C CA . ALA E 2 259 ? 8.199 -47.888 28.466 1.00 27.01 254 ALA E CA 1
ATOM 10955 C C . ALA E 2 259 ? 8.963 -46.739 29.123 1.00 24.42 254 ALA E C 1
ATOM 10956 O O . ALA E 2 259 ? 10.204 -46.805 29.167 1.00 32.23 254 ALA E O 1
ATOM 10958 N N . PRO E 2 260 ? 8.323 -45.683 29.648 1.00 34.04 255 PRO E N 1
ATOM 10959 C CA . PRO E 2 260 ? 9.106 -44.589 30.247 1.00 28.96 255 PRO E CA 1
ATOM 10960 C C . PRO E 2 260 ? 9.860 -44.986 31.502 1.00 31.10 255 PRO E C 1
ATOM 10961 O O . PRO E 2 260 ? 10.857 -44.330 31.830 1.00 35.40 255 PRO E O 1
ATOM 10965 N N . LYS E 2 261 ? 9.419 -46.025 32.216 1.00 24.74 256 LYS E N 1
ATOM 10966 C CA . LYS E 2 261 ? 10.107 -46.433 33.439 1.00 24.18 256 LYS E CA 1
ATOM 10967 C C . LYS E 2 261 ? 11.522 -46.909 33.139 1.00 30.74 256 LYS E C 1
ATOM 10968 O O . LYS E 2 261 ? 12.486 -46.482 33.783 1.00 23.05 256 LYS E O 1
ATOM 10974 N N . TYR E 2 262 ? 11.665 -47.800 32.164 1.00 40.42 257 TYR E N 1
ATOM 10975 C CA . TYR E 2 262 ? 12.971 -48.299 31.769 1.00 21.85 257 TYR E CA 1
ATOM 10976 C C . TYR E 2 262 ? 13.607 -47.464 30.669 1.00 26.17 257 TYR E C 1
ATOM 10977 O O . TYR E 2 262 ? 14.714 -47.789 30.230 1.00 54.63 257 TYR E O 1
ATOM 10986 N N . ALA E 2 263 ? 12.942 -46.396 30.219 1.00 30.14 258 ALA E N 1
ATOM 10987 C CA . ALA E 2 263 ? 13.590 -45.455 29.311 1.00 41.36 258 ALA E CA 1
ATOM 10988 C C . ALA E 2 263 ? 14.795 -44.764 29.941 1.00 51.82 258 ALA E C 1
ATOM 10989 O O . ALA E 2 263 ? 15.575 -44.137 29.214 1.00 37.16 258 ALA E O 1
ATOM 10991 N N . ALA E 2 264 ? 14.963 -44.863 31.261 1.00 55.56 259 ALA E N 1
ATOM 10992 C CA . ALA E 2 264 ? 16.094 -44.266 31.963 1.00 37.17 259 ALA E CA 1
ATOM 10993 C C . ALA E 2 264 ? 17.422 -44.811 31.451 1.00 45.50 259 ALA E C 1
ATOM 10994 O O . ALA E 2 264 ? 18.200 -44.077 30.834 1.00 35.50 259 ALA E O 1
ATOM 10996 N N . ASP E 2 265 ? 17.696 -46.089 31.703 1.00 38.26 260 ASP E N 1
ATOM 10997 C CA . ASP E 2 265 ? 18.926 -46.734 31.245 1.00 38.77 260 ASP E CA 1
ATOM 10998 C C . ASP E 2 265 ? 18.551 -47.822 30.240 1.00 29.37 260 ASP E C 1
ATOM 10999 O O . ASP E 2 265 ? 18.424 -49.004 30.573 1.00 23.63 260 ASP E O 1
ATOM 11004 N N . TYR E 2 266 ? 18.371 -47.395 28.987 1.00 42.39 261 TYR E N 1
ATOM 11005 C CA . TYR E 2 266 ? 18.075 -48.322 27.900 1.00 17.05 261 TYR E CA 1
ATOM 11006 C C . TYR E 2 266 ? 19.189 -49.343 27.725 1.00 22.41 261 TYR E C 1
ATOM 11007 O O . TYR E 2 266 ? 18.924 -50.529 27.500 1.00 17.44 261 TYR E O 1
ATOM 11016 N N . SER E 2 267 ? 20.445 -48.897 27.811 1.00 26.91 262 SER E N 1
ATOM 11017 C CA . SER E 2 267 ? 21.569 -49.795 27.567 1.00 20.14 262 SER E CA 1
ATOM 11018 C C . SER E 2 267 ? 21.547 -50.983 28.520 1.00 21.78 262 SER E C 1
ATOM 11019 O O . SER E 2 267 ? 21.791 -52.123 28.108 1.00 21.75 262 SER E O 1
ATOM 11022 N N . TRP E 2 268 ? 21.241 -50.739 29.796 1.00 28.19 263 TRP E N 1
ATOM 11023 C CA . TRP E 2 268 ? 21.127 -51.839 30.748 1.00 14.63 263 TRP E CA 1
ATOM 11024 C C . TRP E 2 268 ? 19.845 -52.631 30.526 1.00 25.72 263 TRP E C 1
ATOM 11025 O O . TRP E 2 268 ? 19.866 -53.871 30.512 1.00 27.80 263 TRP E O 1
ATOM 11036 N N . PHE E 2 269 ? 18.714 -51.930 30.370 1.00 31.05 264 PHE E N 1
ATOM 11037 C CA . PHE E 2 269 ? 17.428 -52.616 30.321 1.00 19.48 264 PHE E CA 1
ATOM 11038 C C . PHE E 2 269 ? 17.349 -53.573 29.148 1.00 22.89 264 PHE E C 1
ATOM 11039 O O . PHE E 2 269 ? 16.809 -54.672 29.278 1.00 24.25 264 PHE E O 1
ATOM 11047 N N . VAL E 2 270 ? 17.853 -53.166 27.985 1.00 26.44 265 VAL E N 1
ATOM 11048 C CA . VAL E 2 270 ? 17.670 -53.979 26.791 1.00 22.82 265 VAL E CA 1
ATOM 11049 C C . VAL E 2 270 ? 18.449 -55.287 26.914 1.00 20.95 265 VAL E C 1
ATOM 11050 O O . VAL E 2 270 ? 17.946 -56.364 26.565 1.00 36.56 265 VAL E O 1
ATOM 11054 N N . GLY E 2 271 ? 19.660 -55.226 27.470 1.00 27.98 266 GLY E N 1
ATOM 11055 C CA . GLY E 2 271 ? 20.416 -56.444 27.700 1.00 14.87 266 GLY E CA 1
ATOM 11056 C C . GLY E 2 271 ? 19.786 -57.316 28.766 1.00 26.65 266 GLY E C 1
ATOM 11057 O O . GLY E 2 271 ? 19.729 -58.542 28.623 1.00 38.76 266 GLY E O 1
ATOM 11058 N N . LYS E 2 272 ? 19.299 -56.700 29.848 1.00 24.92 267 LYS E N 1
ATOM 11059 C CA . LYS E 2 272 ? 18.604 -57.472 30.873 1.00 23.54 267 LYS E CA 1
ATOM 11060 C C . LYS E 2 272 ? 17.368 -58.153 30.296 1.00 34.93 267 LYS E C 1
ATOM 11061 O O . LYS E 2 272 ? 17.049 -59.292 30.655 1.00 41.35 267 LYS E O 1
ATOM 11067 N N . LEU E 2 273 ? 16.676 -57.474 29.381 1.00 39.86 268 LEU E N 1
ATOM 11068 C CA . LEU E 2 273 ? 15.475 -58.028 28.769 1.00 26.22 268 LEU E CA 1
ATOM 11069 C C . LEU E 2 273 ? 15.817 -59.217 27.886 1.00 26.91 268 LEU E C 1
ATOM 11070 O O . LEU E 2 273 ? 15.152 -60.257 27.946 1.00 33.82 268 LEU E O 1
ATOM 11075 N N . ALA E 2 274 ? 16.848 -59.075 27.050 1.00 26.39 269 ALA E N 1
ATOM 11076 C CA . ALA E 2 274 ? 17.294 -60.209 26.246 1.00 23.00 269 ALA E CA 1
ATOM 11077 C C . ALA E 2 274 ? 17.682 -61.389 27.130 1.00 24.28 269 ALA E C 1
ATOM 11078 O O . ALA E 2 274 ? 17.306 -62.535 26.851 1.00 34.66 269 ALA E O 1
ATOM 11080 N N . GLU E 2 275 ? 18.409 -61.121 28.218 1.00 26.10 270 GLU E N 1
ATOM 11081 C CA . GLU E 2 275 ? 18.854 -62.194 29.104 1.00 26.38 270 GLU E CA 1
ATOM 11082 C C . GLU E 2 275 ? 17.675 -62.902 29.764 1.00 27.10 270 GLU E C 1
ATOM 11083 O O . GLU E 2 275 ? 17.642 -64.136 29.832 1.00 29.57 270 GLU E O 1
ATOM 11089 N N . GLU E 2 276 ? 16.697 -62.139 30.259 1.00 36.92 271 GLU E N 1
ATOM 11090 C CA . GLU E 2 276 ? 15.548 -62.749 30.923 1.00 28.89 271 GLU E CA 1
ATOM 11091 C C . GLU E 2 276 ? 14.648 -63.480 29.937 1.00 26.19 271 GLU E C 1
ATOM 11092 O O . GLU E 2 276 ? 14.045 -64.499 30.291 1.00 29.31 271 GLU E O 1
ATOM 11098 N N . ILE E 2 277 ? 14.542 -62.982 28.705 1.00 35.49 272 ILE E N 1
ATOM 11099 C CA . ILE E 2 277 ? 13.699 -63.637 27.715 1.00 27.86 272 ILE E CA 1
ATOM 11100 C C . ILE E 2 277 ? 14.352 -64.916 27.208 1.00 25.33 272 ILE E C 1
ATOM 11101 O O . ILE E 2 277 ? 13.655 -65.883 26.881 1.00 34.05 272 ILE E O 1
ATOM 11106 N N . TYR E 2 278 ? 15.689 -64.962 27.169 1.00 29.32 273 TYR E N 1
ATOM 11107 C CA . TYR E 2 278 ? 16.381 -66.111 26.586 1.00 37.52 273 TYR E CA 1
ATOM 11108 C C . TYR E 2 278 ? 15.910 -67.439 27.175 1.00 40.61 273 TYR E C 1
ATOM 11109 O O . TYR E 2 278 ? 15.802 -68.439 26.457 1.00 42.08 273 TYR E O 1
ATOM 11118 N N . SER E 2 279 ? 15.606 -67.468 28.473 1.00 40.88 274 SER E N 1
ATOM 11119 C CA . SER E 2 279 ? 15.250 -68.725 29.125 1.00 44.95 274 SER E CA 1
ATOM 11120 C C . SER E 2 279 ? 13.777 -69.091 28.986 1.00 33.13 274 SER E C 1
ATOM 11121 O O . SER E 2 279 ? 13.452 -70.280 28.887 1.00 45.96 274 SER E O 1
ATOM 11124 N N . ARG E 2 280 ? 12.880 -68.109 28.963 1.00 33.12 275 ARG E N 1
ATOM 11125 C CA . ARG E 2 280 ? 11.452 -68.349 29.114 1.00 24.61 275 ARG E CA 1
ATOM 11126 C C . ARG E 2 280 ? 10.724 -68.568 27.792 1.00 25.49 275 ARG E C 1
ATOM 11127 O O . ARG E 2 280 ? 9.492 -68.655 27.791 1.00 32.60 275 ARG E O 1
ATOM 11135 N N . VAL E 2 281 ? 11.441 -68.650 26.668 1.00 23.75 276 VAL E N 1
ATOM 11136 C CA . VAL E 2 281 ? 10.806 -68.713 25.358 1.00 22.92 276 VAL E CA 1
ATOM 11137 C C . VAL E 2 281 ? 11.432 -69.839 24.538 1.00 30.53 276 VAL E C 1
ATOM 11138 O O . VAL E 2 281 ? 12.495 -70.368 24.869 1.00 38.88 276 VAL E O 1
ATOM 11142 N N . THR E 2 282 ? 10.743 -70.208 23.455 1.00 24.65 277 THR E N 1
ATOM 11143 C CA . THR E 2 282 ? 11.176 -71.297 22.589 1.00 31.98 277 THR E CA 1
ATOM 11144 C C . THR E 2 282 ? 12.407 -70.894 21.773 1.00 42.68 277 THR E C 1
ATOM 11145 O O . THR E 2 282 ? 12.693 -69.705 21.612 1.00 44.32 277 THR E O 1
ATOM 11149 N N . PRO E 2 283 ? 13.150 -71.875 21.238 1.00 38.15 278 PRO E N 1
ATOM 11150 C CA . PRO E 2 283 ? 14.422 -71.543 20.561 1.00 53.59 278 PRO E CA 1
ATOM 11151 C C . PRO E 2 283 ? 14.282 -70.621 19.356 1.00 41.13 278 PRO E C 1
ATOM 11152 O O . PRO E 2 283 ? 15.009 -69.619 19.258 1.00 53.94 278 PRO E O 1
ATOM 11156 N N . GLN E 2 284 ? 13.392 -70.943 18.413 1.00 26.12 279 GLN E N 1
ATOM 11157 C CA . GLN E 2 284 ? 13.186 -70.040 17.286 1.00 39.46 279 GLN E CA 1
ATOM 11158 C C . GLN E 2 284 ? 12.742 -68.665 17.766 1.00 34.48 279 GLN E C 1
ATOM 11159 O O . GLN E 2 284 ? 13.110 -67.644 17.172 1.00 31.02 279 GLN E O 1
ATOM 11165 N N . SER E 2 285 ? 11.996 -68.614 18.871 1.00 27.29 280 SER E N 1
ATOM 11166 C CA . SER E 2 285 ? 11.641 -67.322 19.440 1.00 22.99 280 SER E CA 1
ATOM 11167 C C . SER E 2 285 ? 12.826 -66.674 20.141 1.00 21.80 280 SER E C 1
ATOM 11168 O O . SER E 2 285 ? 12.879 -65.448 20.236 1.00 35.80 280 SER E O 1
ATOM 11171 N N . ILE E 2 286 ? 13.794 -67.462 20.614 1.00 27.14 281 ILE E N 1
ATOM 11172 C CA . ILE E 2 286 ? 15.034 -66.869 21.114 1.00 28.33 281 ILE E CA 1
ATOM 11173 C C . ILE E 2 286 ? 15.752 -66.139 19.988 1.00 23.49 281 ILE E C 1
ATOM 11174 O O . ILE E 2 286 ? 16.181 -64.988 20.142 1.00 32.57 281 ILE E O 1
ATOM 11179 N N . ILE E 2 287 ? 15.887 -66.800 18.835 1.00 24.95 282 ILE E N 1
ATOM 11180 C CA . ILE E 2 287 ? 16.525 -66.161 17.684 1.00 24.06 282 ILE E CA 1
ATOM 11181 C C . ILE E 2 287 ? 15.748 -64.917 17.265 1.00 23.90 282 ILE E C 1
ATOM 11182 O O . ILE E 2 287 ? 16.336 -63.861 16.990 1.00 28.67 282 ILE E O 1
ATOM 11187 N N . ARG E 2 288 ? 14.415 -65.017 17.216 1.00 29.73 283 ARG E N 1
ATOM 11188 C CA . ARG E 2 288 ? 13.602 -63.879 16.792 1.00 21.37 283 ARG E CA 1
ATOM 11189 C C . ARG E 2 288 ? 13.713 -62.715 17.768 1.00 24.01 283 ARG E C 1
ATOM 11190 O O . ARG E 2 288 ? 13.783 -61.552 17.351 1.00 43.81 283 ARG E O 1
ATOM 11198 N N . MET E 2 289 ? 13.705 -63.003 19.071 1.00 26.84 284 MET E N 1
ATOM 11199 C CA . MET E 2 289 ? 13.899 -61.956 20.064 1.00 24.79 284 MET E CA 1
ATOM 11200 C C . MET E 2 289 ? 15.258 -61.300 19.897 1.00 24.79 284 MET E C 1
ATOM 11201 O O . MET E 2 289 ? 15.381 -60.075 20.003 1.00 30.43 284 MET E O 1
ATOM 11206 N N . TYR E 2 290 ? 16.298 -62.098 19.655 1.00 22.78 285 TYR E N 1
ATOM 11207 C CA . TYR E 2 290 ? 17.612 -61.502 19.461 1.00 21.38 285 TYR E CA 1
ATOM 11208 C C . TYR E 2 290 ? 17.616 -60.589 18.247 1.00 19.37 285 TYR E C 1
ATOM 11209 O O . TYR E 2 290 ? 18.155 -59.484 18.306 1.00 28.95 285 TYR E O 1
ATOM 11218 N N . GLU E 2 291 ? 16.962 -61.001 17.159 1.00 28.89 286 GLU E N 1
ATOM 11219 C CA . GLU E 2 291 ? 16.888 -60.144 15.975 1.00 30.73 286 GLU E CA 1
ATOM 11220 C C . GLU E 2 291 ? 16.162 -58.834 16.276 1.00 25.20 286 GLU E C 1
ATOM 11221 O O . GLU E 2 291 ? 16.659 -57.745 15.955 1.00 32.51 286 GLU E O 1
ATOM 11227 N N . ILE E 2 292 ? 14.985 -58.922 16.902 1.00 18.50 287 ILE E N 1
ATOM 11228 C CA . ILE E 2 292 ? 14.177 -57.730 17.166 1.00 25.28 287 ILE E CA 1
ATOM 11229 C C . ILE E 2 292 ? 14.912 -56.779 18.105 1.00 28.39 287 ILE E C 1
ATOM 11230 O O . ILE E 2 292 ? 15.115 -55.594 17.798 1.00 24.14 287 ILE E O 1
ATOM 11235 N N . VAL E 2 293 ? 15.298 -57.286 19.278 1.00 29.50 288 VAL E N 1
ATOM 11236 C CA . VAL E 2 293 ? 16.001 -56.487 20.272 1.00 15.98 288 VAL E CA 1
ATOM 11237 C C . VAL E 2 293 ? 17.305 -55.939 19.712 1.00 14.58 288 VAL E C 1
ATOM 11238 O O . VAL E 2 293 ? 17.685 -54.803 20.015 1.00 18.65 288 VAL E O 1
ATOM 11242 N N . GLY E 2 294 ? 17.998 -56.709 18.871 1.00 14.86 289 GLY E N 1
ATOM 11243 C CA . GLY E 2 294 ? 19.251 -56.235 18.317 1.00 26.02 289 GLY E CA 1
ATOM 11244 C C . GLY E 2 294 ? 19.061 -55.094 17.343 1.00 22.85 289 GLY E C 1
ATOM 11245 O O . GLY E 2 294 ? 19.818 -54.123 17.366 1.00 27.06 289 GLY E O 1
ATOM 11246 N N . GLU E 2 295 ? 18.046 -55.187 16.477 1.00 23.56 290 GLU E N 1
ATOM 11247 C CA . GLU E 2 295 ? 17.749 -54.067 15.588 1.00 19.08 290 GLU E CA 1
ATOM 11248 C C . GLU E 2 295 ? 17.358 -52.828 16.385 1.00 21.77 290 GLU E C 1
ATOM 11249 O O . GLU E 2 295 ? 17.793 -51.708 16.072 1.00 27.71 290 GLU E O 1
ATOM 11255 N N . ASN E 2 296 ? 16.550 -53.012 17.432 1.00 28.11 291 ASN E N 1
ATOM 11256 C CA . ASN E 2 296 ? 16.136 -51.879 18.254 1.00 22.20 291 ASN E CA 1
ATOM 11257 C C . ASN E 2 296 ? 17.337 -51.218 18.923 1.00 17.17 291 ASN E C 1
ATOM 11258 O O . ASN E 2 296 ? 17.494 -49.993 18.874 1.00 18.76 291 ASN E O 1
ATOM 11263 N N . ASN E 2 297 ? 18.201 -52.021 19.551 1.00 19.24 292 ASN E N 1
ATOM 11264 C CA . ASN E 2 297 ? 19.431 -51.501 20.140 1.00 18.11 292 ASN E CA 1
ATOM 11265 C C . ASN E 2 297 ? 20.326 -50.857 19.091 1.00 20.14 292 ASN E C 1
ATOM 11266 O O . ASN E 2 297 ? 21.037 -49.888 19.383 1.00 21.60 292 ASN E O 1
ATOM 11271 N N . GLN E 2 298 ? 20.292 -51.375 17.866 1.00 19.37 293 GLN E N 1
ATOM 11272 C CA . GLN E 2 298 ? 21.150 -50.872 16.805 1.00 17.19 293 GLN E CA 1
ATOM 11273 C C . GLN E 2 298 ? 20.727 -49.478 16.363 1.00 20.01 293 GLN E C 1
ATOM 11274 O O . GLN E 2 298 ? 21.578 -48.629 16.077 1.00 23.90 293 GLN E O 1
ATOM 11280 N N . TYR E 2 299 ? 19.421 -49.216 16.310 1.00 28.54 294 TYR E N 1
ATOM 11281 C CA . TYR E 2 299 ? 18.926 -47.907 15.898 1.00 22.42 294 TYR E CA 1
ATOM 11282 C C . TYR E 2 299 ? 18.661 -46.969 17.072 1.00 21.04 294 TYR E C 1
ATOM 11283 O O . TYR E 2 299 ? 17.951 -45.972 16.904 1.00 28.98 294 TYR E O 1
ATOM 11292 N N . HIS E 2 300 ? 19.225 -47.253 18.249 1.00 26.43 295 HIS E N 1
ATOM 11293 C CA . HIS E 2 300 ? 18.930 -46.437 19.425 1.00 16.27 295 HIS E CA 1
ATOM 11294 C C . HIS E 2 300 ? 19.525 -45.039 19.309 1.00 15.58 295 HIS E C 1
ATOM 11295 O O . HIS E 2 300 ? 18.888 -44.055 19.700 1.00 20.84 295 HIS E O 1
ATOM 11302 N N . GLY E 2 301 ? 20.744 -44.930 18.777 1.00 25.22 296 GLY E N 1
ATOM 11303 C CA . GLY E 2 301 ? 21.413 -43.642 18.696 1.00 23.44 296 GLY E CA 1
ATOM 11304 C C . GLY E 2 301 ? 20.721 -42.634 17.802 1.00 22.89 296 GLY E C 1
ATOM 11305 O O . GLY E 2 301 ? 20.973 -41.432 17.930 1.00 25.89 296 GLY E O 1
ATOM 11306 N N . ILE E 2 302 ? 19.860 -43.092 16.896 1.00 30.67 297 ILE E N 1
ATOM 11307 C CA . ILE E 2 302 ? 19.110 -42.181 16.042 1.00 12.91 297 ILE E CA 1
ATOM 11308 C C . ILE E 2 302 ? 17.836 -41.693 16.722 1.00 20.98 297 ILE E C 1
ATOM 11309 O O . ILE E 2 302 ? 17.393 -40.570 16.465 1.00 29.49 297 ILE E O 1
ATOM 11314 N N . ALA E 2 303 ? 17.232 -42.520 17.572 1.00 20.76 298 ALA E N 1
ATOM 11315 C CA . ALA E 2 303 ? 15.934 -42.195 18.146 1.00 24.53 298 ALA E CA 1
ATOM 11316 C C . ALA E 2 303 ? 16.030 -40.978 19.059 1.00 26.66 298 ALA E C 1
ATOM 11317 O O . ALA E 2 303 ? 16.986 -40.825 19.824 1.00 36.78 298 ALA E O 1
ATOM 11319 N N . ALA E 2 304 ? 15.021 -40.108 18.974 1.00 15.47 299 ALA E N 1
ATOM 11320 C CA . ALA E 2 304 ? 14.982 -38.880 19.759 1.00 15.51 299 ALA E CA 1
ATOM 11321 C C . ALA E 2 304 ? 14.335 -39.082 21.123 1.00 28.36 299 ALA E C 1
ATOM 11322 O O . ALA E 2 304 ? 14.814 -38.532 22.121 1.00 29.87 299 ALA E O 1
ATOM 11324 N N . ASN E 2 305 ? 13.253 -39.856 21.192 1.00 25.34 300 ASN E N 1
ATOM 11325 C CA . ASN E 2 305 ? 12.585 -40.175 22.451 1.00 20.54 300 ASN E CA 1
ATOM 11326 C C . ASN E 2 305 ? 12.712 -41.673 22.687 1.00 23.10 300 ASN E C 1
ATOM 11327 O O . ASN E 2 305 ? 12.054 -42.469 22.008 1.00 42.43 300 ASN E O 1
ATOM 11332 N N . THR E 2 306 ? 13.551 -42.056 23.652 1.00 13.50 301 THR E N 1
ATOM 11333 C CA . THR E 2 306 ? 13.748 -43.471 23.949 1.00 18.90 301 THR E CA 1
ATOM 11334 C C . THR E 2 306 ? 12.464 -44.138 24.431 1.00 23.09 301 THR E C 1
ATOM 11335 O O . THR E 2 306 ? 12.311 -45.353 24.273 1.00 36.18 301 THR E O 1
ATOM 11339 N N . GLU E 2 307 ? 11.530 -43.365 24.989 1.00 20.89 302 GLU E N 1
ATOM 11340 C CA . GLU E 2 307 ? 10.257 -43.923 25.434 1.00 14.39 302 GLU E CA 1
ATOM 11341 C C . GLU E 2 307 ? 9.493 -44.556 24.272 1.00 20.70 302 GLU E C 1
ATOM 11342 O O . GLU E 2 307 ? 9.011 -45.689 24.374 1.00 21.99 302 GLU E O 1
ATOM 11348 N N . LEU E 2 308 ? 9.390 -43.843 23.147 1.00 27.12 303 LEU E N 1
ATOM 11349 C CA . LEU E 2 308 ? 8.662 -44.377 21.998 1.00 16.32 303 LEU E CA 1
ATOM 11350 C C . LEU E 2 308 ? 9.402 -45.551 21.366 1.00 26.09 303 LEU E C 1
ATOM 11351 O O . LEU E 2 308 ? 8.776 -46.521 20.918 1.00 35.55 303 LEU E O 1
ATOM 11356 N N . HIS E 2 309 ? 10.734 -45.472 21.311 1.00 24.83 304 HIS E N 1
ATOM 11357 C CA . HIS E 2 309 ? 11.541 -46.578 20.801 1.00 18.85 304 HIS E CA 1
ATOM 11358 C C . HIS E 2 309 ? 11.297 -47.842 21.615 1.00 26.84 304 HIS E C 1
ATOM 11359 O O . HIS E 2 309 ? 11.076 -48.932 21.063 1.00 32.55 304 HIS E O 1
ATOM 11366 N N . LEU E 2 310 ? 11.321 -47.702 22.941 1.00 22.54 305 LEU E N 1
ATOM 11367 C CA . LEU E 2 310 ? 11.075 -48.828 23.831 1.00 16.76 305 LEU E CA 1
ATOM 11368 C C . LEU E 2 310 ? 9.646 -49.343 23.685 1.00 23.71 305 LEU E C 1
ATOM 11369 O O . LEU E 2 310 ? 9.406 -50.555 23.737 1.00 32.36 305 LEU E O 1
ATOM 11374 N N . ALA E 2 311 ? 8.685 -48.437 23.485 1.00 21.60 306 ALA E N 1
ATOM 11375 C CA . ALA E 2 311 ? 7.302 -48.857 23.277 1.00 25.91 306 ALA E CA 1
ATOM 11376 C C . ALA E 2 311 ? 7.159 -49.698 22.013 1.00 27.19 306 ALA E C 1
ATOM 11377 O O . ALA E 2 311 ? 6.459 -50.720 22.011 1.00 31.01 306 ALA E O 1
ATOM 11379 N N . TYR E 2 312 ? 7.807 -49.278 20.923 1.00 22.30 307 TYR E N 1
ATOM 11380 C CA . TYR E 2 312 ? 7.735 -50.048 19.684 1.00 22.81 307 TYR E CA 1
ATOM 11381 C C . TYR E 2 312 ? 8.410 -51.406 19.840 1.00 24.32 307 TYR E C 1
ATOM 11382 O O . TYR E 2 312 ? 7.908 -52.424 19.336 1.00 38.02 307 TYR E O 1
ATOM 11391 N N . LEU E 2 313 ? 9.553 -51.441 20.532 1.00 24.11 308 LEU E N 1
ATOM 11392 C CA . LEU E 2 313 ? 10.177 -52.724 20.845 1.00 26.28 308 LEU E CA 1
ATOM 11393 C C . LEU E 2 313 ? 9.218 -53.628 21.611 1.00 26.86 308 LEU E C 1
ATOM 11394 O O . LEU E 2 313 ? 9.128 -54.832 21.335 1.00 24.33 308 LEU E O 1
ATOM 11399 N N . PHE E 2 314 ? 8.497 -53.061 22.583 1.00 26.28 309 PHE E N 1
ATOM 11400 C CA . PHE E 2 314 ? 7.547 -53.850 23.359 1.00 24.29 309 PHE E CA 1
ATOM 11401 C C . PHE E 2 314 ? 6.440 -54.406 22.477 1.00 21.72 309 PHE E C 1
ATOM 11402 O O . PHE E 2 314 ? 6.069 -55.577 22.602 1.00 23.95 309 PHE E O 1
ATOM 11410 N N . ILE E 2 315 ? 5.885 -53.573 21.594 1.00 19.74 310 ILE E N 1
ATOM 11411 C CA . ILE E 2 315 ? 4.843 -54.042 20.681 1.00 15.87 310 ILE E CA 1
ATOM 11412 C C . ILE E 2 315 ? 5.346 -55.232 19.872 1.00 22.50 310 ILE E C 1
ATOM 11413 O O . ILE E 2 315 ? 4.692 -56.284 19.803 1.00 29.76 310 ILE E O 1
ATOM 11418 N N . GLN E 2 316 ? 6.533 -55.090 19.271 1.00 29.50 311 GLN E N 1
ATOM 11419 C CA . GLN E 2 316 ? 7.067 -56.149 18.417 1.00 15.72 311 GLN E CA 1
ATOM 11420 C C . GLN E 2 316 ? 7.296 -57.437 19.203 1.00 15.04 311 GLN E C 1
ATOM 11421 O O . GLN E 2 316 ? 6.859 -58.521 18.788 1.00 24.68 311 GLN E O 1
ATOM 11427 N N . LEU E 2 317 ? 7.979 -57.337 20.347 1.00 15.67 312 LEU E N 1
ATOM 11428 C CA . LEU E 2 317 ? 8.258 -58.524 21.152 1.00 13.73 312 LEU E CA 1
ATOM 11429 C C . LEU E 2 317 ? 6.970 -59.197 21.604 1.00 12.42 312 LEU E C 1
ATOM 11430 O O . LEU E 2 317 ? 6.802 -60.410 21.438 1.00 12.41 312 LEU E O 1
ATOM 11435 N N . ALA E 2 318 ? 6.040 -58.422 22.172 1.00 24.94 313 ALA E N 1
ATOM 11436 C CA . ALA E 2 318 ? 4.780 -58.985 22.643 1.00 23.69 313 ALA E CA 1
ATOM 11437 C C . ALA E 2 318 ? 4.047 -59.710 21.528 1.00 27.01 313 ALA E C 1
ATOM 11438 O O . ALA E 2 318 ? 3.457 -60.775 21.751 1.00 22.80 313 ALA E O 1
ATOM 11440 N N . CYS E 2 319 ? 4.081 -59.160 20.315 1.00 32.70 314 CYS E N 1
ATOM 11441 C CA . CYS E 2 319 ? 3.348 -59.792 19.230 1.00 25.21 314 CYS E CA 1
ATOM 11442 C C . CYS E 2 319 ? 4.062 -61.011 18.654 1.00 24.05 314 CYS E C 1
ATOM 11443 O O . CYS E 2 319 ? 3.394 -61.873 18.073 1.00 32.99 314 CYS E O 1
ATOM 11446 N N . GLU E 2 320 ? 5.388 -61.122 18.807 1.00 37.91 315 GLU E N 1
ATOM 11447 C CA . GLU E 2 320 ? 6.124 -62.203 18.155 1.00 17.87 315 GLU E CA 1
ATOM 11448 C C . GLU E 2 320 ? 6.645 -63.296 19.083 1.00 17.38 315 GLU E C 1
ATOM 11449 O O . GLU E 2 320 ? 7.191 -64.286 18.584 1.00 34.72 315 GLU E O 1
ATOM 11455 N N . MET E 2 321 ? 6.507 -63.164 20.400 1.00 19.45 316 MET E N 1
ATOM 11456 C CA . MET E 2 321 ? 7.122 -64.118 21.319 1.00 17.77 316 MET E CA 1
ATOM 11457 C C . MET E 2 321 ? 6.209 -65.314 21.559 1.00 16.94 316 MET E C 1
ATOM 11458 O O . MET E 2 321 ? 5.009 -65.150 21.803 1.00 25.57 316 MET E O 1
ATOM 11463 N N . GLN E 2 322 ? 6.786 -66.513 21.498 1.00 26.29 317 GLN E N 1
ATOM 11464 C CA . GLN E 2 322 ? 6.081 -67.767 21.764 1.00 30.08 317 GLN E CA 1
ATOM 11465 C C . GLN E 2 322 ? 6.620 -68.344 23.070 1.00 21.90 317 GLN E C 1
ATOM 11466 O O . GLN E 2 322 ? 7.523 -69.180 23.078 1.00 27.30 317 GLN E O 1
ATOM 11472 N N . TRP E 2 323 ? 6.045 -67.897 24.183 1.00 27.14 318 TRP E N 1
ATOM 11473 C CA . TRP E 2 323 ? 6.513 -68.315 25.497 1.00 21.74 318 TRP E CA 1
ATOM 11474 C C . TRP E 2 323 ? 6.264 -69.802 25.722 1.00 31.69 318 TRP E C 1
ATOM 11475 O O . TRP E 2 323 ? 5.370 -70.406 25.123 1.00 47.86 318 TRP E O 1
ATOM 11486 N N . LYS E 2 324 ? 7.072 -70.390 26.598 1.00 31.25 319 LYS E N 1
ATOM 11487 C CA . LYS E 2 324 ? 6.949 -71.806 26.924 1.00 33.85 319 LYS E CA 1
ATOM 11488 C C . LYS E 2 324 ? 6.328 -71.995 28.304 1.00 50.96 319 LYS E C 1
ATOM 11489 O O . LYS E 2 324 ? 5.656 -72.993 28.564 1.00 70.33 319 LYS E O 1
ATOM 11504 N N . LYS F 3 2 ? -4.528 29.794 49.660 1.00 75.21 7002 LYS F N 1
ATOM 11505 C CA . LYS F 3 2 ? -3.355 29.001 50.000 1.00 91.56 7002 LYS F CA 1
ATOM 11506 C C . LYS F 3 2 ? -3.747 27.892 50.973 1.00 89.57 7002 LYS F C 1
ATOM 11507 O O . LYS F 3 2 ? -4.921 27.706 51.302 1.00 84.94 7002 LYS F O 1
ATOM 11513 N N . LEU F 3 3 ? -2.741 27.149 51.432 1.00 84.73 7003 LEU F N 1
ATOM 11514 C CA . LEU F 3 3 ? -2.939 26.085 52.410 1.00 86.77 7003 LEU F CA 1
ATOM 11515 C C . LEU F 3 3 ? -1.812 26.145 53.428 1.00 90.64 7003 LEU F C 1
ATOM 11516 O O . LEU F 3 3 ? -0.646 25.939 53.077 1.00 88.31 7003 LEU F O 1
ATOM 11521 N N . SER F 3 4 ? -2.160 26.427 54.681 1.00 86.32 7004 SER F N 1
ATOM 11522 C CA . SER F 3 4 ? -1.173 26.457 55.748 1.00 89.01 7004 SER F CA 1
ATOM 11523 C C . SER F 3 4 ? -0.636 25.054 56.018 1.00 82.30 7004 SER F C 1
ATOM 11524 O O . SER F 3 4 ? -1.234 24.044 55.636 1.00 79.67 7004 SER F O 1
ATOM 11527 N N . LYS F 3 5 ? 0.515 25.002 56.695 1.00 79.69 7005 LYS F N 1
ATOM 11528 C CA . LYS F 3 5 ? 1.158 23.717 56.953 1.00 81.18 7005 LYS F CA 1
ATOM 11529 C C . LYS F 3 5 ? 0.321 22.833 57.869 1.00 82.98 7005 LYS F C 1
ATOM 11530 O O . LYS F 3 5 ? 0.402 21.605 57.779 1.00 93.34 7005 LYS F O 1
ATOM 11536 N N . ASP F 3 6 ? -0.493 23.427 58.747 1.00 90.39 7006 ASP F N 1
ATOM 11537 C CA . ASP F 3 6 ? -1.370 22.617 59.587 1.00 98.77 7006 ASP F CA 1
ATOM 11538 C C . ASP F 3 6 ? -2.520 22.031 58.775 1.00 94.65 7006 ASP F C 1
ATOM 11539 O O . ASP F 3 6 ? -2.932 20.888 59.006 1.00 97.30 7006 ASP F O 1
ATOM 11544 N N . THR F 3 7 ? -3.042 22.792 57.808 1.00 82.20 7007 THR F N 1
ATOM 11545 C CA . THR F 3 7 ? -4.065 22.254 56.918 1.00 95.36 7007 THR F CA 1
ATOM 11546 C C . THR F 3 7 ? -3.507 21.117 56.070 1.00 92.06 7007 THR F C 1
ATOM 11547 O O . THR F 3 7 ? -4.153 20.072 55.910 1.00 79.21 7007 THR F O 1
ATOM 11551 N N . THR F 3 8 ? -2.304 21.300 55.520 1.00 86.03 7008 THR F N 1
ATOM 11552 C CA . THR F 3 8 ? -1.680 20.225 54.760 1.00 73.50 7008 THR F CA 1
ATOM 11553 C C . THR F 3 8 ? -1.360 19.030 55.647 1.00 70.30 7008 THR F C 1
ATOM 11554 O O . THR F 3 8 ? -1.422 17.891 55.183 1.00 79.15 7008 THR F O 1
ATOM 11558 N N . ALA F 3 9 ? -1.039 19.262 56.923 1.00 68.44 7009 ALA F N 1
ATOM 11559 C CA . ALA F 3 9 ? -0.796 18.149 57.836 1.00 80.63 7009 ALA F CA 1
ATOM 11560 C C . ALA F 3 9 ? -2.078 17.375 58.116 1.00 70.99 7009 ALA F C 1
ATOM 11561 O O . ALA F 3 9 ? -2.069 16.139 58.163 1.00 74.32 7009 ALA F O 1
ATOM 11563 N N . LEU F 3 10 ? -3.190 18.087 58.308 1.00 77.56 7010 LEU F N 1
ATOM 11564 C CA . LEU F 3 10 ? -4.475 17.416 58.473 1.00 80.93 7010 LEU F CA 1
ATOM 11565 C C . LEU F 3 10 ? -4.835 16.614 57.229 1.00 77.86 7010 LEU F C 1
ATOM 11566 O O . LEU F 3 10 ? -5.312 15.478 57.330 1.00 79.83 7010 LEU F O 1
ATOM 11571 N N . LEU F 3 11 ? -4.598 17.183 56.043 1.00 79.91 7011 LEU F N 1
ATOM 11572 C CA . LEU F 3 11 ? -4.876 16.457 54.806 1.00 60.58 7011 LEU F CA 1
ATOM 11573 C C . LEU F 3 11 ? -3.971 15.238 54.662 1.00 67.77 7011 LEU F C 1
ATOM 11574 O O . LEU F 3 11 ? -4.413 14.180 54.201 1.00 74.19 7011 LEU F O 1
ATOM 11579 N N . LYS F 3 12 ? -2.705 15.364 55.062 1.00 78.06 7012 LYS F N 1
ATOM 11580 C CA . LYS F 3 12 ? -1.771 14.247 54.988 1.00 73.76 7012 LYS F CA 1
ATOM 11581 C C . LYS F 3 12 ? -2.158 13.132 55.951 1.00 62.95 7012 LYS F C 1
ATOM 11582 O O . LYS F 3 12 ? -1.977 11.950 55.638 1.00 60.55 7012 LYS F O 1
ATOM 11588 N N . ASN F 3 13 ? -2.692 13.484 57.122 1.00 66.51 7013 ASN F N 1
ATOM 11589 C CA . ASN F 3 13 ? -3.199 12.462 58.033 1.00 75.30 7013 ASN F CA 1
ATOM 11590 C C . ASN F 3 13 ? -4.467 11.821 57.484 1.00 77.86 7013 ASN F C 1
ATOM 11591 O O . ASN F 3 13 ? -4.665 10.608 57.621 1.00 79.61 7013 ASN F O 1
ATOM 11596 N N . PHE F 3 14 ? -5.339 12.621 56.863 1.00 73.06 7014 PHE F N 1
ATOM 11597 C CA . PHE F 3 14 ? -6.523 12.070 56.209 1.00 75.12 7014 PHE F CA 1
ATOM 11598 C C . PHE F 3 14 ? -6.142 11.104 55.095 1.00 60.04 7014 PHE F C 1
ATOM 11599 O O . PHE F 3 14 ? -6.852 10.121 54.853 1.00 56.57 7014 PHE F O 1
ATOM 11607 N N . ALA F 3 15 ? -5.029 11.372 54.409 1.00 63.56 7015 ALA F N 1
ATOM 11608 C CA . ALA F 3 15 ? -4.573 10.504 53.329 1.00 64.78 7015 ALA F CA 1
ATOM 11609 C C . ALA F 3 15 ? -4.267 9.092 53.807 1.00 62.15 7015 ALA F C 1
ATOM 11610 O O . ALA F 3 15 ? -4.242 8.165 52.990 1.00 64.97 7015 ALA F O 1
ATOM 11612 N N . THR F 3 16 ? -4.027 8.906 55.107 1.00 58.99 7016 THR F N 1
ATOM 11613 C CA . THR F 3 16 ? -3.835 7.564 55.642 1.00 70.48 7016 THR F CA 1
ATOM 11614 C C . THR F 3 16 ? -5.141 6.780 55.704 1.00 64.26 7016 THR F C 1
ATOM 11615 O O . THR F 3 16 ? -5.108 5.553 55.847 1.00 62.92 7016 THR F O 1
ATOM 11619 N N . ILE F 3 17 ? -6.280 7.458 55.597 1.00 53.54 7017 ILE F N 1
ATOM 11620 C CA . ILE F 3 17 ? -7.577 6.789 55.595 1.00 54.45 7017 ILE F CA 1
ATOM 11621 C C . ILE F 3 17 ? -8.055 6.515 54.175 1.00 58.56 7017 ILE F C 1
ATOM 11622 O O . ILE F 3 17 ? -8.677 5.484 53.909 1.00 58.14 7017 ILE F O 1
ATOM 11627 N N . ASN F 3 18 ? -7.768 7.428 53.251 1.00 55.72 7018 ASN F N 1
ATOM 11628 C CA . ASN F 3 18 ? -8.154 7.276 51.857 1.00 49.38 7018 ASN F CA 1
ATOM 11629 C C . ASN F 3 18 ? -7.114 7.976 50.996 1.00 59.29 7018 ASN F C 1
ATOM 11630 O O . ASN F 3 18 ? -6.676 9.083 51.320 1.00 73.89 7018 ASN F O 1
ATOM 11635 N N . SER F 3 19 ? -6.717 7.321 49.902 1.00 67.51 7019 SER F N 1
ATOM 11636 C CA . SER F 3 19 ? -5.739 7.920 49.001 1.00 63.63 7019 SER F CA 1
ATOM 11637 C C . SER F 3 19 ? -6.309 9.136 48.282 1.00 60.82 7019 SER F C 1
ATOM 11638 O O . SER F 3 19 ? -5.557 10.046 47.911 1.00 48.25 7019 SER F O 1
ATOM 11641 N N . GLY F 3 20 ? -7.625 9.169 48.075 1.00 65.76 7020 GLY F N 1
ATOM 11642 C CA . GLY F 3 20 ? -8.298 10.309 47.498 1.00 70.37 7020 GLY F CA 1
ATOM 11643 C C . GLY F 3 20 ? -9.155 11.026 48.533 1.00 62.46 7020 GLY F C 1
ATOM 11644 O O . GLY F 3 20 ? -9.337 10.569 49.660 1.00 57.96 7020 GLY F O 1
ATOM 11645 N N . ILE F 3 21 ? -9.686 12.175 48.120 1.00 43.45 7021 ILE F N 1
ATOM 11646 C CA . ILE F 3 21 ? -10.509 12.998 48.997 1.00 44.21 7021 ILE F CA 1
ATOM 11647 C C . ILE F 3 21 ? -11.456 13.821 48.138 1.00 42.67 7021 ILE F C 1
ATOM 11648 O O . ILE F 3 21 ? -11.178 14.105 46.970 1.00 48.64 7021 ILE F O 1
ATOM 11661 N N . LEU F 3 23 ? -13.426 17.485 48.017 1.00 53.25 7023 LEU F N 1
ATOM 11662 C CA . LEU F 3 23 ? -13.419 18.838 48.555 1.00 57.84 7023 LEU F CA 1
ATOM 11663 C C . LEU F 3 23 ? -14.597 19.602 47.973 1.00 70.21 7023 LEU F C 1
ATOM 11664 O O . LEU F 3 23 ? -14.705 19.743 46.750 1.00 81.72 7023 LEU F O 1
ATOM 11669 N N . LYS F 3 24 ? -15.483 20.077 48.842 1.00 65.85 7024 LYS F N 1
ATOM 11670 C CA . LYS F 3 24 ? -16.552 20.980 48.449 1.00 73.69 7024 LYS F CA 1
ATOM 11671 C C . LYS F 3 24 ? -16.332 22.339 49.102 1.00 79.24 7024 LYS F C 1
ATOM 11672 O O . LYS F 3 24 ? -15.591 22.470 50.080 1.00 69.33 7024 LYS F O 1
ATOM 11678 N N . SER F 3 25 ? -16.986 23.353 48.540 1.00 80.58 7025 SER F N 1
ATOM 11679 C CA . SER F 3 25 ? -16.719 24.732 48.929 1.00 81.19 7025 SER F CA 1
ATOM 11680 C C . SER F 3 25 ? -17.153 24.986 50.369 1.00 74.34 7025 SER F C 1
ATOM 11681 O O . SER F 3 25 ? -18.278 24.660 50.761 1.00 52.86 7025 SER F O 1
ATOM 11684 N N . GLY F 3 26 ? -16.261 25.573 51.147 1.00 59.93 7026 GLY F N 1
ATOM 11685 C CA . GLY F 3 26 ? -16.500 25.875 52.544 1.00 58.98 7026 GLY F CA 1
ATOM 11686 C C . GLY F 3 26 ? -15.182 25.914 53.301 1.00 68.09 7026 GLY F C 1
ATOM 11687 O O . GLY F 3 26 ? -14.155 26.315 52.757 1.00 77.92 7026 GLY F O 1
ATOM 11688 N N . GLN F 3 27 ? -15.242 25.496 54.569 1.00 64.99 7027 GLN F N 1
ATOM 11689 C CA . GLN F 3 27 ? -14.051 25.381 55.403 1.00 72.43 7027 GLN F CA 1
ATOM 11690 C C . GLN F 3 27 ? -14.056 24.074 56.184 1.00 78.13 7027 GLN F C 1
ATOM 11691 O O . GLN F 3 27 ? -13.469 23.989 57.268 1.00 72.59 7027 GLN F O 1
ATOM 11697 N N . PHE F 3 28 ? -14.710 23.049 55.643 1.00 74.37 7028 PHE F N 1
ATOM 11698 C CA . PHE F 3 28 ? -14.911 21.780 56.330 1.00 70.30 7028 PHE F CA 1
ATOM 11699 C C . PHE F 3 28 ? -14.453 20.649 55.422 1.00 83.17 7028 PHE F C 1
ATOM 11700 O O . PHE F 3 28 ? -14.962 20.503 54.306 1.00 62.58 7028 PHE F O 1
ATOM 11708 N N . ILE F 3 29 ? -13.493 19.859 55.896 1.00 93.53 7029 ILE F N 1
ATOM 11709 C CA . ILE F 3 29 ? -12.959 18.735 55.139 1.00 70.01 7029 ILE F CA 1
ATOM 11710 C C . ILE F 3 29 ? -13.373 17.437 55.820 1.00 68.09 7029 ILE F C 1
ATOM 11711 O O . ILE F 3 29 ? -13.704 17.399 57.010 1.00 75.09 7029 ILE F O 1
ATOM 11724 N N . THR F 3 31 ? -13.388 12.704 55.009 1.00 98.52 7031 THR F N 1
ATOM 11725 C CA . THR F 3 31 ? -13.011 11.574 54.173 1.00 89.13 7031 THR F CA 1
ATOM 11726 C C . THR F 3 31 ? -13.580 10.302 54.781 1.00 70.65 7031 THR F C 1
ATOM 11727 O O . THR F 3 31 ? -13.946 10.261 55.958 1.00 69.23 7031 THR F O 1
ATOM 11731 N N . ARG F 3 32 ? -13.651 9.261 53.955 1.00 63.23 7032 ARG F N 1
ATOM 11732 C CA . ARG F 3 32 ? -14.089 7.951 54.402 1.00 64.07 7032 ARG F CA 1
ATOM 11733 C C . ARG F 3 32 ? -13.160 6.891 53.835 1.00 71.49 7032 ARG F C 1
ATOM 11734 O O . ARG F 3 32 ? -12.564 7.069 52.769 1.00 82.77 7032 ARG F O 1
ATOM 11742 N N . ALA F 3 33 ? -13.033 5.789 54.564 1.00 67.03 7033 ALA F N 1
ATOM 11743 C CA . ALA F 3 33 ? -12.364 4.631 54.005 1.00 68.03 7033 ALA F CA 1
ATOM 11744 C C . ALA F 3 33 ? -13.239 4.005 52.926 1.00 67.15 7033 ALA F C 1
ATOM 11745 O O . ALA F 3 33 ? -14.457 4.204 52.882 1.00 61.43 7033 ALA F O 1
ATOM 11747 N N . VAL F 3 34 ? -12.599 3.243 52.039 1.00 60.12 7034 VAL F N 1
ATOM 11748 C CA . VAL F 3 34 ? -13.348 2.614 50.959 1.00 61.20 7034 VAL F CA 1
ATOM 11749 C C . VAL F 3 34 ? -14.272 1.536 51.507 1.00 60.12 7034 VAL F C 1
ATOM 11750 O O . VAL F 3 34 ? -15.383 1.343 50.996 1.00 56.07 7034 VAL F O 1
ATOM 11754 N N . ASN F 3 35 ? -13.850 0.831 52.556 1.00 68.59 7035 ASN F N 1
ATOM 11755 C CA . ASN F 3 35 ? -14.686 -0.161 53.220 1.00 73.03 7035 ASN F CA 1
ATOM 11756 C C . ASN F 3 35 ? -15.573 0.447 54.300 1.00 72.65 7035 ASN F C 1
ATOM 11757 O O . ASN F 3 35 ? -16.254 -0.296 55.015 1.00 69.70 7035 ASN F O 1
ATOM 11762 N N . GLY F 3 36 ? -15.568 1.772 54.441 1.00 77.80 7036 GLY F N 1
ATOM 11763 C CA . GLY F 3 36 ? -16.487 2.461 55.326 1.00 62.05 7036 GLY F CA 1
ATOM 11764 C C . GLY F 3 36 ? -16.271 2.199 56.804 1.00 77.59 7036 GLY F C 1
ATOM 11765 O O . GLY F 3 36 ? -17.101 2.588 57.630 1.00 84.61 7036 GLY F O 1
ATOM 11766 N N . THR F 3 37 ? -15.158 1.551 57.155 1.00 79.51 7037 THR F N 1
ATOM 11767 C CA . THR F 3 37 ? -14.935 1.176 58.548 1.00 81.82 7037 THR F CA 1
ATOM 11768 C C . THR F 3 37 ? -14.425 2.337 59.395 1.00 80.94 7037 THR F C 1
ATOM 11769 O O . THR F 3 37 ? -14.650 2.349 60.609 1.00 92.02 7037 THR F O 1
ATOM 11773 N N . THR F 3 38 ? -13.746 3.312 58.793 1.00 78.98 7038 THR F N 1
ATOM 11774 C CA . THR F 3 38 ? -13.291 4.491 59.515 1.00 77.80 7038 THR F CA 1
ATOM 11775 C C . THR F 3 38 ? -13.728 5.750 58.777 1.00 80.55 7038 THR F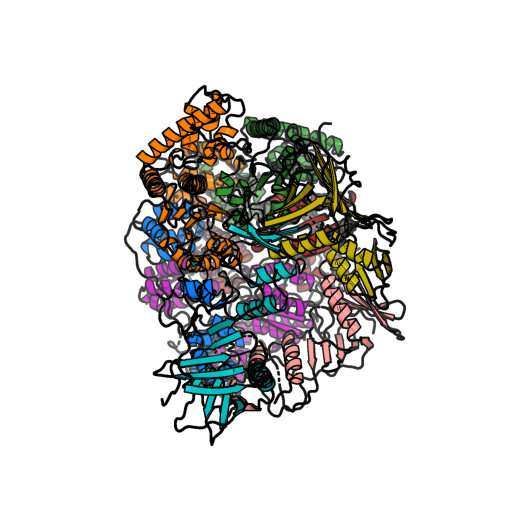 C 1
ATOM 11776 O O . THR F 3 38 ? -14.081 5.714 57.595 1.00 76.45 7038 THR F O 1
ATOM 11780 N N . TYR F 3 39 ? -13.702 6.871 59.498 1.00 79.74 7039 TYR F N 1
ATOM 11781 C CA . TYR F 3 39 ? -14.211 8.139 58.996 1.00 64.99 7039 TYR F CA 1
ATOM 11782 C C . TYR F 3 39 ? -13.505 9.279 59.717 1.00 67.03 7039 TYR F C 1
ATOM 11783 O O . TYR F 3 39 ? -13.111 9.144 60.878 1.00 87.72 7039 TYR F O 1
ATOM 11792 N N . ALA F 3 40 ? -13.366 10.412 59.026 1.00 61.66 7040 ALA F N 1
ATOM 11793 C CA . ALA F 3 40 ? -12.715 11.586 59.592 1.00 71.02 7040 ALA F CA 1
ATOM 11794 C C . ALA F 3 40 ? -13.421 12.854 59.139 1.00 86.22 7040 ALA F C 1
ATOM 11795 O O . ALA F 3 40 ? -13.908 12.938 58.008 1.00 96.32 7040 ALA F O 1
ATOM 11797 N N . GLU F 3 41 ? -13.479 13.833 60.039 1.00 81.42 7041 GLU F N 1
ATOM 11798 C CA . GLU F 3 41 ? -14.026 15.152 59.755 1.00 72.95 7041 GLU F CA 1
ATOM 11799 C C . GLU F 3 41 ? -13.135 16.175 60.437 1.00 61.36 7041 GLU F C 1
ATOM 11800 O O . GLU F 3 41 ? -12.392 15.850 61.363 1.00 70.45 7041 GLU F O 1
ATOM 11806 N N . ALA F 3 42 ? -13.210 17.420 59.977 1.00 56.98 7042 ALA F N 1
ATOM 11807 C CA . ALA F 3 42 ? -12.327 18.445 60.515 1.00 73.66 7042 ALA F CA 1
ATOM 11808 C C . ALA F 3 42 ? -12.825 19.823 60.106 1.00 79.62 7042 ALA F C 1
ATOM 11809 O O . ALA F 3 42 ? -13.151 20.050 58.937 1.00 67.52 7042 ALA F O 1
ATOM 11811 N N . ASN F 3 43 ? -12.887 20.729 61.078 1.00 88.97 7043 ASN F N 1
ATOM 11812 C CA . ASN F 3 43 ? -13.091 22.150 60.828 1.00 86.96 7043 ASN F CA 1
ATOM 11813 C C . ASN F 3 43 ? -11.720 22.806 60.731 1.00 83.52 7043 ASN F C 1
ATOM 11814 O O . ASN F 3 43 ? -10.917 22.710 61.667 1.00 88.00 7043 ASN F O 1
ATOM 11819 N N . ILE F 3 44 ? -11.446 23.469 59.607 1.00 68.16 7044 ILE F N 1
ATOM 11820 C CA . ILE F 3 44 ? -10.123 24.018 59.345 1.00 85.80 7044 ILE F CA 1
ATOM 11821 C C . ILE F 3 44 ? -10.242 25.494 58.983 1.00 76.51 7044 ILE F C 1
ATOM 11822 O O . ILE F 3 44 ? -11.317 25.994 58.646 1.00 74.05 7044 ILE F O 1
ATOM 11827 N N . SER F 3 45 ? -9.102 26.191 59.053 1.00 65.05 7045 SER F N 1
ATOM 11828 C CA . SER F 3 45 ? -9.078 27.642 58.891 1.00 77.16 7045 SER F CA 1
ATOM 11829 C C . SER F 3 45 ? -9.186 28.057 57.426 1.00 87.56 7045 SER F C 1
ATOM 11830 O O . SER F 3 45 ? -10.012 28.907 57.076 1.00 100.96 7045 SER F O 1
ATOM 11833 N N . ASP F 3 46 ? -8.354 27.478 56.562 1.00 84.49 7046 ASP F N 1
ATOM 11834 C CA . ASP F 3 46 ? -8.326 27.878 55.161 1.00 61.87 7046 ASP F CA 1
ATOM 11835 C C . ASP F 3 46 ? -9.668 27.596 54.491 1.00 71.73 7046 ASP F C 1
ATOM 11836 O O . ASP F 3 46 ? -10.418 26.703 54.897 1.00 90.93 7046 ASP F O 1
ATOM 11841 N N . VAL F 3 47 ? -9.969 28.375 53.453 1.00 58.71 7047 VAL F N 1
ATOM 11842 C CA . VAL F 3 47 ? -11.279 28.362 52.809 1.00 67.98 7047 VAL F CA 1
ATOM 11843 C C . VAL F 3 47 ? -11.200 27.589 51.500 1.00 69.58 7047 VAL F C 1
ATOM 11844 O O . VAL F 3 47 ? -10.227 27.710 50.744 1.00 73.11 7047 VAL F O 1
ATOM 11848 N N . ILE F 3 48 ? -12.224 26.781 51.237 1.00 71.56 7048 ILE F N 1
ATOM 11849 C CA . ILE F 3 48 ? -12.377 26.064 49.976 1.00 69.46 7048 ILE F CA 1
ATOM 11850 C C . ILE F 3 48 ? -13.374 26.836 49.123 1.00 76.59 7048 ILE F C 1
ATOM 11851 O O . ILE F 3 48 ? -14.508 27.082 49.552 1.00 78.51 7048 ILE F O 1
ATOM 11856 N N . ASP F 3 49 ? -12.964 27.217 47.913 1.00 68.09 7049 ASP F N 1
ATOM 11857 C CA . ASP F 3 49 ? -13.795 28.052 47.057 1.00 80.28 7049 ASP F CA 1
ATOM 11858 C C . ASP F 3 49 ? -14.211 27.389 45.751 1.00 87.26 7049 ASP F C 1
ATOM 11859 O O . ASP F 3 49 ? -14.858 28.045 44.926 1.00 89.16 7049 ASP F O 1
ATOM 11864 N N . PHE F 3 50 ? -13.868 26.120 45.531 1.00 86.17 7050 PHE F N 1
ATOM 11865 C CA . PHE F 3 50 ? -14.319 25.425 44.332 1.00 82.64 7050 PHE F CA 1
ATOM 11866 C C . PHE F 3 50 ? -14.287 23.925 44.584 1.00 77.71 7050 PHE F C 1
ATOM 11867 O O . PHE F 3 50 ? -13.305 23.405 45.124 1.00 62.83 7050 PHE F O 1
ATOM 11875 N N . ASP F 3 51 ? -15.366 23.244 44.207 1.00 72.18 7051 ASP F N 1
ATOM 11876 C CA . ASP F 3 51 ? -15.456 21.803 44.398 1.00 66.72 7051 ASP F CA 1
ATOM 11877 C C . ASP F 3 51 ? -14.513 21.080 43.445 1.00 57.97 7051 ASP F C 1
ATOM 11878 O O . ASP F 3 51 ? -14.368 21.464 42.281 1.00 55.73 7051 ASP F O 1
ATOM 11883 N N . VAL F 3 52 ? -13.874 20.022 43.945 1.00 62.40 7052 VAL F N 1
ATOM 11884 C CA . VAL F 3 52 ? -12.962 19.222 43.137 1.00 61.19 7052 VAL F CA 1
ATOM 11885 C C . VAL F 3 52 ? -12.779 17.876 43.817 1.00 66.67 7052 VAL F C 1
ATOM 11886 O O . VAL F 3 52 ? -12.798 17.777 45.048 1.00 51.75 7052 VAL F O 1
ATOM 11890 N N . ALA F 3 53 ? -12.615 16.833 43.008 1.00 62.43 7053 ALA F N 1
ATOM 11891 C CA . ALA F 3 53 ? -12.258 15.505 43.485 1.00 45.07 7053 ALA F CA 1
ATOM 11892 C C . ALA F 3 53 ? -10.793 15.250 43.162 1.00 44.61 7053 ALA F C 1
ATOM 11893 O O . ALA F 3 53 ? -10.350 15.500 42.036 1.00 62.71 7053 ALA F O 1
ATOM 11895 N N . ILE F 3 54 ? -10.043 14.764 44.148 1.00 45.92 7054 ILE F N 1
ATOM 11896 C CA . ILE F 3 54 ? -8.611 14.526 44.007 1.00 55.86 7054 ILE F CA 1
ATOM 11897 C C . ILE F 3 54 ? -8.360 13.026 44.024 1.00 55.02 7054 ILE F C 1
ATOM 11898 O O . ILE F 3 54 ? -8.790 12.326 44.949 1.00 52.75 7054 ILE F O 1
ATOM 11903 N N . TYR F 3 55 ? -7.662 12.536 42.997 1.00 62.10 7055 TYR F N 1
ATOM 11904 C CA . TYR F 3 55 ? -7.371 11.111 42.880 1.00 61.33 7055 TYR F CA 1
ATOM 11905 C C . TYR F 3 55 ? -6.243 10.692 43.815 1.00 60.79 7055 TYR F C 1
ATOM 11906 O O . TYR F 3 55 ? -6.395 9.750 44.601 1.00 45.74 7055 TYR F O 1
ATOM 11915 N N . ASP F 3 56 ? -5.104 11.376 43.738 1.00 59.58 7056 ASP F N 1
ATOM 11916 C CA . ASP F 3 56 ? -3.944 11.089 44.574 1.00 57.09 7056 ASP F CA 1
ATOM 11917 C C . ASP F 3 56 ? -3.660 12.318 45.427 1.00 58.05 7056 ASP F C 1
ATOM 11918 O O . ASP F 3 56 ? -3.174 13.335 44.918 1.00 53.72 7056 ASP F O 1
ATOM 11923 N N . LEU F 3 57 ? -3.959 12.223 46.722 1.00 50.33 7057 LEU F N 1
ATOM 11924 C CA . LEU F 3 57 ? -3.763 13.357 47.617 1.00 44.75 7057 LEU F CA 1
ATOM 11925 C C . LEU F 3 57 ? -2.318 13.477 48.085 1.00 53.97 7057 LEU F C 1
ATOM 11926 O O . LEU F 3 57 ? -1.829 14.595 48.285 1.00 54.90 7057 LEU F O 1
ATOM 11931 N N . ASN F 3 58 ? -1.623 12.351 48.260 1.00 45.63 7058 ASN F N 1
ATOM 11932 C CA . ASN F 3 58 ? -0.255 12.389 48.767 1.00 35.39 7058 ASN F CA 1
ATOM 11933 C C . ASN F 3 58 ? 0.673 13.101 47.791 1.00 51.86 7058 ASN F C 1
ATOM 11934 O O . ASN F 3 58 ? 1.446 13.987 48.180 1.00 54.63 7058 ASN F O 1
ATOM 11939 N N . GLY F 3 59 ? 0.614 12.722 46.512 1.00 61.32 7059 GLY F N 1
ATOM 11940 C CA . GLY F 3 59 ? 1.401 13.415 45.508 1.00 49.89 7059 GLY F CA 1
ATOM 11941 C C . GLY F 3 59 ? 1.011 14.870 45.360 1.00 43.28 7059 GLY F C 1
ATOM 11942 O O . GLY F 3 59 ? 1.866 15.724 45.113 1.00 53.53 7059 GLY F O 1
ATOM 11943 N N . PHE F 3 60 ? -0.278 15.176 45.517 1.00 45.35 7060 PHE F N 1
ATOM 11944 C CA . PHE F 3 60 ? -0.727 16.564 45.460 1.00 61.75 7060 PHE F CA 1
ATOM 11945 C C . PHE F 3 60 ? -0.086 17.390 46.569 1.00 53.71 7060 PHE F C 1
ATOM 11946 O O . PHE F 3 60 ? 0.417 18.496 46.329 1.00 64.79 7060 PHE F O 1
ATOM 11954 N N . LEU F 3 61 ? -0.085 16.860 47.794 1.00 49.64 7061 LEU F N 1
ATOM 11955 C CA . LEU F 3 61 ? 0.532 17.572 48.908 1.00 57.32 7061 LEU F CA 1
ATOM 11956 C C . LEU F 3 61 ? 2.043 17.682 48.726 1.00 67.75 7061 LEU F C 1
ATOM 11957 O O . LEU F 3 61 ? 2.644 18.704 49.081 1.00 56.37 7061 LEU F O 1
ATOM 11962 N N . GLY F 3 62 ? 2.673 16.646 48.166 1.00 58.70 7062 GLY F N 1
ATOM 11963 C CA . GLY F 3 62 ? 4.096 16.737 47.874 1.00 49.74 7062 GLY F CA 1
ATOM 11964 C C . GLY F 3 62 ? 4.413 17.825 46.864 1.00 58.25 7062 GLY F C 1
ATOM 11965 O O . GLY F 3 62 ? 5.386 18.570 47.018 1.00 66.43 7062 GLY F O 1
ATOM 11966 N N . ILE F 3 63 ? 3.591 17.937 45.820 1.00 44.21 7063 ILE F N 1
ATOM 11967 C CA . ILE F 3 63 ? 3.788 18.989 44.829 1.00 40.72 7063 ILE F CA 1
ATOM 11968 C C . ILE F 3 63 ? 3.558 20.357 45.456 1.00 54.92 7063 ILE F C 1
ATOM 11969 O O . ILE F 3 63 ? 4.252 21.329 45.131 1.00 67.23 7063 ILE F O 1
ATOM 11974 N N . LEU F 3 64 ? 2.591 20.456 46.372 1.00 52.61 7064 LEU F N 1
ATOM 11975 C CA . LEU F 3 64 ? 2.413 21.702 47.112 1.00 68.83 7064 LEU F CA 1
ATOM 11976 C C . LEU F 3 64 ? 3.660 22.041 47.918 1.00 59.94 7064 LEU F C 1
ATOM 11977 O O . LEU F 3 64 ? 4.058 23.208 48.004 1.00 61.47 7064 LEU F O 1
ATOM 11982 N N . SER F 3 65 ? 4.291 21.029 48.517 1.00 58.33 7065 SER F N 1
ATOM 11983 C CA . SER F 3 65 ? 5.545 21.249 49.228 1.00 59.69 7065 SER F CA 1
ATOM 11984 C C . SER F 3 65 ? 6.685 21.616 48.287 1.00 55.14 7065 SER F C 1
ATOM 11985 O O . SER F 3 65 ? 7.661 22.234 48.725 1.00 66.35 7065 SER F O 1
ATOM 11988 N N . LEU F 3 66 ? 6.589 21.243 47.009 1.00 65.87 7066 LEU F N 1
ATOM 11989 C CA . LEU F 3 66 ? 7.645 21.573 46.058 1.00 68.57 7066 LEU F CA 1
ATOM 11990 C C . LEU F 3 66 ? 7.644 23.045 45.664 1.00 71.57 7066 LEU F C 1
ATOM 11991 O O . LEU F 3 66 ? 8.651 23.531 45.138 1.00 70.02 7066 LEU F O 1
ATOM 11996 N N . VAL F 3 67 ? 6.545 23.762 45.895 1.00 68.30 7067 VAL F N 1
ATOM 11997 C CA . VAL F 3 67 ? 6.477 25.185 45.576 1.00 66.10 7067 VAL F CA 1
ATOM 11998 C C . VAL F 3 67 ? 6.469 25.988 46.870 1.00 79.00 7067 VAL F C 1
ATOM 11999 O O . VAL F 3 67 ? 6.576 25.425 47.965 1.00 74.52 7067 VAL F O 1
ATOM 12003 N N . ASN F 3 68 ? 6.345 27.308 46.754 1.00 90.29 7068 ASN F N 1
ATOM 12004 C CA . ASN F 3 68 ? 6.374 28.176 47.921 1.00 86.36 7068 ASN F CA 1
ATOM 12005 C C . ASN F 3 68 ? 5.094 28.021 48.745 1.00 75.94 7068 ASN F C 1
ATOM 12006 O O . ASN F 3 68 ? 4.096 27.445 48.300 1.00 86.32 7068 ASN F O 1
ATOM 12011 N N . ASP F 3 69 ? 5.133 28.557 49.971 1.00 72.53 7069 ASP F N 1
ATOM 12012 C CA . ASP F 3 69 ? 3.982 28.485 50.867 1.00 67.71 7069 ASP F CA 1
ATOM 12013 C C . ASP F 3 69 ? 2.851 29.411 50.439 1.00 68.70 7069 ASP F C 1
ATOM 12014 O O . ASP F 3 69 ? 1.686 29.127 50.741 1.00 59.20 7069 ASP F O 1
ATOM 12019 N N . ASP F 3 70 ? 3.164 30.514 49.753 1.00 64.08 7070 ASP F N 1
ATOM 12020 C CA . ASP F 3 70 ? 2.156 31.401 49.185 1.00 65.70 7070 ASP F CA 1
ATOM 12021 C C . ASP F 3 70 ? 1.648 30.915 47.830 1.00 81.74 7070 ASP F C 1
ATOM 12022 O O . ASP F 3 70 ? 1.184 31.727 47.019 1.00 91.65 7070 ASP F O 1
ATOM 12027 N N . ALA F 3 71 ? 1.715 29.615 47.555 1.00 69.30 7071 ALA F N 1
ATOM 12028 C CA . ALA F 3 71 ? 1.250 29.089 46.277 1.00 60.71 7071 ALA F CA 1
ATOM 12029 C C . ALA F 3 71 ? -0.253 29.297 46.129 1.00 65.52 7071 ALA F C 1
ATOM 12030 O O . ALA F 3 71 ? -1.042 28.772 46.922 1.00 53.87 7071 ALA F O 1
ATOM 12032 N N . GLU F 3 72 ? -0.650 30.040 45.098 1.00 71.15 7072 GLU F N 1
ATOM 12033 C CA . GLU F 3 72 ? -2.065 30.221 44.806 1.00 82.42 7072 GLU F CA 1
ATOM 12034 C C . GLU F 3 72 ? -2.653 28.936 44.232 1.00 79.93 7072 GLU F C 1
ATOM 12035 O O . GLU F 3 72 ? -2.037 28.277 43.394 1.00 87.57 7072 GLU F O 1
ATOM 12041 N N . ILE F 3 73 ? -3.850 28.574 44.687 1.00 69.09 7073 ILE F N 1
ATOM 12042 C CA . ILE F 3 73 ? -4.549 27.388 44.202 1.00 52.82 7073 ILE F CA 1
ATOM 12043 C C . ILE F 3 73 ? -5.868 27.830 43.586 1.00 67.27 7073 ILE F C 1
ATOM 12044 O O . ILE F 3 73 ? -6.607 28.616 44.190 1.00 104.07 7073 ILE F O 1
ATOM 12049 N N . SER F 3 74 ? -6.159 27.330 42.388 1.00 50.34 7074 SER F N 1
ATOM 12050 C CA . SER F 3 74 ? -7.373 27.708 41.680 1.00 63.08 7074 SER F CA 1
ATOM 12051 C C . SER F 3 74 ? -7.765 26.573 40.744 1.00 64.89 7074 SER F C 1
ATOM 12052 O O . SER F 3 74 ? -7.123 25.522 40.706 1.00 69.95 7074 SER F O 1
ATOM 12055 N N . GLN F 3 75 ? -8.827 26.797 39.977 1.00 59.23 7075 GLN F N 1
ATOM 12056 C CA . GLN F 3 75 ? -9.309 25.833 38.997 1.00 47.56 7075 GLN F CA 1
ATOM 12057 C C . GLN F 3 75 ? -8.977 26.350 37.604 1.00 63.47 7075 GLN F C 1
ATOM 12058 O O . GLN F 3 75 ? -9.407 27.445 37.227 1.00 76.87 7075 GLN F O 1
ATOM 12064 N N . SER F 3 76 ? -8.208 25.569 36.848 1.00 73.64 7076 SER F N 1
ATOM 12065 C CA . SER F 3 76 ? -7.865 25.948 35.487 1.00 55.50 7076 SER F CA 1
ATOM 12066 C C . SER F 3 76 ? -9.098 25.867 34.587 1.00 52.26 7076 SER F C 1
ATOM 12067 O O . SER F 3 76 ? -10.135 25.302 34.949 1.00 61.07 7076 SER F O 1
ATOM 12070 N N . GLU F 3 77 ? -8.971 26.440 33.389 1.00 72.82 7077 GLU F N 1
ATOM 12071 C CA . GLU F 3 77 ? -10.100 26.504 32.467 1.00 89.78 7077 GLU F CA 1
ATOM 12072 C C . GLU F 3 77 ? -10.522 25.133 31.951 1.00 91.20 7077 GLU F C 1
ATOM 12073 O O . GLU F 3 77 ? -11.683 24.966 31.562 1.00 105.63 7077 GLU F O 1
ATOM 12079 N N . ASP F 3 78 ? -9.621 24.149 31.943 1.00 84.30 7078 ASP F N 1
ATOM 12080 C CA . ASP F 3 78 ? -9.987 22.805 31.513 1.00 94.05 7078 ASP F CA 1
ATOM 12081 C C . ASP F 3 78 ? -10.675 22.000 32.608 1.00 82.90 7078 ASP F C 1
ATOM 12082 O O . ASP F 3 78 ? -11.223 20.932 32.316 1.00 71.86 7078 ASP F O 1
ATOM 12087 N N . GLY F 3 79 ? -10.661 22.482 33.851 1.00 74.27 7079 GLY F N 1
ATOM 12088 C CA . GLY F 3 79 ? -11.300 21.800 34.958 1.00 58.62 7079 GLY F CA 1
ATOM 12089 C C . GLY F 3 79 ? -10.352 21.196 35.971 1.00 72.93 7079 GLY F C 1
ATOM 12090 O O . GLY F 3 79 ? -10.822 20.645 36.974 1.00 72.25 7079 GLY F O 1
ATOM 12091 N N . ASN F 3 80 ? -9.042 21.282 35.753 1.00 77.85 7080 ASN F N 1
ATOM 12092 C CA . ASN F 3 80 ? -8.062 20.683 36.647 1.00 64.07 7080 ASN F CA 1
ATOM 12093 C C . ASN F 3 80 ? -7.735 21.666 37.774 1.00 56.37 7080 ASN F C 1
ATOM 12094 O O . ASN F 3 80 ? -8.465 22.635 37.999 1.00 57.31 7080 ASN F O 1
ATOM 12099 N N . ILE F 3 81 ? -6.639 21.431 38.492 1.00 57.64 7081 ILE F N 1
ATOM 12100 C CA . ILE F 3 81 ? -6.217 22.278 39.604 1.00 40.26 7081 ILE F CA 1
ATOM 12101 C C . ILE F 3 81 ? -4.948 23.009 39.191 1.00 56.81 7081 ILE F C 1
ATOM 12102 O O . ILE F 3 81 ? -3.924 22.377 38.902 1.00 70.39 7081 ILE F O 1
ATOM 12107 N N . LYS F 3 82 ? -5.012 24.337 39.162 1.00 67.21 7082 LYS F N 1
ATOM 12108 C CA . LYS F 3 82 ? -3.848 25.162 38.881 1.00 58.27 7082 LYS F CA 1
ATOM 12109 C C . LYS F 3 82 ? -3.198 25.588 40.191 1.00 48.95 7082 LYS F C 1
ATOM 12110 O O . LYS F 3 82 ? -3.888 26.002 41.130 1.00 58.76 7082 LYS F O 1
ATOM 12116 N N . ILE F 3 83 ? -1.875 25.473 40.252 1.00 42.78 7083 ILE F N 1
ATOM 12117 C CA . ILE F 3 83 ? -1.084 25.901 41.399 1.00 44.21 7083 ILE F CA 1
ATOM 12118 C C . ILE F 3 83 ? -0.067 26.900 40.864 1.00 48.35 7083 ILE F C 1
ATOM 12119 O O . ILE F 3 83 ? 0.912 26.518 40.213 1.00 53.03 7083 ILE F O 1
ATOM 12124 N N . ALA F 3 84 ? -0.305 28.181 41.123 1.00 55.32 7084 ALA F N 1
ATOM 12125 C CA . ALA F 3 84 ? 0.531 29.262 40.624 1.00 54.56 7084 ALA F CA 1
ATOM 12126 C C . ALA F 3 84 ? 1.552 29.659 41.681 1.00 54.93 7084 ALA F C 1
ATOM 12127 O O . ALA F 3 84 ? 1.206 29.846 42.852 1.00 57.31 7084 ALA F O 1
ATOM 12129 N N . ASP F 3 85 ? 2.807 29.781 41.261 1.00 57.03 7085 ASP F N 1
ATOM 12130 C CA . ASP F 3 85 ? 3.901 30.241 42.092 1.00 53.34 7085 ASP F CA 1
ATOM 12131 C C . ASP F 3 85 ? 4.405 31.575 41.531 1.00 65.36 7085 ASP F C 1
ATOM 12132 O O . ASP F 3 85 ? 3.723 32.217 40.719 1.00 66.88 7085 ASP F O 1
ATOM 12137 N N . ALA F 3 86 ? 5.595 31.993 41.963 1.00 74.17 7086 ALA F N 1
ATOM 12138 C CA . ALA F 3 86 ? 6.170 33.233 41.454 1.00 63.74 7086 ALA F CA 1
ATOM 12139 C C . ALA F 3 86 ? 6.443 33.135 39.957 1.00 66.46 7086 ALA F C 1
ATOM 12140 O O . ALA F 3 86 ? 5.956 33.950 39.165 1.00 85.96 7086 ALA F O 1
ATOM 12142 N N . ARG F 3 87 ? 7.222 32.132 39.551 1.00 77.97 7087 ARG F N 1
ATOM 12143 C CA . ARG F 3 87 ? 7.589 31.943 38.156 1.00 72.00 7087 ARG F CA 1
ATOM 12144 C C . ARG F 3 87 ? 7.121 30.621 37.570 1.00 59.17 7087 ARG F C 1
ATOM 12145 O O . ARG F 3 87 ? 7.110 30.485 36.342 1.00 55.64 7087 ARG F O 1
ATOM 12153 N N . SER F 3 88 ? 6.738 29.654 38.398 1.00 61.16 7088 SER F N 1
ATOM 12154 C CA . SER F 3 88 ? 6.345 28.328 37.948 1.00 62.93 7088 SER F CA 1
ATOM 12155 C C . SER F 3 88 ? 4.854 28.104 38.168 1.00 62.60 7088 SER F C 1
ATOM 12156 O O . SER F 3 88 ? 4.206 28.799 38.955 1.00 66.11 7088 SER F O 1
ATOM 12159 N N . THR F 3 89 ? 4.314 27.114 37.458 1.00 68.47 7089 THR F N 1
ATOM 12160 C CA . THR F 3 89 ? 2.899 26.777 37.550 1.00 51.62 7089 THR F CA 1
ATOM 12161 C C . THR F 3 89 ? 2.731 25.276 37.368 1.00 54.90 7089 THR F C 1
ATOM 12162 O O . THR F 3 89 ? 3.322 24.689 36.457 1.00 67.18 7089 THR F O 1
ATOM 12166 N N . ILE F 3 90 ? 1.927 24.664 38.234 1.00 37.25 7090 ILE F N 1
ATOM 12167 C CA . ILE F 3 90 ? 1.666 23.229 38.213 1.00 43.80 7090 ILE F CA 1
ATOM 12168 C C . ILE F 3 90 ? 0.204 23.010 37.845 1.00 54.87 7090 ILE F C 1
ATOM 12169 O O . ILE F 3 90 ? -0.674 23.760 38.283 1.00 62.25 7090 ILE F O 1
ATOM 12174 N N . PHE F 3 91 ? -0.056 21.994 37.026 1.00 56.08 7091 PHE F N 1
ATOM 12175 C CA . PHE F 3 91 ? -1.412 21.636 36.617 1.00 45.06 7091 PHE F CA 1
ATOM 12176 C C . PHE F 3 91 ? -1.693 20.217 37.105 1.00 52.09 7091 PHE F C 1
ATOM 12177 O O . PHE F 3 91 ? -1.434 19.241 36.397 1.00 60.51 7091 PHE F O 1
ATOM 12185 N N . TRP F 3 92 ? -2.227 20.106 38.319 1.00 40.17 7092 TRP F N 1
ATOM 12186 C CA . TRP F 3 92 ? -2.552 18.790 38.850 1.00 40.34 7092 TRP F CA 1
ATOM 12187 C C . TRP F 3 92 ? -3.916 18.337 38.329 1.00 53.42 7092 TRP F C 1
ATOM 12188 O O . TRP F 3 92 ? -4.862 19.129 38.295 1.00 59.59 7092 TRP F O 1
ATOM 12199 N N . PRO F 3 93 ? -4.042 17.077 37.917 1.00 60.61 7093 PRO F N 1
ATOM 12200 C CA . PRO F 3 93 ? -5.299 16.621 37.315 1.00 55.70 7093 PRO F CA 1
ATOM 12201 C C . PRO F 3 93 ? -6.424 16.532 38.332 1.00 47.31 7093 PRO F C 1
ATOM 12202 O O . PRO F 3 93 ? -6.214 16.228 39.508 1.00 44.59 7093 PRO F O 1
ATOM 12206 N N . ALA F 3 94 ? -7.636 16.804 37.857 1.00 57.07 7094 ALA F N 1
ATOM 12207 C CA . ALA F 3 94 ? -8.841 16.630 38.654 1.00 45.47 7094 ALA F CA 1
ATOM 12208 C C . ALA F 3 94 ? -9.439 15.255 38.386 1.00 45.48 7094 ALA F C 1
ATOM 12209 O O . ALA F 3 94 ? -9.537 14.820 37.235 1.00 60.72 7094 ALA F O 1
ATOM 12211 N N . ALA F 3 95 ? -9.839 14.577 39.454 1.00 32.15 7095 ALA F N 1
ATOM 12212 C CA . ALA F 3 95 ? -10.301 13.202 39.358 1.00 38.08 7095 ALA F CA 1
ATOM 12213 C C . ALA F 3 95 ? -11.791 13.133 39.051 1.00 42.61 7095 ALA F C 1
ATOM 12214 O O . ALA F 3 95 ? -12.558 14.047 39.363 1.00 47.56 7095 ALA F O 1
ATOM 12216 N N . ASP F 3 96 ? -12.190 12.031 38.434 1.00 52.09 7096 ASP F N 1
ATOM 12217 C CA . ASP F 3 96 ? -13.601 11.749 38.222 1.00 57.45 7096 ASP F CA 1
ATOM 12218 C C . ASP F 3 96 ? -14.232 11.276 39.531 1.00 58.64 7096 ASP F C 1
ATOM 12219 O O . ASP F 3 96 ? -13.631 10.478 40.256 1.00 60.35 7096 ASP F O 1
ATOM 12224 N N . PRO F 3 97 ? -15.431 11.760 39.864 1.00 63.08 7097 PRO F N 1
ATOM 12225 C CA . PRO F 3 97 ? -16.030 11.396 41.160 1.00 66.84 7097 PRO F CA 1
ATOM 12226 C C . PRO F 3 97 ? -16.321 9.912 41.313 1.00 60.09 7097 PRO F C 1
ATOM 12227 O O . PRO F 3 97 ? -16.352 9.411 42.444 1.00 51.43 7097 PRO F O 1
ATOM 12231 N N . SER F 3 98 ? -16.534 9.187 40.213 1.00 58.34 7098 SER F N 1
ATOM 12232 C CA . SER F 3 98 ? -16.865 7.771 40.310 1.00 56.12 7098 SER F CA 1
ATOM 12233 C C . SER F 3 98 ? -15.666 6.902 40.669 1.00 54.98 7098 SER F C 1
ATOM 12234 O O . SER F 3 98 ? -15.850 5.713 40.953 1.00 52.59 7098 SER F O 1
ATOM 12237 N N . THR F 3 99 ? -14.453 7.456 40.666 1.00 60.36 7099 THR F N 1
ATOM 12238 C CA . THR F 3 99 ? -13.253 6.694 40.983 1.00 54.98 7099 THR F CA 1
ATOM 12239 C C . THR F 3 99 ? -12.709 6.978 42.377 1.00 64.10 7099 THR F C 1
ATOM 12240 O O . THR F 3 99 ? -11.782 6.287 42.815 1.00 64.79 7099 THR F O 1
ATOM 12244 N N . VAL F 3 100 ? -13.251 7.971 43.077 1.00 57.84 7100 VAL F N 1
ATOM 12245 C CA . VAL F 3 100 ? -12.914 8.239 44.469 1.00 46.60 7100 VAL F CA 1
ATOM 12246 C C . VAL F 3 100 ? -14.168 8.048 45.308 1.00 53.16 7100 VAL F C 1
ATOM 12247 O O . VAL F 3 100 ? -15.268 8.435 44.898 1.00 46.59 7100 VAL F O 1
ATOM 12251 N N . VAL F 3 101 ? -14.002 7.431 46.474 1.00 56.64 7101 VAL F N 1
ATOM 12252 C CA . VAL F 3 101 ? -15.101 7.189 47.400 1.00 54.95 7101 VAL F CA 1
ATOM 12253 C C . VAL F 3 101 ? -15.101 8.291 48.447 1.00 54.34 7101 VAL F C 1
ATOM 12254 O O . VAL F 3 101 ? -14.074 8.560 49.084 1.00 49.43 7101 VAL F O 1
ATOM 12258 N N . ALA F 3 102 ? -16.250 8.933 48.618 1.00 58.15 7102 ALA F N 1
ATOM 12259 C CA . ALA F 3 102 ? -16.402 10.041 49.542 1.00 45.25 7102 ALA F CA 1
ATOM 12260 C C . ALA F 3 102 ? -17.692 9.868 50.325 1.00 66.20 7102 ALA F C 1
ATOM 12261 O O . ALA F 3 102 ? -18.677 9.340 49.795 1.00 89.81 7102 ALA F O 1
ATOM 12263 N N . PRO F 3 103 ? -17.715 10.294 51.586 1.00 63.32 7103 PRO F N 1
ATOM 12264 C CA . PRO F 3 103 ? -18.971 10.264 52.349 1.00 56.23 7103 PRO F CA 1
ATOM 12265 C C . PRO F 3 103 ? -19.997 11.193 51.720 1.00 58.22 7103 PRO F C 1
ATOM 12266 O O . PRO F 3 103 ? -19.749 12.387 51.532 1.00 53.03 7103 PRO F O 1
ATOM 12270 N N . ASN F 3 104 ? -21.160 10.630 51.381 1.00 64.90 7104 ASN F N 1
ATOM 12271 C CA . ASN F 3 104 ? -22.185 11.395 50.678 1.00 77.39 7104 ASN F CA 1
ATOM 12272 C C . ASN F 3 104 ? -22.723 12.552 51.512 1.00 83.03 7104 ASN F C 1
ATOM 12273 O O . ASN F 3 104 ? -23.309 13.484 50.949 1.00 74.02 7104 ASN F O 1
ATOM 12278 N N . LYS F 3 105 ? -22.531 12.519 52.828 1.00 87.39 7105 LYS F N 1
ATOM 12279 C CA . LYS F 3 105 ? -23.008 13.566 53.719 1.00 56.68 7105 LYS F CA 1
ATOM 12280 C C . LYS F 3 105 ? -22.251 13.452 55.035 1.00 67.45 7105 LYS F C 1
ATOM 12281 O O . LYS F 3 105 ? -21.727 12.380 55.362 1.00 68.50 7105 LYS F O 1
ATOM 12287 N N . PRO F 3 106 ? -22.155 14.538 55.798 1.00 81.96 7106 PRO F N 1
ATOM 12288 C CA . PRO F 3 106 ? -21.580 14.443 57.148 1.00 87.03 7106 PRO F CA 1
ATOM 12289 C C . PRO F 3 106 ? -22.405 13.507 58.019 1.00 85.46 7106 PRO F C 1
ATOM 12290 O O . PRO F 3 106 ? -23.635 13.581 58.044 1.00 89.23 7106 PRO F O 1
ATOM 12294 N N . ILE F 3 107 ? -21.726 12.619 58.733 1.00 64.47 7107 ILE F N 1
ATOM 12295 C CA . ILE F 3 107 ? -22.469 11.570 59.441 1.00 91.94 7107 ILE F CA 1
ATOM 12296 C C . ILE F 3 107 ? -23.110 12.159 60.693 1.00 93.98 7107 ILE F C 1
ATOM 12297 O O . ILE F 3 107 ? -22.483 12.992 61.371 1.00 69.69 7107 ILE F O 1
ATOM 12302 N N . PRO F 3 108 ? -24.358 11.795 61.023 1.00 110.37 7108 PRO F N 1
ATOM 12303 C CA . PRO F 3 108 ? -24.945 12.255 62.289 1.00 91.90 7108 PRO F CA 1
ATOM 12304 C C . PRO F 3 108 ? -24.686 11.281 63.429 1.00 101.76 7108 PRO F C 1
ATOM 12305 O O . PRO F 3 108 ? -25.336 10.234 63.518 1.00 113.37 7108 PRO F O 1
ATOM 12309 N N . PHE F 3 109 ? -23.749 11.613 64.309 1.00 101.37 7109 PHE F N 1
ATOM 12310 C CA . PHE F 3 109 ? -23.420 10.712 65.409 1.00 104.19 7109 PHE F CA 1
ATOM 12311 C C . PHE F 3 109 ? -24.552 10.709 66.430 1.00 110.94 7109 PHE F C 1
ATOM 12312 O O . PHE F 3 109 ? -24.960 11.779 66.899 1.00 106.09 7109 PHE F O 1
ATOM 12320 N N . PRO F 3 110 ? -25.089 9.538 66.796 1.00 106.23 7110 PRO F N 1
ATOM 12321 C CA . PRO F 3 110 ? -26.229 9.502 67.725 1.00 121.29 7110 PRO F CA 1
ATOM 12322 C C . PRO F 3 110 ? -25.850 9.880 69.149 1.00 128.34 7110 PRO F C 1
ATOM 12323 O O . PRO F 3 110 ? -24.747 10.378 69.398 1.00 121.94 7110 PRO F O 1
ATOM 12327 N N . VAL F 3 111 ? -26.764 9.647 70.091 1.00 137.83 7111 VAL F N 1
ATOM 12328 C CA . VAL F 3 111 ? -26.488 9.935 71.493 1.00 131.92 7111 VAL F CA 1
ATOM 12329 C C . VAL F 3 111 ? -25.406 8.990 71.997 1.00 124.52 7111 VAL F C 1
ATOM 12330 O O . VAL F 3 111 ? -25.465 7.773 71.777 1.00 114.43 7111 VAL F O 1
ATOM 12334 N N . ALA F 3 112 ? -24.402 9.551 72.667 1.00 114.48 7112 ALA F N 1
ATOM 12335 C CA . ALA F 3 112 ? -23.275 8.759 73.143 1.00 99.87 7112 ALA F CA 1
ATOM 12336 C C . ALA F 3 112 ? -23.730 7.815 74.249 1.00 109.27 7112 ALA F C 1
ATOM 12337 O O . ALA F 3 112 ? -24.157 8.262 75.319 1.00 132.88 7112 ALA F O 1
ATOM 12339 N N . SER F 3 113 ? -23.643 6.509 73.989 1.00 102.19 7113 SER F N 1
ATOM 12340 C CA . SER F 3 113 ? -23.986 5.531 75.014 1.00 89.87 7113 SER F CA 1
ATOM 12341 C C . SER F 3 113 ? -23.036 5.613 76.202 1.00 102.68 7113 SER F C 1
ATOM 12342 O O . SER F 3 113 ? -23.449 5.383 77.344 1.00 106.47 7113 SER F O 1
ATOM 12345 N N . ALA F 3 114 ? -21.769 5.944 75.956 1.00 99.05 7114 ALA F N 1
ATOM 12346 C CA . ALA F 3 114 ? -20.796 6.136 77.022 1.00 93.57 7114 ALA F CA 1
ATOM 12347 C C . ALA F 3 114 ? -19.795 7.195 76.585 1.00 99.74 7114 ALA F C 1
ATOM 12348 O O . ALA F 3 114 ? -19.643 7.476 75.394 1.00 108.63 7114 ALA F O 1
ATOM 12350 N N . VAL F 3 115 ? -19.109 7.786 77.565 1.00 98.34 7115 VAL F N 1
ATOM 12351 C CA . VAL F 3 115 ? -18.151 8.854 77.304 1.00 99.10 7115 VAL F CA 1
ATOM 12352 C C . VAL F 3 115 ? -16.927 8.679 78.193 1.00 85.30 7115 VAL F C 1
ATOM 12353 O O . VAL F 3 115 ? -17.000 8.105 79.283 1.00 92.03 7115 VAL F O 1
ATOM 12357 N N . THR F 3 116 ? -15.798 9.182 77.710 1.00 90.34 7116 THR F N 1
ATOM 12358 C CA . THR F 3 116 ? -14.534 9.210 78.445 1.00 100.30 7116 THR F CA 1
ATOM 12359 C C . THR F 3 116 ? -13.611 10.181 77.714 1.00 102.61 7116 THR F C 1
ATOM 12360 O O . THR F 3 116 ? -14.021 10.844 76.753 1.00 109.22 7116 THR F O 1
ATOM 12364 N N . GLU F 3 117 ? -12.359 10.267 78.159 1.00 96.65 7117 GLU F N 1
ATOM 12365 C CA . GLU F 3 117 ? -11.371 11.089 77.473 1.00 99.98 7117 GLU F CA 1
ATOM 12366 C C . GLU F 3 117 ? -10.011 10.414 77.565 1.00 93.09 7117 GLU F C 1
ATOM 12367 O O . GLU F 3 117 ? -9.750 9.616 78.469 1.00 72.74 7117 GLU F O 1
ATOM 12373 N N . ILE F 3 118 ? -9.145 10.741 76.606 1.00 105.16 7118 ILE F N 1
ATOM 12374 C CA . ILE F 3 118 ? -7.825 10.131 76.487 1.00 102.22 7118 ILE F CA 1
ATOM 12375 C C . ILE F 3 118 ? -6.789 11.240 76.367 1.00 104.49 7118 ILE F C 1
ATOM 12376 O O . ILE F 3 118 ? -6.866 12.071 75.451 1.00 95.85 7118 ILE F O 1
ATOM 12381 N N . LYS F 3 119 ? -5.825 11.250 77.285 1.00 113.06 7119 LYS F N 1
ATOM 12382 C CA . LYS F 3 119 ? -4.678 12.140 77.179 1.00 122.44 7119 LYS F CA 1
ATOM 12383 C C . LYS F 3 119 ? -3.755 11.667 76.060 1.00 122.15 7119 LYS F C 1
ATOM 12384 O O . LYS F 3 119 ? -3.739 10.487 75.697 1.00 124.11 7119 LYS F O 1
ATOM 12390 N N . ALA F 3 120 ? -2.982 12.605 75.507 1.00 102.52 7120 ALA F N 1
ATOM 12391 C CA . ALA F 3 120 ? -2.094 12.272 74.395 1.00 99.74 7120 ALA F CA 1
ATOM 12392 C C . ALA F 3 120 ? -1.056 11.230 74.792 1.00 121.88 7120 ALA F C 1
ATOM 12393 O O . ALA F 3 120 ? -0.653 10.403 73.961 1.00 130.31 7120 ALA F O 1
ATOM 12395 N N . GLU F 3 121 ? -0.611 11.259 76.052 1.00 129.31 7121 GLU F N 1
ATOM 12396 C CA . GLU F 3 121 ? 0.381 10.295 76.517 1.00 135.55 7121 GLU F CA 1
ATOM 12397 C C . GLU F 3 121 ? -0.137 8.868 76.398 1.00 142.47 7121 GLU F C 1
ATOM 12398 O O . GLU F 3 121 ? 0.586 7.972 75.944 1.00 137.70 7121 GLU F O 1
ATOM 12404 N N . ASP F 3 122 ? -1.391 8.638 76.798 1.00 148.42 7122 ASP F N 1
ATOM 12405 C CA . ASP F 3 122 ? -1.953 7.295 76.711 1.00 143.98 7122 ASP F CA 1
ATOM 12406 C C . ASP F 3 122 ? -2.034 6.827 75.264 1.00 135.76 7122 ASP F C 1
ATOM 12407 O O . ASP F 3 122 ? -1.751 5.663 74.966 1.00 124.53 7122 ASP F O 1
ATOM 12412 N N . LEU F 3 123 ? -2.397 7.728 74.348 1.00 133.78 7123 LEU F N 1
ATOM 12413 C CA . LEU F 3 123 ? -2.521 7.351 72.943 1.00 135.08 7123 LEU F CA 1
ATOM 12414 C C . LEU F 3 123 ? -1.165 7.000 72.341 1.00 137.21 7123 LEU F C 1
ATOM 12415 O O . LEU F 3 123 ? -1.029 5.985 71.643 1.00 128.99 7123 LEU F O 1
ATOM 12420 N N . GLN F 3 124 ? -0.149 7.832 72.589 1.00 141.57 7124 GLN F N 1
ATOM 12421 C CA . GLN F 3 124 ? 1.170 7.532 72.039 1.00 133.73 7124 GLN F CA 1
ATOM 12422 C C . GLN F 3 124 ? 1.745 6.259 72.654 1.00 136.71 7124 GLN F C 1
ATOM 12423 O O . GLN F 3 124 ? 2.371 5.453 71.952 1.00 125.37 7124 GLN F O 1
ATOM 12429 N N . GLN F 3 125 ? 1.511 6.040 73.953 1.00 141.28 7125 GLN F N 1
ATOM 12430 C CA . GLN F 3 125 ? 1.976 4.811 74.586 1.00 137.41 7125 GLN F CA 1
ATOM 12431 C C . GLN F 3 125 ? 1.272 3.592 74.003 1.00 136.82 7125 GLN F C 1
ATOM 12432 O O . GLN F 3 125 ? 1.905 2.558 73.764 1.00 139.11 7125 GLN F O 1
ATOM 12438 N N . LEU F 3 126 ? -0.038 3.696 73.767 1.00 129.80 7126 LEU F N 1
ATOM 12439 C CA . LEU F 3 126 ? -0.782 2.591 73.172 1.00 123.85 7126 LEU F CA 1
ATOM 12440 C C . LEU F 3 126 ? -0.263 2.270 71.778 1.00 128.15 7126 LEU F C 1
ATOM 12441 O O . LEU F 3 126 ? -0.060 1.100 71.434 1.00 125.80 7126 LEU F O 1
ATOM 12446 N N . LEU F 3 127 ? -0.042 3.301 70.959 1.00 125.42 7127 LEU F N 1
ATOM 12447 C CA . LEU F 3 127 ? 0.481 3.072 69.615 1.00 121.81 7127 LEU F CA 1
ATOM 12448 C C . LEU F 3 127 ? 1.856 2.414 69.662 1.00 135.32 7127 LEU F C 1
ATOM 12449 O O . LEU F 3 127 ? 2.125 1.460 68.916 1.00 137.57 7127 LEU F O 1
ATOM 12454 N N . ARG F 3 128 ? 2.735 2.896 70.547 1.00 133.04 7128 ARG F N 1
ATOM 12455 C CA . ARG F 3 128 ? 4.079 2.333 70.632 1.00 129.99 7128 ARG F CA 1
ATOM 12456 C C . ARG F 3 128 ? 4.049 0.882 71.100 1.00 141.60 7128 ARG F C 1
ATOM 12457 O O . ARG F 3 128 ? 4.739 0.028 70.529 1.00 144.12 7128 ARG F O 1
ATOM 12465 N N . VAL F 3 129 ? 3.254 0.576 72.130 1.00 143.87 7129 VAL F N 1
ATOM 12466 C CA . VAL F 3 129 ? 3.229 -0.793 72.637 1.00 140.84 7129 VAL F CA 1
ATOM 12467 C C . VAL F 3 129 ? 2.530 -1.724 71.655 1.00 138.57 7129 VAL F C 1
ATOM 12468 O O . VAL F 3 129 ? 2.844 -2.918 71.600 1.00 134.16 7129 VAL F O 1
ATOM 12472 N N . SER F 3 130 ? 1.591 -1.210 70.856 1.00 129.83 7130 SER F N 1
ATOM 12473 C CA . SER F 3 130 ? 1.003 -2.030 69.804 1.00 133.30 7130 SER F CA 1
ATOM 12474 C C . SER F 3 130 ? 2.042 -2.370 68.745 1.00 141.39 7130 SER F C 1
ATOM 12475 O O . SER F 3 130 ? 2.207 -3.540 68.376 1.00 139.15 7130 SER F O 1
ATOM 12478 N N . ARG F 3 131 ? 2.767 -1.356 68.260 1.00 140.47 7131 ARG F N 1
ATOM 12479 C CA . ARG F 3 131 ? 3.846 -1.604 67.306 1.00 132.61 7131 ARG F CA 1
ATOM 12480 C C . ARG F 3 131 ? 4.866 -2.589 67.865 1.00 135.02 7131 ARG F C 1
ATOM 12481 O O . ARG F 3 131 ? 5.401 -3.426 67.128 1.00 126.49 7131 ARG F O 1
ATOM 12489 N N . GLY F 3 132 ? 5.142 -2.509 69.165 1.00 135.92 7132 GLY F N 1
ATOM 12490 C CA . GLY F 3 132 ? 6.094 -3.403 69.797 1.00 142.94 7132 GLY F CA 1
ATOM 12491 C C . GLY F 3 132 ? 5.604 -4.829 69.945 1.00 151.78 7132 GLY F C 1
ATOM 12492 O O . GLY F 3 132 ? 6.096 -5.734 69.263 1.00 156.25 7132 GLY F O 1
ATOM 12493 N N . LEU F 3 133 ? 4.631 -5.045 70.833 1.00 142.65 7133 LEU F N 1
ATOM 12494 C CA . LEU F 3 133 ? 4.089 -6.374 71.116 1.00 133.10 7133 LEU F CA 1
ATOM 12495 C C . LEU F 3 133 ? 3.233 -6.935 69.985 1.00 125.63 7133 LEU F C 1
ATOM 12496 O O . LEU F 3 133 ? 2.655 -8.010 70.209 1.00 114.95 7133 LEU F O 1
ATOM 12501 N N . GLN F 3 134 ? 3.132 -6.273 68.829 1.00 126.47 7134 GLN F N 1
ATOM 12502 C CA . GLN F 3 134 ? 2.358 -6.770 67.692 1.00 121.88 7134 GLN F CA 1
ATOM 12503 C C . GLN F 3 134 ? 0.895 -6.981 68.088 1.00 128.59 7134 GLN F C 1
ATOM 12504 O O . GLN F 3 134 ? 0.363 -8.092 68.071 1.00 131.54 7134 GLN F O 1
ATOM 12510 N N . ILE F 3 135 ? 0.256 -5.881 68.470 1.00 125.70 7135 ILE F N 1
ATOM 12511 C CA . ILE F 3 135 ? -1.166 -5.877 68.786 1.00 125.22 7135 ILE F CA 1
ATOM 12512 C C . ILE F 3 135 ? -1.929 -5.497 67.525 1.00 120.91 7135 ILE F C 1
ATOM 12513 O O . ILE F 3 135 ? -1.612 -4.494 66.874 1.00 117.18 7135 ILE F O 1
ATOM 12518 N N . ASP F 3 136 ? -2.918 -6.313 67.162 1.00 121.00 7136 ASP F N 1
ATOM 12519 C CA . ASP F 3 136 ? -3.714 -6.078 65.967 1.00 130.10 7136 ASP F CA 1
ATOM 12520 C C . ASP F 3 136 ? -5.177 -5.787 66.263 1.00 134.38 7136 ASP F C 1
ATOM 12521 O O . ASP F 3 136 ? -5.908 -5.394 65.348 1.00 143.00 7136 ASP F O 1
ATOM 12526 N N . THR F 3 137 ? -5.621 -5.967 67.505 1.00 126.55 7137 THR F N 1
ATOM 12527 C CA . THR F 3 137 ? -7.020 -5.776 67.864 1.00 126.90 7137 THR F CA 1
ATOM 12528 C C . THR F 3 137 ? -7.084 -5.262 69.294 1.00 123.29 7137 THR F C 1
ATOM 12529 O O . THR F 3 137 ? -6.385 -5.784 70.168 1.00 122.01 7137 THR F O 1
ATOM 12533 N N . ILE F 3 138 ? -7.909 -4.242 69.532 1.00 124.67 7138 ILE F N 1
ATOM 12534 C CA . ILE F 3 138 ? -8.079 -3.686 70.868 1.00 117.16 7138 ILE F CA 1
ATOM 12535 C C . ILE F 3 138 ? -9.533 -3.862 71.292 1.00 122.27 7138 ILE F C 1
ATOM 12536 O O . ILE F 3 138 ? -10.393 -4.246 70.501 1.00 111.32 7138 ILE F O 1
ATOM 12541 N N . ALA F 3 139 ? -9.795 -3.578 72.567 1.00 133.20 7139 ALA F N 1
ATOM 12542 C CA . ALA F 3 139 ? -11.141 -3.713 73.108 1.00 129.85 7139 ALA F CA 1
ATOM 12543 C C . ALA F 3 139 ? -11.276 -2.851 74.353 1.00 127.67 7139 ALA F C 1
ATOM 12544 O O . ALA F 3 139 ? -10.443 -2.931 75.258 1.00 132.59 7139 ALA F O 1
ATOM 12546 N N . ILE F 3 140 ? -12.325 -2.047 74.399 1.00 125.91 7140 ILE F N 1
ATOM 12547 C CA . ILE F 3 140 ? -12.644 -1.265 75.589 1.00 131.79 7140 ILE F CA 1
ATOM 12548 C C . ILE F 3 140 ? -13.536 -2.100 76.497 1.00 153.48 7140 ILE F C 1
ATOM 12549 O O . ILE F 3 140 ? -14.418 -2.834 76.028 1.00 158.28 7140 ILE F O 1
ATOM 12554 N N . THR F 3 141 ? -13.298 -2.001 77.805 1.00 153.67 7141 THR F N 1
ATOM 12555 C CA . THR F 3 141 ? -13.947 -2.862 78.783 1.00 153.44 7141 THR F CA 1
ATOM 12556 C C . THR F 3 141 ? -14.093 -2.097 80.093 1.00 151.63 7141 THR F C 1
ATOM 12557 O O . THR F 3 141 ? -13.455 -1.061 80.305 1.00 135.63 7141 THR F O 1
ATOM 12561 N N . VAL F 3 142 ? -14.955 -2.616 80.966 1.00 155.58 7142 VAL F N 1
ATOM 12562 C CA . VAL F 3 142 ? -15.113 -2.121 82.328 1.00 145.91 7142 VAL F CA 1
ATOM 12563 C C . VAL F 3 142 ? -14.662 -3.207 83.293 1.00 142.72 7142 VAL F C 1
ATOM 12564 O O . VAL F 3 142 ? -14.984 -4.387 83.112 1.00 139.53 7142 VAL F O 1
ATOM 12568 N N . LYS F 3 143 ? -13.910 -2.806 84.318 1.00 138.85 7143 LYS F N 1
ATOM 12569 C CA . LYS F 3 143 ? -13.514 -3.731 85.373 1.00 131.12 7143 LYS F CA 1
ATOM 12570 C C . LYS F 3 143 ? -14.303 -3.441 86.644 1.00 134.72 7143 LYS F C 1
ATOM 12571 O O . LYS F 3 143 ? -15.538 -3.442 86.624 1.00 135.41 7143 LYS F O 1
ATOM 12577 N N . GLU F 3 144 ? -13.608 -3.194 87.753 1.00 139.67 7144 GLU F N 1
ATOM 12578 C CA . GLU F 3 144 ? -14.263 -2.848 89.015 1.00 143.46 7144 GLU F CA 1
ATOM 12579 C C . GLU F 3 144 ? -14.370 -1.328 89.163 1.00 145.03 7144 GLU F C 1
ATOM 12580 O O . GLU F 3 144 ? -13.847 -0.718 90.094 1.00 144.28 7144 GLU F O 1
ATOM 12586 N N . GLY F 3 145 ? -15.069 -0.720 88.207 1.00 149.21 7145 GLY F N 1
ATOM 12587 C CA . GLY F 3 145 ? -15.322 0.707 88.253 1.00 151.31 7145 GLY F CA 1
ATOM 12588 C C . GLY F 3 145 ? -14.734 1.482 87.092 1.00 141.73 7145 GLY F C 1
ATOM 12589 O O . GLY F 3 145 ? -15.450 2.209 86.397 1.00 140.12 7145 GLY F O 1
ATOM 12590 N N . LYS F 3 146 ? -13.432 1.334 86.871 1.00 134.00 7146 LYS F N 1
ATOM 12591 C CA . LYS F 3 146 ? -12.745 2.102 85.844 1.00 141.43 7146 LYS F CA 1
ATOM 12592 C C . LYS F 3 146 ? -12.949 1.483 84.466 1.00 145.72 7146 LYS F C 1
ATOM 12593 O O . LYS F 3 146 ? -13.136 0.271 84.323 1.00 148.58 7146 LYS F O 1
ATOM 12599 N N . ILE F 3 147 ? -12.917 2.336 83.446 1.00 141.35 7147 ILE F N 1
ATOM 12600 C CA . ILE F 3 147 ? -12.924 1.897 82.055 1.00 145.55 7147 ILE F CA 1
ATOM 12601 C C . ILE F 3 147 ? -11.483 1.751 81.592 1.00 137.55 7147 ILE F C 1
ATOM 12602 O O . ILE F 3 147 ? -10.670 2.668 81.761 1.00 117.93 7147 ILE F O 1
ATOM 12607 N N . VAL F 3 148 ? -11.158 0.595 81.012 1.00 144.85 7148 VAL F N 1
ATOM 12608 C CA . VAL F 3 148 ? -9.809 0.321 80.542 1.00 140.66 7148 VAL F CA 1
ATOM 12609 C C . VAL F 3 148 ? -9.877 -0.152 79.096 1.00 140.68 7148 VAL F C 1
ATOM 12610 O O . VAL F 3 148 ? -10.935 -0.526 78.585 1.00 138.23 7148 VAL F O 1
ATOM 12614 N N . ILE F 3 149 ? -8.729 -0.102 78.429 1.00 131.39 7149 ILE F N 1
ATOM 12615 C CA . ILE F 3 149 ? -8.596 -0.557 77.049 1.00 134.09 7149 ILE F CA 1
ATOM 12616 C C . ILE F 3 149 ? -7.521 -1.633 77.018 1.00 133.06 7149 ILE F C 1
ATOM 12617 O O . ILE F 3 149 ? -6.369 -1.376 77.389 1.00 127.27 7149 ILE F O 1
ATOM 12622 N N . ASN F 3 150 ? -7.900 -2.834 76.591 1.00 130.32 7150 ASN F N 1
ATOM 12623 C CA . ASN F 3 150 ? -7.009 -3.979 76.522 1.00 130.02 7150 ASN F CA 1
ATOM 12624 C C . ASN F 3 150 ? -6.691 -4.312 75.070 1.00 128.27 7150 ASN F C 1
ATOM 12625 O O . ASN F 3 150 ? -7.375 -3.874 74.141 1.00 129.42 7150 ASN F O 1
ATOM 12630 N N . GLY F 3 151 ? -5.641 -5.107 74.894 1.00 133.24 7151 GLY F N 1
ATOM 12631 C CA . GLY F 3 151 ? -5.177 -5.491 73.576 1.00 135.42 7151 GLY F CA 1
ATOM 12632 C C . GLY F 3 151 ? -4.502 -6.847 73.565 1.00 125.14 7151 GLY F C 1
ATOM 12633 O O . GLY F 3 151 ? -3.581 -7.101 74.352 1.00 132.97 7151 GLY F O 1
ATOM 12634 N N . PHE F 3 152 ? -4.957 -7.723 72.670 1.00 119.15 7152 PHE F N 1
ATOM 12635 C CA . PHE F 3 152 ? -4.482 -9.086 72.518 1.00 120.91 7152 PHE F CA 1
ATOM 12636 C C . PHE F 3 152 ? -3.751 -9.217 71.178 1.00 128.43 7152 PHE F C 1
ATOM 12637 O O . PHE F 3 152 ? -3.143 -8.242 70.702 1.00 121.44 7152 PHE F O 1
ATOM 12645 N N . ASN F 3 153 ? -3.812 -10.404 70.577 1.00 130.12 7153 ASN F N 1
ATOM 12646 C CA . ASN F 3 153 ? -3.265 -10.656 69.244 1.00 103.31 7153 ASN F CA 1
ATOM 12647 C C . ASN F 3 153 ? -4.240 -11.606 68.554 1.00 114.93 7153 ASN F C 1
ATOM 12648 O O . ASN F 3 153 ? -4.236 -12.810 68.826 1.00 127.84 7153 ASN F O 1
ATOM 12653 N N . LYS F 3 154 ? -5.077 -11.058 67.668 1.00 113.72 7154 LYS F N 1
ATOM 12654 C CA . LYS F 3 154 ? -6.136 -11.846 67.045 1.00 125.65 7154 LYS F CA 1
ATOM 12655 C C . LYS F 3 154 ? -5.594 -12.950 66.145 1.00 123.47 7154 LYS F C 1
ATOM 12656 O O . LYS F 3 154 ? -6.291 -13.946 65.920 1.00 121.15 7154 LYS F O 1
ATOM 12662 N N . VAL F 3 155 ? -4.373 -12.803 65.630 1.00 127.18 7155 VAL F N 1
ATOM 12663 C CA . VAL F 3 155 ? -3.791 -13.844 64.788 1.00 132.58 7155 VAL F CA 1
ATOM 12664 C C . VAL F 3 155 ? -3.461 -15.077 65.620 1.00 128.04 7155 VAL F C 1
ATOM 12665 O O . VAL F 3 155 ? -3.859 -16.199 65.284 1.00 122.76 7155 VAL F O 1
ATOM 12669 N N . GLU F 3 156 ? -2.731 -14.888 66.718 1.00 124.06 7156 GLU F N 1
ATOM 12670 C CA . GLU F 3 156 ? -2.369 -15.983 67.610 1.00 123.67 7156 GLU F CA 1
ATOM 12671 C C . GLU F 3 156 ? -3.502 -16.394 68.539 1.00 122.16 7156 GLU F C 1
ATOM 12672 O O . GLU F 3 156 ? -3.331 -17.340 69.316 1.00 126.93 7156 GLU F O 1
ATOM 12678 N N . ASP F 3 157 ? -4.650 -15.715 68.480 1.00 117.49 7157 ASP F N 1
ATOM 12679 C CA . ASP F 3 157 ? -5.731 -15.972 69.428 1.00 114.96 7157 ASP F CA 1
ATOM 12680 C C . ASP F 3 157 ? -7.039 -15.519 68.780 1.00 120.53 7157 ASP F C 1
ATOM 12681 O O . ASP F 3 157 ? -7.360 -14.328 68.802 1.00 128.98 7157 ASP F O 1
ATOM 12686 N N . SER F 3 158 ? -7.780 -16.473 68.216 1.00 113.64 7158 SER F N 1
ATOM 12687 C CA . SER F 3 158 ? -9.074 -16.168 67.623 1.00 100.57 7158 SER F CA 1
ATOM 12688 C C . SER F 3 158 ? -10.183 -16.036 68.659 1.00 100.11 7158 SER F C 1
ATOM 12689 O O . SER F 3 158 ? -11.272 -15.562 68.316 1.00 93.06 7158 SER F O 1
ATOM 12692 N N . ALA F 3 159 ? -9.934 -16.431 69.908 1.00 120.94 7159 ALA F N 1
ATOM 12693 C CA . ALA F 3 159 ? -10.941 -16.383 70.960 1.00 126.61 7159 ALA F CA 1
ATOM 12694 C C . ALA F 3 159 ? -10.826 -15.154 71.853 1.00 134.11 7159 ALA F C 1
ATOM 12695 O O . ALA F 3 159 ? -11.714 -14.934 72.684 1.00 138.05 7159 ALA F O 1
ATOM 12697 N N . LEU F 3 160 ? -9.761 -14.362 71.709 1.00 136.57 7160 LEU F N 1
ATOM 12698 C CA . LEU F 3 160 ? -9.559 -13.123 72.464 1.00 136.17 7160 LEU F CA 1
ATOM 12699 C C . LEU F 3 160 ? -9.557 -13.395 73.973 1.00 126.70 7160 LEU F C 1
ATOM 12700 O O . LEU F 3 160 ? -10.472 -13.021 74.709 1.00 112.65 7160 LEU F O 1
ATOM 12705 N N . THR F 3 161 ? -8.490 -14.056 74.416 1.00 126.86 7161 THR F N 1
ATOM 12706 C CA . THR F 3 161 ? -8.353 -14.430 75.820 1.00 120.43 7161 THR F CA 1
ATOM 12707 C C . THR F 3 161 ? -7.090 -13.896 76.477 1.00 127.83 7161 THR F C 1
ATOM 12708 O O . THR F 3 161 ? -7.140 -13.479 77.637 1.00 129.41 7161 THR F O 1
ATOM 12712 N N . ARG F 3 162 ? -5.959 -13.887 75.773 1.00 130.70 7162 ARG F N 1
ATOM 12713 C CA . ARG F 3 162 ? -4.688 -13.458 76.351 1.00 125.70 7162 ARG F CA 1
ATOM 12714 C C . ARG F 3 162 ? -4.565 -11.941 76.234 1.00 118.17 7162 ARG F C 1
ATOM 12715 O O . ARG F 3 162 ? -4.321 -11.411 75.147 1.00 111.87 7162 ARG F O 1
ATOM 12723 N N . VAL F 3 163 ? -4.726 -11.244 77.357 1.00 116.07 7163 VAL F N 1
ATOM 12724 C CA . VAL F 3 163 ? -4.608 -9.787 77.395 1.00 109.43 7163 VAL F CA 1
ATOM 12725 C C . VAL F 3 163 ? -3.119 -9.452 77.421 1.00 117.64 7163 VAL F C 1
ATOM 12726 O O . VAL F 3 163 ? -2.462 -9.578 78.456 1.00 115.28 7163 VAL F O 1
ATOM 12730 N N . LYS F 3 164 ? -2.582 -9.023 76.279 1.00 132.90 7164 LYS F N 1
ATOM 12731 C CA . LYS F 3 164 ? -1.162 -8.712 76.177 1.00 128.55 7164 LYS F CA 1
ATOM 12732 C C . LYS F 3 164 ? -0.833 -7.284 76.589 1.00 129.71 7164 LYS F C 1
ATOM 12733 O O . LYS F 3 164 ? 0.332 -6.996 76.891 1.00 114.96 7164 LYS F O 1
ATOM 12739 N N . TYR F 3 165 ? -1.818 -6.388 76.608 1.00 143.19 7165 TYR F N 1
ATOM 12740 C CA . TYR F 3 165 ? -1.594 -5.028 77.080 1.00 138.50 7165 TYR F CA 1
ATOM 12741 C C . TYR F 3 165 ? -2.905 -4.469 77.614 1.00 139.27 7165 TYR F C 1
ATOM 12742 O O . TYR F 3 165 ? -3.989 -4.911 77.229 1.00 129.89 7165 TYR F O 1
ATOM 12751 N N . SER F 3 166 ? -2.795 -3.488 78.509 1.00 147.76 7166 SER F N 1
ATOM 12752 C CA . SER F 3 166 ? -3.971 -2.818 79.048 1.00 143.27 7166 SER F CA 1
ATOM 12753 C C . SER F 3 166 ? -3.581 -1.421 79.511 1.00 137.68 7166 SER F C 1
ATOM 12754 O O . SER F 3 166 ? -2.435 -1.179 79.899 1.00 144.77 7166 SER F O 1
ATOM 12757 N N . LEU F 3 167 ? -4.549 -0.508 79.464 1.00 131.40 7167 LEU F N 1
ATOM 12758 C CA . LEU F 3 167 ? -4.313 0.876 79.850 1.00 138.39 7167 LEU F CA 1
ATOM 12759 C C . LEU F 3 167 ? -5.566 1.443 80.506 1.00 135.27 7167 LEU F C 1
ATOM 12760 O O . LEU F 3 167 ? -6.685 1.174 80.061 1.00 132.12 7167 LEU F O 1
ATOM 12765 N N . THR F 3 168 ? -5.362 2.236 81.557 1.00 130.57 7168 THR F N 1
ATOM 12766 C CA . THR F 3 168 ? -6.443 2.831 82.336 1.00 126.46 7168 THR F CA 1
ATOM 12767 C C . THR F 3 168 ? -6.622 4.293 81.946 1.00 107.50 7168 THR F C 1
ATOM 12768 O O . THR F 3 168 ? -5.642 5.040 81.848 1.00 101.79 7168 THR F O 1
ATOM 12772 N N . LEU F 3 169 ? -7.875 4.700 81.733 1.00 102.01 7169 LEU F N 1
ATOM 12773 C CA . LEU F 3 169 ? -8.198 6.060 81.315 1.00 112.94 7169 LEU F CA 1
ATOM 12774 C C . LEU F 3 169 ? -8.969 6.796 82.405 1.00 124.67 7169 LEU F C 1
ATOM 12775 O O . LEU F 3 169 ? -8.413 7.677 83.066 1.00 124.05 7169 LEU F O 1
ATOM 12780 N N . GLY F 3 170 ? -10.243 6.466 82.608 1.00 132.05 7170 GLY F N 1
ATOM 12781 C CA . GLY F 3 170 ? -11.049 7.128 83.615 1.00 126.96 7170 GLY F CA 1
ATOM 12782 C C . GLY F 3 170 ? -11.988 6.190 84.345 1.00 125.29 7170 GLY F C 1
ATOM 12783 O O . GLY F 3 170 ? -11.806 4.969 84.314 1.00 132.37 7170 GLY F O 1
ATOM 12784 N N . ASP F 3 171 ? -12.997 6.749 85.007 1.00 130.24 7171 ASP F N 1
ATOM 12785 C CA . ASP F 3 171 ? -13.972 5.976 85.760 1.00 145.39 7171 ASP F CA 1
ATOM 12786 C C . ASP F 3 171 ? -15.294 5.916 85.003 1.00 145.19 7171 ASP F C 1
ATOM 12787 O O . ASP F 3 171 ? -15.649 6.839 84.265 1.00 144.47 7171 ASP F O 1
ATOM 12792 N N . TYR F 3 172 ? -16.021 4.819 85.198 1.00 139.68 7172 TYR F N 1
ATOM 12793 C CA . TYR F 3 172 ? -17.289 4.577 84.523 1.00 131.68 7172 TYR F CA 1
ATOM 12794 C C . TYR F 3 172 ? -18.427 4.595 85.534 1.00 145.68 7172 TYR F C 1
ATOM 12795 O O . TYR F 3 172 ? -18.371 3.895 86.551 1.00 143.44 7172 TYR F O 1
ATOM 12804 N N . ASP F 3 173 ? -19.456 5.391 85.249 1.00 143.01 7173 ASP F N 1
ATOM 12805 C CA . ASP F 3 173 ? -20.664 5.460 86.063 1.00 134.47 7173 ASP F CA 1
ATOM 12806 C C . ASP F 3 173 ? -21.841 4.973 85.231 1.00 129.05 7173 ASP F C 1
ATOM 12807 O O . ASP F 3 173 ? -22.099 5.503 84.145 1.00 135.46 7173 ASP F O 1
ATOM 12812 N N . GLY F 3 174 ? -22.549 3.973 85.740 1.00 114.12 7174 GLY F N 1
ATOM 12813 C CA . GLY F 3 174 ? -23.680 3.408 85.028 1.00 90.65 7174 GLY F CA 1
ATOM 12814 C C . GLY F 3 174 ? -24.051 2.058 85.619 1.00 116.65 7174 GLY F C 1
ATOM 12815 O O . GLY F 3 174 ? -23.645 1.720 86.729 1.00 136.62 7174 GLY F O 1
ATOM 12816 N N . GLU F 3 175 ? -24.832 1.300 84.845 1.00 130.17 7175 GLU F N 1
ATOM 12817 C CA . GLU F 3 175 ? -25.279 -0.019 85.268 1.00 134.41 7175 GLU F CA 1
ATOM 12818 C C . GLU F 3 175 ? -25.141 -1.085 84.190 1.00 119.43 7175 GLU F C 1
ATOM 12819 O O . GLU F 3 175 ? -25.523 -2.236 84.432 1.00 101.09 7175 GLU F O 1
ATOM 12825 N N . ASN F 3 176 ? -24.608 -0.747 83.019 1.00 128.68 7176 ASN F N 1
ATOM 12826 C CA . ASN F 3 176 ? -24.493 -1.674 81.903 1.00 119.39 7176 ASN F CA 1
ATOM 12827 C C . ASN F 3 176 ? -23.027 -1.908 81.564 1.00 110.52 7176 ASN F C 1
ATOM 12828 O O . ASN F 3 176 ? -22.218 -0.974 81.581 1.00 112.61 7176 ASN F O 1
ATOM 12833 N N . THR F 3 177 ? -22.691 -3.159 81.264 1.00 95.86 7177 THR F N 1
ATOM 12834 C CA . THR F 3 177 ? -21.340 -3.521 80.866 1.00 114.40 7177 THR F CA 1
ATOM 12835 C C . THR F 3 177 ? -21.206 -3.462 79.349 1.00 129.77 7177 THR F C 1
ATOM 12836 O O . THR F 3 177 ? -22.183 -3.620 78.612 1.00 124.62 7177 THR F O 1
ATOM 12840 N N . PHE F 3 178 ? -19.980 -3.225 78.888 1.00 134.32 7178 PHE F N 1
ATOM 12841 C CA . PHE F 3 178 ? -19.730 -3.072 77.456 1.00 120.98 7178 PHE F CA 1
ATOM 12842 C C . PHE F 3 178 ? -18.271 -3.388 77.167 1.00 129.67 7178 PHE F C 1
ATOM 12843 O O . PHE F 3 178 ? -17.372 -2.698 77.660 1.00 116.76 7178 PHE F O 1
ATOM 12851 N N . ASN F 3 179 ? -18.039 -4.443 76.389 1.00 142.97 7179 ASN F N 1
ATOM 12852 C CA . ASN F 3 179 ? -16.703 -4.875 75.981 1.00 140.00 7179 ASN F CA 1
ATOM 12853 C C . ASN F 3 179 ? -16.662 -4.803 74.457 1.00 130.48 7179 ASN F C 1
ATOM 12854 O O . ASN F 3 179 ? -16.956 -5.786 73.772 1.00 118.74 7179 ASN F O 1
ATOM 12859 N N . PHE F 3 180 ? -16.297 -3.637 73.928 1.00 131.45 7180 PHE F N 1
ATOM 12860 C CA . PHE F 3 180 ? -16.329 -3.395 72.489 1.00 126.28 7180 PHE F CA 1
ATOM 12861 C C . PHE F 3 180 ? -14.973 -3.727 71.880 1.00 127.31 7180 PHE F C 1
ATOM 12862 O O . PHE F 3 180 ? -13.955 -3.150 72.276 1.00 113.03 7180 PHE F O 1
ATOM 12870 N N . ILE F 3 181 ? -14.963 -4.646 70.914 1.00 127.79 7181 ILE F N 1
ATOM 12871 C CA . ILE F 3 181 ? -13.751 -5.030 70.197 1.00 122.29 7181 ILE F CA 1
ATOM 12872 C C . ILE F 3 181 ? -13.674 -4.231 68.904 1.00 128.88 7181 ILE F C 1
ATOM 12873 O O . ILE F 3 181 ? -14.671 -4.098 68.181 1.00 114.55 7181 ILE F O 1
ATOM 12878 N N . ILE F 3 182 ? -12.493 -3.687 68.618 1.00 125.44 7182 ILE F N 1
ATOM 12879 C CA . ILE F 3 182 ? -12.262 -2.848 67.449 1.00 115.38 7182 ILE F CA 1
ATOM 12880 C C . ILE F 3 182 ? -10.929 -3.245 66.828 1.00 116.40 7182 ILE F C 1
ATOM 12881 O O . ILE F 3 182 ? -9.959 -3.534 67.540 1.00 109.72 7182 ILE F O 1
ATOM 12886 N N . ASN F 3 183 ? -10.893 -3.282 65.496 1.00 116.61 7183 ASN F N 1
ATOM 12887 C CA . ASN F 3 183 ? -9.677 -3.600 64.762 1.00 114.51 7183 ASN F CA 1
ATOM 12888 C C . ASN F 3 183 ? -8.776 -2.374 64.669 1.00 96.84 7183 ASN F C 1
ATOM 12889 O O . ASN F 3 183 ? -9.255 -1.241 64.558 1.00 93.40 7183 ASN F O 1
ATOM 12902 N N . ALA F 3 185 ? -6.775 -1.604 62.280 1.00 87.55 7185 ALA F N 1
ATOM 12903 C CA . ALA F 3 185 ? -6.606 -1.117 60.916 1.00 81.19 7185 ALA F CA 1
ATOM 12904 C C . ALA F 3 185 ? -7.336 0.197 60.675 1.00 94.69 7185 ALA F C 1
ATOM 12905 O O . ALA F 3 185 ? -6.976 0.934 59.750 1.00 82.76 7185 ALA F O 1
ATOM 12907 N N . ASN F 3 186 ? -8.347 0.508 61.483 1.00 90.78 7186 ASN F N 1
ATOM 12908 C CA . ASN F 3 186 ? -9.119 1.743 61.359 1.00 87.19 7186 ASN F CA 1
ATOM 12909 C C . ASN F 3 186 ? -8.678 2.788 62.375 1.00 96.80 7186 ASN F C 1
ATOM 12910 O O . ASN F 3 186 ? -9.509 3.497 62.950 1.00 93.68 7186 ASN F O 1
ATOM 12923 N N . LYS F 3 188 ? -6.289 5.849 62.400 1.00 74.81 7188 LYS F N 1
ATOM 12924 C CA . LYS F 3 188 ? -5.425 6.820 61.722 1.00 81.54 7188 LYS F CA 1
ATOM 12925 C C . LYS F 3 188 ? -5.760 8.215 62.250 1.00 93.27 7188 LYS F C 1
ATOM 12926 O O . LYS F 3 188 ? -6.480 8.977 61.601 1.00 99.56 7188 LYS F O 1
ATOM 12940 N N . GLN F 3 190 ? -4.023 11.827 64.280 1.00 105.17 7190 GLN F N 1
ATOM 12941 C CA . GLN F 3 190 ? -2.850 12.544 64.745 1.00 113.14 7190 GLN F CA 1
ATOM 12942 C C . GLN F 3 190 ? -2.818 12.559 66.273 1.00 109.71 7190 GLN F C 1
ATOM 12943 O O . GLN F 3 190 ? -3.868 12.572 66.922 1.00 101.85 7190 GLN F O 1
ATOM 12949 N N . PRO F 3 191 ? -1.626 12.545 66.871 1.00 107.67 7191 PRO F N 1
ATOM 12950 C CA . PRO F 3 191 ? -1.538 12.469 68.335 1.00 105.97 7191 PRO F CA 1
ATOM 12951 C C . PRO F 3 191 ? -2.156 13.687 69.009 1.00 115.59 7191 PRO F C 1
ATOM 12952 O O . PRO F 3 191 ? -2.182 14.788 68.455 1.00 102.33 7191 PRO F O 1
ATOM 12956 N N . GLY F 3 192 ? -2.657 13.471 70.213 1.00 113.83 7192 GLY F N 1
ATOM 12957 C CA . GLY F 3 192 ? -3.295 14.525 70.978 1.00 99.21 7192 GLY F CA 1
ATOM 12958 C C . GLY F 3 192 ? -4.332 13.945 71.918 1.00 110.18 7192 GLY F C 1
ATOM 12959 O O . GLY F 3 192 ? -4.550 12.738 71.976 1.00 109.14 7192 GLY F O 1
ATOM 12960 N N . ASN F 3 193 ? -4.963 14.844 72.670 1.00 100.36 7193 ASN F N 1
ATOM 12961 C CA . ASN F 3 193 ? -6.038 14.462 73.576 1.00 97.66 7193 ASN F CA 1
ATOM 12962 C C . ASN F 3 193 ? -7.351 14.355 72.812 1.00 105.27 7193 ASN F C 1
ATOM 12963 O O . ASN F 3 193 ? -7.670 15.206 71.976 1.00 103.63 7193 ASN F O 1
ATOM 12968 N N . TYR F 3 194 ? -8.118 13.303 73.099 1.00 101.56 7194 TYR F N 1
ATOM 12969 C CA . TYR F 3 194 ? -9.361 13.044 72.382 1.00 91.89 7194 TYR F CA 1
ATOM 12970 C C . TYR F 3 194 ? -10.492 12.756 73.357 1.00 89.93 7194 TYR F C 1
ATOM 12971 O O . TYR F 3 194 ? -10.350 11.920 74.255 1.00 86.80 7194 TYR F O 1
ATOM 12980 N N . LYS F 3 195 ? -11.614 13.446 73.169 1.00 86.40 7195 LYS F N 1
ATOM 12981 C CA . LYS F 3 195 ? -12.840 13.148 73.900 1.00 83.30 7195 LYS F CA 1
ATOM 12982 C C . LYS F 3 195 ? -13.555 11.991 73.211 1.00 88.60 7195 LYS F C 1
ATOM 12983 O O . LYS F 3 195 ? -13.985 12.120 72.060 1.00 93.16 7195 LYS F O 1
ATOM 12989 N N . LEU F 3 196 ? -13.659 10.857 73.900 1.00 85.77 7196 LEU F N 1
ATOM 12990 C CA . LEU F 3 196 ? -14.146 9.618 73.312 1.00 76.51 7196 LEU F CA 1
ATOM 12991 C C . LEU F 3 196 ? -15.625 9.445 73.636 1.00 88.56 7196 LEU F C 1
ATOM 12992 O O . LEU F 3 196 ? -16.004 9.361 74.810 1.00 114.62 7196 LEU F O 1
ATOM 12997 N N . LEU F 3 197 ? -16.451 9.394 72.596 1.00 87.02 7197 LEU F N 1
ATOM 12998 C CA . LEU F 3 197 ? -17.852 9.016 72.696 1.00 96.87 7197 LEU F CA 1
ATOM 12999 C C . LEU F 3 197 ? -18.019 7.628 72.094 1.00 95.61 7197 LEU F C 1
ATOM 13000 O O . LEU F 3 197 ? -17.355 7.290 71.110 1.00 103.83 7197 LEU F O 1
ATOM 13005 N N . LEU F 3 198 ? -18.899 6.820 72.678 1.00 92.82 7198 LEU F N 1
ATOM 13006 C CA . LEU F 3 198 ? -19.128 5.462 72.204 1.00 82.73 7198 LEU F CA 1
ATOM 13007 C C . LEU F 3 198 ? -20.625 5.208 72.133 1.00 90.33 7198 LEU F C 1
ATOM 13008 O O . LEU F 3 198 ? -21.342 5.439 73.112 1.00 109.27 7198 LEU F O 1
ATOM 13013 N N . TRP F 3 199 ? -21.091 4.739 70.978 1.00 79.59 7199 TRP F N 1
ATOM 13014 C CA . TRP F 3 199 ? -22.498 4.446 70.753 1.00 76.41 7199 TRP F CA 1
ATOM 13015 C C . TRP F 3 199 ? -22.657 2.994 70.327 1.00 85.00 7199 TRP F C 1
ATOM 13016 O O . TRP F 3 199 ? -21.862 2.478 69.534 1.00 101.82 7199 TRP F O 1
ATOM 13027 N N . ALA F 3 200 ? -23.689 2.340 70.858 1.00 93.27 7200 ALA F N 1
ATOM 13028 C CA . ALA F 3 200 ? -23.995 0.959 70.517 1.00 91.83 7200 ALA F CA 1
ATOM 13029 C C . ALA F 3 200 ? -25.505 0.784 70.444 1.00 91.37 7200 ALA F C 1
ATOM 13030 O O . ALA F 3 200 ? -26.271 1.558 71.023 1.00 91.80 7200 ALA F O 1
ATOM 13032 N N . LYS F 3 201 ? -25.926 -0.252 69.719 1.00 91.26 7201 LYS F N 1
ATOM 13033 C CA . LYS F 3 201 ? -27.344 -0.553 69.563 1.00 82.80 7201 LYS F CA 1
ATOM 13034 C C . LYS F 3 201 ? -27.550 -2.059 69.473 1.00 82.09 7201 LYS F C 1
ATOM 13035 O O . LYS F 3 201 ? -27.747 -2.728 70.492 1.00 104.16 7201 LYS F O 1
ATOM 13041 N N . GLY F 3 202 ? -27.500 -2.601 68.260 1.00 84.12 7202 GLY F N 1
ATOM 13042 C CA . GLY F 3 202 ? -27.642 -4.029 68.060 1.00 102.56 7202 GLY F CA 1
ATOM 13043 C C . GLY F 3 202 ? -26.676 -4.556 67.022 1.00 118.66 7202 GLY F C 1
ATOM 13044 O O . GLY F 3 202 ? -26.888 -4.365 65.820 1.00 121.66 7202 GLY F O 1
ATOM 13045 N N . LYS F 3 203 ? -25.592 -5.190 67.482 1.00 110.07 7203 LYS F N 1
ATOM 13046 C CA . LYS F 3 203 ? -24.539 -5.739 66.629 1.00 119.11 7203 LYS F CA 1
ATOM 13047 C C . LYS F 3 203 ? -23.778 -4.643 65.886 1.00 111.92 7203 LYS F C 1
ATOM 13048 O O . LYS F 3 203 ? -22.728 -4.905 65.289 1.00 107.79 7203 LYS F O 1
ATOM 13054 N N . GLN F 3 204 ? -24.292 -3.418 65.923 1.00 100.06 7204 GLN F N 1
ATOM 13055 C CA . GLN F 3 204 ? -23.665 -2.256 65.314 1.00 105.28 7204 GLN F CA 1
ATOM 13056 C C . GLN F 3 204 ? -23.171 -1.311 66.401 1.00 98.81 7204 GLN F C 1
ATOM 13057 O O . GLN F 3 204 ? -23.654 -1.327 67.537 1.00 99.46 7204 GLN F O 1
ATOM 13063 N N . GLY F 3 205 ? -22.199 -0.482 66.042 1.00 90.16 7205 GLY F N 1
ATOM 13064 C CA . GLY F 3 205 ? -21.636 0.446 67.006 1.00 77.30 7205 GLY F CA 1
ATOM 13065 C C . GLY F 3 205 ? -20.661 1.387 66.339 1.00 86.73 7205 GLY F C 1
ATOM 13066 O O . GLY F 3 205 ? -20.289 1.215 65.175 1.00 98.09 7205 GLY F O 1
ATOM 13067 N N . ALA F 3 206 ? -20.248 2.392 67.107 1.00 86.12 7206 ALA F N 1
ATOM 13068 C CA . ALA F 3 206 ? -19.318 3.396 66.609 1.00 73.26 7206 ALA F CA 1
ATOM 13069 C C . ALA F 3 206 ? -18.627 4.066 67.787 1.00 75.55 7206 ALA F C 1
ATOM 13070 O O . ALA F 3 206 ? -19.136 4.075 68.912 1.00 98.17 7206 ALA F O 1
ATOM 13072 N N . ALA F 3 207 ? -17.454 4.629 67.507 1.00 74.18 7207 ALA F N 1
ATOM 13073 C CA . ALA F 3 207 ? -16.672 5.344 68.508 1.00 72.24 7207 ALA F CA 1
ATOM 13074 C C . ALA F 3 207 ? -16.131 6.618 67.881 1.00 73.81 7207 ALA F C 1
ATOM 13075 O O . ALA F 3 207 ? -15.334 6.556 66.941 1.00 83.50 7207 ALA F O 1
ATOM 13077 N N . LYS F 3 208 ? -16.570 7.762 68.392 1.00 72.58 7208 LYS F N 1
ATOM 13078 C CA . LYS F 3 208 ? -16.105 9.063 67.935 1.00 74.09 7208 LYS F CA 1
ATOM 13079 C C . LYS F 3 208 ? -15.004 9.574 68.856 1.00 75.06 7208 LYS F C 1
ATOM 13080 O O . LYS F 3 208 ? -15.066 9.399 70.075 1.00 96.02 7208 LYS F O 1
ATOM 13086 N N . PHE F 3 209 ? -13.994 10.197 68.261 1.00 75.75 7209 PHE F N 1
ATOM 13087 C CA . PHE F 3 209 ? -12.889 10.817 68.980 1.00 70.86 7209 PHE F CA 1
ATOM 13088 C C . PHE F 3 209 ? -12.859 12.278 68.560 1.00 85.38 7209 PHE F C 1
ATOM 13089 O O . PHE F 3 209 ? -12.507 12.587 67.416 1.00 92.28 7209 PHE F O 1
ATOM 13097 N N . GLU F 3 210 ? -13.254 13.167 69.468 1.00 90.21 7210 GLU F N 1
ATOM 13098 C CA . GLU F 3 210 ? -13.265 14.597 69.202 1.00 92.15 7210 GLU F CA 1
ATOM 13099 C C . GLU F 3 210 ? -11.928 15.203 69.602 1.00 81.66 7210 GLU F C 1
ATOM 13100 O O . GLU F 3 210 ? -11.469 15.016 70.734 1.00 86.90 7210 GLU F O 1
ATOM 13106 N N . GLY F 3 211 ? -11.305 15.922 68.668 1.00 90.77 7211 GLY F N 1
ATOM 13107 C CA . GLY F 3 211 ? -10.052 16.598 68.909 1.00 89.58 7211 GLY F CA 1
ATOM 13108 C C . GLY F 3 211 ? -10.169 18.091 68.656 1.00 94.78 7211 GLY F C 1
ATOM 13109 O O . GLY F 3 211 ? -11.231 18.611 68.302 1.00 86.68 7211 GLY F O 1
ATOM 13110 N N . GLU F 3 212 ? -9.039 18.777 68.848 1.00 96.03 7212 GLU F N 1
ATOM 13111 C CA . GLU F 3 212 ? -9.017 20.222 68.649 1.00 98.47 7212 GLU F CA 1
ATOM 13112 C C . GLU F 3 212 ? -9.203 20.579 67.180 1.00 89.72 7212 GLU F C 1
ATOM 13113 O O . GLU F 3 212 ? -9.874 21.565 66.855 1.00 77.52 7212 GLU F O 1
ATOM 13119 N N . HIS F 3 213 ? -8.621 19.788 66.280 1.00 103.97 7213 HIS F N 1
ATOM 13120 C CA . HIS F 3 213 ? -8.728 20.023 64.846 1.00 108.41 7213 HIS F CA 1
ATOM 13121 C C . HIS F 3 213 ? -9.717 19.083 64.166 1.00 88.56 7213 HIS F C 1
ATOM 13122 O O . HIS F 3 213 ? -10.589 19.538 63.419 1.00 78.15 7213 HIS F O 1
ATOM 13129 N N . ALA F 3 214 ? -9.606 17.781 64.414 1.00 71.23 7214 ALA F N 1
ATOM 13130 C CA . ALA F 3 214 ? -10.370 16.790 63.675 1.00 58.26 7214 ALA F CA 1
ATOM 13131 C C . ALA F 3 214 ? -11.060 15.822 64.625 1.00 71.79 7214 ALA F C 1
ATOM 13132 O O . ALA F 3 214 ? -10.682 15.675 65.790 1.00 91.60 7214 ALA F O 1
ATOM 13134 N N . ASN F 3 215 ? -12.090 15.165 64.099 1.00 72.63 7215 ASN F N 1
ATOM 13135 C CA . ASN F 3 215 ? -12.804 14.093 64.775 1.00 78.95 7215 ASN F CA 1
ATOM 13136 C C . ASN F 3 215 ? -12.693 12.822 63.942 1.00 80.91 7215 ASN F C 1
ATOM 13137 O O . ASN F 3 215 ? -12.801 12.861 62.710 1.00 70.76 7215 ASN F O 1
ATOM 13142 N N . TYR F 3 216 ? -12.476 11.699 64.623 1.00 83.29 7216 TYR F N 1
ATOM 13143 C CA . TYR F 3 216 ? -12.251 10.408 63.978 1.00 71.45 7216 TYR F CA 1
ATOM 13144 C C . TYR F 3 216 ? -13.272 9.404 64.491 1.00 67.29 7216 TYR F C 1
ATOM 13145 O O . TYR F 3 216 ? -13.339 9.147 65.695 1.00 94.73 7216 TYR F O 1
ATOM 13154 N N . VAL F 3 217 ? -14.055 8.830 63.583 1.00 62.95 7217 VAL F N 1
ATOM 13155 C CA . VAL F 3 217 ? -15.083 7.856 63.930 1.00 61.96 7217 VAL F CA 1
ATOM 13156 C C . VAL F 3 217 ? -14.633 6.486 63.445 1.00 57.65 7217 VAL F C 1
ATOM 13157 O O . VAL F 3 217 ? -14.186 6.337 62.301 1.00 66.02 7217 VAL F O 1
ATOM 13161 N N . VAL F 3 218 ? -14.740 5.490 64.319 1.00 60.26 7218 VAL F N 1
ATOM 13162 C CA . VAL F 3 218 ? -14.289 4.132 64.040 1.00 62.37 7218 VAL F CA 1
ATOM 13163 C C . VAL F 3 218 ? -15.445 3.172 64.277 1.00 66.13 7218 VAL F C 1
ATOM 13164 O O . VAL F 3 218 ? -16.180 3.300 65.263 1.00 91.41 7218 VAL F O 1
ATOM 13168 N N . ALA F 3 219 ? -15.608 2.211 63.369 1.00 60.62 7219 ALA F N 1
ATOM 13169 C CA . ALA F 3 219 ? -16.635 1.190 63.500 1.00 58.12 7219 ALA F CA 1
ATOM 13170 C C . ALA F 3 219 ? -16.196 0.117 64.493 1.00 78.92 7219 ALA F C 1
ATOM 13171 O O . ALA F 3 219 ? -15.072 0.120 65.004 1.00 74.65 7219 ALA F O 1
ATOM 13173 N N . LEU F 3 220 ? -17.101 -0.817 64.768 1.00 87.28 7220 LEU F N 1
ATOM 13174 C CA . LEU F 3 220 ? -16.832 -1.965 65.619 1.00 99.29 7220 LEU F CA 1
ATOM 13175 C C . LEU F 3 220 ? -16.881 -3.242 64.791 1.00 102.98 7220 LEU F C 1
ATOM 13176 O O . LEU F 3 220 ? -17.521 -3.301 63.737 1.00 98.62 7220 LEU F O 1
ATOM 13181 N N . GLU F 3 221 ? -16.192 -4.272 65.278 1.00 106.02 7221 GLU F N 1
ATOM 13182 C CA . GLU F 3 221 ? -16.225 -5.558 64.603 1.00 110.83 7221 GLU F CA 1
ATOM 13183 C C . GLU F 3 221 ? -17.590 -6.218 64.789 1.00 109.39 7221 GLU F C 1
ATOM 13184 O O . GLU F 3 221 ? -18.428 -5.774 65.579 1.00 116.42 7221 GLU F O 1
ATOM 13190 N N . ALA F 3 222 ? -17.807 -7.301 64.040 1.00 103.53 7222 ALA F N 1
ATOM 13191 C CA . ALA F 3 222 ? -19.120 -7.941 64.011 1.00 108.83 7222 ALA F CA 1
ATOM 13192 C C . ALA F 3 222 ? -19.482 -8.531 65.369 1.00 112.54 7222 ALA F C 1
ATOM 13193 O O . ALA F 3 222 ? -20.482 -8.142 65.984 1.00 102.00 7222 ALA F O 1
ATOM 13195 N N . ASP F 3 223 ? -18.674 -9.472 65.857 1.00 121.48 7223 ASP F N 1
ATOM 13196 C CA . ASP F 3 223 ? -18.982 -10.170 67.099 1.00 109.94 7223 ASP F CA 1
ATOM 13197 C C . ASP F 3 223 ? -18.560 -9.363 68.322 1.00 105.61 7223 ASP F C 1
ATOM 13198 O O . ASP F 3 223 ? -17.866 -9.880 69.203 1.00 109.59 7223 ASP F O 1
ATOM 13203 N N . SER F 3 224 ? -18.978 -8.102 68.389 1.00 102.32 7224 SER F N 1
ATOM 13204 C CA . SER F 3 224 ? -18.681 -7.251 69.532 1.00 101.94 7224 SER F CA 1
ATOM 13205 C C . SER F 3 224 ? -19.818 -7.323 70.544 1.00 113.55 7224 SER F C 1
ATOM 13206 O O . SER F 3 224 ? -20.996 -7.276 70.177 1.00 112.09 7224 SER F O 1
ATOM 13209 N N . THR F 3 225 ? -19.457 -7.438 71.820 1.00 113.50 7225 THR F N 1
ATOM 13210 C CA . THR F 3 225 ? -20.444 -7.571 72.883 1.00 112.97 7225 THR F CA 1
ATOM 13211 C C . THR F 3 225 ? -20.953 -6.198 73.306 1.00 109.35 7225 THR F C 1
ATOM 13212 O O . THR F 3 225 ? -20.162 -5.295 73.597 1.00 101.06 7225 THR F O 1
ATOM 13216 N N . HIS F 3 226 ? -22.277 -6.046 73.347 1.00 116.92 7226 HIS F N 1
ATOM 13217 C CA . HIS F 3 226 ? -22.918 -4.762 73.612 1.00 122.95 7226 HIS F CA 1
ATOM 13218 C C . HIS F 3 226 ? -23.541 -4.692 75.002 1.00 134.24 7226 HIS F C 1
ATOM 13219 O O . HIS F 3 226 ? -23.149 -3.842 75.807 1.00 127.81 7226 HIS F O 1
ATOM 13226 N N . ASP F 3 227 ? -24.506 -5.566 75.304 1.00 147.82 7227 ASP F N 1
ATOM 13227 C CA . ASP F 3 227 ? -25.240 -5.548 76.573 1.00 146.00 7227 ASP F CA 1
ATOM 13228 C C . ASP F 3 227 ? -25.940 -4.206 76.790 1.00 140.18 7227 ASP F C 1
ATOM 13229 O O . ASP F 3 227 ? -25.955 -3.660 77.896 1.00 132.34 7227 ASP F O 1
ATOM 13234 N N . PHE F 3 228 ? -26.522 -3.668 75.722 1.00 140.89 7228 PHE F N 1
ATOM 13235 C CA . PHE F 3 228 ? -27.306 -2.438 75.803 1.00 129.44 7228 PHE F CA 1
ATOM 13236 C C . PHE F 3 228 ? -28.732 -2.674 75.321 1.00 138.16 7228 PHE F C 1
ATOM 13237 O O . PHE F 3 228 ? -29.037 -3.711 74.731 1.00 145.99 7228 PHE F O 1
ATOM 13254 N N . LYS G 3 2 ? 46.274 13.485 42.866 1.00 59.11 5002 LYS G N 1
ATOM 13255 C CA . LYS G 3 2 ? 45.054 13.169 43.586 1.00 64.06 5002 LYS G CA 1
ATOM 13256 C C . LYS G 3 2 ? 43.832 13.569 42.758 1.00 57.62 5002 LYS G C 1
ATOM 13257 O O . LYS G 3 2 ? 43.936 14.180 41.691 1.00 35.59 5002 LYS G O 1
ATOM 13263 N N . LEU G 3 3 ? 42.655 13.206 43.265 1.00 58.09 5003 LEU G N 1
ATOM 13264 C CA . LEU G 3 3 ? 41.383 13.581 42.657 1.00 46.89 5003 LEU G CA 1
ATOM 13265 C C . LEU G 3 3 ? 40.492 14.183 43.733 1.00 49.41 5003 LEU G C 1
ATOM 13266 O O . LEU G 3 3 ? 39.959 13.458 44.579 1.00 57.70 5003 LEU G O 1
ATOM 13271 N N . SER G 3 4 ? 40.339 15.505 43.706 1.00 58.48 5004 SER G N 1
ATOM 13272 C CA . SER G 3 4 ? 39.431 16.168 44.629 1.00 52.97 5004 SER G CA 1
ATOM 13273 C C . SER G 3 4 ? 38.016 15.632 44.448 1.00 51.82 5004 SER G C 1
ATOM 13274 O O . SER G 3 4 ? 37.633 15.183 43.365 1.00 62.48 5004 SER G O 1
ATOM 13277 N N . LYS G 3 5 ? 37.235 15.682 45.530 1.00 48.13 5005 LYS G N 1
ATOM 13278 C CA . LYS G 3 5 ? 35.899 15.096 45.501 1.00 54.70 5005 LYS G CA 1
ATOM 13279 C C . LYS G 3 5 ? 35.007 15.767 44.463 1.00 57.68 5005 LYS G C 1
ATOM 13280 O O . LYS G 3 5 ? 34.105 15.123 43.915 1.00 66.28 5005 LYS G O 1
ATOM 13286 N N . ASP G 3 6 ? 35.243 17.048 44.170 1.00 55.14 5006 ASP G N 1
ATOM 13287 C CA . ASP G 3 6 ? 34.509 17.696 43.086 1.00 58.85 5006 ASP G CA 1
ATOM 13288 C C . ASP G 3 6 ? 34.822 17.039 41.749 1.00 48.93 5006 ASP G C 1
ATOM 13289 O O . ASP G 3 6 ? 33.919 16.792 40.940 1.00 65.84 5006 ASP G O 1
ATOM 13294 N N . THR G 3 7 ? 36.099 16.740 41.505 1.00 44.86 5007 THR G N 1
ATOM 13295 C CA . THR G 3 7 ? 36.479 16.055 40.276 1.00 48.81 5007 THR G CA 1
ATOM 13296 C C . THR G 3 7 ? 35.821 14.684 40.181 1.00 51.34 5007 THR G C 1
ATOM 13297 O O . THR G 3 7 ? 35.336 14.293 39.114 1.00 50.50 5007 THR G O 1
ATOM 13301 N N . THR G 3 8 ? 35.787 13.940 41.291 1.00 56.08 5008 THR G N 1
ATOM 13302 C CA . THR G 3 8 ? 35.200 12.603 41.264 1.00 51.55 5008 THR G CA 1
ATOM 13303 C C . THR G 3 8 ? 33.689 12.662 41.060 1.00 54.57 5008 THR G C 1
ATOM 13304 O O . THR G 3 8 ? 33.118 11.821 40.354 1.00 63.92 5008 THR G O 1
ATOM 13308 N N . ALA G 3 9 ? 33.022 13.648 41.664 1.00 49.99 5009 ALA G N 1
ATOM 13309 C CA . ALA G 3 9 ? 31.592 13.813 41.423 1.00 56.40 5009 ALA G CA 1
ATOM 13310 C C . ALA G 3 9 ? 31.322 14.177 39.968 1.00 44.62 5009 ALA G C 1
ATOM 13311 O O . ALA G 3 9 ? 30.356 13.690 39.363 1.00 53.64 5009 ALA G O 1
ATOM 13313 N N . LEU G 3 10 ? 32.174 15.026 39.387 1.00 33.25 5010 LEU G N 1
ATOM 13314 C CA . LEU G 3 10 ? 32.034 15.358 37.975 1.00 39.94 5010 LEU G CA 1
ATOM 13315 C C . LEU G 3 10 ? 32.233 14.125 37.103 1.00 41.42 5010 LEU G C 1
ATOM 13316 O O . LEU G 3 10 ? 31.510 13.925 36.120 1.00 41.16 5010 LEU G O 1
ATOM 13321 N N . LEU G 3 11 ? 33.199 13.274 37.460 1.00 43.63 5011 LEU G N 1
ATOM 13322 C CA . LEU G 3 11 ? 33.432 12.050 36.697 1.00 43.95 5011 LEU G CA 1
ATOM 13323 C C . LEU G 3 11 ? 32.256 11.087 36.814 1.00 48.76 5011 LEU G C 1
ATOM 13324 O O . LEU G 3 11 ? 31.920 10.396 35.848 1.00 43.85 5011 LEU G O 1
ATOM 13329 N N . LYS G 3 12 ? 31.616 11.026 37.983 1.00 50.74 5012 LYS G N 1
ATOM 13330 C CA . LYS G 3 12 ? 30.416 10.203 38.125 1.00 45.01 5012 LYS G CA 1
ATOM 13331 C C . LYS G 3 12 ? 29.297 10.719 37.222 1.00 44.82 5012 LYS G C 1
ATOM 13332 O O . LYS G 3 12 ? 28.670 9.952 36.469 1.00 51.68 5012 LYS G O 1
ATOM 13338 N N . ASN G 3 13 ? 29.045 12.029 37.280 1.00 44.35 5013 ASN G N 1
ATOM 13339 C CA . ASN G 3 13 ? 28.041 12.636 36.412 1.00 40.12 5013 ASN G CA 1
ATOM 13340 C C . ASN G 3 13 ? 28.340 12.367 34.942 1.00 42.75 5013 ASN G C 1
ATOM 13341 O O . ASN G 3 13 ? 27.421 12.156 34.142 1.00 42.15 5013 ASN G O 1
ATOM 13346 N N . PHE G 3 14 ? 29.622 12.375 34.565 1.00 45.58 5014 PHE G N 1
ATOM 13347 C CA . PHE G 3 14 ? 29.996 12.037 33.194 1.00 41.93 5014 PHE G CA 1
ATOM 13348 C C . PHE G 3 14 ? 29.756 10.561 32.902 1.00 44.51 5014 PHE G C 1
ATOM 13349 O O . PHE G 3 14 ? 29.407 10.194 31.774 1.00 35.04 5014 PHE G O 1
ATOM 13357 N N . ALA G 3 15 ? 29.957 9.702 33.904 1.00 46.45 5015 ALA G N 1
ATOM 13358 C CA . ALA G 3 15 ? 29.731 8.273 33.723 1.00 37.94 5015 ALA G CA 1
ATOM 13359 C C . ALA G 3 15 ? 28.263 7.970 33.467 1.00 42.82 5015 ALA G C 1
ATOM 13360 O O . ALA G 3 15 ? 27.944 6.975 32.807 1.00 54.83 5015 ALA G O 1
ATOM 13362 N N . THR G 3 16 ? 27.354 8.802 33.981 1.00 44.22 5016 THR G N 1
ATOM 13363 C CA . THR G 3 16 ? 25.948 8.610 33.628 1.00 30.63 5016 THR G CA 1
ATOM 13364 C C . THR G 3 16 ? 25.677 8.846 32.143 1.00 30.28 5016 THR G C 1
ATOM 13365 O O . THR G 3 16 ? 24.615 8.448 31.652 1.00 28.51 5016 THR G O 1
ATOM 13369 N N . ILE G 3 17 ? 26.599 9.480 31.421 1.00 22.53 5017 ILE G N 1
ATOM 13370 C CA . ILE G 3 17 ? 26.411 9.731 29.993 1.00 24.93 5017 ILE G CA 1
ATOM 13371 C C . ILE G 3 17 ? 27.017 8.617 29.150 1.00 35.47 5017 ILE G C 1
ATOM 13372 O O . ILE G 3 17 ? 26.423 8.186 28.159 1.00 45.40 5017 ILE G O 1
ATOM 13377 N N . ASN G 3 18 ? 28.202 8.147 29.527 1.00 34.80 5018 ASN G N 1
ATOM 13378 C CA . ASN G 3 18 ? 28.903 7.096 28.805 1.00 27.00 5018 ASN G CA 1
ATOM 13379 C C . ASN G 3 18 ? 29.566 6.184 29.823 1.00 36.88 5018 ASN G C 1
ATOM 13380 O O . ASN G 3 18 ? 30.231 6.665 30.745 1.00 46.93 5018 ASN G O 1
ATOM 13385 N N . SER G 3 19 ? 29.380 4.871 29.656 1.00 43.95 5019 SER G N 1
ATOM 13386 C CA . SER G 3 19 ? 29.937 3.912 30.606 1.00 21.35 5019 SER G CA 1
ATOM 13387 C C . SER G 3 19 ? 31.451 4.030 30.701 1.00 29.57 5019 SER G C 1
ATOM 13388 O O . SER G 3 19 ? 32.033 3.749 31.756 1.00 26.60 5019 SER G O 1
ATOM 13391 N N . GLY G 3 20 ? 32.103 4.437 29.619 1.00 29.09 5020 GLY G N 1
ATOM 13392 C CA . GLY G 3 20 ? 33.531 4.663 29.631 1.00 30.50 5020 GLY G CA 1
ATOM 13393 C C . GLY G 3 20 ? 33.873 6.067 29.187 1.00 33.19 5020 GLY G C 1
ATOM 13394 O O . GLY G 3 20 ? 33.042 6.753 28.586 1.00 47.37 5020 GLY G O 1
ATOM 13395 N N . ILE G 3 21 ? 35.094 6.508 29.479 1.00 39.06 5021 ILE G N 1
ATOM 13396 C CA . ILE G 3 21 ? 35.541 7.847 29.123 1.00 30.63 5021 ILE G CA 1
ATOM 13397 C C . ILE G 3 21 ? 36.984 7.775 28.649 1.00 32.92 5021 ILE G C 1
ATOM 13398 O O . ILE G 3 21 ? 37.734 6.860 29.005 1.00 36.44 5021 ILE G O 1
ATOM 13411 N N . LEU G 3 23 ? 40.023 10.256 28.894 1.00 31.18 5023 LEU G N 1
ATOM 13412 C CA . LEU G 3 23 ? 40.582 11.486 29.438 1.00 56.54 5023 LEU G CA 1
ATOM 13413 C C . LEU G 3 23 ? 42.065 11.567 29.103 1.00 52.59 5023 LEU G C 1
ATOM 13414 O O . LEU G 3 23 ? 42.807 10.600 29.303 1.00 48.23 5023 LEU G O 1
ATOM 13419 N N . LYS G 3 24 ? 42.486 12.712 28.579 1.00 45.52 5024 LYS G N 1
ATOM 13420 C CA . LYS G 3 24 ? 43.869 12.941 28.197 1.00 52.03 5024 LYS G CA 1
ATOM 13421 C C . LYS G 3 24 ? 44.518 13.935 29.152 1.00 61.62 5024 LYS G C 1
ATOM 13422 O O . LYS G 3 24 ? 43.846 14.625 29.924 1.00 59.34 5024 LYS G O 1
ATOM 13428 N N . SER G 3 25 ? 45.847 13.992 29.091 1.00 71.15 5025 SER G N 1
ATOM 13429 C CA . SER G 3 25 ? 46.613 14.802 30.030 1.00 54.54 5025 SER G CA 1
ATOM 13430 C C . SER G 3 25 ? 46.254 16.277 29.897 1.00 48.33 5025 SER G C 1
ATOM 13431 O O . SER G 3 25 ? 46.328 16.856 28.809 1.00 36.08 5025 SER G O 1
ATOM 13434 N N . GLY G 3 26 ? 45.864 16.875 31.006 1.00 52.67 5026 GLY G N 1
ATOM 13435 C CA . GLY G 3 26 ? 45.480 18.270 31.055 1.00 50.44 5026 GLY G CA 1
ATOM 13436 C C . GLY G 3 26 ? 44.504 18.502 32.198 1.00 44.03 5026 GLY G C 1
ATOM 13437 O O . GLY G 3 26 ? 44.548 17.810 33.213 1.00 36.17 5026 GLY G O 1
ATOM 13438 N N . GLN G 3 27 ? 43.634 19.496 32.008 1.00 39.27 5027 GLN G N 1
ATOM 13439 C CA . GLN G 3 27 ? 42.565 19.777 32.959 1.00 45.02 5027 GLN G CA 1
ATOM 13440 C C . GLN G 3 27 ? 41.204 19.816 32.276 1.00 50.35 5027 GLN G C 1
ATOM 13441 O O . GLN G 3 27 ? 40.246 20.349 32.845 1.00 53.84 5027 GLN G O 1
ATOM 13447 N N . PHE G 3 28 ? 41.102 19.264 31.069 1.00 50.60 5028 PHE G N 1
ATOM 13448 C CA . PHE G 3 28 ? 39.870 19.262 30.293 1.00 50.58 5028 PHE G CA 1
ATOM 13449 C C . PHE G 3 28 ? 39.398 17.830 30.094 1.00 38.36 5028 PHE G C 1
ATOM 13450 O O . PHE G 3 28 ? 40.163 16.979 29.629 1.00 53.61 5028 PHE G O 1
ATOM 13458 N N . ILE G 3 29 ? 38.144 17.569 30.451 1.00 47.65 5029 ILE G N 1
ATOM 13459 C CA . ILE G 3 29 ? 37.535 16.258 30.275 1.00 44.70 5029 ILE G CA 1
ATOM 13460 C C . ILE G 3 29 ? 36.264 16.418 29.453 1.00 46.53 5029 ILE G C 1
ATOM 13461 O O . ILE G 3 29 ? 35.597 17.457 29.496 1.00 42.86 5029 ILE G O 1
ATOM 13474 N N . THR G 3 31 ? 32.909 13.885 27.344 1.00 37.67 5031 THR G N 1
ATOM 13475 C CA . THR G 3 31 ? 32.283 12.602 27.071 1.00 35.42 5031 THR G CA 1
ATOM 13476 C C . THR G 3 31 ? 31.062 12.840 26.197 1.00 36.61 5031 THR G C 1
ATOM 13477 O O . THR G 3 31 ? 30.516 13.946 26.144 1.00 32.60 5031 THR G O 1
ATOM 13481 N N . ARG G 3 32 ? 30.649 11.785 25.502 1.00 37.24 5032 ARG G N 1
ATOM 13482 C CA . ARG G 3 32 ? 29.450 11.834 24.682 1.00 33.39 5032 ARG G CA 1
ATOM 13483 C C . ARG G 3 32 ? 28.778 10.472 24.737 1.00 30.84 5032 ARG G C 1
ATOM 13484 O O . ARG G 3 32 ? 29.449 9.439 24.662 1.00 29.53 5032 ARG G O 1
ATOM 13492 N N . ALA G 3 33 ? 27.457 10.481 24.887 1.00 35.94 5033 ALA G N 1
ATOM 13493 C CA . ALA G 3 33 ? 26.702 9.238 24.915 1.00 21.39 5033 ALA G CA 1
ATOM 13494 C C . ALA G 3 33 ? 26.900 8.473 23.613 1.00 27.93 5033 ALA G C 1
ATOM 13495 O O . ALA G 3 33 ? 27.116 9.057 22.547 1.00 24.04 5033 ALA G O 1
ATOM 13497 N N . VAL G 3 34 ? 26.836 7.144 23.709 1.00 39.25 5034 VAL G N 1
ATOM 13498 C CA . VAL G 3 34 ? 27.070 6.317 22.532 1.00 31.93 5034 VAL G CA 1
ATOM 13499 C C . VAL G 3 34 ? 25.971 6.521 21.498 1.00 29.57 5034 VAL G C 1
ATOM 13500 O O . VAL G 3 34 ? 26.226 6.449 20.289 1.00 37.00 5034 VAL G O 1
ATOM 13504 N N . ASN G 3 35 ? 24.743 6.790 21.940 1.00 21.40 5035 ASN G N 1
ATOM 13505 C CA . ASN G 3 35 ? 23.640 7.064 21.028 1.00 17.39 5035 ASN G CA 1
ATOM 13506 C C . ASN G 3 35 ? 23.594 8.518 20.584 1.00 31.15 5035 ASN G C 1
ATOM 13507 O O . ASN G 3 35 ? 22.601 8.931 19.975 1.00 47.98 5035 ASN G O 1
ATOM 13512 N N . GLY G 3 36 ? 24.629 9.295 20.888 1.00 28.56 5036 GLY G N 1
ATOM 13513 C CA . GLY G 3 36 ? 24.732 10.659 20.393 1.00 32.03 5036 GLY G CA 1
ATOM 13514 C C . GLY G 3 36 ? 23.589 11.565 20.791 1.00 34.44 5036 GLY G C 1
ATOM 13515 O O . GLY G 3 36 ? 23.141 12.389 19.984 1.00 58.75 5036 GLY G O 1
ATOM 13516 N N . THR G 3 37 ? 23.098 11.429 22.019 1.00 26.58 5037 THR G N 1
ATOM 13517 C CA . THR G 3 37 ? 22.018 12.276 22.507 1.00 30.81 5037 THR G CA 1
ATOM 13518 C C . THR G 3 37 ? 22.511 13.426 23.372 1.00 31.47 5037 THR G C 1
ATOM 13519 O O . THR G 3 37 ? 22.001 14.544 23.253 1.00 43.56 5037 THR G O 1
ATOM 13523 N N . THR G 3 38 ? 23.488 13.184 24.244 1.00 26.39 5038 THR G N 1
ATOM 13524 C CA . THR G 3 38 ? 24.047 14.227 25.089 1.00 23.07 5038 THR G CA 1
ATOM 13525 C C . THR G 3 38 ? 25.566 14.218 24.987 1.00 28.46 5038 THR G C 1
ATOM 13526 O O . THR G 3 38 ? 26.191 13.171 24.798 1.00 22.13 5038 THR G O 1
ATOM 13530 N N . TYR G 3 39 ? 26.148 15.408 25.111 1.00 33.23 5039 TYR G N 1
ATOM 13531 C CA . TYR G 3 39 ? 27.588 15.615 25.107 1.00 36.22 5039 TYR G CA 1
ATOM 13532 C C . TYR G 3 39 ? 27.945 16.543 26.258 1.00 34.57 5039 TYR G C 1
ATOM 13533 O O . TYR G 3 39 ? 27.181 17.447 26.599 1.00 42.07 5039 TYR G O 1
ATOM 13542 N N . ALA G 3 40 ? 29.107 16.315 26.864 1.00 32.18 5040 ALA G N 1
ATOM 13543 C CA . ALA G 3 40 ? 29.507 17.090 28.030 1.00 27.43 5040 ALA G CA 1
ATOM 13544 C C . ALA G 3 40 ? 30.988 17.422 27.958 1.00 40.82 5040 ALA G C 1
ATOM 13545 O O . ALA G 3 40 ? 31.800 16.596 27.533 1.00 42.61 5040 ALA G O 1
ATOM 13547 N N . GLU G 3 41 ? 31.329 18.640 28.376 1.00 59.70 5041 GLU G N 1
ATOM 13548 C CA . GLU G 3 41 ? 32.716 19.074 28.478 1.00 46.09 5041 GLU G CA 1
ATOM 13549 C C . GLU G 3 41 ? 32.884 19.858 29.769 1.00 36.33 5041 GLU G C 1
ATOM 13550 O O . GLU G 3 41 ? 31.935 20.474 30.255 1.00 40.68 5041 GLU G O 1
ATOM 13556 N N . ALA G 3 42 ? 34.091 19.828 30.330 1.00 39.97 5042 ALA G N 1
ATOM 13557 C CA . ALA G 3 42 ? 34.300 20.496 31.609 1.00 38.90 5042 ALA G CA 1
ATOM 13558 C C . ALA G 3 42 ? 35.787 20.651 31.887 1.00 45.20 5042 ALA G C 1
ATOM 13559 O O . ALA G 3 42 ? 36.599 19.814 31.484 1.00 43.23 5042 ALA G O 1
ATOM 13561 N N . ASN G 3 43 ? 36.124 21.733 32.582 1.00 53.77 5043 ASN G N 1
ATOM 13562 C CA . ASN G 3 43 ? 37.439 21.928 33.172 1.00 45.26 5043 ASN G CA 1
ATOM 13563 C C . ASN G 3 43 ? 37.352 21.681 34.673 1.00 48.28 5043 ASN G C 1
ATOM 13564 O O . ASN G 3 43 ? 36.343 21.991 35.311 1.00 42.63 5043 ASN G O 1
ATOM 13569 N N . ILE G 3 44 ? 38.417 21.113 35.237 1.00 49.35 5044 ILE G N 1
ATOM 13570 C CA . ILE G 3 44 ? 38.434 20.746 36.647 1.00 60.00 5044 ILE G CA 1
ATOM 13571 C C . ILE G 3 44 ? 39.788 21.112 37.246 1.00 64.62 5044 ILE G C 1
ATOM 13572 O O . ILE G 3 44 ? 40.759 21.382 36.536 1.00 55.76 5044 ILE G O 1
ATOM 13577 N N . SER G 3 45 ? 39.833 21.120 38.582 1.00 54.22 5045 SER G N 1
ATOM 13578 C CA . SER G 3 45 ? 41.023 21.573 39.296 1.00 72.36 5045 SER G CA 1
ATOM 13579 C C . SER G 3 45 ? 42.186 20.603 39.117 1.00 74.40 5045 SER G C 1
ATOM 13580 O O . SER G 3 45 ? 43.294 21.011 38.747 1.00 62.43 5045 SER G O 1
ATOM 13583 N N . ASP G 3 46 ? 41.956 19.318 39.380 1.00 67.04 5046 ASP G N 1
ATOM 13584 C CA . ASP G 3 46 ? 43.029 18.335 39.316 1.00 52.35 5046 ASP G CA 1
ATOM 13585 C C . ASP G 3 46 ? 43.569 18.215 37.894 1.00 50.12 5046 ASP G C 1
ATOM 13586 O O . ASP G 3 46 ? 42.838 18.358 36.911 1.00 70.22 5046 ASP G O 1
ATOM 13591 N N . VAL G 3 47 ? 44.869 17.952 37.793 1.00 51.83 5047 VAL G N 1
ATOM 13592 C CA . VAL G 3 47 ? 45.584 17.966 36.521 1.00 59.80 5047 VAL G CA 1
ATOM 13593 C C . VAL G 3 47 ? 45.820 16.531 36.073 1.00 61.32 5047 VAL G C 1
ATOM 13594 O O . VAL G 3 47 ? 46.497 15.759 36.763 1.00 74.35 5047 VAL G O 1
ATOM 13598 N N . ILE G 3 48 ? 45.270 16.174 34.912 1.00 53.03 5048 ILE G N 1
ATOM 13599 C CA . ILE G 3 48 ? 45.570 14.884 34.304 1.00 56.07 5048 ILE G CA 1
ATOM 13600 C C . ILE G 3 48 ? 46.980 14.926 33.735 1.00 66.62 5048 ILE G C 1
ATOM 13601 O O . ILE G 3 48 ? 47.342 15.854 32.999 1.00 76.79 5048 ILE G O 1
ATOM 13606 N N . ASP G 3 49 ? 47.792 13.925 34.076 1.00 53.97 5049 ASP G N 1
ATOM 13607 C CA . ASP G 3 49 ? 49.197 13.914 33.687 1.00 73.21 5049 ASP G CA 1
ATOM 13608 C C . ASP G 3 49 ? 49.558 12.768 32.748 1.00 66.73 5049 ASP G C 1
ATOM 13609 O O . ASP G 3 49 ? 50.741 12.599 32.428 1.00 77.02 5049 ASP G O 1
ATOM 13614 N N . PHE G 3 50 ? 48.584 11.982 32.296 1.00 57.03 5050 PHE G N 1
ATOM 13615 C CA . PHE G 3 50 ? 48.863 10.906 31.355 1.00 57.62 5050 PHE G CA 1
ATOM 13616 C C . PHE G 3 50 ? 47.564 10.484 30.685 1.00 50.80 5050 PHE G C 1
ATOM 13617 O O . PHE G 3 50 ? 46.521 10.398 31.339 1.00 47.64 5050 PHE G O 1
ATOM 13625 N N . ASP G 3 51 ? 47.637 10.232 29.381 1.00 44.20 5051 ASP G N 1
ATOM 13626 C CA . ASP G 3 51 ? 46.467 9.823 28.618 1.00 43.98 5051 ASP G CA 1
ATOM 13627 C C . ASP G 3 51 ? 46.124 8.373 28.931 1.00 45.17 5051 ASP G C 1
ATOM 13628 O O . ASP G 3 51 ? 47.006 7.509 28.958 1.00 63.47 5051 ASP G O 1
ATOM 13633 N N . VAL G 3 52 ? 44.842 8.108 29.165 1.00 31.40 5052 VAL G N 1
ATOM 13634 C CA . VAL G 3 52 ? 44.382 6.766 29.502 1.00 34.59 5052 VAL G CA 1
ATOM 13635 C C . VAL G 3 52 ? 42.877 6.709 29.276 1.00 41.24 5052 VAL G C 1
ATOM 13636 O O . VAL G 3 52 ? 42.159 7.680 29.532 1.00 46.65 5052 VAL G O 1
ATOM 13640 N N . ALA G 3 53 ? 42.408 5.568 28.778 1.00 42.77 5053 ALA G N 1
ATOM 13641 C CA . ALA G 3 53 ? 40.992 5.330 28.533 1.00 29.12 5053 ALA G CA 1
ATOM 13642 C C . ALA G 3 53 ? 40.470 4.321 29.544 1.00 28.68 5053 ALA G C 1
ATOM 13643 O O . ALA G 3 53 ? 41.070 3.257 29.732 1.00 46.14 5053 ALA G O 1
ATOM 13645 N N . ILE G 3 54 ? 39.359 4.653 30.190 1.00 26.22 5054 ILE G N 1
ATOM 13646 C CA . ILE G 3 54 ? 38.732 3.780 31.173 1.00 32.28 5054 ILE G CA 1
ATOM 13647 C C . ILE G 3 54 ? 37.503 3.154 30.530 1.00 28.68 5054 ILE G C 1
ATOM 13648 O O . ILE G 3 54 ? 36.617 3.866 30.042 1.00 43.17 5054 ILE G O 1
ATOM 13653 N N . TYR G 3 55 ? 37.452 1.821 30.518 1.00 27.70 5055 TYR G N 1
ATOM 13654 C CA . TYR G 3 55 ? 36.320 1.130 29.912 1.00 36.47 5055 TYR G CA 1
ATOM 13655 C C . TYR G 3 55 ? 35.104 1.138 30.830 1.00 37.13 5055 TYR G C 1
ATOM 13656 O O . TYR G 3 55 ? 33.973 1.317 30.365 1.00 32.35 5055 TYR G O 1
ATOM 13665 N N . ASP G 3 56 ? 35.317 0.948 32.130 1.00 24.88 5056 ASP G N 1
ATOM 13666 C CA . ASP G 3 56 ? 34.256 0.989 33.132 1.00 23.57 5056 ASP G CA 1
ATOM 13667 C C . ASP G 3 56 ? 34.584 2.120 34.101 1.00 48.18 5056 ASP G C 1
ATOM 13668 O O . ASP G 3 56 ? 35.319 1.927 35.072 1.00 46.69 5056 ASP G O 1
ATOM 13673 N N . LEU G 3 57 ? 34.028 3.303 33.836 1.00 53.37 5057 LEU G N 1
ATOM 13674 C CA . LEU G 3 57 ? 34.283 4.442 34.710 1.00 42.96 5057 LEU G CA 1
ATOM 13675 C C . LEU G 3 57 ? 33.630 4.251 36.074 1.00 38.23 5057 LEU G C 1
ATOM 13676 O O . LEU G 3 57 ? 34.190 4.657 37.099 1.00 56.91 5057 LEU G O 1
ATOM 13681 N N . ASN G 3 58 ? 32.453 3.620 36.107 1.00 29.87 5058 ASN G N 1
ATOM 13682 C CA . ASN G 3 58 ? 31.730 3.454 37.363 1.00 35.22 5058 ASN G CA 1
ATOM 13683 C C . ASN G 3 58 ? 32.499 2.564 38.331 1.00 38.51 5058 ASN G C 1
ATOM 13684 O O . ASN G 3 58 ? 32.626 2.886 39.519 1.00 53.32 5058 ASN G O 1
ATOM 13689 N N . GLY G 3 59 ? 33.019 1.435 37.844 1.00 33.76 5059 GLY G N 1
ATOM 13690 C CA . GLY G 3 59 ? 33.814 0.576 38.704 1.00 42.16 5059 GLY G CA 1
ATOM 13691 C C . GLY G 3 59 ? 35.098 1.234 39.161 1.00 43.59 5059 GLY G C 1
ATOM 13692 O O . GLY G 3 59 ? 35.555 1.004 40.287 1.00 47.65 5059 GLY G O 1
ATOM 13693 N N . PHE G 3 60 ? 35.698 2.056 38.298 1.00 40.23 5060 PHE G N 1
ATOM 13694 C CA . PHE G 3 60 ? 36.887 2.806 38.685 1.00 43.62 5060 PHE G CA 1
ATOM 13695 C C . PHE G 3 60 ? 36.576 3.760 39.830 1.00 48.58 5060 PHE G C 1
ATOM 13696 O O . PHE G 3 60 ? 37.326 3.844 40.810 1.00 53.93 5060 PHE G O 1
ATOM 13704 N N . LEU G 3 61 ? 35.457 4.479 39.733 1.00 47.34 5061 LEU G N 1
ATOM 13705 C CA . LEU G 3 61 ? 35.073 5.368 40.823 1.00 41.51 5061 LEU G CA 1
ATOM 13706 C C . LEU G 3 61 ? 34.712 4.585 42.082 1.00 41.15 5061 LEU G C 1
ATOM 13707 O O . LEU G 3 61 ? 34.942 5.066 43.197 1.00 52.28 5061 LEU G O 1
ATOM 13712 N N . GLY G 3 62 ? 34.184 3.371 41.928 1.00 36.69 5062 GLY G N 1
ATOM 13713 C CA . GLY G 3 62 ? 33.938 2.536 43.095 1.00 37.22 5062 GLY G CA 1
ATOM 13714 C C . GLY G 3 62 ? 35.217 2.163 43.822 1.00 41.66 5062 GLY G C 1
ATOM 13715 O O . GLY G 3 62 ? 35.334 2.339 45.042 1.00 59.23 5062 GLY G O 1
ATOM 13716 N N . ILE G 3 63 ? 36.203 1.649 43.081 1.00 45.92 5063 ILE G N 1
ATOM 13717 C CA . ILE G 3 63 ? 37.462 1.279 43.726 1.00 40.96 5063 ILE G CA 1
ATOM 13718 C C . ILE G 3 63 ? 38.159 2.515 44.277 1.00 43.13 5063 ILE G C 1
ATOM 13719 O O . ILE G 3 63 ? 38.905 2.425 45.260 1.00 60.70 5063 ILE G O 1
ATOM 13724 N N . LEU G 3 64 ? 37.933 3.683 43.668 1.00 44.12 5064 LEU G N 1
ATOM 13725 C CA . LEU G 3 64 ? 38.442 4.919 44.255 1.00 43.44 5064 LEU G CA 1
ATOM 13726 C C . LEU G 3 64 ? 37.777 5.200 45.596 1.00 45.69 5064 LEU G C 1
ATOM 13727 O O . LEU G 3 64 ? 38.442 5.602 46.558 1.00 56.44 5064 LEU G O 1
ATOM 13732 N N . SER G 3 65 ? 36.461 4.993 45.679 1.00 41.24 5065 SER G N 1
ATOM 13733 C CA . SER G 3 65 ? 35.769 5.130 46.955 1.00 51.93 5065 SER G CA 1
ATOM 13734 C C . SER G 3 65 ? 36.246 4.105 47.975 1.00 49.14 5065 SER G C 1
ATOM 13735 O O . SER G 3 65 ? 36.054 4.308 49.179 1.00 56.37 5065 SER G O 1
ATOM 13738 N N . LEU G 3 66 ? 36.862 3.013 47.522 1.00 54.78 5066 LEU G N 1
ATOM 13739 C CA . LEU G 3 66 ? 37.318 1.959 48.424 1.00 61.82 5066 LEU G CA 1
ATOM 13740 C C . LEU G 3 66 ? 38.633 2.269 49.139 1.00 56.79 5066 LEU G C 1
ATOM 13741 O O . LEU G 3 66 ? 39.073 1.450 49.953 1.00 53.93 5066 LEU G O 1
ATOM 13746 N N . VAL G 3 67 ? 39.276 3.405 48.869 1.00 53.35 5067 VAL G N 1
ATOM 13747 C CA . VAL G 3 67 ? 40.544 3.753 49.500 1.00 57.07 5067 VAL G CA 1
ATOM 13748 C C . VAL G 3 67 ? 40.454 5.169 50.063 1.00 76.01 5067 VAL G C 1
ATOM 13749 O O . VAL G 3 67 ? 39.432 5.844 49.946 1.00 77.73 5067 VAL G O 1
ATOM 13753 N N . ASN G 3 68 ? 41.548 5.610 50.683 1.00 85.44 5068 ASN G N 1
ATOM 13754 C CA . ASN G 3 68 ? 41.599 6.935 51.283 1.00 87.98 5068 ASN G CA 1
ATOM 13755 C C . ASN G 3 68 ? 41.461 8.013 50.212 1.00 95.64 5068 ASN G C 1
ATOM 13756 O O . ASN G 3 68 ? 41.762 7.802 49.034 1.00 105.72 5068 ASN G O 1
ATOM 13761 N N . ASP G 3 69 ? 41.002 9.191 50.642 1.00 89.96 5069 ASP G N 1
ATOM 13762 C CA . ASP G 3 69 ? 40.746 10.273 49.697 1.00 86.17 5069 ASP G CA 1
ATOM 13763 C C . ASP G 3 69 ? 42.034 10.833 49.106 1.00 85.57 5069 ASP G C 1
ATOM 13764 O O . ASP G 3 69 ? 42.021 11.361 47.988 1.00 78.16 5069 ASP G O 1
ATOM 13769 N N . ASP G 3 70 ? 43.149 10.729 49.829 1.00 87.67 5070 ASP G N 1
ATOM 13770 C CA . ASP G 3 70 ? 44.430 11.249 49.372 1.00 78.29 5070 ASP G CA 1
ATOM 13771 C C . ASP G 3 70 ? 45.215 10.240 48.541 1.00 80.34 5070 ASP G C 1
ATOM 13772 O O . ASP G 3 70 ? 46.442 10.360 48.437 1.00 72.33 5070 ASP G O 1
ATOM 13777 N N . ALA G 3 71 ? 44.539 9.255 47.951 1.00 73.90 5071 ALA G N 1
ATOM 13778 C CA . ALA G 3 71 ? 45.227 8.230 47.179 1.00 70.56 5071 ALA G CA 1
ATOM 13779 C C . ALA G 3 71 ? 45.918 8.843 45.966 1.00 52.22 5071 ALA G C 1
ATOM 13780 O O . ALA G 3 71 ? 45.459 9.835 45.393 1.00 54.15 5071 ALA G O 1
ATOM 13782 N N . GLU G 3 72 ? 47.038 8.240 45.576 1.00 56.99 5072 GLU G N 1
ATOM 13783 C CA . GLU G 3 72 ? 47.876 8.758 44.501 1.00 60.41 5072 GLU G CA 1
ATOM 13784 C C . GLU G 3 72 ? 47.621 7.961 43.227 1.00 70.73 5072 GLU G C 1
ATOM 13785 O O . GLU G 3 72 ? 47.875 6.754 43.185 1.00 67.80 5072 GLU G O 1
ATOM 13791 N N . ILE G 3 73 ? 47.129 8.634 42.192 1.00 62.56 5073 ILE G N 1
ATOM 13792 C CA . ILE G 3 73 ? 46.849 8.004 40.908 1.00 47.66 5073 ILE G CA 1
ATOM 13793 C C . ILE G 3 73 ? 48.009 8.283 39.965 1.00 48.56 5073 ILE G C 1
ATOM 13794 O O . ILE G 3 73 ? 48.382 9.443 39.750 1.00 63.51 5073 ILE G O 1
ATOM 13799 N N . SER G 3 74 ? 48.584 7.222 39.403 1.00 46.77 5074 SER G N 1
ATOM 13800 C CA . SER G 3 74 ? 49.714 7.338 38.492 1.00 52.27 5074 SER G CA 1
ATOM 13801 C C . SER G 3 74 ? 49.566 6.299 37.390 1.00 51.80 5074 SER G C 1
ATOM 13802 O O . SER G 3 74 ? 48.622 5.505 37.378 1.00 58.20 5074 SER G O 1
ATOM 13805 N N . GLN G 3 75 ? 50.514 6.300 36.457 1.00 54.35 5075 GLN G N 1
ATOM 13806 C CA . GLN G 3 75 ? 50.581 5.286 35.413 1.00 47.55 5075 GLN G CA 1
ATOM 13807 C C . GLN G 3 75 ? 51.557 4.202 35.850 1.00 63.42 5075 GLN G C 1
ATOM 13808 O O . GLN G 3 75 ? 52.747 4.476 36.043 1.00 64.69 5075 GLN G O 1
ATOM 13814 N N . SER G 3 76 ? 51.053 2.981 36.008 1.00 69.92 5076 SER G N 1
ATOM 13815 C CA . SER G 3 76 ? 51.887 1.876 36.449 1.00 70.53 5076 SER G CA 1
ATOM 13816 C C . SER G 3 76 ? 52.959 1.561 35.410 1.00 72.76 5076 SER G C 1
ATOM 13817 O O . SER G 3 76 ? 52.882 1.970 34.248 1.00 73.23 5076 SER G O 1
ATOM 13820 N N . GLU G 3 77 ? 53.978 0.822 35.853 1.00 76.47 5077 GLU G N 1
ATOM 13821 C CA . GLU G 3 77 ? 55.062 0.441 34.955 1.00 81.80 5077 GLU G CA 1
ATOM 13822 C C . GLU G 3 77 ? 54.560 -0.428 33.809 1.00 80.21 5077 GLU G C 1
ATOM 13823 O O . GLU G 3 77 ? 55.082 -0.341 32.691 1.00 80.74 5077 GLU G O 1
ATOM 13829 N N . ASP G 3 78 ? 53.546 -1.261 34.060 1.00 83.65 5078 ASP G N 1
ATOM 13830 C CA . ASP G 3 78 ? 52.959 -2.067 32.996 1.00 69.70 5078 ASP G CA 1
ATOM 13831 C C . ASP G 3 78 ? 52.152 -1.227 32.016 1.00 66.38 5078 ASP G C 1
ATOM 13832 O O . ASP G 3 78 ? 51.980 -1.635 30.863 1.00 80.98 5078 ASP G O 1
ATOM 13837 N N . GLY G 3 79 ? 51.660 -0.067 32.442 1.00 69.59 5079 GLY G N 1
ATOM 13838 C CA . GLY G 3 79 ? 50.870 0.802 31.592 1.00 65.12 5079 GLY G CA 1
ATOM 13839 C C . GLY G 3 79 ? 49.439 0.991 32.044 1.00 57.06 5079 GLY G C 1
ATOM 13840 O O . GLY G 3 79 ? 48.681 1.690 31.364 1.00 57.93 5079 GLY G O 1
ATOM 13841 N N . ASN G 3 80 ? 49.045 0.393 33.166 1.00 51.61 5080 ASN G N 1
ATOM 13842 C CA . ASN G 3 80 ? 47.688 0.524 33.679 1.00 39.91 5080 ASN G CA 1
ATOM 13843 C C . ASN G 3 80 ? 47.555 1.775 34.537 1.00 38.58 5080 ASN G C 1
ATOM 13844 O O . ASN G 3 80 ? 48.300 2.743 34.357 1.00 50.88 5080 ASN G O 1
ATOM 13849 N N . ILE G 3 81 ? 46.608 1.763 35.471 1.00 31.75 5081 ILE G N 1
ATOM 13850 C CA . ILE G 3 81 ? 46.370 2.875 36.383 1.00 24.71 5081 ILE G CA 1
ATOM 13851 C C . ILE G 3 81 ? 46.671 2.392 37.793 1.00 38.88 5081 ILE G C 1
ATOM 13852 O O . ILE G 3 81 ? 46.014 1.469 38.289 1.00 61.16 5081 ILE G O 1
ATOM 13857 N N . LYS G 3 82 ? 47.658 3.009 38.435 1.00 36.95 5082 LYS G N 1
ATOM 13858 C CA . LYS G 3 82 ? 48.084 2.630 39.775 1.00 39.33 5082 LYS G CA 1
ATOM 13859 C C . LYS G 3 82 ? 47.476 3.590 40.788 1.00 27.18 5082 LYS G C 1
ATOM 13860 O O . LYS G 3 82 ? 47.784 4.787 40.775 1.00 41.04 5082 LYS G O 1
ATOM 13866 N N . ILE G 3 83 ? 46.614 3.066 41.655 1.00 24.55 5083 ILE G N 1
ATOM 13867 C CA . ILE G 3 83 ? 46.044 3.809 42.770 1.00 27.71 5083 ILE G CA 1
ATOM 13868 C C . ILE G 3 83 ? 46.804 3.363 44.012 1.00 43.87 5083 ILE G C 1
ATOM 13869 O O . ILE G 3 83 ? 46.598 2.256 44.520 1.00 44.48 5083 ILE G O 1
ATOM 13874 N N . ALA G 3 84 ? 47.703 4.219 44.487 1.00 46.96 5084 ALA G N 1
ATOM 13875 C CA . ALA G 3 84 ? 48.498 3.948 45.674 1.00 47.43 5084 ALA G CA 1
ATOM 13876 C C . ALA G 3 84 ? 47.767 4.484 46.898 1.00 53.11 5084 ALA G C 1
ATOM 13877 O O . ALA G 3 84 ? 47.414 5.669 46.951 1.00 55.99 5084 ALA G O 1
ATOM 13879 N N . ASP G 3 85 ? 47.533 3.606 47.865 1.00 51.25 5085 ASP G N 1
ATOM 13880 C CA . ASP G 3 85 ? 46.932 3.936 49.143 1.00 36.97 5085 ASP G CA 1
ATOM 13881 C C . ASP G 3 85 ? 48.000 3.811 50.228 1.00 47.42 5085 ASP G C 1
ATOM 13882 O O . ASP G 3 85 ? 49.201 3.738 49.941 1.00 51.30 5085 ASP G O 1
ATOM 13887 N N . ALA G 3 86 ? 47.561 3.788 51.484 1.00 69.05 5086 ALA G N 1
ATOM 13888 C CA . ALA G 3 86 ? 48.478 3.634 52.605 1.00 75.12 5086 ALA G CA 1
ATOM 13889 C C . ALA G 3 86 ? 49.191 2.290 52.525 1.00 62.24 5086 ALA G C 1
ATOM 13890 O O . ALA G 3 86 ? 50.372 2.222 52.170 1.00 47.51 5086 ALA G O 1
ATOM 13892 N N . ARG G 3 87 ? 48.470 1.216 52.840 1.00 59.91 5087 ARG G N 1
ATOM 13893 C CA . ARG G 3 87 ? 49.034 -0.125 52.839 1.00 51.07 5087 ARG G CA 1
ATOM 13894 C C . ARG G 3 87 ? 48.756 -0.895 51.556 1.00 56.71 5087 ARG G C 1
ATOM 13895 O O . ARG G 3 87 ? 49.443 -1.888 51.288 1.00 44.84 5087 ARG G O 1
ATOM 13903 N N . SER G 3 88 ? 47.786 -0.461 50.757 1.00 56.78 5088 SER G N 1
ATOM 13904 C CA . SER G 3 88 ? 47.322 -1.218 49.606 1.00 45.82 5088 SER G CA 1
ATOM 13905 C C . SER G 3 88 ? 47.550 -0.443 48.314 1.00 54.67 5088 SER G C 1
ATOM 13906 O O . SER G 3 88 ? 47.776 0.771 48.315 1.00 44.74 5088 SER G O 1
ATOM 13909 N N . THR G 3 89 ? 47.484 -1.175 47.203 1.00 61.78 5089 THR G N 1
ATOM 13910 C CA . THR G 3 89 ? 47.620 -0.617 45.866 1.00 41.32 5089 THR G CA 1
ATOM 13911 C C . THR G 3 89 ? 46.642 -1.329 44.944 1.00 35.80 5089 THR G C 1
ATOM 13912 O O . THR G 3 89 ? 46.528 -2.556 44.984 1.00 45.18 5089 THR G O 1
ATOM 13916 N N . ILE G 3 90 ? 45.937 -0.558 44.121 1.00 45.38 5090 ILE G N 1
ATOM 13917 C CA . ILE G 3 90 ? 44.956 -1.090 43.180 1.00 38.66 5090 ILE G CA 1
ATOM 13918 C C . ILE G 3 90 ? 45.441 -0.805 41.765 1.00 43.74 5090 ILE G C 1
ATOM 13919 O O . ILE G 3 90 ? 45.799 0.332 41.441 1.00 36.32 5090 ILE G O 1
ATOM 13924 N N . PHE G 3 91 ? 45.452 -1.833 40.922 1.00 51.14 5091 PHE G N 1
ATOM 13925 C CA . PHE G 3 91 ? 45.826 -1.690 39.518 1.00 39.07 5091 PHE G CA 1
ATOM 13926 C C . PHE G 3 91 ? 44.569 -1.831 38.669 1.00 32.85 5091 PHE G C 1
ATOM 13927 O O . PHE G 3 91 ? 43.989 -2.919 38.582 1.00 50.87 5091 PHE G O 1
ATOM 13935 N N . TRP G 3 92 ? 44.148 -0.731 38.053 1.00 27.67 5092 TRP G N 1
ATOM 13936 C CA . TRP G 3 92 ? 42.966 -0.680 37.205 1.00 33.68 5092 TRP G CA 1
ATOM 13937 C C . TRP G 3 92 ? 43.364 -0.703 35.734 1.00 34.08 5092 TRP G C 1
ATOM 13938 O O . TRP G 3 92 ? 44.298 0.001 35.334 1.00 41.39 5092 TRP G O 1
ATOM 13949 N N . PRO G 3 93 ? 42.682 -1.497 34.909 1.00 36.02 5093 PRO G N 1
ATOM 13950 C CA . PRO G 3 93 ? 43.124 -1.666 33.518 1.00 31.44 5093 PRO G CA 1
ATOM 13951 C C . PRO G 3 93 ? 42.915 -0.408 32.690 1.00 26.31 5093 PRO G C 1
ATOM 13952 O O . PRO G 3 93 ? 41.948 0.333 32.876 1.00 25.82 5093 PRO G O 1
ATOM 13956 N N . ALA G 3 94 ? 43.841 -0.177 31.766 1.00 26.29 5094 ALA G N 1
ATOM 13957 C CA . ALA G 3 94 ? 43.703 0.878 30.774 1.00 29.54 5094 ALA G CA 1
ATOM 13958 C C . ALA G 3 94 ? 43.086 0.278 29.517 1.00 40.28 5094 ALA G C 1
ATOM 13959 O O . ALA G 3 94 ? 43.617 -0.689 28.962 1.00 42.69 5094 ALA G O 1
ATOM 13961 N N . ALA G 3 95 ? 41.963 0.838 29.081 1.00 43.75 5095 ALA G N 1
ATOM 13962 C CA . ALA G 3 95 ? 41.242 0.283 27.948 1.00 38.20 5095 ALA G CA 1
ATOM 13963 C C . ALA G 3 95 ? 41.886 0.700 26.630 1.00 31.50 5095 ALA G C 1
ATOM 13964 O O . ALA G 3 95 ? 42.624 1.685 26.548 1.00 43.64 5095 ALA G O 1
ATOM 13966 N N . ASP G 3 96 ? 41.602 -0.076 25.593 1.00 35.54 5096 ASP G N 1
ATOM 13967 C CA . ASP G 3 96 ? 42.034 0.287 24.251 1.00 33.66 5096 ASP G CA 1
ATOM 13968 C C . ASP G 3 96 ? 41.257 1.517 23.796 1.00 41.81 5096 ASP G C 1
ATOM 13969 O O . ASP G 3 96 ? 40.026 1.543 23.917 1.00 44.73 5096 ASP G O 1
ATOM 13974 N N . PRO G 3 97 ? 41.929 2.556 23.291 1.00 44.13 5097 PRO G N 1
ATOM 13975 C CA . PRO G 3 97 ? 41.208 3.787 22.923 1.00 39.74 5097 PRO G CA 1
ATOM 13976 C C . PRO G 3 97 ? 40.091 3.570 21.918 1.00 43.00 5097 PRO G C 1
ATOM 13977 O O . PRO G 3 97 ? 39.095 4.304 21.945 1.00 43.81 5097 PRO G O 1
ATOM 13981 N N . SER G 3 98 ? 40.219 2.578 21.034 1.00 38.41 5098 SER G N 1
ATOM 13982 C CA . SER G 3 98 ? 39.185 2.336 20.035 1.00 40.95 5098 SER G CA 1
ATOM 13983 C C . SER G 3 98 ? 37.936 1.697 20.629 1.00 38.89 5098 SER G C 1
ATOM 13984 O O . SER G 3 98 ? 36.866 1.775 20.015 1.00 32.79 5098 SER G O 1
ATOM 13987 N N . THR G 3 99 ? 38.042 1.078 21.803 1.00 42.06 5099 THR G N 1
ATOM 13988 C CA . THR G 3 99 ? 36.922 0.387 22.427 1.00 42.96 5099 THR G CA 1
ATOM 13989 C C . THR G 3 99 ? 36.069 1.300 23.299 1.00 37.63 5099 THR G C 1
ATOM 13990 O O . THR G 3 99 ? 35.155 0.814 23.973 1.00 47.12 5099 THR G O 1
ATOM 13994 N N . VAL G 3 100 ? 36.345 2.602 23.308 1.00 33.34 5100 VAL G N 1
ATOM 13995 C CA . VAL G 3 100 ? 35.565 3.572 24.067 1.00 47.59 5100 VAL G CA 1
ATOM 13996 C C . VAL G 3 100 ? 35.081 4.649 23.108 1.00 46.81 5100 VAL G C 1
ATOM 13997 O O . VAL G 3 100 ? 35.884 5.250 22.385 1.00 45.59 5100 VAL G O 1
ATOM 14001 N N . VAL G 3 101 ? 33.773 4.884 23.099 1.00 46.80 5101 VAL G N 1
ATOM 14002 C CA . VAL G 3 101 ? 33.180 5.904 22.241 1.00 44.67 5101 VAL G CA 1
ATOM 14003 C C . VAL G 3 101 ? 33.391 7.259 22.908 1.00 52.90 5101 VAL G C 1
ATOM 14004 O O . VAL G 3 101 ? 32.814 7.541 23.961 1.00 70.19 5101 VAL G O 1
ATOM 14008 N N . ALA G 3 102 ? 34.223 8.095 22.298 1.00 51.42 5102 ALA G N 1
ATOM 14009 C CA . ALA G 3 102 ? 34.544 9.413 22.816 1.00 43.97 5102 ALA G CA 1
ATOM 14010 C C . ALA G 3 102 ? 34.562 10.400 21.661 1.00 53.14 5102 ALA G C 1
ATOM 14011 O O . ALA G 3 102 ? 34.797 10.007 20.512 1.00 62.38 5102 ALA G O 1
ATOM 14013 N N . PRO G 3 103 ? 34.299 11.679 21.927 1.00 60.02 5103 PRO G N 1
ATOM 14014 C CA . PRO G 3 103 ? 34.389 12.678 20.857 1.00 49.51 5103 PRO G CA 1
ATOM 14015 C C . PRO G 3 103 ? 35.817 12.800 20.349 1.00 59.15 5103 PRO G C 1
ATOM 14016 O O . PRO G 3 103 ? 36.784 12.646 21.099 1.00 64.66 5103 PRO G O 1
ATOM 14020 N N . ASN G 3 104 ? 35.941 13.069 19.049 1.00 73.30 5104 ASN G N 1
ATOM 14021 C CA . ASN G 3 104 ? 37.259 13.237 18.446 1.00 84.14 5104 ASN G CA 1
ATOM 14022 C C . ASN G 3 104 ? 37.862 14.590 18.809 1.00 81.03 5104 ASN G C 1
ATOM 14023 O O . ASN G 3 104 ? 39.034 14.675 19.193 1.00 78.33 5104 ASN G O 1
ATOM 14028 N N . LYS G 3 105 ? 37.073 15.655 18.699 1.00 68.90 5105 LYS G N 1
ATOM 14029 C CA . LYS G 3 105 ? 37.490 17.000 19.056 1.00 75.72 5105 LYS G CA 1
ATOM 14030 C C . LYS G 3 105 ? 36.358 17.680 19.806 1.00 81.28 5105 LYS G C 1
ATOM 14031 O O . LYS G 3 105 ? 35.188 17.314 19.634 1.00 80.88 5105 LYS G O 1
ATOM 14037 N N . PRO G 3 106 ? 36.670 18.665 20.659 1.00 81.23 5106 PRO G N 1
ATOM 14038 C CA . PRO G 3 106 ? 35.599 19.427 21.316 1.00 75.91 5106 PRO G CA 1
ATOM 14039 C C . PRO G 3 106 ? 34.708 20.121 20.301 1.00 74.57 5106 PRO G C 1
ATOM 14040 O O . PRO G 3 106 ? 35.151 21.036 19.599 1.00 70.84 5106 PRO G O 1
ATOM 14044 N N . ILE G 3 107 ? 33.457 19.686 20.199 1.00 78.64 5107 ILE G N 1
ATOM 14045 C CA . ILE G 3 107 ? 32.543 20.212 19.188 1.00 87.73 5107 ILE G CA 1
ATOM 14046 C C . ILE G 3 107 ? 32.182 21.654 19.533 1.00 78.64 5107 ILE G C 1
ATOM 14047 O O . ILE G 3 107 ? 31.634 21.920 20.614 1.00 63.75 5107 ILE G O 1
ATOM 14052 N N . PRO G 3 108 ? 32.485 22.618 18.660 1.00 73.79 5108 PRO G N 1
ATOM 14053 C CA . PRO G 3 108 ? 32.129 24.017 18.937 1.00 78.31 5108 PRO G CA 1
ATOM 14054 C C . PRO G 3 108 ? 30.655 24.260 18.646 1.00 79.10 5108 PRO G C 1
ATOM 14055 O O . PRO G 3 108 ? 30.174 23.985 17.544 1.00 82.29 5108 PRO G O 1
ATOM 14059 N N . PHE G 3 109 ? 29.937 24.769 19.640 1.00 63.23 5109 PHE G N 1
ATOM 14060 C CA . PHE G 3 109 ? 28.520 25.035 19.459 1.00 58.82 5109 PHE G CA 1
ATOM 14061 C C . PHE G 3 109 ? 28.331 26.252 18.555 1.00 50.07 5109 PHE G C 1
ATOM 14062 O O . PHE G 3 109 ? 29.051 27.246 18.693 1.00 48.05 5109 PHE G O 1
ATOM 14070 N N . PRO G 3 110 ? 27.381 26.202 17.614 1.00 57.58 5110 PRO G N 1
ATOM 14071 C CA . PRO G 3 110 ? 27.182 27.337 16.700 1.00 50.64 5110 PRO G CA 1
ATOM 14072 C C . PRO G 3 110 ? 26.625 28.568 17.397 1.00 53.51 5110 PRO G C 1
ATOM 14073 O O . PRO G 3 110 ? 26.331 28.534 18.596 1.00 48.88 5110 PRO G O 1
ATOM 14077 N N . VAL G 3 111 ? 26.479 29.663 16.651 1.00 59.84 5111 VAL G N 1
ATOM 14078 C CA . VAL G 3 111 ? 25.855 30.860 17.201 1.00 57.08 5111 VAL G CA 1
ATOM 14079 C C . VAL G 3 111 ? 24.392 30.560 17.497 1.00 61.14 5111 VAL G C 1
ATOM 14080 O O . VAL G 3 111 ? 23.680 29.971 16.672 1.00 65.25 5111 VAL G O 1
ATOM 14084 N N . ALA G 3 112 ? 23.942 30.941 18.689 1.00 59.92 5112 ALA G N 1
ATOM 14085 C CA . ALA G 3 112 ? 22.623 30.540 19.153 1.00 48.14 5112 ALA G CA 1
ATOM 14086 C C . ALA G 3 112 ? 21.521 31.235 18.363 1.00 44.11 5112 ALA G C 1
ATOM 14087 O O . ALA G 3 112 ? 21.686 32.354 17.870 1.00 40.92 5112 ALA G O 1
ATOM 14089 N N . SER G 3 113 ? 20.388 30.545 18.234 1.00 48.54 5113 SER G N 1
ATOM 14090 C CA . SER G 3 113 ? 19.178 31.146 17.691 1.00 45.91 5113 SER G CA 1
ATOM 14091 C C . SER G 3 113 ? 18.315 31.784 18.768 1.00 40.14 5113 SER G C 1
ATOM 14092 O O . SER G 3 113 ? 17.485 32.644 18.453 1.00 40.74 5113 SER G O 1
ATOM 14095 N N . ALA G 3 114 ? 18.488 31.375 20.023 1.00 44.46 5114 ALA G N 1
ATOM 14096 C CA . ALA G 3 114 ? 17.818 32.002 21.153 1.00 28.06 5114 ALA G CA 1
ATOM 14097 C C . ALA G 3 114 ? 18.683 31.795 22.386 1.00 37.12 5114 ALA G C 1
ATOM 14098 O O . ALA G 3 114 ? 19.394 30.795 22.498 1.00 47.03 5114 ALA G O 1
ATOM 14100 N N . VAL G 3 115 ? 18.639 32.757 23.302 1.00 38.58 5115 VAL G N 1
ATOM 14101 C CA . VAL G 3 115 ? 19.457 32.715 24.507 1.00 39.92 5115 VAL G CA 1
ATOM 14102 C C . VAL G 3 115 ? 18.590 33.060 25.706 1.00 43.87 5115 VAL G C 1
ATOM 14103 O O . VAL G 3 115 ? 17.755 33.969 25.643 1.00 44.30 5115 VAL G O 1
ATOM 14107 N N . THR G 3 116 ? 18.786 32.327 26.798 1.00 36.32 5116 THR G N 1
ATOM 14108 C CA . THR G 3 116 ? 18.143 32.633 28.068 1.00 36.61 5116 THR G CA 1
ATOM 14109 C C . THR G 3 116 ? 19.042 32.109 29.182 1.00 45.18 5116 THR G C 1
ATOM 14110 O O . THR G 3 116 ? 20.184 31.710 28.942 1.00 53.48 5116 THR G O 1
ATOM 14114 N N . GLU G 3 117 ? 18.522 32.091 30.407 1.00 45.32 5117 GLU G N 1
ATOM 14115 C CA . GLU G 3 117 ? 19.311 31.638 31.542 1.00 50.51 5117 GLU G CA 1
ATOM 14116 C C . GLU G 3 117 ? 18.404 30.925 32.533 1.00 59.67 5117 GLU G C 1
ATOM 14117 O O . GLU G 3 117 ? 17.287 31.377 32.801 1.00 61.30 5117 GLU G O 1
ATOM 14123 N N . ILE G 3 118 ? 18.894 29.813 33.074 1.00 54.33 5118 ILE G N 1
ATOM 14124 C CA . ILE G 3 118 ? 18.166 28.993 34.033 1.00 51.43 5118 ILE G CA 1
ATOM 14125 C C . ILE G 3 118 ? 18.897 29.067 35.364 1.00 61.40 5118 ILE G C 1
ATOM 14126 O O . ILE G 3 118 ? 20.088 28.728 35.448 1.00 71.00 5118 ILE G O 1
ATOM 14131 N N . LYS G 3 119 ? 18.188 29.518 36.395 1.00 50.31 5119 LYS G N 1
ATOM 14132 C CA . LYS G 3 119 ? 18.714 29.512 37.750 1.00 52.77 5119 LYS G CA 1
ATOM 14133 C C . LYS G 3 119 ? 18.668 28.102 38.324 1.00 40.05 5119 LYS G C 1
ATOM 14134 O O . LYS G 3 119 ? 17.776 27.309 38.008 1.00 46.27 5119 LYS G O 1
ATOM 14140 N N . ALA G 3 120 ? 19.649 27.793 39.178 1.00 40.99 5120 ALA G N 1
ATOM 14141 C CA . ALA G 3 120 ? 19.748 26.450 39.741 1.00 41.55 5120 ALA G CA 1
ATOM 14142 C C . ALA G 3 120 ? 18.493 26.066 40.514 1.00 53.51 5120 ALA G C 1
ATOM 14143 O O . ALA G 3 120 ? 18.108 24.891 40.528 1.00 57.36 5120 ALA G O 1
ATOM 14145 N N . GLU G 3 121 ? 17.840 27.039 41.153 1.00 61.02 5121 GLU G N 1
ATOM 14146 C CA . GLU G 3 121 ? 16.611 26.747 41.884 1.00 56.08 5121 GLU G CA 1
ATOM 14147 C C . GLU G 3 121 ? 15.492 26.334 40.936 1.00 52.27 5121 GLU G C 1
ATOM 14148 O O . GLU G 3 121 ? 14.745 25.391 41.225 1.00 64.65 5121 GLU G O 1
ATOM 14154 N N . ASP G 3 122 ? 15.363 27.025 39.799 1.00 38.77 5122 ASP G N 1
ATOM 14155 C CA . ASP G 3 122 ? 14.348 26.651 38.819 1.00 42.90 5122 ASP G CA 1
ATOM 14156 C C . ASP G 3 122 ? 14.611 25.259 38.261 1.00 53.25 5122 ASP G C 1
ATOM 14157 O O . ASP G 3 122 ? 13.678 24.473 38.064 1.00 47.51 5122 ASP G O 1
ATOM 14162 N N . LEU G 3 123 ? 15.881 24.929 38.020 1.00 52.28 5123 LEU G N 1
ATOM 14163 C CA . LEU G 3 123 ? 16.216 23.605 37.508 1.00 35.07 5123 LEU G CA 1
ATOM 14164 C C . LEU G 3 123 ? 15.915 22.519 38.535 1.00 43.54 5123 LEU G C 1
ATOM 14165 O O . LEU G 3 123 ? 15.373 21.461 38.189 1.00 57.30 5123 LEU G O 1
ATOM 14170 N N . GLN G 3 124 ? 16.261 22.760 39.802 1.00 51.48 5124 GLN G N 1
ATOM 14171 C CA . GLN G 3 124 ? 15.956 21.786 40.845 1.00 42.43 5124 GLN G CA 1
ATOM 14172 C C . GLN G 3 124 ? 14.452 21.599 41.000 1.00 49.55 5124 GLN G C 1
ATOM 14173 O O . GLN G 3 124 ? 13.971 20.470 41.168 1.00 45.98 5124 GLN G O 1
ATOM 14179 N N . GLN G 3 125 ? 13.690 22.695 40.947 1.00 52.94 5125 GLN G N 1
ATOM 14180 C CA . GLN G 3 125 ? 12.238 22.582 41.019 1.00 52.35 5125 GLN G CA 1
ATOM 14181 C C . GLN G 3 125 ? 11.694 21.798 39.835 1.00 56.11 5125 GLN G C 1
ATOM 14182 O O . GLN G 3 125 ? 10.789 20.973 39.994 1.00 63.12 5125 GLN G O 1
ATOM 14188 N N . LEU G 3 126 ? 12.234 22.045 38.639 1.00 52.63 5126 LEU G N 1
ATOM 14189 C CA . LEU G 3 126 ? 11.801 21.300 37.463 1.00 58.24 5126 LEU G CA 1
ATOM 14190 C C . LEU G 3 126 ? 12.060 19.809 37.630 1.00 58.72 5126 LEU G C 1
ATOM 14191 O O . LEU G 3 126 ? 11.192 18.986 37.327 1.00 59.58 5126 LEU G O 1
ATOM 14196 N N . LEU G 3 127 ? 13.244 19.444 38.125 1.00 60.70 5127 LEU G N 1
ATOM 14197 C CA . LEU G 3 127 ? 13.560 18.028 38.301 1.00 52.23 5127 LEU G CA 1
ATOM 14198 C C . LEU G 3 127 ? 12.670 17.382 39.358 1.00 68.39 5127 LEU G C 1
ATOM 14199 O O . LEU G 3 127 ? 12.185 16.258 39.171 1.00 81.61 5127 LEU G O 1
ATOM 14204 N N . ARG G 3 128 ? 12.435 18.076 40.474 1.00 57.11 5128 ARG G N 1
ATOM 14205 C CA . ARG G 3 128 ? 11.621 17.488 41.533 1.00 57.39 5128 ARG G CA 1
ATOM 14206 C C . ARG G 3 128 ? 10.162 17.372 41.105 1.00 55.31 5128 ARG G C 1
ATOM 14207 O O . ARG G 3 128 ? 9.485 16.391 41.437 1.00 61.79 5128 ARG G O 1
ATOM 14215 N N . VAL G 3 129 ? 9.665 18.351 40.346 1.00 45.90 5129 VAL G N 1
ATOM 14216 C CA . VAL G 3 129 ? 8.312 18.267 39.809 1.00 43.42 5129 VAL G CA 1
ATOM 14217 C C . VAL G 3 129 ? 8.221 17.158 38.768 1.00 50.60 5129 VAL G C 1
ATOM 14218 O O . VAL G 3 129 ? 7.201 16.465 38.666 1.00 59.59 5129 VAL G O 1
ATOM 14222 N N . SER G 3 130 ? 9.289 16.960 37.991 1.00 60.61 5130 SER G N 1
ATOM 14223 C CA . SER G 3 130 ? 9.324 15.854 37.043 1.00 57.06 5130 SER G CA 1
ATOM 14224 C C . SER G 3 130 ? 9.227 14.520 37.764 1.00 54.27 5130 SER G C 1
ATOM 14225 O O . SER G 3 130 ? 8.525 13.609 37.311 1.00 65.41 5130 SER G O 1
ATOM 14228 N N . ARG G 3 131 ? 9.933 14.384 38.886 1.00 50.41 5131 ARG G N 1
ATOM 14229 C CA . ARG G 3 131 ? 9.732 13.212 39.733 1.00 49.58 5131 ARG G CA 1
ATOM 14230 C C . ARG G 3 131 ? 8.283 13.123 40.200 1.00 48.37 5131 ARG G C 1
ATOM 14231 O O . ARG G 3 131 ? 7.702 12.032 40.242 1.00 58.14 5131 ARG G O 1
ATOM 14239 N N . GLY G 3 132 ? 7.683 14.262 40.542 1.00 60.43 5132 GLY G N 1
ATOM 14240 C CA . GLY G 3 132 ? 6.315 14.290 41.028 1.00 62.88 5132 GLY G CA 1
ATOM 14241 C C . GLY G 3 132 ? 5.259 13.989 39.982 1.00 45.65 5132 GLY G C 1
ATOM 14242 O O . GLY G 3 132 ? 4.676 12.901 39.979 1.00 42.22 5132 GLY G O 1
ATOM 14243 N N . LEU G 3 133 ? 4.997 14.946 39.088 1.00 50.21 5133 LEU G N 1
ATOM 14244 C CA . LEU G 3 133 ? 3.977 14.768 38.059 1.00 41.62 5133 LEU G CA 1
ATOM 14245 C C . LEU G 3 133 ? 4.361 13.739 37.007 1.00 56.32 5133 LEU G C 1
ATOM 14246 O O . LEU G 3 133 ? 3.550 13.474 36.111 1.00 64.98 5133 LEU G O 1
ATOM 14251 N N . GLN G 3 134 ? 5.562 13.167 37.088 1.00 52.08 5134 GLN G N 1
ATOM 14252 C CA . GLN G 3 134 ? 6.015 12.136 36.156 1.00 45.55 5134 GLN G CA 1
ATOM 14253 C C . GLN G 3 134 ? 6.010 12.642 34.717 1.00 41.84 5134 GLN G C 1
ATOM 14254 O O . GLN G 3 134 ? 5.642 11.921 33.789 1.00 55.85 5134 GLN G O 1
ATOM 14260 N N . ILE G 3 135 ? 6.417 13.893 34.526 1.00 50.23 5135 ILE G N 1
ATOM 14261 C CA . ILE G 3 135 ? 6.566 14.430 33.179 1.00 71.09 5135 ILE G CA 1
ATOM 14262 C C . ILE G 3 135 ? 7.868 13.909 32.587 1.00 56.61 5135 ILE G C 1
ATOM 14263 O O . ILE G 3 135 ? 8.903 13.855 33.263 1.00 44.49 5135 ILE G O 1
ATOM 14268 N N . ASP G 3 136 ? 7.814 13.495 31.322 1.00 50.67 5136 ASP G N 1
ATOM 14269 C CA . ASP G 3 136 ? 8.965 12.902 30.662 1.00 39.52 5136 ASP G CA 1
ATOM 14270 C C . ASP G 3 136 ? 9.487 13.709 29.484 1.00 50.83 5136 ASP G C 1
ATOM 14271 O O . ASP G 3 136 ? 10.560 13.379 28.966 1.00 57.88 5136 ASP G O 1
ATOM 14276 N N . THR G 3 137 ? 8.777 14.745 29.042 1.00 53.00 5137 THR G N 1
ATOM 14277 C CA . THR G 3 137 ? 9.280 15.607 27.982 1.00 45.04 5137 THR G CA 1
ATOM 14278 C C . THR G 3 137 ? 9.069 17.063 28.367 1.00 51.17 5137 THR G C 1
ATOM 14279 O O . THR G 3 137 ? 8.165 17.393 29.141 1.00 57.92 5137 THR G O 1
ATOM 14283 N N . ILE G 3 138 ? 9.921 17.937 27.831 1.00 48.85 5138 ILE G N 1
ATOM 14284 C CA . ILE G 3 138 ? 9.765 19.370 28.028 1.00 39.74 5138 ILE G CA 1
ATOM 14285 C C . ILE G 3 138 ? 9.793 20.055 26.671 1.00 39.21 5138 ILE G C 1
ATOM 14286 O O . ILE G 3 138 ? 10.275 19.509 25.679 1.00 49.86 5138 ILE G O 1
ATOM 14291 N N . ALA G 3 139 ? 9.253 21.267 26.643 1.00 46.85 5139 ALA G N 1
ATOM 14292 C CA . ALA G 3 139 ? 9.210 22.084 25.436 1.00 44.85 5139 ALA G CA 1
ATOM 14293 C C . ALA G 3 139 ? 9.607 23.500 25.821 1.00 50.76 5139 ALA G C 1
ATOM 14294 O O . ALA G 3 139 ? 8.914 24.148 26.612 1.00 46.86 5139 ALA G O 1
ATOM 14296 N N . ILE G 3 140 ? 10.734 23.956 25.288 1.00 46.63 5140 ILE G N 1
ATOM 14297 C CA . ILE G 3 140 ? 11.130 25.353 25.403 1.00 27.64 5140 ILE G CA 1
ATOM 14298 C C . ILE G 3 140 ? 10.445 26.119 24.281 1.00 39.25 5140 ILE G C 1
ATOM 14299 O O . ILE G 3 140 ? 10.706 25.870 23.098 1.00 50.69 5140 ILE G O 1
ATOM 14304 N N . THR G 3 141 ? 9.549 27.032 24.647 1.00 44.65 5141 THR G N 1
ATOM 14305 C CA . THR G 3 141 ? 8.776 27.781 23.667 1.00 45.79 5141 THR G CA 1
ATOM 14306 C C . THR G 3 141 ? 8.590 29.203 24.178 1.00 39.90 5141 THR G C 1
ATOM 14307 O O . THR G 3 141 ? 9.125 29.586 25.223 1.00 53.79 5141 THR G O 1
ATOM 14311 N N . VAL G 3 142 ? 7.837 29.999 23.425 1.00 39.14 5142 VAL G N 1
ATOM 14312 C CA . VAL G 3 142 ? 7.563 31.386 23.780 1.00 50.03 5142 VAL G CA 1
ATOM 14313 C C . VAL G 3 142 ? 6.116 31.497 24.239 1.00 50.05 5142 VAL G C 1
ATOM 14314 O O . VAL G 3 142 ? 5.206 30.927 23.626 1.00 50.89 5142 VAL G O 1
ATOM 14318 N N . LYS G 3 143 ? 5.915 32.219 25.337 1.00 57.45 5143 LYS G N 1
ATOM 14319 C CA . LYS G 3 143 ? 4.596 32.465 25.913 1.00 66.91 5143 LYS G CA 1
ATOM 14320 C C . LYS G 3 143 ? 4.476 33.974 26.098 1.00 64.98 5143 LYS G C 1
ATOM 14321 O O . LYS G 3 143 ? 5.052 34.532 27.039 1.00 51.73 5143 LYS G O 1
ATOM 14327 N N . GLU G 3 144 ? 3.753 34.614 25.172 1.00 62.77 5144 GLU G N 1
ATOM 14328 C CA . GLU G 3 144 ? 3.461 36.045 25.184 1.00 75.99 5144 GLU G CA 1
ATOM 14329 C C . GLU G 3 144 ? 4.607 36.877 25.750 1.00 53.01 5144 GLU G C 1
ATOM 14330 O O . GLU G 3 144 ? 4.495 37.443 26.843 1.00 27.78 5144 GLU G O 1
ATOM 14336 N N . GLY G 3 145 ? 5.722 36.936 25.022 1.00 36.24 5145 GLY G N 1
ATOM 14337 C CA . GLY G 3 145 ? 6.857 37.745 25.384 1.00 42.99 5145 GLY G CA 1
ATOM 14338 C C . GLY G 3 145 ? 7.951 37.010 26.134 1.00 51.48 5145 GLY G C 1
ATOM 14339 O O . GLY G 3 145 ? 9.129 37.343 25.964 1.00 47.36 5145 GLY G O 1
ATOM 14340 N N . LYS G 3 146 ? 7.597 36.024 26.956 1.00 69.01 5146 LYS G N 1
ATOM 14341 C CA . LYS G 3 146 ? 8.570 35.324 27.784 1.00 67.77 5146 LYS G CA 1
ATOM 14342 C C . LYS G 3 146 ? 8.976 33.994 27.154 1.00 52.00 5146 LYS G C 1
ATOM 14343 O O . LYS G 3 146 ? 8.318 33.480 26.248 1.00 46.57 5146 LYS G O 1
ATOM 14349 N N . ILE G 3 147 ? 10.085 33.446 27.645 1.00 50.49 5147 ILE G N 1
ATOM 14350 C CA . ILE G 3 147 ? 10.522 32.095 27.304 1.00 53.73 5147 ILE G CA 1
ATOM 14351 C C . ILE G 3 147 ? 10.079 31.163 28.423 1.00 52.71 5147 ILE G C 1
ATOM 14352 O O . ILE G 3 147 ? 10.347 31.424 29.603 1.00 49.38 5147 ILE G O 1
ATOM 14357 N N . VAL G 3 148 ? 9.387 30.086 28.061 1.00 47.29 5148 VAL G N 1
ATOM 14358 C CA . VAL G 3 148 ? 8.819 29.176 29.041 1.00 42.78 5148 VAL G CA 1
ATOM 14359 C C . VAL G 3 148 ? 9.222 27.746 28.718 1.00 53.68 5148 VAL G C 1
ATOM 14360 O O . VAL G 3 148 ? 9.466 27.381 27.562 1.00 59.72 5148 VAL G O 1
ATOM 14364 N N . ILE G 3 149 ? 9.291 26.942 29.771 1.00 53.35 5149 ILE G N 1
ATOM 14365 C CA . ILE G 3 149 ? 9.506 25.505 29.692 1.00 40.34 5149 ILE G CA 1
ATOM 14366 C C . ILE G 3 149 ? 8.202 24.841 30.106 1.00 43.11 5149 ILE G C 1
ATOM 14367 O O . ILE G 3 149 ? 7.763 24.984 31.254 1.00 59.61 5149 ILE G O 1
ATOM 14372 N N . ASN G 3 150 ? 7.567 24.139 29.174 1.00 34.75 5150 ASN G N 1
ATOM 14373 C CA . ASN G 3 150 ? 6.359 23.377 29.459 1.00 56.71 5150 ASN G CA 1
ATOM 14374 C C . ASN G 3 150 ? 6.711 21.906 29.636 1.00 57.92 5150 ASN G C 1
ATOM 14375 O O . ASN G 3 150 ? 7.473 21.342 28.850 1.00 63.92 5150 ASN G O 1
ATOM 14380 N N . GLY G 3 151 ? 6.155 21.290 30.672 1.00 48.82 5151 GLY G N 1
ATOM 14381 C CA . GLY G 3 151 ? 6.463 19.913 30.998 1.00 47.19 5151 GLY G CA 1
ATOM 14382 C C . GLY G 3 151 ? 5.279 18.989 30.813 1.00 56.60 5151 GLY G C 1
ATOM 14383 O O . GLY G 3 151 ? 4.241 19.159 31.469 1.00 60.82 5151 GLY G O 1
ATOM 14384 N N . PHE G 3 152 ? 5.443 18.003 29.926 1.00 48.18 5152 PHE G N 1
ATOM 14385 C CA . PHE G 3 152 ? 4.403 17.064 29.543 1.00 41.58 5152 PHE G CA 1
ATOM 14386 C C . PHE G 3 152 ? 4.809 15.640 29.899 1.00 41.72 5152 PHE G C 1
ATOM 14387 O O . PHE G 3 152 ? 6.000 15.306 29.969 1.00 40.41 5152 PHE G O 1
ATOM 14395 N N . ASN G 3 153 ? 3.793 14.801 30.085 1.00 42.47 5153 ASN G N 1
ATOM 14396 C CA . ASN G 3 153 ? 3.941 13.368 30.333 1.00 45.87 5153 ASN G CA 1
ATOM 14397 C C . ASN G 3 153 ? 3.527 12.640 29.056 1.00 45.46 5153 ASN G C 1
ATOM 14398 O O . ASN G 3 153 ? 2.335 12.450 28.798 1.00 40.94 5153 ASN G O 1
ATOM 14403 N N . LYS G 3 154 ? 4.519 12.211 28.268 1.00 47.11 5154 LYS G N 1
ATOM 14404 C CA . LYS G 3 154 ? 4.248 11.634 26.953 1.00 35.61 5154 LYS G CA 1
ATOM 14405 C C . LYS G 3 154 ? 3.589 10.261 27.031 1.00 43.77 5154 LYS G C 1
ATOM 14406 O O . LYS G 3 154 ? 3.034 9.799 26.028 1.00 35.82 5154 LYS G O 1
ATOM 14412 N N . VAL G 3 155 ? 3.631 9.600 28.189 1.00 41.57 5155 VAL G N 1
ATOM 14413 C CA . VAL G 3 155 ? 3.000 8.289 28.317 1.00 31.10 5155 VAL G CA 1
ATOM 14414 C C . VAL G 3 155 ? 1.483 8.417 28.247 1.00 40.52 5155 VAL G C 1
ATOM 14415 O O . VAL G 3 155 ? 0.822 7.734 27.455 1.00 39.29 5155 VAL G O 1
ATOM 14419 N N . GLU G 3 156 ? 0.907 9.295 29.069 1.00 47.62 5156 GLU G N 1
ATOM 14420 C CA . GLU G 3 156 ? -0.534 9.507 29.084 1.00 45.66 5156 GLU G CA 1
ATOM 14421 C C . GLU G 3 156 ? -0.986 10.614 28.140 1.00 42.76 5156 GLU G C 1
ATOM 14422 O O . GLU G 3 156 ? -2.190 10.742 27.894 1.00 45.99 5156 GLU G O 1
ATOM 14428 N N . ASP G 3 157 ? -0.054 11.409 27.606 1.00 54.08 5157 ASP G N 1
ATOM 14429 C CA . ASP G 3 157 ? -0.362 12.560 26.749 1.00 52.96 5157 ASP G CA 1
ATOM 14430 C C . ASP G 3 157 ? 0.636 12.549 25.590 1.00 48.85 5157 ASP G C 1
ATOM 14431 O O . ASP G 3 157 ? 1.715 13.142 25.675 1.00 50.87 5157 ASP G O 1
ATOM 14436 N N . SER G 3 158 ? 0.266 11.867 24.501 1.00 59.14 5158 SER G N 1
ATOM 14437 C CA . SER G 3 158 ? 1.197 11.611 23.407 1.00 54.23 5158 SER G CA 1
ATOM 14438 C C . SER G 3 158 ? 1.344 12.784 22.448 1.00 55.31 5158 SER G C 1
ATOM 14439 O O . SER G 3 158 ? 2.361 12.869 21.751 1.00 39.77 5158 SER G O 1
ATOM 14442 N N . ALA G 3 159 ? 0.361 13.677 22.385 1.00 59.56 5159 ALA G N 1
ATOM 14443 C CA . ALA G 3 159 ? 0.416 14.820 21.485 1.00 52.52 5159 ALA G CA 1
ATOM 14444 C C . ALA G 3 159 ? 1.080 16.040 22.111 1.00 58.88 5159 ALA G C 1
ATOM 14445 O O . ALA G 3 159 ? 1.241 17.055 21.424 1.00 62.40 5159 ALA G O 1
ATOM 14447 N N . LEU G 3 160 ? 1.466 15.964 23.387 1.00 50.15 5160 LEU G N 1
ATOM 14448 C CA . LEU G 3 160 ? 2.131 17.064 24.091 1.00 50.86 5160 LEU G CA 1
ATOM 14449 C C . LEU G 3 160 ? 1.266 18.325 24.088 1.00 59.70 5160 LEU G C 1
ATOM 14450 O O . LEU G 3 160 ? 1.735 19.431 23.808 1.00 48.24 5160 LEU G O 1
ATOM 14455 N N . THR G 3 161 ? -0.016 18.148 24.406 1.00 55.95 5161 THR G N 1
ATOM 14456 C CA . THR G 3 161 ? -0.965 19.251 24.465 1.00 52.27 5161 THR G CA 1
ATOM 14457 C C . THR G 3 161 ? -1.447 19.571 25.869 1.00 54.17 5161 THR G C 1
ATOM 14458 O O . THR G 3 161 ? -1.845 20.710 26.124 1.00 63.57 5161 THR G O 1
ATOM 14462 N N . ARG G 3 162 ? -1.423 18.604 26.782 1.00 47.86 5162 ARG G N 1
ATOM 14463 C CA . ARG G 3 162 ? -1.883 18.807 28.154 1.00 43.50 5162 ARG G CA 1
ATOM 14464 C C . ARG G 3 162 ? -0.672 19.160 29.011 1.00 46.29 5162 ARG G C 1
ATOM 14465 O O . ARG G 3 162 ? 0.087 18.283 29.432 1.00 47.66 5162 ARG G O 1
ATOM 14473 N N . VAL G 3 163 ? -0.497 20.457 29.260 1.00 42.68 5163 VAL G N 1
ATOM 14474 C CA . VAL G 3 163 ? 0.661 20.956 29.992 1.00 34.92 5163 VAL G CA 1
ATOM 14475 C C . VAL G 3 163 ? 0.503 20.631 31.472 1.00 44.17 5163 VAL G C 1
ATOM 14476 O O . VAL G 3 163 ? -0.437 21.095 32.128 1.00 39.80 5163 VAL G O 1
ATOM 14480 N N . LYS G 3 164 ? 1.432 19.839 32.007 1.00 60.43 5164 LYS G N 1
ATOM 14481 C CA . LYS G 3 164 ? 1.415 19.507 33.425 1.00 59.44 5164 LYS G CA 1
ATOM 14482 C C . LYS G 3 164 ? 2.281 20.438 34.261 1.00 47.63 5164 LYS G C 1
ATOM 14483 O O . LYS G 3 164 ? 1.968 20.670 35.434 1.00 52.20 5164 LYS G O 1
ATOM 14489 N N . TYR G 3 165 ? 3.358 20.981 33.698 1.00 47.35 5165 TYR G N 1
ATOM 14490 C CA . TYR G 3 165 ? 4.199 21.925 34.424 1.00 38.91 5165 TYR G CA 1
ATOM 14491 C C . TYR G 3 165 ? 4.530 23.109 33.529 1.00 49.40 5165 TYR G C 1
ATOM 14492 O O . TYR G 3 165 ? 4.591 22.978 32.308 1.00 61.79 5165 TYR G O 1
ATOM 14501 N N . SER G 3 166 ? 4.750 24.268 34.140 1.00 54.41 5166 SER G N 1
ATOM 14502 C CA . SER G 3 166 ? 5.125 25.444 33.365 1.00 53.28 5166 SER G CA 1
ATOM 14503 C C . SER G 3 166 ? 6.084 26.299 34.176 1.00 57.74 5166 SER G C 1
ATOM 14504 O O . SER G 3 166 ? 5.830 26.579 35.351 1.00 63.86 5166 SER G O 1
ATOM 14507 N N . LEU G 3 167 ? 7.183 26.704 33.545 1.00 50.46 5167 LEU G N 1
ATOM 14508 C CA . LEU G 3 167 ? 8.193 27.543 34.173 1.00 40.69 5167 LEU G CA 1
ATOM 14509 C C . LEU G 3 167 ? 8.497 28.717 33.257 1.00 57.90 5167 LEU G C 1
ATOM 14510 O O . LEU G 3 167 ? 8.541 28.558 32.035 1.00 56.66 5167 LEU G O 1
ATOM 14515 N N . THR G 3 168 ? 8.703 29.892 33.846 1.00 80.74 5168 THR G N 1
ATOM 14516 C CA . THR G 3 168 ? 8.998 31.108 33.097 1.00 69.07 5168 THR G CA 1
ATOM 14517 C C . THR G 3 168 ? 10.427 31.544 33.396 1.00 56.34 5168 THR G C 1
ATOM 14518 O O . THR G 3 168 ? 10.767 31.821 34.551 1.00 41.97 5168 THR G O 1
ATOM 14522 N N . LEU G 3 169 ? 11.257 31.604 32.354 1.00 54.77 5169 LEU G N 1
ATOM 14523 C CA . LEU G 3 169 ? 12.650 32.006 32.509 1.00 59.51 5169 LEU G CA 1
ATOM 14524 C C . LEU G 3 169 ? 12.795 33.510 32.312 1.00 63.16 5169 LEU G C 1
ATOM 14525 O O . LEU G 3 169 ? 12.568 34.289 33.243 1.00 90.01 5169 LEU G O 1
ATOM 14530 N N . GLY G 3 170 ? 13.180 33.924 31.105 1.00 46.98 5170 GLY G N 1
ATOM 14531 C CA . GLY G 3 170 ? 13.261 35.321 30.746 1.00 45.36 5170 GLY G CA 1
ATOM 14532 C C . GLY G 3 170 ? 12.326 35.649 29.595 1.00 58.59 5170 GLY G C 1
ATOM 14533 O O . GLY G 3 170 ? 11.599 34.793 29.085 1.00 65.78 5170 GLY G O 1
ATOM 14534 N N . ASP G 3 171 ? 12.351 36.918 29.199 1.00 72.46 5171 ASP G N 1
ATOM 14535 C CA . ASP G 3 171 ? 11.527 37.360 28.085 1.00 82.90 5171 ASP G CA 1
ATOM 14536 C C . ASP G 3 171 ? 12.300 37.257 26.772 1.00 62.17 5171 ASP G C 1
ATOM 14537 O O . ASP G 3 171 ? 13.532 37.233 26.744 1.00 63.03 5171 ASP G O 1
ATOM 14542 N N . TYR G 3 172 ? 11.548 37.184 25.675 1.00 61.62 5172 TYR G N 1
ATOM 14543 C CA . TYR G 3 172 ? 12.104 36.989 24.339 1.00 58.66 5172 TYR G CA 1
ATOM 14544 C C . TYR G 3 172 ? 11.720 38.184 23.474 1.00 68.82 5172 TYR G C 1
ATOM 14545 O O . TYR G 3 172 ? 10.550 38.342 23.106 1.00 52.20 5172 TYR G O 1
ATOM 14554 N N . ASP G 3 173 ? 12.705 39.019 23.151 1.00 64.70 5173 ASP G N 1
ATOM 14555 C CA . ASP G 3 173 ? 12.494 40.225 22.362 1.00 52.39 5173 ASP G CA 1
ATOM 14556 C C . ASP G 3 173 ? 12.581 39.980 20.862 1.00 56.72 5173 ASP G C 1
ATOM 14557 O O . ASP G 3 173 ? 12.352 40.911 20.084 1.00 76.52 5173 ASP G O 1
ATOM 14562 N N . GLY G 3 174 ? 12.902 38.763 20.440 1.00 51.18 5174 GLY G N 1
ATOM 14563 C CA . GLY G 3 174 ? 13.017 38.461 19.032 1.00 58.77 5174 GLY G CA 1
ATOM 14564 C C . GLY G 3 174 ? 11.662 38.381 18.347 1.00 65.28 5174 GLY G C 1
ATOM 14565 O O . GLY G 3 174 ? 10.608 38.689 18.909 1.00 60.79 5174 GLY G O 1
ATOM 14566 N N . GLU G 3 175 ? 11.708 37.948 17.088 1.00 56.02 5175 GLU G N 1
ATOM 14567 C CA . GLU G 3 175 ? 10.519 37.836 16.257 1.00 69.24 5175 GLU G CA 1
ATOM 14568 C C . GLU G 3 175 ? 10.197 36.402 15.861 1.00 85.60 5175 GLU G C 1
ATOM 14569 O O . GLU G 3 175 ? 9.146 36.164 15.253 1.00 86.46 5175 GLU G O 1
ATOM 14575 N N . ASN G 3 176 ? 11.058 35.445 16.191 1.00 82.78 5176 ASN G N 1
ATOM 14576 C CA . ASN G 3 176 ? 10.850 34.065 15.782 1.00 60.98 5176 ASN G CA 1
ATOM 14577 C C . ASN G 3 176 ? 9.914 33.345 16.750 1.00 72.73 5176 ASN G C 1
ATOM 14578 O O . ASN G 3 176 ? 9.721 33.754 17.898 1.00 75.00 5176 ASN G O 1
ATOM 14583 N N . THR G 3 177 ? 9.323 32.256 16.261 1.00 68.02 5177 THR G N 1
ATOM 14584 C CA . THR G 3 177 ? 8.460 31.388 17.055 1.00 71.23 5177 THR G CA 1
ATOM 14585 C C . THR G 3 177 ? 9.006 29.971 16.975 1.00 75.43 5177 THR G C 1
ATOM 14586 O O . THR G 3 177 ? 9.178 29.432 15.876 1.00 70.19 5177 THR G O 1
ATOM 14590 N N . PHE G 3 178 ? 9.270 29.368 18.132 1.00 66.70 5178 PHE G N 1
ATOM 14591 C CA . PHE G 3 178 ? 9.905 28.060 18.183 1.00 53.40 5178 PHE G CA 1
ATOM 14592 C C . PHE G 3 178 ? 9.273 27.213 19.278 1.00 59.76 5178 PHE G C 1
ATOM 14593 O O . PHE G 3 178 ? 8.633 27.722 20.202 1.00 67.25 5178 PHE G O 1
ATOM 14601 N N . ASN G 3 179 ? 9.474 25.899 19.160 1.00 54.13 5179 ASN G N 1
ATOM 14602 C CA . ASN G 3 179 ? 9.031 24.944 20.174 1.00 45.30 5179 ASN G CA 1
ATOM 14603 C C . ASN G 3 179 ? 10.026 23.788 20.143 1.00 36.40 5179 ASN G C 1
ATOM 14604 O O . ASN G 3 179 ? 9.894 22.875 19.323 1.00 38.33 5179 ASN G O 1
ATOM 14609 N N . PHE G 3 180 ? 11.018 23.839 21.028 1.00 38.82 5180 PHE G N 1
ATOM 14610 C CA . PHE G 3 180 ? 12.059 22.818 21.084 1.00 37.11 5180 PHE G CA 1
ATOM 14611 C C . PHE G 3 180 ? 11.663 21.769 22.112 1.00 39.58 5180 PHE G C 1
ATOM 14612 O O . PHE G 3 180 ? 11.598 22.058 23.309 1.00 29.75 5180 PHE G O 1
ATOM 14620 N N . ILE G 3 181 ? 11.399 20.555 21.646 1.00 47.17 5181 ILE G N 1
ATOM 14621 C CA . ILE G 3 181 ? 11.064 19.443 22.524 1.00 39.05 5181 ILE G CA 1
ATOM 14622 C C . ILE G 3 181 ? 12.354 18.740 22.924 1.00 32.07 5181 ILE G C 1
ATOM 14623 O O . ILE G 3 181 ? 13.232 18.501 22.087 1.00 37.29 5181 ILE G O 1
ATOM 14628 N N . ILE G 3 182 ? 12.475 18.423 24.209 1.00 29.70 5182 ILE G N 1
ATOM 14629 C CA . ILE G 3 182 ? 13.642 17.745 24.753 1.00 34.71 5182 ILE G CA 1
ATOM 14630 C C . ILE G 3 182 ? 13.159 16.606 25.640 1.00 37.87 5182 ILE G C 1
ATOM 14631 O O . ILE G 3 182 ? 12.260 16.793 26.470 1.00 37.85 5182 ILE G O 1
ATOM 14636 N N . ASN G 3 183 ? 13.745 15.427 25.450 1.00 34.50 5183 ASN G N 1
ATOM 14637 C CA . ASN G 3 183 ? 13.442 14.271 26.280 1.00 30.31 5183 ASN G CA 1
ATOM 14638 C C . ASN G 3 183 ? 14.182 14.388 27.606 1.00 33.99 5183 ASN G C 1
ATOM 14639 O O . ASN G 3 183 ? 15.387 14.659 27.631 1.00 35.88 5183 ASN G O 1
ATOM 14652 N N . ALA G 3 185 ? 15.216 12.253 29.622 1.00 35.52 5185 ALA G N 1
ATOM 14653 C CA . ALA G 3 185 ? 16.282 11.281 29.842 1.00 43.73 5185 ALA G CA 1
ATOM 14654 C C . ALA G 3 185 ? 17.649 11.849 29.483 1.00 49.72 5185 ALA G C 1
ATOM 14655 O O . ALA G 3 185 ? 18.661 11.438 30.062 1.00 46.49 5185 ALA G O 1
ATOM 14657 N N . ASN G 3 186 ? 17.700 12.794 28.547 1.00 41.60 5186 ASN G N 1
ATOM 14658 C CA . ASN G 3 186 ? 18.956 13.354 28.067 1.00 37.16 5186 ASN G CA 1
ATOM 14659 C C . ASN G 3 186 ? 19.446 14.528 28.908 1.00 48.92 5186 ASN G C 1
ATOM 14660 O O . ASN G 3 186 ? 20.455 15.148 28.555 1.00 45.51 5186 ASN G O 1
ATOM 14673 N N . LYS G 3 188 ? 21.330 14.941 31.573 1.00 36.47 5188 LYS G N 1
ATOM 14674 C CA . LYS G 3 188 ? 22.254 14.217 32.438 1.00 58.87 5188 LYS G CA 1
ATOM 14675 C C . LYS G 3 188 ? 23.199 15.134 33.209 1.00 48.25 5188 LYS G C 1
ATOM 14676 O O . LYS G 3 188 ? 24.285 14.695 33.612 1.00 55.96 5188 LYS G O 1
ATOM 14690 N N . GLN G 3 190 ? 24.544 17.967 36.264 1.00 57.64 5190 GLN G N 1
ATOM 14691 C CA . GLN G 3 190 ? 24.525 18.209 37.696 1.00 54.69 5190 GLN G CA 1
ATOM 14692 C C . GLN G 3 190 ? 23.988 19.605 37.984 1.00 50.23 5190 GLN G C 1
ATOM 14693 O O . GLN G 3 190 ? 24.015 20.481 37.115 1.00 57.26 5190 GLN G O 1
ATOM 14699 N N . PRO G 3 191 ? 23.474 19.841 39.193 1.00 58.80 5191 PRO G N 1
ATOM 14700 C CA . PRO G 3 191 ? 22.816 21.123 39.475 1.00 60.82 5191 PRO G CA 1
ATOM 14701 C C . PRO G 3 191 ? 23.755 22.311 39.314 1.00 55.59 5191 PRO G C 1
ATOM 14702 O O . PRO G 3 191 ? 24.979 22.199 39.416 1.00 50.24 5191 PRO G O 1
ATOM 14706 N N . GLY G 3 192 ? 23.154 23.459 39.055 1.00 42.72 5192 GLY G N 1
ATOM 14707 C CA . GLY G 3 192 ? 23.890 24.686 38.821 1.00 32.80 5192 GLY G CA 1
ATOM 14708 C C . GLY G 3 192 ? 23.098 25.617 37.930 1.00 42.29 5192 GLY G C 1
ATOM 14709 O O . GLY G 3 192 ? 22.034 25.279 37.418 1.00 59.05 5192 GLY G O 1
ATOM 14710 N N . ASN G 3 193 ? 23.638 26.821 37.759 1.00 44.57 5193 ASN G N 1
ATOM 14711 C CA . ASN G 3 193 ? 23.036 27.815 36.881 1.00 51.89 5193 ASN G CA 1
ATOM 14712 C C . ASN G 3 193 ? 23.598 27.661 35.476 1.00 48.85 5193 ASN G C 1
ATOM 14713 O O . ASN G 3 193 ? 24.794 27.412 35.299 1.00 54.68 5193 ASN G O 1
ATOM 14718 N N . TYR G 3 194 ? 22.732 27.808 34.473 1.00 43.83 5194 TYR G N 1
ATOM 14719 C CA . TYR G 3 194 ? 23.125 27.517 33.097 1.00 50.20 5194 TYR G CA 1
ATOM 14720 C C . TYR G 3 194 ? 22.595 28.585 32.157 1.00 50.07 5194 TYR G C 1
ATOM 14721 O O . TYR G 3 194 ? 21.388 28.827 32.108 1.00 55.53 5194 TYR G O 1
ATOM 14730 N N . LYS G 3 195 ? 23.489 29.203 31.394 1.00 44.61 5195 LYS G N 1
ATOM 14731 C CA . LYS G 3 195 ? 23.051 29.966 30.234 1.00 42.77 5195 LYS G CA 1
ATOM 14732 C C . LYS G 3 195 ? 22.586 28.985 29.166 1.00 44.59 5195 LYS G C 1
ATOM 14733 O O . LYS G 3 195 ? 23.356 28.126 28.725 1.00 52.63 5195 LYS G O 1
ATOM 14739 N N . LEU G 3 196 ? 21.322 29.087 28.777 1.00 39.28 5196 LEU G N 1
ATOM 14740 C CA . LEU G 3 196 ? 20.707 28.156 27.840 1.00 38.33 5196 LEU G CA 1
ATOM 14741 C C . LEU G 3 196 ? 20.733 28.771 26.446 1.00 42.51 5196 LEU G C 1
ATOM 14742 O O . LEU G 3 196 ? 20.026 29.749 26.174 1.00 42.06 5196 LEU G O 1
ATOM 14747 N N . LEU G 3 197 ? 21.560 28.203 25.574 1.00 37.85 5197 LEU G N 1
ATOM 14748 C CA . LEU G 3 197 ? 21.602 28.558 24.164 1.00 39.00 5197 LEU G CA 1
ATOM 14749 C C . LEU G 3 197 ? 20.788 27.544 23.375 1.00 34.39 5197 LEU G C 1
ATOM 14750 O O . LEU G 3 197 ? 20.789 26.352 23.692 1.00 54.19 5197 LEU G O 1
ATOM 14755 N N . LEU G 3 198 ? 20.098 28.015 22.343 1.00 33.50 5198 LEU G N 1
ATOM 14756 C CA . LEU G 3 198 ? 19.268 27.160 21.506 1.00 40.37 5198 LEU G CA 1
ATOM 14757 C C . LEU G 3 198 ? 19.587 27.471 20.055 1.00 36.76 5198 LEU G C 1
ATOM 14758 O O . LEU G 3 198 ? 19.439 28.619 19.620 1.00 41.19 5198 LEU G O 1
ATOM 14763 N N . TRP G 3 199 ? 20.033 26.459 19.313 1.00 37.29 5199 TRP G N 1
ATOM 14764 C CA . TRP G 3 199 ? 20.380 26.625 17.911 1.00 49.75 5199 TRP G CA 1
ATOM 14765 C C . TRP G 3 199 ? 19.497 25.729 17.057 1.00 43.48 5199 TRP G C 1
ATOM 14766 O O . TRP G 3 199 ? 19.225 24.581 17.423 1.00 40.44 5199 TRP G O 1
ATOM 14777 N N . ALA G 3 200 ? 19.050 26.261 15.920 1.00 37.37 5200 ALA G N 1
ATOM 14778 C CA . ALA G 3 200 ? 18.226 25.498 14.991 1.00 42.79 5200 ALA G CA 1
ATOM 14779 C C . ALA G 3 200 ? 18.382 26.075 13.594 1.00 42.11 5200 ALA G C 1
ATOM 14780 O O . ALA G 3 200 ? 18.322 27.294 13.414 1.00 68.32 5200 ALA G O 1
ATOM 14782 N N . LYS G 3 201 ? 18.582 25.196 12.615 1.00 39.41 5201 LYS G N 1
ATOM 14783 C CA . LYS G 3 201 ? 18.658 25.577 11.205 1.00 39.23 5201 LYS G CA 1
ATOM 14784 C C . LYS G 3 201 ? 17.913 24.505 10.417 1.00 55.74 5201 LYS G C 1
ATOM 14785 O O . LYS G 3 201 ? 18.483 23.458 10.087 1.00 56.31 5201 LYS G O 1
ATOM 14791 N N . GLY G 3 202 ? 16.639 24.767 10.131 1.00 73.32 5202 GLY G N 1
ATOM 14792 C CA . GLY G 3 202 ? 15.798 23.823 9.420 1.00 62.53 5202 GLY G CA 1
ATOM 14793 C C . GLY G 3 202 ? 15.713 22.472 10.096 1.00 54.50 5202 GLY G C 1
ATOM 14794 O O . GLY G 3 202 ? 14.999 22.303 11.090 1.00 51.27 5202 GLY G O 1
ATOM 14795 N N . LYS G 3 203 ? 16.452 21.500 9.563 1.00 67.40 5203 LYS G N 1
ATOM 14796 C CA . LYS G 3 203 ? 16.468 20.147 10.103 1.00 62.38 5203 LYS G CA 1
ATOM 14797 C C . LYS G 3 203 ? 17.435 19.975 11.267 1.00 51.74 5203 LYS G C 1
ATOM 14798 O O . LYS G 3 203 ? 17.252 19.057 12.073 1.00 59.54 5203 LYS G O 1
ATOM 14804 N N . GLN G 3 204 ? 18.446 20.830 11.380 1.00 49.92 5204 GLN G N 1
ATOM 14805 C CA . GLN G 3 204 ? 19.458 20.694 12.419 1.00 45.02 5204 GLN G CA 1
ATOM 14806 C C . GLN G 3 204 ? 19.062 21.491 13.655 1.00 40.68 5204 GLN G C 1
ATOM 14807 O O . GLN G 3 204 ? 18.354 22.495 13.565 1.00 58.32 5204 GLN G O 1
ATOM 14813 N N . GLY G 3 205 ? 19.536 21.048 14.812 1.00 31.04 5205 GLY G N 1
ATOM 14814 C CA . GLY G 3 205 ? 19.231 21.754 16.043 1.00 33.05 5205 GLY G CA 1
ATOM 14815 C C . GLY G 3 205 ? 19.936 21.130 17.228 1.00 27.11 5205 GLY G C 1
ATOM 14816 O O . GLY G 3 205 ? 20.361 19.970 17.191 1.00 43.21 5205 GLY G O 1
ATOM 14817 N N . ALA G 3 206 ? 20.041 21.927 18.289 1.00 22.43 5206 ALA G N 1
ATOM 14818 C CA . ALA G 3 206 ? 20.685 21.500 19.526 1.00 34.36 5206 ALA G CA 1
ATOM 14819 C C . ALA G 3 206 ? 20.400 22.524 20.617 1.00 46.98 5206 ALA G C 1
ATOM 14820 O O . ALA G 3 206 ? 20.025 23.671 20.338 1.00 64.32 5206 ALA G O 1
ATOM 14822 N N . ALA G 3 207 ? 20.590 22.095 21.867 1.00 32.01 5207 ALA G N 1
ATOM 14823 C CA . ALA G 3 207 ? 20.411 22.958 23.030 1.00 35.54 5207 ALA G CA 1
ATOM 14824 C C . ALA G 3 207 ? 21.641 22.850 23.919 1.00 44.36 5207 ALA G C 1
ATOM 14825 O O . ALA G 3 207 ? 21.943 21.769 24.430 1.00 48.39 5207 ALA G O 1
ATOM 14827 N N . LYS G 3 208 ? 22.343 23.962 24.110 1.00 36.56 5208 LYS G N 1
ATOM 14828 C CA . LYS G 3 208 ? 23.539 23.987 24.939 1.00 27.03 5208 LYS G CA 1
ATOM 14829 C C . LYS G 3 208 ? 23.239 24.628 26.289 1.00 32.16 5208 LYS G C 1
ATOM 14830 O O . LYS G 3 208 ? 22.461 25.581 26.381 1.00 40.49 5208 LYS G O 1
ATOM 14836 N N . PHE G 3 209 ? 23.862 24.093 27.335 1.00 26.55 5209 PHE G N 1
ATOM 14837 C CA . PHE G 3 209 ? 23.773 24.623 28.691 1.00 37.93 5209 PHE G CA 1
ATOM 14838 C C . PHE G 3 209 ? 25.188 24.951 29.142 1.00 43.46 5209 PHE G C 1
ATOM 14839 O O . PHE G 3 209 ? 26.008 24.043 29.324 1.00 46.27 5209 PHE G O 1
ATOM 14847 N N . GLU G 3 210 ? 25.479 26.240 29.303 1.00 45.37 5210 GLU G N 1
ATOM 14848 C CA . GLU G 3 210 ? 26.784 26.703 29.755 1.00 41.68 5210 GLU G CA 1
ATOM 14849 C C . GLU G 3 210 ? 26.732 26.936 31.259 1.00 37.46 5210 GLU G C 1
ATOM 14850 O O . GLU G 3 210 ? 25.979 27.793 31.731 1.00 43.78 5210 GLU G O 1
ATOM 14856 N N . GLY G 3 211 ? 27.519 26.164 32.005 1.00 40.47 5211 GLY G N 1
ATOM 14857 C CA . GLY G 3 211 ? 27.682 26.359 33.426 1.00 37.70 5211 GLY G CA 1
ATOM 14858 C C . GLY G 3 211 ? 29.065 26.913 33.727 1.00 52.48 5211 GLY G C 1
ATOM 14859 O O . GLY G 3 211 ? 29.917 27.051 32.849 1.00 46.12 5211 GLY G O 1
ATOM 14860 N N . GLU G 3 212 ? 29.278 27.233 35.004 1.00 41.87 5212 GLU G N 1
ATOM 14861 C CA . GLU G 3 212 ? 30.561 27.791 35.410 1.00 59.67 5212 GLU G CA 1
ATOM 14862 C C . GLU G 3 212 ? 31.683 26.764 35.379 1.00 55.39 5212 GLU G C 1
ATOM 14863 O O . GLU G 3 212 ? 32.853 27.148 35.487 1.00 46.25 5212 GLU G O 1
ATOM 14869 N N . HIS G 3 213 ? 31.362 25.481 35.223 1.00 52.53 5213 HIS G N 1
ATOM 14870 C CA . HIS G 3 213 ? 32.382 24.441 35.213 1.00 62.83 5213 HIS G CA 1
ATOM 14871 C C . HIS G 3 213 ? 32.213 23.508 34.021 1.00 67.55 5213 HIS G C 1
ATOM 14872 O O . HIS G 3 213 ? 33.199 22.968 33.507 1.00 56.28 5213 HIS G O 1
ATOM 14879 N N . ALA G 3 214 ? 30.976 23.314 33.567 1.00 63.34 5214 ALA G N 1
ATOM 14880 C CA . ALA G 3 214 ? 30.694 22.330 32.534 1.00 36.80 5214 ALA G CA 1
ATOM 14881 C C . ALA G 3 214 ? 29.696 22.880 31.525 1.00 46.64 5214 ALA G C 1
ATOM 14882 O O . ALA G 3 214 ? 28.873 23.744 31.839 1.00 51.27 5214 ALA G O 1
ATOM 14884 N N . ASN G 3 215 ? 29.789 22.364 30.302 1.00 48.46 5215 ASN G N 1
ATOM 14885 C CA . ASN G 3 215 ? 28.849 22.639 29.227 1.00 46.54 5215 ASN G CA 1
ATOM 14886 C C . ASN G 3 215 ? 28.217 21.330 28.773 1.00 49.52 5215 ASN G C 1
ATOM 14887 O O . ASN G 3 215 ? 28.908 20.313 28.625 1.00 41.57 5215 ASN G O 1
ATOM 14892 N N . TYR G 3 216 ? 26.903 21.364 28.553 1.00 40.91 5216 TYR G N 1
ATOM 14893 C CA . TYR G 3 216 ? 26.131 20.184 28.173 1.00 37.41 5216 TYR G CA 1
ATOM 14894 C C . TYR G 3 216 ? 25.350 20.475 26.901 1.00 37.66 5216 TYR G C 1
ATOM 14895 O O . TYR G 3 216 ? 24.457 21.326 26.902 1.00 64.98 5216 TYR G O 1
ATOM 14904 N N . VAL G 3 217 ? 25.673 19.765 25.826 1.00 24.88 5217 VAL G N 1
ATOM 14905 C CA . VAL G 3 217 ? 24.920 19.833 24.580 1.00 32.33 5217 VAL G CA 1
ATOM 14906 C C . VAL G 3 217 ? 23.908 18.696 24.574 1.00 39.85 5217 VAL G C 1
ATOM 14907 O O . VAL G 3 217 ? 24.248 17.553 24.895 1.00 47.00 5217 VAL G O 1
ATOM 14911 N N . VAL G 3 218 ? 22.665 19.005 24.213 1.00 46.42 5218 VAL G N 1
ATOM 14912 C CA . VAL G 3 218 ? 21.575 18.039 24.219 1.00 27.13 5218 VAL G CA 1
ATOM 14913 C C . VAL G 3 218 ? 20.872 18.096 22.871 1.00 40.94 5218 VAL G C 1
ATOM 14914 O O . VAL G 3 218 ? 20.603 19.186 22.348 1.00 47.04 5218 VAL G O 1
ATOM 14918 N N . ALA G 3 219 ? 20.586 16.925 22.307 1.00 44.57 5219 ALA G N 1
ATOM 14919 C CA . ALA G 3 219 ? 19.853 16.840 21.054 1.00 45.21 5219 ALA G CA 1
ATOM 14920 C C . ALA G 3 219 ? 18.364 17.023 21.301 1.00 38.78 5219 ALA G C 1
ATOM 14921 O O . ALA G 3 219 ? 17.819 16.546 22.300 1.00 30.66 5219 ALA G O 1
ATOM 14923 N N . LEU G 3 220 ? 17.709 17.721 20.382 1.00 36.65 5220 LEU G N 1
ATOM 14924 C CA . LEU G 3 220 ? 16.280 17.957 20.487 1.00 35.55 5220 LEU G CA 1
ATOM 14925 C C . LEU G 3 220 ? 15.509 16.762 19.938 1.00 32.18 5220 LEU G C 1
ATOM 14926 O O . LEU G 3 220 ? 16.053 15.907 19.235 1.00 39.73 5220 LEU G O 1
ATOM 14931 N N . GLU G 3 221 ? 14.222 16.709 20.269 1.00 29.80 5221 GLU G N 1
ATOM 14932 C CA . GLU G 3 221 ? 13.376 15.642 19.758 1.00 27.00 5221 GLU G CA 1
ATOM 14933 C C . GLU G 3 221 ? 13.053 15.882 18.288 1.00 30.17 5221 GLU G C 1
ATOM 14934 O O . GLU G 3 221 ? 13.069 17.016 17.801 1.00 27.94 5221 GLU G O 1
ATOM 14940 N N . ALA G 3 222 ? 12.764 14.789 17.579 1.00 30.03 5222 ALA G N 1
ATOM 14941 C CA . ALA G 3 222 ? 12.658 14.851 16.124 1.00 39.02 5222 ALA G CA 1
ATOM 14942 C C . ALA G 3 222 ? 11.548 15.795 15.680 1.00 42.07 5222 ALA G C 1
ATOM 14943 O O . ALA G 3 222 ? 11.693 16.507 14.679 1.00 32.66 5222 ALA G O 1
ATOM 14945 N N . ASP G 3 223 ? 10.433 15.821 16.414 1.00 37.02 5223 ASP G N 1
ATOM 14946 C CA . ASP G 3 223 ? 9.276 16.628 16.044 1.00 45.69 5223 ASP G CA 1
ATOM 14947 C C . ASP G 3 223 ? 9.280 18.007 16.697 1.00 51.20 5223 ASP G C 1
ATOM 14948 O O . ASP G 3 223 ? 8.209 18.544 17.010 1.00 53.96 5223 ASP G O 1
ATOM 14953 N N . SER G 3 224 ? 10.453 18.593 16.915 1.00 48.70 5224 SER G N 1
ATOM 14954 C CA . SER G 3 224 ? 10.520 19.986 17.330 1.00 32.54 5224 SER G CA 1
ATOM 14955 C C . SER G 3 224 ? 10.147 20.892 16.162 1.00 38.29 5224 SER G C 1
ATOM 14956 O O . SER G 3 224 ? 10.306 20.533 14.993 1.00 39.33 5224 SER G O 1
ATOM 14959 N N . THR G 3 225 ? 9.642 22.077 16.488 1.00 52.98 5225 THR G N 1
ATOM 14960 C CA . THR G 3 225 ? 9.207 23.041 15.489 1.00 41.70 5225 THR G CA 1
ATOM 14961 C C . THR G 3 225 ? 9.911 24.372 15.708 1.00 48.49 5225 THR G C 1
ATOM 14962 O O . THR G 3 225 ? 10.142 24.783 16.850 1.00 49.91 5225 THR G O 1
ATOM 14966 N N . HIS G 3 226 ? 10.254 25.034 14.605 1.00 51.02 5226 HIS G N 1
ATOM 14967 C CA . HIS G 3 226 ? 10.870 26.354 14.644 1.00 57.49 5226 HIS G CA 1
ATOM 14968 C C . HIS G 3 226 ? 10.760 26.970 13.257 1.00 61.54 5226 HIS G C 1
ATOM 14969 O O . HIS G 3 226 ? 10.398 26.302 12.286 1.00 62.36 5226 HIS G O 1
ATOM 14976 N N . ASP G 3 227 ? 11.082 28.264 13.175 1.00 72.04 5227 ASP G N 1
ATOM 14977 C CA . ASP G 3 227 ? 11.022 29.003 11.919 1.00 61.61 5227 ASP G CA 1
ATOM 14978 C C . ASP G 3 227 ? 12.325 29.746 11.646 1.00 60.86 5227 ASP G C 1
ATOM 14979 O O . ASP G 3 227 ? 12.330 30.768 10.956 1.00 62.02 5227 ASP G O 1
ATOM 14984 N N . PHE G 3 228 ? 13.435 29.248 12.182 1.00 61.68 5228 PHE G N 1
ATOM 14985 C CA . PHE G 3 228 ? 14.742 29.841 11.925 1.00 61.94 5228 PHE G CA 1
ATOM 14986 C C . PHE G 3 228 ? 15.287 29.395 10.570 1.00 90.58 5228 PHE G C 1
ATOM 14987 O O . PHE G 3 228 ? 14.979 28.302 10.088 1.00 78.46 5228 PHE G O 1
ATOM 15004 N N . LYS H 3 2 ? 19.812 -23.753 75.449 1.00 115.92 6002 LYS H N 1
ATOM 15005 C CA . LYS H 3 2 ? 19.499 -22.796 74.402 1.00 106.86 6002 LYS H CA 1
ATOM 15006 C C . LYS H 3 2 ? 20.772 -22.423 73.655 1.00 108.62 6002 LYS H C 1
ATOM 15007 O O . LYS H 3 2 ? 21.890 -22.625 74.140 1.00 89.42 6002 LYS H O 1
ATOM 15013 N N . LEU H 3 3 ? 20.590 -21.879 72.456 1.00 98.08 6003 LEU H N 1
ATOM 15014 C CA . LEU H 3 3 ? 21.691 -21.411 71.624 1.00 84.43 6003 LEU H CA 1
ATOM 15015 C C . LEU H 3 3 ? 21.608 -19.892 71.547 1.00 80.17 6003 LEU H C 1
ATOM 15016 O O . LEU H 3 3 ? 20.689 -19.348 70.925 1.00 76.43 6003 LEU H O 1
ATOM 15021 N N . SER H 3 4 ? 22.558 -19.214 72.188 1.00 74.88 6004 SER H N 1
ATOM 15022 C CA . SER H 3 4 ? 22.614 -17.762 72.113 1.00 93.59 6004 SER H CA 1
ATOM 15023 C C . SER H 3 4 ? 22.785 -17.317 70.665 1.00 80.82 6004 SER H C 1
ATOM 15024 O O . SER H 3 4 ? 23.295 -18.059 69.821 1.00 73.48 6004 SER H O 1
ATOM 15027 N N . LYS H 3 5 ? 22.342 -16.091 70.376 1.00 81.63 6005 LYS H N 1
ATOM 15028 C CA . LYS H 3 5 ? 22.332 -15.618 68.996 1.00 74.56 6005 LYS H CA 1
ATOM 15029 C C . LYS H 3 5 ? 23.725 -15.551 68.387 1.00 80.36 6005 LYS H C 1
ATOM 15030 O O . LYS H 3 5 ? 23.852 -15.629 67.160 1.00 79.26 6005 LYS H O 1
ATOM 15036 N N . ASP H 3 6 ? 24.772 -15.415 69.204 1.00 81.11 6006 ASP H N 1
ATOM 15037 C CA . ASP H 3 6 ? 26.125 -15.519 68.665 1.00 79.34 6006 ASP H CA 1
ATOM 15038 C C . ASP H 3 6 ? 26.413 -16.938 68.188 1.00 81.85 6006 ASP H C 1
ATOM 15039 O O . ASP H 3 6 ? 27.015 -17.130 67.126 1.00 88.55 6006 ASP H O 1
ATOM 15044 N N . THR H 3 7 ? 25.970 -17.943 68.948 1.00 82.85 6007 THR H N 1
ATOM 15045 C CA . THR H 3 7 ? 26.109 -19.327 68.503 1.00 68.76 6007 THR H CA 1
ATOM 15046 C C . THR H 3 7 ? 25.339 -19.569 67.210 1.00 63.37 6007 THR H C 1
ATOM 15047 O O . THR H 3 7 ? 25.819 -20.273 66.313 1.00 61.23 6007 THR H O 1
ATOM 15051 N N . THR H 3 8 ? 24.145 -18.982 67.089 1.00 67.91 6008 THR H N 1
ATOM 15052 C CA . THR H 3 8 ? 23.348 -19.157 65.878 1.00 56.37 6008 THR H CA 1
ATOM 15053 C C . THR H 3 8 ? 24.005 -18.484 64.677 1.00 64.51 6008 THR H C 1
ATOM 15054 O O . THR H 3 8 ? 24.067 -19.069 63.589 1.00 67.40 6008 THR H O 1
ATOM 15058 N N . ALA H 3 9 ? 24.497 -17.255 64.853 1.00 55.76 6009 ALA H N 1
ATOM 15059 C CA . ALA H 3 9 ? 25.186 -16.575 63.761 1.00 61.54 6009 ALA H CA 1
ATOM 15060 C C . ALA H 3 9 ? 26.472 -17.296 63.379 1.00 68.34 6009 ALA H C 1
ATOM 15061 O O . ALA H 3 9 ? 26.880 -17.264 62.212 1.00 66.88 6009 ALA H O 1
ATOM 15063 N N . LEU H 3 10 ? 27.123 -17.951 64.344 1.00 56.36 6010 LEU H N 1
ATOM 15064 C CA . LEU H 3 10 ? 28.295 -18.758 64.026 1.00 47.88 6010 LEU H CA 1
ATOM 15065 C C . LEU H 3 10 ? 27.908 -19.995 63.224 1.00 63.00 6010 LEU H C 1
ATOM 15066 O O . LEU H 3 10 ? 28.576 -20.339 62.242 1.00 65.90 6010 LEU H O 1
ATOM 15071 N N . LEU H 3 11 ? 26.827 -20.671 63.624 1.00 65.51 6011 LEU H N 1
ATOM 15072 C CA . LEU H 3 11 ? 26.373 -21.847 62.887 1.00 51.92 6011 LEU H CA 1
ATOM 15073 C C . LEU H 3 11 ? 25.920 -21.491 61.478 1.00 60.72 6011 LEU H C 1
ATOM 15074 O O . LEU H 3 11 ? 26.082 -22.297 60.555 1.00 66.93 6011 LEU H O 1
ATOM 15079 N N . LYS H 3 12 ? 25.341 -20.301 61.292 1.00 65.96 6012 LYS H N 1
ATOM 15080 C CA . LYS H 3 12 ? 24.980 -19.871 59.946 1.00 66.01 6012 LYS H CA 1
ATOM 15081 C C . LYS H 3 12 ? 26.220 -19.721 59.078 1.00 59.91 6012 LYS H C 1
ATOM 15082 O O . LYS H 3 12 ? 26.185 -20.000 57.873 1.00 60.24 6012 LYS H O 1
ATOM 15088 N N . ASN H 3 13 ? 27.329 -19.284 59.677 1.00 50.87 6013 ASN H N 1
ATOM 15089 C CA . ASN H 3 13 ? 28.588 -19.219 58.947 1.00 46.10 6013 ASN H CA 1
ATOM 15090 C C . ASN H 3 13 ? 29.179 -20.606 58.735 1.00 53.88 6013 ASN H C 1
ATOM 15091 O O . ASN H 3 13 ? 29.813 -20.857 57.704 1.00 58.16 6013 ASN H O 1
ATOM 15096 N N . PHE H 3 14 ? 28.983 -21.517 59.693 1.00 53.49 6014 PHE H N 1
ATOM 15097 C CA . PHE H 3 14 ? 29.449 -22.889 59.527 1.00 53.12 6014 PHE H CA 1
ATOM 15098 C C . PHE H 3 14 ? 28.620 -23.656 58.505 1.00 58.47 6014 PHE H C 1
ATOM 15099 O O . PHE H 3 14 ? 29.107 -24.646 57.948 1.00 60.37 6014 PHE H O 1
ATOM 15107 N N . ALA H 3 15 ? 27.382 -23.225 58.249 1.00 55.72 6015 ALA H N 1
ATOM 15108 C CA . ALA H 3 15 ? 26.601 -23.813 57.170 1.00 49.90 6015 ALA H CA 1
ATOM 15109 C C . ALA H 3 15 ? 27.126 -23.408 55.798 1.00 56.46 6015 ALA H C 1
ATOM 15110 O O . ALA H 3 15 ? 26.855 -24.104 54.814 1.00 52.05 6015 ALA H O 1
ATOM 15112 N N . THR H 3 16 ? 27.870 -22.302 55.714 1.00 53.11 6016 THR H N 1
ATOM 15113 C CA . THR H 3 16 ? 28.475 -21.889 54.454 1.00 39.87 6016 THR H CA 1
ATOM 15114 C C . THR H 3 16 ? 29.607 -22.815 54.033 1.00 40.37 6016 THR H C 1
ATOM 15115 O O . THR H 3 16 ? 29.973 -22.832 52.853 1.00 47.30 6016 THR H O 1
ATOM 15119 N N . ILE H 3 17 ? 30.170 -23.575 54.967 1.00 46.88 6017 ILE H N 1
ATOM 15120 C CA . ILE H 3 17 ? 31.226 -24.531 54.648 1.00 51.01 6017 ILE H CA 1
ATOM 15121 C C . ILE H 3 17 ? 30.653 -25.915 54.384 1.00 41.73 6017 ILE H C 1
ATOM 15122 O O . ILE H 3 17 ? 31.016 -26.578 53.409 1.00 42.69 6017 ILE H O 1
ATOM 15127 N N . ASN H 3 18 ? 29.748 -26.368 55.247 1.00 41.62 6018 ASN H N 1
ATOM 15128 C CA . ASN H 3 18 ? 29.138 -27.682 55.121 1.00 42.43 6018 ASN H CA 1
ATOM 15129 C C . ASN H 3 18 ? 27.645 -27.546 55.365 1.00 42.17 6018 ASN H C 1
ATOM 15130 O O . ASN H 3 18 ? 27.229 -26.880 56.317 1.00 50.16 6018 ASN H O 1
ATOM 15135 N N . SER H 3 19 ? 26.844 -28.177 54.503 1.00 43.14 6019 SER H N 1
ATOM 15136 C CA . SER H 3 19 ? 25.394 -28.087 54.625 1.00 38.59 6019 SER H CA 1
ATOM 15137 C C . SER H 3 19 ? 24.885 -28.686 55.928 1.00 40.87 6019 SER H C 1
ATOM 15138 O O . SER H 3 19 ? 23.797 -28.317 56.383 1.00 44.00 6019 SER H O 1
ATOM 15141 N N . GLY H 3 20 ? 25.645 -29.603 56.535 1.00 36.94 6020 GLY H N 1
ATOM 15142 C CA . GLY H 3 20 ? 25.286 -30.167 57.816 1.00 38.54 6020 GLY H CA 1
ATOM 15143 C C . GLY H 3 20 ? 26.435 -30.031 58.800 1.00 50.60 6020 GLY H C 1
ATOM 15144 O O . GLY H 3 20 ? 27.536 -29.600 58.447 1.00 56.10 6020 GLY H O 1
ATOM 15145 N N . ILE H 3 21 ? 26.158 -30.410 60.048 1.00 65.14 6021 ILE H N 1
ATOM 15146 C CA . ILE H 3 21 ? 27.143 -30.306 61.118 1.00 69.50 6021 ILE H CA 1
ATOM 15147 C C . ILE H 3 21 ? 26.839 -31.363 62.169 1.00 69.25 6021 ILE H C 1
ATOM 15148 O O . ILE H 3 21 ? 25.681 -31.729 62.395 1.00 67.01 6021 ILE H O 1
ATOM 15161 N N . LEU H 3 23 ? 27.354 -32.176 66.174 1.00 43.56 6023 LEU H N 1
ATOM 15162 C CA . LEU H 3 23 ? 27.626 -31.562 67.467 1.00 57.12 6023 LEU H CA 1
ATOM 15163 C C . LEU H 3 23 ? 27.831 -32.661 68.502 1.00 73.44 6023 LEU H C 1
ATOM 15164 O O . LEU H 3 23 ? 26.939 -33.489 68.715 1.00 69.41 6023 LEU H O 1
ATOM 15169 N N . LYS H 3 24 ? 29.000 -32.667 69.141 1.00 68.93 6024 LYS H N 1
ATOM 15170 C CA . LYS H 3 24 ? 29.329 -33.648 70.163 1.00 65.95 6024 LYS H CA 1
ATOM 15171 C C . LYS H 3 24 ? 29.499 -32.963 71.513 1.00 88.71 6024 LYS H C 1
ATOM 15172 O O . LYS H 3 24 ? 29.732 -31.753 71.595 1.00 83.99 6024 LYS H O 1
ATOM 15178 N N . SER H 3 25 ? 29.386 -33.766 72.574 1.00 100.24 6025 SER H N 1
ATOM 15179 C CA . SER H 3 25 ? 29.350 -33.251 73.940 1.00 84.16 6025 SER H CA 1
ATOM 15180 C C . SER H 3 25 ? 30.579 -32.405 74.244 1.00 86.10 6025 SER H C 1
ATOM 15181 O O . SER H 3 25 ? 31.717 -32.865 74.102 1.00 64.78 6025 SER H O 1
ATOM 15184 N N . GLY H 3 26 ? 30.341 -31.177 74.666 1.00 70.47 6026 GLY H N 1
ATOM 15185 C CA . GLY H 3 26 ? 31.411 -30.249 74.966 1.00 63.36 6026 GLY H CA 1
ATOM 15186 C C . GLY H 3 26 ? 30.986 -28.836 74.630 1.00 75.24 6026 GLY H C 1
ATOM 15187 O O . GLY H 3 26 ? 29.859 -28.578 74.219 1.00 74.66 6026 GLY H O 1
ATOM 15188 N N . GLN H 3 27 ? 31.925 -27.917 74.825 1.00 81.27 6027 GLN H N 1
ATOM 15189 C CA . GLN H 3 27 ? 31.745 -26.509 74.490 1.00 84.70 6027 GLN H CA 1
ATOM 15190 C C . GLN H 3 27 ? 32.548 -26.149 73.244 1.00 80.38 6027 GLN H C 1
ATOM 15191 O O . GLN H 3 27 ? 33.185 -25.097 73.169 1.00 72.53 6027 GLN H O 1
ATOM 15197 N N . PHE H 3 28 ? 32.510 -27.029 72.245 1.00 74.01 6028 PHE H N 1
ATOM 15198 C CA . PHE H 3 28 ? 33.371 -26.917 71.077 1.00 77.02 6028 PHE H CA 1
ATOM 15199 C C . PHE H 3 28 ? 32.644 -27.490 69.870 1.00 64.99 6028 PHE H C 1
ATOM 15200 O O . PHE H 3 28 ? 32.051 -28.568 69.958 1.00 54.71 6028 PHE H O 1
ATOM 15208 N N . ILE H 3 29 ? 32.685 -26.761 68.752 1.00 67.96 6029 ILE H N 1
ATOM 15209 C CA . ILE H 3 29 ? 32.026 -27.168 67.518 1.00 61.91 6029 ILE H CA 1
ATOM 15210 C C . ILE H 3 29 ? 33.036 -27.132 66.380 1.00 56.96 6029 ILE H C 1
ATOM 15211 O O . ILE H 3 29 ? 34.058 -26.444 66.442 1.00 53.95 6029 ILE H O 1
ATOM 15224 N N . THR H 3 31 ? 33.368 -28.158 61.734 1.00 48.91 6031 THR H N 1
ATOM 15225 C CA . THR H 3 31 ? 32.815 -28.649 60.480 1.00 38.09 6031 THR H CA 1
ATOM 15226 C C . THR H 3 31 ? 33.891 -28.553 59.411 1.00 46.42 6031 THR H C 1
ATOM 15227 O O . THR H 3 31 ? 34.870 -27.815 59.553 1.00 57.10 6031 THR H O 1
ATOM 15231 N N . ARG H 3 32 ? 33.700 -29.315 58.337 1.00 66.85 6032 ARG H N 1
ATOM 15232 C CA . ARG H 3 32 ? 34.586 -29.258 57.185 1.00 48.39 6032 ARG H CA 1
ATOM 15233 C C . ARG H 3 32 ? 33.765 -29.423 55.917 1.00 39.87 6032 ARG H C 1
ATOM 15234 O O . ARG H 3 32 ? 32.705 -30.056 55.921 1.00 43.30 6032 ARG H O 1
ATOM 15242 N N . ALA H 3 33 ? 34.258 -28.835 54.832 1.00 41.39 6033 ALA H N 1
ATOM 15243 C CA . ALA H 3 33 ? 33.599 -28.984 53.545 1.00 44.13 6033 ALA H CA 1
ATOM 15244 C C . ALA H 3 33 ? 33.693 -30.430 53.073 1.00 47.20 6033 ALA H C 1
ATOM 15245 O O . ALA H 3 33 ? 34.654 -31.144 53.374 1.00 54.04 6033 ALA H O 1
ATOM 15247 N N . VAL H 3 34 ? 32.673 -30.861 52.326 1.00 37.56 6034 VAL H N 1
ATOM 15248 C CA . VAL H 3 34 ? 32.600 -32.258 51.905 1.00 26.70 6034 VAL H CA 1
ATOM 15249 C C . VAL H 3 34 ? 33.784 -32.625 51.022 1.00 25.56 6034 VAL H C 1
ATOM 15250 O O . VAL H 3 34 ? 34.257 -33.768 51.049 1.00 39.99 6034 VAL H O 1
ATOM 15254 N N . ASN H 3 35 ? 34.288 -31.673 50.235 1.00 30.02 6035 ASN H N 1
ATOM 15255 C CA . ASN H 3 35 ? 35.470 -31.918 49.419 1.00 30.98 6035 ASN H CA 1
ATOM 15256 C C . ASN H 3 35 ? 36.770 -31.732 50.190 1.00 46.20 6035 ASN H C 1
ATOM 15257 O O . ASN H 3 35 ? 37.841 -32.026 49.646 1.00 54.83 6035 ASN H O 1
ATOM 15262 N N . GLY H 3 36 ? 36.706 -31.257 51.431 1.00 42.90 6036 GLY H N 1
ATOM 15263 C CA . GLY H 3 36 ? 37.896 -31.147 52.254 1.00 39.49 6036 GLY H CA 1
ATOM 15264 C C . GLY H 3 36 ? 38.827 -30.014 51.886 1.00 41.37 6036 GLY H C 1
ATOM 15265 O O . GLY H 3 36 ? 40.033 -30.111 52.129 1.00 53.11 6036 GLY H O 1
ATOM 15266 N N . THR H 3 37 ? 38.303 -28.940 51.305 1.00 36.49 6037 THR H N 1
ATOM 15267 C CA . THR H 3 37 ? 39.125 -27.796 50.940 1.00 32.25 6037 THR H CA 1
ATOM 15268 C C . THR H 3 37 ? 39.165 -26.722 52.019 1.00 36.10 6037 THR H C 1
ATOM 15269 O O . THR H 3 37 ? 39.950 -25.776 51.899 1.00 40.91 6037 THR H O 1
ATOM 15273 N N . THR H 3 38 ? 38.344 -26.841 53.059 1.00 53.69 6038 THR H N 1
ATOM 15274 C CA . THR H 3 38 ? 38.329 -25.878 54.150 1.00 53.82 6038 THR H CA 1
ATOM 15275 C C . THR H 3 38 ? 37.711 -26.540 55.373 1.00 45.84 6038 THR H C 1
ATOM 15276 O O . THR H 3 38 ? 36.803 -27.366 55.244 1.00 54.53 6038 THR H O 1
ATOM 15280 N N . TYR H 3 39 ? 38.214 -26.184 56.553 1.00 47.37 6039 TYR H N 1
ATOM 15281 C CA . TYR H 3 39 ? 37.719 -26.745 57.803 1.00 43.76 6039 TYR H CA 1
ATOM 15282 C C . TYR H 3 39 ? 37.682 -25.645 58.854 1.00 48.60 6039 TYR H C 1
ATOM 15283 O O . TYR H 3 39 ? 38.495 -24.719 58.834 1.00 60.96 6039 TYR H O 1
ATOM 15292 N N . ALA H 3 40 ? 36.698 -25.726 59.747 1.00 50.19 6040 ALA H N 1
ATOM 15293 C CA . ALA H 3 40 ? 36.458 -24.681 60.730 1.00 49.19 6040 ALA H CA 1
ATOM 15294 C C . ALA H 3 40 ? 36.283 -25.286 62.114 1.00 61.74 6040 ALA H C 1
ATOM 15295 O O . ALA H 3 40 ? 35.802 -26.412 62.265 1.00 65.73 6040 ALA H O 1
ATOM 15297 N N . GLU H 3 41 ? 36.679 -24.517 63.126 1.00 68.37 6041 GLU H N 1
ATOM 15298 C CA . GLU H 3 41 ? 36.533 -24.929 64.514 1.00 70.45 6041 GLU H CA 1
ATOM 15299 C C . GLU H 3 41 ? 36.247 -23.691 65.349 1.00 60.25 6041 GLU H C 1
ATOM 15300 O O . GLU H 3 41 ? 36.623 -22.581 64.972 1.00 48.05 6041 GLU H O 1
ATOM 15306 N N . ALA H 3 42 ? 35.575 -23.882 66.482 1.00 53.82 6042 ALA H N 1
ATOM 15307 C CA . ALA H 3 42 ? 35.220 -22.744 67.321 1.00 46.94 6042 ALA H CA 1
ATOM 15308 C C . ALA H 3 42 ? 34.876 -23.223 68.721 1.00 66.98 6042 ALA H C 1
ATOM 15309 O O . ALA H 3 42 ? 34.059 -24.135 68.883 1.00 61.77 6042 ALA H O 1
ATOM 15311 N N . ASN H 3 43 ? 35.500 -22.607 69.721 1.00 83.79 6043 ASN H N 1
ATOM 15312 C CA . ASN H 3 43 ? 35.085 -22.780 71.107 1.00 76.90 6043 ASN H CA 1
ATOM 15313 C C . ASN H 3 43 ? 33.866 -21.903 71.361 1.00 60.95 6043 ASN H C 1
ATOM 15314 O O . ASN H 3 43 ? 33.920 -20.684 71.161 1.00 51.40 6043 ASN H O 1
ATOM 15319 N N . ILE H 3 44 ? 32.767 -22.517 71.788 1.00 50.74 6044 ILE H N 1
ATOM 15320 C CA . ILE H 3 44 ? 31.505 -21.809 71.947 1.00 63.37 6044 ILE H CA 1
ATOM 15321 C C . ILE H 3 44 ? 31.115 -21.811 73.419 1.00 71.38 6044 ILE H C 1
ATOM 15322 O O . ILE H 3 44 ? 31.501 -22.699 74.188 1.00 53.46 6044 ILE H O 1
ATOM 15327 N N . SER H 3 45 ? 30.353 -20.788 73.810 1.00 67.79 6045 SER H N 1
ATOM 15328 C CA . SER H 3 45 ? 29.941 -20.644 75.203 1.00 64.50 6045 SER H CA 1
ATOM 15329 C C . SER H 3 45 ? 28.934 -21.719 75.594 1.00 73.23 6045 SER H C 1
ATOM 15330 O O . SER H 3 45 ? 29.181 -22.516 76.507 1.00 73.34 6045 SER H O 1
ATOM 15333 N N . ASP H 3 46 ? 27.792 -21.755 74.907 1.00 57.79 6046 ASP H N 1
ATOM 15334 C CA . ASP H 3 46 ? 26.711 -22.665 75.269 1.00 53.60 6046 ASP H CA 1
ATOM 15335 C C . ASP H 3 46 ? 27.187 -24.112 75.237 1.00 56.70 6046 ASP H C 1
ATOM 15336 O O . ASP H 3 46 ? 27.853 -24.542 74.291 1.00 77.08 6046 ASP H O 1
ATOM 15341 N N . VAL H 3 47 ? 26.843 -24.860 76.279 1.00 51.01 6047 VAL H N 1
ATOM 15342 C CA . VAL H 3 47 ? 27.338 -26.221 76.447 1.00 75.26 6047 VAL H CA 1
ATOM 15343 C C . VAL H 3 47 ? 26.481 -27.180 75.633 1.00 77.05 6047 VAL H C 1
ATOM 15344 O O . VAL H 3 47 ? 25.247 -27.154 75.716 1.00 73.84 6047 VAL H O 1
ATOM 15348 N N . ILE H 3 48 ? 27.133 -28.023 74.836 1.00 80.08 6048 ILE H N 1
ATOM 15349 C CA . ILE H 3 48 ? 26.468 -29.132 74.160 1.00 89.70 6048 ILE H CA 1
ATOM 15350 C C . ILE H 3 48 ? 26.595 -30.359 75.054 1.00 80.09 6048 ILE H C 1
ATOM 15351 O O . ILE H 3 48 ? 27.707 -30.774 75.400 1.00 70.43 6048 ILE H O 1
ATOM 15356 N N . ASP H 3 49 ? 25.454 -30.935 75.437 1.00 72.97 6049 ASP H N 1
ATOM 15357 C CA . ASP H 3 49 ? 25.425 -32.026 76.400 1.00 98.37 6049 ASP H CA 1
ATOM 15358 C C . ASP H 3 49 ? 25.110 -33.385 75.793 1.00 94.96 6049 ASP H C 1
ATOM 15359 O O . ASP H 3 49 ? 25.418 -34.404 76.418 1.00 91.66 6049 ASP H O 1
ATOM 15364 N N . PHE H 3 50 ? 24.511 -33.430 74.605 1.00 77.58 6050 PHE H N 1
ATOM 15365 C CA . PHE H 3 50 ? 24.189 -34.689 73.952 1.00 79.29 6050 PHE H CA 1
ATOM 15366 C C . PHE H 3 50 ? 24.556 -34.599 72.479 1.00 82.10 6050 PHE H C 1
ATOM 15367 O O . PHE H 3 50 ? 24.400 -33.546 71.854 1.00 79.68 6050 PHE H O 1
ATOM 15375 N N . ASP H 3 51 ? 25.050 -35.708 71.933 1.00 67.61 6051 ASP H N 1
ATOM 15376 C CA . ASP H 3 51 ? 25.425 -35.746 70.526 1.00 74.02 6051 ASP H CA 1
ATOM 15377 C C . ASP H 3 51 ? 24.179 -35.766 69.649 1.00 74.79 6051 ASP H C 1
ATOM 15378 O O . ASP H 3 51 ? 23.207 -36.470 69.937 1.00 87.43 6051 ASP H O 1
ATOM 15383 N N . VAL H 3 52 ? 24.210 -34.979 68.576 1.00 67.38 6052 VAL H N 1
ATOM 15384 C CA . VAL H 3 52 ? 23.085 -34.869 67.653 1.00 62.78 6052 VAL H CA 1
ATOM 15385 C C . VAL H 3 52 ? 23.611 -34.435 66.293 1.00 56.25 6052 VAL H C 1
ATOM 15386 O O . VAL H 3 52 ? 24.392 -33.484 66.191 1.00 73.44 6052 VAL H O 1
ATOM 15390 N N . ALA H 3 53 ? 23.181 -35.137 65.249 1.00 54.58 6053 ALA H N 1
ATOM 15391 C CA . ALA H 3 53 ? 23.585 -34.849 63.880 1.00 55.09 6053 ALA H CA 1
ATOM 15392 C C . ALA H 3 53 ? 22.457 -34.125 63.161 1.00 63.41 6053 ALA H C 1
ATOM 15393 O O . ALA H 3 53 ? 21.326 -34.621 63.110 1.00 54.76 6053 ALA H O 1
ATOM 15395 N N . ILE H 3 54 ? 22.767 -32.956 62.612 1.00 52.93 6054 ILE H N 1
ATOM 15396 C CA . ILE H 3 54 ? 21.811 -32.155 61.859 1.00 59.75 6054 ILE H CA 1
ATOM 15397 C C . ILE H 3 54 ? 22.221 -32.221 60.395 1.00 70.18 6054 ILE H C 1
ATOM 15398 O O . ILE H 3 54 ? 23.300 -31.744 60.022 1.00 77.83 6054 ILE H O 1
ATOM 15403 N N . TYR H 3 55 ? 21.370 -32.822 59.560 1.00 60.48 6055 TYR H N 1
ATOM 15404 C CA . TYR H 3 55 ? 21.664 -32.877 58.132 1.00 53.81 6055 TYR H CA 1
ATOM 15405 C C . TYR H 3 55 ? 21.350 -31.547 57.456 1.00 63.59 6055 TYR H C 1
ATOM 15406 O O . TYR H 3 55 ? 22.170 -31.018 56.697 1.00 70.36 6055 TYR H O 1
ATOM 15415 N N . ASP H 3 56 ? 20.168 -30.994 57.718 1.00 57.52 6056 ASP H N 1
ATOM 15416 C CA . ASP H 3 56 ? 19.747 -29.716 57.148 1.00 61.32 6056 ASP H CA 1
ATOM 15417 C C . ASP H 3 56 ? 19.981 -28.637 58.199 1.00 62.01 6056 ASP H C 1
ATOM 15418 O O . ASP H 3 56 ? 19.155 -28.433 59.091 1.00 69.16 6056 ASP H O 1
ATOM 15423 N N . LEU H 3 57 ? 21.112 -27.939 58.085 1.00 57.29 6057 LEU H N 1
ATOM 15424 C CA . LEU H 3 57 ? 21.466 -26.938 59.085 1.00 62.00 6057 LEU H CA 1
ATOM 15425 C C . LEU H 3 57 ? 20.746 -25.615 58.843 1.00 77.78 6057 LEU H C 1
ATOM 15426 O O . LEU H 3 57 ? 20.358 -24.936 59.799 1.00 82.28 6057 LEU H O 1
ATOM 15431 N N . ASN H 3 58 ? 20.552 -25.235 57.577 1.00 83.82 6058 ASN H N 1
ATOM 15432 C CA . ASN H 3 58 ? 19.902 -23.960 57.288 1.00 84.97 6058 ASN H CA 1
ATOM 15433 C C . ASN H 3 58 ? 18.418 -23.998 57.635 1.00 85.86 6058 ASN H C 1
ATOM 15434 O O . ASN H 3 58 ? 17.887 -23.039 58.205 1.00 96.56 6058 ASN H O 1
ATOM 15439 N N . GLY H 3 59 ? 17.731 -25.092 57.303 1.00 71.82 6059 GLY H N 1
ATOM 15440 C CA . GLY H 3 59 ? 16.342 -25.224 57.716 1.00 79.04 6059 GLY H CA 1
ATOM 15441 C C . GLY H 3 59 ? 16.196 -25.300 59.223 1.00 79.68 6059 GLY H C 1
ATOM 15442 O O . GLY H 3 59 ? 15.241 -24.767 59.798 1.00 84.14 6059 GLY H O 1
ATOM 15443 N N . PHE H 3 60 ? 17.151 -25.953 59.886 1.00 70.00 6060 PHE H N 1
ATOM 15444 C CA . PHE H 3 60 ? 17.134 -26.011 61.343 1.00 77.94 6060 PHE H CA 1
ATOM 15445 C C . PHE H 3 60 ? 17.317 -24.624 61.948 1.00 83.93 6060 PHE H C 1
ATOM 15446 O O . PHE H 3 60 ? 16.645 -24.267 62.923 1.00 82.35 6060 PHE H O 1
ATOM 15454 N N . LEU H 3 61 ? 18.206 -23.816 61.368 1.00 86.34 6061 LEU H N 1
ATOM 15455 C CA . LEU H 3 61 ? 18.409 -22.462 61.870 1.00 75.45 6061 LEU H CA 1
ATOM 15456 C C . LEU H 3 61 ? 17.237 -21.554 61.522 1.00 76.36 6061 LEU H C 1
ATOM 15457 O O . LEU H 3 61 ? 16.989 -20.567 62.222 1.00 68.35 6061 LEU H O 1
ATOM 15462 N N . GLY H 3 62 ? 16.512 -21.863 60.446 1.00 78.48 6062 GLY H N 1
ATOM 15463 C CA . GLY H 3 62 ? 15.277 -21.148 60.174 1.00 73.57 6062 GLY H CA 1
ATOM 15464 C C . GLY H 3 62 ? 14.195 -21.480 61.183 1.00 81.33 6062 GLY H C 1
ATOM 15465 O O . GLY H 3 62 ? 13.429 -20.605 61.597 1.00 86.14 6062 GLY H O 1
ATOM 15466 N N . ILE H 3 63 ? 14.112 -22.751 61.583 1.00 81.84 6063 ILE H N 1
ATOM 15467 C CA . ILE H 3 63 ? 13.238 -23.132 62.691 1.00 78.25 6063 ILE H CA 1
ATOM 15468 C C . ILE H 3 63 ? 13.641 -22.389 63.958 1.00 70.97 6063 ILE H C 1
ATOM 15469 O O . ILE H 3 63 ? 12.791 -21.889 64.705 1.00 78.90 6063 ILE H O 1
ATOM 15474 N N . LEU H 3 64 ? 14.948 -22.298 64.210 1.00 78.85 6064 LEU H N 1
ATOM 15475 C CA . LEU H 3 64 ? 15.447 -21.623 65.405 1.00 82.67 6064 LEU H CA 1
ATOM 15476 C C . LEU H 3 64 ? 15.094 -20.139 65.400 1.00 86.23 6064 LEU H C 1
ATOM 15477 O O . LEU H 3 64 ? 14.681 -19.589 66.428 1.00 98.70 6064 LEU H O 1
ATOM 15482 N N . SER H 3 65 ? 15.263 -19.473 64.255 1.00 95.56 6065 SER H N 1
ATOM 15483 C CA . SER H 3 65 ? 15.074 -18.028 64.177 1.00 106.19 6065 SER H CA 1
ATOM 15484 C C . SER H 3 65 ? 13.644 -17.606 64.486 1.00 106.72 6065 SER H C 1
ATOM 15485 O O . SER H 3 65 ? 13.417 -16.454 64.871 1.00 112.36 6065 SER H O 1
ATOM 15488 N N . LEU H 3 66 ? 12.680 -18.512 64.336 1.00 100.95 6066 LEU H N 1
ATOM 15489 C CA . LEU H 3 66 ? 11.277 -18.137 64.456 1.00 101.20 6066 LEU H CA 1
ATOM 15490 C C . LEU H 3 66 ? 10.823 -18.106 65.911 1.00 105.08 6066 LEU H C 1
ATOM 15491 O O . LEU H 3 66 ? 10.156 -17.157 66.338 1.00 110.38 6066 LEU H O 1
ATOM 15496 N N . VAL H 3 67 ? 11.181 -19.126 66.689 1.00 96.91 6067 VAL H N 1
ATOM 15497 C CA . VAL H 3 67 ? 10.578 -19.322 68.003 1.00 115.91 6067 VAL H CA 1
ATOM 15498 C C . VAL H 3 67 ? 11.516 -18.851 69.118 1.00 114.15 6067 VAL H C 1
ATOM 15499 O O . VAL H 3 67 ? 12.146 -19.656 69.815 1.00 116.15 6067 VAL H O 1
ATOM 15503 N N . ASN H 3 68 ? 11.621 -17.527 69.280 1.00 107.98 6068 ASN H N 1
ATOM 15504 C CA . ASN H 3 68 ? 12.280 -16.886 70.418 1.00 109.36 6068 ASN H CA 1
ATOM 15505 C C . ASN H 3 68 ? 13.767 -17.211 70.545 1.00 108.23 6068 ASN H C 1
ATOM 15506 O O . ASN H 3 68 ? 14.319 -17.977 69.749 1.00 111.35 6068 ASN H O 1
ATOM 15511 N N . ASP H 3 69 ? 14.424 -16.616 71.547 1.00 102.09 6069 ASP H N 1
ATOM 15512 C CA . ASP H 3 69 ? 15.848 -16.812 71.797 1.00 106.22 6069 ASP H CA 1
ATOM 15513 C C . ASP H 3 69 ? 16.128 -17.743 72.970 1.00 114.00 6069 ASP H C 1
ATOM 15514 O O . ASP H 3 69 ? 17.144 -18.448 72.959 1.00 105.27 6069 ASP H O 1
ATOM 15519 N N . ASP H 3 70 ? 15.262 -17.749 73.989 1.00 121.77 6070 ASP H N 1
ATOM 15520 C CA . ASP H 3 70 ? 15.367 -18.672 75.113 1.00 113.73 6070 ASP H CA 1
ATOM 15521 C C . ASP H 3 70 ? 14.770 -20.045 74.807 1.00 111.49 6070 ASP H C 1
ATOM 15522 O O . ASP H 3 70 ? 14.271 -20.714 75.719 1.00 120.19 6070 ASP H O 1
ATOM 15527 N N . ALA H 3 71 ? 14.800 -20.488 73.554 1.00 110.69 6071 ALA H N 1
ATOM 15528 C CA . ALA H 3 71 ? 14.199 -21.768 73.196 1.00 115.48 6071 ALA H CA 1
ATOM 15529 C C . ALA H 3 71 ? 14.976 -22.928 73.809 1.00 117.09 6071 ALA H C 1
ATOM 15530 O O . ALA H 3 71 ? 16.191 -23.047 73.625 1.00 112.84 6071 ALA H O 1
ATOM 15532 N N . GLU H 3 72 ? 14.262 -23.801 74.519 1.00 122.29 6072 GLU H N 1
ATOM 15533 C CA . GLU H 3 72 ? 14.858 -24.998 75.100 1.00 116.44 6072 GLU H CA 1
ATOM 15534 C C . GLU H 3 72 ? 15.019 -26.062 74.019 1.00 118.54 6072 GLU H C 1
ATOM 15535 O O . GLU H 3 72 ? 14.031 -26.497 73.415 1.00 114.13 6072 GLU H O 1
ATOM 15541 N N . ILE H 3 73 ? 16.260 -26.481 73.777 1.00 118.41 6073 ILE H N 1
ATOM 15542 C CA . ILE H 3 73 ? 16.582 -27.487 72.770 1.00 121.66 6073 ILE H CA 1
ATOM 15543 C C . ILE H 3 73 ? 17.028 -28.754 73.486 1.00 117.12 6073 ILE H C 1
ATOM 15544 O O . ILE H 3 73 ? 17.852 -28.695 74.407 1.00 109.16 6073 ILE H O 1
ATOM 15549 N N . SER H 3 74 ? 16.489 -29.895 73.065 1.00 108.19 6074 SER H N 1
ATOM 15550 C CA . SER H 3 74 ? 16.917 -31.185 73.597 1.00 99.09 6074 SER H CA 1
ATOM 15551 C C . SER H 3 74 ? 16.620 -32.249 72.548 1.00 105.05 6074 SER H C 1
ATOM 15552 O O . SER H 3 74 ? 16.271 -31.936 71.407 1.00 108.76 6074 SER H O 1
ATOM 15555 N N . GLN H 3 75 ? 16.743 -33.514 72.934 1.00 94.77 6075 GLN H N 1
ATOM 15556 C CA . GLN H 3 75 ? 16.332 -34.619 72.083 1.00 80.06 6075 GLN H CA 1
ATOM 15557 C C . GLN H 3 75 ? 15.024 -35.197 72.606 1.00 87.10 6075 GLN H C 1
ATOM 15558 O O . GLN H 3 75 ? 14.820 -35.306 73.819 1.00 82.86 6075 GLN H O 1
ATOM 15564 N N . SER H 3 76 ? 14.132 -35.543 71.686 1.00 94.98 6076 SER H N 1
ATOM 15565 C CA . SER H 3 76 ? 12.835 -36.067 72.070 1.00 93.22 6076 SER H CA 1
ATOM 15566 C C . SER H 3 76 ? 12.960 -37.516 72.532 1.00 95.62 6076 SER H C 1
ATOM 15567 O O . SER H 3 76 ? 13.952 -38.201 72.270 1.00 94.55 6076 SER H O 1
ATOM 15570 N N . GLU H 3 77 ? 11.925 -37.976 73.238 1.00 110.82 6077 GLU H N 1
ATOM 15571 C CA . GLU H 3 77 ? 11.927 -39.335 73.771 1.00 113.36 6077 GLU H CA 1
ATOM 15572 C C . GLU H 3 77 ? 11.931 -40.376 72.656 1.00 118.59 6077 GLU H C 1
ATOM 15573 O O . GLU H 3 77 ? 12.620 -41.398 72.759 1.00 111.41 6077 GLU H O 1
ATOM 15579 N N . ASP H 3 78 ? 11.172 -40.135 71.582 1.00 123.64 6078 ASP H N 1
ATOM 15580 C CA . ASP H 3 78 ? 11.082 -41.118 70.505 1.00 118.04 6078 ASP H CA 1
ATOM 15581 C C . ASP H 3 78 ? 12.431 -41.336 69.832 1.00 102.14 6078 ASP H C 1
ATOM 15582 O O . ASP H 3 78 ? 12.818 -42.479 69.558 1.00 91.36 6078 ASP H O 1
ATOM 15587 N N . GLY H 3 79 ? 13.162 -40.260 69.559 1.00 96.91 6079 GLY H N 1
ATOM 15588 C CA . GLY H 3 79 ? 14.472 -40.390 68.953 1.00 96.58 6079 GLY H CA 1
ATOM 15589 C C . GLY H 3 79 ? 14.893 -39.190 68.133 1.00 91.71 6079 GLY H C 1
ATOM 15590 O O . GLY H 3 79 ? 16.023 -39.137 67.638 1.00 98.77 6079 GLY H O 1
ATOM 15591 N N . ASN H 3 80 ? 13.997 -38.222 67.980 1.00 76.77 6080 ASN H N 1
ATOM 15592 C CA . ASN H 3 80 ? 14.287 -37.016 67.219 1.00 72.18 6080 ASN H CA 1
ATOM 15593 C C . ASN H 3 80 ? 14.793 -35.936 68.177 1.00 79.21 6080 ASN H C 1
ATOM 15594 O O . ASN H 3 80 ? 15.288 -36.238 69.266 1.00 91.26 6080 ASN H O 1
ATOM 15599 N N . ILE H 3 81 ? 14.681 -34.669 67.786 1.00 70.58 6081 ILE H N 1
ATOM 15600 C CA . ILE H 3 81 ? 15.051 -33.562 68.657 1.00 73.72 6081 ILE H CA 1
ATOM 15601 C C . ILE H 3 81 ? 13.849 -32.640 68.810 1.00 78.17 6081 ILE H C 1
ATOM 15602 O O . ILE H 3 81 ? 12.991 -32.547 67.925 1.00 94.63 6081 ILE H O 1
ATOM 15607 N N . LYS H 3 82 ? 13.799 -31.950 69.948 1.00 73.60 6082 LYS H N 1
ATOM 15608 C CA . LYS H 3 82 ? 12.663 -31.133 70.347 1.00 78.31 6082 LYS H CA 1
ATOM 15609 C C . LYS H 3 82 ? 13.121 -29.717 70.666 1.00 104.22 6082 LYS H C 1
ATOM 15610 O O . LYS H 3 82 ? 14.182 -29.513 71.270 1.00 115.98 6082 LYS H O 1
ATOM 15616 N N . ILE H 3 83 ? 12.313 -28.742 70.249 1.00 91.78 6083 ILE H N 1
ATOM 15617 C CA . ILE H 3 83 ? 12.559 -27.323 70.484 1.00 100.25 6083 ILE H CA 1
ATOM 15618 C C . ILE H 3 83 ? 11.280 -26.767 71.097 1.00 118.57 6083 ILE H C 1
ATOM 15619 O O . ILE H 3 83 ? 10.286 -26.572 70.392 1.00 121.53 6083 ILE H O 1
ATOM 15624 N N . ALA H 3 84 ? 11.292 -26.517 72.403 1.00 123.30 6084 ALA H N 1
ATOM 15625 C CA . ALA H 3 84 ? 10.120 -26.010 73.103 1.00 121.11 6084 ALA H CA 1
ATOM 15626 C C . ALA H 3 84 ? 10.375 -24.593 73.593 1.00 115.46 6084 ALA H C 1
ATOM 15627 O O . ALA H 3 84 ? 11.450 -24.293 74.121 1.00 108.95 6084 ALA H O 1
ATOM 15629 N N . ASP H 3 85 ? 9.378 -23.720 73.424 1.00 119.29 6085 ASP H N 1
ATOM 15630 C CA . ASP H 3 85 ? 9.504 -22.340 73.887 1.00 125.11 6085 ASP H CA 1
ATOM 15631 C C . ASP H 3 85 ? 8.099 -21.793 74.131 1.00 126.55 6085 ASP H C 1
ATOM 15632 O O . ASP H 3 85 ? 7.390 -21.461 73.175 1.00 129.50 6085 ASP H O 1
ATOM 15637 N N . ALA H 3 86 ? 7.714 -21.721 75.407 1.00 99.96 6086 ALA H N 1
ATOM 15638 C CA . ALA H 3 86 ? 6.498 -21.052 75.859 1.00 104.76 6086 ALA H CA 1
ATOM 15639 C C . ALA H 3 86 ? 5.284 -21.356 74.990 1.00 108.77 6086 ALA H C 1
ATOM 15640 O O . ALA H 3 86 ? 4.409 -22.135 75.381 1.00 111.74 6086 ALA H O 1
ATOM 15642 N N . ARG H 3 87 ? 5.230 -20.747 73.805 1.00 107.23 6087 ARG H N 1
ATOM 15643 C CA . ARG H 3 87 ? 4.039 -20.805 72.970 1.00 123.41 6087 ARG H CA 1
ATOM 15644 C C . ARG H 3 87 ? 3.992 -22.017 72.049 1.00 134.41 6087 ARG H C 1
ATOM 15645 O O . ARG H 3 87 ? 2.901 -22.387 71.601 1.00 119.01 6087 ARG H O 1
ATOM 15653 N N . SER H 3 88 ? 5.128 -22.650 71.754 1.00 138.00 6088 SER H N 1
ATOM 15654 C CA . SER H 3 88 ? 5.136 -23.692 70.738 1.00 124.36 6088 SER H CA 1
ATOM 15655 C C . SER H 3 88 ? 6.186 -24.749 71.056 1.00 117.52 6088 SER H C 1
ATOM 15656 O O . SER H 3 88 ? 6.998 -24.607 71.976 1.00 109.43 6088 SER H O 1
ATOM 15659 N N . THR H 3 89 ? 6.146 -25.824 70.268 1.00 114.01 6089 THR H N 1
ATOM 15660 C CA . THR H 3 89 ? 7.100 -26.921 70.351 1.00 94.84 6089 THR H CA 1
ATOM 15661 C C . THR H 3 89 ? 7.221 -27.546 68.969 1.00 92.89 6089 THR H C 1
ATOM 15662 O O . THR H 3 89 ? 6.208 -27.873 68.343 1.00 89.56 6089 THR H O 1
ATOM 15666 N N . ILE H 3 90 ? 8.456 -27.705 68.501 1.00 101.31 6090 ILE H N 1
ATOM 15667 C CA . ILE H 3 90 ? 8.750 -28.186 67.156 1.00 84.63 6090 ILE H CA 1
ATOM 15668 C C . ILE H 3 90 ? 9.636 -29.421 67.253 1.00 90.71 6090 ILE H C 1
ATOM 15669 O O . ILE H 3 90 ? 10.577 -29.463 68.052 1.00 87.24 6090 ILE H O 1
ATOM 15674 N N . PHE H 3 91 ? 9.330 -30.427 66.438 1.00 104.05 6091 PHE H N 1
ATOM 15675 C CA . PHE H 3 91 ? 10.118 -31.648 66.353 1.00 91.75 6091 PHE H CA 1
ATOM 15676 C C . PHE H 3 91 ? 10.927 -31.638 65.064 1.00 90.91 6091 PHE H C 1
ATOM 15677 O O . PHE H 3 91 ? 10.386 -31.362 63.988 1.00 93.88 6091 PHE H O 1
ATOM 15685 N N . TRP H 3 92 ? 12.218 -31.935 65.178 1.00 87.81 6092 TRP H N 1
ATOM 15686 C CA . TRP H 3 92 ? 13.106 -31.998 64.031 1.00 76.17 6092 TRP H CA 1
ATOM 15687 C C . TRP H 3 92 ? 13.769 -33.368 63.980 1.00 73.96 6092 TRP H C 1
ATOM 15688 O O . TRP H 3 92 ? 14.223 -33.871 65.019 1.00 80.10 6092 TRP H O 1
ATOM 15699 N N . PRO H 3 93 ? 13.836 -34.005 62.812 1.00 78.91 6093 PRO H N 1
ATOM 15700 C CA . PRO H 3 93 ? 14.381 -35.369 62.747 1.00 73.78 6093 PRO H CA 1
ATOM 15701 C C . PRO H 3 93 ? 15.889 -35.374 62.952 1.00 73.17 6093 PRO H C 1
ATOM 15702 O O . PRO H 3 93 ? 16.619 -34.600 62.329 1.00 78.18 6093 PRO H O 1
ATOM 15706 N N . ALA H 3 94 ? 16.348 -36.255 63.835 1.00 83.37 6094 ALA H N 1
ATOM 15707 C CA . ALA H 3 94 ? 17.770 -36.416 64.108 1.00 71.37 6094 ALA H CA 1
ATOM 15708 C C . ALA H 3 94 ? 18.361 -37.399 63.106 1.00 57.96 6094 ALA H C 1
ATOM 15709 O O . ALA H 3 94 ? 17.960 -38.568 63.063 1.00 58.24 6094 ALA H O 1
ATOM 15711 N N . ALA H 3 95 ? 19.305 -36.925 62.300 1.00 65.34 6095 ALA H N 1
ATOM 15712 C CA . ALA H 3 95 ? 19.928 -37.764 61.291 1.00 81.05 6095 ALA H CA 1
ATOM 15713 C C . ALA H 3 95 ? 20.991 -38.658 61.917 1.00 64.86 6095 ALA H C 1
ATOM 15714 O O . ALA H 3 95 ? 21.579 -38.332 62.952 1.00 62.07 6095 ALA H O 1
ATOM 15716 N N . ASP H 3 96 ? 21.228 -39.799 61.280 1.00 54.38 6096 ASP H N 1
ATOM 15717 C CA . ASP H 3 96 ? 22.295 -40.679 61.723 1.00 56.57 6096 ASP H CA 1
ATOM 15718 C C . ASP H 3 96 ? 23.645 -40.000 61.499 1.00 69.85 6096 ASP H C 1
ATOM 15719 O O . ASP H 3 96 ? 23.832 -39.310 60.491 1.00 72.12 6096 ASP H O 1
ATOM 15724 N N . PRO H 3 97 ? 24.594 -40.154 62.427 1.00 67.91 6097 PRO H N 1
ATOM 15725 C CA . PRO H 3 97 ? 25.894 -39.480 62.265 1.00 63.65 6097 PRO H CA 1
ATOM 15726 C C . PRO H 3 97 ? 26.628 -39.848 60.987 1.00 69.78 6097 PRO H C 1
ATOM 15727 O O . PRO H 3 97 ? 27.444 -39.052 60.505 1.00 72.92 6097 PRO H O 1
ATOM 15731 N N . SER H 3 98 ? 26.368 -41.028 60.419 1.00 61.32 6098 SER H N 1
ATOM 15732 C CA . SER H 3 98 ? 27.020 -41.404 59.170 1.00 55.34 6098 SER H CA 1
ATOM 15733 C C . SER H 3 98 ? 26.503 -40.603 57.982 1.00 59.05 6098 SER H C 1
ATOM 15734 O O . SER H 3 98 ? 27.145 -40.600 56.927 1.00 62.27 6098 SER H O 1
ATOM 15737 N N . THR H 3 99 ? 25.369 -39.920 58.132 1.00 60.81 6099 THR H N 1
ATOM 15738 C CA . THR H 3 99 ? 24.774 -39.132 57.062 1.00 53.41 6099 THR H CA 1
ATOM 15739 C C . THR H 3 99 ? 25.341 -37.720 56.977 1.00 63.33 6099 THR H C 1
ATOM 15740 O O . THR H 3 99 ? 24.955 -36.964 56.080 1.00 67.09 6099 THR H O 1
ATOM 15744 N N . VAL H 3 100 ? 26.245 -37.345 57.879 1.00 70.54 6100 VAL H N 1
ATOM 15745 C CA . VAL H 3 100 ? 26.822 -36.006 57.915 1.00 68.57 6100 VAL H CA 1
ATOM 15746 C C . VAL H 3 100 ? 28.335 -36.128 57.826 1.00 54.96 6100 VAL H C 1
ATOM 15747 O O . VAL H 3 100 ? 28.940 -36.931 58.548 1.00 56.12 6100 VAL H O 1
ATOM 15751 N N . VAL H 3 101 ? 28.940 -35.336 56.940 1.00 49.81 6101 VAL H N 1
ATOM 15752 C CA . VAL H 3 101 ? 30.392 -35.325 56.808 1.00 62.08 6101 VAL H CA 1
ATOM 15753 C C . VAL H 3 101 ? 30.986 -34.565 57.987 1.00 63.17 6101 VAL H C 1
ATOM 15754 O O . VAL H 3 101 ? 30.755 -33.361 58.151 1.00 64.44 6101 VAL H O 1
ATOM 15758 N N . ALA H 3 102 ? 31.747 -35.270 58.820 1.00 61.52 6102 ALA H N 1
ATOM 15759 C CA . ALA H 3 102 ? 32.402 -34.671 59.966 1.00 57.13 6102 ALA H CA 1
ATOM 15760 C C . ALA H 3 102 ? 33.912 -34.840 59.857 1.00 68.22 6102 ALA H C 1
ATOM 15761 O O . ALA H 3 102 ? 34.387 -35.883 59.392 1.00 79.97 6102 ALA H O 1
ATOM 15763 N N . PRO H 3 103 ? 34.693 -33.839 60.276 1.00 57.79 6103 PRO H N 1
ATOM 15764 C CA . PRO H 3 103 ? 36.157 -33.948 60.164 1.00 63.58 6103 PRO H CA 1
ATOM 15765 C C . PRO H 3 103 ? 36.767 -35.020 61.052 1.00 79.67 6103 PRO H C 1
ATOM 15766 O O . PRO H 3 103 ? 37.982 -35.242 60.964 1.00 92.21 6103 PRO H O 1
ATOM 15770 N N . ASN H 3 104 ? 35.976 -35.670 61.910 1.00 65.95 6104 ASN H N 1
ATOM 15771 C CA . ASN H 3 104 ? 36.403 -36.849 62.658 1.00 98.16 6104 ASN H CA 1
ATOM 15772 C C . ASN H 3 104 ? 37.510 -36.547 63.666 1.00 101.65 6104 ASN H C 1
ATOM 15773 O O . ASN H 3 104 ? 37.381 -36.888 64.846 1.00 87.48 6104 ASN H O 1
ATOM 15778 N N . LYS H 3 105 ? 38.599 -35.919 63.224 1.00 106.49 6105 LYS H N 1
ATOM 15779 C CA . LYS H 3 105 ? 39.716 -35.615 64.102 1.00 92.38 6105 LYS H CA 1
ATOM 15780 C C . LYS H 3 105 ? 40.009 -34.120 64.091 1.00 88.07 6105 LYS H C 1
ATOM 15781 O O . LYS H 3 105 ? 40.123 -33.521 63.012 1.00 89.08 6105 LYS H O 1
ATOM 15787 N N . PRO H 3 106 ? 40.116 -33.479 65.256 1.00 89.71 6106 PRO H N 1
ATOM 15788 C CA . PRO H 3 106 ? 40.520 -32.066 65.284 1.00 89.07 6106 PRO H CA 1
ATOM 15789 C C . PRO H 3 106 ? 41.950 -31.883 64.804 1.00 90.23 6106 PRO H C 1
ATOM 15790 O O . PRO H 3 106 ? 42.893 -32.272 65.500 1.00 73.49 6106 PRO H O 1
ATOM 15794 N N . ILE H 3 107 ? 42.116 -31.297 63.621 1.00 85.91 6107 ILE H N 1
ATOM 15795 C CA . ILE H 3 107 ? 43.424 -31.133 62.988 1.00 93.49 6107 ILE H CA 1
ATOM 15796 C C . ILE H 3 107 ? 44.348 -30.327 63.896 1.00 90.74 6107 ILE H C 1
ATOM 15797 O O . ILE H 3 107 ? 44.104 -29.133 64.124 1.00 79.42 6107 ILE H O 1
ATOM 15802 N N . PRO H 3 108 ? 45.410 -30.933 64.439 1.00 97.36 6108 PRO H N 1
ATOM 15803 C CA . PRO H 3 108 ? 46.375 -30.155 65.225 1.00 82.54 6108 PRO H CA 1
ATOM 15804 C C . PRO H 3 108 ? 47.338 -29.400 64.324 1.00 76.69 6108 PRO H C 1
ATOM 15805 O O . PRO H 3 108 ? 48.282 -29.984 63.782 1.00 85.33 6108 PRO H O 1
ATOM 15809 N N . PHE H 3 109 ? 47.104 -28.107 64.150 1.00 70.83 6109 PHE H N 1
ATOM 15810 C CA . PHE H 3 109 ? 47.890 -27.334 63.198 1.00 66.07 6109 PHE H CA 1
ATOM 15811 C C . PHE H 3 109 ? 49.339 -27.246 63.664 1.00 63.74 6109 PHE H C 1
ATOM 15812 O O . PHE H 3 109 ? 49.592 -26.893 64.821 1.00 79.23 6109 PHE H O 1
ATOM 15820 N N . PRO H 3 110 ? 50.308 -27.561 62.807 1.00 64.95 6110 PRO H N 1
ATOM 15821 C CA . PRO H 3 110 ? 51.713 -27.547 63.232 1.00 72.48 6110 PRO H CA 1
ATOM 15822 C C . PRO H 3 110 ? 52.200 -26.133 63.506 1.00 64.25 6110 PRO H C 1
ATOM 15823 O O . PRO H 3 110 ? 51.522 -25.139 63.238 1.00 57.02 6110 PRO H O 1
ATOM 15827 N N . VAL H 3 111 ? 53.413 -26.058 64.060 1.00 77.78 6111 VAL H N 1
ATOM 15828 C CA . VAL H 3 111 ? 54.035 -24.764 64.311 1.00 76.32 6111 VAL H CA 1
ATOM 15829 C C . VAL H 3 111 ? 54.252 -24.052 62.985 1.00 56.29 6111 VAL H C 1
ATOM 15830 O O . VAL H 3 111 ? 54.818 -24.615 62.039 1.00 54.65 6111 VAL H O 1
ATOM 15834 N N . ALA H 3 112 ? 53.784 -22.811 62.907 1.00 45.39 6112 ALA H N 1
ATOM 15835 C CA . ALA H 3 112 ? 53.755 -22.101 61.637 1.00 50.66 6112 ALA H CA 1
ATOM 15836 C C . ALA H 3 112 ? 55.161 -21.832 61.120 1.00 52.67 6112 ALA H C 1
ATOM 15837 O O . ALA H 3 112 ? 56.054 -21.432 61.871 1.00 70.00 6112 ALA H O 1
ATOM 15839 N N . SER H 3 113 ? 55.355 -22.068 59.822 1.00 50.87 6113 SER H N 1
ATOM 15840 C CA . SER H 3 113 ? 56.578 -21.651 59.150 1.00 49.73 6113 SER H CA 1
ATOM 15841 C C . SER H 3 113 ? 56.547 -20.182 58.751 1.00 46.58 6113 SER H C 1
ATOM 15842 O O . SER H 3 113 ? 57.588 -19.637 58.367 1.00 52.55 6113 SER H O 1
ATOM 15845 N N . ALA H 3 114 ? 55.385 -19.536 58.827 1.00 44.15 6114 ALA H N 1
ATOM 15846 C CA . ALA H 3 114 ? 55.285 -18.093 58.665 1.00 44.63 6114 ALA H CA 1
ATOM 15847 C C . ALA H 3 114 ? 54.078 -17.611 59.453 1.00 48.91 6114 ALA H C 1
ATOM 15848 O O . ALA H 3 114 ? 53.051 -18.293 59.502 1.00 50.40 6114 ALA H O 1
ATOM 15850 N N . VAL H 3 115 ? 54.210 -16.447 60.082 1.00 43.29 6115 VAL H N 1
ATOM 15851 C CA . VAL H 3 115 ? 53.146 -15.868 60.892 1.00 43.73 6115 VAL H CA 1
ATOM 15852 C C . VAL H 3 115 ? 52.950 -14.419 60.472 1.00 32.72 6115 VAL H C 1
ATOM 15853 O O . VAL H 3 115 ? 53.922 -13.705 60.204 1.00 47.22 6115 VAL H O 1
ATOM 15857 N N . THR H 3 116 ? 51.691 -13.990 60.407 1.00 40.88 6116 THR H N 1
ATOM 15858 C CA . THR H 3 116 ? 51.365 -12.592 60.167 1.00 49.14 6116 THR H CA 1
ATOM 15859 C C . THR H 3 116 ? 49.993 -12.307 60.767 1.00 42.43 6116 THR H C 1
ATOM 15860 O O . THR H 3 116 ? 49.381 -13.166 61.404 1.00 40.89 6116 THR H O 1
ATOM 15864 N N . GLU H 3 117 ? 49.509 -11.086 60.554 1.00 36.79 6117 GLU H N 1
ATOM 15865 C CA . GLU H 3 117 ? 48.207 -10.675 61.057 1.00 65.23 6117 GLU H CA 1
ATOM 15866 C C . GLU H 3 117 ? 47.501 -9.850 59.992 1.00 64.82 6117 GLU H C 1
ATOM 15867 O O . GLU H 3 117 ? 48.134 -9.262 59.112 1.00 64.48 6117 GLU H O 1
ATOM 15873 N N . ILE H 3 118 ? 46.173 -9.815 60.076 1.00 55.90 6118 ILE H N 1
ATOM 15874 C CA . ILE H 3 118 ? 45.387 -9.003 59.156 1.00 61.65 6118 ILE H CA 1
ATOM 15875 C C . ILE H 3 118 ? 44.153 -8.477 59.879 1.00 66.57 6118 ILE H C 1
ATOM 15876 O O . ILE H 3 118 ? 43.375 -9.247 60.456 1.00 66.68 6118 ILE H O 1
ATOM 15881 N N . LYS H 3 119 ? 43.979 -7.157 59.864 1.00 67.34 6119 LYS H N 1
ATOM 15882 C CA . LYS H 3 119 ? 42.885 -6.517 60.576 1.00 72.41 6119 LYS H CA 1
ATOM 15883 C C . LYS H 3 119 ? 41.569 -6.718 59.827 1.00 67.03 6119 LYS H C 1
ATOM 15884 O O . LYS H 3 119 ? 41.542 -7.091 58.651 1.00 67.53 6119 LYS H O 1
ATOM 15890 N N . ALA H 3 120 ? 40.463 -6.468 60.533 1.00 71.08 6120 ALA H N 1
ATOM 15891 C CA . ALA H 3 120 ? 39.147 -6.583 59.911 1.00 71.06 6120 ALA H CA 1
ATOM 15892 C C . ALA H 3 120 ? 38.984 -5.584 58.772 1.00 64.83 6120 ALA H C 1
ATOM 15893 O O . ALA H 3 120 ? 38.372 -5.897 57.744 1.00 72.54 6120 ALA H O 1
ATOM 15895 N N . GLU H 3 121 ? 39.530 -4.377 58.936 1.00 64.00 6121 GLU H N 1
ATOM 15896 C CA . GLU H 3 121 ? 39.393 -3.357 57.902 1.00 69.05 6121 GLU H CA 1
ATOM 15897 C C . GLU H 3 121 ? 40.171 -3.735 56.646 1.00 73.02 6121 GLU H C 1
ATOM 15898 O O . GLU H 3 121 ? 39.695 -3.516 55.525 1.00 72.55 6121 GLU H O 1
ATOM 15904 N N . ASP H 3 122 ? 41.365 -4.315 56.814 1.00 70.05 6122 ASP H N 1
ATOM 15905 C CA . ASP H 3 122 ? 42.138 -4.769 55.660 1.00 76.57 6122 ASP H CA 1
ATOM 15906 C C . ASP H 3 122 ? 41.406 -5.873 54.904 1.00 66.20 6122 ASP H C 1
ATOM 15907 O O . ASP H 3 122 ? 41.353 -5.859 53.668 1.00 67.26 6122 ASP H O 1
ATOM 15912 N N . LEU H 3 123 ? 40.832 -6.835 55.630 1.00 51.92 6123 LEU H N 1
ATOM 15913 C CA . LEU H 3 123 ? 40.098 -7.915 54.980 1.00 36.77 6123 LEU H CA 1
ATOM 15914 C C . LEU H 3 123 ? 38.853 -7.392 54.273 1.00 47.03 6123 LEU H C 1
ATOM 15915 O O . LEU H 3 123 ? 38.520 -7.848 53.172 1.00 57.40 6123 LEU H O 1
ATOM 15920 N N . GLN H 3 124 ? 38.159 -6.428 54.885 1.00 49.55 6124 GLN H N 1
ATOM 15921 C CA . GLN H 3 124 ? 36.988 -5.837 54.243 1.00 50.82 6124 GLN H CA 1
ATOM 15922 C C . GLN H 3 124 ? 37.370 -5.103 52.963 1.00 48.43 6124 GLN H C 1
ATOM 15923 O O . GLN H 3 124 ? 36.696 -5.240 51.933 1.00 45.42 6124 GLN H O 1
ATOM 15929 N N . GLN H 3 125 ? 38.448 -4.315 53.008 1.00 52.70 6125 GLN H N 1
ATOM 15930 C CA . GLN H 3 125 ? 38.912 -3.634 51.804 1.00 36.50 6125 GLN H CA 1
ATOM 15931 C C . GLN H 3 125 ? 39.299 -4.635 50.726 1.00 50.02 6125 GLN H C 1
ATOM 15932 O O . GLN H 3 125 ? 39.002 -4.428 49.544 1.00 60.99 6125 GLN H O 1
ATOM 15938 N N . LEU H 3 126 ? 39.962 -5.727 51.114 1.00 55.42 6126 LEU H N 1
ATOM 15939 C CA . LEU H 3 126 ? 40.373 -6.732 50.138 1.00 50.74 6126 LEU H CA 1
ATOM 15940 C C . LEU H 3 126 ? 39.164 -7.380 49.475 1.00 48.50 6126 LEU H C 1
ATOM 15941 O O . LEU H 3 126 ? 39.132 -7.552 48.251 1.00 50.06 6126 LEU H O 1
ATOM 15946 N N . LEU H 3 127 ? 38.155 -7.747 50.269 1.00 55.92 6127 LEU H N 1
ATOM 15947 C CA . LEU H 3 127 ? 36.962 -8.361 49.694 1.00 47.00 6127 LEU H CA 1
ATOM 15948 C C . LEU H 3 127 ? 36.223 -7.385 48.784 1.00 42.22 6127 LEU H C 1
ATOM 15949 O O . LEU H 3 127 ? 35.737 -7.771 47.714 1.00 57.27 6127 LEU H O 1
ATOM 15954 N N . ARG H 3 128 ? 36.153 -6.110 49.176 1.00 50.90 6128 ARG H N 1
ATOM 15955 C CA . ARG H 3 128 ? 35.491 -5.115 48.336 1.00 45.50 6128 ARG H CA 1
ATOM 15956 C C . ARG H 3 128 ? 36.231 -4.925 47.014 1.00 51.07 6128 ARG H C 1
ATOM 15957 O O . ARG H 3 128 ? 35.615 -4.882 45.941 1.00 57.55 6128 ARG H O 1
ATOM 15965 N N . VAL H 3 129 ? 37.560 -4.813 47.071 1.00 34.92 6129 VAL H N 1
ATOM 15966 C CA . VAL H 3 129 ? 38.337 -4.620 45.850 1.00 40.83 6129 VAL H CA 1
ATOM 15967 C C . VAL H 3 129 ? 38.245 -5.852 44.956 1.00 52.98 6129 VAL H C 1
ATOM 15968 O O . VAL H 3 129 ? 38.175 -5.737 43.726 1.00 63.84 6129 VAL H O 1
ATOM 15972 N N . SER H 3 130 ? 38.228 -7.046 45.553 1.00 56.61 6130 SER H N 1
ATOM 15973 C CA . SER H 3 130 ? 38.094 -8.264 44.760 1.00 48.23 6130 SER H CA 1
ATOM 15974 C C . SER H 3 130 ? 36.731 -8.334 44.086 1.00 47.53 6130 SER H C 1
ATOM 15975 O O . SER H 3 130 ? 36.627 -8.755 42.927 1.00 56.75 6130 SER H O 1
ATOM 15978 N N . ARG H 3 131 ? 35.674 -7.930 44.794 1.00 47.10 6131 ARG H N 1
ATOM 15979 C CA . ARG H 3 131 ? 34.362 -7.852 44.162 1.00 44.04 6131 ARG H CA 1
ATOM 15980 C C . ARG H 3 131 ? 34.350 -6.813 43.049 1.00 43.18 6131 ARG H C 1
ATOM 15981 O O . ARG H 3 131 ? 33.601 -6.954 42.076 1.00 44.66 6131 ARG H O 1
ATOM 15989 N N . GLY H 3 132 ? 35.173 -5.773 43.167 1.00 44.04 6132 GLY H N 1
ATOM 15990 C CA . GLY H 3 132 ? 35.253 -4.760 42.133 1.00 39.32 6132 GLY H CA 1
ATOM 15991 C C . GLY H 3 132 ? 36.127 -5.140 40.954 1.00 43.32 6132 GLY H C 1
ATOM 15992 O O . GLY H 3 132 ? 35.718 -4.991 39.798 1.00 50.25 6132 GLY H O 1
ATOM 15993 N N . LEU H 3 133 ? 37.333 -5.632 41.230 1.00 43.46 6133 LEU H N 1
ATOM 15994 C CA . LEU H 3 133 ? 38.307 -5.966 40.198 1.00 39.59 6133 LEU H CA 1
ATOM 15995 C C . LEU H 3 133 ? 38.173 -7.395 39.683 1.00 55.50 6133 LEU H C 1
ATOM 15996 O O . LEU H 3 133 ? 39.081 -7.876 38.996 1.00 53.72 6133 LEU H O 1
ATOM 16001 N N . GLN H 3 134 ? 37.074 -8.082 40.001 1.00 51.34 6134 GLN H N 1
ATOM 16002 C CA . GLN H 3 134 ? 36.833 -9.453 39.544 1.00 47.09 6134 GLN H CA 1
ATOM 16003 C C . GLN H 3 134 ? 37.939 -10.403 39.998 1.00 45.23 6134 GLN H C 1
ATOM 16004 O O . GLN H 3 134 ? 38.260 -11.373 39.308 1.00 53.52 6134 GLN H O 1
ATOM 16010 N N . ILE H 3 135 ? 38.531 -10.137 41.157 1.00 41.27 6135 ILE H N 1
ATOM 16011 C CA . ILE H 3 135 ? 39.663 -10.922 41.637 1.00 43.06 6135 ILE H CA 1
ATOM 16012 C C . ILE H 3 135 ? 39.153 -12.202 42.284 1.00 43.06 6135 ILE H C 1
ATOM 16013 O O . ILE H 3 135 ? 38.239 -12.171 43.117 1.00 42.91 6135 ILE H O 1
ATOM 16018 N N . ASP H 3 136 ? 39.746 -13.335 41.904 1.00 45.20 6136 ASP H N 1
ATOM 16019 C CA . ASP H 3 136 ? 39.302 -14.632 42.386 1.00 39.67 6136 ASP H CA 1
ATOM 16020 C C . ASP H 3 136 ? 40.373 -15.437 43.107 1.00 45.15 6136 ASP H C 1
ATOM 16021 O O . ASP H 3 136 ? 40.030 -16.433 43.754 1.00 40.10 6136 ASP H O 1
ATOM 16026 N N . THR H 3 137 ? 41.649 -15.060 43.016 1.00 45.88 6137 THR H N 1
ATOM 16027 C CA . THR H 3 137 ? 42.680 -15.757 43.776 1.00 37.49 6137 THR H CA 1
ATOM 16028 C C . THR H 3 137 ? 43.616 -14.739 44.409 1.00 46.08 6137 THR H C 1
ATOM 16029 O O . THR H 3 137 ? 43.735 -13.603 43.943 1.00 48.40 6137 THR H O 1
ATOM 16033 N N . ILE H 3 138 ? 44.278 -15.153 45.492 1.00 33.72 6138 ILE H N 1
ATOM 16034 C CA . ILE H 3 138 ? 45.272 -14.316 46.148 1.00 31.45 6138 ILE H CA 1
ATOM 16035 C C . ILE H 3 138 ? 46.554 -15.116 46.305 1.00 46.10 6138 ILE H C 1
ATOM 16036 O O . ILE H 3 138 ? 46.559 -16.347 46.277 1.00 46.25 6138 ILE H O 1
ATOM 16041 N N . ALA H 3 139 ? 47.655 -14.391 46.467 1.00 41.97 6139 ALA H N 1
ATOM 16042 C CA . ALA H 3 139 ? 48.967 -14.995 46.649 1.00 41.16 6139 ALA H CA 1
ATOM 16043 C C . ALA H 3 139 ? 49.681 -14.243 47.758 1.00 53.10 6139 ALA H C 1
ATOM 16044 O O . ALA H 3 139 ? 49.925 -13.040 47.636 1.00 46.91 6139 ALA H O 1
ATOM 16046 N N . ILE H 3 140 ? 49.987 -14.946 48.841 1.00 46.78 6140 ILE H N 1
ATOM 16047 C CA . ILE H 3 140 ? 50.726 -14.381 49.961 1.00 40.34 6140 ILE H CA 1
ATOM 16048 C C . ILE H 3 140 ? 52.201 -14.677 49.739 1.00 31.67 6140 ILE H C 1
ATOM 16049 O O . ILE H 3 140 ? 52.604 -15.843 49.677 1.00 42.90 6140 ILE H O 1
ATOM 16054 N N . THR H 3 141 ? 53.005 -13.626 49.600 1.00 35.79 6141 THR H N 1
ATOM 16055 C CA . THR H 3 141 ? 54.428 -13.781 49.334 1.00 41.92 6141 THR H CA 1
ATOM 16056 C C . THR H 3 141 ? 55.191 -12.705 50.093 1.00 43.55 6141 THR H C 1
ATOM 16057 O O . THR H 3 141 ? 54.616 -11.933 50.866 1.00 59.01 6141 THR H O 1
ATOM 16061 N N . VAL H 3 142 ? 56.502 -12.658 49.876 1.00 35.06 6142 VAL H N 1
ATOM 16062 C CA . VAL H 3 142 ? 57.370 -11.670 50.505 1.00 51.20 6142 VAL H CA 1
ATOM 16063 C C . VAL H 3 142 ? 57.909 -10.748 49.415 1.00 65.91 6142 VAL H C 1
ATOM 16064 O O . VAL H 3 142 ? 58.537 -11.204 48.450 1.00 75.82 6142 VAL H O 1
ATOM 16068 N N . LYS H 3 143 ? 57.640 -9.453 49.563 1.00 48.62 6143 LYS H N 1
ATOM 16069 C CA . LYS H 3 143 ? 58.036 -8.433 48.600 1.00 60.44 6143 LYS H CA 1
ATOM 16070 C C . LYS H 3 143 ? 58.800 -7.342 49.333 1.00 79.52 6143 LYS H C 1
ATOM 16071 O O . LYS H 3 143 ? 58.265 -6.725 50.262 1.00 81.57 6143 LYS H O 1
ATOM 16077 N N . GLU H 3 144 ? 60.053 -7.126 48.924 1.00 81.09 6144 GLU H N 1
ATOM 16078 C CA . GLU H 3 144 ? 60.905 -6.049 49.434 1.00 81.29 6144 GLU H CA 1
ATOM 16079 C C . GLU H 3 144 ? 60.903 -5.991 50.962 1.00 73.02 6144 GLU H C 1
ATOM 16080 O O . GLU H 3 144 ? 60.792 -4.926 51.572 1.00 70.79 6144 GLU H O 1
ATOM 16086 N N . GLY H 3 145 ? 61.022 -7.164 51.585 1.00 63.03 6145 GLY H N 1
ATOM 16087 C CA . GLY H 3 145 ? 61.142 -7.267 53.020 1.00 58.67 6145 GLY H CA 1
ATOM 16088 C C . GLY H 3 145 ? 59.835 -7.343 53.782 1.00 69.71 6145 GLY H C 1
ATOM 16089 O O . GLY H 3 145 ? 59.849 -7.690 54.968 1.00 73.36 6145 GLY H O 1
ATOM 16090 N N . LYS H 3 146 ? 58.711 -7.027 53.146 1.00 64.55 6146 LYS H N 1
ATOM 16091 C CA . LYS H 3 146 ? 57.413 -7.086 53.801 1.00 60.67 6146 LYS H CA 1
ATOM 16092 C C . LYS H 3 146 ? 56.631 -8.284 53.279 1.00 72.77 6146 LYS H C 1
ATOM 16093 O O . LYS H 3 146 ? 56.981 -8.881 52.262 1.00 79.49 6146 LYS H O 1
ATOM 16099 N N . ILE H 3 147 ? 55.580 -8.657 54.002 1.00 75.80 6147 ILE H N 1
ATOM 16100 C CA . ILE H 3 147 ? 54.699 -9.744 53.589 1.00 58.15 6147 ILE H CA 1
ATOM 16101 C C . ILE H 3 147 ? 53.486 -9.131 52.905 1.00 63.70 6147 ILE H C 1
ATOM 16102 O O . ILE H 3 147 ? 52.747 -8.347 53.514 1.00 60.07 6147 ILE H O 1
ATOM 16107 N N . VAL H 3 148 ? 53.284 -9.482 51.637 1.00 62.32 6148 VAL H N 1
ATOM 16108 C CA . VAL H 3 148 ? 52.242 -8.875 50.822 1.00 51.85 6148 VAL H CA 1
ATOM 16109 C C . VAL H 3 148 ? 51.269 -9.944 50.348 1.00 49.32 6148 VAL H C 1
ATOM 16110 O O . VAL H 3 148 ? 51.597 -11.132 50.244 1.00 53.68 6148 VAL H O 1
ATOM 16114 N N . ILE H 3 149 ? 50.049 -9.494 50.074 1.00 50.87 6149 ILE H N 1
ATOM 16115 C CA . ILE H 3 149 ? 49.002 -10.291 49.450 1.00 43.15 6149 ILE H CA 1
ATOM 16116 C C . ILE H 3 149 ? 48.691 -9.655 48.104 1.00 52.03 6149 ILE H C 1
ATOM 16117 O O . ILE H 3 149 ? 48.306 -8.480 48.041 1.00 62.60 6149 ILE H O 1
ATOM 16122 N N . ASN H 3 150 ? 48.878 -10.419 47.031 1.00 55.27 6150 ASN H N 1
ATOM 16123 C CA . ASN H 3 150 ? 48.608 -9.965 45.674 1.00 36.10 6150 ASN H CA 1
ATOM 16124 C C . ASN H 3 150 ? 47.354 -10.654 45.156 1.00 43.93 6150 ASN H C 1
ATOM 16125 O O . ASN H 3 150 ? 47.266 -11.884 45.167 1.00 59.02 6150 ASN H O 1
ATOM 16130 N N . GLY H 3 151 ? 46.388 -9.856 44.707 1.00 41.32 6151 GLY H N 1
ATOM 16131 C CA . GLY H 3 151 ? 45.119 -10.366 44.222 1.00 38.47 6151 GLY H CA 1
ATOM 16132 C C . GLY H 3 151 ? 45.091 -10.400 42.709 1.00 43.93 6151 GLY H C 1
ATOM 16133 O O . GLY H 3 151 ? 45.328 -9.384 42.042 1.00 43.97 6151 GLY H O 1
ATOM 16134 N N . PHE H 3 152 ? 44.791 -11.587 42.172 1.00 49.77 6152 PHE H N 1
ATOM 16135 C CA . PHE H 3 152 ? 44.764 -11.861 40.746 1.00 48.12 6152 PHE H CA 1
ATOM 16136 C C . PHE H 3 152 ? 43.386 -12.351 40.319 1.00 56.05 6152 PHE H C 1
ATOM 16137 O O . PHE H 3 152 ? 42.666 -13.007 41.088 1.00 48.97 6152 PHE H O 1
ATOM 16145 N N . ASN H 3 153 ? 43.050 -12.048 39.064 1.00 55.03 6153 ASN H N 1
ATOM 16146 C CA . ASN H 3 153 ? 41.888 -12.607 38.376 1.00 52.12 6153 ASN H CA 1
ATOM 16147 C C . ASN H 3 153 ? 42.385 -13.788 37.547 1.00 54.54 6153 ASN H C 1
ATOM 16148 O O . ASN H 3 153 ? 42.876 -13.612 36.428 1.00 40.25 6153 ASN H O 1
ATOM 16153 N N . LYS H 3 154 ? 42.249 -14.997 38.099 1.00 46.54 6154 LYS H N 1
ATOM 16154 C CA . LYS H 3 154 ? 42.786 -16.192 37.455 1.00 34.12 6154 LYS H CA 1
ATOM 16155 C C . LYS H 3 154 ? 42.119 -16.485 36.115 1.00 41.51 6154 LYS H C 1
ATOM 16156 O O . LYS H 3 154 ? 42.715 -17.170 35.276 1.00 36.81 6154 LYS H O 1
ATOM 16162 N N . VAL H 3 155 ? 40.905 -15.981 35.893 1.00 47.18 6155 VAL H N 1
ATOM 16163 C CA . VAL H 3 155 ? 40.207 -16.223 34.632 1.00 26.29 6155 VAL H CA 1
ATOM 16164 C C . VAL H 3 155 ? 40.959 -15.576 33.474 1.00 42.78 6155 VAL H C 1
ATOM 16165 O O . VAL H 3 155 ? 41.410 -16.255 32.545 1.00 56.11 6155 VAL H O 1
ATOM 16169 N N . GLU H 3 156 ? 41.098 -14.251 33.512 1.00 51.56 6156 GLU H N 1
ATOM 16170 C CA . GLU H 3 156 ? 41.806 -13.517 32.470 1.00 50.34 6156 GLU H CA 1
ATOM 16171 C C . GLU H 3 156 ? 43.318 -13.571 32.630 1.00 45.58 6156 GLU H C 1
ATOM 16172 O O . GLU H 3 156 ? 44.033 -13.029 31.780 1.00 67.57 6156 GLU H O 1
ATOM 16178 N N . ASP H 3 157 ? 43.821 -14.205 33.697 1.00 48.30 6157 ASP H N 1
ATOM 16179 C CA . ASP H 3 157 ? 45.256 -14.298 33.978 1.00 51.01 6157 ASP H CA 1
ATOM 16180 C C . ASP H 3 157 ? 45.507 -15.706 34.521 1.00 58.41 6157 ASP H C 1
ATOM 16181 O O . ASP H 3 157 ? 45.609 -15.923 35.731 1.00 69.23 6157 ASP H O 1
ATOM 16186 N N . SER H 3 158 ? 45.607 -16.671 33.605 1.00 53.21 6158 SER H N 1
ATOM 16187 C CA . SER H 3 158 ? 45.719 -18.069 34.008 1.00 64.87 6158 SER H CA 1
ATOM 16188 C C . SER H 3 158 ? 47.023 -18.350 34.745 1.00 58.77 6158 SER H C 1
ATOM 16189 O O . SER H 3 158 ? 47.067 -19.241 35.601 1.00 59.37 6158 SER H O 1
ATOM 16192 N N . ALA H 3 159 ? 48.083 -17.604 34.441 1.00 56.64 6159 ALA H N 1
ATOM 16193 C CA . ALA H 3 159 ? 49.401 -17.844 35.015 1.00 68.67 6159 ALA H CA 1
ATOM 16194 C C . ALA H 3 159 ? 49.727 -16.921 36.181 1.00 58.80 6159 ALA H C 1
ATOM 16195 O O . ALA H 3 159 ? 50.829 -17.016 36.733 1.00 53.32 6159 ALA H O 1
ATOM 16197 N N . LEU H 3 160 ? 48.803 -16.040 36.567 1.00 56.47 6160 LEU H N 1
ATOM 16198 C CA . LEU H 3 160 ? 49.008 -15.079 37.653 1.00 62.63 6160 LEU H CA 1
ATOM 16199 C C . LEU H 3 160 ? 50.213 -14.179 37.364 1.00 57.35 6160 LEU H C 1
ATOM 16200 O O . LEU H 3 160 ? 51.168 -14.092 38.138 1.00 60.64 6160 LEU H O 1
ATOM 16205 N N . THR H 3 161 ? 50.145 -13.502 36.218 1.00 58.37 6161 THR H N 1
ATOM 16206 C CA . THR H 3 161 ? 51.224 -12.627 35.769 1.00 52.57 6161 THR H CA 1
ATOM 16207 C C . THR H 3 161 ? 51.001 -11.186 36.220 1.00 61.63 6161 THR H C 1
ATOM 16208 O O . THR H 3 161 ? 51.844 -10.607 36.911 1.00 89.31 6161 THR H O 1
ATOM 16212 N N . ARG H 3 162 ? 49.871 -10.599 35.833 1.00 47.98 6162 ARG H N 1
ATOM 16213 C CA . ARG H 3 162 ? 49.582 -9.196 36.115 1.00 65.03 6162 ARG H CA 1
ATOM 16214 C C . ARG H 3 162 ? 48.915 -9.085 37.481 1.00 52.65 6162 ARG H C 1
ATOM 16215 O O . ARG H 3 162 ? 47.797 -9.573 37.678 1.00 44.28 6162 ARG H O 1
ATOM 16223 N N . VAL H 3 163 ? 49.603 -8.439 38.420 1.00 70.69 6163 VAL H N 1
ATOM 16224 C CA . VAL H 3 163 ? 49.056 -8.215 39.753 1.00 47.94 6163 VAL H CA 1
ATOM 16225 C C . VAL H 3 163 ? 47.982 -7.140 39.670 1.00 41.99 6163 VAL H C 1
ATOM 16226 O O . VAL H 3 163 ? 48.247 -6.010 39.244 1.00 56.83 6163 VAL H O 1
ATOM 16230 N N . LYS H 3 164 ? 46.763 -7.484 40.078 1.00 41.83 6164 LYS H N 1
ATOM 16231 C CA . LYS H 3 164 ? 45.670 -6.522 40.041 1.00 48.84 6164 LYS H CA 1
ATOM 16232 C C . LYS H 3 164 ? 45.489 -5.785 41.359 1.00 51.20 6164 LYS H C 1
ATOM 16233 O O . LYS H 3 164 ? 45.119 -4.605 41.353 1.00 40.64 6164 LYS H O 1
ATOM 16239 N N . TYR H 3 165 ? 45.740 -6.444 42.488 1.00 57.23 6165 TYR H N 1
ATOM 16240 C CA . TYR H 3 165 ? 45.658 -5.789 43.787 1.00 42.18 6165 TYR H CA 1
ATOM 16241 C C . TYR H 3 165 ? 46.874 -6.160 44.621 1.00 42.89 6165 TYR H C 1
ATOM 16242 O O . TYR H 3 165 ? 47.446 -7.236 44.458 1.00 57.54 6165 TYR H O 1
ATOM 16251 N N . SER H 3 166 ? 47.264 -5.264 45.521 1.00 45.22 6166 SER H N 1
ATOM 16252 C CA . SER H 3 166 ? 48.377 -5.534 46.417 1.00 48.11 6166 SER H CA 1
ATOM 16253 C C . SER H 3 166 ? 48.071 -4.952 47.787 1.00 49.56 6166 SER H C 1
ATOM 16254 O O . SER H 3 166 ? 47.481 -3.874 47.894 1.00 52.34 6166 SER H O 1
ATOM 16257 N N . LEU H 3 167 ? 48.461 -5.680 48.830 1.00 45.26 6167 LEU H N 1
ATOM 16258 C CA . LEU H 3 167 ? 48.281 -5.234 50.203 1.00 45.71 6167 LEU H CA 1
ATOM 16259 C C . LEU H 3 167 ? 49.490 -5.660 51.022 1.00 53.38 6167 LEU H C 1
ATOM 16260 O O . LEU H 3 167 ? 50.081 -6.712 50.773 1.00 48.59 6167 LEU H O 1
ATOM 16265 N N . THR H 3 168 ? 49.858 -4.833 51.997 1.00 55.37 6168 THR H N 1
ATOM 16266 C CA . THR H 3 168 ? 50.995 -5.100 52.868 1.00 50.02 6168 THR H CA 1
ATOM 16267 C C . THR H 3 168 ? 50.505 -5.536 54.243 1.00 58.71 6168 THR H C 1
ATOM 16268 O O . THR H 3 168 ? 49.501 -5.022 54.746 1.00 57.96 6168 THR H O 1
ATOM 16272 N N . LEU H 3 169 ? 51.220 -6.487 54.847 1.00 62.94 6169 LEU H N 1
ATOM 16273 C CA . LEU H 3 169 ? 50.842 -7.043 56.141 1.00 63.53 6169 LEU H CA 1
ATOM 16274 C C . LEU H 3 169 ? 51.954 -6.955 57.180 1.00 63.19 6169 LEU H C 1
ATOM 16275 O O . LEU H 3 169 ? 51.809 -7.520 58.270 1.00 51.55 6169 LEU H O 1
ATOM 16280 N N . GLY H 3 170 ? 53.053 -6.278 56.878 1.00 67.98 6170 GLY H N 1
ATOM 16281 C CA . GLY H 3 170 ? 54.138 -6.098 57.823 1.00 84.77 6170 GLY H CA 1
ATOM 16282 C C . GLY H 3 170 ? 55.408 -6.800 57.371 1.00 77.27 6170 GLY H C 1
ATOM 16283 O O . GLY H 3 170 ? 55.450 -7.492 56.353 1.00 88.48 6170 GLY H O 1
ATOM 16284 N N . ASP H 3 171 ? 56.455 -6.606 58.169 1.00 75.15 6171 ASP H N 1
ATOM 16285 C CA . ASP H 3 171 ? 57.761 -7.160 57.845 1.00 81.64 6171 ASP H CA 1
ATOM 16286 C C . ASP H 3 171 ? 57.777 -8.673 58.051 1.00 73.93 6171 ASP H C 1
ATOM 16287 O O . ASP H 3 171 ? 56.902 -9.253 58.703 1.00 66.16 6171 ASP H O 1
ATOM 16292 N N . TYR H 3 172 ? 58.798 -9.312 57.485 1.00 66.44 6172 TYR H N 1
ATOM 16293 C CA . TYR H 3 172 ? 58.933 -10.765 57.499 1.00 61.63 6172 TYR H CA 1
ATOM 16294 C C . TYR H 3 172 ? 60.048 -11.266 58.404 1.00 74.36 6172 TYR H C 1
ATOM 16295 O O . TYR H 3 172 ? 59.845 -12.242 59.130 1.00 85.07 6172 TYR H O 1
ATOM 16304 N N . ASP H 3 173 ? 61.229 -10.641 58.352 1.00 76.02 6173 ASP H N 1
ATOM 16305 C CA . ASP H 3 173 ? 62.354 -10.931 59.242 1.00 87.33 6173 ASP H CA 1
ATOM 16306 C C . ASP H 3 173 ? 62.995 -12.294 58.988 1.00 74.48 6173 ASP H C 1
ATOM 16307 O O . ASP H 3 173 ? 64.162 -12.502 59.336 1.00 75.96 6173 ASP H O 1
ATOM 16312 N N . GLY H 3 174 ? 62.259 -13.221 58.385 1.00 71.44 6174 GLY H N 1
ATOM 16313 C CA . GLY H 3 174 ? 62.749 -14.569 58.191 1.00 72.81 6174 GLY H CA 1
ATOM 16314 C C . GLY H 3 174 ? 63.798 -14.662 57.093 1.00 71.54 6174 GLY H C 1
ATOM 16315 O O . GLY H 3 174 ? 64.352 -13.673 56.612 1.00 71.00 6174 GLY H O 1
ATOM 16316 N N . GLU H 3 175 ? 64.068 -15.908 56.690 1.00 67.37 6175 GLU H N 1
ATOM 16317 C CA . GLU H 3 175 ? 65.082 -16.199 55.683 1.00 61.37 6175 GLU H CA 1
ATOM 16318 C C . GLU H 3 175 ? 64.563 -17.070 54.544 1.00 72.17 6175 GLU H C 1
ATOM 16319 O O . GLU H 3 175 ? 65.368 -17.559 53.743 1.00 74.24 6175 GLU H O 1
ATOM 16325 N N . ASN H 3 176 ? 63.253 -17.279 54.445 1.00 80.36 6176 ASN H N 1
ATOM 16326 C CA . ASN H 3 176 ? 62.676 -18.145 53.428 1.00 68.53 6176 ASN H CA 1
ATOM 16327 C C . ASN H 3 176 ? 61.939 -17.327 52.375 1.00 74.23 6176 ASN H C 1
ATOM 16328 O O . ASN H 3 176 ? 61.583 -16.165 52.589 1.00 84.14 6176 ASN H O 1
ATOM 16333 N N . THR H 3 177 ? 61.713 -17.958 51.225 1.00 71.96 6177 THR H N 1
ATOM 16334 C CA . THR H 3 177 ? 61.000 -17.355 50.105 1.00 83.21 6177 THR H CA 1
ATOM 16335 C C . THR H 3 177 ? 59.827 -18.247 49.726 1.00 81.82 6177 THR H C 1
ATOM 16336 O O . THR H 3 177 ? 60.004 -19.450 49.509 1.00 73.43 6177 THR H O 1
ATOM 16340 N N . PHE H 3 178 ? 58.635 -17.660 49.638 1.00 77.30 6178 PHE H N 1
ATOM 16341 C CA . PHE H 3 178 ? 57.431 -18.447 49.422 1.00 65.53 6178 PHE H CA 1
ATOM 16342 C C . PHE H 3 178 ? 56.437 -17.663 48.575 1.00 56.69 6178 PHE H C 1
ATOM 16343 O O . PHE H 3 178 ? 56.611 -16.471 48.307 1.00 45.54 6178 PHE H O 1
ATOM 16351 N N . ASN H 3 179 ? 55.379 -18.364 48.163 1.00 52.32 6179 ASN H N 1
ATOM 16352 C CA . ASN H 3 179 ? 54.289 -17.757 47.395 1.00 44.62 6179 ASN H CA 1
ATOM 16353 C C . ASN H 3 179 ? 53.090 -18.702 47.535 1.00 40.85 6179 ASN H C 1
ATOM 16354 O O . ASN H 3 179 ? 52.875 -19.571 46.691 1.00 38.98 6179 ASN H O 1
ATOM 16359 N N . PHE H 3 180 ? 52.331 -18.522 48.613 1.00 36.40 6180 PHE H N 1
ATOM 16360 C CA . PHE H 3 180 ? 51.187 -19.376 48.908 1.00 41.72 6180 PHE H CA 1
ATOM 16361 C C . PHE H 3 180 ? 49.958 -18.855 48.175 1.00 42.96 6180 PHE H C 1
ATOM 16362 O O . PHE H 3 180 ? 49.497 -17.742 48.442 1.00 46.26 6180 PHE H O 1
ATOM 16370 N N . ILE H 3 181 ? 49.428 -19.659 47.259 1.00 45.05 6181 ILE H N 1
ATOM 16371 C CA . ILE H 3 181 ? 48.257 -19.282 46.477 1.00 42.28 6181 ILE H CA 1
ATOM 16372 C C . ILE H 3 181 ? 47.012 -19.814 47.173 1.00 29.34 6181 ILE H C 1
ATOM 16373 O O . ILE H 3 181 ? 46.975 -20.971 47.604 1.00 42.19 6181 ILE H O 1
ATOM 16378 N N . ILE H 3 182 ? 45.992 -18.968 47.286 1.00 33.21 6182 ILE H N 1
ATOM 16379 C CA . ILE H 3 182 ? 44.742 -19.314 47.951 1.00 41.19 6182 ILE H CA 1
ATOM 16380 C C . ILE H 3 182 ? 43.588 -18.901 47.049 1.00 43.20 6182 ILE H C 1
ATOM 16381 O O . ILE H 3 182 ? 43.490 -17.733 46.649 1.00 34.34 6182 ILE H O 1
ATOM 16386 N N . ASN H 3 183 ? 42.722 -19.858 46.728 1.00 46.64 6183 ASN H N 1
ATOM 16387 C CA . ASN H 3 183 ? 41.508 -19.571 45.981 1.00 37.02 6183 ASN H CA 1
ATOM 16388 C C . ASN H 3 183 ? 40.487 -18.921 46.906 1.00 33.76 6183 ASN H C 1
ATOM 16389 O O . ASN H 3 183 ? 40.199 -19.441 47.988 1.00 38.48 6183 ASN H O 1
ATOM 16402 N N . ALA H 3 185 ? 37.409 -18.758 46.784 1.00 34.46 6185 ALA H N 1
ATOM 16403 C CA . ALA H 3 185 ? 36.186 -19.523 46.989 1.00 29.25 6185 ALA H CA 1
ATOM 16404 C C . ALA H 3 185 ? 36.212 -20.327 48.282 1.00 37.36 6185 ALA H C 1
ATOM 16405 O O . ALA H 3 185 ? 35.146 -20.699 48.785 1.00 35.70 6185 ALA H O 1
ATOM 16407 N N . ASN H 3 186 ? 37.394 -20.594 48.834 1.00 36.29 6186 ASN H N 1
ATOM 16408 C CA . ASN H 3 186 ? 37.539 -21.427 50.019 1.00 43.99 6186 ASN H CA 1
ATOM 16409 C C . ASN H 3 186 ? 37.578 -20.626 51.315 1.00 59.35 6186 ASN H C 1
ATOM 16410 O O . ASN H 3 186 ? 37.835 -21.203 52.377 1.00 64.82 6186 ASN H O 1
ATOM 16423 N N . LYS H 3 188 ? 35.311 -18.945 53.674 1.00 50.23 6188 LYS H N 1
ATOM 16424 C CA . LYS H 3 188 ? 33.950 -18.723 54.142 1.00 64.81 6188 LYS H CA 1
ATOM 16425 C C . LYS H 3 188 ? 33.900 -18.000 55.484 1.00 60.81 6188 LYS H C 1
ATOM 16426 O O . LYS H 3 188 ? 32.869 -18.048 56.165 1.00 67.31 6188 LYS H O 1
ATOM 16440 N N . GLN H 3 190 ? 33.808 -15.175 58.564 1.00 57.57 6190 GLN H N 1
ATOM 16441 C CA . GLN H 3 190 ? 33.060 -13.977 58.911 1.00 53.99 6190 GLN H CA 1
ATOM 16442 C C . GLN H 3 190 ? 34.011 -12.822 59.199 1.00 56.80 6190 GLN H C 1
ATOM 16443 O O . GLN H 3 190 ? 35.174 -13.037 59.556 1.00 48.73 6190 GLN H O 1
ATOM 16449 N N . PRO H 3 191 ? 33.549 -11.578 59.034 1.00 61.36 6191 PRO H N 1
ATOM 16450 C CA . PRO H 3 191 ? 34.449 -10.429 59.201 1.00 51.05 6191 PRO H CA 1
ATOM 16451 C C . PRO H 3 191 ? 35.067 -10.373 60.590 1.00 50.15 6191 PRO H C 1
ATOM 16452 O O . PRO H 3 191 ? 34.497 -10.852 61.574 1.00 45.89 6191 PRO H O 1
ATOM 16456 N N . GLY H 3 192 ? 36.244 -9.778 60.656 1.00 36.02 6192 GLY H N 1
ATOM 16457 C CA . GLY H 3 192 ? 36.981 -9.685 61.900 1.00 45.80 6192 GLY H CA 1
ATOM 16458 C C . GLY H 3 192 ? 38.471 -9.728 61.632 1.00 57.24 6192 GLY H C 1
ATOM 16459 O O . GLY H 3 192 ? 38.922 -9.821 60.494 1.00 55.78 6192 GLY H O 1
ATOM 16460 N N . ASN H 3 193 ? 39.230 -9.651 62.719 1.00 62.28 6193 ASN H N 1
ATOM 16461 C CA . ASN H 3 193 ? 40.678 -9.743 62.638 1.00 56.73 6193 ASN H CA 1
ATOM 16462 C C . ASN H 3 193 ? 41.109 -11.202 62.602 1.00 55.03 6193 ASN H C 1
ATOM 16463 O O . ASN H 3 193 ? 40.400 -12.093 63.081 1.00 59.64 6193 ASN H O 1
ATOM 16468 N N . TYR H 3 194 ? 42.281 -11.448 62.022 1.00 47.95 6194 TYR H N 1
ATOM 16469 C CA . TYR H 3 194 ? 42.741 -12.820 61.863 1.00 42.22 6194 TYR H CA 1
ATOM 16470 C C . TYR H 3 194 ? 44.256 -12.897 61.973 1.00 57.84 6194 TYR H C 1
ATOM 16471 O O . TYR H 3 194 ? 44.978 -12.194 61.259 1.00 48.06 6194 TYR H O 1
ATOM 16480 N N . LYS H 3 195 ? 44.724 -13.757 62.874 1.00 67.02 6195 LYS H N 1
ATOM 16481 C CA . LYS H 3 195 ? 46.126 -14.150 62.919 1.00 69.75 6195 LYS H CA 1
ATOM 16482 C C . LYS H 3 195 ? 46.345 -15.264 61.901 1.00 70.66 6195 LYS H C 1
ATOM 16483 O O . LYS H 3 195 ? 45.684 -16.305 61.966 1.00 68.08 6195 LYS H O 1
ATOM 16489 N N . LEU H 3 196 ? 47.256 -15.045 60.957 1.00 54.25 6196 LEU H N 1
ATOM 16490 C CA . LEU H 3 196 ? 47.442 -15.925 59.811 1.00 51.68 6196 LEU H CA 1
ATOM 16491 C C . LEU H 3 196 ? 48.713 -16.747 59.991 1.00 47.39 6196 LEU H C 1
ATOM 16492 O O . LEU H 3 196 ? 49.819 -16.194 60.003 1.00 54.27 6196 LEU H O 1
ATOM 16497 N N . LEU H 3 197 ? 48.546 -18.062 60.121 1.00 42.56 6197 LEU H N 1
ATOM 16498 C CA . LEU H 3 197 ? 49.644 -19.016 60.242 1.00 48.44 6197 LEU H CA 1
ATOM 16499 C C . LEU H 3 197 ? 49.740 -19.800 58.938 1.00 56.71 6197 LEU H C 1
ATOM 16500 O O . LEU H 3 197 ? 48.847 -20.591 58.617 1.00 49.67 6197 LEU H O 1
ATOM 16505 N N . LEU H 3 198 ? 50.820 -19.585 58.193 1.00 54.91 6198 LEU H N 1
ATOM 16506 C CA . LEU H 3 198 ? 51.068 -20.291 56.943 1.00 51.60 6198 LEU H CA 1
ATOM 16507 C C . LEU H 3 198 ? 52.091 -21.390 57.200 1.00 40.83 6198 LEU H C 1
ATOM 16508 O O . LEU H 3 198 ? 53.225 -21.100 57.602 1.00 56.21 6198 LEU H O 1
ATOM 16513 N N . TRP H 3 199 ? 51.696 -22.645 56.980 1.00 39.47 6199 TRP H N 1
ATOM 16514 C CA . TRP H 3 199 ? 52.591 -23.776 57.187 1.00 38.34 6199 TRP H CA 1
ATOM 16515 C C . TRP H 3 199 ? 52.754 -24.550 55.889 1.00 42.93 6199 TRP H C 1
ATOM 16516 O O . TRP H 3 199 ? 51.797 -24.702 55.122 1.00 45.13 6199 TRP H O 1
ATOM 16527 N N . ALA H 3 200 ? 53.968 -25.040 55.649 1.00 47.88 6200 ALA H N 1
ATOM 16528 C CA . ALA H 3 200 ? 54.254 -25.793 54.438 1.00 47.17 6200 ALA H CA 1
ATOM 16529 C C . ALA H 3 200 ? 55.450 -26.701 54.679 1.00 49.91 6200 ALA H C 1
ATOM 16530 O O . ALA H 3 200 ? 56.392 -26.326 55.380 1.00 60.59 6200 ALA H O 1
ATOM 16532 N N . LYS H 3 201 ? 55.397 -27.892 54.089 1.00 54.53 6201 LYS H N 1
ATOM 16533 C CA . LYS H 3 201 ? 56.497 -28.849 54.158 1.00 73.03 6201 LYS H CA 1
ATOM 16534 C C . LYS H 3 201 ? 56.374 -29.774 52.960 1.00 71.19 6201 LYS H C 1
ATOM 16535 O O . LYS H 3 201 ? 55.353 -30.455 52.808 1.00 68.47 6201 LYS H O 1
ATOM 16541 N N . GLY H 3 202 ? 57.392 -29.783 52.109 1.00 75.63 6202 GLY H N 1
ATOM 16542 C CA . GLY H 3 202 ? 57.366 -30.628 50.927 1.00 67.11 6202 GLY H CA 1
ATOM 16543 C C . GLY H 3 202 ? 56.188 -30.284 50.037 1.00 56.75 6202 GLY H C 1
ATOM 16544 O O . GLY H 3 202 ? 56.086 -29.176 49.497 1.00 56.26 6202 GLY H O 1
ATOM 16545 N N . LYS H 3 203 ? 55.276 -31.242 49.881 1.00 64.11 6203 LYS H N 1
ATOM 16546 C CA . LYS H 3 203 ? 54.091 -31.059 49.057 1.00 50.52 6203 LYS H CA 1
ATOM 16547 C C . LYS H 3 203 ? 52.854 -30.682 49.858 1.00 51.91 6203 LYS H C 1
ATOM 16548 O O . LYS H 3 203 ? 51.827 -30.351 49.255 1.00 49.05 6203 LYS H O 1
ATOM 16554 N N . GLN H 3 204 ? 52.918 -30.720 51.186 1.00 60.85 6204 GLN H N 1
ATOM 16555 C CA . GLN H 3 204 ? 51.756 -30.439 52.017 1.00 62.05 6204 GLN H CA 1
ATOM 16556 C C . GLN H 3 204 ? 51.858 -29.052 52.641 1.00 48.66 6204 GLN H C 1
ATOM 16557 O O . GLN H 3 204 ? 52.933 -28.455 52.719 1.00 57.18 6204 GLN H O 1
ATOM 16563 N N . GLY H 3 205 ? 50.715 -28.540 53.079 1.00 37.52 6205 GLY H N 1
ATOM 16564 C CA . GLY H 3 205 ? 50.672 -27.217 53.670 1.00 41.30 6205 GLY H CA 1
ATOM 16565 C C . GLY H 3 205 ? 49.245 -26.763 53.867 1.00 42.51 6205 GLY H C 1
ATOM 16566 O O . GLY H 3 205 ? 48.292 -27.382 53.384 1.00 50.35 6205 GLY H O 1
ATOM 16567 N N . ALA H 3 206 ? 49.116 -25.653 54.589 1.00 37.09 6206 ALA H N 1
ATOM 16568 C CA . ALA H 3 206 ? 47.807 -25.103 54.916 1.00 27.74 6206 ALA H CA 1
ATOM 16569 C C . ALA H 3 206 ? 47.962 -23.659 55.373 1.00 37.15 6206 ALA H C 1
ATOM 16570 O O . ALA H 3 206 ? 49.066 -23.188 55.678 1.00 43.37 6206 ALA H O 1
ATOM 16572 N N . ALA H 3 207 ? 46.827 -22.959 55.416 1.00 41.73 6207 ALA H N 1
ATOM 16573 C CA . ALA H 3 207 ? 46.767 -21.580 55.883 1.00 40.51 6207 ALA H CA 1
ATOM 16574 C C . ALA H 3 207 ? 45.670 -21.475 56.931 1.00 52.96 6207 ALA H C 1
ATOM 16575 O O . ALA H 3 207 ? 44.493 -21.677 56.619 1.00 48.26 6207 ALA H O 1
ATOM 16577 N N . LYS H 3 208 ? 46.052 -21.166 58.169 1.00 52.09 6208 LYS H N 1
ATOM 16578 C CA . LYS H 3 208 ? 45.129 -21.096 59.293 1.00 47.96 6208 LYS H CA 1
ATOM 16579 C C . LYS H 3 208 ? 44.869 -19.639 59.651 1.00 43.51 6208 LYS H C 1
ATOM 16580 O O . LYS H 3 208 ? 45.805 -18.838 59.730 1.00 51.97 6208 LYS H O 1
ATOM 16586 N N . PHE H 3 209 ? 43.601 -19.301 59.866 1.00 35.45 6209 PHE H N 1
ATOM 16587 C CA . PHE H 3 209 ? 43.175 -17.962 60.251 1.00 38.63 6209 PHE H CA 1
ATOM 16588 C C . PHE H 3 209 ? 42.504 -18.076 61.611 1.00 58.73 6209 PHE H C 1
ATOM 16589 O O . PHE H 3 209 ? 41.396 -18.617 61.715 1.00 58.20 6209 PHE H O 1
ATOM 16597 N N . GLU H 3 210 ? 43.182 -17.593 62.649 1.00 64.19 6210 GLU H N 1
ATOM 16598 C CA . GLU H 3 210 ? 42.621 -17.548 63.995 1.00 59.96 6210 GLU H CA 1
ATOM 16599 C C . GLU H 3 210 ? 41.883 -16.226 64.151 1.00 49.20 6210 GLU H C 1
ATOM 16600 O O . GLU H 3 210 ? 42.498 -15.156 64.098 1.00 59.43 6210 GLU H O 1
ATOM 16606 N N . GLY H 3 211 ? 40.564 -16.297 64.329 1.00 38.93 6211 GLY H N 1
ATOM 16607 C CA . GLY H 3 211 ? 39.729 -15.127 64.456 1.00 61.98 6211 GLY H CA 1
ATOM 16608 C C . GLY H 3 211 ? 39.237 -14.911 65.878 1.00 88.54 6211 GLY H C 1
ATOM 16609 O O . GLY H 3 211 ? 39.577 -15.634 66.812 1.00 85.72 6211 GLY H O 1
ATOM 16610 N N . GLU H 3 212 ? 38.410 -13.877 66.021 1.00 84.83 6212 GLU H N 1
ATOM 16611 C CA . GLU H 3 212 ? 37.829 -13.535 67.313 1.00 83.47 6212 GLU H CA 1
ATOM 16612 C C . GLU H 3 212 ? 36.642 -14.416 67.684 1.00 79.27 6212 GLU H C 1
ATOM 16613 O O . GLU H 3 212 ? 36.094 -14.254 68.780 1.00 102.37 6212 GLU H O 1
ATOM 16619 N N . HIS H 3 213 ? 36.234 -15.337 66.810 1.00 76.08 6213 HIS H N 1
ATOM 16620 C CA . HIS H 3 213 ? 35.151 -16.264 67.119 1.00 79.36 6213 HIS H CA 1
ATOM 16621 C C . HIS H 3 213 ? 35.539 -17.697 66.773 1.00 81.08 6213 HIS H C 1
ATOM 16622 O O . HIS H 3 213 ? 35.342 -18.613 67.579 1.00 59.71 6213 HIS H O 1
ATOM 16629 N N . ALA H 3 214 ? 36.088 -17.901 65.577 1.00 75.19 6214 ALA H N 1
ATOM 16630 C CA . ALA H 3 214 ? 36.392 -19.236 65.086 1.00 40.87 6214 ALA H CA 1
ATOM 16631 C C . ALA H 3 214 ? 37.720 -19.225 64.343 1.00 34.37 6214 ALA H C 1
ATOM 16632 O O . ALA H 3 214 ? 38.200 -18.181 63.895 1.00 50.64 6214 ALA H O 1
ATOM 16634 N N . ASN H 3 215 ? 38.310 -20.411 64.226 1.00 36.18 6215 ASN H N 1
ATOM 16635 C CA . ASN H 3 215 ? 39.506 -20.636 63.427 1.00 56.50 6215 ASN H CA 1
ATOM 16636 C C . ASN H 3 215 ? 39.120 -21.344 62.134 1.00 51.13 6215 ASN H C 1
ATOM 16637 O O . ASN H 3 215 ? 38.388 -22.342 62.160 1.00 46.06 6215 ASN H O 1
ATOM 16642 N N . TYR H 3 216 ? 39.613 -20.826 61.011 1.00 33.25 6216 TYR H N 1
ATOM 16643 C CA . TYR H 3 216 ? 39.355 -21.393 59.692 1.00 25.16 6216 TYR H CA 1
ATOM 16644 C C . TYR H 3 216 ? 40.679 -21.796 59.061 1.00 39.57 6216 TYR H C 1
ATOM 16645 O O . TYR H 3 216 ? 41.527 -20.938 58.805 1.00 45.91 6216 TYR H O 1
ATOM 16654 N N . VAL H 3 217 ? 40.861 -23.085 58.801 1.00 33.81 6217 VAL H N 1
ATOM 16655 C CA . VAL H 3 217 ? 42.010 -23.544 58.031 1.00 40.09 6217 VAL H CA 1
ATOM 16656 C C . VAL H 3 217 ? 41.558 -23.801 56.600 1.00 46.11 6217 VAL H C 1
ATOM 16657 O O . VAL H 3 217 ? 40.446 -24.296 56.357 1.00 48.64 6217 VAL H O 1
ATOM 16661 N N . VAL H 3 218 ? 42.404 -23.421 55.647 1.00 45.42 6218 VAL H N 1
ATOM 16662 C CA . VAL H 3 218 ? 42.120 -23.574 54.229 1.00 34.74 6218 VAL H CA 1
ATOM 16663 C C . VAL H 3 218 ? 43.323 -24.217 53.557 1.00 44.99 6218 VAL H C 1
ATOM 16664 O O . VAL H 3 218 ? 44.466 -24.086 54.013 1.00 64.72 6218 VAL H O 1
ATOM 16668 N N . ALA H 3 219 ? 43.051 -24.925 52.465 1.00 26.97 6219 ALA H N 1
ATOM 16669 C CA . ALA H 3 219 ? 44.081 -25.635 51.728 1.00 35.20 6219 ALA H CA 1
ATOM 16670 C C . ALA H 3 219 ? 44.665 -24.737 50.647 1.00 45.90 6219 ALA H C 1
ATOM 16671 O O . ALA H 3 219 ? 43.943 -23.978 49.994 1.00 42.57 6219 ALA H O 1
ATOM 16673 N N . LEU H 3 220 ? 45.979 -24.824 50.473 1.00 36.44 6220 LEU H N 1
ATOM 16674 C CA . LEU H 3 220 ? 46.649 -24.049 49.444 1.00 32.77 6220 LEU H CA 1
ATOM 16675 C C . LEU H 3 220 ? 46.294 -24.584 48.060 1.00 38.44 6220 LEU H C 1
ATOM 16676 O O . LEU H 3 220 ? 45.806 -25.707 47.902 1.00 39.43 6220 LEU H O 1
ATOM 16681 N N . GLU H 3 221 ? 46.542 -23.759 47.049 1.00 39.16 6221 GLU H N 1
ATOM 16682 C CA . GLU H 3 221 ? 46.348 -24.194 45.679 1.00 33.50 6221 GLU H CA 1
ATOM 16683 C C . GLU H 3 221 ? 47.512 -25.079 45.242 1.00 42.68 6221 GLU H C 1
ATOM 16684 O O . GLU H 3 221 ? 48.545 -25.170 45.910 1.00 44.12 6221 GLU H O 1
ATOM 16690 N N . ALA H 3 222 ? 47.329 -25.742 44.098 1.00 57.93 6222 ALA H N 1
ATOM 16691 C CA . ALA H 3 222 ? 48.265 -26.782 43.678 1.00 59.05 6222 ALA H CA 1
ATOM 16692 C C . ALA H 3 222 ? 49.670 -26.226 43.482 1.00 67.14 6222 ALA H C 1
ATOM 16693 O O . ALA H 3 222 ? 50.636 -26.727 44.072 1.00 74.13 6222 ALA H O 1
ATOM 16695 N N . ASP H 3 223 ? 49.806 -25.187 42.664 1.00 58.15 6223 ASP H N 1
ATOM 16696 C CA . ASP H 3 223 ? 51.124 -24.674 42.288 1.00 67.52 6223 ASP H CA 1
ATOM 16697 C C . ASP H 3 223 ? 51.608 -23.579 43.236 1.00 62.74 6223 ASP H C 1
ATOM 16698 O O . ASP H 3 223 ? 52.077 -22.523 42.815 1.00 59.33 6223 ASP H O 1
ATOM 16703 N N . SER H 3 224 ? 51.497 -23.832 44.536 1.00 53.06 6224 SER H N 1
ATOM 16704 C CA . SER H 3 224 ? 52.111 -22.962 45.526 1.00 42.01 6224 SER H CA 1
ATOM 16705 C C . SER H 3 224 ? 53.578 -23.340 45.690 1.00 50.67 6224 SER H C 1
ATOM 16706 O O . SER H 3 224 ? 53.930 -24.523 45.703 1.00 62.52 6224 SER H O 1
ATOM 16709 N N . THR H 3 225 ? 54.436 -22.329 45.807 1.00 53.29 6225 THR H N 1
ATOM 16710 C CA . THR H 3 225 ? 55.880 -22.525 45.845 1.00 35.91 6225 THR H CA 1
ATOM 16711 C C . THR H 3 225 ? 56.449 -21.990 47.151 1.00 40.73 6225 THR H C 1
ATOM 16712 O O . THR H 3 225 ? 56.134 -20.867 47.559 1.00 54.24 6225 THR H O 1
ATOM 16716 N N . HIS H 3 226 ? 57.292 -22.794 47.794 1.00 59.61 6226 HIS H N 1
ATOM 16717 C CA . HIS H 3 226 ? 57.978 -22.401 49.015 1.00 57.37 6226 HIS H CA 1
ATOM 16718 C C . HIS H 3 226 ? 59.339 -23.081 49.036 1.00 58.34 6226 HIS H C 1
ATOM 16719 O O . HIS H 3 226 ? 59.621 -23.973 48.233 1.00 65.40 6226 HIS H O 1
ATOM 16726 N N . ASP H 3 227 ? 60.187 -22.653 49.972 1.00 65.67 6227 ASP H N 1
ATOM 16727 C CA . ASP H 3 227 ? 61.530 -23.211 50.094 1.00 80.79 6227 ASP H CA 1
ATOM 16728 C C . ASP H 3 227 ? 61.823 -23.660 51.521 1.00 81.84 6227 ASP H C 1
ATOM 16729 O O . ASP H 3 227 ? 62.976 -23.642 51.959 1.00 96.14 6227 ASP H O 1
ATOM 16734 N N . PHE H 3 228 ? 60.794 -24.067 52.257 1.00 76.29 6228 PHE H N 1
ATOM 16735 C CA . PHE H 3 228 ? 60.981 -24.565 53.614 1.00 93.35 6228 PHE H CA 1
ATOM 16736 C C . PHE H 3 228 ? 61.475 -26.010 53.604 1.00 97.30 6228 PHE H C 1
ATOM 16737 O O . PHE H 3 228 ? 60.685 -26.952 53.664 1.00 93.22 6228 PHE H O 1
#

Secondary structure (DSSP, 8-state):
----------HHHHHHHHT-HHHHHHHHHTT-------THHHHHHHHH------SSS---HHHHHHHHTTSGGGHHHHHHHHHT-TTS-HHHHHHHHHHHSPP-------------HHHHHHHHHHHHHHT--HHHHHHHHHHHHTTT-HHHHHHHHGGG--HHHHHHH--STTHHHHHHHHHT--/-----TT--SHHHHT---STTTS---HHHHHHHHHHHHHS----EEEE-SSSSSSHHHHHHHHHHHHT-EEEEEEGGG--HHHIIIIIHHHHHB--SS-PPEEEEEES---GGGHHHHHHHHHHHTTSTTTEEEEEEES-GGGS-HHHHHHSEEEE-S---HHHHHHHHHHHHHHHHHHHHHHT-EES-THHHHHHHHHSTT-HHHHHHHHHHHTTTSEE-HHHHHHHS--TT--HHHHHHHHHT-HHHHHHHHHHHSTTHHHHHHHHHHHHHTTB-HHHHHHHHHHHHHHHHTTTT-S-HHHHHHHHHHHHHHH--B-/------TT--SHHHHS---STTTS---HHHHHHHHHHHHHS----EEEE-SSSSSSHHHHHHHHHHHHT-EEEEEEGGG--HHHIIIIIHHHHHBPPTT-PPEEEEEES---GGGHHHHHHHHHHHHHSTTTEEEEEEES-GGGS-HHHHHHSEEEESS---HHHHHHHHHHHHHHHHHHHHHHT-B-S-HHHHHHHHHHHTT-HHHHHHHHHHTTTTSB--HHHHHHHTT-----HHHHHHHHTT-HHHHHHHHHHHSTTHHHHHHHHHHHHHHSS-HHHHHHHHHHHHHHHHTGGG-S-HHHHHHHHHHHHHHH----/-----TT--SHHHHT---STTTS---HHHHHHHHHHHHHS----EEEE-SSSSSSHHHHHHHHHHHHT-EEEEEEGGG--HHHIIIIIHHHHHB--TT-PPEEEEEES---GGGHHHHHHHHHHHHHSTTTEEEEEEES-GGGS-HHHHHTSEEEE-S---HHHHHHHHHHHHHHHHHHHHHHT-EES-HHHHHHHHHHSTT-HHHHHHHHHHHTTTSEE-HHHHHHHS------HHHHHHHHTT-HHHHHHHHHHHTSSHHHHHHHHHHHHTTTB-GGGHHHHHHHHHHHHHTGGG-S-HHHHHHHHHHHHHHH--B-/----TT--SHHHHS---STTTS---HHHHHHHHHHHHTSS---EEEE-SSTTS-HHHHHHHHHHHTT-EEEEEEGGG--HHHIIIIIHHHHHBPPTT-PPEEEEEE-TTSSS-HHHHHHHHHHHHHTTTTEEEEEEESSGGGS-HHHHHHSEEEE-----HHHHHHHHHHHHHHHHHHHHHHT-EES-HHHHHHHHHHHTT-HHHHHHHHHHHTTTSEES-TT-S----SHHHHHHHHTT-HHHHHHHHHHHTTTHHHHHHHHHHHHHHHB-HHHHHHHHHHHHHHHHTTTT-S-HHHHHHHHHHHHHHH--B-/---HHHHHHHHHHTTT-S----SEEE--B-TTSSEEEEEEEEEEE-S----S-HHHHHHHHHHS-TT-EEEE-TTSSEEEE-SSEEEEEPPBPGGGS---SS-------SEEEEE-HHHHHHHHHHHHHHT---EEEEE-SSEEEEEE--TTT-SS-----EEEEEEE--SS---BEEE------S-EEEEEEESSS-EEEEEE-SSEEEEEE--TT-B---/---HHHHHHHHHHHTT-S----SEEE--B-TTSSEEEEEEEEEEE-S--B-S-HHHHHHHHHTS-TTPEEEE-TTSSEEEE-SSEEEEEPPBPGGGS---SS-PPP---SEEEEE-HHHHHHHHHHHHHH---EEEEEEETTEEEEEEE-TTT-TTS-S--EEEEEEE--SS---EEEE------S-EEEEEEEETTEEEEEEE-SSEEEEEPPBTT-B---/---HHHHHHHHHHTTT-S----SEEE--B-TTSSEEEE-EEEEEE-S--B-S-HHHHHHHHHHS-SS-EEEE-SSSSEEEEETTEEEEEPPBPGGGS----S---PPPPSEEEEE-HHHHHHHHHHHHHHT--EEEEEEETTEEEEEEE-TTT-TT--S--EEEEEEE--SS--EEEEE------S-EEEEEEEETTEEEEEEEESS-EEEEPPBTT-EE--

Nearest PDB structures (foldseek):
  3u5z-assembly2_Q  TM=9.873E-01  e=7.922E-34  Tequatrovirus T4
  1b8h-assembly1_B  TM=9.731E-01  e=2.936E-31  Escherichia phage RB69
  3aiz-assembly1_C  TM=6.397E-01  e=2.147E-07  Sulfurisphaera tokodaii str. 7
  7o1f-assembly2_F  TM=6.198E-01  e=4.497E-05  Thermochaetoides thermophila DSM 1495
  7stb-assembly1_F  TM=6.593E-01  e=8.943E-03  Saccharomyces cerevisiae S288C

InterPro domains:
  IPR031868 Sliding-clamp-loader small subunit gp62 [MF_04163] (16-172)
  IPR031868 Sliding-clamp-loader small subunit gp62 [PF16790] (37-173)